Protein 6GJ1 (pdb70)

Secondary structure (DSSP, 8-state):
-HHHHHHHHHHHHHIIIIITTTT-TTTTTT--SSTT---SSTTHHHHHHHHHHHHHHHHHHHTTGGGTHHHHHTTTS---S--B---B-EEE---GGG-TT-B---SS----B--BTTTB---BPPP-----B--S----------TTS---------SS-TTTSHHHH-TT--------TTTHHHHHHHHTT----TT----S-TTTT-------------SSSSHHHHTTSS-SS--TTTTTTTSS-S--------PPPP--TT-SS-S-----SSPPPSS--------SS----B-B---B-------TTTTT------TTTTTT------EEEEE---SSSS-----STT--SSSSS--SS--------------SSSS--------SSSS-SS-SS----EEEE-----S---------B--GGGGS-SS---EEE-S-----B-----SHHHHHHHHHHHHS--TTSSTHHHHHTS-SHHHHHT-HHHHHH------EEEEEEEE-TTS-EEEEEEEEEE---S-SSS-HHHHHHHHHHHHHHT----SS-B---EEE-SSSS-EEE------SS---/-HHHHHHHHHHHHHHHHHTTTTTSGGGGTSHHHHTT----IIIIIHHHHHHHHHTTHHHHHHHH---GGGTTSTTT--GGGGSB---PPEE-------SS------S---B-SS---SS-----B-BSS-----S--------B--TT---B-----SSTTTS-TTTS--S---EE--TTTTSTTHHHHHHHHTTS---EE-B---TT--------EE-GGG-SSSHHHHHGGGTT-TTTTTTT---SS-S--------B--BSTT--EE--HHHHTS---TTS---S----TT-EEB---EEE-------SSSTT-----TTTSSHHHHSSB---EEES---SSSS-SS-TTTTTS--SS-SSS--SS-EEE------TTS------EEESSSTTTT---------EEEE-B---SS------B----TTT-SS-------S-----B----S-HHHHHHHHHHSSS--SS--HHHHHTTTTGGG-SS--HHHHHHHTT----EEE-----SS-----EEE----SSTT-STTHHHHHHHHHHHHHHHT--SSS------EE--STT--EE------PPP--/--HHHHHTTTT-TTSGGG--HHHHHHHHHHHS-SS---GGGGGT--TTT---S-TTS---TT--------SSSS-------TT---SS--S---HHHHHHHSSSSGGGGGTHHHHTHHHHHHHHHHHHIIIIIS--TTTTS--SS-SHHHHHHHTTSS-SS--TT-SS-S-THHHHHHHTTSTT--STHHHHHHHHHSTT-EEEEES---------S----SPPSSS---SS---SS-----SS--EEEEE---HHHHTTSSTTTTHHHHHHHIIIII-TTS---BEEB--BS-----S-SSS---SSS----SS-SS-SS--B----EE---------S----------/-HHHHHHHHHHHHHHHHHHHTTTTT-SS-SSSS----HHHHSS-SSHHHHHHHHHHHHHHHH-TTEEEEEEEEEE-SS--SS---EEEEEEEEE-SSS--SSSS-SS---EEEEEEE----

Nearest PDB structures (foldseek):
  6gj1-assembly1_C  TM=1.003E+00  e=1.987E-71  Escherichia coli
  6n38-assembly1_G  TM=7.272E-01  e=1.282E-25  Escherichia coli 042
  6gj3-assembly1_C  TM=9.216E-01  e=2.692E-06  Escherichia coli
  6bos-assembly1_A  TM=3.854E-01  e=4.003E+00  Homo sapiens
  6w43-assembly1_A  TM=3.842E-01  e=4.530E+00  Homo sapiens

Sequence (1638 aa):
LTLRYFDAEMRYLREAGKAFAQAHPDRAAMLDLDKAGTPDPCVERLFEGFAFSMGRLRQKIDDDLPELTESLVSMLWPHYLRTIPSLSVVALTPRLSVMKMAETVPAGLEVTSRPVGPGNTVCRYRTTRAIPLNPLAVEKVVMTTEPDGRSVLKIGFACSELADWSQVDLHRLSLYLAAEAPVSSTLHLMMTKRLAALYLRLPGNDERIRIDGWFSPGGFAEEDRLWPKGDSAFSGYQLLLEYFTFREKFMFVHLNGLENVSLPAGISGFDLEVVLSQPWPADLPVTDDALCLHCVPVINLFTLEADPLIINGLESEYLLRPKRLQDGYTEIYSVDAVTGSGRTGSAEYVPFTSFRHRGGMLRHDAPERYYHTRVKRGVTGMYDTWLILGGQRWEADRMPERETLSLRITGTNGQLPRRALQSTLLDRCEQVLQAPVSVRNLCKPTLPVYPPTEDRFHWRVMSHLGTGFLNMLSSAEVLRGTLALYNWRDDELNHRRLDAILAVQHHRIQRFEKGFLLRGLDVEVTLDGNGFAGEGDIHLFGEMLNRFLALYADMNQFNQLTLIVQPEGKCIRWKENHNPRLPGLTLRYFDAEMRYLREAGKAFAQAHPDRAAMLDLDKAGTPDPCVERLFEGFAFSMGRLRQKIDDDLPELTESLVSMLWPHYLRTIPSLSVVALTPRLSVMKMAETVPAGLEVTSRPVGPGNTVCRYRTTRAIPLNPLAVEKVVMTTEPDGRSVLKIGFACSELADWSQVDLHRLSLYLAAEAPVSSTLHLMMTKRLAALYLRLPGNDERIRIDGWFSPGGFAEEDRLWPKGDSAFSGYQLLLEYFTFREKFMFVHLNGLENVSLPAGISGFDLEVVLSQPWPADLPVTDDALCLHCVPVINLFTLEADPLIINGLESEYLLRPKRLQDGYTEIYSVDAVTGSGRTGSAEYVPFTSFRHRGGMLRHDAPERYYHTRVKRGVTGMYDTWLILGGQRWEADRMPERETLSLRITGTNGQLPRRALQSTLLDRCEQVLQAPVSVRNLCKPTLPVYPPTEDRFHWRVMSHLGTGFLNMLSSAEVLRGTLALYNWRDDELNHRRLDAILAVQHHRIQRFEKGFLLRGLDVEVTLDGNGFAGEGDIHLFGEMLNRFLALYADMNQFNQLTLIVQPEGKCIRWKENHNPRLPSQSAPARLITRYRKQLPYINFYRFCQLLEQSQPDQPPIGSGWQARQEAVRFCPYPGMGFPASEIKDAVIPEESHLPPIVHVTFMGLYGVTSPLPAHYISDIAQQREGHEAAADFLDIFSHRLITQYYRIWRKYSYPATFEAGGQDKTSQYLLGLARLGIPGCAQNIATPVSRFLALLPLMLLPGRTAEGLTSLVTLLAPGTQARVWHHDRRRIPLKTPLTMRVHHPVSLKSRPVMGDHATDVNGQVLLQLSTQTGSEVQGWLPGGHLYSDLLALLHVYLGSRLDVRLQLCVERSLLPDARLSCRPAAGSPQLGRTAVMRTQAKIATSAARVMTISLGRYQRVQEHYQRKEVGEEEQVILSVLDNMQRILNTRAGSLKHLPDYGLPDITTILQGMPGTAHQLMRVLSDVLLKYEPRIKRVDVTMQEQTQPGELHYVIDAELKDAGLVRYGTTFIPEGRVLLRHLKQQRYVQT

Organism: Escherichia coli (strain 55989 / EAEC) (NCBI:txid585055)

B-factor: mean 178.69, std 63.37, range [28.18, 427.4]

Radius of gyration: 42.25 Å; Cα contacts (8 Å, |Δi|>4): 2848; chains: 4; bounding box: 112×94×129 Å

Foldseek 3Di:
DVPVLVVQLVVVCVCVVDVVAVVCVVCVVVDHDVPVDDDPDCPVVPVSVVVSNVVSVVVVVVVPCVVPVLVVVVCQPPPPQDWFFWKFWWFKFFDLLVQALAFDQLAFFFFFWDQADPRDIAGFDDDSFDDGGDDNFFDKAFQDQDPAQGGFGATDHDDYQQCVSVVPDPAAQQWWADFDDVPVLVVVLQLVWFDQQQQAWHFDHLPRNVDDQHWYFYWDDDCPFQCQVLLRQDDPDADRCVRVPRDPPALTSRDTHDHHGDDDPPTSGDTTRTHGHDNDDPPDDTISSIDGDIGGMGGHKAWDFADWWFAQVCQVFPQDDGDCCVVQQAKWHDFDDWWAQFDPDGTAADEPSPQPDCVHPVVPDRDDHYDAWDQCDPDDPDGGGGDHHTDDPDPCPVVRTDGTGGGITIIGGAPGDPDFDWSHHPLVRCVVPPTRMDIGRDDTIDHMQPPTDDDDVVVVVVVVDVVVDDCQAFVVSVLVVPDCPSVSVDDVLVVLLSPWHTKDKAWDWDADPVGDTAIEIAIETESEDDPSHDDPSSPVSVPCSSVVSVPPDDDRYFYHAKYHYPVPPDIRGDGFDDDPVHTD/DLVVLLVVLVVVVVVVVVVPCPPNVVVVPCVVVPVVNDPDPVPVPVVSVVVSVCSRDVVVCVVAPPDPVLCCVVLVPPPLVQWAFWFQFFKDWAAFPDAAAKFADAWFFWWFCPFADDLGGTFTFTFDGAGTAHHFFDQFWAFDADVVGFTDTDDRQGRQVGHQVVVPADAAQEWEFADLCVVVCCLQCVQVLLVQWAAWEAAHPHPHDDHWHYHFYHHPLVDQLLVVLLVVLPSVCNPVCPVHDPCPCVLDGDDHGGDHPYDYDPDIDTGSVPVSVPPDDPVSDDDSRRTTRRGTTITRKDFDWADQADDPDFLQDWDPGVVCVVPSNVPWKAFSDWAFKACWPHGQAATPQQQNPDDDDVPVPDDARHWHWDKAADDPPDRHMTIRIDGDCVVVVPDRPTTRMTTTIMIGTADDDPDDGDTARDDDDPPRSSDDIGIDSRDGIGHIWRFPPPHPCLSCVVVPVQALPPPDDWQVRPLVDDSVRSATVPDVLNVLVSPFWDTKDWDFDADDPPGQGEIEIETDGAQPSCNRNSSLVSSVSSNVSNVLRSFDQDQSYWYWYWYARHVNRTGTDDDTNRDDHHD/DVVLCVVDCVPPVPCLQPDFVLVVVLVSCVRPVPPALDLVPVPPPPDPRQDAQDWQQLDDGRNGSDHFADDPPSHGHQDHPPPDNCNVPDDDDDDVVCVVQPHPDCSVSVVVVVVRPPVVSPVSVVSCCCQQDPPPVCPSVVDDPPHPVCVVVPCLLPDDPPQPPQPPGPDPCVVCVVVSPDPPDDDPVVQVVVCVVDPQKGKDKDDKDFAKFPFDDDQCPDADDPDGDDDDDDDGGMDTDIQAAIEMEMDHDDVVVVVCCQVVHCVVVVLSCDCPPRDPAPHWYKYWYKFKDDDADDCDDDDDHPSPPDHDHDPPPDDPDIGIGIDDIDTISDDDDDPDDDDDDDDDDD/DVVLVVVLVVVVVVLVVQQVCAQCNPPVHSRGHFHDALVCLVDPPVVQVVRQVRSVVNCVVPPVQWDDKGWTWDFDCVDDDQFSKIKIKIWTFGNPPCRVDCVSPNPHDTHMDIDIDTHDD

InterPro domains:
  IPR010272 Type VI secretion system TssF [PF05947] (1-581)
  IPR010272 Type VI secretion system TssF [PIRSF028304] (1-583)
  IPR010272 Type VI secretion system TssF [PTHR35370] (1-582)
  IPR010272 Type VI secretion system TssF [TIGR03359] (6-580)

Solvent-accessible surface area: 90688 Å² total; per-residue (Å²): 168,74,134,185,42,115,78,6,30,64,169,19,70,179,33,28,22,139,44,28,12,101,35,28,92,95,63,48,78,120,46,54,61,82,199,37,30,44,16,4,11,8,2,38,44,26,38,38,31,51,18,14,9,24,0,31,80,12,58,96,39,38,94,46,3,53,111,46,23,58,46,15,38,36,63,54,63,5,66,47,64,91,41,18,21,14,13,8,23,38,2,27,54,21,140,86,83,58,4,125,102,13,56,24,88,26,63,30,24,74,20,7,2,88,56,13,26,118,59,48,78,33,58,38,36,82,8,57,39,60,29,68,13,22,32,32,22,63,48,158,14,92,28,49,104,52,122,76,19,28,18,6,66,76,43,7,36,16,53,12,70,1,46,85,5,24,115,58,51,51,82,194,36,56,48,34,67,20,30,118,64,68,35,20,18,12,50,45,32,15,28,69,77,86,86,57,16,74,60,37,70,46,25,46,42,14,108,77,26,150,126,77,53,91,38,45,18,12,12,20,20,89,24,38,81,35,37,18,60,14,16,26,62,46,21,25,133,42,69,48,32,53,50,6,15,34,124,136,80,40,43,43,48,56,85,67,31,135,68,106,24,50,51,79,105,83,72,38,6,52,65,22,43,25,22,22,56,68,109,52,74,77,145,43,107,70,69,60,46,20,32,24,16,4,8,9,6,9,15,18,21,16,103,24,146,49,74,57,102,36,92,23,12,34,40,30,75,61,60,64,105,21,111,160,44,123,107,38,69,24,40,54,57,64,22,60,35,10,75,19,68,14,125,115,24,80,40,47,45,5,62,29,70,25,24,94,6,132,16,9,38,67,152,144,144,20,29,36,26,36,26,25,33,56,93,86,156,76,29,132,61,56,166,63,44,24,12,25,21,15,34,29,156,62,49,24,84,182,25,39,131,140,27,6,38,44,76,168,20,25,0,10,20,17,99,77,57,214,123,68,62,124,16,45,91,86,70,161,7,57,120,88,37,137,16,33,28,54,44,127,43,53,76,161,27,52,101,39,27,122,64,42,33,140,79,132,87,45,50,76,42,27,57,56,51,15,50,16,97,21,55,32,75,61,3,47,43,50,50,79,18,5,45,30,19,19,54,51,78,83,48,122,104,10,62,147,29,30,68,30,72,104,15,59,21,75,104,72,88,62,119,31,148,142,37,36,38,19,47,1,39,32,10,56,38,34,18,57,27,102,63,11,27,67,88,30,71,16,42,12,17,27,9,4,32,25,92,19,45,40,38,125,22,52,7,20,40,17,17,8,13,21,6,55,16,44,140,110,73,113,83,59,180,52,150,49,111,24,48,39,156,99,50,51,150,42,57,158,23,13,50,12,0,44,153,4,21,118,58,8,28,143,19,45,16,137,53,43,71,9,107,74,20,46,71,98,40,61,185,91,38,15,107,32,29,45,20,68,67,18,33,30,17,29,0,3,13,14,0,16,43,20,15,58,69,16,73,64,39,84,59,113,50,22,64,40,16,38,71,93,56,40,39,51,45,84,29,35,23,8,41,6,12,23,16,12,35,34,105,9,44,10,104,137,52,52,10,75,26,79,26,46,48,45,9,4,56,136,8,90,26,149,54,29,51,50,17,112,11,46,11,14,146,15,65,64,16,17,4,39,29,41,122,146,41,52,65,45,84,43,150,106,39,58,2,19,56,75,47,51,100,33,2,9,122,97,4,30,9,96,131,10,120,8,113,177,54,44,44,16,34,8,46,18,22,102,63,60,21,12,24,16,28,39,19,16,8,42,49,9,21,68,72,30,88,50,24,18,111,43,155,103,56,204,92,76,25,74,22,30,11,2,11,28,24,102,64,41,40,11,24,21,33,15,14,40,14,112,82,29,12,91,135,87,12,78,141,39,30,22,28,112,49,79,21,70,15,60,14,87,40,34,122,76,79,65,37,87,80,72,98,57,20,8,18,12,54,108,40,1,79,145,66,50,84,109,132,12,73,60,64,73,81,23,51,4,57,15,9,23,14,10,18,15,15,24,51,33,93,8,72,71,109,28,50,117,42,94,62,71,52,85,28,77,26,79,80,22,86,95,106,25,63,61,109,23,3,25,42,23,22,37,68,25,4,2,107,1,64,56,83,119,20,6,49,29,66,5,61,105,95,56,21,11,35,30,92,140,64,18,100,110,88,39,3,71,33,109,76,113,171,30,81,35,69,92,138,17,32,30,31,25,27,12,24,64,63,66,50,83,75,180,84,53,114,44,108,91,27,25,10,99,11,28,0,14,15,13,51,132,98,241,53,74,54,81,28,21,27,44,82,126,39,149,189,37,37,94,31,85,20,59,19,139,33,43,40,146,16,33,76,42,17,56,23,48,73,164,56,50,84,59,63,18,12,48,37,28,66,63,12,22,76,29,54,58,62,27,22,41,29,40,42,112,23,17,28,38,16,26,16,47,44,112,58,145,116,10,118,173,57,33,62,11,38,112,60,19,82,48,44,33,65,88,115,93,106,32,16,83,27,7,18,7,32,14,24,47,21,48,89,111,23,38,29,92,72,3,3,18,35,22,19,9,13,3,39,5,55,60,72,37,76,34,2,20,36,31,56,17,17,6,8,44,2,22,3,63,61,55,104,142,16,58,11,34,7,6,162,56,23,112,44,100,102,73,41,53,155,49,8,32,45,114,40,21,93,151,92,141,184,52,19,62,187,31,42,14,45,30,34,3,37,64,24,34,59,16,59,58,140,156,38,56,119,17,62,39,17,47,12,169,28,86,97,36,108,30,19,11,18,15,12,4,24,41,76,40,43,72,28,116,51,18,81,54,45,167,154,61,130,53,22,27,84,13,65,31,72,196,135,24,121,70,27,74,49,28,53,34,3,3,27,30,15,49,35,21,63,145,85,172,127,36,47,113,26,2,3,54,49,48,33,18,52,28,28,6,13,40,21,11,47,2,16,3,55,30,90,40,25,44,0,3,17,6,36,20,29,22,109,50,177,27,74,16,31,96,23,27,10,10,100,18,11,44,29,39,33,86,80,92,41,76,54,64,35,7,48,45,38,11,12,22,18,20,42,32,64,18,9,35,21,27,89,8,12,58,26,12,9,82,36,37,10,87,65,10,130,22,178,34,70,34,23,12,109,98,134,72,42,144,43,140,83,90,77,88,205,129,95,174,104,95,61,162,149,95,94,82,121,76,39,84,79,22,57,30,5,32,5,10,3,31,15,51,23,52,13,178,71,36,88,40,21,109,8,27,83,52,55,33,91,41,113,33,26,84,48,20,11,24,73,50,23,7,6,20,50,20,21,5,108,37,47,22,48,29,91,109,31,88,76,103,89,109,186,162,102,86,182,97,64,36,37,107,51,85,122,20,169,113,78,108,172,167,133,122,58,133,132,34,80,40,30,64,29,88,40,6,58,48,57,34,147,51,103,136,124,45,98,99,187,36,56,122,92,103,47,55,2,82,43,8,25,92,2,3,54,34,2,10,66,17,1,30,120,24,115,23,57,70,23,134,69,66,81,111,9,1,2,76,25,95,48,80,27,7,144,36,98,85,40,1,16,114,97,10,53,135,31,11,30,49,7,6,112,142,24,2,20,1,13,94,90,33,58,19,54,11,94,45,54,88,153,27,41,145,89,81,20,12,3,36,20,42,12,89,5,0,3,51,20,163,136,5,4,0,99,87,19,117,46,179,99,31,85,50,86,8,121,32,94,79,104,32,126,143

Structure (mmCIF, N/CA/C/O backbone):
data_6GJ1
#
_entry.id   6GJ1
#
_cell.length_a   1.000
_cell.length_b   1.000
_cell.length_c   1.000
_cell.angle_alpha   90.00
_cell.angle_beta   90.00
_cell.angle_gamma   90.00
#
_symmetry.space_group_name_H-M   'P 1'
#
loop_
_entity.id
_entity.type
_entity.pdbx_description
1 polymer 'Putative type VI secretion protein'
2 polymer TssG
3 polymer TssE
#
loop_
_atom_site.group_PDB
_atom_site.id
_atom_site.type_symbol
_atom_site.label_atom_id
_atom_site.label_alt_id
_atom_site.label_comp_id
_atom_site.label_asym_id
_atom_site.label_entity_id
_atom_site.label_seq_id
_atom_site.pdbx_PDB_ins_code
_atom_site.Cartn_x
_atom_site.Cartn_y
_atom_site.Cartn_z
_atom_site.occupancy
_atom_site.B_iso_or_equiv
_atom_site.auth_seq_id
_atom_site.auth_comp_id
_atom_site.auth_asym_id
_atom_site.auth_atom_id
_atom_site.pdbx_PDB_model_num
ATOM 1 N N . LEU A 1 4 ? 125.997 113.734 152.591 1.00 259.50 4 LEU A N 1
ATOM 2 C CA . LEU A 1 4 ? 125.945 114.749 153.633 1.00 259.50 4 LEU A CA 1
ATOM 3 C C . LEU A 1 4 ? 127.241 115.538 153.706 1.00 259.50 4 LEU A C 1
ATOM 4 O O . LEU A 1 4 ? 127.768 115.990 152.693 1.00 259.50 4 LEU A O 1
ATOM 9 N N . THR A 1 5 ? 127.768 115.654 154.925 1.00 283.09 5 THR A N 1
ATOM 10 C CA . THR A 1 5 ? 128.938 116.465 155.227 1.00 283.09 5 THR A CA 1
ATOM 11 C C . THR A 1 5 ? 130.226 115.921 154.644 1.00 283.09 5 THR A C 1
ATOM 12 O O . THR A 1 5 ? 131.242 116.619 154.672 1.00 283.09 5 THR A O 1
ATOM 16 N N . LEU A 1 6 ? 130.209 114.693 154.141 1.00 285.43 6 LEU A N 1
ATOM 17 C CA . LEU A 1 6 ? 131.393 114.113 153.538 1.00 285.43 6 LEU A CA 1
ATOM 18 C C . LEU A 1 6 ? 131.675 114.748 152.188 1.00 285.43 6 LEU A C 1
ATOM 19 O O . LEU A 1 6 ? 132.725 115.368 152.002 1.00 285.43 6 LEU A O 1
ATOM 24 N N . ARG A 1 7 ? 130.725 114.653 151.256 1.00 273.81 7 ARG A N 1
ATOM 25 C CA . ARG A 1 7 ? 130.878 115.301 149.963 1.00 273.81 7 ARG A CA 1
ATOM 26 C C . ARG A 1 7 ? 130.822 116.814 150.053 1.00 273.81 7 ARG A C 1
ATOM 27 O O . ARG A 1 7 ? 131.297 117.492 149.135 1.00 273.81 7 ARG A O 1
ATOM 35 N N . TYR A 1 8 ? 130.261 117.349 151.134 1.00 268.64 8 TYR A N 1
ATOM 36 C CA . TYR A 1 8 ? 130.484 118.748 151.463 1.00 268.64 8 TYR A CA 1
ATOM 37 C C . TYR A 1 8 ? 131.964 119.002 151.702 1.00 268.64 8 TYR A C 1
ATOM 38 O O . TYR A 1 8 ? 132.572 119.869 151.064 1.00 268.64 8 TYR A O 1
ATOM 47 N N . PHE A 1 9 ? 132.554 118.240 152.622 1.00 274.62 9 PHE A N 1
ATOM 48 C CA . PHE A 1 9 ? 133.982 118.300 152.878 1.00 274.62 9 PHE A CA 1
ATOM 49 C C . PHE A 1 9 ? 134.788 117.880 151.663 1.00 274.62 9 PHE A C 1
ATOM 50 O O . PHE A 1 9 ? 135.883 118.410 151.458 1.00 274.62 9 PHE A O 1
ATOM 58 N N . ASP A 1 10 ? 134.263 116.958 150.848 1.00 267.05 10 ASP A N 1
ATOM 59 C CA . ASP A 1 10 ? 134.951 116.609 149.612 1.00 267.05 10 ASP A CA 1
ATOM 60 C C . ASP A 1 10 ? 134.946 117.779 148.649 1.00 267.05 10 ASP A C 1
ATOM 61 O O . ASP A 1 10 ? 135.926 117.995 147.930 1.00 267.05 10 ASP A O 1
ATOM 66 N N . ALA A 1 11 ? 133.861 118.557 148.643 1.00 244.96 11 ALA A N 1
ATOM 67 C CA . ALA A 1 11 ? 133.836 119.767 147.838 1.00 244.96 11 ALA A CA 1
ATOM 68 C C . ALA A 1 11 ? 134.872 120.768 148.320 1.00 244.96 11 ALA A C 1
ATOM 69 O O . ALA A 1 11 ? 135.624 121.306 147.503 1.00 244.96 11 ALA A O 1
ATOM 71 N N . GLU A 1 12 ? 134.974 120.958 149.637 1.00 240.63 12 GLU A N 1
ATOM 72 C CA . GLU A 1 12 ? 135.933 121.906 150.195 1.00 240.63 12 GLU A CA 1
ATOM 73 C C . GLU A 1 12 ? 137.368 121.484 149.927 1.00 240.63 12 GLU A C 1
ATOM 74 O O . GLU A 1 12 ? 138.217 122.315 149.598 1.00 240.63 12 GLU A O 1
ATOM 80 N N . MET A 1 13 ? 137.655 120.194 150.032 1.00 251.53 13 MET A N 1
ATOM 81 C CA . MET A 1 13 ? 139.030 119.767 149.841 1.00 251.53 13 MET A CA 1
ATOM 82 C C . MET A 1 13 ? 139.394 119.621 148.378 1.00 251.53 13 MET A C 1
ATOM 83 O O . MET A 1 13 ? 140.577 119.730 148.037 1.00 251.53 13 MET A O 1
ATOM 88 N N . ARG A 1 14 ? 138.414 119.351 147.516 1.00 238.51 14 ARG A N 1
ATOM 89 C CA . ARG A 1 14 ? 138.620 119.509 146.088 1.00 238.51 14 ARG A CA 1
ATOM 90 C C . ARG A 1 14 ? 138.990 120.941 145.766 1.00 238.51 14 ARG A C 1
ATOM 91 O O . ARG A 1 14 ? 139.997 121.203 145.097 1.00 238.51 14 ARG A O 1
ATOM 99 N N . TYR A 1 15 ? 138.204 121.879 146.283 1.00 237.46 15 TYR A N 1
ATOM 100 C CA . TYR A 1 15 ? 138.379 123.280 145.954 1.00 237.46 15 TYR A CA 1
ATOM 101 C C . TYR A 1 15 ? 139.657 123.835 146.545 1.00 237.46 15 TYR A C 1
ATOM 102 O O . TYR A 1 15 ? 140.264 124.729 145.955 1.00 237.46 15 TYR A O 1
ATOM 111 N N . LEU A 1 16 ? 140.073 123.306 147.695 1.00 230.31 16 LEU A N 1
ATOM 112 C CA . LEU A 1 16 ? 141.301 123.759 148.329 1.00 230.31 16 LEU A CA 1
ATOM 113 C C . LEU A 1 16 ? 142.513 123.423 147.483 1.00 230.31 16 LEU A C 1
ATOM 114 O O . LEU A 1 16 ? 143.348 124.292 147.219 1.00 230.31 16 LEU A O 1
ATOM 119 N N . ARG A 1 17 ? 142.603 122.180 147.018 1.00 226.24 17 ARG A N 1
ATOM 120 C CA . ARG A 1 17 ? 143.697 121.809 146.135 1.00 226.24 17 ARG A CA 1
ATOM 121 C C . ARG A 1 17 ? 143.576 122.498 144.787 1.00 226.24 17 ARG A C 1
ATOM 122 O O . ARG A 1 17 ? 144.598 122.853 144.184 1.00 226.24 17 ARG A O 1
ATOM 130 N N . GLU A 1 18 ? 142.339 122.732 144.334 1.00 207.40 18 GLU A N 1
ATOM 131 C CA . GLU A 1 18 ? 142.110 123.399 143.059 1.00 207.40 18 GLU A CA 1
ATOM 132 C C . GLU A 1 18 ? 142.631 124.826 143.092 1.00 207.40 18 GLU A C 1
ATOM 133 O O . GLU A 1 18 ? 143.580 125.159 142.378 1.00 207.40 18 GLU A O 1
ATOM 139 N N . ALA A 1 19 ? 142.093 125.645 143.992 1.00 218.56 19 ALA A N 1
ATOM 140 C CA . ALA A 1 19 ? 142.558 127.010 144.174 1.00 218.56 19 ALA A CA 1
ATOM 141 C C . ALA A 1 19 ? 143.981 127.094 144.708 1.00 218.56 19 ALA A C 1
ATOM 142 O O . ALA A 1 19 ? 144.611 128.147 144.574 1.00 218.56 19 ALA A O 1
ATOM 144 N N . GLY A 1 20 ? 144.514 126.021 145.285 1.00 216.43 20 GLY A N 1
ATOM 145 C CA . GLY A 1 20 ? 145.884 126.048 145.727 1.00 216.43 20 GLY A CA 1
ATOM 146 C C . GLY A 1 20 ? 146.851 125.879 144.582 1.00 216.43 20 GLY A C 1
ATOM 147 O O . GLY A 1 20 ? 147.827 126.625 144.481 1.00 216.43 20 GLY A O 1
ATOM 148 N N . LYS A 1 21 ? 146.614 124.902 143.719 1.00 218.06 21 LYS A N 1
ATOM 149 C CA . LYS A 1 21 ? 147.596 124.623 142.684 1.00 218.06 21 LYS A CA 1
ATOM 150 C C . LYS A 1 21 ? 147.038 124.642 141.278 1.00 218.06 21 LYS A C 1
ATOM 151 O O . LYS A 1 21 ? 147.678 125.186 140.383 1.00 218.06 21 LYS A O 1
ATOM 157 N N . ALA A 1 22 ? 145.857 124.076 141.054 1.00 225.90 22 ALA A N 1
ATOM 158 C CA . ALA A 1 22 ? 145.355 123.998 139.694 1.00 225.90 22 ALA A CA 1
ATOM 159 C C . ALA A 1 22 ? 144.814 125.332 139.223 1.00 225.90 22 ALA A C 1
ATOM 160 O O . ALA A 1 22 ? 144.866 125.625 138.026 1.00 225.90 22 ALA A O 1
ATOM 162 N N . PHE A 1 23 ? 144.311 126.149 140.137 1.00 221.69 23 PHE A N 1
ATOM 163 C CA . PHE A 1 23 ? 143.835 127.479 139.806 1.00 221.69 23 PHE A CA 1
ATOM 164 C C . PHE A 1 23 ? 144.901 128.539 140.052 1.00 221.69 23 PHE A C 1
ATOM 165 O O . PHE A 1 23 ? 144.748 129.675 139.593 1.00 221.69 23 PHE A O 1
ATOM 173 N N . ALA A 1 24 ? 145.981 128.199 140.755 1.00 222.17 24 ALA A N 1
ATOM 174 C CA . ALA A 1 24 ? 147.080 129.144 140.899 1.00 222.17 24 ALA A CA 1
ATOM 175 C C . ALA A 1 24 ? 148.219 128.885 139.918 1.00 222.17 24 ALA A C 1
ATOM 176 O O . ALA A 1 24 ? 148.494 129.714 139.045 1.00 222.17 24 ALA A O 1
ATOM 178 N N . GLN A 1 25 ? 148.863 127.725 140.032 1.00 220.09 25 GLN A N 1
ATOM 179 C CA . GLN A 1 25 ? 150.109 127.451 139.339 1.00 220.09 25 GLN A CA 1
ATOM 180 C C . GLN A 1 25 ? 149.938 127.228 137.852 1.00 220.09 25 GLN A C 1
ATOM 181 O O . GLN A 1 25 ? 150.918 127.350 137.110 1.00 220.09 25 GLN A O 1
ATOM 187 N N . ALA A 1 26 ? 148.727 126.935 137.398 1.00 241.27 26 ALA A N 1
ATOM 188 C CA . ALA A 1 26 ? 148.459 126.771 135.980 1.00 241.27 26 ALA A CA 1
ATOM 189 C C . ALA A 1 26 ? 148.217 128.091 135.271 1.00 241.27 26 ALA A C 1
ATOM 190 O O . ALA A 1 26 ? 147.670 128.094 134.166 1.00 241.27 26 ALA A O 1
ATOM 192 N N . HIS A 1 27 ? 148.596 129.209 135.874 1.00 250.39 27 HIS A N 1
ATOM 193 C CA . HIS A 1 27 ? 148.428 130.525 135.266 1.00 250.39 27 HIS A CA 1
ATOM 194 C C . HIS A 1 27 ? 149.714 131.301 135.441 1.00 250.39 27 HIS A C 1
ATOM 195 O O . HIS A 1 27 ? 149.798 132.197 136.282 1.00 250.39 27 HIS A O 1
ATOM 202 N N . PRO A 1 28 ? 150.751 130.978 134.662 1.00 239.99 28 PRO A N 1
ATOM 203 C CA . PRO A 1 28 ? 152.015 131.714 134.791 1.00 239.99 28 PRO A CA 1
ATOM 204 C C . PRO A 1 28 ? 151.921 133.141 134.300 1.00 239.99 28 PRO A C 1
ATOM 205 O O . PRO A 1 28 ? 152.652 134.004 134.799 1.00 239.99 28 PRO A O 1
ATOM 209 N N . ASP A 1 29 ? 151.014 133.411 133.367 1.00 247.47 29 ASP A N 1
ATOM 210 C CA . ASP A 1 29 ? 150.810 134.764 132.874 1.00 247.47 29 ASP A CA 1
ATOM 211 C C . ASP A 1 29 ? 150.069 135.589 133.909 1.00 247.47 29 ASP A C 1
ATOM 212 O O . ASP A 1 29 ? 150.185 136.819 133.952 1.00 247.47 29 ASP A O 1
ATOM 217 N N . ARG A 1 30 ? 149.260 134.925 134.719 1.00 246.16 30 ARG A N 1
ATOM 218 C CA . ARG A 1 30 ? 148.652 135.539 135.881 1.00 246.16 30 ARG A CA 1
ATOM 219 C C . ARG A 1 30 ? 149.379 135.186 137.163 1.00 246.16 30 ARG A C 1
ATOM 220 O O . ARG A 1 30 ? 149.013 135.699 138.221 1.00 246.16 30 ARG A O 1
ATOM 228 N N . ALA A 1 31 ? 150.401 134.331 137.093 1.00 266.28 31 ALA A N 1
ATOM 229 C CA . ALA A 1 31 ? 151.472 134.407 138.076 1.00 266.28 31 ALA A CA 1
ATOM 230 C C . ALA A 1 31 ? 152.415 135.552 137.771 1.00 266.28 31 ALA A C 1
ATOM 231 O O . ALA A 1 31 ? 153.240 135.903 138.619 1.00 266.28 31 ALA A O 1
ATOM 233 N N . ALA A 1 32 ? 152.315 136.131 136.576 1.00 256.97 32 ALA A N 1
ATOM 234 C CA . ALA A 1 32 ? 152.855 137.457 136.347 1.00 256.97 32 ALA A CA 1
ATOM 235 C C . ALA A 1 32 ? 151.913 138.550 136.827 1.00 256.97 32 ALA A C 1
ATOM 236 O O . ALA A 1 32 ? 152.235 139.732 136.674 1.00 256.97 32 ALA A O 1
ATOM 238 N N . MET A 1 33 ? 150.756 138.194 137.389 1.00 245.43 33 MET A N 1
ATOM 239 C CA . MET A 1 33 ? 149.851 139.177 137.961 1.00 245.43 33 MET A CA 1
ATOM 240 C C . MET A 1 33 ? 149.333 138.810 139.346 1.00 245.43 33 MET A C 1
ATOM 241 O O . MET A 1 33 ? 148.865 139.700 140.057 1.00 245.43 33 MET A O 1
ATOM 246 N N . LEU A 1 34 ? 149.377 137.541 139.751 1.00 254.04 34 LEU A N 1
ATOM 247 C CA . LEU A 1 34 ? 148.993 137.201 141.120 1.00 254.04 34 LEU A CA 1
ATOM 248 C C . LEU A 1 34 ? 149.822 136.016 141.583 1.00 254.04 34 LEU A C 1
ATOM 249 O O . LEU A 1 34 ? 149.922 135.009 140.881 1.00 254.04 34 LEU A O 1
ATOM 254 N N . ASP A 1 35 ? 150.412 136.133 142.760 1.00 279.08 35 ASP A N 1
ATOM 255 C CA . ASP A 1 35 ? 151.192 135.056 143.359 1.00 279.08 35 ASP A CA 1
ATOM 256 C C . ASP A 1 35 ? 150.413 134.506 144.545 1.00 279.08 35 ASP A C 1
ATOM 257 O O . ASP A 1 35 ? 149.747 135.254 145.266 1.00 279.08 35 ASP A O 1
ATOM 262 N N . LEU A 1 36 ? 150.470 133.190 144.719 1.00 266.00 36 LEU A N 1
ATOM 263 C CA . LEU A 1 36 ? 149.887 132.555 145.890 1.00 266.00 36 LEU A CA 1
ATOM 264 C C . LEU A 1 36 ? 150.940 131.963 146.819 1.00 266.00 36 LEU A C 1
ATOM 265 O O . LEU A 1 36 ? 150.783 132.021 148.044 1.00 266.00 36 LEU A O 1
ATOM 270 N N . ASP A 1 37 ? 152.022 131.417 146.262 1.00 284.41 37 ASP A N 1
ATOM 271 C CA . ASP A 1 37 ? 152.954 130.620 147.051 1.00 284.41 37 ASP A CA 1
ATOM 272 C C . ASP A 1 37 ? 154.048 131.472 147.678 1.00 284.41 37 ASP A C 1
ATOM 273 O O . ASP A 1 37 ? 154.230 131.455 148.900 1.00 284.41 37 ASP A O 1
ATOM 278 N N . LYS A 1 38 ? 154.783 132.228 146.858 1.00 273.13 38 LYS A N 1
ATOM 279 C CA . LYS A 1 38 ? 155.989 132.901 147.328 1.00 273.13 38 LYS A CA 1
ATOM 280 C C . LYS A 1 38 ? 155.695 134.100 148.216 1.00 273.13 38 LYS A C 1
ATOM 281 O O . LYS A 1 38 ? 156.604 134.585 148.896 1.00 273.13 38 LYS A O 1
ATOM 287 N N . ALA A 1 39 ? 154.457 134.591 148.224 1.00 292.88 39 ALA A N 1
ATOM 288 C CA . ALA A 1 39 ? 154.071 135.613 149.185 1.00 292.88 39 ALA A CA 1
ATOM 289 C C . ALA A 1 39 ? 153.919 135.051 150.590 1.00 292.88 39 ALA A C 1
ATOM 290 O O . ALA A 1 39 ? 154.030 135.805 151.563 1.00 292.88 39 ALA A O 1
ATOM 292 N N . GLY A 1 40 ? 153.665 133.751 150.716 1.00 289.92 40 GLY A N 1
ATOM 293 C CA . GLY A 1 40 ? 153.524 133.134 152.017 1.00 289.92 40 GLY A CA 1
ATOM 294 C C . GLY A 1 40 ? 152.161 133.365 152.629 1.00 289.92 40 GLY A C 1
ATOM 295 O O . GLY A 1 40 ? 151.299 134.003 152.019 1.00 289.92 40 GLY A O 1
ATOM 296 N N . THR A 1 41 ? 151.952 132.839 153.831 1.00 290.38 41 THR A N 1
ATOM 297 C CA . THR A 1 41 ? 150.701 133.070 154.531 1.00 290.38 41 THR A CA 1
ATOM 298 C C . THR A 1 41 ? 150.659 134.496 155.079 1.00 290.38 41 THR A C 1
ATOM 299 O O . THR A 1 41 ? 151.699 135.070 155.414 1.00 290.38 41 THR A O 1
ATOM 303 N N . PRO A 1 42 ? 149.475 135.097 155.162 1.00 302.26 42 PRO A N 1
ATOM 304 C CA . PRO A 1 42 ? 149.356 136.363 155.884 1.00 302.26 42 PRO A CA 1
ATOM 305 C C . PRO A 1 42 ? 149.545 136.139 157.371 1.00 302.26 42 PRO A C 1
ATOM 306 O O . PRO A 1 42 ? 149.380 135.033 157.891 1.00 302.26 42 PRO A O 1
ATOM 310 N N . ASP A 1 43 ? 149.916 137.217 158.048 1.00 322.00 43 ASP A N 1
ATOM 311 C CA . ASP A 1 43 ? 149.926 137.207 159.509 1.00 322.00 43 ASP A CA 1
ATOM 312 C C . ASP A 1 43 ? 148.549 136.943 160.133 1.00 322.00 43 ASP A C 1
ATOM 313 O O . ASP A 1 43 ? 148.478 136.078 161.023 1.00 322.00 43 ASP A O 1
ATOM 318 N N . PRO A 1 44 ? 147.440 137.601 159.751 1.00 304.60 44 PRO A N 1
ATOM 319 C CA . PRO A 1 44 ? 146.190 137.360 160.476 1.00 304.60 44 PRO A CA 1
ATOM 320 C C . PRO A 1 44 ? 145.581 136.012 160.122 1.00 304.60 44 PRO A C 1
ATOM 321 O O . PRO A 1 44 ? 146.000 135.327 159.190 1.00 304.60 44 PRO A O 1
ATOM 325 N N . CYS A 1 45 ? 144.550 135.653 160.887 1.00 304.13 45 CYS A N 1
ATOM 326 C CA . CYS A 1 45 ? 143.700 134.507 160.567 1.00 304.13 45 CYS A CA 1
ATOM 327 C C . CYS A 1 45 ? 142.647 134.967 159.556 1.00 304.13 45 CYS A C 1
ATOM 328 O O . CYS A 1 45 ? 141.441 135.011 159.808 1.00 304.13 45 CYS A O 1
ATOM 331 N N . VAL A 1 46 ? 143.144 135.328 158.380 1.00 269.28 46 VAL A N 1
ATOM 332 C CA . VAL A 1 46 ? 142.315 135.897 157.334 1.00 269.28 46 VAL A CA 1
ATOM 333 C C . VAL A 1 46 ? 142.217 134.984 156.124 1.00 269.28 46 VAL A C 1
ATOM 334 O O . VAL A 1 46 ? 141.160 134.945 155.471 1.00 269.28 46 VAL A O 1
ATOM 338 N N . GLU A 1 47 ? 143.241 134.182 155.853 1.00 259.90 47 GLU A N 1
ATOM 339 C CA . GLU A 1 47 ? 143.133 133.125 154.869 1.00 259.90 47 GLU A CA 1
ATOM 340 C C . GLU A 1 47 ? 142.190 132.031 155.337 1.00 259.90 47 GLU A C 1
ATOM 341 O O . GLU A 1 47 ? 141.375 131.538 154.548 1.00 259.90 47 GLU A O 1
ATOM 347 N N . ARG A 1 48 ? 142.263 131.687 156.623 1.00 266.39 48 ARG A N 1
ATOM 348 C CA . ARG A 1 48 ? 141.556 130.540 157.166 1.00 266.39 48 ARG A CA 1
ATOM 349 C C . ARG A 1 48 ? 140.054 130.717 157.156 1.00 266.39 48 ARG A C 1
ATOM 350 O O . ARG A 1 48 ? 139.328 129.731 157.008 1.00 266.39 48 ARG A O 1
ATOM 358 N N . LEU A 1 49 ? 139.574 131.942 157.309 1.00 239.61 49 LEU A N 1
ATOM 359 C CA . LEU A 1 49 ? 138.136 132.142 157.284 1.00 239.61 49 LEU A CA 1
ATOM 360 C C . LEU A 1 49 ? 137.595 132.113 155.864 1.00 239.61 49 LEU A C 1
ATOM 361 O O . LEU A 1 49 ? 136.573 131.474 155.598 1.00 239.61 49 LEU A O 1
ATOM 366 N N . PHE A 1 50 ? 138.273 132.769 154.936 1.00 236.97 50 PHE A N 1
ATOM 367 C CA . PHE A 1 50 ? 137.602 133.109 153.694 1.00 236.97 50 PHE A CA 1
ATOM 368 C C . PHE A 1 50 ? 137.651 132.010 152.657 1.00 236.97 50 PHE A C 1
ATOM 369 O O . PHE A 1 50 ? 136.726 131.918 151.843 1.00 236.97 50 PHE A O 1
ATOM 377 N N . GLU A 1 51 ? 138.696 131.186 152.668 1.00 247.80 51 GLU A N 1
ATOM 378 C CA . GLU A 1 51 ? 138.674 129.973 151.867 1.00 247.80 51 GLU A CA 1
ATOM 379 C C . GL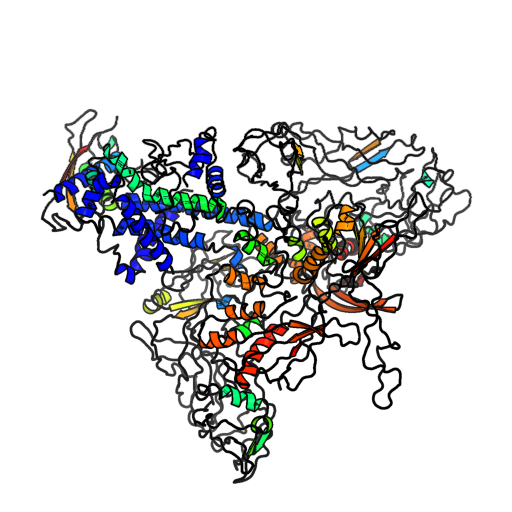U A 1 51 ? 137.529 129.071 152.280 1.00 247.80 51 GLU A C 1
ATOM 380 O O . GLU A 1 51 ? 136.680 128.728 151.453 1.00 247.80 51 GLU A O 1
ATOM 386 N N . GLY A 1 52 ? 137.451 128.746 153.560 1.00 239.60 52 GLY A N 1
ATOM 387 C CA . GLY A 1 52 ? 136.376 127.943 154.080 1.00 239.60 52 GLY A CA 1
ATOM 388 C C . GLY A 1 52 ? 135.021 128.599 154.074 1.00 239.60 52 GLY A C 1
ATOM 389 O O . GLY A 1 52 ? 134.029 127.922 154.339 1.00 239.60 52 GLY A O 1
ATOM 390 N N . PHE A 1 53 ? 134.937 129.899 153.811 1.00 237.44 53 PHE A N 1
ATOM 391 C CA . PHE A 1 53 ? 133.653 130.553 153.608 1.00 237.44 53 PHE A CA 1
ATOM 392 C C . PHE A 1 53 ? 133.213 130.483 152.156 1.00 237.44 53 PHE A C 1
ATOM 393 O O . PHE A 1 53 ? 132.116 129.985 151.864 1.00 237.44 53 PHE A O 1
ATOM 401 N N . ALA A 1 54 ? 134.067 130.951 151.241 1.00 216.72 54 ALA A N 1
ATOM 402 C CA . ALA A 1 54 ? 133.790 130.919 149.814 1.00 216.72 54 ALA A CA 1
ATOM 403 C C . ALA A 1 54 ? 133.564 129.511 149.294 1.00 216.72 54 ALA A C 1
ATOM 404 O O . ALA A 1 54 ? 132.657 129.298 148.483 1.00 216.72 54 ALA A O 1
ATOM 406 N N . PHE A 1 55 ? 134.335 128.544 149.770 1.00 234.41 55 PHE A N 1
ATOM 407 C CA . PHE A 1 55 ? 134.132 127.174 149.346 1.00 234.41 55 PHE A CA 1
ATOM 408 C C . PHE A 1 55 ? 132.905 126.550 149.969 1.00 234.41 55 PHE A C 1
ATOM 409 O O . PHE A 1 55 ? 132.267 125.711 149.330 1.00 234.41 55 PHE A O 1
ATOM 417 N N . SER A 1 56 ? 132.548 126.955 151.185 1.00 217.48 56 SER A N 1
ATOM 418 C CA . SER A 1 56 ? 131.318 126.453 151.775 1.00 217.48 56 SER A CA 1
ATOM 419 C C . SER A 1 56 ? 130.107 126.982 151.036 1.00 217.48 56 SER A C 1
ATOM 420 O O . SER A 1 56 ? 129.046 126.350 151.033 1.00 217.48 56 SER A O 1
ATOM 423 N N . MET A 1 57 ? 130.241 128.149 150.423 1.00 214.47 57 MET A N 1
ATOM 424 C CA . MET A 1 57 ? 129.178 128.599 149.545 1.00 214.47 57 MET A CA 1
ATOM 425 C C . MET A 1 57 ? 129.059 127.731 148.302 1.00 214.47 57 MET A C 1
ATOM 426 O O . MET A 1 57 ? 127.951 127.277 147.980 1.00 214.47 57 MET A O 1
ATOM 431 N N . GLY A 1 58 ? 130.179 127.438 147.640 1.00 195.08 58 GLY A N 1
ATOM 432 C CA . GLY A 1 58 ? 130.151 126.545 146.500 1.00 195.08 58 GLY A CA 1
ATOM 433 C C . GLY A 1 58 ? 129.733 125.134 146.835 1.00 195.08 58 GLY A C 1
ATOM 434 O O . GLY A 1 58 ? 129.314 124.401 145.934 1.00 195.08 58 GLY A O 1
ATOM 435 N N . ARG A 1 59 ? 129.857 124.740 148.106 1.00 217.11 59 ARG A N 1
ATOM 436 C CA . ARG A 1 59 ? 129.290 123.479 148.574 1.00 217.11 59 ARG A CA 1
ATOM 437 C C . ARG A 1 59 ? 127.797 123.412 148.298 1.00 217.11 59 ARG A C 1
ATOM 438 O O . ARG A 1 59 ? 127.319 122.523 147.580 1.00 217.11 59 ARG A O 1
ATOM 446 N N . LEU A 1 60 ? 127.039 124.338 148.883 1.00 194.40 60 LEU A N 1
ATOM 447 C CA . LEU A 1 60 ? 125.602 124.316 148.685 1.00 194.40 60 LEU A CA 1
ATOM 448 C C . LEU A 1 60 ? 125.236 124.666 147.258 1.00 194.40 60 LEU A C 1
ATOM 449 O O . LEU A 1 60 ? 124.214 124.187 146.758 1.00 194.40 60 LEU A O 1
ATOM 454 N N . ARG A 1 61 ? 126.084 125.418 146.566 1.00 192.79 61 ARG A N 1
ATOM 455 C CA . ARG A 1 61 ? 125.797 125.664 145.166 1.00 192.79 61 ARG A CA 1
ATOM 456 C C . ARG A 1 61 ? 126.024 124.419 144.325 1.00 192.79 61 ARG A C 1
ATOM 457 O O . ARG A 1 61 ? 125.246 124.151 143.403 1.00 192.79 61 ARG A O 1
ATOM 465 N N . GLN A 1 62 ? 127.052 123.628 144.658 1.00 178.62 62 GLN A N 1
ATOM 466 C CA . GLN A 1 62 ? 127.190 122.296 144.077 1.00 178.62 62 GLN A CA 1
ATOM 467 C C . GLN A 1 62 ? 125.960 121.454 144.326 1.00 178.62 62 GLN A C 1
ATOM 468 O O . GLN A 1 62 ? 125.448 120.806 143.408 1.00 178.62 62 GLN A O 1
ATOM 474 N N . LYS A 1 63 ? 125.471 121.478 145.556 1.00 180.43 63 LYS A N 1
ATOM 475 C CA . LYS A 1 63 ? 124.376 120.605 145.921 1.00 180.43 63 LYS A CA 1
ATOM 476 C C . LYS A 1 63 ? 123.083 120.992 145.223 1.00 180.43 63 LYS A C 1
ATOM 477 O O . LYS A 1 63 ? 122.341 120.109 144.784 1.00 180.43 63 LYS A O 1
ATOM 483 N N . ILE A 1 64 ? 122.827 122.285 145.059 1.00 143.43 64 ILE A N 1
ATOM 484 C CA . ILE A 1 64 ? 121.645 122.692 144.315 1.00 143.43 64 ILE A CA 1
ATOM 485 C C . ILE A 1 64 ? 121.831 122.408 142.830 1.00 143.43 64 ILE A C 1
ATOM 486 O O . ILE A 1 64 ? 120.874 122.054 142.130 1.00 143.43 64 ILE A O 1
ATOM 491 N N . ASP A 1 65 ? 123.074 122.469 142.339 1.00 170.41 65 ASP A N 1
ATOM 492 C CA . ASP A 1 65 ? 123.345 121.988 140.988 1.00 170.41 65 ASP A CA 1
ATOM 493 C C . ASP A 1 65 ? 123.106 120.498 140.849 1.00 170.41 65 ASP A C 1
ATOM 494 O O . ASP A 1 65 ? 122.847 120.022 139.743 1.00 170.41 65 ASP A O 1
ATOM 499 N N . ASP A 1 66 ? 123.174 119.757 141.948 1.00 163.26 66 ASP A N 1
ATOM 500 C CA . ASP A 1 66 ? 122.894 118.333 141.945 1.00 163.26 66 ASP A CA 1
ATOM 501 C C . ASP A 1 66 ? 121.425 118.046 142.209 1.00 163.26 66 ASP A C 1
ATOM 502 O O . ASP A 1 66 ? 121.088 116.998 142.766 1.00 163.26 66 ASP A O 1
ATOM 507 N N . ASP A 1 67 ? 120.546 118.975 141.851 1.00 126.53 67 ASP A N 1
ATOM 508 C CA . ASP A 1 67 ? 119.112 118.758 141.950 1.00 126.53 67 ASP A CA 1
ATOM 509 C C . ASP A 1 67 ? 118.419 118.833 140.601 1.00 126.53 67 ASP A C 1
ATOM 510 O O . ASP A 1 67 ? 117.733 117.886 140.206 1.00 126.53 67 ASP A O 1
ATOM 515 N N . LEU A 1 68 ? 118.578 119.933 139.895 1.00 131.61 68 LEU A N 1
ATOM 516 C CA . LEU A 1 68 ? 117.832 120.219 138.676 1.00 131.61 68 LEU A CA 1
ATOM 517 C C . LEU A 1 68 ? 118.033 119.256 137.505 1.00 131.61 68 LEU A C 1
ATOM 518 O O . LEU A 1 68 ? 117.096 119.095 136.713 1.00 131.61 68 LEU A O 1
ATOM 523 N N . PRO A 1 69 ? 119.188 118.596 137.330 1.00 125.06 69 PRO A N 1
ATOM 524 C CA . PRO A 1 69 ? 119.203 117.456 136.409 1.00 125.06 69 PRO A CA 1
ATOM 525 C C . PRO A 1 69 ? 118.294 116.325 136.819 1.00 125.06 69 PRO A C 1
ATOM 526 O O . PRO A 1 69 ? 117.907 115.542 135.953 1.00 125.06 69 PRO A O 1
ATOM 530 N N . GLU A 1 70 ? 117.908 116.209 138.082 1.00 132.53 70 GLU A N 1
ATOM 531 C CA . GLU A 1 70 ? 116.832 115.271 138.340 1.00 132.53 70 GLU A CA 1
ATOM 532 C C . GLU A 1 70 ? 115.462 115.874 138.104 1.00 132.53 70 GLU A C 1
ATOM 533 O O . GLU A 1 70 ? 114.464 115.155 138.190 1.00 132.53 70 GLU A O 1
ATOM 539 N N . LEU A 1 71 ? 115.375 117.158 137.805 1.00 120.11 71 LEU A N 1
ATOM 540 C CA . LEU A 1 71 ? 114.070 117.780 137.702 1.00 120.11 71 LEU A CA 1
ATOM 541 C C . LEU A 1 71 ? 113.690 118.162 136.292 1.00 120.11 71 LEU A C 1
ATOM 542 O O . LEU A 1 71 ? 112.633 117.749 135.816 1.00 120.11 71 LEU A O 1
ATOM 547 N N . THR A 1 72 ? 114.527 118.934 135.613 1.00 131.12 72 THR A N 1
ATOM 548 C CA . THR A 1 72 ? 114.189 119.346 134.262 1.00 131.12 72 THR A CA 1
ATOM 549 C C . THR A 1 72 ? 114.247 118.161 133.317 1.00 131.12 72 THR A C 1
ATOM 550 O O . THR A 1 72 ? 113.440 118.062 132.388 1.00 131.12 72 THR A O 1
ATOM 554 N N . GLU A 1 73 ? 115.156 117.223 133.576 1.00 130.84 73 GLU A N 1
ATOM 555 C CA . GLU A 1 73 ? 115.139 115.980 132.826 1.00 130.84 73 GLU A CA 1
ATOM 556 C C . GLU A 1 73 ? 113.889 115.180 133.104 1.00 130.84 73 GLU A C 1
ATOM 557 O O . GLU A 1 73 ? 113.354 114.552 132.189 1.00 130.84 73 GLU A O 1
ATOM 563 N N . SER A 1 74 ? 113.385 115.225 134.327 1.00 114.24 74 SER A N 1
ATOM 564 C CA . SER A 1 74 ? 112.158 114.505 134.607 1.00 114.24 74 SER A CA 1
ATOM 565 C C . SER A 1 74 ? 110.946 115.208 134.021 1.00 114.24 74 SER A C 1
ATOM 566 O O . SER A 1 74 ? 109.898 114.583 133.841 1.00 114.24 74 SER A O 1
ATOM 569 N N . LEU A 1 75 ? 111.063 116.493 133.719 1.00 117.77 75 LEU A N 1
ATOM 570 C CA . LEU A 1 75 ? 109.870 117.198 133.282 1.00 117.77 75 LEU A CA 1
ATOM 571 C C . LEU A 1 75 ? 109.791 117.323 131.770 1.00 117.77 75 LEU A C 1
ATOM 572 O O . LEU A 1 75 ? 108.705 117.191 131.202 1.00 117.77 75 LEU A O 1
ATOM 577 N N . VAL A 1 76 ? 110.910 117.625 131.109 1.00 104.72 76 VAL A N 1
ATOM 578 C CA . VAL A 1 76 ? 110.891 117.793 129.661 1.00 104.72 76 VAL A CA 1
ATOM 579 C C . VAL A 1 76 ? 110.631 116.461 128.981 1.00 104.72 76 VAL A C 1
ATOM 580 O O . VAL A 1 76 ? 109.934 116.402 127.961 1.00 104.72 76 VAL A O 1
ATOM 584 N N . SER A 1 77 ? 111.053 115.372 129.603 1.00 137.94 77 SER A N 1
ATOM 585 C CA . SER A 1 77 ? 110.680 114.041 129.168 1.00 137.94 77 SER A CA 1
ATOM 586 C C . SER A 1 77 ? 109.321 113.616 129.693 1.00 137.94 77 SER A C 1
ATOM 587 O O . SER A 1 77 ? 109.112 112.428 129.921 1.00 137.94 77 SER A O 1
ATOM 590 N N . MET A 1 78 ? 108.439 114.556 129.997 1.00 133.99 78 MET A N 1
ATOM 591 C CA . MET A 1 78 ? 107.035 114.270 130.193 1.00 133.99 78 MET A CA 1
ATOM 592 C C . MET A 1 78 ? 106.218 114.920 129.092 1.00 133.99 78 MET A C 1
ATOM 593 O O . MET A 1 78 ? 104.989 114.866 129.100 1.00 133.99 78 MET A O 1
ATOM 598 N N . LEU A 1 79 ? 106.883 115.516 128.115 1.00 116.56 79 LEU A N 1
ATOM 599 C CA . LEU A 1 79 ? 106.142 116.266 127.111 1.00 116.56 79 LEU A CA 1
ATOM 600 C C . LEU A 1 79 ? 105.818 115.393 125.909 1.00 116.56 79 LEU A C 1
ATOM 601 O O . LEU A 1 79 ? 104.662 115.314 125.487 1.00 116.56 79 LEU A O 1
ATOM 606 N N . TRP A 1 80 ? 106.817 114.744 125.336 1.00 120.52 80 TRP A N 1
ATOM 607 C CA . TRP A 1 80 ? 106.431 113.683 124.416 1.00 120.52 80 TRP A CA 1
ATOM 608 C C . TRP A 1 80 ? 105.793 112.519 125.173 1.00 120.52 80 TRP A C 1
ATOM 609 O O . TRP A 1 80 ? 104.597 112.285 124.969 1.00 120.52 80 TRP A O 1
ATOM 620 N N . PRO A 1 81 ? 106.469 111.776 126.046 1.00 114.61 81 PRO A N 1
ATOM 621 C CA . PRO A 1 81 ? 105.810 110.604 126.598 1.00 114.61 81 PRO A CA 1
ATOM 622 C C . PRO A 1 81 ? 104.938 111.049 127.756 1.00 114.61 81 PRO A C 1
ATOM 623 O O . PRO A 1 81 ? 104.912 112.212 128.146 1.00 114.61 81 PRO A O 1
ATOM 627 N N . HIS A 1 82 ? 104.128 110.132 128.239 1.00 109.63 82 HIS A N 1
ATOM 628 C CA . HIS A 1 82 ? 103.204 110.479 129.303 1.00 109.63 82 HIS A CA 1
ATOM 629 C C . HIS A 1 82 ? 103.226 109.400 130.343 1.00 109.63 82 HIS A C 1
ATOM 630 O O . HIS A 1 82 ? 102.205 108.856 130.763 1.00 109.63 82 HIS A O 1
ATOM 637 N N . TYR A 1 83 ? 104.440 109.047 130.737 1.00 135.73 83 TYR A N 1
ATOM 638 C CA . TYR A 1 83 ? 104.682 107.844 131.504 1.00 135.73 83 TYR A CA 1
ATOM 639 C C . TYR A 1 83 ? 105.424 108.156 132.786 1.00 135.73 83 TYR A C 1
ATOM 640 O O . TYR A 1 83 ? 106.484 107.599 133.063 1.00 135.73 83 TYR A O 1
ATOM 649 N N . LEU A 1 84 ? 104.899 109.109 133.530 1.00 144.22 84 LEU A N 1
ATOM 650 C CA . LEU A 1 84 ? 105.140 109.187 134.953 1.00 144.22 84 LEU A CA 1
ATOM 651 C C . LEU A 1 84 ? 103.921 108.776 135.749 1.00 144.22 84 LEU A C 1
ATOM 652 O O . LEU A 1 84 ? 103.913 108.920 136.972 1.00 144.22 84 LEU A O 1
ATOM 657 N N . ARG A 1 85 ? 102.899 108.257 135.088 1.00 121.56 85 ARG A N 1
ATOM 658 C CA . ARG A 1 85 ? 101.640 107.977 135.751 1.00 121.56 85 ARG A CA 1
ATOM 659 C C . ARG A 1 85 ? 101.714 106.671 136.523 1.00 121.56 85 ARG A C 1
ATOM 660 O O . ARG A 1 85 ? 102.769 106.056 136.695 1.00 121.56 85 ARG A O 1
ATOM 668 N N . THR A 1 86 ? 100.556 106.247 137.003 1.00 126.38 86 THR A N 1
ATOM 669 C CA . THR A 1 86 ? 100.343 104.892 137.455 1.00 126.38 86 THR A CA 1
ATOM 670 C C . THR A 1 86 ? 99.059 104.375 136.851 1.00 126.38 86 THR A C 1
ATOM 671 O O . THR A 1 86 ? 98.319 105.096 136.184 1.00 126.38 86 THR A O 1
ATOM 675 N N . ILE A 1 87 ? 98.787 103.108 137.123 1.00 112.20 87 ILE A N 1
ATOM 676 C CA . ILE A 1 87 ? 97.607 102.427 136.622 1.00 112.20 87 ILE A CA 1
ATOM 677 C C . ILE A 1 87 ? 96.803 101.988 137.828 1.00 112.20 87 ILE A C 1
ATOM 678 O O . ILE A 1 87 ? 97.385 101.530 138.810 1.00 112.20 87 ILE A O 1
ATOM 683 N N . PRO A 1 88 ? 95.496 102.146 137.835 1.00 107.56 88 PRO A N 1
ATOM 684 C CA . PRO A 1 88 ? 94.689 101.547 138.902 1.00 107.56 88 PRO A CA 1
ATOM 685 C C . PRO A 1 88 ? 94.518 100.053 138.722 1.00 107.56 88 PRO A C 1
ATOM 686 O O . PRO A 1 88 ? 95.089 99.453 137.812 1.00 107.56 88 PRO A O 1
ATOM 690 N N . SER A 1 89 ? 93.725 99.440 139.580 1.00 120.70 89 SER A N 1
ATOM 691 C CA . SER A 1 89 ? 93.375 98.041 139.412 1.00 120.70 89 SER A CA 1
ATOM 692 C C . SER A 1 89 ? 91.996 97.917 138.783 1.00 120.70 89 SER A C 1
ATOM 693 O O . SER A 1 89 ? 91.245 98.891 138.698 1.00 120.70 89 SER A O 1
ATOM 696 N N . LEU A 1 90 ? 91.657 96.694 138.373 1.00 113.95 90 LEU A N 1
ATOM 697 C CA . LEU A 1 90 ? 90.435 96.470 137.607 1.00 113.95 90 LEU A CA 1
ATOM 698 C C . LEU A 1 90 ? 90.143 94.982 137.522 1.00 113.95 90 LEU A C 1
ATOM 699 O O . LEU A 1 90 ? 91.046 94.152 137.661 1.00 113.95 90 LEU A O 1
ATOM 704 N N . SER A 1 91 ? 88.867 94.669 137.288 1.00 135.10 91 SER A N 1
ATOM 705 C CA . SER A 1 91 ? 88.385 93.326 136.984 1.00 135.10 91 SER A CA 1
ATOM 706 C C . SER A 1 91 ? 86.990 93.432 136.381 1.00 135.10 91 SER A C 1
ATOM 707 O O . SER A 1 91 ? 86.280 94.416 136.599 1.00 135.10 91 SER A O 1
ATOM 710 N N . VAL A 1 92 ? 86.610 92.396 135.631 1.00 130.19 92 VAL A N 1
ATOM 711 C CA . VAL A 1 92 ? 85.472 92.462 134.721 1.00 130.19 92 VAL A CA 1
ATOM 712 C C . VAL A 1 92 ? 84.170 92.467 135.507 1.00 130.19 92 VAL A C 1
ATOM 713 O O . VAL A 1 92 ? 84.056 91.838 136.564 1.00 130.19 92 VAL A O 1
ATOM 717 N N . VAL A 1 93 ? 83.194 93.210 135.014 1.00 131.21 93 VAL A N 1
ATOM 718 C CA . VAL A 1 93 ? 81.915 93.379 135.675 1.00 131.21 93 VAL A CA 1
ATOM 719 C C . VAL A 1 93 ? 80.884 92.503 134.985 1.00 131.21 93 VAL A C 1
ATOM 720 O O . VAL A 1 93 ? 80.875 92.396 133.757 1.00 131.21 93 VAL A O 1
ATOM 724 N N . ALA A 1 94 ? 80.023 91.872 135.770 1.00 148.43 94 ALA A N 1
ATOM 725 C CA . ALA A 1 94 ? 78.892 91.132 135.239 1.00 148.43 94 ALA A CA 1
ATOM 726 C C . ALA A 1 94 ? 77.620 91.506 135.985 1.00 148.43 94 ALA A C 1
ATOM 727 O O . ALA A 1 94 ? 77.601 91.543 137.219 1.00 148.43 94 ALA A O 1
ATOM 729 N N . LEU A 1 95 ? 76.554 91.768 135.229 1.00 175.51 95 LEU A N 1
ATOM 730 C CA . LEU A 1 95 ? 75.300 92.244 135.794 1.00 175.51 95 LEU A CA 1
ATOM 731 C C . LEU A 1 95 ? 74.136 91.404 135.307 1.00 175.51 95 LEU A C 1
ATOM 732 O O . LEU A 1 95 ? 74.126 90.954 134.160 1.00 175.51 95 LEU A O 1
ATOM 737 N N . THR A 1 96 ? 73.134 91.238 136.165 1.00 181.04 96 THR A N 1
ATOM 738 C CA . THR A 1 96 ? 71.985 90.440 135.766 1.00 181.04 96 THR A CA 1
ATOM 739 C C . THR A 1 96 ? 70.680 91.061 136.244 1.00 181.04 96 THR A C 1
ATOM 740 O O . THR A 1 96 ? 70.387 91.056 137.445 1.00 181.04 96 THR A O 1
ATOM 744 N N . PRO A 1 97 ? 69.872 91.593 135.337 1.00 183.71 97 PRO A N 1
ATOM 745 C CA . PRO A 1 97 ? 68.589 92.169 135.739 1.00 183.71 97 PRO A CA 1
ATOM 746 C C . PRO A 1 97 ? 67.552 91.094 135.989 1.00 183.71 97 PRO A C 1
ATOM 747 O O . PRO A 1 97 ? 67.742 89.915 135.688 1.00 183.71 97 PRO A O 1
ATOM 751 N N . ARG A 1 98 ? 66.426 91.531 136.533 1.00 190.20 98 ARG A N 1
ATOM 752 C CA . ARG A 1 98 ? 65.321 90.629 136.784 1.00 190.20 98 ARG A CA 1
ATOM 753 C C . ARG A 1 98 ? 64.616 90.284 135.482 1.00 190.20 98 ARG A C 1
ATOM 754 O O . ARG A 1 98 ? 64.300 91.144 134.656 1.00 190.20 98 ARG A O 1
ATOM 762 N N . LEU A 1 99 ? 64.357 88.997 135.314 1.00 183.68 99 LEU A N 1
ATOM 763 C CA . LEU A 1 99 ? 63.822 88.492 134.064 1.00 183.68 99 LEU A CA 1
ATOM 764 C C . LEU A 1 99 ? 62.348 88.807 133.904 1.00 183.68 99 LEU A C 1
ATOM 765 O O . LEU A 1 99 ? 61.846 88.857 132.779 1.00 183.68 99 LEU A O 1
ATOM 770 N N . SER A 1 100 ? 61.655 89.051 135.009 1.00 181.80 100 SER A N 1
ATOM 771 C CA . SER A 1 100 ? 60.257 89.441 134.968 1.00 181.80 100 SER A CA 1
ATOM 772 C C . SER A 1 100 ? 60.049 90.844 134.424 1.00 181.80 100 SER A C 1
ATOM 773 O O . SER A 1 100 ? 58.919 91.192 134.067 1.00 181.80 100 SER A O 1
ATOM 776 N N . VAL A 1 101 ? 61.104 91.652 134.347 1.00 187.48 101 VAL A N 1
ATOM 777 C CA . VAL A 1 101 ? 60.981 93.053 133.972 1.00 187.48 101 VAL A CA 1
ATOM 778 C C . VAL A 1 101 ? 61.552 93.179 132.560 1.00 187.48 101 VAL A C 1
ATOM 779 O O . VAL A 1 101 ? 62.036 94.239 132.149 1.00 187.48 101 VAL A O 1
ATOM 783 N N . MET A 1 102 ? 61.488 92.084 131.798 1.00 189.42 102 MET A N 1
ATOM 784 C CA . MET A 1 102 ? 62.085 92.029 130.468 1.00 189.42 102 MET A CA 1
ATOM 785 C C . MET A 1 102 ? 61.316 92.862 129.445 1.00 189.42 102 MET A C 1
ATOM 786 O O . MET A 1 102 ? 61.851 93.146 128.366 1.00 189.42 102 MET A O 1
ATOM 791 N N . LYS A 1 103 ? 60.108 93.304 129.782 1.00 173.89 103 LYS A N 1
ATOM 792 C CA . LYS A 1 103 ? 59.188 93.925 128.836 1.00 173.89 103 LYS A CA 1
ATOM 793 C C . LYS A 1 103 ? 59.725 95.276 128.402 1.00 173.89 103 LYS A C 1
ATOM 794 O O . LYS A 1 103 ? 59.590 96.274 129.113 1.00 173.89 103 LYS A O 1
ATOM 800 N N . MET A 1 104 ? 60.321 95.280 127.210 1.00 182.77 104 MET A N 1
ATOM 801 C CA . MET A 1 104 ? 61.118 96.370 126.652 1.00 182.77 104 MET A CA 1
ATOM 802 C C . MET A 1 104 ? 62.221 96.781 127.633 1.00 182.77 104 MET A C 1
ATOM 803 O O . MET A 1 104 ? 62.234 97.871 128.202 1.00 182.77 104 MET A O 1
ATOM 808 N N . ALA A 1 105 ? 63.143 95.842 127.834 1.00 182.69 105 ALA A N 1
ATOM 809 C CA . ALA A 1 105 ? 64.243 96.026 128.780 1.00 182.69 105 ALA A CA 1
ATOM 810 C C . ALA A 1 105 ? 65.467 96.632 128.084 1.00 182.69 105 ALA A C 1
ATOM 811 O O . ALA A 1 105 ? 66.541 96.036 127.988 1.00 182.69 105 ALA A O 1
ATOM 813 N N . GLU A 1 106 ? 65.280 97.849 127.587 1.00 165.19 106 GLU A N 1
ATOM 814 C CA . GLU A 1 106 ? 66.328 98.542 126.857 1.00 165.19 106 GLU A CA 1
ATOM 815 C C . GLU A 1 106 ? 67.316 99.156 127.831 1.00 165.19 106 GLU A C 1
ATOM 816 O O . GLU A 1 106 ? 66.949 100.002 128.649 1.00 165.19 106 GLU A O 1
ATOM 822 N N . THR A 1 107 ? 68.570 98.733 127.740 1.00 154.77 107 THR A N 1
ATOM 823 C CA . THR A 1 107 ? 69.549 99.160 128.726 1.00 154.77 107 THR A CA 1
ATOM 824 C C . THR A 1 107 ? 69.933 100.611 128.502 1.00 154.77 107 THR A C 1
ATOM 825 O O . THR A 1 107 ? 70.315 101.009 127.400 1.00 154.77 107 THR A O 1
ATOM 829 N N . VAL A 1 108 ? 69.793 101.405 129.554 1.00 142.54 108 VAL A N 1
ATOM 830 C CA . VAL A 1 108 ? 70.173 102.809 129.532 1.00 142.54 108 VAL A CA 1
ATOM 831 C C . VAL A 1 108 ? 71.348 102.935 130.492 1.00 142.54 108 VAL A C 1
ATOM 832 O O . VAL A 1 108 ? 71.159 103.156 131.697 1.00 142.54 108 VAL A O 1
ATOM 836 N N . PRO A 1 109 ? 72.555 102.759 130.017 1.00 145.24 109 PRO A N 1
ATOM 837 C CA . PRO A 1 109 ? 73.724 102.643 130.892 1.00 145.24 109 PRO A CA 1
ATOM 838 C C . PRO A 1 109 ? 74.373 103.984 131.201 1.00 145.24 109 PRO A C 1
ATOM 839 O O . PRO A 1 109 ? 75.595 104.145 131.110 1.00 145.24 109 PRO A O 1
ATOM 843 N N . ALA A 1 110 ? 73.566 104.957 131.600 1.00 153.70 110 ALA A N 1
ATOM 844 C CA . ALA A 1 110 ? 74.122 106.284 131.807 1.00 153.70 110 ALA A CA 1
ATOM 845 C C . ALA A 1 110 ? 74.799 106.393 133.166 1.00 153.70 110 ALA A C 1
ATOM 846 O O . ALA A 1 110 ? 76.025 106.507 133.253 1.00 153.70 110 ALA A O 1
ATOM 848 N N . GLY A 1 111 ? 74.020 106.310 134.238 1.00 176.27 111 GLY A N 1
ATOM 849 C CA . GLY A 1 111 ? 74.543 106.573 135.563 1.00 176.27 111 GLY A CA 1
ATOM 850 C C . GLY A 1 111 ? 74.564 105.343 136.439 1.00 176.27 111 GLY A C 1
ATOM 851 O O . GLY A 1 111 ? 73.513 104.806 136.807 1.00 176.27 111 GLY A O 1
ATOM 852 N N . LEU A 1 112 ? 75.760 104.888 136.782 1.00 169.71 112 LEU A N 1
ATOM 853 C CA . LEU A 1 112 ? 75.938 103.607 137.441 1.00 169.71 112 LEU A CA 1
ATOM 854 C C . LEU A 1 112 ? 76.750 103.798 138.719 1.00 169.71 112 LEU A C 1
ATOM 855 O O . LEU A 1 112 ? 77.191 104.902 139.045 1.00 169.71 112 LEU A O 1
ATOM 860 N N . GLU A 1 113 ? 76.937 102.709 139.454 1.00 177.17 113 GLU A N 1
ATOM 861 C CA . GLU A 1 113 ? 77.895 102.703 140.547 1.00 177.17 113 GLU A CA 1
ATOM 862 C C . GLU A 1 113 ? 78.850 101.551 140.349 1.00 177.17 113 GLU A C 1
ATOM 863 O O . GLU A 1 113 ? 78.833 100.878 139.315 1.00 177.17 113 GLU A O 1
ATOM 869 N N . VAL A 1 114 ? 79.679 101.310 141.351 1.00 166.61 114 VAL A N 1
ATOM 870 C CA . VAL A 1 114 ? 80.299 100.018 141.530 1.00 166.61 114 VAL A CA 1
ATOM 871 C C . VAL A 1 114 ? 79.815 99.474 142.853 1.00 166.61 114 VAL A C 1
ATOM 872 O O . VAL A 1 114 ? 79.187 100.168 143.652 1.00 166.61 114 VAL A O 1
ATOM 876 N N . THR A 1 115 ? 80.108 98.209 143.068 1.00 188.44 115 THR A N 1
ATOM 877 C CA . THR A 1 115 ? 79.919 97.614 144.370 1.00 188.44 115 THR A CA 1
ATOM 878 C C . THR A 1 115 ? 81.294 97.390 144.978 1.00 188.44 115 THR A C 1
ATOM 879 O O . THR A 1 115 ? 82.301 97.323 144.270 1.00 188.44 115 THR A O 1
ATOM 883 N N . SER A 1 116 ? 81.350 97.336 146.301 1.00 192.82 116 SER A N 1
ATOM 884 C CA . SER A 1 116 ? 82.628 97.515 146.967 1.00 192.82 116 SER A CA 1
ATOM 885 C C . SER A 1 116 ? 82.737 96.565 148.144 1.00 192.82 116 SER A C 1
ATOM 886 O O . SER A 1 116 ? 81.961 95.618 148.283 1.00 192.82 116 SER A O 1
ATOM 889 N N . ARG A 1 117 ? 83.700 96.849 149.011 1.00 181.18 117 ARG A N 1
ATOM 890 C CA . ARG A 1 117 ? 84.077 95.902 150.042 1.00 181.18 117 ARG A CA 1
ATOM 891 C C . ARG A 1 117 ? 84.861 96.597 151.147 1.00 181.18 117 ARG A C 1
ATOM 892 O O . ARG A 1 117 ? 85.686 97.474 150.864 1.00 181.18 117 ARG A O 1
ATOM 900 N N . PRO A 1 118 ? 84.624 96.252 152.410 1.00 173.23 118 PRO A N 1
ATOM 901 C CA . PRO A 1 118 ? 85.537 96.686 153.470 1.00 173.23 118 PRO A CA 1
ATOM 902 C C . PRO A 1 118 ? 86.876 95.985 153.333 1.00 173.23 118 PRO A C 1
ATOM 903 O O . PRO A 1 118 ? 86.942 94.809 152.971 1.00 173.23 118 PRO A O 1
ATOM 907 N N . VAL A 1 119 ? 87.952 96.717 153.617 1.00 174.49 119 VAL A N 1
ATOM 908 C CA . VAL A 1 119 ? 89.296 96.194 153.413 1.00 174.49 119 VAL A CA 1
ATOM 909 C C . VAL A 1 119 ? 90.239 96.954 154.333 1.00 174.49 119 VAL A C 1
ATOM 910 O O . VAL A 1 119 ? 90.027 98.134 154.623 1.00 174.49 119 VAL A O 1
ATOM 914 N N . GLY A 1 120 ? 91.250 96.251 154.844 1.00 165.42 120 GLY A N 1
ATOM 915 C CA . GLY A 1 120 ? 92.330 96.851 155.585 1.00 165.42 120 GLY A CA 1
ATOM 916 C C . GLY A 1 120 ? 91.872 97.409 156.910 1.00 165.42 120 GLY A C 1
ATOM 917 O O . GLY A 1 120 ? 91.184 96.743 157.687 1.00 165.42 120 GLY A O 1
ATOM 918 N N . PRO A 1 121 ? 92.211 98.661 157.178 1.00 181.15 121 PRO A N 1
ATOM 919 C CA . PRO A 1 121 ? 91.705 99.351 158.377 1.00 181.15 121 PRO A CA 1
ATOM 920 C C . PRO A 1 121 ? 90.278 99.855 158.194 1.00 181.15 121 PRO A C 1
ATOM 921 O O . PRO A 1 121 ? 89.989 101.045 158.328 1.00 181.15 121 PRO A O 1
ATOM 925 N N . GLY A 1 122 ? 89.371 98.939 157.862 1.00 185.46 122 GLY A N 1
ATOM 926 C CA . GLY A 1 122 ? 87.995 99.289 157.597 1.00 185.46 122 GLY A CA 1
ATOM 927 C C . GLY A 1 122 ? 87.764 100.124 156.361 1.00 185.46 122 GLY A C 1
ATOM 928 O O . GLY A 1 122 ? 86.659 100.645 156.192 1.00 185.46 122 GLY A O 1
ATOM 929 N N . ASN A 1 123 ? 88.767 100.276 155.497 1.00 184.40 123 ASN A N 1
ATOM 930 C CA . ASN A 1 123 ? 88.623 101.093 154.303 1.00 184.40 123 ASN A CA 1
ATOM 931 C C . ASN A 1 123 ? 87.697 100.408 153.320 1.00 184.40 123 ASN A C 1
ATOM 932 O O . ASN A 1 123 ? 87.602 99.183 153.288 1.00 184.40 123 ASN A O 1
ATOM 937 N N . THR A 1 124 ? 86.962 101.205 152.572 1.00 183.30 124 THR A N 1
ATOM 938 C CA . THR A 1 124 ? 86.096 100.690 151.533 1.00 183.30 124 THR A CA 1
ATOM 939 C C . THR A 1 124 ? 86.511 101.278 150.196 1.00 183.30 124 THR A C 1
ATOM 940 O O . THR A 1 124 ? 87.382 102.145 150.112 1.00 183.30 124 THR A O 1
ATOM 944 N N . VAL A 1 125 ? 85.861 100.801 149.145 1.00 155.96 125 VAL A N 1
ATOM 945 C CA . VAL A 1 125 ? 86.243 101.100 147.776 1.00 155.96 125 VAL A CA 1
ATOM 946 C C . VAL A 1 125 ? 85.178 102.004 147.180 1.00 155.96 125 VAL A C 1
ATOM 947 O O . VAL A 1 125 ? 84.004 101.920 147.550 1.00 155.96 125 VAL A O 1
ATOM 951 N N . CYS A 1 126 ? 85.587 102.903 146.295 1.00 145.84 126 CYS A N 1
ATOM 952 C CA . CYS A 1 126 ? 84.656 103.514 145.358 1.00 145.84 126 CYS A CA 1
ATOM 953 C C . CYS A 1 126 ? 85.360 103.471 144.011 1.00 145.84 126 CYS A C 1
ATOM 954 O O . CYS A 1 126 ? 86.028 104.431 143.620 1.00 145.84 126 CYS A O 1
ATOM 957 N N . ARG A 1 127 ? 85.219 102.349 143.313 1.00 149.57 127 ARG A N 1
ATOM 958 C CA . ARG A 1 127 ? 85.680 102.271 141.941 1.00 149.57 127 ARG A CA 1
ATOM 959 C C . ARG A 1 127 ? 84.804 103.131 141.046 1.00 149.57 127 ARG A C 1
ATOM 960 O O . ARG A 1 127 ? 83.667 103.477 141.374 1.00 149.57 127 ARG A O 1
ATOM 968 N N . TYR A 1 128 ? 85.360 103.490 139.903 1.00 155.19 128 TYR A N 1
ATOM 969 C CA . TYR A 1 128 ? 84.630 104.235 138.897 1.00 155.19 128 TYR A CA 1
ATOM 970 C C . TYR A 1 128 ? 83.625 103.305 138.255 1.00 155.19 128 TYR A C 1
ATOM 971 O O . TYR A 1 128 ? 83.953 102.163 137.957 1.00 155.19 128 TYR A O 1
ATOM 980 N N . ARG A 1 129 ? 82.400 103.772 138.088 1.00 154.35 129 ARG A N 1
ATOM 981 C CA . ARG A 1 129 ? 81.444 102.960 137.366 1.00 154.35 129 ARG A CA 1
ATOM 982 C C . ARG A 1 129 ? 81.717 103.043 135.880 1.00 154.35 129 ARG A C 1
ATOM 983 O O . ARG A 1 129 ? 82.466 103.887 135.402 1.00 154.35 129 ARG A O 1
ATOM 991 N N . THR A 1 130 ? 81.068 102.182 135.132 1.00 143.72 130 THR A N 1
ATOM 992 C CA . THR A 1 130 ? 80.989 102.404 133.708 1.00 143.72 130 THR A CA 1
ATOM 993 C C . THR A 1 130 ? 79.790 103.287 133.434 1.00 143.72 130 THR A C 1
ATOM 994 O O . THR A 1 130 ? 78.716 103.079 134.001 1.00 143.72 130 THR A O 1
ATOM 998 N N . THR A 1 131 ? 79.993 104.301 132.610 1.00 131.63 131 THR A N 1
ATOM 999 C CA . THR A 1 131 ? 78.899 104.895 131.867 1.00 131.63 131 THR A CA 1
ATOM 1000 C C . THR A 1 131 ? 78.878 104.327 130.459 1.00 131.63 131 THR A C 1
ATOM 1001 O O . THR A 1 131 ? 78.195 104.876 129.588 1.00 131.63 131 THR A O 1
ATOM 1005 N N . ARG A 1 132 ? 79.619 103.234 130.230 1.00 134.86 132 ARG A N 1
ATOM 1006 C CA . ARG A 1 132 ? 79.860 102.692 128.896 1.00 134.86 132 ARG A CA 1
ATOM 1007 C C . ARG A 1 132 ? 78.576 102.103 128.323 1.00 134.86 132 ARG A C 1
ATOM 1008 O O . ARG A 1 132 ? 77.772 101.519 129.055 1.00 134.86 132 ARG A O 1
ATOM 1016 N N . ALA A 1 133 ? 78.390 102.268 127.015 1.00 129.62 133 ALA A N 1
ATOM 1017 C CA . ALA A 1 133 ? 77.176 101.878 126.324 1.00 129.62 133 ALA A CA 1
ATOM 1018 C C . ALA A 1 133 ? 76.932 100.376 126.374 1.00 129.62 133 ALA A C 1
ATOM 1019 O O . ALA A 1 133 ? 77.779 99.563 126.003 1.00 129.62 133 ALA A O 1
ATOM 1021 N N . ILE A 1 134 ? 75.753 100.030 126.874 1.00 144.75 134 ILE A N 1
ATOM 1022 C CA . ILE A 1 134 ? 75.131 98.732 126.680 1.00 144.75 134 ILE A CA 1
ATOM 1023 C C . ILE A 1 134 ? 73.769 98.997 126.070 1.00 144.75 134 ILE A C 1
ATOM 1024 O O . ILE A 1 134 ? 72.955 99.693 126.681 1.00 144.75 134 ILE A O 1
ATOM 1029 N N . PRO A 1 135 ? 73.501 98.541 124.863 1.00 164.23 135 PRO A N 1
ATOM 1030 C CA . PRO A 1 135 ? 72.176 98.749 124.276 1.00 164.23 135 PRO A CA 1
ATOM 1031 C C . PRO A 1 135 ? 71.094 97.967 124.994 1.00 164.23 135 PRO A C 1
ATOM 1032 O O . PRO A 1 135 ? 70.110 98.547 125.463 1.00 164.23 135 PRO A O 1
ATOM 1036 N N . LEU A 1 136 ? 71.276 96.656 125.113 1.00 166.72 136 LEU A N 1
ATOM 1037 C CA . LEU A 1 136 ? 70.231 95.815 125.668 1.00 166.72 136 LEU A CA 1
ATOM 1038 C C . LEU A 1 136 ? 70.786 94.873 126.711 1.00 166.72 136 LEU A C 1
ATOM 1039 O O . LEU A 1 136 ? 71.942 94.450 126.643 1.00 166.72 136 LEU A O 1
ATOM 1044 N N . ASN A 1 137 ? 69.939 94.564 127.679 1.00 183.32 137 ASN A N 1
ATOM 1045 C CA . ASN A 1 137 ? 70.084 93.339 128.429 1.00 183.32 137 ASN A CA 1
ATOM 1046 C C . ASN A 1 137 ? 69.653 92.177 127.536 1.00 183.32 137 ASN A C 1
ATOM 1047 O O . ASN A 1 137 ? 68.940 92.382 126.557 1.00 183.32 137 ASN A O 1
ATOM 1052 N N . PRO A 1 138 ? 70.120 90.960 127.796 1.00 180.69 138 PRO A N 1
ATOM 1053 C CA . PRO A 1 138 ? 69.745 89.846 126.924 1.00 180.69 138 PRO A CA 1
ATOM 1054 C C . PRO A 1 138 ? 68.364 89.322 127.258 1.00 180.69 138 PRO A C 1
ATOM 1055 O O . PRO A 1 138 ? 67.669 89.808 128.150 1.00 180.69 138 PRO A O 1
ATOM 1059 N N . LEU A 1 139 ? 67.973 88.300 126.509 1.00 180.17 139 LEU A N 1
ATOM 1060 C CA . LEU A 1 139 ? 66.908 87.433 126.979 1.00 180.17 139 LEU A CA 1
ATOM 1061 C C . LEU A 1 139 ? 67.431 86.464 128.019 1.00 180.17 139 LEU A C 1
ATOM 1062 O O . LEU A 1 139 ? 66.990 86.474 129.173 1.00 180.17 139 LEU A O 1
ATOM 1067 N N . ALA A 1 140 ? 68.387 85.633 127.630 1.00 166.31 140 ALA A N 1
ATOM 1068 C CA . ALA A 1 140 ? 68.948 84.649 128.539 1.00 166.31 140 ALA A CA 1
ATOM 1069 C C . ALA A 1 140 ? 70.310 84.232 128.025 1.00 166.31 140 ALA A C 1
ATOM 1070 O O . ALA A 1 140 ? 70.642 84.411 126.851 1.00 166.31 140 ALA A O 1
ATOM 1072 N N . VAL A 1 141 ? 71.103 83.702 128.941 1.00 172.11 141 VAL A N 1
ATOM 1073 C CA . VAL A 1 141 ? 72.160 82.759 128.629 1.00 172.11 141 VAL A CA 1
ATOM 1074 C C . VAL A 1 141 ? 71.807 81.479 129.376 1.00 172.11 141 VAL A C 1
ATOM 1075 O O . VAL A 1 141 ? 71.225 81.519 130.465 1.00 172.11 141 VAL A O 1
ATOM 1079 N N . GLU A 1 142 ? 72.047 80.335 128.753 1.00 194.61 142 GLU A N 1
ATOM 1080 C CA . GLU A 1 142 ? 71.678 79.082 129.383 1.00 194.61 142 GLU A CA 1
ATOM 1081 C C . GLU A 1 142 ? 72.929 78.248 129.658 1.00 194.61 142 GLU A C 1
ATOM 1082 O O . GLU A 1 142 ? 74.053 78.647 129.350 1.00 194.61 142 GLU A O 1
ATOM 1088 N N . LYS A 1 143 ? 72.733 77.085 130.275 1.00 201.51 143 LYS A N 1
ATOM 1089 C CA . LYS A 1 143 ? 73.869 76.270 130.686 1.00 201.51 143 LYS A CA 1
ATOM 1090 C C . LYS A 1 143 ? 74.421 75.467 129.523 1.00 201.51 143 LYS A C 1
ATOM 1091 O O . LYS A 1 143 ? 74.132 74.274 129.407 1.00 201.51 143 LYS A O 1
ATOM 1097 N N . VAL A 1 144 ? 75.254 76.099 128.697 1.00 198.40 144 VAL A N 1
ATOM 1098 C CA . VAL A 1 144 ? 75.588 75.548 127.390 1.00 198.40 144 VAL A CA 1
ATOM 1099 C C . VAL A 1 144 ? 76.495 74.338 127.547 1.00 198.40 144 VAL A C 1
ATOM 1100 O O . VAL A 1 144 ? 77.176 74.170 128.569 1.00 198.40 144 VAL A O 1
ATOM 1104 N N . VAL A 1 145 ? 76.456 73.455 126.556 1.00 205.35 145 VAL A N 1
ATOM 1105 C CA . VAL A 1 145 ? 77.232 72.224 126.540 1.00 205.35 145 VAL A CA 1
ATOM 1106 C C . VAL A 1 145 ? 77.908 72.122 125.187 1.00 205.35 145 VAL A C 1
ATOM 1107 O O . VAL A 1 145 ? 77.227 72.103 124.156 1.00 205.35 145 VAL A O 1
ATOM 1111 N N . MET A 1 146 ? 79.235 72.012 125.192 1.00 211.87 146 MET A N 1
ATOM 1112 C CA . MET A 1 146 ? 79.987 71.994 123.947 1.00 211.87 146 MET A CA 1
ATOM 1113 C C . MET A 1 146 ? 79.732 70.687 123.213 1.00 211.87 146 MET A C 1
ATOM 1114 O O . MET A 1 146 ? 80.442 69.697 123.402 1.00 211.87 146 MET A O 1
ATOM 1119 N N . THR A 1 147 ? 78.720 70.704 122.353 1.00 227.64 147 THR A N 1
ATOM 1120 C CA . THR A 1 147 ? 78.089 69.492 121.845 1.00 227.64 147 THR A CA 1
ATOM 1121 C C . THR A 1 147 ? 78.886 68.955 120.669 1.00 227.64 147 THR A C 1
ATOM 1122 O O . THR A 1 147 ? 78.754 69.444 119.547 1.00 227.64 147 THR A O 1
ATOM 1126 N N . THR A 1 148 ? 79.675 67.914 120.930 1.00 238.11 148 THR A N 1
ATOM 1127 C CA . THR A 1 148 ? 80.588 67.346 119.946 1.00 238.11 148 THR A CA 1
ATOM 1128 C C . THR A 1 148 ? 79.830 66.694 118.799 1.00 238.11 148 THR A C 1
ATOM 1129 O O . THR A 1 148 ? 78.770 66.093 118.998 1.00 238.11 148 THR A O 1
ATOM 1133 N N . GLU A 1 149 ? 80.374 66.817 117.598 1.00 229.01 149 GLU A N 1
ATOM 1134 C CA . GLU A 1 149 ? 79.668 66.553 116.357 1.00 229.01 149 GLU A CA 1
ATOM 1135 C C . GLU A 1 149 ? 80.566 65.822 115.372 1.00 229.01 149 GLU A C 1
ATOM 1136 O O . GLU A 1 149 ? 81.756 65.628 115.643 1.00 229.01 149 GLU A O 1
ATOM 1142 N N . PRO A 1 150 ? 80.021 65.360 114.237 1.00 214.17 150 PRO A N 1
ATOM 1143 C CA . PRO A 1 150 ? 80.880 64.846 113.157 1.00 214.17 150 PRO A CA 1
ATOM 1144 C C . PRO A 1 150 ? 81.930 65.808 112.613 1.00 214.17 150 PRO A C 1
ATOM 1145 O O . PRO A 1 150 ? 82.863 65.337 111.956 1.00 214.17 150 PRO A O 1
ATOM 1149 N N . ASP A 1 151 ? 81.850 67.117 112.844 1.00 209.96 151 ASP A N 1
ATOM 1150 C CA . ASP A 1 151 ? 82.876 68.021 112.341 1.00 209.96 151 ASP A CA 1
ATOM 1151 C C . ASP A 1 151 ? 83.544 68.849 113.425 1.00 209.96 151 ASP A C 1
ATOM 1152 O O . ASP A 1 151 ? 84.009 69.956 113.139 1.00 209.96 151 ASP A O 1
ATOM 1157 N N . GLY A 1 152 ? 83.606 68.353 114.654 1.00 209.41 152 GLY A N 1
ATOM 1158 C CA . GLY A 1 152 ? 84.238 69.095 115.723 1.00 209.41 152 GLY A CA 1
ATOM 1159 C C . GLY A 1 152 ? 83.427 70.249 116.257 1.00 209.41 152 GLY A C 1
ATOM 1160 O O . GLY A 1 152 ? 83.953 71.041 117.044 1.00 209.41 152 GLY A O 1
ATOM 1161 N N . ARG A 1 153 ? 82.164 70.360 115.861 1.00 204.82 153 ARG A N 1
ATOM 1162 C CA . ARG A 1 153 ? 81.284 71.432 116.288 1.00 204.82 153 ARG A CA 1
ATOM 1163 C C . ARG A 1 153 ? 80.966 71.279 117.776 1.00 204.82 153 ARG A C 1
ATOM 1164 O O . ARG A 1 153 ? 81.156 70.209 118.358 1.00 204.82 153 ARG A O 1
ATOM 1172 N N . SER A 1 154 ? 80.523 72.377 118.400 1.00 203.52 154 SER A N 1
ATOM 1173 C CA . SER A 1 154 ? 80.229 72.387 119.838 1.00 203.52 154 SER A CA 1
ATOM 1174 C C . SER A 1 154 ? 79.344 73.585 120.172 1.00 203.52 154 SER A C 1
ATOM 1175 O O . SER A 1 154 ? 79.843 74.710 120.217 1.00 203.52 154 SER A O 1
ATOM 1178 N N . VAL A 1 155 ? 78.066 73.351 120.483 1.00 192.90 155 VAL A N 1
ATOM 1179 C CA . VAL A 1 155 ? 77.051 74.400 120.399 1.00 192.90 155 VAL A CA 1
ATOM 1180 C C . VAL A 1 155 ? 76.794 75.058 121.751 1.00 192.90 155 VAL A C 1
ATOM 1181 O O . VAL A 1 155 ? 77.172 74.546 122.806 1.00 192.90 155 VAL A O 1
ATOM 1185 N N . LEU A 1 156 ? 76.161 76.233 121.701 1.00 196.47 156 LEU A N 1
ATOM 1186 C CA . LEU A 1 156 ? 75.571 76.944 122.822 1.00 196.47 156 LEU A CA 1
ATOM 1187 C C . LEU A 1 156 ? 74.065 76.728 122.872 1.00 196.47 156 LEU A C 1
ATOM 1188 O O . LEU A 1 156 ? 73.495 75.979 122.076 1.00 196.47 156 LEU A O 1
ATOM 1193 N N . LYS A 1 157 ? 73.428 77.439 123.806 1.00 196.27 157 LYS A N 1
ATOM 1194 C CA . LYS A 1 157 ? 71.984 77.591 123.886 1.00 196.27 157 LYS A CA 1
ATOM 1195 C C . LYS A 1 157 ? 71.648 78.857 124.672 1.00 196.27 157 LYS A C 1
ATOM 1196 O O . LYS A 1 157 ? 72.255 79.135 125.711 1.00 196.27 157 LYS A O 1
ATOM 1202 N N . ILE A 1 158 ? 70.712 79.652 124.142 1.00 177.61 158 ILE A N 1
ATOM 1203 C CA . ILE A 1 158 ? 70.185 80.839 124.809 1.00 177.61 158 ILE A CA 1
ATOM 1204 C C . ILE A 1 158 ? 68.701 80.932 124.480 1.00 177.61 158 ILE A C 1
ATOM 1205 O O . ILE A 1 158 ? 68.224 80.327 123.522 1.00 177.61 158 ILE A O 1
ATOM 1210 N N . GLY A 1 159 ? 67.966 81.705 125.288 1.00 184.14 159 GLY A N 1
ATOM 1211 C CA . GLY A 1 159 ? 66.567 81.987 124.988 1.00 184.14 159 GLY A CA 1
ATOM 1212 C C . GLY A 1 159 ? 65.646 82.242 126.170 1.00 184.14 159 GLY A C 1
ATOM 1213 O O . GLY A 1 159 ? 65.764 81.574 127.198 1.00 184.14 159 GLY A O 1
ATOM 1214 N N . PHE A 1 160 ? 64.700 83.176 126.022 1.00 192.92 160 PHE A N 1
ATOM 1215 C CA . PHE A 1 160 ? 63.810 83.588 127.107 1.00 192.92 160 PHE A CA 1
ATOM 1216 C C . PHE A 1 160 ? 62.604 84.331 126.537 1.00 192.92 160 PHE A C 1
ATOM 1217 O O . PHE A 1 160 ? 62.726 85.016 125.520 1.00 192.92 160 PHE A O 1
ATOM 1225 N N . ALA A 1 161 ? 61.443 84.190 127.186 1.00 195.42 161 ALA A N 1
ATOM 1226 C CA . ALA A 1 161 ? 60.225 84.839 126.699 1.00 195.42 161 ALA A CA 1
ATOM 1227 C C . ALA A 1 161 ? 59.264 85.132 127.841 1.00 195.42 161 ALA A C 1
ATOM 1228 O O . ALA A 1 161 ? 58.586 84.226 128.333 1.00 195.42 161 ALA A O 1
ATOM 1230 N N . CYS A 1 162 ? 59.198 86.403 128.247 1.00 183.35 162 CYS A N 1
ATOM 1231 C CA . CYS A 1 162 ? 58.158 86.886 129.147 1.00 183.35 162 CYS A CA 1
ATOM 1232 C C . CYS A 1 162 ? 57.720 88.287 128.722 1.00 183.35 162 CYS A C 1
ATOM 1233 O O . CYS A 1 162 ? 57.129 89.018 129.521 1.00 183.35 162 CYS A O 1
ATOM 1236 N N . SER A 1 163 ? 57.992 88.683 127.487 1.00 178.69 163 SER A N 1
ATOM 1237 C CA . SER A 1 163 ? 58.131 90.104 127.233 1.00 178.69 163 SER A CA 1
ATOM 1238 C C . SER A 1 163 ? 57.670 90.446 125.822 1.00 178.69 163 SER A C 1
ATOM 1239 O O . SER A 1 163 ? 56.959 89.673 125.173 1.00 178.69 163 SER A O 1
ATOM 1242 N N . GLU A 1 164 ? 58.110 91.612 125.353 1.00 176.18 164 GLU A N 1
ATOM 1243 C CA . GLU A 1 164 ? 57.583 92.355 124.212 1.00 176.18 164 GLU A CA 1
ATOM 1244 C C . GLU A 1 164 ? 58.387 92.101 122.957 1.00 176.18 164 GLU A C 1
ATOM 1245 O O . GLU A 1 164 ? 58.644 93.027 122.185 1.00 176.18 164 GLU A O 1
ATOM 1251 N N . LEU A 1 165 ? 58.805 90.851 122.751 1.00 177.11 165 LEU A N 1
ATOM 1252 C CA . LEU A 1 165 ? 59.903 90.519 121.850 1.00 177.11 165 LEU A CA 1
ATOM 1253 C C . LEU A 1 165 ? 59.608 90.777 120.382 1.00 177.11 165 LEU A C 1
ATOM 1254 O O . LEU A 1 165 ? 60.526 90.710 119.563 1.00 177.11 165 LEU A O 1
ATOM 1259 N N . ALA A 1 166 ? 58.359 91.045 120.015 1.00 177.59 166 ALA A N 1
ATOM 1260 C CA . ALA A 1 166 ? 58.109 91.546 118.673 1.00 177.59 166 ALA A CA 1
ATOM 1261 C C . ALA A 1 166 ? 58.575 92.988 118.543 1.00 177.59 166 ALA A C 1
ATOM 1262 O O . ALA A 1 166 ? 58.810 93.472 117.432 1.00 177.59 166 ALA A O 1
ATOM 1264 N N . ASP A 1 167 ? 58.720 93.686 119.671 1.00 196.76 167 ASP A N 1
ATOM 1265 C CA . ASP A 1 167 ? 59.024 95.108 119.647 1.00 196.76 167 ASP A CA 1
ATOM 1266 C C . ASP A 1 167 ? 60.333 95.420 120.352 1.00 196.76 167 ASP A C 1
ATOM 1267 O O . ASP A 1 167 ? 61.045 96.346 119.955 1.00 196.76 167 ASP A O 1
ATOM 1272 N N . TRP A 1 168 ? 60.660 94.677 121.409 1.00 194.77 168 TRP A N 1
ATOM 1273 C CA . TRP A 1 168 ? 61.903 94.943 122.125 1.00 194.77 168 TRP A CA 1
ATOM 1274 C C . TRP A 1 168 ? 63.103 94.390 121.370 1.00 194.77 168 TRP A C 1
ATOM 1275 O O . TRP A 1 168 ? 64.157 95.032 121.304 1.00 194.77 168 TRP A O 1
ATOM 1286 N N . SER A 1 169 ? 62.973 93.183 120.816 1.00 199.05 169 SER A N 1
ATOM 1287 C CA . SER A 1 169 ? 63.995 92.681 119.906 1.00 199.05 169 SER A CA 1
ATOM 1288 C C . SER A 1 169 ? 64.026 93.463 118.607 1.00 199.05 169 SER A C 1
ATOM 1289 O O . SER A 1 169 ? 65.085 93.551 117.974 1.00 199.05 169 SER A O 1
ATOM 1292 N N . GLN A 1 170 ? 62.893 94.058 118.224 1.00 190.53 170 GLN A N 1
ATOM 1293 C CA . GLN A 1 170 ? 62.832 94.986 117.105 1.00 190.53 170 GLN A CA 1
ATOM 1294 C C . GLN A 1 170 ? 63.670 96.238 117.354 1.00 190.53 170 GLN A C 1
ATOM 1295 O O . GLN A 1 170 ? 63.995 96.959 116.406 1.00 190.53 170 GLN A O 1
ATOM 1301 N N . VAL A 1 171 ? 64.055 96.504 118.598 1.00 201.28 171 VAL A N 1
ATOM 1302 C CA . VAL A 1 171 ? 64.941 97.626 118.855 1.00 201.28 171 VAL A CA 1
ATOM 1303 C C . VAL A 1 171 ? 66.379 97.277 118.484 1.00 201.28 171 VAL A C 1
ATOM 1304 O O . VAL A 1 171 ? 66.920 97.805 117.507 1.00 201.28 171 VAL A O 1
ATOM 1308 N N . ASP A 1 172 ? 67.008 96.353 119.208 1.00 196.06 172 ASP A N 1
ATOM 1309 C CA . ASP A 1 172 ? 68.462 96.251 119.094 1.00 196.06 172 ASP A CA 1
ATOM 1310 C C . ASP A 1 172 ? 68.963 94.820 119.078 1.00 196.06 172 ASP A C 1
ATOM 1311 O O . ASP A 1 172 ? 69.852 94.453 119.850 1.00 196.06 172 ASP A O 1
ATOM 1316 N N . LEU A 1 173 ? 68.421 93.988 118.209 1.00 177.96 173 LEU A N 1
ATOM 1317 C CA . LEU A 1 173 ? 69.173 92.806 117.825 1.00 177.96 173 LEU A CA 1
ATOM 1318 C C . LEU A 1 173 ? 70.353 93.148 116.924 1.00 177.96 173 LEU A C 1
ATOM 1319 O O . LEU A 1 173 ? 71.356 92.427 116.947 1.00 177.96 173 LEU A O 1
ATOM 1324 N N . HIS A 1 174 ? 70.298 94.298 116.240 1.00 182.06 174 HIS A N 1
ATOM 1325 C CA . HIS A 1 174 ? 70.916 94.485 114.928 1.00 182.06 174 HIS A CA 1
ATOM 1326 C C . HIS A 1 174 ? 72.427 94.330 114.923 1.00 182.06 174 HIS A C 1
ATOM 1327 O O . HIS A 1 174 ? 72.947 93.350 114.382 1.00 182.06 174 HIS A O 1
ATOM 1334 N N . ARG A 1 175 ? 73.144 95.262 115.523 1.00 166.69 175 ARG A N 1
ATOM 1335 C CA . ARG A 1 175 ? 74.585 95.110 115.595 1.00 166.69 175 ARG A CA 1
ATOM 1336 C C . ARG A 1 175 ? 74.950 94.851 117.030 1.00 166.69 175 ARG A C 1
ATOM 1337 O O . ARG A 1 175 ? 75.876 95.465 117.569 1.00 166.69 175 ARG A O 1
ATOM 1345 N N . LEU A 1 176 ? 74.225 93.926 117.653 1.00 158.46 176 LEU A N 1
ATOM 1346 C CA . LEU A 1 176 ? 74.515 93.503 119.016 1.00 158.46 176 LEU A CA 1
ATOM 1347 C C . LEU A 1 176 ? 75.840 92.744 118.998 1.00 158.46 176 LEU A C 1
ATOM 1348 O O . LEU A 1 176 ? 75.920 91.515 119.031 1.00 158.46 176 LEU A O 1
ATOM 1353 N N . SER A 1 177 ? 76.911 93.531 118.927 1.00 163.02 177 SER A N 1
ATOM 1354 C CA . SER A 1 177 ? 78.265 93.022 118.794 1.00 163.02 177 SER A CA 1
ATOM 1355 C C . SER A 1 177 ? 78.715 92.589 120.186 1.00 163.02 177 SER A C 1
ATOM 1356 O O . SER A 1 177 ? 79.500 93.244 120.873 1.00 163.02 177 SER A O 1
ATOM 1359 N N . LEU A 1 178 ? 78.176 91.450 120.598 1.00 160.95 178 LEU A N 1
ATOM 1360 C CA . LEU A 1 178 ? 78.117 91.069 121.994 1.00 160.95 178 LEU A CA 1
ATOM 1361 C C . LEU A 1 178 ? 78.815 89.740 122.217 1.00 160.95 178 LEU A C 1
ATOM 1362 O O . LEU A 1 178 ? 78.456 88.719 121.628 1.00 160.95 178 LEU A O 1
ATOM 1367 N N . TYR A 1 179 ? 79.764 89.755 123.138 1.00 161.89 179 TYR A N 1
ATOM 1368 C CA . TYR A 1 179 ? 80.725 88.680 123.290 1.00 161.89 179 TYR A CA 1
ATOM 1369 C C . TYR A 1 179 ? 80.479 87.823 124.509 1.00 161.89 179 TYR A C 1
ATOM 1370 O O . TYR A 1 179 ? 79.436 87.918 125.156 1.00 161.89 179 TYR A O 1
ATOM 1379 N N . LEU A 1 180 ? 81.470 86.988 124.804 1.00 148.34 180 LEU A N 1
ATOM 1380 C CA . LEU A 1 180 ? 81.609 86.325 126.085 1.00 148.34 180 LEU A CA 1
ATOM 1381 C C . LEU A 1 180 ? 83.060 86.458 126.524 1.00 148.34 180 LEU A C 1
ATOM 1382 O O . LEU A 1 180 ? 83.875 87.104 125.862 1.00 148.34 180 LEU A O 1
ATOM 1387 N N . ALA A 1 181 ? 83.382 85.822 127.644 1.00 138.93 181 ALA A N 1
ATOM 1388 C CA . ALA A 1 181 ? 84.757 85.726 128.097 1.00 138.93 181 ALA A CA 1
ATOM 1389 C C . ALA A 1 181 ? 84.939 84.390 128.798 1.00 138.93 181 ALA A C 1
ATOM 1390 O O . ALA A 1 181 ? 83.987 83.830 129.346 1.00 138.93 181 ALA A O 1
ATOM 1392 N N . ALA A 1 182 ? 86.164 83.879 128.768 1.00 166.19 182 ALA A N 1
ATOM 1393 C CA . ALA A 1 182 ? 86.483 82.587 129.370 1.00 166.19 182 ALA A CA 1
ATOM 1394 C C . ALA A 1 182 ? 87.966 82.586 129.732 1.00 166.19 182 ALA A C 1
ATOM 1395 O O . ALA A 1 182 ? 88.597 83.648 129.784 1.00 166.19 182 ALA A O 1
ATOM 1397 N N . GLU A 1 183 ? 88.524 81.406 129.986 1.00 157.75 183 GLU A N 1
ATOM 1398 C CA . GLU A 1 183 ? 89.881 81.331 130.507 1.00 157.75 183 GLU A CA 1
ATOM 1399 C C . GLU A 1 183 ? 90.935 81.239 129.409 1.00 157.75 183 GLU A C 1
ATOM 1400 O O . GLU A 1 183 ? 90.634 81.308 128.214 1.00 157.75 183 GLU A O 1
ATOM 1406 N N . ALA A 1 184 ? 92.185 81.049 129.843 1.00 153.35 184 ALA A N 1
ATOM 1407 C CA . ALA A 1 184 ? 93.330 81.358 128.987 1.00 153.35 184 ALA A CA 1
ATOM 1408 C C . ALA A 1 184 ? 93.581 80.357 127.859 1.00 153.35 184 ALA A C 1
ATOM 1409 O O . ALA A 1 184 ? 93.791 80.816 126.723 1.00 153.35 184 ALA A O 1
ATOM 1411 N N . PRO A 1 185 ? 93.563 79.028 128.048 1.00 164.44 185 PRO A N 1
ATOM 1412 C CA . PRO A 1 185 ? 93.642 78.164 126.864 1.00 164.44 185 PRO A CA 1
ATOM 1413 C C . PRO A 1 185 ? 92.332 78.066 126.125 1.00 164.44 185 PRO A C 1
ATOM 1414 O O . PRO A 1 185 ? 92.293 77.526 125.014 1.00 164.44 185 PRO A O 1
ATOM 1418 N N . VAL A 1 186 ? 91.263 78.591 126.702 1.00 165.58 186 VAL A N 1
ATOM 1419 C CA . VAL A 1 186 ? 89.914 78.246 126.313 1.00 165.58 186 VAL A CA 1
ATOM 1420 C C . VAL A 1 186 ? 89.329 79.256 125.337 1.00 165.58 186 VAL A C 1
ATOM 1421 O O . VAL A 1 186 ? 88.909 78.892 124.238 1.00 165.58 186 VAL A O 1
ATOM 1425 N N . SER A 1 187 ? 89.290 80.526 125.729 1.00 182.78 187 SER A N 1
ATOM 1426 C CA . SER A 1 187 ? 88.592 81.536 124.942 1.00 182.78 187 SER A CA 1
ATOM 1427 C C . SER A 1 187 ? 89.375 81.893 123.692 1.00 182.78 187 SER A C 1
ATOM 1428 O O . SER A 1 187 ? 88.810 82.051 122.602 1.00 182.78 187 SER A O 1
ATOM 1431 N N . SER A 1 188 ? 90.680 82.045 123.847 1.00 165.74 188 SER A N 1
ATOM 1432 C CA . SER A 1 188 ? 91.610 82.305 122.767 1.00 165.74 188 SER A CA 1
ATOM 1433 C C . SER A 1 188 ? 91.576 81.241 121.687 1.00 165.74 188 SER A C 1
ATOM 1434 O O . SER A 1 188 ? 91.744 81.563 120.504 1.00 165.74 188 SER A O 1
ATOM 1437 N N . THR A 1 189 ? 91.344 79.993 122.081 1.00 151.35 189 THR A N 1
ATOM 1438 C CA . THR A 1 189 ? 91.022 78.943 121.131 1.00 151.35 189 THR A CA 1
ATOM 1439 C C . THR A 1 189 ? 89.796 79.307 120.306 1.00 151.35 189 THR A C 1
ATOM 1440 O O . THR A 1 189 ? 89.769 79.107 119.086 1.00 151.35 189 THR A O 1
ATOM 1444 N N . LEU A 1 190 ? 88.790 79.889 120.945 1.00 149.89 190 LEU A N 1
ATOM 1445 C CA . LEU A 1 190 ? 87.581 80.196 120.206 1.00 149.89 190 LEU A CA 1
ATOM 1446 C C . LEU A 1 190 ? 87.769 81.415 119.330 1.00 149.89 190 LEU A C 1
ATOM 1447 O O . LEU A 1 190 ? 87.080 81.548 118.320 1.00 149.89 190 LEU A O 1
ATOM 1452 N N . HIS A 1 191 ? 88.707 82.297 119.685 1.00 160.55 191 HIS A N 1
ATOM 1453 C CA . HIS A 1 191 ? 89.121 83.351 118.759 1.00 160.55 191 HIS A CA 1
ATOM 1454 C C . HIS A 1 191 ? 89.748 82.747 117.523 1.00 160.55 191 HIS A C 1
ATOM 1455 O O . HIS A 1 191 ? 89.425 83.119 116.381 1.00 160.55 191 HIS A O 1
ATOM 1462 N N . LEU A 1 192 ? 90.688 81.838 117.758 1.00 152.59 192 LEU A N 1
ATOM 1463 C CA . LEU A 1 192 ? 91.369 81.115 116.708 1.00 152.59 192 LEU A CA 1
ATOM 1464 C C . LEU A 1 192 ? 90.400 80.365 115.813 1.00 152.59 192 LEU A C 1
ATOM 1465 O O . LEU A 1 192 ? 90.673 80.181 114.626 1.00 152.59 192 LEU A O 1
ATOM 1470 N N . MET A 1 193 ? 89.260 79.960 116.347 1.00 152.68 193 MET A N 1
ATOM 1471 C CA . MET A 1 193 ? 88.212 79.471 115.478 1.00 152.68 193 MET A CA 1
ATOM 1472 C C . MET A 1 193 ? 87.304 80.566 114.946 1.00 152.68 193 MET A C 1
ATOM 1473 O O . MET A 1 193 ? 86.620 80.326 113.955 1.00 152.68 193 MET A O 1
ATOM 1478 N N . MET A 1 194 ? 87.290 81.756 115.555 1.00 150.61 194 MET A N 1
ATOM 1479 C CA . MET A 1 194 ? 86.504 82.854 114.997 1.00 150.61 194 MET A CA 1
ATOM 1480 C C . MET A 1 194 ? 87.081 83.308 113.670 1.00 150.61 194 MET A C 1
ATOM 1481 O O . MET A 1 194 ? 86.344 83.739 112.777 1.00 150.61 194 MET A O 1
ATOM 1486 N N . THR A 1 195 ? 88.384 83.150 113.486 1.00 144.39 195 THR A N 1
ATOM 1487 C CA . THR A 1 195 ? 88.851 83.338 112.119 1.00 144.39 195 THR A CA 1
ATOM 1488 C C . THR A 1 195 ? 88.563 82.137 111.218 1.00 144.39 195 THR A C 1
ATOM 1489 O O . THR A 1 195 ? 88.810 82.224 110.011 1.00 144.39 195 THR A O 1
ATOM 1493 N N . LYS A 1 196 ? 88.042 81.029 111.753 1.00 143.00 196 LYS A N 1
ATOM 1494 C CA . LYS A 1 196 ? 87.828 79.819 110.968 1.00 143.00 196 LYS A CA 1
ATOM 1495 C C . LYS A 1 196 ? 86.409 79.284 111.097 1.00 143.00 196 LYS A C 1
ATOM 1496 O O . LYS A 1 196 ? 86.199 78.073 111.034 1.00 143.00 196 LYS A O 1
ATOM 1502 N N . ARG A 1 197 ? 85.430 80.163 111.293 1.00 151.11 197 ARG A N 1
ATOM 1503 C CA . ARG A 1 197 ? 84.054 79.709 111.461 1.00 151.11 197 ARG A CA 1
ATOM 1504 C C . ARG A 1 197 ? 83.467 79.269 110.129 1.00 151.11 197 ARG A C 1
ATOM 1505 O O . ARG A 1 197 ? 83.668 79.913 109.099 1.00 151.11 197 ARG A O 1
ATOM 1513 N N . LEU A 1 198 ? 82.734 78.173 110.149 1.00 161.63 198 LEU A N 1
ATOM 1514 C CA . LEU A 1 198 ? 81.976 77.793 108.968 1.00 161.63 198 LEU A CA 1
ATOM 1515 C C . LEU A 1 198 ? 80.575 78.382 109.074 1.00 161.63 198 LEU A C 1
ATOM 1516 O O . LEU A 1 198 ? 80.311 79.224 109.936 1.00 161.63 198 LEU A O 1
ATOM 1521 N N . ALA A 1 199 ? 79.663 77.906 108.224 1.00 169.58 199 ALA A N 1
ATOM 1522 C CA . ALA A 1 199 ? 78.520 78.705 107.797 1.00 169.58 199 ALA A CA 1
ATOM 1523 C C . ALA A 1 199 ? 77.499 78.932 108.901 1.00 169.58 199 ALA A C 1
ATOM 1524 O O . ALA A 1 199 ? 76.637 79.810 108.751 1.00 169.58 199 ALA A O 1
ATOM 1526 N N . ALA A 1 200 ? 77.605 78.187 110.009 1.00 180.42 200 ALA A N 1
ATOM 1527 C CA . ALA A 1 200 ? 76.594 78.117 111.064 1.00 180.42 200 ALA A CA 1
ATOM 1528 C C . ALA A 1 200 ? 75.235 77.794 110.443 1.00 180.42 200 ALA A C 1
ATOM 1529 O O . ALA A 1 200 ? 74.345 78.633 110.348 1.00 180.42 200 ALA A O 1
ATOM 1531 N N . LEU A 1 201 ? 75.157 76.561 109.930 1.00 206.48 201 LEU A N 1
ATOM 1532 C CA . LEU A 1 201 ? 74.108 76.206 108.974 1.00 206.48 201 LEU A CA 1
ATOM 1533 C C . LEU A 1 201 ? 72.734 76.183 109.630 1.00 206.48 201 LEU A C 1
ATOM 1534 O O . LEU A 1 201 ? 71.713 76.426 108.977 1.00 206.48 201 LEU A O 1
ATOM 1539 N N . TYR A 1 202 ? 72.698 75.922 110.922 1.00 214.75 202 TYR A N 1
ATOM 1540 C CA . TYR A 1 202 ? 71.463 75.694 111.643 1.00 214.75 202 TYR A CA 1
ATOM 1541 C C . TYR A 1 202 ? 71.127 76.869 112.540 1.00 214.75 202 TYR A C 1
ATOM 1542 O O . TYR A 1 202 ? 70.630 76.687 113.658 1.00 214.75 202 TYR A O 1
ATOM 1551 N N . LEU A 1 203 ? 71.369 78.078 112.048 1.00 205.61 203 LEU A N 1
ATOM 1552 C CA . LEU A 1 203 ? 71.607 79.262 112.857 1.00 205.61 203 LEU A CA 1
ATOM 1553 C C . LEU A 1 203 ? 70.337 79.752 113.544 1.00 205.61 203 LEU A C 1
ATOM 1554 O O . LEU A 1 203 ? 69.582 80.536 112.958 1.00 205.61 203 LEU A O 1
ATOM 1559 N N . ARG A 1 204 ? 70.104 79.305 114.784 1.00 220.12 204 ARG A N 1
ATOM 1560 C CA . ARG A 1 204 ? 68.943 79.740 115.556 1.00 220.12 204 ARG A CA 1
ATOM 1561 C C . ARG A 1 204 ? 69.148 79.404 117.024 1.00 220.12 204 ARG A C 1
ATOM 1562 O O . ARG A 1 204 ? 69.679 78.344 117.351 1.00 220.12 204 ARG A O 1
ATOM 1570 N N . LEU A 1 205 ? 68.711 80.300 117.898 1.00 205.62 205 LEU A N 1
ATOM 1571 C CA . LEU A 1 205 ? 68.743 80.011 119.317 1.00 205.62 205 LEU A CA 1
ATOM 1572 C C . LEU A 1 205 ? 67.505 79.211 119.700 1.00 205.62 205 LEU A C 1
ATOM 1573 O O . LEU A 1 205 ? 66.424 79.439 119.155 1.00 205.62 205 LEU A O 1
ATOM 1578 N N . PRO A 1 206 ? 67.624 78.292 120.643 1.00 207.24 206 PRO A N 1
ATOM 1579 C CA . PRO A 1 206 ? 66.479 77.462 121.013 1.00 207.24 206 PRO A CA 1
ATOM 1580 C C . PRO A 1 206 ? 65.536 78.124 122.010 1.00 207.24 206 PRO A C 1
ATOM 1581 O O . PRO A 1 206 ? 65.831 79.153 122.618 1.00 207.24 206 PRO A O 1
ATOM 1585 N N . GLY A 1 207 ? 64.353 77.525 122.115 1.00 215.52 207 GLY A N 1
ATOM 1586 C CA . GLY A 1 207 ? 63.514 77.633 123.291 1.00 215.52 207 GLY A CA 1
ATOM 1587 C C . GLY A 1 207 ? 62.370 78.626 123.300 1.00 215.52 207 GLY A C 1
ATOM 1588 O O . GLY A 1 207 ? 61.255 78.272 123.691 1.00 215.52 207 GLY A O 1
ATOM 1589 N N . ASN A 1 208 ? 62.606 79.863 122.874 1.00 211.99 208 ASN A N 1
ATOM 1590 C CA . ASN A 1 208 ? 61.626 80.899 123.172 1.00 211.99 208 ASN A CA 1
ATOM 1591 C C . ASN A 1 208 ? 61.431 81.883 122.033 1.00 211.99 208 ASN A C 1
ATOM 1592 O O . ASN A 1 208 ? 61.151 83.063 122.273 1.00 211.99 208 ASN A O 1
ATOM 1597 N N . ASP A 1 209 ? 61.529 81.418 120.790 1.00 230.89 209 ASP A N 1
ATOM 1598 C CA . ASP A 1 209 ? 61.281 82.266 119.633 1.00 230.89 209 ASP A CA 1
ATOM 1599 C C . ASP A 1 209 ? 59.797 82.361 119.290 1.00 230.89 209 ASP A C 1
ATOM 1600 O O . ASP A 1 209 ? 59.452 82.644 118.135 1.00 230.89 209 ASP A O 1
ATOM 1605 N N . GLU A 1 210 ? 58.921 82.123 120.277 1.00 214.23 210 GLU A N 1
ATOM 1606 C CA . GLU A 1 210 ? 57.498 82.410 120.172 1.00 214.23 210 GLU A CA 1
ATOM 1607 C C . GLU A 1 210 ? 57.233 83.861 119.843 1.00 214.23 210 GLU A C 1
ATOM 1608 O O . GLU A 1 210 ? 56.244 84.166 119.171 1.00 214.23 210 GLU A O 1
ATOM 1614 N N . ARG A 1 211 ? 58.083 84.763 120.325 1.00 188.66 211 ARG A N 1
ATOM 1615 C CA . ARG A 1 211 ? 57.701 86.152 120.415 1.00 188.66 211 ARG A CA 1
ATOM 1616 C C . ARG A 1 211 ? 58.579 87.074 119.587 1.00 188.66 211 ARG A C 1
ATOM 1617 O O . ARG A 1 211 ? 58.173 88.211 119.331 1.00 188.66 211 ARG A O 1
ATOM 1625 N N . ILE A 1 212 ? 59.747 86.619 119.143 1.00 189.20 212 ILE A N 1
ATOM 1626 C CA . ILE A 1 212 ? 60.484 87.397 118.153 1.00 189.20 212 ILE A CA 1
ATOM 1627 C C . ILE A 1 212 ? 59.970 87.122 116.744 1.00 189.20 212 ILE A C 1
ATOM 1628 O O . ILE A 1 212 ? 59.655 88.062 116.010 1.00 189.20 212 ILE A O 1
ATOM 1633 N N . ARG A 1 213 ? 59.928 85.848 116.330 1.00 186.62 213 ARG A N 1
ATOM 1634 C CA . ARG A 1 213 ? 59.377 85.323 115.083 1.00 186.62 213 ARG A CA 1
ATOM 1635 C C . ARG A 1 213 ? 60.066 85.849 113.820 1.00 186.62 213 ARG A C 1
ATOM 1636 O O . ARG A 1 213 ? 59.693 85.452 112.712 1.00 186.62 213 ARG A O 1
ATOM 1644 N N . ILE A 1 214 ? 61.064 86.723 113.949 1.00 168.13 214 ILE A N 1
ATOM 1645 C CA . ILE A 1 214 ? 61.726 87.386 112.833 1.00 168.13 214 ILE A CA 1
ATOM 1646 C C . ILE A 1 214 ? 63.207 87.461 113.166 1.00 168.13 214 ILE A C 1
ATOM 1647 O O . ILE A 1 214 ? 63.580 87.944 114.241 1.00 168.13 214 ILE A O 1
ATOM 1652 N N . ASP A 1 215 ? 64.046 86.981 112.251 1.00 177.10 215 ASP A N 1
ATOM 1653 C CA . ASP A 1 215 ? 65.490 86.937 112.428 1.00 177.10 215 ASP A CA 1
ATOM 1654 C C . ASP A 1 215 ? 66.229 87.793 111.410 1.00 177.10 215 ASP A C 1
ATOM 1655 O O . ASP A 1 215 ? 67.268 87.382 110.889 1.00 177.10 215 ASP A O 1
ATOM 1660 N N . GLY A 1 216 ? 65.710 88.982 111.111 1.00 173.56 216 GLY A N 1
ATOM 1661 C CA . GLY A 1 216 ? 66.301 89.785 110.059 1.00 173.56 216 GLY A CA 1
ATOM 1662 C C . GLY A 1 216 ? 67.657 90.356 110.403 1.00 173.56 216 GLY A C 1
ATOM 1663 O O . GLY A 1 216 ? 68.359 90.838 109.510 1.00 173.56 216 GLY A O 1
ATOM 1664 N N . TRP A 1 217 ? 68.044 90.307 111.670 1.00 189.95 217 TRP A N 1
ATOM 1665 C CA . TRP A 1 217 ? 69.275 90.910 112.139 1.00 189.95 217 TRP A CA 1
ATOM 1666 C C . TRP A 1 217 ? 70.223 89.858 112.683 1.00 189.95 217 TRP A C 1
ATOM 1667 O O . TRP A 1 217 ? 69.817 88.890 113.326 1.00 189.95 217 TRP A O 1
ATOM 1678 N N . PHE A 1 218 ? 71.504 90.086 112.438 1.00 170.18 218 PHE A N 1
ATOM 1679 C CA . PHE A 1 218 ? 72.534 89.115 112.749 1.00 170.18 218 PHE A CA 1
ATOM 1680 C C . PHE A 1 218 ? 73.587 89.794 113.603 1.00 170.18 218 PHE A C 1
ATOM 1681 O O . PHE A 1 218 ? 74.087 90.869 113.268 1.00 170.18 218 PHE A O 1
ATOM 1689 N N . SER A 1 219 ? 73.955 89.148 114.697 1.00 169.28 219 SER A N 1
ATOM 1690 C CA . SER A 1 219 ? 74.730 89.870 115.693 1.00 169.28 219 SER A CA 1
ATOM 1691 C C . SER A 1 219 ? 75.917 89.064 116.203 1.00 169.28 219 SER A C 1
ATOM 1692 O O . SER A 1 219 ? 75.748 88.043 116.875 1.00 169.28 219 SER A O 1
ATOM 1695 N N . PRO A 1 220 ? 77.116 89.493 115.899 1.00 159.08 220 PRO A N 1
ATOM 1696 C CA . PRO A 1 220 ? 78.306 88.722 116.263 1.00 159.08 220 PRO A CA 1
ATOM 1697 C C . PRO A 1 220 ? 78.844 89.052 117.647 1.00 159.08 220 PRO A C 1
ATOM 1698 O O . PRO A 1 220 ? 78.212 89.777 118.418 1.00 159.08 220 PRO A O 1
ATOM 1702 N N . GLY A 1 221 ? 80.016 88.506 117.966 1.00 156.24 221 GLY A N 1
ATOM 1703 C CA . GLY A 1 221 ? 80.669 88.725 119.245 1.00 156.24 221 GLY A CA 1
ATOM 1704 C C . GLY A 1 221 ? 82.165 88.840 119.059 1.00 156.24 221 GLY A C 1
ATOM 1705 O O . GLY A 1 221 ? 82.683 88.720 117.949 1.00 156.24 221 GLY A O 1
ATOM 1706 N N . GLY A 1 222 ? 82.857 89.129 120.153 1.00 132.83 222 GLY A N 1
ATOM 1707 C CA . GLY A 1 222 ? 84.303 89.227 120.105 1.00 132.83 222 GLY A CA 1
ATOM 1708 C C . GLY A 1 222 ? 84.897 89.960 121.287 1.00 132.83 222 GLY A C 1
ATOM 1709 O O . GLY A 1 222 ? 84.397 91.014 121.676 1.00 132.83 222 GLY A O 1
ATOM 1710 N N . PHE A 1 223 ? 85.986 89.437 121.840 1.00 122.54 223 PHE A N 1
ATOM 1711 C CA . PHE A 1 223 ? 86.515 89.932 123.102 1.00 122.54 223 PHE A CA 1
ATOM 1712 C C . PHE A 1 223 ? 87.917 89.397 123.304 1.00 122.54 223 PHE A C 1
ATOM 1713 O O . PHE A 1 223 ? 88.268 88.354 122.767 1.00 122.54 223 PHE A O 1
ATOM 1721 N N . ALA A 1 224 ? 88.713 90.114 124.093 1.00 111.89 224 ALA A N 1
ATOM 1722 C CA . ALA A 1 224 ? 90.018 89.622 124.496 1.00 111.89 224 ALA A CA 1
ATOM 1723 C C . ALA A 1 224 ? 90.272 89.980 125.945 1.00 111.89 224 ALA A C 1
ATOM 1724 O O . ALA A 1 224 ? 89.576 90.806 126.532 1.00 111.89 224 ALA A O 1
ATOM 1726 N N . GLU A 1 225 ? 91.289 89.336 126.512 1.00 115.11 225 GLU A N 1
ATOM 1727 C CA . GLU A 1 225 ? 91.778 89.671 127.843 1.00 115.11 225 GLU A CA 1
ATOM 1728 C C . GLU A 1 225 ? 92.363 91.063 127.817 1.00 115.11 225 GLU A C 1
ATOM 1729 O O . GLU A 1 225 ? 93.486 91.266 127.354 1.00 115.11 225 GLU A O 1
ATOM 1735 N N . GLU A 1 226 ? 91.645 92.008 128.382 1.00 115.90 226 GLU A N 1
ATOM 1736 C CA . GLU A 1 226 ? 91.975 93.398 128.157 1.00 115.90 226 GLU A CA 1
ATOM 1737 C C . GLU A 1 226 ? 92.884 93.966 129.219 1.00 115.90 226 GLU A C 1
ATOM 1738 O O . GLU A 1 226 ? 92.743 95.136 129.584 1.00 115.90 226 GLU A O 1
ATOM 1744 N N . ASP A 1 227 ? 93.827 93.176 129.724 1.00 117.94 227 ASP A N 1
ATOM 1745 C CA . ASP A 1 227 ? 94.801 93.711 130.653 1.00 117.94 227 ASP A CA 1
ATOM 1746 C C . ASP A 1 227 ? 96.241 93.591 130.201 1.00 117.94 227 ASP A C 1
ATOM 1747 O O . ASP A 1 227 ? 96.985 94.556 130.364 1.00 117.94 227 ASP A O 1
ATOM 1752 N N . ARG A 1 228 ? 96.649 92.474 129.605 1.00 133.93 228 ARG A N 1
ATOM 1753 C CA . ARG A 1 228 ? 98.079 92.213 129.392 1.00 133.93 228 ARG A CA 1
ATOM 1754 C C . ARG A 1 228 ? 98.630 92.955 128.180 1.00 133.93 228 ARG A C 1
ATOM 1755 O O . ARG A 1 228 ? 99.451 93.867 128.316 1.00 133.93 228 ARG A O 1
ATOM 1763 N N . LEU A 1 229 ? 98.170 92.568 126.989 1.00 126.76 229 LEU A N 1
ATOM 1764 C CA . LEU A 1 229 ? 98.713 93.089 125.746 1.00 126.76 229 LEU A CA 1
ATOM 1765 C C . LEU A 1 229 ? 98.334 94.524 125.506 1.00 126.76 229 LEU A C 1
ATOM 1766 O O . LEU A 1 229 ? 99.197 95.351 125.205 1.00 126.76 229 LEU A O 1
ATOM 1771 N N . TRP A 1 230 ? 97.081 94.822 125.696 1.00 129.70 230 TRP A N 1
ATOM 1772 C CA . TRP A 1 230 ? 96.420 96.044 125.286 1.00 129.70 230 TRP A CA 1
ATOM 1773 C C . TRP A 1 230 ? 97.031 97.381 125.727 1.00 129.70 230 TRP A C 1
ATOM 1774 O O . TRP A 1 230 ? 96.702 98.373 125.088 1.00 129.70 230 TRP A O 1
ATOM 1785 N N . PRO A 1 231 ? 97.871 97.503 126.770 1.00 108.90 231 PRO A N 1
ATOM 1786 C CA . PRO A 1 231 ? 98.611 98.768 126.926 1.00 108.90 231 PRO A CA 1
ATOM 1787 C C . PRO A 1 231 ? 99.480 99.169 125.757 1.00 108.90 231 PRO A C 1
ATOM 1788 O O . PRO A 1 231 ? 99.548 100.363 125.444 1.00 108.90 231 PRO A O 1
ATOM 1792 N N . LYS A 1 232 ? 100.158 98.227 125.110 1.00 112.75 232 LYS A N 1
ATOM 1793 C CA . LYS A 1 232 ? 101.023 98.622 124.007 1.00 112.75 232 LYS A CA 1
ATOM 1794 C C . LYS A 1 232 ? 100.212 99.055 122.802 1.00 112.75 232 LYS A C 1
ATOM 1795 O O . LYS A 1 232 ? 100.567 100.031 122.136 1.00 112.75 232 LYS A O 1
ATOM 1801 N N . GLY A 1 233 ? 99.107 98.366 122.527 1.00 105.44 233 GLY A N 1
ATOM 1802 C CA . GLY A 1 233 ? 98.174 98.855 121.538 1.00 105.44 233 GLY A CA 1
ATOM 1803 C C . GLY A 1 233 ? 97.519 100.147 121.943 1.00 105.44 233 GLY A C 1
ATOM 1804 O O . GLY A 1 233 ? 97.225 100.978 121.082 1.00 105.44 233 GLY A O 1
ATOM 1805 N N . ASP A 1 234 ? 97.333 100.356 123.241 1.00 117.83 234 ASP A N 1
ATOM 1806 C CA . ASP A 1 234 ? 96.882 101.616 123.797 1.00 117.83 234 ASP A CA 1
ATOM 1807 C C . ASP A 1 234 ? 98.036 102.531 124.111 1.00 117.83 234 ASP A C 1
ATOM 1808 O O . ASP A 1 234 ? 97.960 103.295 125.075 1.00 117.83 234 ASP A O 1
ATOM 1813 N N . SER A 1 235 ? 99.141 102.388 123.400 1.00 105.29 235 SER A N 1
ATOM 1814 C CA . SER A 1 235 ? 100.275 103.264 123.571 1.00 105.29 235 SER A CA 1
ATOM 1815 C C . SER A 1 235 ? 100.766 103.879 122.282 1.00 105.29 235 SER A C 1
ATOM 1816 O O . SER A 1 235 ? 101.752 104.615 122.314 1.00 105.29 235 SER A O 1
ATOM 1819 N N . ALA A 1 236 ? 100.150 103.580 121.153 1.00 97.80 236 ALA A N 1
ATOM 1820 C CA . ALA A 1 236 ? 100.610 104.152 119.895 1.00 97.80 236 ALA A CA 1
ATOM 1821 C C . ALA A 1 236 ? 99.521 105.080 119.401 1.00 97.80 236 ALA A C 1
ATOM 1822 O O . ALA A 1 236 ? 98.676 104.703 118.593 1.00 97.80 236 ALA A O 1
ATOM 1824 N N . PHE A 1 237 ? 99.547 106.310 119.889 1.00 124.15 237 PHE A N 1
ATOM 1825 C CA . PHE A 1 237 ? 98.446 107.228 119.662 1.00 124.15 237 PHE A CA 1
ATOM 1826 C C . PHE A 1 237 ? 98.934 108.644 119.929 1.00 124.15 237 PHE A C 1
ATOM 1827 O O . PHE A 1 237 ? 100.138 108.901 120.019 1.00 124.15 237 PHE A O 1
ATOM 1835 N N . SER A 1 238 ? 97.981 109.551 120.089 1.00 138.47 238 SER A N 1
ATOM 1836 C CA . SER A 1 238 ? 98.180 110.986 120.212 1.00 138.47 238 SER A CA 1
ATOM 1837 C C . SER A 1 238 ? 98.546 111.371 121.648 1.00 138.47 238 SER A C 1
ATOM 1838 O O . SER A 1 238 ? 98.978 110.533 122.443 1.00 138.47 238 SER A O 1
ATOM 1841 N N . GLY A 1 239 ? 98.430 112.664 121.964 1.00 153.33 239 GLY A N 1
ATOM 1842 C CA . GLY A 1 239 ? 98.716 113.194 123.282 1.00 153.33 239 GLY A CA 1
ATOM 1843 C C . GLY A 1 239 ? 97.554 113.881 123.974 1.00 153.33 239 GLY A C 1
ATOM 1844 O O . GLY A 1 239 ? 97.726 114.976 124.515 1.00 153.33 239 GLY A O 1
ATOM 1845 N N . TYR A 1 240 ? 96.355 113.282 123.937 1.00 151.70 240 TYR A N 1
ATOM 1846 C CA . TYR A 1 240 ? 95.219 113.859 124.650 1.00 151.70 240 TYR A CA 1
ATOM 1847 C C . TYR A 1 240 ? 94.273 112.842 125.273 1.00 151.70 240 TYR A C 1
ATOM 1848 O O . TYR A 1 240 ? 93.157 113.210 125.649 1.00 151.70 240 TYR A O 1
ATOM 1857 N N . GLN A 1 241 ? 94.657 111.585 125.389 1.00 134.77 241 GLN A N 1
ATOM 1858 C CA . GLN A 1 241 ? 93.692 110.540 125.672 1.00 134.77 241 GLN A CA 1
ATOM 1859 C C . GLN A 1 241 ? 93.988 109.932 127.029 1.00 134.77 241 GLN A C 1
ATOM 1860 O O . GLN A 1 241 ? 95.145 109.872 127.450 1.00 134.77 241 GLN A O 1
ATOM 1866 N N . LEU A 1 242 ? 92.939 109.493 127.713 1.00 133.41 242 LEU A N 1
ATOM 1867 C CA . LEU A 1 242 ? 93.098 108.865 129.014 1.00 133.41 242 LEU A CA 1
ATOM 1868 C C . LEU A 1 242 ? 93.634 107.455 128.860 1.00 133.41 242 LEU A C 1
ATOM 1869 O O . LEU A 1 242 ? 93.453 106.825 127.817 1.00 133.41 242 LEU A O 1
ATOM 1874 N N . LEU A 1 243 ? 94.318 106.968 129.901 1.00 132.01 243 LEU A N 1
ATOM 1875 C CA . LEU A 1 243 ? 95.072 105.725 129.765 1.00 132.01 243 LEU A CA 1
ATOM 1876 C C . LEU A 1 243 ? 94.158 104.527 129.643 1.00 132.01 243 LEU A C 1
ATOM 1877 O O . LEU A 1 243 ? 94.237 103.787 128.660 1.00 132.01 243 LEU A O 1
ATOM 1882 N N . LEU A 1 244 ? 93.293 104.317 130.608 1.00 137.54 244 LEU A N 1
ATOM 1883 C CA . LEU A 1 244 ? 92.229 103.363 130.417 1.00 137.54 244 LEU A CA 1
ATOM 1884 C C . LEU A 1 244 ? 90.878 103.962 130.693 1.00 137.54 244 LEU A C 1
ATOM 1885 O O . LEU A 1 244 ? 90.007 103.271 131.220 1.00 137.54 244 LEU A O 1
ATOM 1890 N N . GLU A 1 245 ? 90.688 105.229 130.384 1.00 167.44 245 GLU A N 1
ATOM 1891 C CA . GLU A 1 245 ? 89.352 105.777 130.318 1.00 167.44 245 GLU A CA 1
ATOM 1892 C C . GLU A 1 245 ? 89.005 106.253 128.918 1.00 167.44 245 GLU A C 1
ATOM 1893 O O . GLU A 1 245 ? 87.826 106.266 128.556 1.00 167.44 245 GLU A O 1
ATOM 1899 N N . TYR A 1 246 ? 90.003 106.591 128.097 1.00 153.94 246 TYR A N 1
ATOM 1900 C CA . TYR A 1 246 ? 89.741 106.735 126.670 1.00 153.94 246 TYR A CA 1
ATOM 1901 C C . TYR A 1 246 ? 89.503 105.376 126.029 1.00 153.94 246 TYR A C 1
ATOM 1902 O O . TYR A 1 246 ? 88.414 105.098 125.518 1.00 153.94 246 TYR A O 1
ATOM 1911 N N . PHE A 1 247 ? 90.530 104.525 126.031 1.00 142.20 247 PHE A N 1
ATOM 1912 C CA . PHE A 1 247 ? 90.527 103.334 125.194 1.00 142.20 247 PHE A CA 1
ATOM 1913 C C . PHE A 1 247 ? 89.528 102.306 125.673 1.00 142.20 247 PHE A C 1
ATOM 1914 O O . PHE A 1 247 ? 88.992 101.541 124.862 1.00 142.20 247 PHE A O 1
ATOM 1922 N N . THR A 1 248 ? 89.270 102.294 126.976 1.00 133.55 248 THR A N 1
ATOM 1923 C CA . THR A 1 248 ? 88.402 101.295 127.566 1.00 133.55 248 THR A CA 1
ATOM 1924 C C . THR A 1 248 ? 86.975 101.443 127.069 1.00 133.55 248 THR A C 1
ATOM 1925 O O . THR A 1 248 ? 86.478 100.582 126.338 1.00 133.55 248 THR A O 1
ATOM 1929 N N . PHE A 1 249 ? 86.332 102.562 127.392 1.00 140.77 249 PHE A N 1
ATOM 1930 C CA . PHE A 1 249 ? 84.909 102.690 127.107 1.00 140.77 249 PHE A CA 1
ATOM 1931 C C . PHE A 1 249 ? 84.629 102.963 125.640 1.00 140.77 249 PHE A C 1
ATOM 1932 O O . PHE A 1 249 ? 83.525 102.660 125.172 1.00 140.77 249 PHE A O 1
ATOM 1940 N N . ARG A 1 250 ? 85.592 103.509 124.909 1.00 151.04 250 ARG A N 1
ATOM 1941 C CA . ARG A 1 250 ? 85.450 103.696 123.480 1.00 151.04 250 ARG A CA 1
ATOM 1942 C C . ARG A 1 250 ? 85.464 102.347 122.802 1.00 151.04 250 ARG A C 1
ATOM 1943 O O . ARG A 1 250 ? 86.357 101.529 123.042 1.00 151.04 250 ARG A O 1
ATOM 1951 N N . GLU A 1 251 ? 84.460 102.121 121.968 1.00 168.75 251 GLU A N 1
ATOM 1952 C CA . GLU A 1 251 ? 84.460 101.002 121.045 1.00 168.75 251 GLU A CA 1
ATOM 1953 C C . GLU A 1 251 ? 85.480 101.333 119.959 1.00 168.75 251 GLU A C 1
ATOM 1954 O O . GLU A 1 251 ? 85.177 101.922 118.921 1.00 168.75 251 GLU A O 1
ATOM 1960 N N . LYS A 1 252 ? 86.729 100.984 120.238 1.00 138.07 252 LYS A N 1
ATOM 1961 C CA . LYS A 1 252 ? 87.831 101.247 119.336 1.00 138.07 252 LYS A CA 1
ATOM 1962 C C . LYS A 1 252 ? 88.596 99.986 118.987 1.00 138.07 252 LYS A C 1
ATOM 1963 O O . LYS A 1 252 ? 89.239 99.940 117.932 1.00 138.07 252 LYS A O 1
ATOM 1969 N N . PHE A 1 253 ? 88.502 98.960 119.826 1.00 134.79 253 PHE A N 1
ATOM 1970 C CA . PHE A 1 253 ? 89.388 97.811 119.815 1.00 134.79 253 PHE A CA 1
ATOM 1971 C C . PHE A 1 253 ? 89.254 97.004 118.540 1.00 134.79 253 PHE A C 1
ATOM 1972 O O . PHE A 1 253 ? 88.254 97.073 117.826 1.00 134.79 253 PHE A O 1
ATOM 1980 N N . MET A 1 254 ? 90.282 96.217 118.269 1.00 123.01 254 MET A N 1
ATOM 1981 C CA . MET A 1 254 ? 90.264 95.320 117.128 1.00 123.01 254 MET A CA 1
ATOM 1982 C C . MET A 1 254 ? 89.598 94.024 117.578 1.00 123.01 254 MET A C 1
ATOM 1983 O O . MET A 1 254 ? 90.272 93.093 118.028 1.00 123.01 254 MET A O 1
ATOM 1988 N N . PHE A 1 255 ? 88.275 93.968 117.471 1.00 119.31 255 PHE A N 1
ATOM 1989 C CA . PHE A 1 255 ? 87.531 92.764 117.788 1.00 119.31 255 PHE A CA 1
ATOM 1990 C C . PHE A 1 255 ? 86.955 92.142 116.539 1.00 119.31 255 PHE A C 1
ATOM 1991 O O . PHE A 1 255 ? 86.324 92.806 115.715 1.00 119.31 255 PHE A O 1
ATOM 1999 N N . VAL A 1 256 ? 87.168 90.848 116.424 1.00 134.62 256 VAL A N 1
ATOM 2000 C CA . VAL A 1 256 ? 86.696 90.138 115.257 1.00 134.62 256 VAL A CA 1
ATOM 2001 C C . VAL A 1 256 ? 85.232 89.830 115.498 1.00 134.62 256 VAL A C 1
ATOM 2002 O O . VAL A 1 256 ? 84.884 88.807 116.093 1.00 134.62 256 VAL A O 1
ATOM 2006 N N . HIS A 1 257 ? 84.370 90.737 115.081 1.00 144.86 257 HIS A N 1
ATOM 2007 C CA . HIS A 1 257 ? 82.933 90.511 115.145 1.00 144.86 257 HIS A CA 1
ATOM 2008 C C . HIS A 1 257 ? 82.435 89.906 113.837 1.00 144.86 257 HIS A C 1
ATOM 2009 O O . HIS A 1 257 ? 81.750 90.540 113.037 1.00 144.86 257 HIS A O 1
ATOM 2016 N N . LEU A 1 258 ? 82.802 88.647 113.634 1.00 141.48 258 LEU A N 1
ATOM 2017 C CA . LEU A 1 258 ? 82.454 87.967 112.398 1.00 141.48 258 LEU A CA 1
ATOM 2018 C C . LEU A 1 258 ? 80.987 87.596 112.411 1.00 141.48 258 LEU A C 1
ATOM 2019 O O . LEU A 1 258 ? 80.535 86.823 113.259 1.00 141.48 258 LEU A O 1
ATOM 2024 N N . ASN A 1 259 ? 80.257 88.105 111.439 1.00 137.88 259 ASN A N 1
ATOM 2025 C CA . ASN A 1 259 ? 78.817 88.007 111.447 1.00 137.88 259 ASN A CA 1
ATOM 2026 C C . ASN A 1 259 ? 78.361 87.208 110.240 1.00 137.88 259 ASN A C 1
ATOM 2027 O O . ASN A 1 259 ? 78.731 87.529 109.107 1.00 137.88 259 ASN A O 1
ATOM 2032 N N . GLY A 1 260 ? 77.562 86.175 110.486 1.00 166.86 260 GLY A N 1
ATOM 2033 C CA . GLY A 1 260 ? 77.032 85.351 109.418 1.00 166.86 260 GLY A CA 1
ATOM 2034 C C . GLY A 1 260 ? 75.609 85.726 109.048 1.00 166.86 260 GLY A C 1
ATOM 2035 O O . GLY A 1 260 ? 75.038 86.667 109.585 1.00 166.86 260 GLY A O 1
ATOM 2036 N N . LEU A 1 261 ? 75.036 84.973 108.104 1.00 182.06 261 LEU A N 1
ATOM 2037 C CA . LEU A 1 261 ? 73.725 85.299 107.555 1.00 182.06 261 LEU A CA 1
ATOM 2038 C C . LEU A 1 261 ? 72.813 84.093 107.383 1.00 182.06 261 LEU A C 1
ATOM 2039 O O . LEU A 1 261 ? 71.682 84.259 106.916 1.00 182.06 261 LEU A O 1
ATOM 2044 N N . GLU A 1 262 ? 73.271 82.897 107.727 1.00 198.44 262 GLU A N 1
ATOM 2045 C CA . GLU A 1 262 ? 72.634 81.668 107.280 1.00 198.44 262 GLU A CA 1
ATOM 2046 C C . GLU A 1 262 ? 71.294 81.427 107.959 1.00 198.44 262 GLU A C 1
ATOM 2047 O O . GLU A 1 262 ? 71.152 81.608 109.169 1.00 198.44 262 GLU A O 1
ATOM 2053 N N . ASN A 1 263 ? 70.302 81.067 107.154 1.00 207.44 263 ASN A N 1
ATOM 2054 C CA . ASN A 1 263 ? 69.025 80.599 107.659 1.00 207.44 263 ASN A CA 1
ATOM 2055 C C . ASN A 1 263 ? 69.199 79.262 108.351 1.00 207.44 263 ASN A C 1
ATOM 2056 O O . ASN A 1 263 ? 69.906 78.378 107.866 1.00 207.44 263 ASN A O 1
ATOM 2061 N N . VAL A 1 264 ? 68.542 79.120 109.481 1.00 207.94 264 VAL A N 1
ATOM 2062 C CA . VAL A 1 264 ? 68.498 77.843 110.172 1.00 207.94 264 VAL A CA 1
ATOM 2063 C C . VAL A 1 264 ? 67.735 76.831 109.330 1.00 207.94 264 VAL A C 1
ATOM 2064 O O . VAL A 1 264 ? 66.670 77.118 108.769 1.00 207.94 264 VAL A O 1
ATOM 2068 N N . SER A 1 265 ? 68.317 75.654 109.176 1.00 224.17 265 SER A N 1
ATOM 2069 C CA . SER A 1 265 ? 67.597 74.523 108.631 1.00 224.17 265 SER A CA 1
ATOM 2070 C C . SER A 1 265 ? 67.162 73.652 109.794 1.00 224.17 265 SER A C 1
ATOM 2071 O O . SER A 1 265 ? 67.994 73.161 110.561 1.00 224.17 265 SER A O 1
ATOM 2074 N N . LEU A 1 266 ? 65.872 73.471 109.925 1.00 215.75 266 LEU A N 1
ATOM 2075 C CA . LEU A 1 266 ? 65.405 72.792 111.116 1.00 215.75 266 LEU A CA 1
ATOM 2076 C C . LEU A 1 266 ? 64.050 72.163 110.844 1.00 215.75 266 LEU A C 1
ATOM 2077 O O . LEU A 1 266 ? 63.355 72.572 109.905 1.00 215.75 266 LEU A O 1
ATOM 2082 N N . PRO A 1 267 ? 63.664 71.146 111.600 1.00 223.88 267 PRO A N 1
ATOM 2083 C CA . PRO A 1 267 ? 62.270 70.707 111.555 1.00 223.88 267 PRO A CA 1
ATOM 2084 C C . PRO A 1 267 ? 61.367 71.811 112.061 1.00 223.88 267 PRO A C 1
ATOM 2085 O O . PRO A 1 267 ? 61.760 72.584 112.939 1.00 223.88 267 PRO A O 1
ATOM 2089 N N . ALA A 1 268 ? 60.167 71.906 111.505 1.00 243.17 268 ALA A N 1
ATOM 2090 C CA . ALA A 1 268 ? 59.191 72.841 112.032 1.00 243.17 268 ALA A CA 1
ATOM 2091 C C . ALA A 1 268 ? 58.757 72.399 113.422 1.00 243.17 268 ALA A C 1
ATOM 2092 O O . ALA A 1 268 ? 58.896 71.233 113.802 1.00 243.17 268 ALA A O 1
ATOM 2094 N N . GLY A 1 269 ? 58.270 73.354 114.206 1.00 246.85 269 GLY A N 1
ATOM 2095 C CA . GLY A 1 269 ? 57.957 73.063 115.590 1.00 246.85 269 GLY A CA 1
ATOM 2096 C C . GLY A 1 269 ? 59.143 73.086 116.520 1.00 246.85 269 GLY A C 1
ATOM 2097 O O . GLY A 1 269 ? 58.960 73.166 117.739 1.00 246.85 269 GLY A O 1
ATOM 2098 N N . ILE A 1 270 ? 60.355 73.036 115.986 1.00 224.59 270 ILE A N 1
ATOM 2099 C CA . ILE A 1 270 ? 61.556 73.322 116.743 1.00 224.59 270 ILE A CA 1
ATOM 2100 C C . ILE A 1 270 ? 61.678 74.833 116.806 1.00 224.59 270 ILE A C 1
ATOM 2101 O O . ILE A 1 270 ? 61.912 75.486 115.782 1.00 224.59 270 ILE A O 1
ATOM 2106 N N . SER A 1 271 ? 61.504 75.398 117.997 1.00 223.63 271 SER A N 1
ATOM 2107 C CA . SER A 1 271 ? 61.602 76.838 118.179 1.00 223.63 271 SER A CA 1
ATOM 2108 C C . SER A 1 271 ? 63.031 77.341 118.050 1.00 223.63 271 SER A C 1
ATOM 2109 O O . SER A 1 271 ? 63.243 78.553 117.999 1.00 223.63 271 SER A O 1
ATOM 2112 N N . GLY A 1 272 ? 64.009 76.442 118.009 1.00 222.62 272 GLY A N 1
ATOM 2113 C CA . GLY A 1 272 ? 65.353 76.790 117.622 1.00 222.62 272 GLY A CA 1
ATOM 2114 C C . GLY A 1 272 ? 66.250 75.587 117.507 1.00 222.62 272 GLY A C 1
ATOM 2115 O O . GLY A 1 272 ? 66.329 74.785 118.440 1.00 222.62 272 GLY A O 1
ATOM 2116 N N . PHE A 1 273 ? 66.938 75.446 116.380 1.00 217.12 273 PHE A N 1
ATOM 2117 C CA . PHE A 1 273 ? 67.746 74.256 116.208 1.00 217.12 273 PHE A CA 1
ATOM 2118 C C . PHE A 1 273 ? 69.048 74.437 116.973 1.00 217.12 273 PHE A C 1
ATOM 2119 O O . PHE A 1 273 ? 69.518 75.556 117.182 1.00 217.12 273 PHE A O 1
ATOM 2127 N N . ASP A 1 274 ? 69.643 73.330 117.404 1.00 243.37 274 ASP A N 1
ATOM 2128 C CA . ASP A 1 274 ? 70.728 73.399 118.375 1.00 243.37 274 ASP A CA 1
ATOM 2129 C C . ASP A 1 274 ? 72.083 73.116 117.733 1.00 243.37 274 ASP A C 1
ATOM 2130 O O . ASP A 1 274 ? 72.916 72.393 118.282 1.00 243.37 274 ASP A O 1
ATOM 2135 N N . LEU A 1 275 ? 72.303 73.658 116.540 1.00 230.63 275 LEU A N 1
ATOM 2136 C CA . LEU A 1 275 ? 73.636 73.734 115.967 1.00 230.63 275 LEU A CA 1
ATOM 2137 C C . LEU A 1 275 ? 73.859 75.175 115.536 1.00 230.63 275 LEU A C 1
ATOM 2138 O O . LEU A 1 275 ? 72.964 75.808 114.975 1.00 230.63 275 LEU A O 1
ATOM 2143 N N . GLU A 1 276 ? 75.015 75.717 115.883 1.00 187.21 276 GLU A N 1
ATOM 2144 C CA . GLU A 1 276 ? 75.313 77.106 115.596 1.00 187.21 276 GLU A CA 1
ATOM 2145 C C . GLU A 1 276 ? 76.749 77.244 115.149 1.00 187.21 276 GLU A C 1
ATOM 2146 O O . GLU A 1 276 ? 77.214 78.355 114.894 1.00 187.21 276 GLU A O 1
ATOM 2152 N N . VAL A 1 277 ? 77.481 76.141 115.134 1.00 169.06 277 VAL A N 1
ATOM 2153 C CA . VAL A 1 277 ? 78.897 76.102 115.445 1.00 169.06 277 VAL A CA 1
ATOM 2154 C C . VAL A 1 277 ? 79.657 75.302 114.410 1.00 169.06 277 VAL A C 1
ATOM 2155 O O . VAL A 1 277 ? 80.598 74.578 114.753 1.00 169.06 277 VAL A O 1
ATOM 2159 N N . VAL A 1 278 ? 79.201 75.359 113.163 1.00 161.21 278 VAL A N 1
ATOM 2160 C CA . VAL A 1 278 ? 79.868 74.638 112.092 1.00 161.21 278 VAL A CA 1
ATOM 2161 C C . VAL A 1 278 ? 81.269 75.202 111.931 1.00 161.21 278 VAL A C 1
ATOM 2162 O O . VAL A 1 278 ? 81.465 76.423 111.957 1.00 161.21 278 VAL A O 1
ATOM 2166 N N . LEU A 1 279 ? 82.256 74.322 111.819 1.00 158.86 279 LEU A N 1
ATOM 2167 C CA . LEU A 1 279 ? 83.657 74.718 111.842 1.00 158.86 279 LEU A CA 1
ATOM 2168 C C . LEU A 1 279 ? 84.447 73.996 110.766 1.00 158.86 279 LEU A C 1
ATOM 2169 O O . LEU A 1 279 ? 83.896 73.314 109.903 1.00 158.86 279 LEU A O 1
ATOM 2174 N N . SER A 1 280 ? 85.767 74.152 110.849 1.00 156.64 280 SER A N 1
ATOM 2175 C CA . SER A 1 280 ? 86.699 73.569 109.899 1.00 156.64 280 SER A CA 1
ATOM 2176 C C . SER A 1 280 ? 87.790 72.741 110.544 1.00 156.64 280 SER A C 1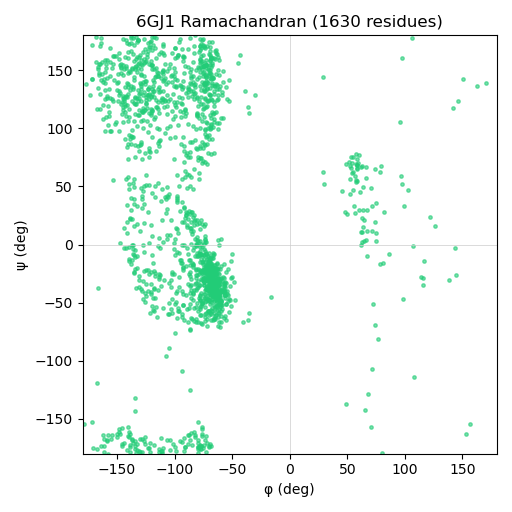
ATOM 2177 O O . SER A 1 280 ? 88.600 72.152 109.824 1.00 156.64 280 SER A O 1
ATOM 2180 N N . GLN A 1 281 ? 87.878 72.731 111.863 1.00 155.71 281 GLN A N 1
ATOM 2181 C CA . GLN A 1 281 ? 89.017 72.132 112.525 1.00 155.71 281 GLN A CA 1
ATOM 2182 C C . GLN A 1 281 ? 88.551 71.140 113.572 1.00 155.71 281 GLN A C 1
ATOM 2183 O O . GLN A 1 281 ? 87.431 71.245 114.079 1.00 155.71 281 GLN A O 1
ATOM 2189 N N . PRO A 1 282 ? 89.378 70.150 113.894 1.00 163.19 282 PRO A N 1
ATOM 2190 C CA . PRO A 1 282 ? 89.079 69.304 115.051 1.00 163.19 282 PRO A CA 1
ATOM 2191 C C . PRO A 1 282 ? 89.231 70.103 116.331 1.00 163.19 282 PRO A C 1
ATOM 2192 O O . PRO A 1 282 ? 90.271 70.721 116.572 1.00 163.19 282 PRO A O 1
ATOM 2196 N N . TRP A 1 283 ? 88.186 70.108 117.134 1.00 184.11 283 TRP A N 1
ATOM 2197 C CA . TRP A 1 283 ? 88.288 70.752 118.426 1.00 184.11 283 TRP A CA 1
ATOM 2198 C C . TRP A 1 283 ? 89.176 69.907 119.321 1.00 184.11 283 TRP A C 1
ATOM 2199 O O . TRP A 1 283 ? 88.894 68.718 119.505 1.00 184.11 283 TRP A O 1
ATOM 2210 N N . PRO A 1 284 ? 90.250 70.456 119.871 1.00 188.83 284 PRO A N 1
ATOM 2211 C CA . PRO A 1 284 ? 91.181 69.637 120.644 1.00 188.83 284 PRO A CA 1
ATOM 2212 C C . PRO A 1 284 ? 90.587 69.238 121.980 1.00 188.83 284 PRO A C 1
ATOM 2213 O O . PRO A 1 284 ? 89.843 69.984 122.618 1.00 188.83 284 PRO A O 1
ATOM 2217 N N . ALA A 1 285 ? 90.944 68.036 122.401 1.00 215.48 285 ALA A N 1
ATOM 2218 C CA . ALA A 1 285 ? 90.522 67.545 123.696 1.00 215.48 285 ALA A CA 1
ATOM 2219 C C . ALA A 1 285 ? 91.436 68.089 124.787 1.00 215.48 285 ALA A C 1
ATOM 2220 O O . ALA A 1 285 ? 92.193 69.042 124.578 1.00 215.48 285 ALA A O 1
ATOM 2222 N N . ASP A 1 286 ? 91.328 67.468 125.969 1.00 229.88 286 ASP A N 1
ATOM 2223 C CA . ASP A 1 286 ? 92.018 67.871 127.204 1.00 229.88 286 ASP A CA 1
ATOM 2224 C C . ASP A 1 286 ? 91.632 69.291 127.607 1.00 229.88 286 ASP A C 1
ATOM 2225 O O . ASP A 1 286 ? 92.408 70.025 128.222 1.00 229.88 286 ASP A O 1
ATOM 2230 N N . LEU A 1 287 ? 90.411 69.678 127.256 1.00 207.08 287 LEU A N 1
ATOM 2231 C CA . LEU A 1 287 ? 89.896 71.009 127.513 1.00 207.08 287 LEU A CA 1
ATOM 2232 C C . LEU A 1 287 ? 88.500 70.846 128.087 1.00 207.08 287 LEU A C 1
ATOM 2233 O O . LEU A 1 287 ? 87.644 70.223 127.438 1.00 207.08 287 LEU A O 1
ATOM 2238 N N . PRO A 1 288 ? 88.230 71.344 129.286 1.00 196.80 288 PRO A N 1
ATOM 2239 C CA . PRO A 1 288 ? 86.897 71.187 129.866 1.00 196.80 288 PRO A CA 1
ATOM 2240 C C . PRO A 1 288 ? 85.855 72.006 129.126 1.00 196.80 288 PRO A C 1
ATOM 2241 O O . PRO A 1 288 ? 86.134 73.052 128.539 1.00 196.80 288 PRO A O 1
ATOM 2245 N N . VAL A 1 289 ? 84.636 71.492 129.149 1.00 195.36 289 VAL A N 1
ATOM 2246 C CA . VAL A 1 289 ? 83.498 72.150 128.531 1.00 195.36 289 VAL A CA 1
ATOM 2247 C C . VAL A 1 289 ? 82.575 72.602 129.655 1.00 195.36 289 VAL A C 1
ATOM 2248 O O . VAL A 1 289 ? 82.464 71.941 130.696 1.00 195.36 289 VAL A O 1
ATOM 2252 N N . THR A 1 290 ? 81.966 73.770 129.471 1.00 190.74 290 THR A N 1
ATOM 2253 C CA . THR A 1 290 ? 81.102 74.372 130.482 1.00 190.74 290 THR A CA 1
ATOM 2254 C C . THR A 1 290 ? 80.336 75.522 129.861 1.00 190.74 290 THR A C 1
ATOM 2255 O O . THR A 1 290 ? 80.413 75.778 128.658 1.00 190.74 290 THR A O 1
ATOM 2259 N N . ASP A 1 291 ? 79.581 76.200 130.709 1.00 193.72 291 ASP A N 1
ATOM 2260 C CA . ASP A 1 291 ? 78.961 77.473 130.370 1.00 193.72 291 ASP A CA 1
ATOM 2261 C C . ASP A 1 291 ? 79.794 78.644 130.894 1.00 193.72 291 ASP A C 1
ATOM 2262 O O . ASP A 1 291 ? 79.341 79.468 131.686 1.00 193.72 291 ASP A O 1
ATOM 2267 N N . ASP A 1 292 ? 81.041 78.708 130.429 1.00 172.49 292 ASP A N 1
ATOM 2268 C CA . ASP A 1 292 ? 81.910 79.870 130.643 1.00 172.49 292 ASP A CA 1
ATOM 2269 C C . ASP A 1 292 ? 81.741 80.854 129.486 1.00 172.49 292 ASP A C 1
ATOM 2270 O O . ASP A 1 292 ? 82.677 81.214 128.774 1.00 172.49 292 ASP A O 1
ATOM 2275 N N . ALA A 1 293 ? 80.503 81.292 129.304 1.00 141.13 293 ALA A N 1
ATOM 2276 C CA . ALA A 1 293 ? 80.150 82.058 128.117 1.00 141.13 293 ALA A CA 1
ATOM 2277 C C . ALA A 1 293 ? 79.043 83.026 128.518 1.00 141.13 293 ALA A C 1
ATOM 2278 O O . ALA A 1 293 ? 77.869 82.662 128.554 1.00 141.13 293 ALA A O 1
ATOM 2280 N N . LEU A 1 294 ? 79.430 84.255 128.809 1.00 140.03 294 LEU A N 1
ATOM 2281 C CA . LEU A 1 294 ? 78.492 85.192 129.398 1.00 140.03 294 LEU A CA 1
ATOM 2282 C C . LEU A 1 294 ? 77.971 86.159 128.349 1.00 140.03 294 LEU A C 1
ATOM 2283 O O . LEU A 1 294 ? 78.737 86.773 127.613 1.00 140.03 294 LEU A O 1
ATOM 2288 N N . CYS A 1 295 ? 76.647 86.291 128.279 1.00 139.20 295 CYS A N 1
ATOM 2289 C CA . CYS A 1 295 ? 76.073 87.205 127.299 1.00 139.20 295 CYS A CA 1
ATOM 2290 C C . CYS A 1 295 ? 76.298 88.657 127.667 1.00 139.20 295 CYS A C 1
ATOM 2291 O O . CYS A 1 295 ? 77.107 89.332 127.026 1.00 139.20 295 CYS A O 1
ATOM 2294 N N . LEU A 1 296 ? 75.642 89.145 128.709 1.00 140.37 296 LEU A N 1
ATOM 2295 C CA . LEU A 1 296 ? 75.909 90.504 129.141 1.00 140.37 296 LEU A CA 1
ATOM 2296 C C . LEU A 1 296 ? 76.838 90.454 130.329 1.00 140.37 296 LEU A C 1
ATOM 2297 O O . LEU A 1 296 ? 76.513 89.857 131.357 1.00 140.37 296 LEU A O 1
ATOM 2302 N N . HIS A 1 297 ? 77.966 91.120 130.177 1.00 149.10 297 HIS A N 1
ATOM 2303 C CA . HIS A 1 297 ? 78.875 91.387 131.269 1.00 149.10 297 HIS A CA 1
ATOM 2304 C C . HIS A 1 297 ? 79.701 92.564 130.805 1.00 149.10 297 HIS A C 1
ATOM 2305 O O . HIS A 1 297 ? 80.240 92.554 129.697 1.00 149.10 297 HIS A O 1
ATOM 2312 N N . CYS A 1 298 ? 79.733 93.599 131.610 1.00 130.41 298 CYS A N 1
ATOM 2313 C CA . CYS A 1 298 ? 80.325 94.833 131.144 1.00 130.41 298 CYS A CA 1
ATOM 2314 C C . CYS A 1 298 ? 81.831 94.756 131.310 1.00 130.41 298 CYS A C 1
ATOM 2315 O O . CYS A 1 298 ? 82.385 93.769 131.796 1.00 130.41 298 CYS A O 1
ATOM 2318 N N . VAL A 1 299 ? 82.505 95.821 130.921 1.00 133.97 299 VAL A N 1
ATOM 2319 C CA . VAL A 1 299 ? 83.951 95.793 130.817 1.00 133.97 299 VAL A CA 1
ATOM 2320 C C . VAL A 1 299 ? 84.528 95.925 132.216 1.00 133.97 299 VAL A C 1
ATOM 2321 O O . VAL A 1 299 ? 83.812 96.337 133.141 1.00 133.97 299 VAL A O 1
ATOM 2325 N N . PRO A 1 300 ? 85.771 95.532 132.431 1.00 146.76 300 PRO A N 1
ATOM 2326 C CA . PRO A 1 300 ? 86.446 95.904 133.673 1.00 146.76 300 PRO A CA 1
ATOM 2327 C C . PRO A 1 300 ? 86.595 97.405 133.808 1.00 146.76 300 PRO A C 1
ATOM 2328 O O . PRO A 1 300 ? 86.650 98.130 132.810 1.00 146.76 300 PRO A O 1
ATOM 2332 N N . VAL A 1 301 ? 86.603 97.880 135.042 1.00 119.32 301 VAL A N 1
ATOM 2333 C CA . VAL A 1 301 ? 86.624 99.304 135.309 1.00 119.32 301 VAL A CA 1
ATOM 2334 C C . VAL A 1 301 ? 87.384 99.540 136.607 1.00 119.32 301 VAL A C 1
ATOM 2335 O O . VAL A 1 301 ? 87.555 98.632 137.425 1.00 119.32 301 VAL A O 1
ATOM 2339 N N . ILE A 1 302 ? 87.853 100.767 136.787 1.00 123.79 302 ILE A N 1
ATOM 2340 C CA . ILE A 1 302 ? 88.906 101.078 137.735 1.00 123.79 302 ILE A CA 1
ATOM 2341 C C . ILE A 1 302 ? 88.357 101.953 138.848 1.00 123.79 302 ILE A C 1
ATOM 2342 O O . ILE A 1 302 ? 87.165 102.209 138.935 1.00 123.79 302 ILE A O 1
ATOM 2347 N N . ASN A 1 303 ? 89.250 102.365 139.737 1.00 141.02 303 ASN A N 1
ATOM 2348 C CA . ASN A 1 303 ? 88.942 103.394 140.718 1.00 141.02 303 ASN A CA 1
ATOM 2349 C C . ASN A 1 303 ? 88.965 104.774 140.077 1.00 141.02 303 ASN A C 1
ATOM 2350 O O . ASN A 1 303 ? 89.952 105.145 139.438 1.00 141.02 303 ASN A O 1
ATOM 2355 N N . LEU A 1 304 ? 87.879 105.528 140.242 1.00 154.81 304 LEU A N 1
ATOM 2356 C CA . LEU A 1 304 ? 87.910 106.991 140.178 1.00 154.81 304 LEU A CA 1
ATOM 2357 C C . LEU A 1 304 ? 86.906 107.515 141.187 1.00 154.81 304 LEU A C 1
ATOM 2358 O O . LEU A 1 304 ? 85.705 107.265 141.060 1.00 154.81 304 LEU A O 1
ATOM 2363 N N . PHE A 1 305 ? 87.390 108.269 142.162 1.00 163.35 305 PHE A N 1
ATOM 2364 C CA . PHE A 1 305 ? 86.507 109.047 143.007 1.00 163.35 305 PHE A CA 1
ATOM 2365 C C . PHE A 1 305 ? 86.082 110.310 142.269 1.00 163.35 305 PHE A C 1
ATOM 2366 O O . PHE A 1 305 ? 86.363 110.492 141.087 1.00 163.35 305 PHE A O 1
ATOM 2374 N N . THR A 1 306 ? 85.369 111.182 142.967 1.00 165.60 306 THR A N 1
ATOM 2375 C CA . THR A 1 306 ? 85.183 112.562 142.522 1.00 165.60 306 THR A CA 1
ATOM 2376 C C . THR A 1 306 ? 85.557 113.430 143.713 1.00 165.60 306 THR A C 1
ATOM 2377 O O . THR A 1 306 ? 84.699 113.787 144.522 1.00 165.60 306 THR A O 1
ATOM 2381 N N . LEU A 1 307 ? 86.835 113.768 143.823 1.00 170.27 307 LEU A N 1
ATOM 2382 C CA . LEU A 1 307 ? 87.351 114.441 145.003 1.00 170.27 307 LEU A CA 1
ATOM 2383 C C . LEU A 1 307 ? 86.965 115.913 144.992 1.00 170.27 307 LEU A C 1
ATOM 2384 O O . LEU A 1 307 ? 86.970 116.570 143.948 1.00 170.27 307 LEU A O 1
ATOM 2389 N N . GLU A 1 308 ? 86.602 116.420 146.170 1.00 187.00 308 GLU A N 1
ATOM 2390 C CA . GLU A 1 308 ? 86.080 117.769 146.332 1.00 187.00 308 GLU A CA 1
ATOM 2391 C C . GLU A 1 308 ? 86.670 118.411 147.581 1.00 187.00 308 GLU A C 1
ATOM 2392 O O . GLU A 1 308 ? 86.964 117.729 148.568 1.00 187.00 308 GLU A O 1
ATOM 2398 N N . ALA A 1 309 ? 86.833 119.733 147.530 1.00 190.19 309 ALA A N 1
ATOM 2399 C CA . ALA A 1 309 ? 87.410 120.495 148.627 1.00 190.19 309 ALA A CA 1
ATOM 2400 C C . ALA A 1 309 ? 87.044 121.962 148.484 1.00 190.19 309 ALA A C 1
ATOM 2401 O O . ALA A 1 309 ? 86.189 122.338 147.679 1.00 190.19 309 ALA A O 1
ATOM 2403 N N . ASP A 1 310 ? 87.720 122.790 149.276 1.00 201.60 310 ASP A N 1
ATOM 2404 C CA . ASP A 1 310 ? 87.515 124.228 149.354 1.00 201.60 310 ASP A CA 1
ATOM 2405 C C . ASP A 1 310 ? 88.540 124.972 148.520 1.00 201.60 310 ASP A C 1
ATOM 2406 O O . ASP A 1 310 ? 89.732 124.655 148.569 1.00 201.60 310 ASP A O 1
ATOM 2411 N N . PRO A 1 311 ? 88.094 125.963 147.756 1.00 177.39 311 PRO A N 1
ATOM 2412 C CA . PRO A 1 311 ? 89.042 126.850 147.081 1.00 177.39 311 PRO A CA 1
ATOM 2413 C C . PRO A 1 311 ? 89.558 127.915 148.036 1.00 177.39 311 PRO A C 1
ATOM 2414 O O . PRO A 1 311 ? 88.782 128.627 148.673 1.00 177.39 311 PRO A O 1
ATOM 2418 N N . LEU A 1 312 ? 90.878 128.025 148.132 1.00 180.11 312 LEU A N 1
ATOM 2419 C CA . LEU A 1 312 ? 91.506 128.984 149.032 1.00 180.11 312 LEU A CA 1
ATOM 2420 C C . LEU A 1 312 ? 92.460 129.858 148.241 1.00 180.11 312 LEU A C 1
ATOM 2421 O O . LEU A 1 312 ? 93.335 129.352 147.534 1.00 180.11 312 LEU A O 1
ATOM 2426 N N . ILE A 1 313 ? 92.286 131.167 148.368 1.00 194.15 313 ILE A N 1
ATOM 2427 C CA . ILE A 1 313 ? 92.927 132.149 147.513 1.00 194.15 313 ILE A CA 1
ATOM 2428 C C . ILE A 1 313 ? 93.772 133.026 148.413 1.00 194.15 313 ILE A C 1
ATOM 2429 O O . ILE A 1 313 ? 93.234 133.715 149.284 1.00 194.15 313 ILE A O 1
ATOM 2434 N N . ILE A 1 314 ? 95.088 132.980 148.237 1.00 219.82 314 ILE A N 1
ATOM 2435 C CA . ILE A 1 314 ? 96.021 133.853 148.942 1.00 219.82 314 ILE A CA 1
ATOM 2436 C C . ILE A 1 314 ? 97.077 134.287 147.940 1.00 219.82 314 ILE A C 1
ATOM 2437 O O . ILE A 1 314 ? 97.587 133.460 147.185 1.00 219.82 314 ILE A O 1
ATOM 2442 N N . ASN A 1 315 ? 97.390 135.575 147.896 1.00 231.59 315 ASN A N 1
ATOM 2443 C CA . ASN A 1 315 ? 98.577 135.984 147.159 1.00 231.59 315 ASN A CA 1
ATOM 2444 C C . ASN A 1 315 ? 99.803 135.541 147.948 1.00 231.59 315 ASN A C 1
ATOM 2445 O O . ASN A 1 315 ? 100.011 135.969 149.085 1.00 231.59 315 ASN A O 1
ATOM 2450 N N . GLY A 1 316 ? 100.618 134.691 147.337 1.00 226.34 316 GLY A N 1
ATOM 2451 C CA . GLY A 1 316 ? 101.654 133.943 148.014 1.00 226.34 316 GLY A CA 1
ATOM 2452 C C . GLY A 1 316 ? 101.419 132.451 147.974 1.00 226.34 316 GLY A C 1
ATOM 2453 O O . GLY A 1 316 ? 102.381 131.681 147.862 1.00 226.34 316 GLY A O 1
ATOM 2454 N N . LEU A 1 317 ? 100.152 132.032 148.037 1.00 218.29 317 LEU A N 1
ATOM 2455 C CA . LEU A 1 317 ? 99.744 130.645 147.834 1.00 218.29 317 LEU A CA 1
ATOM 2456 C C . LEU A 1 317 ? 100.028 130.150 146.426 1.00 218.29 317 LEU A C 1
ATOM 2457 O O . LEU A 1 317 ? 100.152 128.940 146.218 1.00 218.29 317 LEU A O 1
ATOM 2462 N N . GLU A 1 318 ? 100.116 131.061 145.461 1.00 227.49 318 GLU A N 1
ATOM 2463 C CA . GLU A 1 318 ? 100.330 130.677 144.076 1.00 227.49 318 GLU A CA 1
ATOM 2464 C C . GLU A 1 318 ? 101.747 130.187 143.829 1.00 227.49 318 GLU A C 1
ATOM 2465 O O . GLU A 1 318 ? 101.982 129.487 142.837 1.00 227.49 318 GLU A O 1
ATOM 2471 N N . SER A 1 319 ? 102.697 130.572 144.683 1.00 217.13 319 SER A N 1
ATOM 2472 C CA . SER A 1 319 ? 104.086 130.157 144.501 1.00 217.13 319 SER A CA 1
ATOM 2473 C C . SER A 1 319 ? 104.207 128.664 144.777 1.00 217.13 319 SER A C 1
ATOM 2474 O O . SER A 1 319 ? 104.616 127.895 143.906 1.00 217.13 319 SER A O 1
ATOM 2477 N N . GLU A 1 320 ? 103.841 128.244 145.983 1.00 208.31 320 GLU A N 1
ATOM 2478 C CA . GLU A 1 320 ? 103.450 126.868 146.253 1.00 208.31 320 GLU A CA 1
ATOM 2479 C C . GLU A 1 320 ? 102.315 126.942 147.247 1.00 208.31 320 GLU A C 1
ATOM 2480 O O . GLU A 1 320 ? 102.200 127.934 147.969 1.00 208.31 320 GLU A O 1
ATOM 2486 N N . TYR A 1 321 ? 101.472 125.958 147.247 1.00 198.39 321 TYR A N 1
ATOM 2487 C CA . TYR A 1 321 ? 100.656 125.829 148.445 1.00 198.39 321 TYR A CA 1
ATOM 2488 C C . TYR A 1 321 ? 100.574 124.407 148.978 1.00 198.39 321 TYR A C 1
ATOM 2489 O O . TYR A 1 321 ? 100.522 124.230 150.194 1.00 198.39 321 TYR A O 1
ATOM 2498 N N . LEU A 1 322 ? 100.514 123.409 148.094 1.00 183.19 322 LEU A N 1
ATOM 2499 C CA . LEU A 1 322 ? 100.659 121.985 148.400 1.00 183.19 322 LEU A CA 1
ATOM 2500 C C . LEU A 1 322 ? 99.527 121.501 149.308 1.00 183.19 322 LEU A C 1
ATOM 2501 O O . LEU A 1 322 ? 99.753 120.850 150.327 1.00 183.19 322 LEU A O 1
ATOM 2506 N N . LEU A 1 323 ? 98.298 121.831 148.923 1.00 184.16 323 LEU A N 1
ATOM 2507 C CA . LEU A 1 323 ? 97.154 121.585 149.796 1.00 184.16 323 LEU A CA 1
ATOM 2508 C C . LEU A 1 323 ? 96.805 120.108 149.871 1.00 184.16 323 LEU A C 1
ATOM 2509 O O . LEU A 1 323 ? 96.930 119.374 148.889 1.00 184.16 323 LEU A O 1
ATOM 2514 N N . ARG A 1 324 ? 96.378 119.679 151.054 1.00 188.71 324 ARG A N 1
ATOM 2515 C CA . ARG A 1 324 ? 95.703 118.408 151.217 1.00 188.71 324 ARG A CA 1
ATOM 2516 C C . ARG A 1 324 ? 94.225 118.671 151.448 1.00 188.71 324 ARG A C 1
ATOM 2517 O O . ARG A 1 324 ? 93.880 119.444 152.351 1.00 188.71 324 ARG A O 1
ATOM 2525 N N . PRO A 1 325 ? 93.330 118.109 150.641 1.00 187.66 325 PRO A N 1
ATOM 2526 C CA . PRO A 1 325 ? 91.895 118.239 150.916 1.00 187.66 325 PRO A CA 1
ATOM 2527 C C . PRO A 1 325 ? 91.433 117.461 152.134 1.00 187.66 325 PRO A C 1
ATOM 2528 O O . PRO A 1 325 ? 92.227 116.866 152.871 1.00 187.66 325 PRO A O 1
ATOM 2532 N N . LYS A 1 326 ? 90.117 117.447 152.319 1.00 197.71 326 LYS A N 1
ATOM 2533 C CA . LYS A 1 326 ? 89.510 117.020 153.571 1.00 197.71 326 LYS A CA 1
ATOM 2534 C C . LYS A 1 326 ? 89.632 115.520 153.782 1.00 197.71 326 LYS A C 1
ATOM 2535 O O . LYS A 1 326 ? 90.189 115.066 154.785 1.00 197.71 326 LYS A O 1
ATOM 2541 N N . ARG A 1 327 ? 89.121 114.736 152.844 1.00 215.21 327 ARG A N 1
ATOM 2542 C CA . ARG A 1 327 ? 89.032 113.308 153.085 1.00 215.21 327 ARG A CA 1
ATOM 2543 C C . ARG A 1 327 ? 90.294 112.578 152.670 1.00 215.21 327 ARG A C 1
ATOM 2544 O O . ARG A 1 327 ? 90.415 111.378 152.936 1.00 215.21 327 ARG A O 1
ATOM 2552 N N . LEU A 1 328 ? 91.219 113.275 152.005 1.00 205.33 328 LEU A N 1
ATOM 2553 C CA . LEU A 1 328 ? 92.594 112.802 151.918 1.00 205.33 328 LEU A CA 1
ATOM 2554 C C . LEU A 1 328 ? 93.167 112.580 153.302 1.00 205.33 328 LEU A C 1
ATOM 2555 O O . LEU A 1 328 ? 93.814 111.559 153.559 1.00 205.33 328 LEU A O 1
ATOM 2560 N N . GLN A 1 329 ? 92.908 113.520 154.205 1.00 208.66 329 GLN A N 1
ATOM 2561 C CA . GLN A 1 329 ? 93.324 113.408 155.589 1.00 208.66 329 GLN A CA 1
ATOM 2562 C C . GLN A 1 329 ? 92.563 112.316 156.321 1.00 208.66 329 GLN A C 1
ATOM 2563 O O . GLN A 1 329 ? 92.996 111.889 157.395 1.00 208.66 329 GLN A O 1
ATOM 2569 N N . ASP A 1 330 ? 91.444 111.853 155.763 1.00 222.43 330 ASP A N 1
ATOM 2570 C CA . ASP A 1 330 ? 90.624 110.814 156.366 1.00 222.43 330 ASP A CA 1
ATOM 2571 C C . ASP A 1 330 ? 91.055 109.416 155.940 1.00 222.43 330 ASP A C 1
ATOM 2572 O O . ASP A 1 330 ? 90.307 108.452 156.132 1.00 222.43 330 ASP A O 1
ATOM 2577 N N . GLY A 1 331 ? 92.244 109.285 155.360 1.00 214.19 331 GLY A N 1
ATOM 2578 C CA . GLY A 1 331 ? 92.779 107.991 154.995 1.00 214.19 331 GLY A CA 1
ATOM 2579 C C . GLY A 1 331 ? 92.780 107.701 153.515 1.00 214.19 331 GLY A C 1
ATOM 2580 O O . GLY A 1 331 ? 93.212 106.610 153.122 1.00 214.19 331 GLY A O 1
ATOM 2581 N N . TYR A 1 332 ? 92.285 108.619 152.684 1.00 222.49 332 TYR A N 1
ATOM 2582 C CA . TYR A 1 332 ? 92.423 108.466 151.243 1.00 222.49 332 TYR A CA 1
ATOM 2583 C C . TYR A 1 332 ? 93.888 108.574 150.861 1.00 222.49 332 TYR A C 1
ATOM 2584 O O . TYR A 1 332 ? 94.493 109.643 150.970 1.00 222.49 332 TYR A O 1
ATOM 2593 N N . THR A 1 333 ? 94.457 107.467 150.401 1.00 197.44 333 THR A N 1
ATOM 2594 C CA . THR A 1 333 ? 95.898 107.391 150.264 1.00 197.44 333 THR A CA 1
ATOM 2595 C C . THR A 1 333 ? 96.408 107.952 148.949 1.00 197.44 333 THR A C 1
ATOM 2596 O O . THR A 1 333 ? 97.621 107.948 148.732 1.00 197.44 333 THR A O 1
ATOM 2600 N N . GLU A 1 334 ? 95.535 108.455 148.082 1.00 170.36 334 GLU A N 1
ATOM 2601 C CA . GLU A 1 334 ? 96.004 108.849 146.766 1.00 170.36 334 GLU A CA 1
ATOM 2602 C C . GLU A 1 334 ? 95.011 109.819 146.158 1.00 170.36 334 GLU A C 1
ATOM 2603 O O . GLU A 1 334 ? 93.841 109.846 146.538 1.00 170.36 334 GLU A O 1
ATOM 2609 N N . ILE A 1 335 ? 95.499 110.634 145.234 1.00 136.35 335 ILE A N 1
ATOM 2610 C CA . ILE A 1 335 ? 94.624 111.421 144.383 1.00 136.35 335 ILE A CA 1
ATOM 2611 C C . ILE A 1 335 ? 94.909 111.061 142.946 1.00 136.35 335 ILE A C 1
ATOM 2612 O O . ILE A 1 335 ? 95.766 110.224 142.661 1.00 136.35 335 ILE A O 1
ATOM 2617 N N . TYR A 1 336 ? 94.215 111.711 142.038 1.00 125.55 336 TYR A N 1
ATOM 2618 C CA . TYR A 1 336 ? 94.611 111.735 140.654 1.00 125.55 336 TYR A CA 1
ATOM 2619 C C . TYR A 1 336 ? 95.088 113.149 140.363 1.00 125.55 336 TYR A C 1
ATOM 2620 O O . TYR A 1 336 ? 94.970 114.042 141.200 1.00 125.55 336 TYR A O 1
ATOM 2629 N N . SER A 1 337 ? 95.650 113.343 139.177 1.00 131.38 337 SER A N 1
ATOM 2630 C CA . SER A 1 337 ? 96.033 114.669 138.722 1.00 131.38 337 SER A CA 1
ATOM 2631 C C . SER A 1 337 ? 94.818 115.578 138.558 1.00 131.38 337 SER A C 1
ATOM 2632 O O . SER A 1 337 ? 93.666 115.133 138.551 1.00 131.38 337 SER A O 1
ATOM 2635 N N . VAL A 1 338 ? 95.105 116.863 138.402 1.00 146.40 338 VAL A N 1
ATOM 2636 C CA . VAL A 1 338 ? 94.102 117.913 138.466 1.00 146.40 338 VAL A CA 1
ATOM 2637 C C . VAL A 1 338 ? 93.259 117.886 137.207 1.00 146.40 338 VAL A C 1
ATOM 2638 O O . VAL A 1 338 ? 93.787 117.880 136.092 1.00 146.40 338 VAL A O 1
ATOM 2642 N N . ASP A 1 339 ? 91.941 117.932 137.373 1.00 147.59 339 ASP A N 1
ATOM 2643 C CA . ASP A 1 339 ? 91.054 117.748 136.232 1.00 147.59 339 ASP A CA 1
ATOM 2644 C C . ASP A 1 339 ? 90.586 119.067 135.631 1.00 147.59 339 ASP A C 1
ATOM 2645 O O . ASP A 1 339 ? 90.823 119.328 134.449 1.00 147.59 339 ASP A O 1
ATOM 2650 N N . ALA A 1 340 ? 89.959 119.922 136.429 1.00 145.11 340 ALA A N 1
ATOM 2651 C CA . ALA A 1 340 ? 89.498 121.185 135.871 1.00 145.11 340 ALA A CA 1
ATOM 2652 C C . ALA A 1 340 ? 89.452 122.223 136.971 1.00 145.11 340 ALA A C 1
ATOM 2653 O O . ALA A 1 340 ? 89.074 121.921 138.102 1.00 145.11 340 ALA A O 1
ATOM 2655 N N . VAL A 1 341 ? 89.840 123.445 136.627 1.00 163.99 341 VAL A N 1
ATOM 2656 C CA . VAL A 1 341 ? 89.821 124.568 137.554 1.00 163.99 341 VAL A CA 1
ATOM 2657 C C . VAL A 1 341 ? 88.961 125.668 136.952 1.00 163.99 341 VAL A C 1
ATOM 2658 O O . VAL A 1 341 ? 89.054 125.947 135.755 1.00 163.99 341 VAL A O 1
ATOM 2662 N N . THR A 1 342 ? 88.073 126.235 137.769 1.00 199.43 342 THR A N 1
ATOM 2663 C CA . THR A 1 342 ? 87.208 127.355 137.418 1.00 199.43 342 THR A CA 1
ATOM 2664 C C . THR A 1 342 ? 87.148 128.292 138.607 1.00 199.43 342 THR A C 1
ATOM 2665 O O . THR A 1 342 ? 88.032 128.250 139.457 1.00 199.43 342 THR A O 1
ATOM 2669 N N . GLY A 1 343 ? 86.151 129.149 138.658 1.00 240.92 343 GLY A N 1
ATOM 2670 C CA . GLY A 1 343 ? 85.813 129.832 139.893 1.00 240.92 343 GLY A CA 1
ATOM 2671 C C . GLY A 1 343 ? 85.063 131.122 139.609 1.00 240.92 343 GLY A C 1
ATOM 2672 O O . GLY A 1 343 ? 84.407 131.254 138.580 1.00 240.92 343 GLY A O 1
ATOM 2673 N N . SER A 1 344 ? 85.173 132.061 140.546 1.00 263.30 344 SER A N 1
ATOM 2674 C CA . SER A 1 344 ? 84.479 133.340 140.428 1.00 263.30 344 SER A CA 1
ATOM 2675 C C . SER A 1 344 ? 85.511 134.456 140.501 1.00 263.30 344 SER A C 1
ATOM 2676 O O . SER A 1 344 ? 85.926 134.846 141.596 1.00 263.30 344 SER A O 1
ATOM 2679 N N . GLY A 1 345 ? 85.932 134.952 139.348 1.00 272.76 345 GLY A N 1
ATOM 2680 C CA . GLY A 1 345 ? 86.853 136.070 139.264 1.00 272.76 345 GLY A CA 1
ATOM 2681 C C . GLY A 1 345 ? 86.114 137.383 139.142 1.00 272.76 345 GLY A C 1
ATOM 2682 O O . GLY A 1 345 ? 84.889 137.445 139.291 1.00 272.76 345 GLY A O 1
ATOM 2683 N N . ARG A 1 346 ? 86.862 138.445 138.853 1.00 282.01 346 ARG A N 1
ATOM 2684 C CA . ARG A 1 346 ? 86.317 139.799 138.833 1.00 282.01 346 ARG A CA 1
ATOM 2685 C C . ARG A 1 346 ? 86.136 140.332 137.418 1.00 282.01 346 ARG A C 1
ATOM 2686 O O . ARG A 1 346 ? 85.019 140.671 137.018 1.00 282.01 346 ARG A O 1
ATOM 2694 N N . THR A 1 347 ? 87.219 140.415 136.649 1.00 301.58 347 THR A N 1
ATOM 2695 C CA . THR A 1 347 ? 87.119 140.874 135.268 1.00 301.58 347 THR A CA 1
ATOM 2696 C C . THR A 1 347 ? 86.675 139.732 134.368 1.00 301.58 347 THR A C 1
ATOM 2697 O O . THR A 1 347 ? 85.587 139.773 133.786 1.00 301.58 347 THR A O 1
ATOM 2701 N N . GLY A 1 348 ? 87.499 138.703 134.264 1.00 285.51 348 GLY A N 1
ATOM 2702 C CA . GLY A 1 348 ? 87.057 137.417 133.782 1.00 285.51 348 GLY A CA 1
ATOM 2703 C C . GLY A 1 348 ? 86.511 136.669 134.981 1.00 285.51 348 GLY A C 1
ATOM 2704 O O . GLY A 1 348 ? 87.129 136.640 136.041 1.00 285.51 348 GLY A O 1
ATOM 2705 N N . SER A 1 349 ? 85.321 136.097 134.814 1.00 269.68 349 SER A N 1
ATOM 2706 C CA . SER A 1 349 ? 84.701 135.368 135.912 1.00 269.68 349 SER A CA 1
ATOM 2707 C C . SER A 1 349 ? 85.452 134.072 136.189 1.00 269.68 349 SER A C 1
ATOM 2708 O O . SER A 1 349 ? 85.641 133.691 137.347 1.00 269.68 349 SER A O 1
ATOM 2711 N N . ALA A 1 350 ? 85.888 133.383 135.135 1.00 230.10 350 ALA A N 1
ATOM 2712 C CA . ALA A 1 350 ? 86.724 132.192 135.255 1.00 230.10 350 ALA A CA 1
ATOM 2713 C C . ALA A 1 350 ? 87.457 131.985 133.946 1.00 230.10 350 ALA A C 1
ATOM 2714 O O . ALA A 1 350 ? 86.831 131.956 132.884 1.00 230.10 350 ALA A O 1
ATOM 2716 N N . GLU A 1 351 ? 88.775 131.835 134.018 1.00 192.65 351 GLU A N 1
ATOM 2717 C CA . GLU A 1 351 ? 89.621 131.625 132.846 1.00 192.65 351 GLU A CA 1
ATOM 2718 C C . GLU A 1 351 ? 90.697 130.629 133.252 1.00 192.65 351 GLU A C 1
ATOM 2719 O O . GLU A 1 351 ? 91.574 130.966 134.045 1.00 192.65 351 GLU A O 1
ATOM 2725 N N . TYR A 1 352 ? 90.654 129.413 132.716 1.00 182.08 352 TYR A N 1
ATOM 2726 C CA . TYR A 1 352 ? 91.694 128.431 133.006 1.00 182.08 352 TYR A CA 1
ATOM 2727 C C . TYR A 1 352 ? 91.967 127.581 131.781 1.00 182.08 352 TYR A C 1
ATOM 2728 O O . TYR A 1 352 ? 91.038 127.014 131.201 1.00 182.08 352 TYR A O 1
ATOM 2737 N N . VAL A 1 353 ? 93.236 127.497 131.394 1.00 166.70 353 VAL A N 1
ATOM 2738 C CA . VAL A 1 353 ? 93.686 126.646 130.295 1.00 166.70 353 VAL A CA 1
ATOM 2739 C C . VAL A 1 353 ? 94.871 125.818 130.768 1.00 166.70 353 VAL A C 1
ATOM 2740 O O . VAL A 1 353 ? 95.810 126.370 131.356 1.00 166.70 353 VAL A O 1
ATOM 2744 N N . PRO A 1 354 ? 94.859 124.506 130.551 1.00 144.13 354 PRO A N 1
ATOM 2745 C CA . PRO A 1 354 ? 96.037 123.689 130.834 1.00 144.13 354 PRO A CA 1
ATOM 2746 C C . PRO A 1 354 ? 97.245 124.077 130.007 1.00 144.13 354 PRO A C 1
ATOM 2747 O O . PRO A 1 354 ? 97.171 124.446 128.836 1.00 144.13 354 PRO A O 1
ATOM 2751 N N . PHE A 1 355 ? 98.389 123.921 130.666 1.00 128.01 355 PHE A N 1
ATOM 2752 C CA . PHE A 1 355 ? 99.621 124.573 130.257 1.00 128.01 355 PHE A CA 1
ATOM 2753 C C . PHE A 1 355 ? 100.188 123.980 128.981 1.00 128.01 355 PHE A C 1
ATOM 2754 O O . PHE A 1 355 ? 100.867 124.671 128.213 1.00 128.01 355 PHE A O 1
ATOM 2762 N N . THR A 1 356 ? 99.907 122.712 128.721 1.00 122.83 356 THR A N 1
ATOM 2763 C CA . THR A 1 356 ? 100.295 122.119 127.458 1.00 122.83 356 THR A CA 1
ATOM 2764 C C . THR A 1 356 ? 99.447 122.621 126.310 1.00 122.83 356 THR A C 1
ATOM 2765 O O . THR A 1 356 ? 99.976 122.876 125.232 1.00 122.83 356 THR A O 1
ATOM 2769 N N . SER A 1 357 ? 98.153 122.825 126.525 1.00 120.52 357 SER A N 1
ATOM 2770 C CA . SER A 1 357 ? 97.285 123.243 125.435 1.00 120.52 357 SER A CA 1
ATOM 2771 C C . SER A 1 357 ? 97.072 124.737 125.467 1.00 120.52 357 SER A C 1
ATOM 2772 O O . SER A 1 357 ? 95.965 125.214 125.207 1.00 120.52 357 SER A O 1
ATOM 2775 N N . PHE A 1 358 ? 98.115 125.480 125.803 1.00 118.74 358 PHE A N 1
ATOM 2776 C CA . PHE A 1 358 ? 97.953 126.908 125.984 1.00 118.74 358 PHE A CA 1
ATOM 2777 C C . PHE A 1 358 ? 97.752 127.581 124.644 1.00 118.74 358 PHE A C 1
ATOM 2778 O O . PHE A 1 358 ? 98.552 127.427 123.720 1.00 118.74 358 PHE A O 1
ATOM 2786 N N . ARG A 1 359 ? 96.649 128.290 124.537 1.00 129.72 359 ARG A N 1
ATOM 2787 C CA . ARG A 1 359 ? 96.232 128.847 123.273 1.00 129.72 359 ARG A CA 1
ATOM 2788 C C . ARG A 1 359 ? 96.625 130.297 123.122 1.00 129.72 359 ARG A C 1
ATOM 2789 O O . ARG A 1 359 ? 95.855 131.083 122.560 1.00 129.72 359 ARG A O 1
ATOM 2797 N N . HIS A 1 360 ? 97.802 130.641 123.648 1.00 139.79 360 HIS A N 1
ATOM 2798 C CA . HIS A 1 360 ? 98.630 131.732 123.141 1.00 139.79 360 HIS A CA 1
ATOM 2799 C C . HIS A 1 360 ? 98.001 133.115 123.325 1.00 139.79 360 HIS A C 1
ATOM 2800 O O . HIS A 1 360 ? 97.639 133.797 122.366 1.00 139.79 360 HIS A O 1
ATOM 2807 N N . ARG A 1 361 ? 97.872 133.517 124.578 1.00 161.60 361 ARG A N 1
ATOM 2808 C CA . ARG A 1 361 ? 98.098 134.935 124.794 1.00 161.60 361 ARG A CA 1
ATOM 2809 C C . ARG A 1 361 ? 99.572 135.207 124.998 1.00 161.60 361 ARG A C 1
ATOM 2810 O O . ARG A 1 361 ? 100.122 136.120 124.375 1.00 161.60 361 ARG A O 1
ATOM 2818 N N . GLY A 1 362 ? 100.225 134.407 125.834 1.00 158.03 362 GLY A N 1
ATOM 2819 C CA . GLY A 1 362 ? 101.664 134.419 125.955 1.00 158.03 362 GLY A CA 1
ATOM 2820 C C . GLY A 1 362 ? 102.389 133.770 124.805 1.00 158.03 362 GLY A C 1
ATOM 2821 O O . GLY A 1 362 ? 103.607 133.930 124.677 1.00 158.03 362 GLY A O 1
ATOM 2822 N N . GLY A 1 363 ? 101.669 133.044 123.959 1.00 154.71 363 GLY A N 1
ATOM 2823 C CA . GLY A 1 363 ? 102.253 132.568 122.729 1.00 154.71 363 GLY A CA 1
ATOM 2824 C C . GLY A 1 363 ? 102.129 133.609 121.642 1.00 154.71 363 GLY A C 1
ATOM 2825 O O . GLY A 1 363 ? 102.592 134.736 121.820 1.00 154.71 363 GLY A O 1
ATOM 2826 N N . MET A 1 364 ? 101.539 133.262 120.499 1.00 149.09 364 MET A N 1
ATOM 2827 C CA . MET A 1 364 ? 101.529 134.177 119.368 1.00 149.09 364 MET A CA 1
ATOM 2828 C C . MET A 1 364 ? 100.202 134.282 118.639 1.00 149.09 364 MET A C 1
ATOM 2829 O O . MET A 1 364 ? 100.100 135.100 117.720 1.00 149.09 364 MET A O 1
ATOM 2834 N N . LEU A 1 365 ? 99.190 133.500 119.009 1.00 142.02 365 LEU A N 1
ATOM 2835 C CA . LEU A 1 365 ? 97.894 133.620 118.351 1.00 142.02 365 LEU A CA 1
ATOM 2836 C C . LEU A 1 365 ? 97.196 134.908 118.760 1.00 142.02 365 LEU A C 1
ATOM 2837 O O . LEU A 1 365 ? 96.519 135.539 117.941 1.00 142.02 365 LEU A O 1
ATOM 2842 N N . ARG A 1 366 ? 97.317 135.279 120.035 1.00 153.32 366 ARG A N 1
ATOM 2843 C CA . ARG A 1 366 ? 97.171 136.645 120.532 1.00 153.32 366 ARG A CA 1
ATOM 2844 C C . ARG A 1 366 ? 95.779 137.222 120.357 1.00 153.32 366 ARG A C 1
ATOM 2845 O O . ARG A 1 366 ? 95.609 138.446 120.365 1.00 153.32 366 ARG A O 1
ATOM 2853 N N . HIS A 1 367 ? 94.770 136.383 120.197 1.00 145.24 367 HIS A N 1
ATOM 2854 C CA . HIS A 1 367 ? 93.416 136.882 120.065 1.00 145.24 367 HIS A CA 1
ATOM 2855 C C . HIS A 1 367 ? 92.531 136.147 121.041 1.00 145.24 367 HIS A C 1
ATOM 2856 O O . HIS A 1 367 ? 92.273 134.951 120.871 1.00 145.24 367 HIS A O 1
ATOM 2863 N N . ASP A 1 368 ? 92.152 136.856 122.102 1.00 157.48 368 ASP A N 1
ATOM 2864 C CA . ASP A 1 368 ? 90.928 136.606 122.852 1.00 157.48 368 ASP A CA 1
ATOM 2865 C C . ASP A 1 368 ? 91.001 135.318 123.666 1.00 157.48 368 ASP A C 1
ATOM 2866 O O . ASP A 1 368 ? 89.992 134.845 124.191 1.00 157.48 368 ASP A O 1
ATOM 2871 N N . ALA A 1 369 ? 92.192 134.741 123.782 1.00 153.07 369 ALA A N 1
ATOM 2872 C CA . ALA A 1 369 ? 92.408 133.553 124.605 1.00 153.07 369 ALA A CA 1
ATOM 2873 C C . ALA A 1 369 ? 93.422 133.931 125.660 1.00 153.07 369 ALA A C 1
ATOM 2874 O O . ALA A 1 369 ? 94.632 133.845 125.436 1.00 153.07 369 ALA A O 1
ATOM 2876 N N . PRO A 1 370 ? 92.958 134.382 126.836 1.00 177.02 370 PRO A N 1
ATOM 2877 C CA . PRO A 1 370 ? 93.833 135.132 127.754 1.00 177.02 370 PRO A CA 1
ATOM 2878 C C . PRO A 1 370 ? 94.981 134.398 128.436 1.00 177.02 370 PRO A C 1
ATOM 2879 O O . PRO A 1 370 ? 95.296 133.246 128.130 1.00 177.02 370 PRO A O 1
ATOM 2883 N N . GLU A 1 371 ? 95.635 135.107 129.354 1.00 185.27 371 GLU A N 1
ATOM 2884 C CA . GLU A 1 371 ? 96.650 134.552 130.235 1.00 185.27 371 GLU A CA 1
ATOM 2885 C C . GLU A 1 371 ? 96.052 133.514 131.162 1.00 185.27 371 GLU A C 1
ATOM 2886 O O . GLU A 1 371 ? 95.244 133.860 132.024 1.00 185.27 371 GLU A O 1
ATOM 2892 N N . ARG A 1 372 ? 96.447 132.254 131.018 1.00 187.37 372 ARG A N 1
ATOM 2893 C CA . ARG A 1 372 ? 95.877 131.160 131.802 1.00 187.37 372 ARG A CA 1
ATOM 2894 C C . ARG A 1 372 ? 96.986 130.178 132.167 1.00 187.37 372 ARG A C 1
ATOM 2895 O O . ARG A 1 372 ? 97.642 129.622 131.283 1.00 187.37 372 ARG A O 1
ATOM 2903 N N . TYR A 1 373 ? 97.209 129.973 133.461 1.00 171.05 373 TYR A N 1
ATOM 2904 C CA . TYR A 1 373 ? 98.110 128.932 133.931 1.00 171.05 373 TYR A CA 1
ATOM 2905 C C . TYR A 1 373 ? 97.366 127.868 134.696 1.00 171.05 373 TYR A C 1
ATOM 2906 O O . TYR A 1 373 ? 96.414 128.151 135.423 1.00 171.05 373 TYR A O 1
ATOM 2915 N N . TYR A 1 374 ? 97.840 126.647 134.536 1.00 148.13 374 TYR A N 1
ATOM 2916 C CA . TYR A 1 374 ? 97.230 125.493 135.166 1.00 148.13 374 TYR A CA 1
ATOM 2917 C C . TYR A 1 374 ? 98.314 124.434 135.153 1.00 148.13 374 TYR A C 1
ATOM 2918 O O . TYR A 1 374 ? 98.501 123.780 134.125 1.00 148.13 374 TYR A O 1
ATOM 2927 N N . HIS A 1 375 ? 99.031 124.268 136.258 1.00 171.10 375 HIS A N 1
ATOM 2928 C CA . HIS A 1 375 ? 100.206 123.415 136.181 1.00 171.10 375 HIS A CA 1
ATOM 2929 C C . HIS A 1 375 ? 100.620 122.958 137.563 1.00 171.10 375 HIS A C 1
ATOM 2930 O O . HIS A 1 375 ? 100.635 123.751 138.501 1.00 171.10 375 HIS A O 1
ATOM 2937 N N . THR A 1 376 ? 101.011 121.693 137.665 1.00 169.10 376 THR A N 1
ATOM 2938 C CA . THR A 1 376 ? 101.331 121.095 138.948 1.00 169.10 376 THR A CA 1
ATOM 2939 C C . THR A 1 376 ? 102.603 120.276 138.853 1.00 169.10 376 THR A C 1
ATOM 2940 O O . THR A 1 376 ? 103.220 120.152 137.797 1.00 169.10 376 THR A O 1
ATOM 2944 N N . ARG A 1 377 ? 102.991 119.734 139.994 1.00 173.34 377 ARG A N 1
ATOM 2945 C CA . ARG A 1 377 ? 103.967 118.669 140.094 1.00 173.34 377 ARG A CA 1
ATOM 2946 C C . ARG A 1 377 ? 103.403 117.575 140.982 1.00 173.34 377 ARG A C 1
ATOM 2947 O O . ARG A 1 377 ? 102.266 117.647 141.449 1.00 173.34 377 ARG A O 1
ATOM 2955 N N . VAL A 1 378 ? 104.211 116.546 141.197 1.00 172.90 378 VAL A N 1
ATOM 2956 C CA . VAL A 1 378 ? 103.809 115.391 141.986 1.00 172.90 378 VAL A CA 1
ATOM 2957 C C . VAL A 1 378 ? 104.970 115.134 142.938 1.00 172.90 378 VAL A C 1
ATOM 2958 O O . VAL A 1 378 ? 105.079 114.067 143.555 1.00 172.90 378 VAL A O 1
ATOM 2962 N N . LYS A 1 379 ? 105.813 116.160 143.072 1.00 200.63 379 LYS A N 1
ATOM 2963 C CA . LYS A 1 379 ? 107.092 116.102 143.775 1.00 200.63 379 LYS A CA 1
ATOM 2964 C C . LYS A 1 379 ? 106.959 115.606 145.206 1.00 200.63 379 LYS A C 1
ATOM 2965 O O . LYS A 1 379 ? 106.057 116.009 145.940 1.00 200.63 379 LYS A O 1
ATOM 2971 N N . ARG A 1 380 ? 107.863 114.719 145.588 1.00 222.52 380 ARG A N 1
ATOM 2972 C CA . ARG A 1 380 ? 107.852 114.099 146.895 1.00 222.52 380 ARG A CA 1
ATOM 2973 C C . ARG A 1 380 ? 108.625 114.932 147.905 1.00 222.52 380 ARG A C 1
ATOM 2974 O O . ARG A 1 380 ? 108.929 116.110 147.682 1.00 222.52 380 ARG A O 1
ATOM 2982 N N . GLY A 1 381 ? 108.943 114.294 149.026 1.00 218.34 381 GLY A N 1
ATOM 2983 C CA . GLY A 1 381 ? 109.332 114.947 150.255 1.00 218.34 381 GLY A CA 1
ATOM 2984 C C . GLY A 1 381 ? 108.333 114.477 151.285 1.00 218.34 381 GLY A C 1
ATOM 2985 O O . GLY A 1 381 ? 108.094 115.128 152.306 1.00 218.34 381 GLY A O 1
ATOM 2986 N N . VAL A 1 382 ? 107.745 113.323 151.005 1.00 219.76 382 VAL A N 1
ATOM 2987 C CA . VAL A 1 382 ? 106.534 112.880 151.675 1.00 219.76 382 VAL A CA 1
ATOM 2988 C C . VAL A 1 382 ? 106.902 112.025 152.872 1.00 219.76 382 VAL A C 1
ATOM 2989 O O . VAL A 1 382 ? 107.768 111.147 152.795 1.00 219.76 382 VAL A O 1
ATOM 2993 N N . THR A 1 383 ? 106.227 112.283 153.986 1.00 236.47 383 THR A N 1
ATOM 2994 C CA . THR A 1 383 ? 106.297 111.427 155.161 1.00 236.47 383 THR A CA 1
ATOM 2995 C C . THR A 1 383 ? 105.413 110.199 154.934 1.00 236.47 383 THR A C 1
ATOM 2996 O O . THR A 1 383 ? 104.252 110.135 155.342 1.00 236.47 383 THR A O 1
ATOM 3000 N N . GLY A 1 384 ? 105.978 109.216 154.240 1.00 223.74 384 GLY A N 1
ATOM 3001 C CA . GLY A 1 384 ? 105.310 107.936 154.122 1.00 223.74 384 GLY A CA 1
ATOM 3002 C C . GLY A 1 384 ? 104.906 107.549 152.717 1.00 223.74 384 GLY A C 1
ATOM 3003 O O . GLY A 1 384 ? 104.573 106.388 152.468 1.00 223.74 384 GLY A O 1
ATOM 3004 N N . MET A 1 385 ? 104.919 108.499 151.785 1.00 214.37 385 MET A N 1
ATOM 3005 C CA . MET A 1 385 ? 104.667 108.157 150.391 1.00 214.37 385 MET A CA 1
ATOM 3006 C C . MET A 1 385 ? 105.778 108.720 149.520 1.00 214.37 385 MET A C 1
ATOM 3007 O O . MET A 1 385 ? 106.831 109.121 150.023 1.00 214.37 385 MET A O 1
ATOM 3012 N N . TYR A 1 386 ? 105.567 108.726 148.212 1.00 208.04 386 TYR A N 1
ATOM 3013 C CA . TYR A 1 386 ? 106.563 109.216 147.280 1.00 208.04 386 TYR A CA 1
ATOM 3014 C C . TYR A 1 386 ? 106.005 110.270 146.354 1.00 208.04 386 TYR A C 1
ATOM 3015 O O . TYR A 1 386 ? 106.587 110.505 145.289 1.00 208.04 386 TYR A O 1
ATOM 3024 N N . ASP A 1 387 ? 104.884 110.881 146.719 1.00 194.13 387 ASP A N 1
ATOM 3025 C CA . ASP A 1 387 ? 104.189 111.870 145.919 1.00 194.13 387 ASP A CA 1
ATOM 3026 C C . ASP A 1 387 ? 103.183 112.610 146.784 1.00 194.13 387 ASP A C 1
ATOM 3027 O O . ASP A 1 387 ? 102.234 112.011 147.293 1.00 194.13 387 ASP A O 1
ATOM 3032 N N . THR A 1 388 ? 103.400 113.914 146.937 1.00 186.46 388 THR A N 1
ATOM 3033 C CA . THR A 1 388 ? 102.433 114.811 147.565 1.00 186.46 388 THR A CA 1
ATOM 3034 C C . THR A 1 388 ? 102.776 116.213 147.108 1.00 186.46 388 THR A C 1
ATOM 3035 O O . THR A 1 388 ? 103.805 116.757 147.518 1.00 186.46 388 THR A O 1
ATOM 3039 N N . TRP A 1 389 ? 101.928 116.791 146.269 1.00 184.34 389 TRP A N 1
ATOM 3040 C CA . TRP A 1 389 ? 102.206 118.108 145.731 1.00 184.34 389 TRP A CA 1
ATOM 3041 C C . TRP A 1 389 ? 100.901 118.682 145.237 1.00 184.34 389 TRP A C 1
ATOM 3042 O O . TRP A 1 389 ? 100.027 117.940 144.788 1.00 184.34 389 TRP A O 1
ATOM 3053 N N . LEU A 1 390 ? 100.770 119.998 145.319 1.00 175.45 390 LEU A N 1
ATOM 3054 C CA . LEU A 1 390 ? 99.643 120.634 144.673 1.00 175.45 390 LEU A CA 1
ATOM 3055 C C . LEU A 1 390 ? 100.160 121.901 144.002 1.00 175.45 390 LEU A C 1
ATOM 3056 O O . LEU A 1 390 ? 101.271 122.359 144.279 1.00 175.45 390 LEU A O 1
ATOM 3061 N N . ILE A 1 391 ? 99.319 122.468 143.135 1.00 184.80 391 ILE A N 1
ATOM 3062 C CA . ILE A 1 391 ? 99.749 123.114 141.896 1.00 184.80 391 ILE A CA 1
ATOM 3063 C C . ILE A 1 391 ? 100.500 124.410 142.129 1.00 184.80 391 ILE A C 1
ATOM 3064 O O . ILE A 1 391 ? 100.583 124.916 143.249 1.00 184.80 391 ILE A O 1
ATOM 3069 N N . LEU A 1 392 ? 101.083 124.933 141.064 1.00 180.88 392 LEU A N 1
ATOM 3070 C CA . LEU A 1 392 ? 101.482 126.321 141.067 1.00 180.88 392 LEU A CA 1
ATOM 3071 C C . LEU A 1 392 ? 101.247 126.872 139.673 1.00 180.88 392 LEU A C 1
ATOM 3072 O O . LEU A 1 392 ? 101.743 126.338 138.681 1.00 180.88 392 LEU A O 1
ATOM 3077 N N . GLY A 1 393 ? 100.419 127.899 139.607 1.00 155.15 393 GLY A N 1
ATOM 3078 C CA . GLY A 1 393 ? 100.155 128.553 138.351 1.00 155.15 393 GLY A CA 1
ATOM 3079 C C . GLY A 1 393 ? 99.864 130.003 138.623 1.00 155.15 393 GLY A C 1
ATOM 3080 O O . GLY A 1 393 ? 98.959 130.319 139.395 1.00 155.15 393 GLY A O 1
ATOM 3081 N N . GLY A 1 394 ? 100.616 130.893 137.998 1.00 182.38 394 GLY A N 1
ATOM 3082 C CA . GLY A 1 394 ? 100.475 132.295 138.303 1.00 182.38 394 GLY A CA 1
ATOM 3083 C C . GLY A 1 394 ? 101.121 133.179 137.266 1.00 182.38 394 GLY A C 1
ATOM 3084 O O . GLY A 1 394 ? 102.281 132.996 136.889 1.00 182.38 394 GLY A O 1
ATOM 3085 N N . GLN A 1 395 ? 100.346 134.149 136.802 1.00 199.64 395 GLN A N 1
ATOM 3086 C CA . GLN A 1 395 ? 100.767 135.102 135.794 1.00 199.64 395 GLN A CA 1
ATOM 3087 C C . GLN A 1 395 ? 100.004 136.397 136.071 1.00 199.64 395 GLN A C 1
ATOM 3088 O O . GLN A 1 395 ? 99.456 136.586 137.162 1.00 199.64 395 GLN A O 1
ATOM 3094 N N . ARG A 1 396 ? 99.951 137.298 135.091 1.00 200.45 396 ARG A N 1
ATOM 3095 C CA . ARG A 1 396 ? 99.354 138.617 135.296 1.00 200.45 396 ARG A CA 1
ATOM 3096 C C . ARG A 1 396 ? 97.826 138.533 135.371 1.00 200.45 396 ARG A C 1
ATOM 3097 O O . ARG A 1 396 ? 97.095 138.970 134.479 1.00 200.45 396 ARG A O 1
ATOM 3105 N N . TRP A 1 397 ? 97.345 137.962 136.476 1.00 218.81 397 TRP A N 1
ATOM 3106 C CA . TRP A 1 397 ? 95.980 138.089 136.959 1.00 218.81 397 TRP A CA 1
ATOM 3107 C C . TRP A 1 397 ? 95.953 139.101 138.103 1.00 218.81 397 TRP A C 1
ATOM 3108 O O . TRP A 1 397 ? 96.944 139.779 138.383 1.00 218.81 397 TRP A O 1
ATOM 3119 N N . GLU A 1 398 ? 94.804 139.211 138.777 1.00 277.17 398 GLU A N 1
ATOM 3120 C CA . GLU A 1 398 ? 94.597 140.251 139.790 1.00 277.17 398 GLU A CA 1
ATOM 3121 C C . GLU A 1 398 ? 94.780 139.700 141.201 1.00 277.17 398 GLU A C 1
ATOM 3122 O O . GLU A 1 398 ? 93.830 139.548 141.971 1.00 277.17 398 GLU A O 1
ATOM 3128 N N . ALA A 1 399 ? 96.035 139.451 141.559 1.00 273.50 399 ALA A N 1
ATOM 3129 C CA . ALA A 1 399 ? 96.385 139.224 142.953 1.00 273.50 399 ALA A CA 1
ATOM 3130 C C . ALA A 1 399 ? 96.884 140.492 143.623 1.00 273.50 399 ALA A C 1
ATOM 3131 O O . ALA A 1 399 ? 97.107 140.492 144.837 1.00 273.50 399 ALA A O 1
ATOM 3133 N N . ASP A 1 400 ? 97.077 141.563 142.854 1.00 276.42 400 ASP A N 1
ATOM 3134 C CA . ASP A 1 400 ? 97.469 142.836 143.437 1.00 276.42 400 ASP A CA 1
ATOM 3135 C C . ASP A 1 400 ? 96.350 143.441 144.266 1.00 276.42 400 ASP A C 1
ATOM 3136 O O . ASP A 1 400 ? 96.518 143.649 145.473 1.00 276.42 400 ASP A O 1
ATOM 3141 N N . ARG A 1 401 ? 95.205 143.711 143.648 1.00 265.46 401 ARG A N 1
ATOM 3142 C CA . ARG A 1 401 ? 94.079 144.322 144.333 1.00 265.46 401 ARG A CA 1
ATOM 3143 C C . ARG A 1 401 ? 93.179 143.305 145.010 1.00 265.46 401 ARG A C 1
ATOM 3144 O O . ARG A 1 401 ? 92.480 143.659 145.966 1.00 265.46 401 ARG A O 1
ATOM 3152 N N . MET A 1 402 ? 93.183 142.058 144.556 1.00 253.34 402 MET A N 1
ATOM 3153 C CA . MET A 1 402 ? 92.459 140.979 145.217 1.00 253.34 402 MET A CA 1
ATOM 3154 C C . MET A 1 402 ? 93.470 139.902 145.567 1.00 253.34 402 MET A C 1
ATOM 3155 O O . MET A 1 402 ? 93.589 138.895 144.857 1.00 253.34 402 MET A O 1
ATOM 3160 N N . PRO A 1 403 ? 94.219 140.077 146.658 1.00 249.55 403 PRO A N 1
ATOM 3161 C CA . PRO A 1 403 ? 95.176 139.035 147.045 1.00 249.55 403 PRO A CA 1
ATOM 3162 C C . PRO A 1 403 ? 94.504 137.794 147.580 1.00 249.55 403 PRO A C 1
ATOM 3163 O O . PRO A 1 403 ? 95.115 136.720 147.580 1.00 249.55 403 PRO A O 1
ATOM 3167 N N . GLU A 1 404 ? 93.255 137.907 148.015 1.00 245.42 404 GLU A N 1
ATOM 3168 C CA . GLU A 1 404 ? 92.580 136.856 148.753 1.00 245.42 404 GLU A CA 1
ATOM 3169 C C . GLU A 1 404 ? 91.343 136.392 148.007 1.00 245.42 404 GLU A C 1
ATOM 3170 O O . GLU A 1 404 ? 90.559 135.580 148.499 1.00 245.42 404 GLU A O 1
ATOM 3176 N N . ARG A 1 405 ? 91.166 136.891 146.787 1.00 241.26 405 ARG A N 1
ATOM 3177 C CA . ARG A 1 405 ? 90.020 136.515 145.971 1.00 241.26 405 ARG A CA 1
ATOM 3178 C C . ARG A 1 405 ? 90.480 136.368 144.532 1.00 241.26 405 ARG A C 1
ATOM 3179 O O . ARG A 1 405 ? 91.284 137.171 144.053 1.00 241.26 405 ARG A O 1
ATOM 3187 N N . GLU A 1 406 ? 89.986 135.328 143.871 1.00 254.01 406 GLU A N 1
ATOM 3188 C CA . GLU A 1 406 ? 90.255 135.050 142.473 1.00 254.01 406 GLU A CA 1
ATOM 3189 C C . GLU A 1 406 ? 89.222 134.025 142.031 1.00 254.01 406 GLU A C 1
ATOM 3190 O O . GLU A 1 406 ? 88.472 133.498 142.859 1.00 254.01 406 GLU A O 1
ATOM 3196 N N . THR A 1 407 ? 89.165 133.775 140.724 1.00 251.59 407 THR A N 1
ATOM 3197 C CA . THR A 1 407 ? 88.454 132.609 140.220 1.00 251.59 407 THR A CA 1
ATOM 3198 C C . THR A 1 407 ? 89.070 131.320 140.753 1.00 251.59 407 THR A C 1
ATOM 3199 O O . THR A 1 407 ? 90.132 130.889 140.301 1.00 251.59 407 THR A O 1
ATOM 3203 N N . LEU A 1 408 ? 88.417 130.684 141.717 1.00 204.25 408 LEU A N 1
ATOM 3204 C CA . LEU A 1 408 ? 88.987 129.455 142.243 1.00 204.25 408 LEU A CA 1
ATOM 3205 C C . LEU A 1 408 ? 87.845 128.500 142.536 1.00 204.25 408 LEU A C 1
ATOM 3206 O O . LEU A 1 408 ? 86.988 128.808 143.365 1.00 204.25 408 LEU A O 1
ATOM 3211 N N . SER A 1 409 ? 87.807 127.393 141.790 1.00 184.61 409 SER A N 1
ATOM 3212 C CA . SER A 1 409 ? 86.876 126.283 142.006 1.00 184.61 409 SER A CA 1
ATOM 3213 C C . SER A 1 409 ? 87.405 125.135 141.165 1.00 184.61 409 SER A C 1
ATOM 3214 O O . SER A 1 409 ? 87.782 125.347 140.012 1.00 184.61 409 SER A O 1
ATOM 3217 N N . LEU A 1 410 ? 87.445 123.941 141.727 1.00 149.05 410 LEU A N 1
ATOM 3218 C CA . LEU A 1 410 ? 88.271 122.899 141.146 1.00 149.05 410 LEU A CA 1
ATOM 3219 C C . LEU A 1 410 ? 87.480 121.658 140.763 1.00 149.05 410 LEU A C 1
ATOM 3220 O O . LEU A 1 410 ? 86.304 121.503 141.093 1.00 149.05 410 LEU A O 1
ATOM 3225 N N . ARG A 1 411 ? 88.163 120.774 140.044 1.00 127.10 411 ARG A N 1
ATOM 3226 C CA . ARG A 1 411 ? 87.729 119.408 139.807 1.00 127.10 411 ARG A CA 1
ATOM 3227 C C . ARG A 1 411 ? 88.927 118.484 139.882 1.00 127.10 411 ARG A C 1
ATOM 3228 O O . ARG A 1 411 ? 89.981 118.776 139.311 1.00 127.10 411 ARG A O 1
ATOM 3236 N N . ILE A 1 412 ? 88.744 117.363 140.576 1.00 155.96 412 ILE A N 1
ATOM 3237 C CA . ILE A 1 412 ? 89.799 116.379 140.753 1.00 155.96 412 ILE A CA 1
ATOM 3238 C C . ILE A 1 412 ? 89.151 115.047 141.108 1.00 155.96 412 ILE A C 1
ATOM 3239 O O . ILE A 1 412 ? 88.119 115.002 141.782 1.00 155.96 412 ILE A O 1
ATOM 3244 N N . THR A 1 413 ? 89.726 113.963 140.593 1.00 154.42 413 THR A N 1
ATOM 3245 C CA . THR A 1 413 ? 89.385 112.594 140.946 1.00 154.42 413 THR A CA 1
ATOM 3246 C C . THR A 1 413 ? 90.535 111.970 141.730 1.00 154.42 413 THR A C 1
ATOM 3247 O O . THR A 1 413 ? 91.537 112.622 142.031 1.00 154.42 413 THR A O 1
ATOM 3251 N N . GLY A 1 414 ? 90.402 110.682 142.039 1.00 165.21 414 GLY A N 1
ATOM 3252 C CA . GLY A 1 414 ? 91.454 110.034 142.800 1.00 165.21 414 GLY A CA 1
ATOM 3253 C C . GLY A 1 414 ? 91.373 108.527 142.762 1.00 165.21 414 GLY A C 1
ATOM 3254 O O . GLY A 1 414 ? 90.470 107.936 142.168 1.00 165.21 414 GLY A O 1
ATOM 3255 N N . THR A 1 415 ? 92.354 107.912 143.418 1.00 167.81 415 THR A N 1
ATOM 3256 C CA . THR A 1 415 ? 92.435 106.471 143.646 1.00 167.81 415 THR A CA 1
ATOM 3257 C C . THR A 1 415 ? 92.945 106.268 145.070 1.00 167.81 415 THR A C 1
ATOM 3258 O O . THR A 1 415 ? 92.937 107.198 145.881 1.00 167.81 415 THR A O 1
ATOM 3262 N N . ASN A 1 416 ? 93.376 105.048 145.395 1.00 180.94 416 ASN A N 1
ATOM 3263 C CA . ASN A 1 416 ? 94.037 104.770 146.668 1.00 180.94 416 ASN A CA 1
ATOM 3264 C C . ASN A 1 416 ? 95.130 103.725 146.515 1.00 180.94 416 ASN A C 1
ATOM 3265 O O . ASN A 1 416 ? 94.879 102.628 146.013 1.00 180.94 416 ASN A O 1
ATOM 3270 N N . GLY A 1 417 ? 96.335 104.064 146.968 1.00 166.82 417 GLY A N 1
ATOM 3271 C CA . GLY A 1 417 ? 97.480 103.205 146.748 1.00 166.82 417 GLY A CA 1
ATOM 3272 C C . GLY A 1 417 ? 97.857 102.272 147.877 1.00 166.82 417 GLY A C 1
ATOM 3273 O O . GLY A 1 417 ? 97.944 101.059 147.675 1.00 166.82 417 GLY A O 1
ATOM 3274 N N . GLN A 1 418 ? 98.072 102.816 149.069 1.00 180.12 418 GLN A N 1
ATOM 3275 C CA . GLN A 1 418 ? 98.570 102.023 150.187 1.00 180.12 418 GLN A CA 1
ATOM 3276 C C . GLN A 1 418 ? 97.454 101.125 150.691 1.00 180.12 418 GLN A C 1
ATOM 3277 O O . GLN A 1 418 ? 96.621 101.552 151.495 1.00 180.12 418 GLN A O 1
ATOM 3283 N N . LEU A 1 419 ? 97.423 99.889 150.216 1.00 165.74 419 LEU A N 1
ATOM 3284 C CA . LEU A 1 419 ? 96.327 98.983 150.520 1.00 165.74 419 LEU A CA 1
ATOM 3285 C C . LEU A 1 419 ? 96.888 97.583 150.707 1.00 165.74 419 LEU A C 1
ATOM 3286 O O . LEU A 1 419 ? 97.938 97.254 150.146 1.00 165.74 419 LEU A O 1
ATOM 3291 N N . PRO A 1 420 ? 96.233 96.745 151.507 1.00 153.30 420 PRO A N 1
ATOM 3292 C CA . PRO A 1 420 ? 96.702 95.370 151.686 1.00 153.30 420 PRO A CA 1
ATOM 3293 C C . PRO A 1 420 ? 96.364 94.523 150.467 1.00 153.30 420 PRO A C 1
ATOM 3294 O O . PRO A 1 420 ? 95.412 94.783 149.735 1.00 153.30 420 PRO A O 1
ATOM 3298 N N . ARG A 1 421 ? 97.162 93.484 150.265 1.00 140.13 421 ARG A N 1
ATOM 3299 C CA . ARG A 1 421 ? 97.006 92.602 149.114 1.00 140.13 421 ARG A CA 1
ATOM 3300 C C . ARG A 1 421 ? 95.849 91.660 149.390 1.00 140.13 421 ARG A C 1
ATOM 3301 O O . ARG A 1 421 ? 96.030 90.531 149.842 1.00 140.13 421 ARG A O 1
ATOM 3309 N N . ARG A 1 422 ? 94.647 92.131 149.099 1.00 132.68 422 ARG A N 1
ATOM 3310 C CA . ARG A 1 422 ? 93.469 91.314 149.275 1.00 132.68 422 ARG A CA 1
ATOM 3311 C C . ARG A 1 422 ? 92.720 91.248 147.963 1.00 132.68 422 ARG A C 1
ATOM 3312 O O . ARG A 1 422 ? 92.341 92.264 147.379 1.00 132.68 422 ARG A O 1
ATOM 3320 N N . ALA A 1 423 ? 92.494 90.026 147.517 1.00 107.45 423 ALA A N 1
ATOM 3321 C CA . ALA A 1 423 ? 91.678 89.784 146.346 1.00 107.45 423 ALA A CA 1
ATOM 3322 C C . ALA A 1 423 ? 90.306 89.392 146.857 1.00 107.45 423 ALA A C 1
ATOM 3323 O O . ALA A 1 423 ? 90.140 88.322 147.447 1.00 107.45 423 ALA A O 1
ATOM 3325 N N . LEU A 1 424 ? 89.336 90.270 146.651 1.00 131.06 424 LEU A N 1
ATOM 3326 C CA . LEU A 1 424 ? 88.093 90.244 147.395 1.00 131.06 424 LEU A CA 1
ATOM 3327 C C . LEU A 1 424 ? 86.924 90.095 146.443 1.00 131.06 424 LEU A C 1
ATOM 3328 O O . LEU A 1 424 ? 87.088 89.832 145.251 1.00 131.06 424 LEU A O 1
ATOM 3333 N N . GLN A 1 425 ? 85.730 90.254 146.995 1.00 167.04 425 GLN A N 1
ATOM 3334 C CA . GLN A 1 425 ? 84.517 90.380 146.208 1.00 167.04 425 GLN A CA 1
ATOM 3335 C C . GLN A 1 425 ? 84.024 91.813 146.272 1.00 167.04 425 GLN A C 1
ATOM 3336 O O . GLN A 1 425 ? 84.143 92.467 147.309 1.00 167.04 425 GLN A O 1
ATOM 3342 N N . SER A 1 426 ? 83.492 92.300 145.158 1.00 185.51 426 SER A N 1
ATOM 3343 C CA . SER A 1 426 ? 82.845 93.604 145.123 1.00 185.51 426 SER A CA 1
ATOM 3344 C C . SER A 1 426 ? 81.425 93.459 145.658 1.00 185.51 426 SER A C 1
ATOM 3345 O O . SER A 1 426 ? 80.471 93.348 144.883 1.00 185.51 426 SER A O 1
ATOM 3348 N N . THR A 1 427 ? 81.278 93.481 146.984 1.00 199.39 427 THR A N 1
ATOM 3349 C CA . THR A 1 427 ? 80.066 93.004 147.642 1.00 199.39 427 THR A CA 1
ATOM 3350 C C . THR A 1 427 ? 79.155 94.131 148.105 1.00 199.39 427 THR A C 1
ATOM 3351 O O . THR A 1 427 ? 77.998 94.195 147.686 1.00 199.39 427 THR A O 1
ATOM 3355 N N . LEU A 1 428 ? 79.636 95.021 148.968 1.00 193.35 428 LEU A N 1
ATOM 3356 C CA . LEU A 1 428 ? 78.771 96.059 149.511 1.00 193.35 428 LEU A CA 1
ATOM 3357 C C . LEU A 1 428 ? 78.601 97.147 148.459 1.00 193.35 428 LEU A C 1
ATOM 3358 O O . LEU A 1 428 ? 79.289 97.144 147.442 1.00 193.35 428 LEU A O 1
ATOM 3363 N N . LEU A 1 429 ? 77.689 98.087 148.715 1.00 202.29 429 LEU A N 1
ATOM 3364 C CA . LEU A 1 429 ? 77.298 99.173 147.805 1.00 202.29 429 LEU A CA 1
ATOM 3365 C C . LEU A 1 429 ? 76.772 98.634 146.472 1.00 202.29 429 LEU A C 1
ATOM 3366 O O . LEU A 1 429 ? 77.189 99.043 145.389 1.00 202.29 429 LEU A O 1
ATOM 3371 N N . ASP A 1 430 ? 75.767 97.764 146.571 1.00 208.45 430 ASP A N 1
ATOM 3372 C CA . ASP A 1 430 ? 75.071 97.212 145.413 1.00 208.45 430 ASP A CA 1
ATOM 3373 C C . ASP A 1 430 ? 74.063 98.183 144.794 1.00 208.45 430 ASP A C 1
ATOM 3374 O O . ASP A 1 430 ? 73.260 97.774 143.948 1.00 208.45 430 ASP A O 1
ATOM 3379 N N . ARG A 1 431 ? 74.111 99.460 145.169 1.00 226.72 431 ARG A N 1
ATOM 3380 C CA . ARG A 1 431 ? 73.096 100.455 144.854 1.00 226.72 431 ARG A CA 1
ATOM 3381 C C . ARG A 1 431 ? 73.312 101.112 143.510 1.00 226.72 431 ARG A C 1
ATOM 3382 O O . ARG A 1 431 ? 72.940 102.273 143.330 1.00 226.72 431 ARG A O 1
ATOM 3390 N N . CYS A 1 432 ? 73.947 100.407 142.580 1.00 206.12 432 CYS A N 1
ATOM 3391 C CA . CYS A 1 432 ? 74.027 100.870 141.205 1.00 206.12 432 CYS A CA 1
ATOM 3392 C C . CYS A 1 432 ? 72.649 101.009 140.567 1.00 206.12 432 CYS A C 1
ATOM 3393 O O . CYS A 1 432 ? 72.451 101.861 139.695 1.00 206.12 432 CYS A O 1
ATOM 3396 N N . GLU A 1 433 ? 71.668 100.262 141.065 1.00 203.62 433 GLU A N 1
ATOM 3397 C CA . GLU A 1 433 ? 70.393 99.962 140.433 1.00 203.62 433 GLU A CA 1
ATOM 3398 C C . GLU A 1 433 ? 69.384 101.102 140.498 1.00 203.62 433 GLU A C 1
ATOM 3399 O O . GLU A 1 433 ? 68.183 100.853 140.338 1.00 203.62 433 GLU A O 1
ATOM 3405 N N . GLN A 1 434 ? 69.801 102.340 140.701 1.00 205.27 434 GLN A N 1
ATOM 3406 C CA . GLN A 1 434 ? 68.829 103.364 141.027 1.00 205.27 434 GLN A CA 1
ATOM 3407 C C . GLN A 1 434 ? 68.281 104.112 139.821 1.00 205.27 434 GLN A C 1
ATOM 3408 O O . GLN A 1 434 ? 67.427 104.983 140.007 1.00 205.27 434 GLN A O 1
ATOM 3414 N N . VAL A 1 435 ? 68.715 103.809 138.598 1.00 205.93 435 VAL A N 1
ATOM 3415 C CA . VAL A 1 435 ? 68.083 104.477 137.466 1.00 205.93 435 VAL A CA 1
ATOM 3416 C C . VAL A 1 435 ? 67.079 103.503 136.884 1.00 205.93 435 VAL A C 1
ATOM 3417 O O . VAL A 1 435 ? 65.864 103.685 137.024 1.00 205.93 435 VAL A O 1
ATOM 3421 N N . LEU A 1 436 ? 67.594 102.522 136.150 1.00 211.38 436 LEU A N 1
ATOM 3422 C CA . LEU A 1 436 ? 67.457 101.097 136.401 1.00 211.38 436 LEU A CA 1
ATOM 3423 C C . LEU A 1 436 ? 66.182 100.711 137.129 1.00 211.38 436 LEU A C 1
ATOM 3424 O O . LEU A 1 436 ? 66.224 100.230 138.266 1.00 211.38 436 LEU A O 1
ATOM 3429 N N . GLN A 1 437 ? 65.050 100.986 136.482 1.00 196.26 437 GLN A N 1
ATOM 3430 C CA . GLN A 1 437 ? 63.729 100.552 136.919 1.00 196.26 437 GLN A CA 1
ATOM 3431 C C . GLN A 1 437 ? 63.654 99.059 137.231 1.00 196.26 437 GLN A C 1
ATOM 3432 O O . GLN A 1 437 ? 62.842 98.660 138.070 1.00 196.26 437 GLN A O 1
ATOM 3438 N N . ALA A 1 438 ? 64.474 98.228 136.594 1.00 199.76 438 ALA A N 1
ATOM 3439 C CA . ALA A 1 438 ? 64.673 96.871 137.060 1.00 199.76 438 ALA A CA 1
ATOM 3440 C C . ALA A 1 438 ? 65.892 96.836 137.966 1.00 199.76 438 ALA A C 1
ATOM 3441 O O . ALA A 1 438 ? 66.914 97.447 137.633 1.00 199.76 438 ALA A O 1
ATOM 3443 N N . PRO A 1 439 ? 65.820 96.186 139.115 1.00 202.68 439 PRO A N 1
ATOM 3444 C CA . PRO A 1 439 ? 67.034 95.917 139.885 1.00 202.68 439 PRO A CA 1
ATOM 3445 C C . PRO A 1 439 ? 67.901 94.879 139.196 1.00 202.68 439 PRO A C 1
ATOM 3446 O O . PRO A 1 439 ? 67.460 94.156 138.300 1.00 202.68 439 PRO A O 1
ATOM 3450 N N . VAL A 1 440 ? 69.153 94.807 139.631 1.00 191.08 440 VAL A N 1
ATOM 3451 C CA . VAL A 1 440 ? 70.155 94.011 138.945 1.00 191.08 440 VAL A CA 1
ATOM 3452 C C . VAL A 1 440 ? 70.682 92.940 139.878 1.00 191.08 440 VAL A C 1
ATOM 3453 O O . VAL A 1 440 ? 70.287 92.830 141.039 1.00 191.08 440 VAL A O 1
ATOM 3457 N N . SER A 1 441 ? 71.580 92.135 139.337 1.00 171.95 441 SER A N 1
ATOM 3458 C CA . SER A 1 441 ? 72.506 91.360 140.138 1.00 171.95 441 SER A CA 1
ATOM 3459 C C . SER A 1 441 ? 73.917 91.831 139.834 1.00 171.95 441 SER A C 1
ATOM 3460 O O . SER A 1 441 ? 74.168 92.475 138.819 1.00 171.95 441 SER A O 1
ATOM 3463 N N . VAL A 1 442 ? 74.839 91.528 140.740 1.00 150.80 442 VAL A N 1
ATOM 3464 C CA . VAL A 1 442 ? 76.219 91.983 140.630 1.00 150.80 442 VAL A CA 1
ATOM 3465 C C . VAL A 1 442 ? 77.132 90.784 140.790 1.00 150.80 442 VAL A C 1
ATOM 3466 O O . VAL A 1 442 ? 77.074 90.092 141.812 1.00 150.80 442 VAL A O 1
ATOM 3470 N N . ARG A 1 443 ? 77.987 90.546 139.802 1.00 134.64 443 ARG A N 1
ATOM 3471 C CA . ARG A 1 443 ? 78.981 89.485 139.906 1.00 134.64 443 ARG A CA 1
ATOM 3472 C C . ARG A 1 443 ? 80.360 90.099 139.767 1.00 134.64 443 ARG A C 1
ATOM 3473 O O . ARG A 1 443 ? 80.709 90.599 138.694 1.00 134.64 443 ARG A O 1
ATOM 3481 N N . ASN A 1 444 ? 81.142 90.060 140.837 1.00 148.48 444 ASN A N 1
ATOM 3482 C CA . ASN A 1 444 ? 82.575 90.259 140.700 1.00 148.48 444 ASN A CA 1
ATOM 3483 C C . ASN A 1 444 ? 83.107 89.060 139.934 1.00 148.48 444 ASN A C 1
ATOM 3484 O O . ASN A 1 444 ? 83.069 87.931 140.428 1.00 148.48 444 ASN A O 1
ATOM 3489 N N . LEU A 1 445 ? 83.604 89.302 138.729 1.00 136.52 445 LEU A N 1
ATOM 3490 C CA . LEU A 1 445 ? 83.782 88.192 137.810 1.00 136.52 445 LEU A CA 1
ATOM 3491 C C . LEU A 1 445 ? 85.181 87.594 137.900 1.00 136.52 445 LEU A C 1
ATOM 3492 O O . LEU A 1 445 ? 85.329 86.369 137.886 1.00 136.52 445 LEU A O 1
ATOM 3497 N N . CYS A 1 446 ? 86.218 88.422 137.997 1.00 133.86 446 CYS A N 1
ATOM 3498 C CA . CYS A 1 446 ? 87.584 87.920 138.050 1.00 133.86 446 CYS A CA 1
ATOM 3499 C C . CYS A 1 446 ? 88.380 88.706 139.075 1.00 133.86 446 CYS A C 1
ATOM 3500 O O . CYS A 1 446 ? 87.840 89.539 139.808 1.00 133.86 446 CYS A O 1
ATOM 3503 N N . LYS A 1 447 ? 89.679 88.427 139.126 1.00 121.77 447 LYS A N 1
ATOM 3504 C CA . LYS A 1 447 ? 90.488 89.031 140.171 1.00 121.77 447 LYS A CA 1
ATOM 3505 C C . LYS A 1 447 ? 90.803 90.485 139.851 1.00 121.77 447 LYS A C 1
ATOM 3506 O O . LYS A 1 447 ? 91.206 90.806 138.732 1.00 121.77 447 LYS A O 1
ATOM 3512 N N . PRO A 1 448 ? 90.621 91.370 140.821 1.00 124.77 448 PRO A N 1
ATOM 3513 C CA . PRO A 1 448 ? 91.153 92.725 140.696 1.00 124.77 448 PRO A CA 1
ATOM 3514 C C . PRO A 1 448 ? 92.667 92.686 140.723 1.00 124.77 448 PRO A C 1
ATOM 3515 O O . PRO A 1 448 ? 93.272 91.879 141.428 1.00 124.77 448 PRO A O 1
ATOM 3519 N N . THR A 1 449 ? 93.279 93.557 139.940 1.00 123.23 449 THR A N 1
ATOM 3520 C CA . THR A 1 449 ? 94.715 93.483 139.796 1.00 123.23 449 THR A CA 1
ATOM 3521 C C . THR A 1 449 ? 95.406 94.297 140.877 1.00 123.23 449 THR A C 1
ATOM 3522 O O . THR A 1 449 ? 94.830 94.635 141.909 1.00 123.23 449 THR A O 1
ATOM 3526 N N . LEU A 1 450 ? 96.658 94.570 140.646 1.00 117.21 450 LEU A N 1
ATOM 3527 C CA . LEU A 1 450 ? 97.388 95.470 141.510 1.00 117.21 450 LEU A CA 1
ATOM 3528 C C . LEU A 1 450 ? 97.675 96.769 140.772 1.00 117.21 450 LEU A C 1
ATOM 3529 O O . LEU A 1 450 ? 97.796 96.775 139.547 1.00 117.21 450 LEU A O 1
ATOM 3534 N N . PRO A 1 451 ? 97.745 97.888 141.487 1.00 113.15 451 PRO A N 1
ATOM 3535 C CA . PRO A 1 451 ? 98.035 99.156 140.821 1.00 113.15 451 PRO A CA 1
ATOM 3536 C C . PRO A 1 451 ? 99.467 99.191 140.323 1.00 113.15 451 PRO A C 1
ATOM 3537 O O . PRO A 1 451 ? 100.405 98.914 141.070 1.00 113.15 451 PRO A O 1
ATOM 3541 N N . VAL A 1 452 ? 99.626 99.526 139.046 1.00 115.17 452 VAL A N 1
ATOM 3542 C CA . VAL A 1 452 ? 100.919 99.446 138.386 1.00 115.17 452 VAL A CA 1
ATOM 3543 C C . VAL A 1 452 ? 101.588 100.808 138.505 1.00 115.17 452 VAL A C 1
ATOM 3544 O O . VAL A 1 452 ? 101.357 101.714 137.701 1.00 115.17 452 VAL A O 1
ATOM 3548 N N . TYR A 1 453 ? 102.383 100.954 139.539 1.00 140.08 453 TYR A N 1
ATOM 3549 C CA . TYR A 1 453 ? 103.339 102.036 139.697 1.00 140.08 453 TYR A CA 1
ATOM 3550 C C . TYR A 1 453 ? 104.780 101.638 140.029 1.00 140.08 453 TYR A C 1
ATOM 3551 O O . TYR A 1 453 ? 105.416 102.345 140.815 1.00 140.08 453 TYR A O 1
ATOM 3560 N N . PRO A 1 454 ? 105.366 100.576 139.480 1.00 136.04 454 PRO A N 1
ATOM 3561 C CA . PRO A 1 454 ? 106.804 100.619 139.198 1.00 136.04 454 PRO A CA 1
ATOM 3562 C C . PRO A 1 454 ? 107.090 101.045 137.769 1.00 136.04 454 PRO A C 1
ATOM 3563 O O . PRO A 1 454 ? 107.254 100.191 136.886 1.00 136.04 454 PRO A O 1
ATOM 3567 N N . PRO A 1 455 ? 107.180 102.341 137.488 1.00 143.09 455 PRO A N 1
ATOM 3568 C CA . PRO A 1 455 ? 107.567 102.759 136.139 1.00 143.09 455 PRO A CA 1
ATOM 3569 C C . PRO A 1 455 ? 109.044 102.521 135.866 1.00 143.09 455 PRO A C 1
ATOM 3570 O O . PRO A 1 455 ? 109.698 101.695 136.511 1.00 143.09 455 PRO A O 1
ATOM 3574 N N . THR A 1 456 ? 109.535 103.154 134.810 1.00 156.96 456 THR A N 1
ATOM 3575 C CA . THR A 1 456 ? 110.969 103.253 134.589 1.00 156.96 456 THR A CA 1
ATOM 3576 C C . THR A 1 456 ? 111.664 103.805 135.832 1.00 156.96 456 THR A C 1
ATOM 3577 O O . THR A 1 456 ? 111.307 104.868 136.344 1.00 156.96 456 THR A O 1
ATOM 3581 N N . GLU A 1 457 ? 112.637 103.049 136.341 1.00 155.80 457 GLU A N 1
ATOM 3582 C CA . GLU A 1 457 ? 113.196 103.289 137.667 1.00 155.80 457 GLU A CA 1
ATOM 3583 C C . GLU A 1 457 ? 114.507 104.065 137.637 1.00 155.80 457 GLU A C 1
ATOM 3584 O O . GLU A 1 457 ? 114.669 105.031 138.386 1.00 155.80 457 GLU A O 1
ATOM 3590 N N . ASP A 1 458 ? 115.462 103.643 136.816 1.00 172.98 458 ASP A N 1
ATOM 3591 C CA . ASP A 1 458 ? 116.728 104.355 136.760 1.00 172.98 458 ASP A CA 1
ATOM 3592 C C . ASP A 1 458 ? 116.806 105.245 135.517 1.00 172.98 458 ASP A C 1
ATOM 3593 O O . ASP A 1 458 ? 116.044 105.101 134.557 1.00 172.98 458 ASP A O 1
ATOM 3598 N N . ARG A 1 459 ? 117.776 106.159 135.535 1.00 176.73 459 ARG A N 1
ATOM 3599 C CA . ARG A 1 459 ? 117.903 107.248 134.573 1.00 176.73 459 ARG A CA 1
ATOM 3600 C C . ARG A 1 459 ? 118.394 106.782 133.214 1.00 176.73 459 ARG A C 1
ATOM 3601 O O . ARG A 1 459 ? 118.010 107.356 132.189 1.00 176.73 459 ARG A O 1
ATOM 3609 N N . PHE A 1 460 ? 119.229 105.748 133.193 1.00 159.55 460 PHE A N 1
ATOM 3610 C CA . PHE A 1 460 ? 119.870 105.240 131.996 1.00 159.55 460 PHE A CA 1
ATOM 3611 C C . PHE A 1 460 ? 118.872 104.702 130.990 1.00 159.55 460 PHE A C 1
ATOM 3612 O O . PHE A 1 460 ? 119.186 104.623 129.799 1.00 159.55 460 PHE A O 1
ATOM 3620 N N . HIS A 1 461 ? 117.674 104.358 131.443 1.00 159.58 461 HIS A N 1
ATOM 3621 C CA . HIS A 1 461 ? 116.632 103.904 130.548 1.00 159.58 461 HIS A CA 1
ATOM 3622 C C . HIS A 1 461 ? 115.918 105.073 129.894 1.00 159.58 461 HIS A C 1
ATOM 3623 O O . HIS A 1 461 ? 115.506 104.975 128.734 1.00 159.58 461 HIS A O 1
ATOM 3630 N N . TRP A 1 462 ? 115.770 106.189 130.610 1.00 148.33 462 TRP A N 1
ATOM 3631 C CA . TRP A 1 462 ? 115.193 107.370 129.985 1.00 148.33 462 TRP A CA 1
ATOM 3632 C C . TRP A 1 462 ? 116.093 107.946 128.902 1.00 148.33 462 TRP A C 1
ATOM 3633 O O . TRP A 1 462 ? 115.596 108.657 128.027 1.00 148.33 462 TRP A O 1
ATOM 3644 N N . ARG A 1 463 ? 117.388 107.629 128.926 1.00 149.32 463 ARG A N 1
ATOM 3645 C CA . ARG A 1 463 ? 118.251 107.910 127.787 1.00 149.32 463 ARG A CA 1
ATOM 3646 C C . ARG A 1 463 ? 117.773 107.174 126.549 1.00 149.32 463 ARG A C 1
ATOM 3647 O O . ARG A 1 463 ? 117.753 107.736 125.453 1.00 149.32 463 ARG A O 1
ATOM 3655 N N . VAL A 1 464 ? 117.352 105.924 126.713 1.00 143.76 464 VAL A N 1
ATOM 3656 C CA . VAL A 1 464 ? 116.837 105.172 125.581 1.00 143.76 464 VAL A CA 1
ATOM 3657 C C . VAL A 1 464 ? 115.478 105.701 125.186 1.00 143.76 464 VAL A C 1
ATOM 3658 O O . VAL A 1 464 ? 115.134 105.750 123.995 1.00 143.76 464 VAL A O 1
ATOM 3662 N N . MET A 1 465 ? 114.692 106.114 126.175 1.00 140.00 465 MET A N 1
ATOM 3663 C CA . MET A 1 465 ? 113.400 106.714 125.897 1.00 140.00 465 MET A CA 1
ATOM 3664 C C . MET A 1 465 ? 113.537 108.009 125.109 1.00 140.00 465 MET A C 1
ATOM 3665 O O . MET A 1 465 ? 112.698 108.287 124.252 1.00 140.00 465 MET A O 1
ATOM 3670 N N . SER A 1 466 ? 114.611 108.762 125.317 1.00 141.92 466 SER A N 1
ATOM 3671 C CA . SER A 1 466 ? 114.911 109.912 124.476 1.00 141.92 466 SER A CA 1
ATOM 3672 C C . SER A 1 466 ? 115.583 109.505 123.181 1.00 141.92 466 SER A C 1
ATOM 3673 O O . SER A 1 466 ? 115.564 110.267 122.215 1.00 141.92 466 SER A O 1
ATOM 3676 N N . HIS A 1 467 ? 116.191 108.333 123.148 1.00 150.28 467 HIS A N 1
ATOM 3677 C CA . HIS A 1 467 ? 116.780 107.842 121.919 1.00 150.28 467 HIS A CA 1
ATOM 3678 C C . HIS A 1 467 ? 115.732 107.453 120.901 1.00 150.28 467 HIS A C 1
ATOM 3679 O O . HIS A 1 467 ? 115.996 107.524 119.697 1.00 150.28 467 HIS A O 1
ATOM 3686 N N . LEU A 1 468 ? 114.555 107.053 121.380 1.00 155.75 468 LEU A N 1
ATOM 3687 C CA . LEU A 1 468 ? 113.436 106.603 120.558 1.00 155.75 468 LEU A CA 1
ATOM 3688 C C . LEU A 1 468 ? 113.059 107.538 119.424 1.00 155.75 468 LEU A C 1
ATOM 3689 O O . LEU A 1 468 ? 112.536 107.066 118.414 1.00 155.75 468 LEU A O 1
ATOM 3694 N N . GLY A 1 469 ? 113.281 108.833 119.566 1.00 149.34 469 GLY A N 1
ATOM 3695 C CA . GLY A 1 469 ? 112.943 109.732 118.492 1.00 149.34 469 GLY A CA 1
ATOM 3696 C C . GLY A 1 469 ? 113.941 109.676 117.364 1.00 149.34 469 GLY A C 1
ATOM 3697 O O . GLY A 1 469 ? 113.633 109.192 116.272 1.00 149.34 469 GLY A O 1
ATOM 3698 N N . THR A 1 470 ? 115.154 110.150 117.637 1.00 134.58 470 THR A N 1
ATOM 3699 C CA . THR A 1 470 ? 116.170 110.236 116.604 1.00 134.58 470 THR A CA 1
ATOM 3700 C C . THR A 1 470 ? 116.673 108.871 116.179 1.00 134.58 470 THR A C 1
ATOM 3701 O O . THR A 1 470 ? 116.864 108.649 114.983 1.00 134.58 470 THR A O 1
ATOM 3705 N N . GLY A 1 471 ? 116.887 107.958 117.117 1.00 133.33 471 GLY A N 1
ATOM 3706 C CA . GLY A 1 471 ? 117.018 106.566 116.765 1.00 133.33 471 GLY A CA 1
ATOM 3707 C C . GLY A 1 471 ? 115.695 106.081 116.227 1.00 133.33 471 GLY A C 1
ATOM 3708 O O . GLY A 1 471 ? 114.685 105.992 116.923 1.00 133.33 471 GLY A O 1
ATOM 3709 N N . PHE A 1 472 ? 115.708 105.766 114.946 1.00 135.20 472 PHE A N 1
ATOM 3710 C CA . PHE A 1 472 ? 114.507 105.784 114.132 1.00 135.20 472 PHE A CA 1
ATOM 3711 C C . PHE A 1 472 ? 113.681 104.528 114.365 1.00 135.20 472 PHE A C 1
ATOM 3712 O O . PHE A 1 472 ? 114.004 103.708 115.229 1.00 135.20 472 PHE A O 1
ATOM 3720 N N . LEU A 1 473 ? 112.619 104.397 113.562 1.00 103.79 473 LEU A N 1
ATOM 3721 C CA . LEU A 1 473 ? 111.503 103.513 113.876 1.00 103.79 473 LEU A CA 1
ATOM 3722 C C . LEU A 1 473 ? 111.903 102.064 113.984 1.00 103.79 473 LEU A C 1
ATOM 3723 O O . LEU A 1 473 ? 112.592 101.523 113.121 1.00 103.79 473 LEU A O 1
ATOM 3728 N N . ASN A 1 474 ? 111.411 101.432 115.037 1.00 123.32 474 ASN A N 1
ATOM 3729 C CA . ASN A 1 474 ? 111.651 100.027 115.283 1.00 123.32 474 ASN A CA 1
ATOM 3730 C C . ASN A 1 474 ? 110.866 99.175 114.301 1.00 123.32 474 ASN A C 1
ATOM 3731 O O . ASN A 1 474 ? 109.881 98.530 114.661 1.00 123.32 474 ASN A O 1
ATOM 3736 N N . MET A 1 475 ? 111.274 99.216 113.042 1.00 138.26 475 MET A N 1
ATOM 3737 C CA . MET A 1 475 ? 110.634 98.427 112.019 1.00 138.26 475 MET A CA 1
ATOM 3738 C C . MET A 1 475 ? 111.639 97.913 111.002 1.00 138.26 475 MET A C 1
ATOM 3739 O O . MET A 1 475 ? 111.276 97.124 110.128 1.00 138.26 475 MET A O 1
ATOM 3744 N N . LEU A 1 476 ? 112.906 98.287 111.129 1.00 115.64 476 LEU A N 1
ATOM 3745 C CA . LEU A 1 476 ? 114.024 97.688 110.410 1.00 115.64 476 LEU A CA 1
ATOM 3746 C C . LEU A 1 476 ? 114.422 96.385 111.081 1.00 115.64 476 LEU A C 1
ATOM 3747 O O . LEU A 1 476 ? 113.551 95.653 111.560 1.00 115.64 476 LEU A O 1
ATOM 3752 N N . SER A 1 477 ? 115.700 96.023 110.936 1.00 101.82 477 SER A N 1
ATOM 3753 C CA . SER A 1 477 ? 116.332 94.880 111.592 1.00 101.82 477 SER A CA 1
ATOM 3754 C C . SER A 1 477 ? 115.856 94.689 113.022 1.00 101.82 477 SER A C 1
ATOM 3755 O O . SER A 1 477 ? 115.799 95.637 113.807 1.00 101.82 477 SER A O 1
ATOM 3758 N N . SER A 1 478 ? 115.512 93.452 113.350 1.00 107.29 478 SER A N 1
ATOM 3759 C CA . SER A 1 478 ? 114.716 93.192 114.535 1.00 107.29 478 SER A CA 1
ATOM 3760 C C . SER A 1 478 ? 115.479 93.336 115.826 1.00 107.29 478 SER A C 1
ATOM 3761 O O . SER A 1 478 ? 114.882 93.100 116.875 1.00 107.29 478 SER A O 1
ATOM 3764 N N . ALA A 1 479 ? 116.757 93.711 115.791 1.00 103.09 479 ALA A N 1
ATOM 3765 C CA . ALA A 1 479 ? 117.372 94.276 116.982 1.00 103.09 479 ALA A CA 1
ATOM 3766 C C . ALA A 1 479 ? 116.589 95.482 117.475 1.00 103.09 479 ALA A C 1
ATOM 3767 O O . ALA A 1 479 ? 116.438 95.666 118.684 1.00 103.09 479 ALA A O 1
ATOM 3769 N N . GLU A 1 480 ? 116.046 96.277 116.552 1.00 118.66 480 GLU A N 1
ATOM 3770 C CA . GLU A 1 480 ? 115.139 97.355 116.915 1.00 118.66 480 GLU A CA 1
ATOM 3771 C C . GLU A 1 480 ? 113.908 96.835 117.641 1.00 118.66 480 GLU A C 1
ATOM 3772 O O . GLU A 1 480 ? 113.643 97.233 118.776 1.00 118.66 480 GLU A O 1
ATOM 3778 N N . VAL A 1 481 ? 113.157 95.927 117.013 1.00 105.54 481 VAL A N 1
ATOM 3779 C CA . VAL A 1 481 ? 111.869 95.508 117.562 1.00 105.54 481 VAL A CA 1
ATOM 3780 C C . VAL A 1 481 ? 112.053 94.704 118.840 1.00 105.54 481 VAL A C 1
ATOM 3781 O O . VAL A 1 481 ? 111.152 94.670 119.683 1.00 105.54 481 VAL A O 1
ATOM 3785 N N . LEU A 1 482 ? 113.218 94.089 119.027 1.00 111.39 482 LEU A N 1
ATOM 3786 C CA . LEU A 1 482 ? 113.618 93.700 120.368 1.00 111.39 482 LEU A CA 1
ATOM 3787 C C . LEU A 1 482 ? 113.690 94.925 121.260 1.00 111.39 482 LEU A C 1
ATOM 3788 O O . LEU A 1 482 ? 112.912 95.067 122.207 1.00 111.39 482 LEU A O 1
ATOM 3793 N N . ARG A 1 483 ? 114.569 95.860 120.911 1.00 126.90 483 ARG A N 1
ATOM 3794 C CA . ARG A 1 483 ? 114.903 96.964 121.804 1.00 126.90 483 ARG A CA 1
ATOM 3795 C C . ARG A 1 483 ? 113.773 97.981 121.889 1.00 126.90 483 ARG A C 1
ATOM 3796 O O . ARG A 1 483 ? 113.366 98.385 122.980 1.00 126.90 483 ARG A O 1
ATOM 3804 N N . GLY A 1 484 ? 113.264 98.422 120.740 1.00 103.90 484 GLY A N 1
ATOM 3805 C CA . GLY A 1 484 ? 112.252 99.462 120.706 1.00 103.90 484 GLY A CA 1
ATOM 3806 C C . GLY A 1 484 ? 110.893 99.020 121.170 1.00 103.90 484 GLY A C 1
ATOM 3807 O O . GLY A 1 484 ? 109.987 99.853 121.255 1.00 103.90 484 GLY A O 1
ATOM 3808 N N . THR A 1 485 ? 110.714 97.730 121.404 1.00 88.76 485 THR A N 1
ATOM 3809 C CA . THR A 1 485 ? 109.627 97.282 122.242 1.00 88.76 485 THR A CA 1
ATOM 3810 C C . THR A 1 485 ? 109.774 97.911 123.607 1.00 88.76 485 THR A C 1
ATOM 3811 O O . THR A 1 485 ? 110.862 97.913 124.180 1.00 88.76 485 THR A O 1
ATOM 3815 N N . LEU A 1 486 ? 108.685 98.485 124.103 1.00 93.24 486 LEU A N 1
ATOM 3816 C CA . LEU A 1 486 ? 108.673 99.038 125.445 1.00 93.24 486 LEU A CA 1
ATOM 3817 C C . LEU A 1 486 ? 108.933 97.967 126.483 1.00 93.24 486 LEU A C 1
ATOM 3818 O O . LEU A 1 486 ? 108.716 96.774 126.267 1.00 93.24 486 LEU A O 1
ATOM 3823 N N . ALA A 1 487 ? 109.363 98.418 127.634 1.00 126.20 487 ALA A N 1
ATOM 3824 C CA . ALA A 1 487 ? 109.253 97.619 128.830 1.00 126.20 487 ALA A CA 1
ATOM 3825 C C . ALA A 1 487 ? 107.905 97.780 129.495 1.00 126.20 487 ALA A C 1
ATOM 3826 O O . ALA A 1 487 ? 107.791 97.517 130.696 1.00 126.20 487 ALA A O 1
ATOM 3828 N N . LEU A 1 488 ? 106.910 98.262 128.747 1.00 135.31 488 LEU A N 1
ATOM 3829 C CA . LEU A 1 488 ? 105.557 98.385 129.255 1.00 135.31 488 LEU A CA 1
ATOM 3830 C C . LEU A 1 488 ? 105.017 97.033 129.689 1.00 135.31 488 LEU A C 1
ATOM 3831 O O . LEU A 1 488 ? 104.385 96.928 130.744 1.00 135.31 488 LEU A O 1
ATOM 3836 N N . TYR A 1 489 ? 105.301 95.987 128.920 1.00 141.34 489 TYR A N 1
ATOM 3837 C CA . TYR A 1 489 ? 104.984 94.642 129.377 1.00 141.34 489 TYR A CA 1
ATOM 3838 C C . TYR A 1 489 ? 105.882 94.223 130.519 1.00 141.34 489 TYR A C 1
ATOM 3839 O O . TYR A 1 489 ? 105.445 93.506 131.425 1.00 141.34 489 TYR A O 1
ATOM 3848 N N . ASN A 1 490 ? 107.126 94.681 130.507 1.00 158.24 490 ASN A N 1
ATOM 3849 C CA . ASN A 1 490 ? 108.036 94.357 131.587 1.00 158.24 490 ASN A CA 1
ATOM 3850 C C . ASN A 1 490 ? 107.723 95.151 132.851 1.00 158.24 490 ASN A C 1
ATOM 3851 O O . ASN A 1 490 ? 108.319 94.875 133.899 1.00 158.24 490 ASN A O 1
ATOM 3856 N N . TRP A 1 491 ? 106.819 96.133 132.778 1.00 138.02 491 TRP A N 1
ATOM 3857 C CA . TRP A 1 491 ? 106.301 96.715 134.003 1.00 138.02 491 TRP A CA 1
ATOM 3858 C C . TRP A 1 491 ? 105.570 95.694 134.855 1.00 138.02 491 TRP A C 1
ATOM 3859 O O . TRP A 1 491 ? 105.767 95.667 136.072 1.00 138.02 491 TRP A O 1
ATOM 3870 N N . ARG A 1 492 ? 104.768 94.833 134.253 1.00 111.99 492 ARG A N 1
ATOM 3871 C CA . ARG A 1 492 ? 104.226 93.727 135.019 1.00 111.99 492 ARG A CA 1
ATOM 3872 C C . ARG A 1 492 ? 105.265 92.653 135.245 1.00 111.99 492 ARG A C 1
ATOM 3873 O O . ARG A 1 492 ? 105.220 91.968 136.272 1.00 111.99 492 ARG A O 1
ATOM 3881 N N . ASP A 1 493 ? 106.191 92.521 134.296 1.00 139.04 493 ASP A N 1
ATOM 3882 C CA . ASP A 1 493 ? 107.278 91.542 134.288 1.00 139.04 493 ASP A CA 1
ATOM 3883 C C . ASP A 1 493 ? 106.736 90.113 134.366 1.00 139.04 493 ASP A C 1
ATOM 3884 O O . ASP A 1 493 ? 107.118 89.311 135.218 1.00 139.04 493 ASP A O 1
ATOM 3889 N N . ASP A 1 494 ? 105.826 89.801 133.451 1.00 145.95 494 ASP A N 1
ATOM 3890 C CA . ASP A 1 494 ? 105.538 88.402 133.174 1.00 145.95 494 ASP A CA 1
ATOM 3891 C C . ASP A 1 494 ? 106.707 87.816 132.410 1.00 145.95 494 ASP A C 1
ATOM 3892 O O . ASP A 1 494 ? 107.014 88.260 131.298 1.00 145.95 494 ASP A O 1
ATOM 3897 N N . GLU A 1 495 ? 107.350 86.807 132.997 1.00 156.44 495 GLU A N 1
ATOM 3898 C CA . GLU A 1 495 ? 108.407 86.106 132.283 1.00 156.44 495 GLU A CA 1
ATOM 3899 C C . GLU A 1 495 ? 107.858 85.346 131.092 1.00 156.44 495 GLU A C 1
ATOM 3900 O O . GLU A 1 495 ? 108.618 85.000 130.179 1.00 156.44 495 GLU A O 1
ATOM 3906 N N . LEU A 1 496 ? 106.558 85.046 131.122 1.00 131.51 496 LEU A N 1
ATOM 3907 C CA . LEU A 1 496 ? 105.828 84.644 129.931 1.00 131.51 496 LEU A CA 1
ATOM 3908 C C . LEU A 1 496 ? 106.056 85.636 128.803 1.00 131.51 496 LEU A C 1
ATOM 3909 O O . LEU A 1 496 ? 106.493 85.261 127.711 1.00 131.51 496 LEU A O 1
ATOM 3914 N N . ASN A 1 497 ? 105.828 86.917 129.077 1.00 133.73 497 ASN A N 1
ATOM 3915 C CA . ASN A 1 497 ? 106.062 87.939 128.075 1.00 133.73 497 ASN A CA 1
ATOM 3916 C C . ASN A 1 497 ? 107.533 88.115 127.771 1.00 133.73 497 ASN A C 1
ATOM 3917 O O . ASN A 1 497 ? 107.883 88.458 126.639 1.00 133.73 497 ASN A O 1
ATOM 3922 N N . HIS A 1 498 ? 108.391 87.892 128.762 1.00 137.92 498 HIS A N 1
ATOM 3923 C CA . HIS A 1 498 ? 109.824 87.956 128.534 1.00 137.92 498 HIS A CA 1
ATOM 3924 C C . HIS A 1 498 ? 110.264 86.866 127.574 1.00 137.92 498 HIS A C 1
ATOM 3925 O O . HIS A 1 498 ? 111.176 87.072 126.769 1.00 137.92 498 HIS A O 1
ATOM 3932 N N . ARG A 1 499 ? 109.606 85.716 127.623 1.00 126.93 499 ARG A N 1
ATOM 3933 C CA . ARG A 1 499 ? 109.826 84.714 126.597 1.00 126.93 499 ARG A CA 1
ATOM 3934 C C . ARG A 1 499 ? 109.092 85.061 125.320 1.00 126.93 499 ARG A C 1
ATOM 3935 O O . ARG A 1 499 ? 109.474 84.594 124.245 1.00 126.93 499 ARG A O 1
ATOM 3943 N N . ARG A 1 500 ? 108.031 85.852 125.409 1.00 114.57 500 ARG A N 1
ATOM 3944 C CA . ARG A 1 500 ? 107.368 86.252 124.183 1.00 114.57 500 ARG A CA 1
ATOM 3945 C C . ARG A 1 500 ? 108.200 87.214 123.370 1.00 114.57 500 ARG A C 1
ATOM 3946 O O . ARG A 1 500 ? 108.000 87.305 122.159 1.00 114.57 500 ARG A O 1
ATOM 3954 N N . LEU A 1 501 ? 109.160 87.888 123.984 1.00 111.68 501 LEU A N 1
ATOM 3955 C CA . LEU A 1 501 ? 110.091 88.687 123.202 1.00 111.68 501 LEU A CA 1
ATOM 3956 C C . LEU A 1 501 ? 111.274 87.860 122.725 1.00 111.68 501 LEU A C 1
ATOM 3957 O O . LEU A 1 501 ? 112.429 88.144 123.029 1.00 111.68 501 LEU A O 1
ATOM 3962 N N . ASP A 1 502 ? 110.988 86.818 121.965 1.00 99.07 502 ASP A N 1
ATOM 3963 C CA . ASP A 1 502 ? 112.016 86.098 121.233 1.00 99.07 502 ASP A CA 1
ATOM 3964 C C . ASP A 1 502 ? 111.657 86.311 119.781 1.00 99.07 502 ASP A C 1
ATOM 3965 O O . ASP A 1 502 ? 111.056 85.453 119.139 1.00 99.07 502 ASP A O 1
ATOM 3970 N N . ALA A 1 503 ? 112.035 87.463 119.260 1.00 83.39 503 ALA A N 1
ATOM 3971 C CA . ALA A 1 503 ? 111.653 87.854 117.921 1.00 83.39 503 ALA A CA 1
ATOM 3972 C C . ALA A 1 503 ? 112.897 87.918 117.057 1.00 83.39 503 ALA A C 1
ATOM 3973 O O . ALA A 1 503 ? 113.927 88.458 117.463 1.00 83.39 503 ALA A O 1
ATOM 3975 N N . ILE A 1 504 ? 112.790 87.363 115.862 1.00 99.87 504 ILE A N 1
ATOM 3976 C CA . ILE A 1 504 ? 113.929 87.201 114.973 1.00 99.87 504 ILE A CA 1
ATOM 3977 C C . ILE A 1 504 ? 113.680 88.152 113.809 1.00 99.87 504 ILE A C 1
ATOM 3978 O O . ILE A 1 504 ? 112.689 88.889 113.809 1.00 99.87 504 ILE A O 1
ATOM 3983 N N . LEU A 1 505 ? 114.586 88.148 112.833 1.00 121.81 505 LEU A N 1
ATOM 3984 C CA . LEU A 1 505 ? 114.774 89.285 111.943 1.00 121.81 505 LEU A CA 1
ATOM 3985 C C . LEU A 1 505 ? 113.582 89.561 111.044 1.00 121.81 505 LEU A C 1
ATOM 3986 O O . LEU A 1 505 ? 113.173 88.716 110.246 1.00 121.81 505 LEU A O 1
ATOM 3991 N N . ALA A 1 506 ? 113.026 90.755 111.193 1.00 109.95 506 ALA A N 1
ATOM 3992 C CA . ALA A 1 506 ? 112.035 91.237 110.254 1.00 109.95 506 ALA A CA 1
ATOM 3993 C C . ALA A 1 506 ? 112.705 91.630 108.952 1.00 109.95 506 ALA A C 1
ATOM 3994 O O . ALA A 1 506 ? 113.757 92.267 108.934 1.00 109.95 506 ALA A O 1
ATOM 3996 N N . VAL A 1 507 ? 112.083 91.246 107.852 1.00 127.22 507 VAL A N 1
ATOM 3997 C CA . VAL A 1 507 ? 112.640 91.472 106.530 1.00 127.22 507 VAL A CA 1
ATOM 3998 C C . VAL A 1 507 ? 111.662 92.327 105.742 1.00 127.22 507 VAL A C 1
ATOM 3999 O O . VAL A 1 507 ? 110.479 91.994 105.626 1.00 127.22 507 VAL A O 1
ATOM 4003 N N . GLN A 1 508 ? 112.167 93.428 105.203 1.00 135.34 508 GLN A N 1
ATOM 4004 C CA . GLN A 1 508 ? 111.351 94.450 104.571 1.00 135.34 508 GLN A CA 1
ATOM 4005 C C . GLN A 1 508 ? 111.257 94.240 103.062 1.00 135.34 508 GLN A C 1
ATOM 4006 O O . GLN A 1 508 ? 112.257 93.932 102.415 1.00 135.34 508 GLN A O 1
ATOM 4012 N N . HIS A 1 509 ? 110.056 94.391 102.505 1.00 139.78 509 HIS A N 1
ATOM 4013 C CA . HIS A 1 509 ? 109.853 94.382 101.062 1.00 139.78 509 HIS A CA 1
ATOM 4014 C C . HIS A 1 509 ? 108.745 95.349 100.705 1.00 139.78 509 HIS A C 1
ATOM 4015 O O . HIS A 1 509 ? 108.095 95.925 101.575 1.00 139.78 509 HIS A O 1
ATOM 4022 N N . HIS A 1 510 ? 108.500 95.490 99.407 1.00 145.23 510 HIS A N 1
ATOM 4023 C CA . HIS A 1 510 ? 107.387 96.302 98.959 1.00 145.23 510 HIS A CA 1
ATOM 4024 C C . HIS A 1 510 ? 106.821 95.742 97.673 1.00 145.23 510 HIS A C 1
ATOM 4025 O O . HIS A 1 510 ? 107.443 94.922 96.998 1.00 145.23 510 HIS A O 1
ATOM 4032 N N . ARG A 1 511 ? 105.626 96.210 97.338 1.00 136.65 511 ARG A N 1
ATOM 4033 C CA . ARG A 1 511 ? 104.881 95.642 96.233 1.00 136.65 511 ARG A CA 1
ATOM 4034 C C . ARG A 1 511 ? 103.809 96.608 95.772 1.00 136.65 511 ARG A C 1
ATOM 4035 O O . ARG A 1 511 ? 103.647 97.708 96.305 1.00 136.65 511 ARG A O 1
ATOM 4043 N N . ILE A 1 512 ? 103.058 96.154 94.778 1.00 135.99 512 ILE A N 1
ATOM 4044 C CA . ILE A 1 512 ? 101.957 96.898 94.196 1.00 135.99 512 ILE A CA 1
ATOM 4045 C C . ILE A 1 512 ? 100.740 95.990 94.207 1.00 135.99 512 ILE A C 1
ATOM 4046 O O . ILE A 1 512 ? 100.817 94.842 93.757 1.00 135.99 512 ILE A O 1
ATOM 4051 N N . GLN A 1 513 ? 99.630 96.492 94.735 1.00 127.68 513 GLN A N 1
ATOM 4052 C CA . GLN A 1 513 ? 98.349 95.816 94.641 1.00 127.68 513 GLN A CA 1
ATOM 4053 C C . GLN A 1 513 ? 97.449 96.550 93.665 1.00 127.68 513 GLN A C 1
ATOM 4054 O O . GLN A 1 513 ? 97.385 97.782 93.670 1.00 127.68 513 GLN A O 1
ATOM 4060 N N . ARG A 1 514 ? 96.749 95.790 92.840 1.00 147.23 514 ARG A N 1
ATOM 4061 C CA . ARG A 1 514 ? 95.723 96.359 91.992 1.00 147.23 514 ARG A CA 1
ATOM 4062 C C . ARG A 1 514 ? 94.420 96.473 92.763 1.00 147.23 514 ARG A C 1
ATOM 4063 O O . ARG A 1 514 ? 94.061 95.581 93.533 1.00 147.23 514 ARG A O 1
ATOM 4071 N N . PHE A 1 515 ? 93.717 97.580 92.565 1.00 175.71 515 PHE A N 1
ATOM 4072 C CA . PHE A 1 515 ? 92.453 97.823 93.234 1.00 175.71 515 PHE A CA 1
ATOM 4073 C C . PHE A 1 515 ? 91.297 97.314 92.382 1.00 175.71 515 PHE A C 1
ATOM 4074 O O . PHE A 1 515 ? 91.463 97.025 91.195 1.00 175.71 515 PHE A O 1
ATOM 4082 N N . GLU A 1 516 ? 90.147 97.132 93.053 1.00 199.47 516 GLU A N 1
ATOM 4083 C CA . GLU A 1 516 ? 88.825 96.914 92.468 1.00 199.47 516 GLU A CA 1
ATOM 4084 C C . GLU A 1 516 ? 88.593 97.687 91.188 1.00 199.47 516 GLU A C 1
ATOM 4085 O O . GLU A 1 516 ? 88.358 97.112 90.122 1.00 199.47 516 GLU A O 1
ATOM 4091 N N . LYS A 1 517 ? 88.701 99.004 91.275 1.00 170.11 517 LYS A N 1
ATOM 4092 C CA . LYS A 1 517 ? 88.486 99.878 90.143 1.00 170.11 517 LYS A CA 1
ATOM 4093 C C . LYS A 1 517 ? 89.741 100.040 89.313 1.00 170.11 517 LYS A C 1
ATOM 4094 O O . LYS A 1 517 ? 89.808 100.922 88.453 1.00 170.11 517 LYS A O 1
ATOM 4100 N N . GLY A 1 518 ? 90.729 99.186 89.539 1.00 157.06 518 GLY A N 1
ATOM 4101 C CA . GLY A 1 518 ? 91.839 99.109 88.631 1.00 157.06 518 GLY A CA 1
ATOM 4102 C C . GLY A 1 518 ? 92.826 100.211 88.829 1.00 157.06 518 GLY A C 1
ATOM 4103 O O . GLY A 1 518 ? 93.013 101.037 87.934 1.00 157.06 518 GLY A O 1
ATOM 4104 N N . PHE A 1 519 ? 93.439 100.284 89.992 1.00 153.29 519 PHE A N 1
ATOM 4105 C CA . PHE A 1 519 ? 94.458 101.283 90.208 1.00 153.29 519 PHE A CA 1
ATOM 4106 C C . PHE A 1 519 ? 95.635 100.674 90.940 1.00 153.29 519 PHE A C 1
ATOM 4107 O O . PHE A 1 519 ? 95.494 99.716 91.704 1.00 153.29 519 PHE A O 1
ATOM 4115 N N . LEU A 1 520 ? 96.800 101.236 90.677 1.00 144.43 520 LEU A N 1
ATOM 4116 C CA . LEU A 1 520 ? 98.021 100.797 91.313 1.00 144.43 520 LEU A CA 1
ATOM 4117 C C . LEU A 1 520 ? 98.095 101.413 92.696 1.00 144.43 520 LEU A C 1
ATOM 4118 O O . LEU A 1 520 ? 97.966 102.628 92.853 1.00 144.43 520 LEU A O 1
ATOM 4123 N N . LEU A 1 521 ? 98.268 100.574 93.703 1.00 139.11 521 LEU A N 1
ATOM 4124 C CA . LEU A 1 521 ? 98.357 101.050 95.072 1.00 139.11 521 LEU A CA 1
ATOM 4125 C C . LEU A 1 521 ? 99.642 100.533 95.684 1.00 139.11 521 LEU A C 1
ATOM 4126 O O . LEU A 1 521 ? 100.010 99.377 95.459 1.00 139.11 521 LEU A O 1
ATOM 4131 N N . ARG A 1 522 ? 100.324 101.389 96.437 1.00 132.46 522 ARG A N 1
ATOM 4132 C CA . ARG A 1 522 ? 101.546 100.985 97.112 1.00 132.46 522 ARG A CA 1
ATOM 4133 C C . ARG A 1 522 ? 101.283 99.936 98.175 1.00 132.46 522 ARG A C 1
ATOM 4134 O O . ARG A 1 522 ? 100.351 100.047 98.970 1.00 132.46 522 ARG A O 1
ATOM 4142 N N . GLY A 1 523 ? 102.138 98.929 98.201 1.00 139.30 523 GLY A N 1
ATOM 4143 C CA . GLY A 1 523 ? 102.150 98.022 99.318 1.00 139.30 523 GLY A CA 1
ATOM 4144 C C . GLY A 1 523 ? 103.563 97.824 99.799 1.00 139.30 523 GLY A C 1
ATOM 4145 O O . GLY A 1 523 ? 104.517 98.003 99.043 1.00 139.30 523 GLY A O 1
ATOM 4146 N N . LEU A 1 524 ? 103.713 97.464 101.060 1.00 137.38 524 LEU A N 1
ATOM 4147 C CA . LEU A 1 524 ? 104.995 97.047 101.575 1.00 137.38 524 LEU A CA 1
ATOM 4148 C C . LEU A 1 524 ? 104.884 95.562 101.868 1.00 137.38 524 LEU A C 1
ATOM 4149 O O . LEU A 1 524 ? 103.843 94.956 101.619 1.00 137.38 524 LEU A O 1
ATOM 4154 N N . ASP A 1 525 ? 105.965 94.960 102.367 1.00 139.16 525 ASP A N 1
ATOM 4155 C CA . ASP A 1 525 ? 105.929 93.600 102.908 1.00 139.16 525 ASP A CA 1
ATOM 4156 C C . ASP A 1 525 ? 106.982 93.435 103.982 1.00 139.16 525 ASP A C 1
ATOM 4157 O O . ASP A 1 525 ? 108.175 93.325 103.689 1.00 139.16 525 ASP A O 1
ATOM 4162 N N . VAL A 1 526 ? 106.534 93.410 105.202 1.00 119.51 526 VAL A N 1
ATOM 4163 C CA . VAL A 1 526 ? 107.357 92.953 106.302 1.00 119.51 526 VAL A CA 1
ATOM 4164 C C . VAL A 1 526 ? 107.414 91.443 106.201 1.00 119.51 526 VAL A C 1
ATOM 4165 O O . VAL A 1 526 ? 106.491 90.804 105.681 1.00 119.51 526 VAL A O 1
ATOM 4169 N N . GLU A 1 527 ? 108.531 90.867 106.608 1.00 126.26 527 GLU A N 1
ATOM 4170 C CA . GLU A 1 527 ? 108.621 89.430 106.774 1.00 126.26 527 GLU A CA 1
ATOM 4171 C C . GLU A 1 527 ? 109.203 89.188 108.147 1.00 126.26 527 GLU A C 1
ATOM 4172 O O . GLU A 1 527 ? 110.418 89.041 108.296 1.00 126.26 527 GLU A O 1
ATOM 4178 N N . VAL A 1 528 ? 108.350 89.169 109.144 1.00 108.64 528 VAL A N 1
ATOM 4179 C CA . VAL A 1 528 ? 108.779 88.811 110.477 1.00 108.64 528 VAL A CA 1
ATOM 4180 C C . VAL A 1 528 ? 108.906 87.306 110.550 1.00 108.64 528 VAL A C 1
ATOM 4181 O O . VAL A 1 528 ? 108.079 86.551 110.030 1.00 108.64 528 VAL A O 1
ATOM 4185 N N . THR A 1 529 ? 109.978 86.869 111.166 1.00 117.36 529 THR A N 1
ATOM 4186 C CA . THR A 1 529 ? 110.136 85.473 111.492 1.00 117.36 529 THR A CA 1
ATOM 4187 C C . THR A 1 529 ? 110.045 85.346 112.993 1.00 117.36 529 THR A C 1
ATOM 4188 O O . THR A 1 529 ? 110.756 86.042 113.720 1.00 117.36 529 THR A O 1
ATOM 4192 N N . LEU A 1 530 ? 109.151 84.475 113.445 1.00 125.25 530 LEU A N 1
ATOM 4193 C CA . LEU A 1 530 ? 109.011 84.169 114.858 1.00 125.25 530 LEU A CA 1
ATOM 4194 C C . LEU A 1 530 ? 110.292 83.682 115.500 1.00 125.25 530 LEU A C 1
ATOM 4195 O O . LEU A 1 530 ? 110.607 84.134 116.608 1.00 125.25 530 LEU A O 1
ATOM 4200 N N . ASP A 1 531 ? 111.126 82.981 114.735 1.00 139.01 531 ASP A N 1
ATOM 4201 C CA . ASP A 1 531 ? 111.634 81.654 115.066 1.00 139.01 531 ASP A CA 1
ATOM 4202 C C . ASP A 1 531 ? 111.776 81.372 116.554 1.00 139.01 531 ASP A C 1
ATOM 4203 O O . ASP A 1 531 ? 112.431 82.115 117.291 1.00 139.01 531 ASP A O 1
ATOM 4208 N N . GLY A 1 532 ? 111.205 80.254 116.980 1.00 139.97 532 GLY A N 1
ATOM 4209 C CA . GLY A 1 532 ? 111.257 79.838 118.359 1.00 139.97 532 GLY A CA 1
ATOM 4210 C C . GLY A 1 532 ? 109.966 79.210 118.824 1.00 139.97 532 GLY A C 1
ATOM 4211 O O . GLY A 1 532 ? 108.907 79.838 118.879 1.00 139.97 532 GLY A O 1
ATOM 4212 N N . ASN A 1 533 ? 110.088 77.947 119.195 1.00 157.45 533 ASN A N 1
ATOM 4213 C CA . ASN A 1 533 ? 109.015 77.109 119.687 1.00 157.45 533 ASN A CA 1
ATOM 4214 C C . ASN A 1 533 ? 109.092 77.050 121.202 1.00 157.45 533 ASN A C 1
ATOM 4215 O O . ASN A 1 533 ? 110.165 77.128 121.802 1.00 157.45 533 ASN A O 1
ATOM 4220 N N . GLY A 1 534 ? 107.936 76.925 121.827 1.00 133.90 534 GLY A N 1
ATOM 4221 C CA . GLY A 1 534 ? 107.888 77.305 123.216 1.00 133.90 534 GLY A CA 1
ATOM 4222 C C . GLY A 1 534 ? 107.980 78.811 123.270 1.00 133.90 534 GLY A C 1
ATOM 4223 O O . GLY A 1 534 ? 108.618 79.388 124.155 1.00 133.90 534 GLY A O 1
ATOM 4224 N N . PHE A 1 535 ? 107.403 79.442 122.249 1.00 141.32 535 PHE A N 1
ATOM 4225 C CA . PHE A 1 535 ? 107.037 80.844 122.339 1.00 141.32 535 PHE A CA 1
ATOM 4226 C C . PHE A 1 535 ? 106.186 81.090 123.571 1.00 141.32 535 PHE A C 1
ATOM 4227 O O . PHE A 1 535 ? 106.558 81.856 124.465 1.00 141.32 535 PHE A O 1
ATOM 4235 N N . ALA A 1 536 ? 105.060 80.398 123.654 1.00 163.45 536 ALA A N 1
ATOM 4236 C CA . ALA A 1 536 ? 104.162 80.524 124.781 1.00 163.45 536 ALA A CA 1
ATOM 4237 C C . ALA A 1 536 ? 103.494 79.173 124.978 1.00 163.45 536 ALA A C 1
ATOM 4238 O O . ALA A 1 536 ? 104.036 78.144 124.557 1.00 163.45 536 ALA A O 1
ATOM 4240 N N . GLY A 1 537 ? 102.346 79.175 125.652 1.00 188.43 537 GLY A N 1
ATOM 4241 C CA . GLY A 1 537 ? 101.565 77.976 125.885 1.00 188.43 537 GLY A CA 1
ATOM 4242 C C . GLY A 1 537 ? 101.168 77.263 124.610 1.00 188.43 537 GLY A C 1
ATOM 4243 O O . GLY A 1 537 ? 101.587 76.128 124.372 1.00 188.43 537 GLY A O 1
ATOM 4244 N N . GLU A 1 538 ? 100.375 77.920 123.776 1.00 174.77 538 GLU A N 1
ATOM 4245 C CA . GLU A 1 538 ? 100.063 77.428 122.444 1.00 174.77 538 GLU A CA 1
ATOM 4246 C C . GLU A 1 538 ? 100.532 78.455 121.436 1.00 174.77 538 GLU A C 1
ATOM 4247 O O . GLU A 1 538 ? 100.226 79.644 121.571 1.00 174.77 538 GLU A O 1
ATOM 4253 N N . GLY A 1 539 ? 101.290 77.997 120.444 1.00 158.55 539 GLY A N 1
ATOM 4254 C CA . GLY A 1 539 ? 101.536 78.830 119.289 1.00 158.55 539 GLY A CA 1
ATOM 4255 C C . GLY A 1 539 ? 100.253 79.209 118.585 1.00 158.55 539 GLY A C 1
ATOM 4256 O O . GLY A 1 539 ? 100.061 80.373 118.236 1.00 158.55 539 GLY A O 1
ATOM 4257 N N . ASP A 1 540 ? 99.324 78.262 118.459 1.00 155.42 540 ASP A N 1
ATOM 4258 C CA . ASP A 1 540 ? 98.100 78.501 117.704 1.00 155.42 540 ASP A CA 1
ATOM 4259 C C . ASP A 1 540 ? 97.196 79.522 118.383 1.00 155.42 540 ASP A C 1
ATOM 4260 O O . ASP A 1 540 ? 96.616 80.386 117.715 1.00 155.42 540 ASP A O 1
ATOM 4265 N N . ILE A 1 541 ? 97.083 79.447 119.702 1.00 148.14 541 ILE A N 1
ATOM 4266 C CA . ILE A 1 541 ? 96.417 80.486 120.473 1.00 148.14 541 ILE A CA 1
ATOM 4267 C C . ILE A 1 541 ? 97.162 81.807 120.363 1.00 148.14 541 ILE A C 1
ATOM 4268 O O . ILE A 1 541 ? 96.591 82.840 119.982 1.00 148.14 541 ILE A O 1
ATOM 4273 N N . HIS A 1 542 ? 98.457 81.777 120.649 1.00 143.17 542 HIS A N 1
ATOM 4274 C CA . HIS A 1 542 ? 99.104 82.999 121.063 1.00 143.17 542 HIS A CA 1
ATOM 4275 C C . HIS A 1 542 ? 99.505 83.825 119.873 1.00 143.17 542 HIS A C 1
ATOM 4276 O O . HIS A 1 542 ? 99.392 85.049 119.902 1.00 143.17 542 HIS A O 1
ATOM 4283 N N . LEU A 1 543 ? 99.972 83.173 118.822 1.00 138.87 543 LEU A N 1
ATOM 4284 C CA . LEU A 1 543 ? 100.309 83.896 117.624 1.00 138.87 543 LEU A CA 1
ATOM 4285 C C . LEU A 1 543 ? 99.080 84.489 116.977 1.00 138.87 543 LEU A C 1
ATOM 4286 O O . LEU A 1 543 ? 99.166 85.587 116.430 1.00 138.87 543 LEU A O 1
ATOM 4291 N N . PHE A 1 544 ? 97.928 83.843 117.116 1.00 134.86 544 PHE A N 1
ATOM 4292 C CA . PHE A 1 544 ? 96.703 84.440 116.608 1.00 134.86 544 PHE A CA 1
ATOM 4293 C C . PHE A 1 544 ? 96.327 85.684 117.398 1.00 134.86 544 PHE A C 1
ATOM 4294 O O . PHE A 1 544 ? 96.228 86.791 116.839 1.00 134.86 544 PHE A O 1
ATOM 4302 N N . GLY A 1 545 ? 96.172 85.530 118.715 1.00 119.28 545 GLY A N 1
ATOM 4303 C CA . GLY A 1 545 ? 95.847 86.659 119.572 1.00 119.28 545 GLY A CA 1
ATOM 4304 C C . GLY A 1 545 ? 96.937 87.700 119.665 1.00 119.28 545 GLY A C 1
ATOM 4305 O O . GLY A 1 545 ? 96.709 88.769 120.235 1.00 119.28 545 GLY A O 1
ATOM 4306 N N . GLU A 1 546 ? 98.106 87.403 119.118 1.00 121.55 546 GLU A N 1
ATOM 4307 C CA . GLU A 1 546 ? 99.239 88.295 119.146 1.00 121.55 546 GLU A CA 1
ATOM 4308 C C . GLU A 1 546 ? 99.361 89.082 117.857 1.00 121.55 546 GLU A C 1
ATOM 4309 O O . GLU A 1 546 ? 99.693 90.268 117.881 1.00 121.55 546 GLU A O 1
ATOM 4315 N N . MET A 1 547 ? 99.107 88.444 116.723 1.00 134.15 547 MET A N 1
ATOM 4316 C CA . MET A 1 547 ? 99.026 89.190 115.481 1.00 134.15 547 MET A CA 1
ATOM 4317 C C . MET A 1 547 ? 97.854 90.136 115.468 1.00 134.15 547 MET A C 1
ATOM 4318 O O . MET A 1 547 ? 97.969 91.228 114.895 1.00 134.15 547 MET A O 1
ATOM 4323 N N . LEU A 1 548 ? 96.745 89.738 116.100 1.00 132.77 548 LEU A N 1
ATOM 4324 C CA . LEU A 1 548 ? 95.607 90.636 116.192 1.00 132.77 548 LEU A CA 1
ATOM 4325 C C . LEU A 1 548 ? 95.955 91.901 116.962 1.00 132.77 548 LEU A C 1
ATOM 4326 O O . LEU A 1 548 ? 95.448 92.976 116.633 1.00 132.77 548 LEU A O 1
ATOM 4331 N N . ASN A 1 549 ? 96.842 91.792 117.947 1.00 120.48 549 ASN A N 1
ATOM 4332 C CA . ASN A 1 549 ? 97.456 92.962 118.557 1.00 120.48 549 ASN A CA 1
ATOM 4333 C C . ASN A 1 549 ? 98.320 93.691 117.549 1.00 120.48 549 ASN A C 1
ATOM 4334 O O . ASN A 1 549 ? 98.033 94.832 117.181 1.00 120.48 549 ASN A O 1
ATOM 4339 N N . ARG A 1 550 ? 99.371 93.029 117.084 1.00 117.12 550 ARG A N 1
ATOM 4340 C CA . ARG A 1 550 ? 100.496 93.731 116.496 1.00 117.12 550 ARG A CA 1
ATOM 4341 C C . ARG A 1 550 ? 100.162 94.353 115.161 1.00 117.12 550 ARG A C 1
ATOM 4342 O O . ARG A 1 550 ? 100.882 95.248 114.714 1.00 117.12 550 ARG A O 1
ATOM 4350 N N . PHE A 1 551 ? 99.078 93.929 114.528 1.00 122.76 551 PHE A N 1
ATOM 4351 C CA . PHE A 1 551 ? 98.786 94.541 113.249 1.00 122.76 551 PHE A CA 1
ATOM 4352 C C . PHE A 1 551 ? 98.123 95.896 113.410 1.00 122.76 551 PHE A C 1
ATOM 4353 O O . PHE A 1 551 ? 98.312 96.784 112.573 1.00 122.76 551 PHE A O 1
ATOM 4361 N N . LEU A 1 552 ? 97.350 96.083 114.476 1.00 114.81 552 LEU A N 1
ATOM 4362 C CA . LEU A 1 552 ? 96.790 97.403 114.707 1.00 114.81 552 LEU A CA 1
ATOM 4363 C C . LEU A 1 552 ? 97.866 98.395 115.100 1.00 114.81 552 LEU A C 1
ATOM 4364 O O . LEU A 1 552 ? 97.712 99.587 114.847 1.00 114.81 552 LEU A O 1
ATOM 4369 N N . ALA A 1 553 ? 99.001 97.932 115.606 1.00 97.44 553 ALA A N 1
ATOM 4370 C CA . ALA A 1 553 ? 100.109 98.826 115.891 1.00 97.44 553 ALA A CA 1
ATOM 4371 C C . ALA A 1 553 ? 100.967 99.067 114.677 1.00 97.44 553 ALA A C 1
ATOM 4372 O O . ALA A 1 553 ? 102.165 99.330 114.812 1.00 97.44 553 ALA A O 1
ATOM 4374 N N . LEU A 1 554 ? 100.382 98.966 113.495 1.00 90.04 554 LEU A N 1
ATOM 4375 C CA . LEU A 1 554 ? 101.038 99.242 112.238 1.00 90.04 554 LEU A CA 1
ATOM 4376 C C . LEU A 1 554 ? 100.350 100.420 111.572 1.00 90.04 554 LEU A C 1
ATOM 4377 O O . LEU A 1 554 ? 99.912 100.363 110.425 1.00 90.04 554 LEU A O 1
ATOM 4382 N N . TYR A 1 555 ? 100.173 101.487 112.322 1.00 93.32 555 TYR A N 1
ATOM 4383 C CA . TYR A 1 555 ? 99.876 102.772 111.718 1.00 93.32 555 TYR A CA 1
ATOM 4384 C C . TYR A 1 555 ? 101.177 103.534 111.601 1.00 93.32 555 TYR A C 1
ATOM 4385 O O . TYR A 1 555 ? 101.663 104.078 112.590 1.00 93.32 555 TYR A O 1
ATOM 4394 N N . ALA A 1 556 ? 101.732 103.580 110.388 1.00 111.45 556 ALA A N 1
ATOM 4395 C CA . ALA A 1 556 ? 103.015 104.221 110.148 1.00 111.45 556 ALA A CA 1
ATOM 4396 C C . ALA A 1 556 ? 103.090 105.104 108.910 1.00 111.45 556 ALA A C 1
ATOM 4397 O O . ALA A 1 556 ? 104.126 105.751 108.722 1.00 111.45 556 ALA A O 1
ATOM 4399 N N . ASP A 1 557 ? 102.073 105.124 108.049 1.00 117.10 557 ASP A N 1
ATOM 4400 C CA . ASP A 1 557 ? 101.990 106.119 106.982 1.00 117.10 557 ASP A CA 1
ATOM 4401 C C . ASP A 1 557 ? 100.527 106.241 106.562 1.00 117.10 557 ASP A C 1
ATOM 4402 O O . ASP A 1 557 ? 99.624 105.794 107.275 1.00 117.10 557 ASP A O 1
ATOM 4407 N N . MET A 1 558 ? 100.292 106.845 105.394 1.00 110.76 558 MET A N 1
ATOM 4408 C CA . MET A 1 558 ? 98.966 107.273 104.980 1.00 110.76 558 MET A CA 1
ATOM 4409 C C . MET A 1 558 ? 98.492 106.687 103.662 1.00 110.76 558 MET A C 1
ATOM 4410 O O . MET A 1 558 ? 97.283 106.664 103.420 1.00 110.76 558 MET A O 1
ATOM 4415 N N . ASN A 1 559 ? 99.396 106.238 102.806 1.00 111.80 559 ASN A N 1
ATOM 4416 C CA . ASN A 1 559 ? 99.058 105.742 101.481 1.00 111.80 559 ASN A CA 1
ATOM 4417 C C . ASN A 1 559 ? 99.687 104.395 101.263 1.00 111.80 559 ASN A C 1
ATOM 4418 O O . ASN A 1 559 ? 100.331 104.130 100.250 1.00 111.80 559 ASN A O 1
ATOM 4423 N N . GLN A 1 560 ? 99.513 103.519 102.235 1.00 123.72 560 GLN A N 1
ATOM 4424 C CA . GLN A 1 560 ? 100.219 102.252 102.272 1.00 123.72 560 GLN A CA 1
ATOM 4425 C C . GLN A 1 560 ? 99.188 101.147 102.386 1.00 123.72 560 GLN A C 1
ATOM 4426 O O . GLN A 1 560 ? 98.423 101.113 103.351 1.00 123.72 560 GLN A O 1
ATOM 4432 N N . PHE A 1 561 ? 99.172 100.235 101.426 1.00 121.47 561 PHE A N 1
ATOM 4433 C CA . PHE A 1 561 ? 98.414 99.017 101.639 1.00 121.47 561 PHE A CA 1
ATOM 4434 C C . PHE A 1 561 ? 99.276 98.030 102.406 1.00 121.47 561 PHE A C 1
ATOM 4435 O O . PHE A 1 561 ? 100.432 97.795 102.057 1.00 121.47 561 PHE A O 1
ATOM 4443 N N . ASN A 1 562 ? 98.706 97.438 103.448 1.00 121.29 562 ASN A N 1
ATOM 4444 C CA . ASN A 1 562 ? 99.512 96.774 104.458 1.00 121.29 562 ASN A CA 1
ATOM 4445 C C . ASN A 1 562 ? 99.970 95.387 104.026 1.00 121.29 562 ASN A C 1
ATOM 4446 O O . ASN A 1 562 ? 99.797 94.960 102.884 1.00 121.29 562 ASN A O 1
ATOM 4451 N N . GLN A 1 563 ? 100.611 94.702 104.964 1.00 121.61 563 GLN A N 1
ATOM 4452 C CA . GLN A 1 563 ? 101.664 93.782 104.573 1.00 121.61 563 GLN A CA 1
ATOM 4453 C C . GLN A 1 563 ? 101.840 92.538 105.420 1.00 121.61 563 GLN A C 1
ATOM 4454 O O . GLN A 1 563 ? 102.776 91.778 105.152 1.00 121.61 563 GLN A O 1
ATOM 4460 N N . LEU A 1 564 ? 101.033 92.326 106.447 1.00 113.47 564 LEU A N 1
ATOM 4461 C CA . LEU A 1 564 ? 101.478 91.495 107.557 1.00 113.47 564 LEU A CA 1
ATOM 4462 C C . LEU A 1 564 ? 101.428 90.019 107.204 1.00 113.47 564 LEU A C 1
ATOM 4463 O O . LEU A 1 564 ? 100.350 89.445 107.028 1.00 113.47 564 LEU A O 1
ATOM 4468 N N . THR A 1 565 ? 102.606 89.414 107.104 1.00 109.49 565 THR A N 1
ATOM 4469 C CA . THR A 1 565 ? 102.764 87.990 106.836 1.00 109.49 565 THR A CA 1
ATOM 4470 C C . THR A 1 565 ? 103.614 87.457 107.973 1.00 109.49 565 THR A C 1
ATOM 4471 O O . THR A 1 565 ? 104.815 87.724 108.022 1.00 109.49 565 THR A O 1
ATOM 4475 N N . LEU A 1 566 ? 103.009 86.729 108.890 1.00 115.69 566 LEU A N 1
ATOM 4476 C CA . LEU A 1 566 ? 103.783 86.102 109.943 1.00 115.69 566 LEU A CA 1
ATOM 4477 C C . LEU A 1 566 ? 104.325 84.773 109.457 1.00 115.69 566 LEU A C 1
ATOM 4478 O O . LEU A 1 566 ? 103.570 83.932 108.965 1.00 115.69 566 LEU A O 1
ATOM 4483 N N . ILE A 1 567 ? 105.628 84.581 109.596 1.00 117.24 567 ILE A N 1
ATOM 4484 C CA . ILE A 1 567 ? 106.274 83.333 109.228 1.00 117.24 567 ILE A CA 1
ATOM 4485 C C . ILE A 1 567 ? 106.837 82.724 110.499 1.00 117.24 567 ILE A C 1
ATOM 4486 O O . ILE A 1 567 ? 107.705 83.305 111.157 1.00 117.24 567 ILE A O 1
ATOM 4491 N N . VAL A 1 568 ? 106.346 81.536 110.832 1.00 125.37 568 VAL A N 1
ATOM 4492 C CA . VAL A 1 568 ? 106.836 80.752 111.956 1.00 125.37 568 VAL A CA 1
ATOM 4493 C C . VAL A 1 568 ? 108.234 80.227 111.616 1.00 125.37 568 VAL A C 1
ATOM 4494 O O . VAL A 1 568 ? 108.742 80.416 110.506 1.00 125.37 568 VAL A O 1
ATOM 4498 N N . GLN A 1 569 ? 108.893 79.583 112.597 1.00 144.77 569 GLN A N 1
ATOM 4499 C CA . GLN A 1 569 ? 109.961 78.669 112.209 1.00 144.77 569 GLN A CA 1
ATOM 4500 C C . GLN A 1 569 ? 109.365 77.617 111.276 1.00 144.77 569 GLN A C 1
ATOM 4501 O O . GLN A 1 569 ? 108.170 77.300 111.377 1.00 144.77 569 GLN A O 1
ATOM 4507 N N . PRO A 1 570 ? 110.142 77.077 110.333 1.00 165.58 570 PRO A N 1
ATOM 4508 C CA . PRO A 1 570 ? 109.568 76.152 109.341 1.00 165.58 570 PRO A CA 1
ATOM 4509 C C . PRO A 1 570 ? 109.082 74.857 109.966 1.00 165.58 570 PRO A C 1
ATOM 4510 O O . PRO A 1 570 ? 109.730 73.808 109.951 1.00 165.58 570 PRO A O 1
ATOM 4514 N N . GLU A 1 571 ? 107.908 74.986 110.556 1.00 157.03 571 GLU A N 1
ATOM 4515 C CA . GLU A 1 571 ? 107.290 74.023 111.431 1.00 157.03 571 GLU A CA 1
ATOM 4516 C C . GLU A 1 571 ? 105.942 73.661 110.847 1.00 157.03 571 GLU A C 1
ATOM 4517 O O . GLU A 1 571 ? 105.190 72.847 111.385 1.00 157.03 571 GLU A O 1
ATOM 4523 N N . GLY A 1 572 ? 105.639 74.245 109.692 1.00 149.74 572 GLY A N 1
ATOM 4524 C CA . GLY A 1 572 ? 104.511 73.831 108.887 1.00 149.74 572 GLY A CA 1
ATOM 4525 C C . GLY A 1 572 ? 103.767 74.928 108.155 1.00 149.74 572 GLY A C 1
ATOM 4526 O O . GLY A 1 572 ? 103.167 74.640 107.109 1.00 149.74 572 GLY A O 1
ATOM 4527 N N . LYS A 1 573 ? 103.780 76.174 108.625 1.00 128.33 573 LYS A N 1
ATOM 4528 C CA . LYS A 1 573 ? 102.855 77.119 108.013 1.00 128.33 573 LYS A CA 1
ATOM 4529 C C . LYS A 1 573 ? 103.324 78.554 108.166 1.00 128.33 573 LYS A C 1
ATOM 4530 O O . LYS A 1 573 ? 104.264 78.853 108.904 1.00 128.33 573 LYS A O 1
ATOM 4536 N N . CYS A 1 574 ? 102.641 79.432 107.433 1.00 132.44 574 CYS A N 1
ATOM 4537 C CA . CYS A 1 574 ? 102.920 80.862 107.386 1.00 132.44 574 CYS A CA 1
ATOM 4538 C C . CYS A 1 574 ? 101.589 81.583 107.302 1.00 132.44 574 CYS A C 1
ATOM 4539 O O . CYS A 1 574 ? 100.781 81.279 106.424 1.00 132.44 574 CYS A O 1
ATOM 4542 N N . ILE A 1 575 ? 101.371 82.546 108.184 1.00 114.41 575 ILE A N 1
ATOM 4543 C CA . ILE A 1 575 ? 100.060 83.147 108.369 1.00 114.41 575 ILE A CA 1
ATOM 4544 C C . ILE A 1 575 ? 100.081 84.588 107.890 1.00 114.41 575 ILE A C 1
ATOM 4545 O O . ILE A 1 575 ? 100.893 85.395 108.357 1.00 114.41 575 ILE A O 1
ATOM 4550 N N . ARG A 1 576 ? 99.179 84.918 106.975 1.00 117.79 576 ARG A N 1
ATOM 4551 C CA . ARG A 1 576 ? 99.105 86.269 106.446 1.00 117.79 576 ARG A CA 1
ATOM 4552 C C . ARG A 1 576 ? 98.000 87.076 107.102 1.00 117.79 576 ARG A C 1
ATOM 4553 O O . ARG A 1 576 ? 97.156 86.554 107.831 1.00 117.79 576 ARG A O 1
ATOM 4561 N N . TRP A 1 577 ? 98.023 88.377 106.823 1.00 113.48 577 TRP A N 1
ATOM 4562 C CA . TRP A 1 577 ? 97.042 89.321 107.346 1.00 113.48 577 TRP A CA 1
ATOM 4563 C C . TRP A 1 577 ? 96.892 90.428 106.319 1.00 113.48 577 TRP A C 1
ATOM 4564 O O . TRP A 1 577 ? 97.895 90.959 105.831 1.00 113.48 577 TRP A O 1
ATOM 4575 N N . LYS A 1 578 ? 95.648 90.772 106.002 1.00 126.15 578 LYS A N 1
ATOM 4576 C CA . LYS A 1 578 ? 95.345 91.900 105.137 1.00 126.15 578 LYS A CA 1
ATOM 4577 C C . LYS A 1 578 ? 93.907 92.332 105.384 1.00 126.15 578 LYS A C 1
ATOM 4578 O O . LYS A 1 578 ? 93.060 91.533 105.790 1.00 126.15 578 LYS A O 1
ATOM 4584 N N . GLU A 1 579 ? 93.638 93.614 105.150 1.00 153.12 579 GLU A N 1
ATOM 4585 C CA . GLU A 1 579 ? 92.313 94.173 105.368 1.00 153.12 579 GLU A CA 1
ATOM 4586 C C . GLU A 1 579 ? 91.890 94.988 104.162 1.00 153.12 579 GLU A C 1
ATOM 4587 O O . GLU A 1 579 ? 92.649 95.175 103.210 1.00 153.12 579 GLU A O 1
ATOM 4593 N N . ASN A 1 580 ? 90.659 95.486 104.220 1.00 172.79 580 ASN A N 1
ATOM 4594 C CA . ASN A 1 580 ? 90.092 96.269 103.127 1.00 172.79 580 ASN A CA 1
ATOM 4595 C C . ASN A 1 580 ? 90.462 97.723 103.338 1.00 172.79 580 ASN A C 1
ATOM 4596 O O . ASN A 1 580 ? 89.648 98.554 103.736 1.00 172.79 580 ASN A O 1
ATOM 4601 N N . HIS A 1 581 ? 91.715 98.024 103.049 1.00 171.39 581 HIS A N 1
ATOM 4602 C CA . HIS A 1 581 ? 92.244 99.370 103.150 1.00 171.39 581 HIS A CA 1
ATOM 4603 C C . HIS A 1 581 ? 91.835 100.138 101.903 1.00 171.39 581 HIS A C 1
ATOM 4604 O O . HIS A 1 581 ? 92.331 99.866 100.808 1.00 171.39 581 HIS A O 1
ATOM 4611 N N . ASN A 1 582 ? 90.944 101.102 102.077 1.00 169.50 582 ASN A N 1
ATOM 4612 C CA . ASN A 1 582 ? 90.120 101.654 101.011 1.00 169.50 582 ASN A CA 1
ATOM 4613 C C . ASN A 1 582 ? 90.342 103.154 100.933 1.00 169.50 582 ASN A C 1
ATOM 4614 O O . ASN A 1 582 ? 90.944 103.738 101.840 1.00 169.50 582 ASN A O 1
ATOM 4619 N N . PRO A 1 583 ? 89.874 103.843 99.820 1.00 151.66 583 PRO A N 1
ATOM 4620 C CA . PRO A 1 583 ? 90.042 105.303 99.762 1.00 151.66 583 PRO A CA 1
ATOM 4621 C C . PRO A 1 583 ? 89.236 106.010 100.823 1.00 151.66 583 PRO A C 1
ATOM 4622 O O . PRO A 1 583 ? 89.526 107.151 101.184 1.00 151.66 583 PRO A O 1
ATOM 4626 N N . ARG A 1 584 ? 88.229 105.319 101.339 1.00 177.96 584 ARG A N 1
ATOM 4627 C CA . ARG A 1 584 ? 87.469 105.808 102.468 1.00 177.96 584 ARG A CA 1
ATOM 4628 C C . ARG A 1 584 ? 88.120 105.455 103.797 1.00 177.96 584 ARG A C 1
ATOM 4629 O O . ARG A 1 584 ? 88.546 106.343 104.539 1.00 177.96 584 ARG A O 1
ATOM 4637 N N . LEU A 1 585 ? 88.229 104.168 104.101 1.00 169.40 585 LEU A N 1
ATOM 4638 C CA . LEU A 1 585 ? 88.593 103.732 105.438 1.00 169.40 585 LEU A CA 1
ATOM 4639 C C . LEU A 1 585 ? 89.460 102.495 105.341 1.00 169.40 585 LEU A C 1
ATOM 4640 O O . LEU A 1 585 ? 89.325 101.722 104.390 1.00 169.40 585 LEU A O 1
ATOM 4645 N N . PRO A 1 586 ? 90.350 102.278 106.297 1.00 165.95 586 PRO A N 1
ATOM 4646 C CA . PRO A 1 586 ? 91.012 100.976 106.393 1.00 165.95 586 PRO A CA 1
ATOM 4647 C C . PRO A 1 586 ? 90.027 99.893 106.799 1.00 165.95 586 PRO A C 1
ATOM 4648 O O . PRO A 1 586 ? 88.963 100.174 107.353 1.00 165.95 586 PRO A O 1
ATOM 4652 N N . GLY A 1 587 ? 90.397 98.646 106.530 1.00 151.31 587 GLY A N 1
ATOM 4653 C CA . GLY A 1 587 ? 89.523 97.520 106.798 1.00 151.31 587 GLY A CA 1
ATOM 4654 C C . GLY A 1 587 ? 89.264 97.214 108.259 1.00 151.31 587 GLY A C 1
ATOM 4655 O O . GLY A 1 587 ? 89.733 97.917 109.150 1.00 151.31 587 GLY A O 1
ATOM 4656 N N . LEU B 1 4 ? 137.143 131.669 127.143 1.00 190.13 4 LEU B N 1
ATOM 4657 C CA . LEU B 1 4 ? 138.362 131.381 127.881 1.00 190.13 4 LEU B CA 1
ATOM 4658 C C . LEU B 1 4 ? 138.055 131.185 129.343 1.00 190.13 4 LEU B C 1
ATOM 4659 O O . LEU B 1 4 ? 137.074 131.714 129.858 1.00 190.13 4 LEU B O 1
ATOM 4664 N N . THR B 1 5 ? 138.900 130.409 130.013 1.00 193.22 5 THR B N 1
ATOM 4665 C CA . THR B 1 5 ? 138.900 130.452 131.466 1.00 193.22 5 THR B CA 1
ATOM 4666 C C . THR B 1 5 ? 139.315 131.828 131.948 1.00 193.22 5 THR B C 1
ATOM 4667 O O . THR B 1 5 ? 138.759 132.344 132.922 1.00 193.22 5 THR B O 1
ATOM 4671 N N . LEU B 1 6 ? 140.265 132.447 131.253 1.00 210.60 6 LEU B N 1
ATOM 4672 C CA . LEU B 1 6 ? 140.657 133.806 131.579 1.00 210.60 6 LEU B CA 1
ATOM 4673 C C . LEU B 1 6 ? 139.589 134.830 131.236 1.00 210.60 6 LEU B C 1
ATOM 4674 O O . LEU B 1 6 ? 139.641 135.939 131.770 1.00 210.60 6 LEU B O 1
ATOM 4679 N N . ARG B 1 7 ? 138.625 134.480 130.382 1.00 219.53 7 ARG B N 1
ATOM 4680 C CA . ARG B 1 7 ? 137.559 135.408 130.023 1.00 219.53 7 ARG B CA 1
ATOM 4681 C C . ARG B 1 7 ? 136.680 135.734 131.221 1.00 219.53 7 ARG B C 1
ATOM 4682 O O . ARG B 1 7 ? 136.525 136.907 131.590 1.00 219.53 7 ARG B O 1
ATOM 4690 N N . TYR B 1 8 ? 136.129 134.708 131.861 1.00 206.71 8 TYR B N 1
ATOM 4691 C CA . TYR B 1 8 ? 135.266 134.906 133.016 1.00 206.71 8 TYR B CA 1
ATOM 4692 C C . TYR B 1 8 ? 136.053 135.365 134.227 1.00 206.71 8 TYR B C 1
ATOM 4693 O O . TYR B 1 8 ? 135.497 136.031 135.105 1.00 206.71 8 TYR B O 1
ATOM 4702 N N . PHE B 1 9 ? 137.328 134.992 134.281 1.00 236.11 9 PHE B N 1
ATOM 4703 C CA . PHE B 1 9 ? 138.289 135.619 135.174 1.00 236.11 9 PHE B CA 1
ATOM 4704 C C . PHE B 1 9 ? 138.356 137.127 134.964 1.00 236.11 9 PHE B C 1
ATOM 4705 O O . PHE B 1 9 ? 138.256 137.905 135.926 1.00 236.11 9 PHE B O 1
ATOM 4713 N N . ASP B 1 10 ? 138.529 137.556 133.713 1.00 236.76 10 ASP B N 1
ATOM 4714 C CA . ASP B 1 10 ? 138.617 138.973 133.391 1.00 236.76 10 ASP B CA 1
ATOM 4715 C C . ASP B 1 10 ? 137.309 139.709 133.602 1.00 236.76 10 ASP B C 1
ATOM 4716 O O . ASP B 1 10 ? 137.326 140.937 133.716 1.00 236.76 10 ASP B O 1
ATOM 4721 N N . ALA B 1 11 ? 136.187 138.995 133.632 1.00 240.66 11 ALA B N 1
ATOM 4722 C CA . ALA B 1 11 ? 134.938 139.621 134.041 1.00 240.66 11 ALA B CA 1
ATOM 4723 C C . ALA B 1 11 ? 135.001 140.054 135.498 1.00 240.66 11 ALA B C 1
ATOM 4724 O O . ALA B 1 11 ? 134.770 141.224 135.824 1.00 240.66 11 ALA B O 1
ATOM 4726 N N . GLU B 1 12 ? 135.335 139.123 136.390 1.00 244.64 12 GLU B N 1
ATOM 4727 C CA . GLU B 1 12 ? 135.344 139.424 137.813 1.00 244.64 12 GLU B CA 1
ATOM 4728 C C . GLU B 1 12 ? 136.458 140.368 138.205 1.00 244.64 12 GLU B C 1
ATOM 4729 O O . GLU B 1 12 ? 136.294 141.128 139.172 1.00 244.64 12 GLU B O 1
ATOM 4735 N N . MET B 1 13 ? 137.566 140.354 137.461 1.00 244.43 13 MET B N 1
ATOM 4736 C CA . MET B 1 13 ? 138.638 141.300 137.744 1.00 244.43 13 MET B CA 1
ATOM 4737 C C . MET B 1 13 ? 138.194 142.730 137.448 1.00 244.43 13 MET B C 1
ATOM 4738 O O . MET B 1 13 ? 138.620 143.675 138.124 1.00 244.43 13 MET B O 1
ATOM 4743 N N . ARG B 1 14 ? 137.311 142.907 136.465 1.00 234.70 14 ARG B N 1
ATOM 4744 C CA . ARG B 1 14 ? 136.633 144.187 136.321 1.00 234.70 14 ARG B CA 1
ATOM 4745 C C . ARG B 1 14 ? 135.654 144.422 137.453 1.00 234.70 14 ARG B C 1
ATOM 4746 O O . ARG B 1 14 ? 135.574 145.538 137.990 1.00 234.70 14 ARG B O 1
ATOM 4754 N N . TYR B 1 15 ? 134.900 143.378 137.796 1.00 238.80 15 TYR B N 1
ATOM 4755 C CA . TYR B 1 15 ? 133.705 143.521 138.614 1.00 238.80 15 TYR B CA 1
ATOM 4756 C C . TYR B 1 15 ? 134.019 144.000 140.015 1.00 238.80 15 TYR B C 1
ATOM 4757 O O . TYR B 1 15 ? 133.343 144.887 140.546 1.00 238.80 15 TYR B O 1
ATOM 4766 N N . LEU B 1 16 ? 134.999 143.366 140.652 1.00 233.63 16 LEU B N 1
ATOM 4767 C CA . LEU B 1 16 ? 135.327 143.698 142.030 1.00 233.63 16 LEU B CA 1
ATOM 4768 C C . LEU B 1 16 ? 135.840 145.121 142.171 1.00 233.63 16 LEU B C 1
ATOM 4769 O O . LEU B 1 16 ? 135.458 145.818 143.120 1.00 233.63 16 LEU B O 1
ATOM 4774 N N . ARG B 1 17 ? 136.645 145.575 141.218 1.00 239.33 17 ARG B N 1
ATOM 4775 C CA . ARG B 1 17 ? 137.139 146.938 141.253 1.00 239.33 17 ARG B CA 1
ATOM 4776 C C . ARG B 1 17 ? 136.025 147.938 140.999 1.00 239.33 17 ARG B C 1
ATOM 4777 O O . ARG B 1 17 ? 135.968 148.975 141.664 1.00 239.33 17 ARG B O 1
ATOM 4785 N N . GLU B 1 18 ? 135.117 147.640 140.065 1.00 251.87 18 GLU B N 1
ATOM 4786 C CA . GLU B 1 18 ? 133.994 148.548 139.863 1.00 251.87 18 GLU B CA 1
ATOM 4787 C C . GLU B 1 18 ? 133.009 148.521 141.013 1.00 251.87 18 GLU B C 1
ATOM 4788 O O . GLU B 1 18 ? 132.247 149.477 141.183 1.00 251.87 18 GLU B O 1
ATOM 4794 N N . ALA B 1 19 ? 132.999 147.451 141.797 1.00 244.46 19 ALA B N 1
ATOM 4795 C CA . ALA B 1 19 ? 132.266 147.501 143.047 1.00 244.46 19 ALA B CA 1
ATOM 4796 C C . ALA B 1 19 ? 132.943 148.437 144.030 1.00 244.46 19 ALA B C 1
ATOM 4797 O O . ALA B 1 19 ? 132.300 149.355 144.548 1.00 244.46 19 ALA B O 1
ATOM 4799 N N . GLY B 1 20 ? 134.249 148.261 144.242 1.00 265.35 20 GLY B N 1
ATOM 4800 C CA . GLY B 1 20 ? 134.938 149.001 145.288 1.00 265.35 20 GLY B CA 1
ATOM 4801 C C . GLY B 1 20 ? 135.144 150.473 145.000 1.00 265.35 20 GLY B C 1
ATOM 4802 O O . GLY B 1 20 ? 135.298 151.273 145.933 1.00 265.35 20 GLY B O 1
ATOM 4803 N N . LYS B 1 21 ? 135.174 150.852 143.721 1.00 267.92 21 LYS B N 1
ATOM 4804 C CA . LYS B 1 21 ? 135.305 152.261 143.369 1.00 267.92 21 LYS B CA 1
ATOM 4805 C C . LYS B 1 21 ? 134.053 153.039 143.718 1.00 267.92 21 LYS B C 1
ATOM 4806 O O . LYS B 1 21 ? 134.124 154.242 143.984 1.00 267.92 21 LYS B O 1
ATOM 4812 N N . ALA B 1 22 ? 132.904 152.375 143.721 1.00 284.20 22 ALA B N 1
ATOM 4813 C CA . ALA B 1 22 ? 131.695 152.992 144.232 1.00 284.20 22 ALA B CA 1
ATOM 4814 C C . ALA B 1 22 ? 131.621 152.945 145.748 1.00 284.20 22 ALA B C 1
ATOM 4815 O O . ALA B 1 22 ? 130.716 153.548 146.327 1.00 284.20 22 ALA B O 1
ATOM 4817 N N . PHE B 1 23 ? 132.544 152.252 146.407 1.00 289.97 23 PHE B N 1
ATOM 4818 C CA . PHE B 1 23 ? 132.409 152.033 147.842 1.00 289.97 23 PHE B CA 1
ATOM 4819 C C . PHE B 1 23 ? 133.342 152.947 148.618 1.00 289.97 23 PHE B C 1
ATOM 4820 O O . PHE B 1 23 ? 132.899 153.742 149.453 1.00 289.97 23 PHE B O 1
ATOM 4828 N N . ALA B 1 24 ? 134.633 152.880 148.308 1.00 299.97 24 ALA B N 1
ATOM 4829 C CA . ALA B 1 24 ? 135.634 153.705 148.977 1.00 299.97 24 ALA B CA 1
ATOM 4830 C C . ALA B 1 24 ? 135.540 155.179 148.612 1.00 299.97 24 ALA B C 1
ATOM 4831 O O . ALA B 1 24 ? 136.254 155.994 149.203 1.00 299.97 24 ALA B O 1
ATOM 4833 N N . GLN B 1 25 ? 134.695 155.538 147.653 1.00 307.68 25 GLN B N 1
ATOM 4834 C CA . GLN B 1 25 ? 134.494 156.935 147.311 1.00 307.68 25 GLN B CA 1
ATOM 4835 C C . GLN B 1 25 ? 133.686 157.654 148.379 1.00 307.68 25 GLN B C 1
ATOM 4836 O O . GLN B 1 25 ? 134.182 158.582 149.022 1.00 307.68 25 GLN B O 1
ATOM 4842 N N . ALA B 1 26 ? 132.445 157.233 148.591 1.00 317.24 26 ALA B N 1
ATOM 4843 C CA . ALA B 1 26 ? 131.565 157.981 149.475 1.00 317.24 26 ALA B CA 1
ATOM 4844 C C . ALA B 1 26 ? 130.833 157.054 150.429 1.00 317.24 26 ALA B C 1
ATOM 4845 O O . ALA B 1 26 ? 130.381 157.476 151.498 1.00 317.24 26 ALA B O 1
ATOM 4847 N N . HIS B 1 27 ? 130.751 155.787 150.067 1.00 314.63 27 HIS B N 1
ATOM 4848 C CA . HIS B 1 27 ? 129.912 154.859 150.794 1.00 314.63 27 HIS B CA 1
ATOM 4849 C C . HIS B 1 27 ? 130.603 154.413 152.081 1.00 314.63 27 HIS B C 1
ATOM 4850 O O . HIS B 1 27 ? 131.809 154.185 152.083 1.00 314.63 27 HIS B O 1
ATOM 4857 N N . PRO B 1 28 ? 129.836 154.202 153.186 1.00 308.37 28 PRO B N 1
ATOM 4858 C CA . PRO B 1 28 ? 130.423 154.244 154.542 1.00 308.37 28 PRO B CA 1
ATOM 4859 C C . PRO B 1 28 ? 131.504 153.231 154.900 1.00 308.37 28 PRO B C 1
ATOM 4860 O O . PRO B 1 28 ? 131.973 153.222 156.041 1.00 308.37 28 PRO B O 1
ATOM 4864 N N . ASP B 1 29 ? 131.935 152.394 153.961 1.00 310.06 29 ASP B N 1
ATOM 4865 C CA . ASP B 1 29 ? 133.211 151.737 154.171 1.00 310.06 29 ASP B CA 1
ATOM 4866 C C . ASP B 1 29 ? 134.397 152.633 153.819 1.00 310.06 29 ASP B C 1
ATOM 4867 O O . ASP B 1 29 ? 135.541 152.193 153.957 1.00 310.06 29 ASP B O 1
ATOM 4872 N N . ARG B 1 30 ? 134.163 153.878 153.383 1.00 324.89 30 ARG B N 1
ATOM 4873 C CA . ARG B 1 30 ? 135.232 154.872 153.371 1.00 324.89 30 ARG B CA 1
ATOM 4874 C C . ARG B 1 30 ? 135.377 155.588 154.706 1.00 324.89 30 ARG B C 1
ATOM 4875 O O . ARG B 1 30 ? 136.053 156.616 154.774 1.00 324.89 30 ARG B O 1
ATOM 4883 N N . ALA B 1 31 ? 134.733 155.103 155.760 1.00 328.81 31 ALA B N 1
ATOM 4884 C CA . ALA B 1 31 ? 135.119 155.544 157.086 1.00 328.81 31 ALA B CA 1
ATOM 4885 C C . ALA B 1 31 ? 136.450 154.943 157.502 1.00 328.81 31 ALA B C 1
ATOM 4886 O O . ALA B 1 31 ? 137.146 155.528 158.338 1.00 328.81 31 ALA B O 1
ATOM 4888 N N . ALA B 1 32 ? 136.823 153.799 156.928 1.00 356.28 32 ALA B N 1
ATOM 4889 C CA . ALA B 1 32 ? 138.032 153.100 157.337 1.00 356.28 32 ALA B CA 1
ATOM 4890 C C . ALA B 1 32 ? 138.941 152.743 156.169 1.00 356.28 32 ALA B C 1
ATOM 4891 O O . ALA B 1 32 ? 140.165 152.811 156.296 1.00 356.28 32 ALA B O 1
ATOM 4893 N N . MET B 1 33 ? 138.367 152.342 155.037 1.00 379.57 33 MET B N 1
ATOM 4894 C CA . MET B 1 33 ? 139.186 151.934 153.903 1.00 379.57 33 MET B CA 1
ATOM 4895 C C . MET B 1 33 ? 139.571 153.118 153.026 1.00 379.57 33 MET B C 1
ATOM 4896 O O . MET B 1 33 ? 140.473 153.001 152.192 1.00 379.57 33 MET B O 1
ATOM 4901 N N . LEU B 1 34 ? 138.930 154.272 153.204 1.00 384.97 34 LEU B N 1
ATOM 4902 C CA . LEU B 1 34 ? 139.480 155.476 152.597 1.00 384.97 34 LEU B CA 1
ATOM 4903 C C . LEU B 1 34 ? 140.816 155.823 153.223 1.00 384.97 34 LEU B C 1
ATOM 4904 O O . LEU B 1 34 ? 141.708 156.331 152.541 1.00 384.97 34 LEU B O 1
ATOM 4909 N N . ASP B 1 35 ? 140.983 155.502 154.508 1.00 398.79 35 ASP B N 1
ATOM 4910 C CA . ASP B 1 35 ? 142.282 155.581 155.160 1.00 398.79 35 ASP B CA 1
ATOM 4911 C C . ASP B 1 35 ? 143.252 154.539 154.618 1.00 398.79 35 ASP B C 1
ATOM 4912 O O . ASP B 1 35 ? 144.466 154.685 154.793 1.00 398.79 35 ASP B O 1
ATOM 4917 N N . LEU B 1 36 ? 142.743 153.486 153.975 1.00 384.27 36 LEU B N 1
ATOM 4918 C CA . LEU B 1 36 ? 143.589 152.524 153.295 1.00 384.27 36 LEU B CA 1
ATOM 4919 C C . LEU B 1 36 ? 143.949 152.934 151.876 1.00 384.27 36 LEU B C 1
ATOM 4920 O O . LEU B 1 36 ? 145.102 152.763 151.482 1.00 384.27 36 LEU B O 1
ATOM 4925 N N . ASP B 1 37 ? 143.023 153.526 151.123 1.00 388.97 37 ASP B N 1
ATOM 4926 C CA . ASP B 1 37 ? 143.296 153.804 149.719 1.00 388.97 37 ASP B CA 1
ATOM 4927 C C . ASP B 1 37 ? 143.867 155.201 149.503 1.00 388.97 37 ASP B C 1
ATOM 4928 O O . ASP B 1 37 ? 144.470 155.460 148.456 1.00 388.97 37 ASP B O 1
ATOM 4933 N N . LYS B 1 38 ? 143.686 156.120 150.460 1.00 425.64 38 LYS B N 1
ATOM 4934 C CA . LYS B 1 38 ? 144.449 157.367 150.411 1.00 425.64 38 LYS B CA 1
ATOM 4935 C C . LYS B 1 38 ? 145.915 157.116 150.735 1.00 425.64 38 LYS B C 1
ATOM 4936 O O . LYS B 1 38 ? 146.808 157.648 150.065 1.00 425.64 38 LYS B O 1
ATOM 4942 N N . ALA B 1 39 ? 146.180 156.302 151.758 1.00 427.40 39 ALA B N 1
ATOM 4943 C CA . ALA B 1 39 ? 147.531 155.800 151.964 1.00 427.40 39 ALA B CA 1
ATOM 4944 C C . ALA B 1 39 ? 147.930 154.833 150.857 1.00 427.40 39 ALA B C 1
ATOM 4945 O O . ALA B 1 39 ? 149.123 154.670 150.579 1.00 427.40 39 ALA B O 1
ATOM 4947 N N . GLY B 1 40 ? 146.952 154.184 150.224 1.00 406.28 40 GLY B N 1
ATOM 4948 C CA . GLY B 1 40 ? 147.200 153.351 149.066 1.00 406.28 40 GLY B CA 1
ATOM 4949 C C . GLY B 1 40 ? 147.354 151.893 149.432 1.00 406.28 40 GLY B C 1
ATOM 4950 O O . GLY B 1 40 ? 148.389 151.494 149.971 1.00 406.28 40 GLY B O 1
ATOM 4951 N N . THR B 1 41 ? 146.342 151.081 149.150 1.00 354.76 41 THR B N 1
ATOM 4952 C CA . THR B 1 41 ? 146.418 149.640 149.379 1.00 354.76 41 THR B CA 1
ATOM 4953 C C . THR B 1 41 ? 146.183 148.854 148.097 1.00 354.76 41 THR B C 1
ATOM 4954 O O . THR B 1 41 ? 145.061 148.401 147.836 1.00 354.76 41 THR B O 1
ATOM 4958 N N . PRO B 1 42 ? 147.226 148.679 147.259 1.00 331.05 42 PRO B N 1
ATOM 4959 C CA . PRO B 1 42 ? 147.253 147.532 146.337 1.00 331.05 42 PRO B CA 1
ATOM 4960 C C . PRO B 1 42 ? 147.916 146.325 146.995 1.00 331.05 42 PRO B C 1
ATOM 4961 O O . PRO B 1 42 ? 148.940 145.820 146.533 1.00 331.05 42 PRO B O 1
ATOM 4965 N N . ASP B 1 43 ? 147.331 145.864 148.084 1.00 324.21 43 ASP B N 1
ATOM 4966 C CA . ASP B 1 43 ? 148.073 145.004 148.991 1.00 324.21 43 ASP B CA 1
ATOM 4967 C C . ASP B 1 43 ? 148.105 143.572 148.485 1.00 324.21 43 ASP B C 1
ATOM 4968 O O . ASP B 1 43 ? 147.097 143.075 147.973 1.00 324.21 43 ASP B O 1
ATOM 4973 N N . PRO B 1 44 ? 149.223 142.867 148.649 1.00 309.81 44 PRO B N 1
ATOM 4974 C CA . PRO B 1 44 ? 149.153 141.407 148.749 1.00 309.81 44 PRO B CA 1
ATOM 4975 C C . PRO B 1 44 ? 148.456 140.957 150.012 1.00 309.81 44 PRO B C 1
ATOM 4976 O O . PRO B 1 44 ? 148.034 139.799 150.086 1.00 309.81 44 PRO B O 1
ATOM 4980 N N . CYS B 1 45 ? 148.352 141.835 151.012 1.00 306.67 45 CYS B N 1
ATOM 4981 C CA . CYS B 1 45 ? 147.550 141.559 152.195 1.00 306.67 45 CYS B CA 1
ATOM 4982 C C . CYS B 1 45 ? 146.079 141.397 151.836 1.00 306.67 45 CYS B C 1
ATOM 4983 O O . CYS B 1 45 ? 145.417 140.460 152.296 1.00 306.67 45 CYS B O 1
ATOM 4986 N N . VAL B 1 46 ? 145.539 142.303 151.020 1.00 289.43 46 VAL B N 1
ATOM 4987 C CA . VAL B 1 46 ? 144.122 142.260 150.712 1.00 289.43 46 VAL B CA 1
ATOM 4988 C C . VAL B 1 46 ? 143.825 142.008 149.232 1.00 289.43 46 VAL B C 1
ATOM 4989 O O . VAL B 1 46 ? 143.008 141.133 148.929 1.00 289.43 46 VAL B O 1
ATOM 4993 N N . GLU B 1 47 ? 144.488 142.691 148.294 1.00 296.62 47 GLU B N 1
ATOM 4994 C CA . GLU B 1 47 ? 143.966 142.676 146.932 1.00 296.62 47 GLU B CA 1
ATOM 4995 C C . GLU B 1 47 ? 144.305 141.414 146.159 1.00 296.62 47 GLU B C 1
ATOM 4996 O O . GLU B 1 47 ? 143.632 141.120 145.169 1.00 296.62 47 GLU B O 1
ATOM 5002 N N . ARG B 1 48 ? 145.326 140.671 146.563 1.00 271.41 48 ARG B N 1
ATOM 5003 C CA . ARG B 1 48 ? 145.593 139.435 145.845 1.00 271.41 48 ARG B CA 1
ATOM 5004 C C . ARG B 1 48 ? 144.618 138.349 146.250 1.00 271.41 48 ARG B C 1
ATOM 5005 O O . ARG B 1 48 ? 143.851 137.854 145.411 1.00 271.41 48 ARG B O 1
ATOM 5013 N N . LEU B 1 49 ? 144.627 137.993 147.533 1.00 253.77 49 LEU B N 1
ATOM 5014 C CA . LEU B 1 49 ? 143.840 136.881 148.035 1.00 253.77 49 LEU B CA 1
ATOM 5015 C C . LEU B 1 49 ? 142.346 137.069 147.887 1.00 253.77 49 LEU B C 1
ATOM 5016 O O . LEU B 1 49 ? 141.664 136.108 147.548 1.00 253.77 49 LEU B O 1
ATOM 5021 N N . PHE B 1 50 ? 141.826 138.275 148.078 1.00 261.66 50 PHE B N 1
ATOM 5022 C CA . PHE B 1 50 ? 140.375 138.419 148.132 1.00 261.66 50 PHE B CA 1
ATOM 5023 C C . PHE B 1 50 ? 139.792 138.417 146.732 1.00 261.66 50 PHE B C 1
ATOM 5024 O O . PHE B 1 50 ? 138.720 137.838 146.486 1.00 261.66 50 PHE B O 1
ATOM 5032 N N . GLU B 1 51 ? 140.519 139.020 145.795 1.00 246.53 51 GLU B N 1
ATOM 5033 C CA . GLU B 1 51 ? 140.182 138.861 144.393 1.00 246.53 51 GLU B CA 1
ATOM 5034 C C . GLU B 1 51 ? 140.262 137.404 143.970 1.00 246.53 51 GLU B C 1
ATOM 5035 O O . GLU B 1 51 ? 139.326 136.900 143.344 1.00 246.53 51 GLU B O 1
ATOM 5041 N N . GLY B 1 52 ? 141.324 136.698 144.372 1.00 237.40 52 GLY B N 1
ATOM 5042 C CA . GLY B 1 52 ? 141.436 135.286 144.040 1.00 237.40 52 GLY B CA 1
ATOM 5043 C C . GLY B 1 52 ? 140.336 134.441 144.657 1.00 237.40 52 GLY B C 1
ATOM 5044 O O . GLY B 1 52 ? 139.892 133.455 144.063 1.00 237.40 52 GLY B O 1
ATOM 5045 N N . PHE B 1 53 ? 139.851 134.846 145.835 1.00 247.14 53 PHE B N 1
ATOM 5046 C CA . PHE B 1 53 ? 138.732 134.164 146.478 1.00 247.14 53 PHE B CA 1
ATOM 5047 C C . PHE B 1 53 ? 137.446 134.352 145.686 1.00 247.14 53 PHE B C 1
ATOM 5048 O O . PHE B 1 53 ? 136.653 133.414 145.558 1.00 247.14 53 PHE B O 1
ATOM 5056 N N . ALA B 1 54 ? 137.222 135.550 145.150 1.00 205.52 54 ALA B N 1
ATOM 5057 C CA . ALA B 1 54 ? 136.040 135.721 144.314 1.00 205.52 54 ALA B CA 1
ATOM 5058 C C . ALA B 1 54 ? 136.220 135.076 142.945 1.00 205.52 54 ALA B C 1
ATOM 5059 O O . ALA B 1 54 ? 135.230 134.772 142.270 1.00 205.52 54 ALA B O 1
ATOM 5061 N N . PHE B 1 55 ? 137.469 134.856 142.526 1.00 220.62 55 PHE B N 1
ATOM 5062 C CA . PHE B 1 55 ? 137.744 134.392 141.169 1.00 220.62 55 PHE B CA 1
ATOM 5063 C C . PHE B 1 55 ? 137.336 132.951 140.940 1.00 220.62 55 PHE B C 1
ATOM 5064 O O . PHE B 1 55 ? 136.968 132.590 139.822 1.00 220.62 55 PHE B O 1
ATOM 5072 N N . SER B 1 56 ? 137.375 132.118 141.973 1.00 202.66 56 SER B N 1
ATOM 5073 C CA . SER B 1 56 ? 136.941 130.739 141.794 1.00 202.66 56 SER B CA 1
ATOM 5074 C C . SER B 1 56 ? 135.441 130.644 141.539 1.00 202.66 56 SER B C 1
ATOM 5075 O O . SER B 1 56 ? 135.007 129.888 140.660 1.00 202.66 56 SER B O 1
ATOM 5078 N N . MET B 1 57 ? 134.641 131.391 142.297 1.00 189.81 57 MET B N 1
ATOM 5079 C CA . MET B 1 57 ? 133.200 131.368 142.099 1.00 189.81 57 MET B CA 1
ATOM 5080 C C . MET B 1 57 ? 132.809 132.136 140.854 1.00 189.81 57 MET B C 1
ATOM 5081 O O . MET B 1 57 ? 131.797 131.821 140.221 1.00 189.81 57 MET B O 1
ATOM 5086 N N . GLY B 1 58 ? 133.606 133.138 140.484 1.00 187.56 58 GLY B N 1
ATOM 5087 C CA . GLY B 1 58 ? 133.402 133.794 139.212 1.00 187.56 58 GLY B CA 1
ATOM 5088 C C . GLY B 1 58 ? 133.931 132.992 138.049 1.00 187.56 58 GLY B C 1
ATOM 5089 O O . GLY B 1 58 ? 133.728 133.368 136.892 1.00 187.56 58 GLY B O 1
ATOM 5090 N N . ARG B 1 59 ? 134.648 131.909 138.328 1.00 200.16 59 ARG B N 1
ATOM 5091 C CA . ARG B 1 59 ? 134.989 130.987 137.263 1.00 200.16 59 ARG B CA 1
ATOM 5092 C C . ARG B 1 59 ? 133.978 129.873 137.118 1.00 200.16 59 ARG B C 1
ATOM 5093 O O . ARG B 1 59 ? 133.269 129.825 136.116 1.00 200.16 59 ARG B O 1
ATOM 5101 N N . LEU B 1 60 ? 133.854 129.012 138.121 1.00 193.38 60 LEU B N 1
ATOM 5102 C CA . LEU B 1 60 ? 133.229 127.718 137.878 1.00 193.38 60 LEU B CA 1
ATOM 5103 C C . LEU B 1 60 ? 131.717 127.824 137.784 1.00 193.38 60 LEU B C 1
ATOM 5104 O O . LEU B 1 60 ? 131.117 127.354 136.811 1.00 193.38 60 LEU B O 1
ATOM 5109 N N . ARG B 1 61 ? 131.087 128.425 138.789 1.00 191.44 61 ARG B N 1
ATOM 5110 C CA . ARG B 1 61 ? 129.637 128.526 138.784 1.00 191.44 61 ARG B CA 1
ATOM 5111 C C . ARG B 1 61 ? 129.171 129.435 137.669 1.00 191.44 61 ARG B C 1
ATOM 5112 O O . ARG B 1 61 ? 128.170 129.148 137.001 1.00 191.44 61 ARG B O 1
ATOM 5120 N N . GLN B 1 62 ? 129.934 130.495 137.423 1.00 194.21 62 GLN B N 1
ATOM 5121 C CA . GLN B 1 62 ? 129.661 131.385 136.309 1.00 194.21 62 GLN B CA 1
ATOM 5122 C C . GLN B 1 62 ? 129.777 130.665 134.975 1.00 194.21 62 GLN B C 1
ATOM 5123 O O . GLN B 1 62 ? 128.907 130.813 134.110 1.00 194.21 62 GLN B O 1
ATOM 5129 N N . LYS B 1 63 ? 130.800 129.833 134.814 1.00 173.45 63 LYS B N 1
ATOM 5130 C CA . LYS B 1 63 ? 131.020 129.186 133.535 1.00 173.45 63 LYS B CA 1
ATOM 5131 C C . LYS B 1 63 ? 130.015 128.079 133.304 1.00 173.45 63 LYS B C 1
ATOM 5132 O O . LYS B 1 63 ? 129.601 127.845 132.165 1.00 173.45 63 LYS B O 1
ATOM 5138 N N . ILE B 1 64 ? 129.583 127.415 134.368 1.00 165.05 64 ILE B N 1
ATOM 5139 C CA . ILE B 1 64 ? 128.580 126.376 134.208 1.00 165.05 64 ILE B CA 1
ATOM 5140 C C . ILE B 1 64 ? 127.223 126.986 133.920 1.00 165.05 64 ILE B C 1
ATOM 5141 O O . ILE B 1 64 ? 126.551 126.596 132.963 1.00 165.05 64 ILE B O 1
ATOM 5146 N N . ASP B 1 65 ? 126.811 127.973 134.703 1.00 166.96 65 ASP B N 1
ATOM 5147 C CA . ASP B 1 65 ? 125.507 128.571 134.483 1.00 166.96 65 ASP B CA 1
ATOM 5148 C C . ASP B 1 65 ? 125.428 129.405 133.226 1.00 166.96 65 ASP B C 1
ATOM 5149 O O . ASP B 1 65 ? 124.320 129.666 132.753 1.00 166.96 65 ASP B O 1
ATOM 5154 N N . ASP B 1 66 ? 126.560 129.825 132.678 1.00 195.35 66 ASP B N 1
ATOM 5155 C CA . ASP B 1 66 ? 126.530 130.565 131.430 1.00 195.35 66 ASP B CA 1
ATOM 5156 C C . ASP B 1 66 ? 126.134 129.655 130.272 1.00 195.35 66 ASP B C 1
ATOM 5157 O O . ASP B 1 66 ? 125.472 130.093 129.329 1.00 195.35 66 ASP B O 1
ATOM 5162 N N . ASP B 1 67 ? 126.505 128.379 130.342 1.00 181.76 67 ASP B N 1
ATOM 5163 C CA . ASP B 1 67 ? 126.349 127.518 129.177 1.00 181.76 67 ASP B CA 1
ATOM 5164 C C . ASP B 1 67 ? 125.395 126.367 129.456 1.00 181.76 67 ASP B C 1
ATOM 5165 O O . ASP B 1 67 ? 124.625 125.959 128.577 1.00 181.76 67 ASP B O 1
ATOM 5170 N N . LEU B 1 68 ? 125.449 125.828 130.674 1.00 155.86 68 LEU B N 1
ATOM 5171 C CA . LEU B 1 68 ? 124.775 124.617 131.145 1.00 155.86 68 LEU B CA 1
ATOM 5172 C C . LEU B 1 68 ? 125.046 123.409 130.249 1.00 155.86 68 LEU B C 1
ATOM 5173 O O . LEU B 1 68 ? 124.186 123.022 129.446 1.00 155.86 68 LEU B O 1
ATOM 5178 N N . PRO B 1 69 ? 126.253 122.811 130.327 1.00 155.77 69 PRO B N 1
ATOM 5179 C CA . PRO B 1 69 ? 126.569 121.590 129.552 1.00 155.77 69 PRO B CA 1
ATOM 5180 C C . PRO B 1 69 ? 125.919 120.346 130.151 1.00 155.77 69 PRO B C 1
ATOM 5181 O O . PRO B 1 69 ? 126.506 119.568 130.904 1.00 155.77 69 PRO B O 1
ATOM 5185 N N . GLU B 1 70 ? 124.659 120.169 129.781 1.00 116.23 70 GLU B N 1
ATOM 5186 C CA . GLU B 1 70 ? 123.769 119.178 130.348 1.00 116.23 70 GLU B CA 1
ATOM 5187 C C . GLU B 1 70 ? 124.242 117.764 130.027 1.00 116.23 70 GLU B C 1
ATOM 5188 O O . GLU B 1 70 ? 125.041 117.533 129.119 1.00 116.23 70 GLU B O 1
ATOM 5194 N N . LEU B 1 71 ? 123.743 116.813 130.813 1.00 108.83 71 LEU B N 1
ATOM 5195 C CA . LEU B 1 71 ? 124.185 115.432 130.687 1.00 108.83 71 LEU B CA 1
ATOM 5196 C C . LEU B 1 71 ? 123.699 114.791 129.405 1.00 108.83 71 LEU B C 1
ATOM 5197 O O . LEU B 1 71 ? 124.435 114.019 128.785 1.00 108.83 71 LEU B O 1
ATOM 5202 N N . THR B 1 72 ? 122.489 115.130 128.963 1.00 110.71 72 THR B N 1
ATOM 5203 C CA . THR B 1 72 ? 121.883 114.472 127.814 1.00 110.71 72 THR B CA 1
ATOM 5204 C C . THR B 1 72 ? 122.502 114.893 126.492 1.00 110.71 72 THR B C 1
ATOM 5205 O O . THR B 1 72 ? 122.008 114.489 125.437 1.00 110.71 72 THR B O 1
ATOM 5209 N N . GLU B 1 73 ? 123.550 115.702 126.528 1.00 125.86 73 GLU B N 1
ATOM 5210 C CA . GLU B 1 73 ? 124.379 116.046 125.392 1.00 125.86 73 GLU B CA 1
ATOM 5211 C C . GLU B 1 73 ? 125.436 114.985 125.124 1.00 125.86 73 GLU B C 1
ATOM 5212 O O . GLU B 1 73 ? 126.197 115.109 124.161 1.00 125.86 73 GLU B O 1
ATOM 5218 N N . SER B 1 74 ? 125.490 113.951 125.957 1.00 117.52 74 SER B N 1
ATOM 5219 C CA . SER B 1 74 ? 126.380 112.813 125.805 1.00 117.52 74 SER B CA 1
ATOM 5220 C C . SER B 1 74 ? 125.752 111.686 125.003 1.00 117.52 74 SER B C 1
ATOM 5221 O O . SER B 1 74 ? 126.121 110.526 125.191 1.00 117.52 74 SER B O 1
ATOM 5224 N N . LEU B 1 75 ? 124.763 111.990 124.174 1.00 126.70 75 LEU B N 1
ATOM 5225 C CA . LEU B 1 75 ? 124.118 110.968 123.370 1.00 126.70 75 LEU B CA 1
ATOM 5226 C C . LEU B 1 75 ? 124.505 111.040 121.909 1.00 126.70 75 LEU B C 1
ATOM 5227 O O . LEU B 1 75 ? 123.958 110.280 121.105 1.00 126.70 75 LEU B O 1
ATOM 5232 N N . VAL B 1 76 ? 125.434 111.927 121.547 1.00 141.34 76 VAL B N 1
ATOM 5233 C CA . VAL B 1 76 ? 126.150 111.775 120.291 1.00 141.34 76 VAL B CA 1
ATOM 5234 C C . VAL B 1 76 ? 127.129 110.619 120.393 1.00 141.34 76 VAL B C 1
ATOM 5235 O O . VAL B 1 76 ? 127.535 110.047 119.371 1.00 141.34 76 VAL B O 1
ATOM 5239 N N . SER B 1 77 ? 127.474 110.243 121.630 1.00 162.70 77 SER B N 1
ATOM 5240 C CA . SER B 1 77 ? 128.197 109.018 121.932 1.00 162.70 77 SER B CA 1
ATOM 5241 C C . SER B 1 77 ? 127.537 107.786 121.349 1.00 162.70 77 SER B C 1
ATOM 5242 O O . SER B 1 77 ? 128.223 106.940 120.771 1.00 162.70 77 SER B O 1
ATOM 5245 N N . MET B 1 78 ? 126.225 107.678 121.457 1.00 172.96 78 MET B N 1
ATOM 5246 C CA . MET B 1 78 ? 125.525 106.573 120.839 1.00 172.96 78 MET B CA 1
ATOM 5247 C C . MET B 1 78 ? 125.261 106.817 119.366 1.00 172.96 78 MET B C 1
ATOM 5248 O O . MET B 1 78 ? 124.826 105.896 118.674 1.00 172.96 78 MET B O 1
ATOM 5253 N N . LEU B 1 79 ? 125.489 108.036 118.876 1.00 151.06 79 LEU B N 1
ATOM 5254 C CA . LEU B 1 79 ? 125.497 108.250 117.436 1.00 151.06 79 LEU B CA 1
ATOM 5255 C C . LEU B 1 79 ? 126.865 107.969 116.853 1.00 151.06 79 LEU B C 1
ATOM 5256 O O . LEU B 1 79 ? 126.967 107.500 115.715 1.00 151.06 79 LEU B O 1
ATOM 5261 N N . TRP B 1 80 ? 127.920 108.301 117.601 1.00 176.59 80 TRP B N 1
ATOM 5262 C CA . TRP B 1 80 ? 129.298 107.943 117.285 1.00 176.59 80 TRP B CA 1
ATOM 5263 C C . TRP B 1 80 ? 129.793 108.376 115.898 1.00 176.59 80 TRP B C 1
ATOM 5264 O O . TRP B 1 80 ? 130.034 107.541 115.024 1.00 176.59 80 TRP B O 1
ATOM 5275 N N . PRO B 1 81 ? 129.837 109.665 115.608 1.00 159.01 81 PRO B N 1
ATOM 5276 C CA . PRO B 1 81 ? 130.968 110.130 114.808 1.00 159.01 81 PRO B CA 1
ATOM 5277 C C . PRO B 1 81 ? 131.971 110.738 115.752 1.00 159.01 81 PRO B C 1
ATOM 5278 O O . PRO B 1 81 ? 133.128 110.970 115.406 1.00 159.01 81 PRO B O 1
ATOM 5282 N N . HIS B 1 82 ? 131.531 110.872 117.002 1.00 180.49 82 HIS B N 1
ATOM 5283 C CA . HIS B 1 82 ? 131.997 111.879 117.941 1.00 180.49 82 HIS B CA 1
ATOM 5284 C C . HIS B 1 82 ? 133.392 111.601 118.476 1.00 180.49 82 HIS B C 1
ATOM 5285 O O . HIS B 1 82 ? 133.873 112.353 119.335 1.00 180.49 82 HIS B O 1
ATOM 5292 N N . TYR B 1 83 ? 134.067 110.550 117.991 1.00 195.56 83 TYR B N 1
ATOM 5293 C CA . TYR B 1 83 ? 135.501 110.403 118.230 1.00 195.56 83 TYR B CA 1
ATOM 5294 C C . TYR B 1 83 ? 136.289 111.543 117.600 1.00 195.56 83 TYR B C 1
ATOM 5295 O O . TYR B 1 83 ? 137.394 111.857 118.060 1.00 195.56 83 TYR B O 1
ATOM 5304 N N . LEU B 1 84 ? 135.692 112.235 116.626 1.00 179.68 84 LEU B N 1
ATOM 5305 C CA . LEU B 1 84 ? 136.152 113.456 115.985 1.00 179.68 84 LEU B CA 1
ATOM 5306 C C . LEU B 1 84 ? 136.541 114.564 116.942 1.00 179.68 84 LEU B C 1
ATOM 5307 O O . LEU B 1 84 ? 137.161 115.527 116.493 1.00 179.68 84 LEU B O 1
ATOM 5312 N N . ARG B 1 85 ? 136.196 114.490 118.224 1.00 168.54 85 ARG B N 1
ATOM 5313 C CA . ARG B 1 85 ? 136.372 115.653 119.069 1.00 168.54 85 ARG B CA 1
ATOM 5314 C C . ARG B 1 85 ? 137.821 115.850 119.512 1.00 168.54 85 ARG B C 1
ATOM 5315 O O . ARG B 1 85 ? 138.116 116.842 120.187 1.00 168.54 85 ARG B O 1
ATOM 5323 N N . THR B 1 86 ? 138.731 114.957 119.129 1.00 152.47 86 THR B N 1
ATOM 5324 C CA . THR B 1 86 ? 140.172 115.169 119.260 1.00 152.47 86 THR B CA 1
ATOM 5325 C C . THR B 1 86 ? 140.842 114.695 117.972 1.00 152.47 86 THR B C 1
ATOM 5326 O O . THR B 1 86 ? 141.197 113.525 117.844 1.00 152.47 86 THR B O 1
ATOM 5330 N N . ILE B 1 87 ? 141.040 115.603 117.026 1.00 159.34 87 ILE B N 1
ATOM 5331 C CA . ILE B 1 87 ? 141.689 115.278 115.759 1.00 159.34 87 ILE B CA 1
ATOM 5332 C C . ILE B 1 87 ? 143.164 115.644 115.865 1.00 159.34 87 ILE B C 1
ATOM 5333 O O . ILE B 1 87 ? 143.479 116.793 116.209 1.00 159.34 87 ILE B O 1
ATOM 5338 N N . PRO B 1 88 ? 144.083 114.732 115.572 1.00 148.38 88 PRO B N 1
ATOM 5339 C CA . PRO B 1 88 ? 145.511 115.049 115.679 1.00 148.38 88 PRO B CA 1
ATOM 5340 C C . PRO B 1 88 ? 146.010 115.969 114.583 1.00 148.38 88 PRO B C 1
ATOM 5341 O O . PRO B 1 88 ? 145.241 116.399 113.721 1.00 148.38 88 PRO B O 1
ATOM 5345 N N . SER B 1 89 ? 147.302 116.271 114.609 1.00 143.37 89 SER B N 1
ATOM 5346 C CA . SER B 1 89 ? 147.901 117.043 113.536 1.00 143.37 89 SER B CA 1
ATOM 5347 C C . SER B 1 89 ? 147.968 116.220 112.263 1.00 143.37 89 SER B C 1
ATOM 5348 O O . SER B 1 89 ? 148.439 115.080 112.259 1.00 143.37 89 SER B O 1
ATOM 5351 N N . LEU B 1 90 ? 147.482 116.814 111.173 1.00 139.19 90 LEU B N 1
ATOM 5352 C CA . LEU B 1 90 ? 147.601 116.194 109.858 1.00 139.19 90 LEU B CA 1
ATOM 5353 C C . LEU B 1 90 ? 149.072 116.271 109.501 1.00 139.19 90 LEU B C 1
ATOM 5354 O O . LEU B 1 90 ? 149.588 117.282 109.022 1.00 139.19 90 LEU B O 1
ATOM 5359 N N . SER B 1 91 ? 149.760 115.192 109.806 1.00 140.12 91 SER B N 1
ATOM 5360 C CA . SER B 1 91 ? 151.098 114.999 109.294 1.00 140.12 91 SER B CA 1
ATOM 5361 C C . SER B 1 91 ? 150.942 114.809 107.790 1.00 140.12 91 SER B C 1
ATOM 5362 O O . SER B 1 91 ? 149.974 114.212 107.325 1.00 140.12 91 SER B O 1
ATOM 5365 N N . VAL B 1 92 ? 151.829 115.407 107.010 1.00 137.23 92 VAL B N 1
ATOM 5366 C CA . VAL B 1 92 ? 151.641 115.451 105.567 1.00 137.23 92 VAL B CA 1
ATOM 5367 C C . VAL B 1 92 ? 152.003 114.114 104.951 1.00 137.23 92 VAL B C 1
ATOM 5368 O O . VAL B 1 92 ? 152.486 113.213 105.642 1.00 137.23 92 VAL B O 1
ATOM 5372 N N . VAL B 1 93 ? 151.736 113.964 103.655 1.00 137.93 93 VAL B N 1
ATOM 5373 C CA . VAL B 1 93 ? 152.135 112.752 102.959 1.00 137.93 93 VAL B CA 1
ATOM 5374 C C . VAL B 1 93 ? 153.654 112.665 102.900 1.00 137.93 93 VAL B C 1
ATOM 5375 O O . VAL B 1 93 ? 154.349 113.628 102.549 1.00 137.93 93 VAL B O 1
ATOM 5379 N N . ALA B 1 94 ? 154.180 111.519 103.305 1.00 150.95 94 ALA B N 1
ATOM 5380 C CA . ALA B 1 94 ? 155.617 111.335 103.366 1.00 150.95 94 ALA B CA 1
ATOM 5381 C C . ALA B 1 94 ? 156.120 110.700 102.079 1.00 150.95 94 ALA B C 1
ATOM 5382 O O . ALA B 1 94 ? 155.348 110.219 101.247 1.00 150.95 94 ALA B O 1
ATOM 5384 N N . LEU B 1 95 ? 157.440 110.708 101.914 1.00 165.66 95 LEU B N 1
ATOM 5385 C CA . LEU B 1 95 ? 158.064 110.329 100.655 1.00 165.66 95 LEU B CA 1
ATOM 5386 C C . LEU B 1 95 ? 159.168 109.306 100.895 1.00 165.66 95 LEU B C 1
ATOM 5387 O O . LEU B 1 95 ? 159.658 109.127 102.013 1.00 165.66 95 LEU B O 1
ATOM 5392 N N . THR B 1 96 ? 159.557 108.636 99.808 1.00 180.15 96 THR B N 1
ATOM 5393 C CA . THR B 1 96 ? 160.355 107.418 99.817 1.00 180.15 96 THR B CA 1
ATOM 5394 C C . THR B 1 96 ? 161.134 107.254 98.517 1.00 180.15 96 THR B C 1
ATOM 5395 O O . THR B 1 96 ? 160.539 107.262 97.435 1.00 180.15 96 THR B O 1
ATOM 5399 N N . PRO B 1 97 ? 162.450 107.097 98.578 1.00 195.22 97 PRO B N 1
ATOM 5400 C CA . PRO B 1 97 ? 163.267 107.007 97.371 1.00 195.22 97 PRO B CA 1
ATOM 5401 C C . PRO B 1 97 ? 163.437 105.566 96.914 1.00 195.22 97 PRO B C 1
ATOM 5402 O O . PRO B 1 97 ? 162.884 104.622 97.477 1.00 195.22 97 PRO B O 1
ATOM 5406 N N . ARG B 1 98 ? 164.267 105.427 95.885 1.00 221.83 98 ARG B N 1
ATOM 5407 C CA . ARG B 1 98 ? 164.756 104.133 95.440 1.00 221.83 98 ARG B CA 1
ATOM 5408 C C . ARG B 1 98 ? 165.598 103.472 96.520 1.00 221.83 98 ARG B C 1
ATOM 5409 O O . ARG B 1 98 ? 166.058 104.116 97.470 1.00 221.83 98 ARG B O 1
ATOM 5417 N N . LEU B 1 99 ? 165.810 102.173 96.360 1.00 224.19 99 LEU B N 1
ATOM 5418 C CA . LEU B 1 99 ? 166.858 101.476 97.097 1.00 224.19 99 LEU B CA 1
ATOM 5419 C C . LEU B 1 99 ? 167.512 100.451 96.167 1.00 224.19 99 LEU B C 1
ATOM 5420 O O . LEU B 1 99 ? 167.184 99.263 96.215 1.00 224.19 99 LEU B O 1
ATOM 5425 N N . SER B 1 100 ? 168.476 100.926 95.361 1.00 214.85 100 SER B N 1
ATOM 5426 C CA . SER B 1 100 ? 169.340 100.108 94.496 1.00 214.85 100 SER B CA 1
ATOM 5427 C C . SER B 1 100 ? 168.514 99.222 93.557 1.00 214.85 100 SER B C 1
ATOM 5428 O O . SER B 1 100 ? 168.331 98.025 93.788 1.00 214.85 100 SER B O 1
ATOM 5431 N N . VAL B 1 101 ? 167.951 99.866 92.538 1.00 203.92 101 VAL B N 1
ATOM 5432 C CA . VAL B 1 101 ? 166.949 99.239 91.685 1.00 203.92 101 VAL B CA 1
ATOM 5433 C C . VAL B 1 101 ? 167.575 98.143 90.839 1.00 203.92 101 VAL B C 1
ATOM 5434 O O . VAL B 1 101 ? 168.236 98.412 89.828 1.00 203.92 101 VAL B O 1
ATOM 5438 N N . MET B 1 102 ? 167.380 96.901 91.271 1.00 212.90 102 MET B N 1
ATOM 5439 C CA . MET B 1 102 ? 167.847 95.742 90.521 1.00 212.90 102 MET B CA 1
ATOM 5440 C C . MET B 1 102 ? 166.993 94.540 90.913 1.00 212.90 102 MET B C 1
ATOM 5441 O O . MET B 1 102 ? 167.234 93.905 91.945 1.00 212.90 102 MET B O 1
ATOM 5446 N N . LYS B 1 103 ? 165.983 94.257 90.081 1.00 203.21 103 LYS B N 1
ATOM 5447 C CA . LYS B 1 103 ? 165.123 93.071 90.183 1.00 203.21 103 LYS B CA 1
ATOM 5448 C C . LYS B 1 103 ? 164.371 93.035 91.510 1.00 203.21 103 LYS B C 1
ATOM 5449 O O . LYS B 1 103 ? 164.281 91.999 92.171 1.00 203.21 103 LYS B O 1
ATOM 5455 N N . MET B 1 104 ? 163.817 94.174 91.899 1.00 203.72 104 MET B N 1
ATOM 5456 C CA . MET B 1 104 ? 163.201 94.319 93.206 1.00 203.72 104 MET B CA 1
ATOM 5457 C C . MET B 1 104 ? 161.733 94.686 93.060 1.00 203.72 104 MET B C 1
ATOM 5458 O O . MET B 1 104 ? 161.318 95.253 92.045 1.00 203.72 104 MET B O 1
ATOM 5463 N N . ALA B 1 105 ? 160.953 94.340 94.075 1.00 190.24 105 ALA B N 1
ATOM 5464 C CA . ALA B 1 105 ? 159.602 94.842 94.256 1.00 190.24 105 ALA B CA 1
ATOM 5465 C C . ALA B 1 105 ? 159.389 95.042 95.745 1.00 190.24 105 ALA B C 1
ATOM 5466 O O . ALA B 1 105 ? 159.477 94.087 96.522 1.00 190.24 105 ALA B O 1
ATOM 5468 N N . GLU B 1 106 ? 159.119 96.280 96.142 1.00 194.23 106 GLU B N 1
ATOM 5469 C CA . GLU B 1 106 ? 159.029 96.626 97.550 1.00 194.23 106 GLU B CA 1
ATOM 5470 C C . GLU B 1 106 ? 157.722 96.081 98.102 1.00 194.23 106 GLU B C 1
ATOM 5471 O O . GLU B 1 106 ? 156.763 95.862 97.362 1.00 194.23 106 GLU B O 1
ATOM 5477 N N . THR B 1 107 ? 157.708 95.814 99.403 1.00 179.99 107 THR B N 1
ATOM 5478 C CA . THR B 1 107 ? 156.500 95.372 100.085 1.00 179.99 107 THR B CA 1
ATOM 5479 C C . THR B 1 107 ? 156.510 95.972 101.476 1.00 179.99 107 THR B C 1
ATOM 5480 O O . THR B 1 107 ? 157.270 95.526 102.340 1.00 179.99 107 THR B O 1
ATOM 5484 N N . VAL B 1 108 ? 155.679 96.984 101.688 1.00 173.12 108 VAL B N 1
ATOM 5485 C CA . VAL B 1 108 ? 155.806 97.860 102.841 1.00 173.12 108 VAL B CA 1
ATOM 5486 C C . VAL B 1 108 ? 154.557 97.721 103.699 1.00 173.12 108 VAL B C 1
ATOM 5487 O O . VAL B 1 108 ? 153.475 98.146 103.290 1.00 173.12 108 VAL B O 1
ATOM 5491 N N . PRO B 1 109 ? 154.647 97.116 104.873 1.00 158.59 109 PRO B N 1
ATOM 5492 C CA . PRO B 1 109 ? 153.526 97.141 105.810 1.00 158.59 109 PRO B CA 1
ATOM 5493 C C . PRO B 1 109 ? 153.434 98.485 106.510 1.00 158.59 109 PRO B C 1
ATOM 5494 O O . PRO B 1 109 ? 154.392 99.255 106.566 1.00 158.59 109 PRO B O 1
ATOM 5498 N N . ALA B 1 110 ? 152.261 98.740 107.080 1.00 148.21 110 ALA B N 1
ATOM 5499 C CA . ALA B 1 110 ? 151.990 100.000 107.757 1.00 148.21 110 ALA B CA 1
ATOM 5500 C C . ALA B 1 110 ? 152.639 100.022 109.135 1.00 148.21 110 ALA B C 1
ATOM 5501 O O . ALA B 1 110 ? 153.383 99.119 109.524 1.00 148.21 110 ALA B O 1
ATOM 5503 N N . GLY B 1 111 ? 152.346 101.067 109.900 1.00 131.62 111 GLY B N 1
ATOM 5504 C CA . GLY B 1 111 ? 152.913 101.175 111.222 1.00 131.62 111 GLY B CA 1
ATOM 5505 C C . GLY B 1 111 ? 154.364 101.573 111.240 1.00 131.62 111 GLY B C 1
ATOM 5506 O O . GLY B 1 111 ? 155.115 101.107 112.097 1.00 131.62 111 GLY B O 1
ATOM 5507 N N . LEU B 1 112 ? 154.786 102.425 110.320 1.00 128.14 112 LEU B N 1
ATOM 5508 C CA . LEU B 1 112 ? 156.173 102.865 110.298 1.00 128.14 112 LEU B CA 1
ATOM 5509 C C . LEU B 1 112 ? 156.298 104.112 111.152 1.00 128.14 112 LEU B C 1
ATOM 5510 O O . LEU B 1 112 ? 155.751 105.165 110.821 1.00 128.14 112 LEU B O 1
ATOM 5515 N N . GLU B 1 113 ? 157.018 103.999 112.260 1.00 169.88 113 GLU B N 1
ATOM 5516 C CA . GLU B 1 113 ? 157.351 105.179 113.038 1.00 169.88 113 GLU B CA 1
ATOM 5517 C C . GLU B 1 113 ? 158.396 105.983 112.288 1.00 169.88 113 GLU B C 1
ATOM 5518 O O . GLU B 1 113 ? 159.287 105.421 111.649 1.00 169.88 113 GLU B O 1
ATOM 5524 N N . VAL B 1 114 ? 158.264 107.304 112.326 1.00 181.77 114 VAL B N 1
ATOM 5525 C CA . VAL B 1 114 ? 159.132 108.193 111.571 1.00 181.77 114 VAL B CA 1
ATOM 5526 C C . VAL B 1 114 ? 159.567 109.343 112.465 1.00 181.77 114 VAL B C 1
ATOM 5527 O O . VAL B 1 114 ? 159.054 109.530 113.570 1.00 181.77 114 VAL B O 1
ATOM 5531 N N . THR B 1 115 ? 160.511 110.131 111.939 1.00 193.77 115 THR B N 1
ATOM 5532 C CA . THR B 1 115 ? 160.982 111.402 112.499 1.00 193.77 115 THR B CA 1
ATOM 5533 C C . THR B 1 115 ? 161.530 111.217 113.917 1.00 193.77 115 THR B C 1
ATOM 5534 O O . THR B 1 115 ? 160.937 111.640 114.907 1.00 193.77 115 THR B O 1
ATOM 5538 N N . SER B 1 116 ? 162.660 110.511 113.973 1.00 215.86 116 SER B N 1
ATOM 5539 C CA . SER B 1 116 ? 163.455 110.350 115.186 1.00 215.86 116 SER B CA 1
ATOM 5540 C C . SER B 1 116 ? 164.267 111.587 115.552 1.00 215.86 116 SER B C 1
ATOM 5541 O O . SER B 1 116 ? 164.747 111.680 116.687 1.00 215.86 116 SER B O 1
ATOM 5544 N N . ARG B 1 117 ? 164.456 112.513 114.626 1.00 210.65 117 ARG B N 1
ATOM 5545 C CA . ARG B 1 117 ? 165.172 113.766 114.859 1.00 210.65 117 ARG B CA 1
ATOM 5546 C C . ARG B 1 117 ? 164.425 114.883 115.602 1.00 210.65 117 ARG B C 1
ATOM 5547 O O . ARG B 1 117 ? 164.980 115.402 116.580 1.00 210.65 117 ARG B O 1
ATOM 5555 N N . PRO B 1 118 ? 163.185 115.333 115.174 1.00 203.80 118 PRO B N 1
ATOM 5556 C CA . PRO B 1 118 ? 162.754 116.687 115.556 1.00 203.80 118 PRO B CA 1
ATOM 5557 C C . PRO B 1 118 ? 162.392 116.881 117.020 1.00 203.80 118 PRO B C 1
ATOM 5558 O O . PRO B 1 118 ? 161.219 116.928 117.397 1.00 203.80 118 PRO B O 1
ATOM 5562 N N . VAL B 1 119 ? 163.422 117.010 117.850 1.00 226.82 119 VAL B N 1
ATOM 5563 C CA . VAL B 1 119 ? 163.243 117.558 119.182 1.00 226.82 119 VAL B CA 1
ATOM 5564 C C . VAL B 1 119 ? 163.125 119.074 119.057 1.00 226.82 119 VAL B C 1
ATOM 5565 O O . VAL B 1 119 ? 163.528 119.668 118.048 1.00 226.82 119 VAL B O 1
ATOM 5569 N N . GLY B 1 120 ? 162.530 119.711 120.060 1.00 246.34 120 GLY B N 1
ATOM 5570 C CA . GLY B 1 120 ? 162.419 121.150 120.062 1.00 246.34 120 GLY B CA 1
ATOM 5571 C C . GLY B 1 120 ? 162.883 121.782 121.360 1.00 246.34 120 GLY B C 1
ATOM 5572 O O . GLY B 1 120 ? 163.542 121.141 122.185 1.00 246.34 120 GLY B O 1
ATOM 5573 N N . PRO B 1 121 ? 162.578 123.087 121.544 1.00 260.66 121 PRO B N 1
ATOM 5574 C CA . PRO B 1 121 ? 163.043 123.809 122.740 1.00 260.66 121 PRO B CA 1
ATOM 5575 C C . PRO B 1 121 ? 162.428 123.298 124.031 1.00 260.66 121 PRO B C 1
ATOM 5576 O O . PRO B 1 121 ? 163.131 122.845 124.939 1.00 260.66 121 PRO B O 1
ATOM 5580 N N . GLY B 1 122 ? 161.105 123.356 124.105 1.00 253.44 122 GLY B N 1
ATOM 5581 C CA . GLY B 1 122 ? 160.373 122.720 125.177 1.00 253.44 122 GLY B CA 1
ATOM 5582 C C . GLY B 1 122 ? 159.608 121.571 124.570 1.00 253.44 122 GLY B C 1
ATOM 5583 O O . GLY B 1 122 ? 158.618 121.085 125.123 1.00 253.44 122 GLY B O 1
ATOM 5584 N N . ASN B 1 123 ? 160.083 121.142 123.406 1.00 243.03 123 ASN B N 1
ATOM 5585 C CA . ASN B 1 123 ? 159.422 120.146 122.582 1.00 243.03 123 ASN B CA 1
ATOM 5586 C C . ASN B 1 123 ? 160.351 118.956 122.417 1.00 243.03 123 ASN B C 1
ATOM 5587 O O . ASN B 1 123 ? 161.574 119.093 122.476 1.00 243.03 123 ASN B O 1
ATOM 5592 N N . THR B 1 124 ? 159.758 117.787 122.244 1.00 222.73 124 THR B N 1
ATOM 5593 C CA . THR B 1 124 ? 160.512 116.556 122.124 1.00 222.73 124 THR B CA 1
ATOM 5594 C C . THR B 1 124 ? 160.399 116.020 120.702 1.00 222.73 124 THR B C 1
ATOM 5595 O O . THR B 1 124 ? 159.778 116.627 119.828 1.00 222.73 124 THR B O 1
ATOM 5599 N N . VAL B 1 125 ? 160.994 114.874 120.475 1.00 203.94 125 VAL B N 1
ATOM 5600 C CA . VAL B 1 125 ? 160.864 114.125 119.236 1.00 203.94 125 VAL B CA 1
ATOM 5601 C C . VAL B 1 125 ? 159.490 113.479 119.205 1.00 203.94 125 VAL B C 1
ATOM 5602 O O . VAL B 1 125 ? 159.053 112.875 120.188 1.00 203.94 125 VAL B O 1
ATOM 5606 N N . CYS B 1 126 ? 158.790 113.623 118.088 1.00 204.05 126 CYS B N 1
ATOM 5607 C CA . CYS B 1 126 ? 157.477 113.021 117.920 1.00 204.05 126 CYS B CA 1
ATOM 5608 C C . CYS B 1 126 ? 157.590 111.833 116.976 1.00 204.05 126 CYS B C 1
ATOM 5609 O O . CYS B 1 126 ? 157.874 111.998 115.786 1.00 204.05 126 CYS B O 1
ATOM 5612 N N . ARG B 1 127 ? 157.388 110.638 117.517 1.00 178.97 127 ARG B N 1
ATOM 5613 C CA . ARG B 1 127 ? 157.202 109.446 116.708 1.00 178.97 127 ARG B CA 1
ATOM 5614 C C . ARG B 1 127 ? 155.735 109.340 116.347 1.00 178.97 127 ARG B C 1
ATOM 5615 O O . ARG B 1 127 ? 154.870 109.547 117.201 1.00 178.97 127 ARG B O 1
ATOM 5623 N N . TYR B 1 128 ? 155.457 108.977 115.098 1.00 161.36 128 TYR B N 1
ATOM 5624 C CA . TYR B 1 128 ? 154.072 108.821 114.688 1.00 161.36 128 TYR B CA 1
ATOM 5625 C C . TYR B 1 128 ? 153.963 107.972 113.435 1.00 161.36 128 TYR B C 1
ATOM 5626 O O . TYR B 1 128 ? 154.907 107.846 112.653 1.00 161.36 128 TYR B O 1
ATOM 5635 N N . ARG B 1 129 ? 152.771 107.417 113.250 1.00 130.99 129 ARG B N 1
ATOM 5636 C CA . ARG B 1 129 ? 152.519 106.276 112.392 1.00 130.99 129 ARG B CA 1
ATOM 5637 C C . ARG B 1 129 ? 152.129 106.706 110.997 1.00 130.99 129 ARG B C 1
ATOM 5638 O O . ARG B 1 129 ? 151.678 107.828 110.772 1.00 130.99 129 ARG B O 1
ATOM 5646 N N . THR B 1 130 ? 152.236 105.765 110.072 1.00 136.02 130 THR B N 1
ATOM 5647 C CA . THR B 1 130 ? 151.603 105.855 108.776 1.00 136.02 130 THR B CA 1
ATOM 5648 C C . THR B 1 130 ? 150.286 105.107 108.832 1.00 136.02 130 THR B C 1
ATOM 5649 O O . THR B 1 130 ? 149.948 104.469 109.831 1.00 136.02 130 THR B O 1
ATOM 5653 N N . THR B 1 131 ? 149.529 105.204 107.744 1.00 160.32 131 THR B N 1
ATOM 5654 C CA . THR B 1 131 ? 148.280 104.474 107.592 1.00 160.32 131 THR B CA 1
ATOM 5655 C C . THR B 1 131 ? 148.305 103.713 106.279 1.00 160.32 131 THR B C 1
ATOM 5656 O O . THR B 1 131 ? 148.330 104.333 105.212 1.00 160.32 131 THR B O 1
ATOM 5660 N N . ARG B 1 132 ? 148.310 102.380 106.370 1.00 164.23 132 ARG B N 1
ATOM 5661 C CA . ARG B 1 132 ? 148.175 101.450 105.244 1.00 164.23 132 ARG B CA 1
ATOM 5662 C C . ARG B 1 132 ? 149.263 101.659 104.190 1.00 164.23 132 ARG B C 1
ATOM 5663 O O . ARG B 1 132 ? 149.018 102.117 103.075 1.00 164.23 132 ARG B O 1
ATOM 5671 N N . ALA B 1 133 ? 150.480 101.329 104.600 1.00 172.03 133 ALA B N 1
ATOM 5672 C CA . ALA B 1 133 ? 151.608 101.469 103.705 1.00 172.03 133 ALA B CA 1
ATOM 5673 C C . ALA B 1 133 ? 151.525 100.457 102.573 1.00 172.03 133 ALA B C 1
ATOM 5674 O O . ALA B 1 133 ? 150.908 99.396 102.685 1.00 172.03 133 ALA B O 1
ATOM 5676 N N . ILE B 1 134 ? 152.148 100.817 101.465 1.00 184.41 134 ILE B N 1
ATOM 5677 C CA . ILE B 1 134 ? 151.908 100.178 100.178 1.00 184.41 134 ILE B CA 1
ATOM 5678 C C . ILE B 1 134 ? 153.197 99.527 99.697 1.00 184.41 134 ILE B C 1
ATOM 5679 O O . ILE B 1 134 ? 154.257 100.159 99.775 1.00 184.41 134 ILE B O 1
ATOM 5684 N N . PRO B 1 135 ? 153.155 98.287 99.251 1.00 186.09 135 PRO B N 1
ATOM 5685 C CA . PRO B 1 135 ? 154.222 97.744 98.404 1.00 186.09 135 PRO B CA 1
ATOM 5686 C C . PRO B 1 135 ? 154.503 98.585 97.167 1.00 186.09 135 PRO B C 1
ATOM 5687 O O . PRO B 1 135 ? 153.589 98.876 96.393 1.00 186.09 135 PRO B O 1
ATOM 5691 N N . LEU B 1 136 ? 155.753 98.995 96.974 1.00 176.27 136 LEU B N 1
ATOM 5692 C CA . LEU B 1 136 ? 156.094 99.915 95.898 1.00 176.27 136 LEU B CA 1
ATOM 5693 C C . LEU B 1 136 ? 156.900 99.210 94.821 1.00 176.27 136 LEU B C 1
ATOM 5694 O O . LEU B 1 136 ? 157.338 98.072 94.998 1.00 176.27 136 LEU B O 1
ATOM 5699 N N . ASN B 1 137 ? 157.098 99.896 93.706 1.00 175.93 137 ASN B N 1
ATOM 5700 C CA . ASN B 1 137 ? 157.796 99.308 92.568 1.00 175.93 137 ASN B CA 1
ATOM 5701 C C . ASN B 1 137 ? 158.865 100.266 92.088 1.00 175.93 137 ASN B C 1
ATOM 5702 O O . ASN B 1 137 ? 158.560 101.440 91.803 1.00 175.93 137 ASN B O 1
ATOM 5707 N N . PRO B 1 138 ? 160.103 99.832 91.989 1.00 168.81 138 PRO B N 1
ATOM 5708 C CA . PRO B 1 138 ? 161.220 100.776 91.877 1.00 168.81 138 PRO B CA 1
ATOM 5709 C C . PRO B 1 138 ? 161.361 101.362 90.481 1.00 168.81 138 PRO B C 1
ATOM 5710 O O . PRO B 1 138 ? 161.975 100.764 89.594 1.00 168.81 138 PRO B O 1
ATOM 5714 N N . LEU B 1 139 ? 160.856 102.585 90.319 1.00 164.16 139 LEU B N 1
ATOM 5715 C CA . LEU B 1 139 ? 160.985 103.416 89.128 1.00 164.16 139 LEU B CA 1
ATOM 5716 C C . LEU B 1 139 ? 160.431 104.784 89.490 1.00 164.16 139 LEU B C 1
ATOM 5717 O O . LEU B 1 139 ? 159.445 104.866 90.227 1.00 164.16 139 LEU B O 1
ATOM 5722 N N . ALA B 1 140 ? 161.051 105.844 88.978 1.00 179.02 140 ALA B N 1
ATOM 5723 C CA . ALA B 1 140 ? 160.549 107.202 89.187 1.00 179.02 140 ALA B CA 1
ATOM 5724 C C . ALA B 1 140 ? 161.089 108.083 88.072 1.00 179.02 140 ALA B C 1
ATOM 5725 O O . ALA B 1 140 ? 162.291 108.350 88.019 1.00 179.02 140 ALA B O 1
ATOM 5727 N N . VAL B 1 141 ? 160.206 108.527 87.183 1.00 187.35 141 VAL B N 1
ATOM 5728 C CA . VAL B 1 141 ? 160.615 109.429 86.117 1.00 187.35 141 VAL B CA 1
ATOM 5729 C C . VAL B 1 141 ? 160.876 110.806 86.711 1.00 187.35 141 VAL B C 1
ATOM 5730 O O . VAL B 1 141 ? 160.142 111.270 87.593 1.00 187.35 141 VAL B O 1
ATOM 5734 N N . GLU B 1 142 ? 161.948 111.454 86.259 1.00 200.43 142 GLU B N 1
ATOM 5735 C CA . GLU B 1 142 ? 162.427 112.660 86.917 1.00 200.43 142 GLU B CA 1
ATOM 5736 C C . GLU B 1 142 ? 162.220 113.938 86.121 1.00 200.43 142 GLU B C 1
ATOM 5737 O O . GLU B 1 142 ? 162.655 115.001 86.571 1.00 200.43 142 GLU B O 1
ATOM 5743 N N . LYS B 1 143 ? 161.598 113.879 84.950 1.00 196.01 143 LYS B N 1
ATOM 5744 C CA . LYS B 1 143 ? 161.299 115.079 84.183 1.00 196.01 143 LYS B CA 1
ATOM 5745 C C . LYS B 1 143 ? 159.819 115.107 83.847 1.00 196.01 143 LYS B C 1
ATOM 5746 O O . LYS B 1 143 ? 159.326 114.237 83.124 1.00 196.01 143 LYS B O 1
ATOM 5752 N N . VAL B 1 144 ? 159.120 116.098 84.387 1.00 189.71 144 VAL B N 1
ATOM 5753 C CA . VAL B 1 144 ? 157.681 116.256 84.221 1.00 189.71 144 VAL B CA 1
ATOM 5754 C C . VAL B 1 144 ? 157.475 117.548 83.452 1.00 189.71 144 VAL B C 1
ATOM 5755 O O . VAL B 1 144 ? 157.552 118.642 84.022 1.00 189.71 144 VAL B O 1
ATOM 5759 N N . VAL B 1 145 ? 157.242 117.430 82.151 1.00 188.13 145 VAL B N 1
ATOM 5760 C CA . VAL B 1 145 ? 157.300 118.560 81.238 1.00 188.13 145 VAL B CA 1
ATOM 5761 C C . VAL B 1 145 ? 155.978 118.664 80.499 1.00 188.13 145 VAL B C 1
ATOM 5762 O O . VAL B 1 145 ? 155.484 117.674 79.947 1.00 188.13 145 VAL B O 1
ATOM 5766 N N . MET B 1 146 ? 155.400 119.855 80.522 1.00 194.06 146 MET B N 1
ATOM 5767 C CA . MET B 1 146 ? 154.342 120.240 79.610 1.00 194.06 146 MET B CA 1
ATOM 5768 C C . MET B 1 146 ? 154.905 120.396 78.208 1.00 194.06 146 MET B C 1
ATOM 5769 O O . MET B 1 146 ? 155.839 121.173 77.995 1.00 194.06 146 MET B O 1
ATOM 5774 N N . THR B 1 147 ? 154.333 119.677 77.250 1.00 202.73 147 THR B N 1
ATOM 5775 C CA . THR B 1 147 ? 154.740 119.803 75.859 1.00 202.73 147 THR B CA 1
ATOM 5776 C C . THR B 1 147 ? 153.535 119.902 74.943 1.00 202.73 147 THR B C 1
ATOM 5777 O O . THR B 1 147 ? 152.731 118.974 74.865 1.00 202.73 147 THR B O 1
ATOM 5781 N N . THR B 1 148 ? 153.454 121.000 74.200 1.00 230.28 148 THR B N 1
ATOM 5782 C CA . THR B 1 148 ? 152.381 121.203 73.241 1.00 230.28 148 THR B CA 1
ATOM 5783 C C . THR B 1 148 ? 152.743 120.586 71.894 1.00 230.28 148 THR B C 1
ATOM 5784 O O . THR B 1 148 ? 153.906 120.540 71.487 1.00 230.28 148 THR B O 1
ATOM 5788 N N . GLU B 1 149 ? 151.716 120.121 71.198 1.00 238.35 149 GLU B N 1
ATOM 5789 C CA . GLU B 1 149 ? 151.795 119.440 69.918 1.00 238.35 149 GLU B CA 1
ATOM 5790 C C . GLU B 1 149 ? 152.126 120.417 68.804 1.00 238.35 149 GLU B C 1
ATOM 5791 O O . GLU B 1 149 ? 152.093 121.635 69.001 1.00 238.35 149 GLU B O 1
ATOM 5797 N N . PRO B 1 150 ? 152.446 119.916 67.608 1.00 232.11 150 PRO B N 1
ATOM 5798 C CA . PRO B 1 150 ? 152.238 120.722 66.402 1.00 232.11 150 PRO B CA 1
ATOM 5799 C C . PRO B 1 150 ? 150.792 121.135 66.208 1.00 232.11 150 PRO B C 1
ATOM 5800 O O . PRO B 1 150 ? 150.539 122.222 65.682 1.00 232.11 150 PRO B O 1
ATOM 5804 N N . ASP B 1 151 ? 149.843 120.311 66.645 1.00 231.58 151 ASP B N 1
ATOM 5805 C CA . ASP B 1 151 ? 148.451 120.715 66.753 1.00 231.58 151 ASP B CA 1
ATOM 5806 C C . ASP B 1 151 ? 148.154 121.390 68.087 1.00 231.58 151 ASP B C 1
ATOM 5807 O O . ASP B 1 151 ? 146.983 121.527 68.455 1.00 231.58 151 ASP B O 1
ATOM 5812 N N . GLY B 1 152 ? 149.188 121.778 68.833 1.00 234.51 152 GLY B N 1
ATOM 5813 C CA . GLY B 1 152 ? 149.062 122.680 69.960 1.00 234.51 152 GLY B CA 1
ATOM 5814 C C . GLY B 1 152 ? 148.373 122.119 71.183 1.00 234.51 152 GLY B C 1
ATOM 5815 O O . GLY B 1 152 ? 147.459 122.751 71.715 1.00 234.51 152 GLY B O 1
ATOM 5816 N N . ARG B 1 153 ? 148.773 120.938 71.636 1.00 225.24 153 ARG B N 1
ATOM 5817 C CA . ARG B 1 153 ? 148.119 120.331 72.782 1.00 225.24 153 ARG B CA 1
ATOM 5818 C C . ARG B 1 153 ? 149.145 119.860 73.796 1.00 225.24 153 ARG B C 1
ATOM 5819 O O . ARG B 1 153 ? 149.940 118.957 73.530 1.00 225.24 153 ARG B O 1
ATOM 5827 N N . SER B 1 154 ? 149.089 120.476 74.967 1.00 191.12 154 SER B N 1
ATOM 5828 C CA . SER B 1 154 ? 150.080 120.340 76.023 1.00 191.12 154 SER B CA 1
ATOM 5829 C C . SER B 1 154 ? 150.036 118.945 76.630 1.00 191.12 154 SER B C 1
ATOM 5830 O O . SER B 1 154 ? 149.071 118.596 77.312 1.00 191.12 154 SER B O 1
ATOM 5833 N N . VAL B 1 155 ? 151.083 118.152 76.398 1.00 183.74 155 VAL B N 1
ATOM 5834 C CA . VAL B 1 155 ? 151.103 116.785 76.909 1.00 183.74 155 VAL B CA 1
ATOM 5835 C C . VAL B 1 155 ? 152.331 116.573 77.787 1.00 183.74 155 VAL B C 1
ATOM 5836 O O . VAL B 1 155 ? 153.095 117.509 78.045 1.00 183.74 155 VAL B O 1
ATOM 5840 N N . LEU B 1 156 ? 152.528 115.336 78.237 1.00 175.53 156 LEU B N 1
ATOM 5841 C CA . LEU B 1 156 ? 153.351 115.030 79.400 1.00 175.53 156 LEU B CA 1
ATOM 5842 C C . LEU B 1 156 ? 154.276 113.857 79.078 1.00 175.53 156 LEU B C 1
ATOM 5843 O O . LEU B 1 156 ? 154.402 113.446 77.922 1.00 175.53 156 LEU B O 1
ATOM 5848 N N . LYS B 1 157 ? 154.935 113.319 80.106 1.00 182.25 157 LYS B N 1
ATOM 5849 C CA . LYS B 1 157 ? 156.164 112.572 79.889 1.00 182.25 157 LYS B CA 1
ATOM 5850 C C . LYS B 1 157 ? 156.017 111.082 80.192 1.00 182.25 157 LYS B C 1
ATOM 5851 O O . LYS B 1 157 ? 155.073 110.638 80.845 1.00 182.25 157 LYS B O 1
ATOM 5857 N N . ILE B 1 158 ? 157.008 110.319 79.731 1.00 178.15 158 ILE B N 1
ATOM 5858 C CA . ILE B 1 158 ? 156.894 108.876 79.563 1.00 178.15 158 ILE B CA 1
ATOM 5859 C C . ILE B 1 158 ? 157.484 108.155 80.767 1.00 178.15 158 ILE B C 1
ATOM 5860 O O . ILE B 1 158 ? 158.244 108.716 81.552 1.00 178.15 158 ILE B O 1
ATOM 5865 N N . GLY B 1 159 ? 157.125 106.880 80.893 1.00 179.27 159 GLY B N 1
ATOM 5866 C CA . GLY B 1 159 ? 157.638 105.997 81.921 1.00 179.27 159 GLY B CA 1
ATOM 5867 C C . GLY B 1 159 ? 158.889 105.251 81.508 1.00 179.27 159 GLY B C 1
ATOM 5868 O O . GLY B 1 159 ? 158.821 104.072 81.152 1.00 179.27 159 GLY B O 1
ATOM 5869 N N . PHE B 1 160 ? 160.036 105.926 81.524 1.00 192.91 160 PHE B N 1
ATOM 5870 C CA . PHE B 1 160 ? 161.291 105.343 81.056 1.00 192.91 160 PHE B CA 1
ATOM 5871 C C . PHE B 1 160 ? 162.358 105.483 82.150 1.00 192.91 160 PHE B C 1
ATOM 5872 O O . PHE B 1 160 ? 163.465 105.972 81.937 1.00 192.91 160 PHE B O 1
ATOM 5880 N N . ALA B 1 161 ? 162.001 105.058 83.362 1.00 192.51 161 ALA B N 1
ATOM 5881 C CA . ALA B 1 161 ? 162.832 105.307 84.536 1.00 192.51 161 ALA B CA 1
ATOM 5882 C C . ALA B 1 161 ? 163.796 104.166 84.850 1.00 192.51 161 ALA B C 1
ATOM 5883 O O . ALA B 1 161 ? 165.014 104.356 84.813 1.00 192.51 161 ALA B O 1
ATOM 5885 N N . CYS B 1 162 ? 163.277 102.978 85.159 1.00 198.71 162 CYS B N 1
ATOM 5886 C CA . CYS B 1 162 ? 164.089 101.880 85.685 1.00 198.71 162 CYS B CA 1
ATOM 5887 C C . CYS B 1 162 ? 163.701 100.554 85.052 1.00 198.71 162 CYS B C 1
ATOM 5888 O O . CYS B 1 162 ? 163.671 99.509 85.705 1.00 198.71 162 CYS B O 1
ATOM 5891 N N . SER B 1 163 ? 163.424 100.573 83.754 1.00 219.54 163 SER B N 1
ATOM 5892 C CA . SER B 1 163 ? 162.886 99.406 83.067 1.00 219.54 163 SER B CA 1
ATOM 5893 C C . SER B 1 163 ? 163.956 98.422 82.626 1.00 219.54 163 SER B C 1
ATOM 5894 O O . SER B 1 163 ? 163.637 97.266 82.328 1.00 219.54 163 SER B O 1
ATOM 5897 N N . GLU B 1 164 ? 165.207 98.855 82.567 1.00 196.70 164 GLU B N 1
ATOM 5898 C CA . GLU B 1 164 ? 166.300 98.049 82.048 1.00 196.70 164 GLU B CA 1
ATOM 5899 C C . GLU B 1 164 ? 167.082 97.347 83.144 1.00 196.70 164 GLU B C 1
ATOM 5900 O O . GLU B 1 164 ? 168.138 96.771 82.865 1.00 196.70 164 GLU B O 1
ATOM 5906 N N . LEU B 1 165 ? 166.588 97.376 84.378 1.00 189.18 165 LEU B N 1
ATOM 5907 C CA . LEU B 1 165 ? 167.326 96.873 85.522 1.00 189.18 165 LEU B CA 1
ATOM 5908 C C . LEU B 1 165 ? 166.607 95.755 86.249 1.00 189.18 165 LEU B C 1
ATOM 5909 O O . LEU B 1 165 ? 167.258 94.958 86.934 1.00 189.18 165 LEU B O 1
ATOM 5914 N N . ALA B 1 166 ? 165.289 95.672 86.122 1.00 197.01 166 ALA B N 1
ATOM 5915 C CA . ALA B 1 166 ? 164.497 94.858 87.021 1.00 197.01 166 ALA B CA 1
ATOM 5916 C C . ALA B 1 166 ? 163.612 93.908 86.235 1.00 197.01 166 ALA B C 1
ATOM 5917 O O . ALA B 1 166 ? 163.405 94.058 85.029 1.00 197.01 166 ALA B O 1
ATOM 5919 N N . ASP B 1 167 ? 163.079 92.932 86.953 1.00 194.10 167 ASP B N 1
ATOM 5920 C CA . ASP B 1 167 ? 162.282 91.866 86.368 1.00 194.10 167 ASP B CA 1
ATOM 5921 C C . ASP B 1 167 ? 160.834 92.308 86.421 1.00 194.10 167 ASP B C 1
ATOM 5922 O O . ASP B 1 167 ? 160.075 91.901 87.298 1.00 194.10 167 ASP B O 1
ATOM 5927 N N . TRP B 1 168 ? 160.441 93.141 85.472 1.00 193.03 168 TRP B N 1
ATOM 5928 C CA . TRP B 1 168 ? 159.074 93.622 85.507 1.00 193.03 168 TRP B CA 1
ATOM 5929 C C . TRP B 1 168 ? 158.089 92.592 84.984 1.00 193.03 168 TRP B C 1
ATOM 5930 O O . TRP B 1 168 ? 156.879 92.789 85.113 1.00 193.03 168 TRP B O 1
ATOM 5941 N N . SER B 1 169 ? 158.577 91.492 84.424 1.00 183.14 169 SER B N 1
ATOM 5942 C CA . SER B 1 169 ? 157.759 90.307 84.258 1.00 183.14 169 SER B CA 1
ATOM 5943 C C . SER B 1 169 ? 157.475 89.609 85.577 1.00 183.14 169 SER B C 1
ATOM 5944 O O . SER B 1 169 ? 156.532 88.818 85.647 1.00 183.14 169 SER B O 1
ATOM 5947 N N . GLN B 1 170 ? 158.263 89.877 86.618 1.00 199.31 170 GLN B N 1
ATOM 5948 C CA . GLN B 1 170 ? 158.008 89.353 87.952 1.00 199.31 170 GLN B CA 1
ATOM 5949 C C . GLN B 1 170 ? 157.223 90.325 88.807 1.00 199.31 170 GLN B C 1
ATOM 5950 O O . GLN B 1 170 ? 156.733 89.947 89.875 1.00 199.31 170 GLN B O 1
ATOM 5956 N N . VAL B 1 171 ? 157.103 91.568 88.372 1.00 195.68 171 VAL B N 1
ATOM 5957 C CA . VAL B 1 171 ? 156.516 92.623 89.178 1.00 195.68 171 VAL B CA 1
ATOM 5958 C C . VAL B 1 171 ? 155.184 93.004 88.557 1.00 195.68 171 VAL B C 1
ATOM 5959 O O . VAL B 1 171 ? 155.128 93.390 87.385 1.00 195.68 171 VAL B O 1
ATOM 5963 N N . ASP B 1 172 ? 154.116 92.898 89.342 1.00 209.91 172 ASP B N 1
ATOM 5964 C CA . ASP B 1 172 ? 152.757 93.049 88.826 1.00 209.91 172 ASP B CA 1
ATOM 5965 C C . ASP B 1 172 ? 152.296 94.484 89.032 1.00 209.91 172 ASP B C 1
ATOM 5966 O O . ASP B 1 172 ? 152.138 94.963 90.154 1.00 209.91 172 ASP B O 1
ATOM 5971 N N . LEU B 1 173 ? 152.073 95.177 87.922 1.00 187.63 173 LEU B N 1
ATOM 5972 C CA . LEU B 1 173 ? 151.802 96.608 87.950 1.00 187.63 173 LEU B CA 1
ATOM 5973 C C . LEU B 1 173 ? 150.315 96.797 87.723 1.00 187.63 173 LEU B C 1
ATOM 5974 O O . LEU B 1 173 ? 149.841 96.872 86.589 1.00 187.63 173 LEU B O 1
ATOM 5979 N N . HIS B 1 174 ? 149.563 96.850 88.813 1.00 172.03 174 HIS B N 1
ATOM 5980 C CA . HIS B 1 174 ? 148.165 97.238 88.748 1.00 172.03 174 HIS B CA 1
ATOM 5981 C C . HIS B 1 174 ? 147.913 98.268 89.824 1.00 172.03 174 HIS B C 1
ATOM 5982 O O . HIS B 1 174 ? 148.241 98.035 90.991 1.00 172.03 174 HIS B O 1
ATOM 5989 N N . ARG B 1 175 ? 147.371 99.406 89.403 1.00 182.64 175 ARG B N 1
ATOM 5990 C CA . ARG B 1 175 ? 146.926 100.479 90.285 1.00 182.64 175 ARG B CA 1
ATOM 5991 C C . ARG B 1 175 ? 148.065 101.069 91.117 1.00 182.64 175 ARG B C 1
ATOM 5992 O O . ARG B 1 175 ? 148.091 100.948 92.342 1.00 182.64 175 ARG B O 1
ATOM 6000 N N . LEU B 1 176 ? 149.010 101.724 90.439 1.00 183.50 176 LEU B N 1
ATOM 6001 C CA . LEU B 1 176 ? 150.147 102.377 91.091 1.00 183.50 176 LEU B CA 1
ATOM 6002 C C . LEU B 1 176 ? 149.905 103.874 91.226 1.00 183.50 176 LEU B C 1
ATOM 6003 O O . LEU B 1 176 ? 150.291 104.658 90.359 1.00 183.50 176 LEU B O 1
ATOM 6008 N N . SER B 1 177 ? 149.356 104.270 92.369 1.00 177.49 177 SER B N 1
ATOM 6009 C CA . SER B 1 177 ? 148.888 105.621 92.632 1.00 177.49 177 SER B CA 1
ATOM 6010 C C . SER B 1 177 ? 150.020 106.639 92.624 1.00 177.49 177 SER B C 1
ATOM 6011 O O . SER B 1 177 ? 151.203 106.297 92.684 1.00 177.49 177 SER B O 1
ATOM 6014 N N . LEU B 1 178 ? 149.629 107.912 92.570 1.00 170.98 178 LEU B N 1
ATOM 6015 C CA . LEU B 1 178 ? 150.540 109.032 92.763 1.00 170.98 178 LEU B CA 1
ATOM 6016 C C . LEU B 1 178 ? 149.750 110.267 93.179 1.00 170.98 178 LEU B C 1
ATOM 6017 O O . LEU B 1 178 ? 148.857 110.711 92.455 1.00 170.98 178 LEU B O 1
ATOM 6022 N N . TYR B 1 179 ? 150.045 110.787 94.371 1.00 174.89 179 TYR B N 1
ATOM 6023 C CA . TYR B 1 179 ? 149.375 111.976 94.884 1.00 174.89 179 TYR B CA 1
ATOM 6024 C C . TYR B 1 179 ? 150.132 113.191 94.405 1.00 174.89 179 TYR B C 1
ATOM 6025 O O . TYR B 1 179 ? 151.360 113.220 94.479 1.00 174.89 179 TYR B O 1
ATOM 6034 N N . LEU B 1 180 ? 149.390 114.194 93.947 1.00 169.27 180 LEU B N 1
ATOM 6035 C CA . LEU B 1 180 ? 149.990 115.340 93.283 1.00 169.27 180 LEU B CA 1
ATOM 6036 C C . LEU B 1 180 ? 150.886 116.120 94.225 1.00 169.27 180 LEU B C 1
ATOM 6037 O O . LEU B 1 180 ? 150.586 116.276 95.411 1.00 169.27 180 LEU B O 1
ATOM 6042 N N . ALA B 1 181 ? 152.025 116.533 93.692 1.00 183.67 181 ALA B N 1
ATOM 6043 C CA . ALA B 1 181 ? 153.115 117.086 94.473 1.00 183.67 181 ALA B CA 1
ATOM 6044 C C . ALA B 1 181 ? 152.935 118.576 94.689 1.00 183.67 181 ALA B C 1
ATOM 6045 O O . ALA B 1 181 ? 151.838 119.114 94.521 1.00 183.67 181 ALA B O 1
ATOM 6047 N N . ALA B 1 182 ? 154.016 119.248 95.058 1.00 191.05 182 ALA B N 1
ATOM 6048 C CA . ALA B 1 182 ? 153.983 120.612 95.557 1.00 191.05 182 ALA B CA 1
ATOM 6049 C C . ALA B 1 182 ? 153.789 121.665 94.467 1.00 191.05 182 ALA B C 1
ATOM 6050 O O . ALA B 1 182 ? 154.070 122.842 94.719 1.00 191.05 182 ALA B O 1
ATOM 6052 N N . GLU B 1 183 ? 153.326 121.303 93.275 1.00 199.58 183 GLU B N 1
ATOM 6053 C CA . GLU B 1 183 ? 152.907 122.313 92.317 1.00 199.58 183 GLU B CA 1
ATOM 6054 C C . GLU B 1 183 ? 151.427 122.660 92.470 1.00 199.58 183 GLU B C 1
ATOM 6055 O O . GLU B 1 183 ? 150.998 123.722 92.013 1.00 199.58 183 GLU B O 1
ATOM 6061 N N . ALA B 1 184 ? 150.652 121.801 93.128 1.00 184.83 184 ALA B N 1
ATOM 6062 C CA . ALA B 1 184 ? 149.293 122.160 93.525 1.00 184.83 184 ALA B CA 1
ATOM 6063 C C . ALA B 1 184 ? 149.170 123.361 94.468 1.00 184.83 184 ALA B C 1
ATOM 6064 O O . ALA B 1 184 ? 148.044 123.872 94.590 1.00 184.83 184 ALA B O 1
ATOM 6066 N N . PRO B 1 185 ? 150.199 123.782 95.224 1.00 186.24 185 PRO B N 1
ATOM 6067 C CA . PRO B 1 185 ? 150.225 125.166 95.716 1.00 186.24 185 PRO B CA 1
ATOM 6068 C C . PRO B 1 185 ? 149.944 126.229 94.679 1.00 186.24 185 PRO B C 1
ATOM 6069 O O . PRO B 1 185 ? 149.353 127.256 95.036 1.00 186.24 185 PRO B O 1
ATOM 6073 N N . VAL B 1 186 ? 150.317 126.039 93.420 1.00 173.79 186 VAL B N 1
ATOM 6074 C CA . VAL B 1 186 ? 149.561 126.748 92.404 1.00 173.79 186 VAL B CA 1
ATOM 6075 C C . VAL B 1 186 ? 148.203 126.075 92.443 1.00 173.79 186 VAL B C 1
ATOM 6076 O O . VAL B 1 186 ? 148.025 124.958 91.947 1.00 173.79 186 VAL B O 1
ATOM 6080 N N . SER B 1 187 ? 147.231 126.742 93.048 1.00 165.20 187 SER B N 1
ATOM 6081 C CA . SER B 1 187 ? 145.981 126.074 93.361 1.00 165.20 187 SER B CA 1
ATOM 6082 C C . SER B 1 187 ? 145.033 126.083 92.174 1.00 165.20 187 SER B C 1
ATOM 6083 O O . SER B 1 187 ? 143.862 126.441 92.302 1.00 165.20 187 SER B O 1
ATOM 6086 N N . SER B 1 188 ? 145.550 125.718 91.017 1.00 166.02 188 SER B N 1
ATOM 6087 C CA . SER B 1 188 ? 144.766 125.281 89.884 1.00 166.02 188 SER B CA 1
ATOM 6088 C C . SER B 1 188 ? 145.393 124.043 89.290 1.00 166.02 188 SER B C 1
ATOM 6089 O O . SER B 1 188 ? 144.778 123.399 88.436 1.00 166.02 188 SER B O 1
ATOM 6092 N N . THR B 1 189 ? 146.603 123.708 89.722 1.00 166.73 189 THR B N 1
ATOM 6093 C CA . THR B 1 189 ? 147.343 122.555 89.247 1.00 166.73 189 THR B CA 1
ATOM 6094 C C . THR B 1 189 ? 146.606 121.274 89.586 1.00 166.73 189 THR B C 1
ATOM 6095 O O . THR B 1 189 ? 146.271 120.496 88.695 1.00 166.73 189 THR B O 1
ATOM 6099 N N . LEU B 1 190 ? 146.309 121.062 90.869 1.00 165.20 190 LEU B N 1
ATOM 6100 C CA . LEU B 1 190 ? 145.479 119.920 91.220 1.00 165.20 190 LEU B CA 1
ATOM 6101 C C . LEU B 1 190 ? 144.070 120.092 90.699 1.00 165.20 190 LEU B C 1
ATOM 6102 O O . LEU B 1 190 ? 143.389 119.098 90.456 1.00 165.20 190 LEU B O 1
ATOM 6107 N N . HIS B 1 191 ? 143.635 121.327 90.485 1.00 169.38 191 HIS B N 1
ATOM 6108 C CA . HIS B 1 191 ? 142.311 121.543 89.936 1.00 169.38 191 HIS B CA 1
ATOM 6109 C C . HIS B 1 191 ? 142.259 121.130 88.474 1.00 169.38 191 HIS B C 1
ATOM 6110 O O . HIS B 1 191 ? 141.477 120.245 88.108 1.00 169.38 191 HIS B O 1
ATOM 6117 N N . LEU B 1 192 ? 143.127 121.716 87.639 1.00 170.60 192 LEU B N 1
ATOM 6118 C CA . LEU B 1 192 ? 143.168 121.337 86.228 1.00 170.60 192 LEU B CA 1
ATOM 6119 C C . LEU B 1 192 ? 143.554 119.883 86.055 1.00 170.60 192 LEU B C 1
ATOM 6120 O O . LEU B 1 192 ? 142.776 119.093 85.516 1.00 170.60 192 LEU B O 1
ATOM 6125 N N . MET B 1 193 ? 144.731 119.513 86.546 1.00 188.54 193 MET B N 1
ATOM 6126 C CA . MET B 1 193 ? 145.329 118.210 86.334 1.00 188.54 193 MET B CA 1
ATOM 6127 C C . MET B 1 193 ? 144.460 117.067 86.811 1.00 188.54 193 MET B C 1
ATOM 6128 O O . MET B 1 193 ? 144.516 115.995 86.207 1.00 188.54 193 MET B O 1
ATOM 6133 N N . MET B 1 194 ? 143.608 117.275 87.807 1.00 168.44 194 MET B N 1
ATOM 6134 C CA . MET B 1 194 ? 142.573 116.289 88.056 1.00 168.44 194 MET B CA 1
ATOM 6135 C C . MET B 1 194 ? 141.415 116.421 87.087 1.00 168.44 194 MET B C 1
ATOM 6136 O O . MET B 1 194 ? 140.969 115.415 86.530 1.00 168.44 194 MET B O 1
ATOM 6141 N N . THR B 1 195 ? 140.920 117.636 86.848 1.00 172.03 195 THR B N 1
ATOM 6142 C CA . THR B 1 195 ? 139.773 117.734 85.962 1.00 172.03 195 THR B CA 1
ATOM 6143 C C . THR B 1 195 ? 140.171 117.605 84.503 1.00 172.03 195 THR B C 1
ATOM 6144 O O . THR B 1 195 ? 139.301 117.389 83.655 1.00 172.03 195 THR B O 1
ATOM 6148 N N . LYS B 1 196 ? 141.460 117.724 84.188 1.00 185.82 196 LYS B N 1
ATOM 6149 C CA . LYS B 1 196 ? 141.892 117.357 82.853 1.00 185.82 196 LYS B CA 1
ATOM 6150 C C . LYS B 1 196 ? 141.786 115.859 82.676 1.00 185.82 196 LYS B C 1
ATOM 6151 O O . LYS B 1 196 ? 141.406 115.380 81.605 1.00 185.82 196 LYS B O 1
ATOM 6157 N N . ARG B 1 197 ? 142.043 115.119 83.747 1.00 167.15 197 ARG B N 1
ATOM 6158 C CA . ARG B 1 197 ? 141.815 113.690 83.809 1.00 167.15 197 ARG B CA 1
ATOM 6159 C C . ARG B 1 197 ? 140.365 113.345 84.074 1.00 167.15 197 ARG B C 1
ATOM 6160 O O . ARG B 1 197 ? 140.048 112.176 84.303 1.00 167.15 197 ARG B O 1
ATOM 6168 N N . LEU B 1 198 ? 139.476 114.332 84.087 1.00 152.81 198 LEU B N 1
ATOM 6169 C CA . LEU B 1 198 ? 138.095 114.013 83.785 1.00 152.81 198 LEU B CA 1
ATOM 6170 C C . LEU B 1 198 ? 137.872 113.881 82.301 1.00 152.81 198 LEU B C 1
ATOM 6171 O O . LEU B 1 198 ? 136.790 113.460 81.884 1.00 152.81 198 LEU B O 1
ATOM 6176 N N . ALA B 1 199 ? 138.857 114.250 81.499 1.00 176.50 199 ALA B N 1
ATOM 6177 C CA . ALA B 1 199 ? 138.704 114.242 80.063 1.00 176.50 199 ALA B CA 1
ATOM 6178 C C . ALA B 1 199 ? 139.982 113.749 79.403 1.00 176.50 199 ALA B C 1
ATOM 6179 O O . ALA B 1 199 ? 140.610 114.449 78.614 1.00 176.50 199 ALA B O 1
ATOM 6181 N N . ALA B 1 200 ? 140.400 112.538 79.751 1.00 200.89 200 ALA B N 1
ATOM 6182 C CA . ALA B 1 200 ? 141.629 111.986 79.207 1.00 200.89 200 ALA B CA 1
ATOM 6183 C C . ALA B 1 200 ? 141.439 111.473 77.782 1.00 200.89 200 ALA B C 1
ATOM 6184 O O . ALA B 1 200 ? 140.322 111.353 77.271 1.00 200.89 200 ALA B O 1
ATOM 6186 N N . LEU B 1 201 ? 142.569 111.199 77.132 1.00 216.99 201 LEU B N 1
ATOM 6187 C CA . LEU B 1 201 ? 142.653 110.408 75.910 1.00 216.99 201 LEU B CA 1
ATOM 6188 C C . LEU B 1 201 ? 143.806 109.423 76.110 1.00 216.99 201 LEU B C 1
ATOM 6189 O O . LEU B 1 201 ? 144.465 109.423 77.153 1.00 216.99 201 LEU B O 1
ATOM 6194 N N . TYR B 1 202 ? 144.050 108.564 75.124 1.00 210.81 202 TYR B N 1
ATOM 6195 C CA . TYR B 1 202 ? 144.997 107.476 75.295 1.00 210.81 202 TYR B CA 1
ATOM 6196 C C . TYR B 1 202 ? 146.438 107.971 75.197 1.00 210.81 202 TYR B C 1
ATOM 6197 O O . TYR B 1 202 ? 146.722 109.165 75.046 1.00 210.81 202 TYR B O 1
ATOM 6206 N N . LEU B 1 203 ? 147.352 107.011 75.256 1.00 202.84 203 LEU B N 1
ATOM 6207 C CA . LEU B 1 203 ? 148.768 107.267 75.422 1.00 202.84 203 LEU B CA 1
ATOM 6208 C C . LEU B 1 203 ? 149.570 106.582 74.326 1.00 202.84 203 LEU B C 1
ATOM 6209 O O . LEU B 1 203 ? 149.120 105.614 73.710 1.00 202.84 203 LEU B O 1
ATOM 6214 N N . ARG B 1 204 ? 150.760 107.115 74.071 1.00 202.98 204 ARG B N 1
ATOM 6215 C CA . ARG B 1 204 ? 151.654 106.603 73.036 1.00 202.98 204 ARG B CA 1
ATOM 6216 C C . ARG B 1 204 ? 153.070 106.789 73.547 1.00 202.98 204 ARG B C 1
ATOM 6217 O O . ARG B 1 204 ? 153.534 107.927 73.643 1.00 202.98 204 ARG B O 1
ATOM 6225 N N . LEU B 1 205 ? 153.778 105.703 73.840 1.00 197.46 205 LEU B N 1
ATOM 6226 C CA . LEU B 1 205 ? 155.073 105.898 74.455 1.00 197.46 205 LEU B CA 1
ATOM 6227 C C . LEU B 1 205 ? 156.204 105.255 73.665 1.00 197.46 205 LEU B C 1
ATOM 6228 O O . LEU B 1 205 ? 156.061 104.116 73.194 1.00 197.46 205 LEU B O 1
ATOM 6233 N N . PRO B 1 206 ? 157.296 105.961 73.458 1.00 219.39 206 PRO B N 1
ATOM 6234 C CA . PRO B 1 206 ? 158.506 105.304 72.960 1.00 219.39 206 PRO B CA 1
ATOM 6235 C C . PRO B 1 206 ? 159.398 104.826 74.098 1.00 219.39 206 PRO B C 1
ATOM 6236 O O . PRO B 1 206 ? 159.894 105.631 74.891 1.00 219.39 206 PRO B O 1
ATOM 6240 N N . GLY B 1 207 ? 159.618 103.522 74.217 1.00 218.64 207 GLY B N 1
ATOM 6241 C CA . GLY B 1 207 ? 160.584 103.093 75.210 1.00 218.64 207 GLY B CA 1
ATOM 6242 C C . GLY B 1 207 ? 161.658 102.186 74.662 1.00 218.64 207 GLY B C 1
ATOM 6243 O O . GLY B 1 207 ? 162.810 102.237 75.105 1.00 218.64 207 GLY B O 1
ATOM 6244 N N . ASN B 1 208 ? 161.277 101.408 73.648 1.00 225.55 208 ASN B N 1
ATOM 6245 C CA . ASN B 1 208 ? 162.106 100.371 73.033 1.00 225.55 208 ASN B CA 1
ATOM 6246 C C . ASN B 1 208 ? 162.677 99.407 74.078 1.00 225.55 208 ASN B C 1
ATOM 6247 O O . ASN B 1 208 ? 163.853 99.042 74.044 1.00 225.55 208 ASN B O 1
ATOM 6252 N N . ASP B 1 209 ? 161.831 99.005 75.030 1.00 226.13 209 ASP B N 1
ATOM 6253 C CA . ASP B 1 209 ? 162.213 98.005 76.029 1.00 226.13 209 ASP B CA 1
ATOM 6254 C C . ASP B 1 209 ? 161.061 97.021 76.168 1.00 226.13 209 ASP B C 1
ATOM 6255 O O . ASP B 1 209 ? 160.037 97.339 76.779 1.00 226.13 209 ASP B O 1
ATOM 6260 N N . GLU B 1 210 ? 161.253 95.817 75.632 1.00 215.46 210 GLU B N 1
ATOM 6261 C CA . GLU B 1 210 ? 160.253 94.753 75.704 1.00 215.46 210 GLU B CA 1
ATOM 6262 C C . GLU B 1 210 ? 160.277 94.128 77.096 1.00 215.46 210 GLU B C 1
ATOM 6263 O O . GLU B 1 210 ? 160.776 93.027 77.326 1.00 215.46 210 GLU B O 1
ATOM 6269 N N . ARG B 1 211 ? 159.733 94.876 78.039 1.00 190.13 211 ARG B N 1
ATOM 6270 C CA . ARG B 1 211 ? 159.723 94.466 79.426 1.00 190.13 211 ARG B CA 1
ATOM 6271 C C . ARG B 1 211 ? 158.359 94.573 80.075 1.00 190.13 211 ARG B C 1
ATOM 6272 O O . ARG B 1 211 ? 158.004 93.700 80.875 1.00 190.13 211 ARG B O 1
ATOM 6280 N N . ILE B 1 212 ? 157.573 95.588 79.734 1.00 188.96 212 ILE B N 1
ATOM 6281 C CA . ILE B 1 212 ? 156.438 96.025 80.532 1.00 188.96 212 ILE B CA 1
ATOM 6282 C C . ILE B 1 212 ? 155.234 96.160 79.616 1.00 188.96 212 ILE B C 1
ATOM 6283 O O . ILE B 1 212 ? 155.200 97.056 78.764 1.00 188.96 212 ILE B O 1
ATOM 6288 N N . ARG B 1 213 ? 154.249 95.276 79.783 1.00 181.26 213 ARG B N 1
ATOM 6289 C CA . ARG B 1 213 ? 152.985 95.363 79.046 1.00 181.26 213 ARG B CA 1
ATOM 6290 C C . ARG B 1 213 ? 151.865 95.038 80.028 1.00 181.26 213 ARG B C 1
ATOM 6291 O O . ARG B 1 213 ? 151.481 93.875 80.176 1.00 181.26 213 ARG B O 1
ATOM 6299 N N . ILE B 1 214 ? 151.331 96.064 80.680 1.00 177.07 214 ILE B N 1
ATOM 6300 C CA . ILE B 1 214 ? 150.336 95.886 81.724 1.00 177.07 214 ILE B CA 1
ATOM 6301 C C . ILE B 1 214 ? 149.023 96.467 81.252 1.00 177.07 214 ILE B C 1
ATOM 6302 O O . ILE B 1 214 ? 148.890 96.965 80.133 1.00 177.07 214 ILE B O 1
ATOM 6307 N N . ASP B 1 215 ? 148.042 96.386 82.132 1.00 183.12 215 ASP B N 1
ATOM 6308 C CA . ASP B 1 215 ? 146.921 97.294 82.075 1.00 183.12 215 ASP B CA 1
ATOM 6309 C C . ASP B 1 215 ? 146.591 97.646 83.521 1.00 183.12 215 ASP B C 1
ATOM 6310 O O . ASP B 1 215 ? 147.442 97.541 84.409 1.00 183.12 215 ASP B O 1
ATOM 6315 N N . GLY B 1 216 ? 145.352 98.064 83.761 1.00 185.85 216 GLY B N 1
ATOM 6316 C CA . GLY B 1 216 ? 144.915 98.400 85.103 1.00 185.85 216 GLY B CA 1
ATOM 6317 C C . GLY B 1 216 ? 145.469 99.713 85.602 1.00 185.85 216 GLY B C 1
ATOM 6318 O O . GLY B 1 216 ? 146.245 99.753 86.563 1.00 185.85 216 GLY B O 1
ATOM 6319 N N . TRP B 1 217 ? 145.068 100.796 84.945 1.00 174.17 217 TRP B N 1
ATOM 6320 C CA . TRP B 1 217 ? 145.531 102.119 85.324 1.00 174.17 217 TRP B CA 1
ATOM 6321 C C . TRP B 1 217 ? 144.914 102.538 86.648 1.00 174.17 217 TRP B C 1
ATOM 6322 O O . TRP B 1 217 ? 143.797 102.144 86.987 1.00 174.17 217 TRP B O 1
ATOM 6333 N N . PHE B 1 218 ? 145.644 103.373 87.371 1.00 173.00 218 PHE B N 1
ATOM 6334 C CA . PHE B 1 218 ? 145.432 103.612 88.781 1.00 173.00 218 PHE B CA 1
ATOM 6335 C C . PHE B 1 218 ? 144.509 104.766 89.103 1.00 173.00 218 PHE B C 1
ATOM 6336 O O . PHE B 1 218 ? 143.946 105.437 88.232 1.00 173.00 218 PHE B O 1
ATOM 6344 N N . SER B 1 219 ? 144.378 104.973 90.406 1.00 159.97 219 SER B N 1
ATOM 6345 C CA . SER B 1 219 ? 143.823 106.160 90.991 1.00 159.97 219 SER B CA 1
ATOM 6346 C C . SER B 1 219 ? 144.961 107.116 91.273 1.00 159.97 219 SER B C 1
ATOM 6347 O O . SER B 1 219 ? 145.820 106.797 92.103 1.00 159.97 219 SER B O 1
ATOM 6350 N N . PRO B 1 220 ? 145.038 108.251 90.624 1.00 141.76 220 PRO B N 1
ATOM 6351 C CA . PRO B 1 220 ? 145.855 109.335 91.173 1.00 141.76 220 PRO B CA 1
ATOM 6352 C C . PRO B 1 220 ? 145.125 110.039 92.301 1.00 141.76 220 PRO B C 1
ATOM 6353 O O . PRO B 1 220 ? 143.981 109.696 92.606 1.00 141.76 220 PRO B O 1
ATOM 6357 N N . GLY B 1 221 ? 145.760 111.008 92.945 1.00 148.99 221 GLY B N 1
ATOM 6358 C CA . GLY B 1 221 ? 145.086 111.690 94.030 1.00 148.99 221 GLY B CA 1
ATOM 6359 C C . GLY B 1 221 ? 145.835 112.891 94.558 1.00 148.99 221 GLY B C 1
ATOM 6360 O O . GLY B 1 221 ? 146.611 113.519 93.836 1.00 148.99 221 GLY B O 1
ATOM 6361 N N . GLY B 1 222 ? 145.617 113.211 95.826 1.00 131.68 222 GLY B N 1
ATOM 6362 C CA . GLY B 1 222 ? 146.184 114.409 96.404 1.00 131.68 222 GLY B CA 1
ATOM 6363 C C . GLY B 1 222 ? 145.128 115.272 97.057 1.00 131.68 222 GLY B C 1
ATOM 6364 O O . GLY B 1 222 ? 145.350 116.447 97.355 1.00 131.68 222 GLY B O 1
ATOM 6365 N N . PHE B 1 223 ? 143.970 114.680 97.298 1.00 121.11 223 PHE B N 1
ATOM 6366 C CA . PHE B 1 223 ? 142.930 115.346 98.061 1.00 121.11 223 PHE B CA 1
ATOM 6367 C C . PHE B 1 223 ? 143.345 115.579 99.505 1.00 121.11 223 PHE B C 1
ATOM 6368 O O . PHE B 1 223 ? 142.999 116.616 100.077 1.00 121.11 223 PHE B O 1
ATOM 6376 N N . ALA B 1 224 ? 144.125 114.667 100.087 1.00 120.39 224 ALA B N 1
ATOM 6377 C CA . ALA B 1 224 ? 144.156 114.522 101.531 1.00 120.39 224 ALA B CA 1
ATOM 6378 C C . ALA B 1 224 ? 145.031 115.551 102.188 1.00 120.39 224 ALA B C 1
ATOM 6379 O O . ALA B 1 224 ? 145.190 115.521 103.414 1.00 120.39 224 ALA B O 1
ATOM 6381 N N . GLU B 1 225 ? 145.637 116.413 101.378 1.00 144.55 225 GLU B N 1
ATOM 6382 C CA . GLU B 1 225 ? 146.070 117.712 101.843 1.00 144.55 225 GLU B CA 1
ATOM 6383 C C . GLU B 1 225 ? 144.979 118.412 102.630 1.00 144.55 225 GLU B C 1
ATOM 6384 O O . GLU B 1 225 ? 145.230 118.894 103.738 1.00 144.55 225 GLU B O 1
ATOM 6390 N N . GLU B 1 226 ? 143.763 118.441 102.104 1.00 136.81 226 GLU B N 1
ATOM 6391 C CA . GLU B 1 226 ? 142.686 119.190 102.720 1.00 136.81 226 GLU B CA 1
ATOM 6392 C C . GLU B 1 226 ? 142.073 118.392 103.858 1.00 136.81 226 GLU B C 1
ATOM 6393 O O . GLU B 1 226 ? 142.075 117.160 103.839 1.00 136.81 226 GLU B O 1
ATOM 6399 N N . ASP B 1 227 ? 141.569 119.113 104.855 1.00 135.83 227 ASP B N 1
ATOM 6400 C CA . ASP B 1 227 ? 140.961 118.519 106.030 1.00 135.83 227 ASP B CA 1
ATOM 6401 C C . ASP B 1 227 ? 139.738 119.264 106.536 1.00 135.83 227 ASP B C 1
ATOM 6402 O O . ASP B 1 227 ? 139.316 119.018 107.667 1.00 135.83 227 ASP B O 1
ATOM 6407 N N . ARG B 1 228 ? 139.229 120.230 105.779 1.00 158.64 228 ARG B N 1
ATOM 6408 C CA . ARG B 1 228 ? 137.930 120.816 106.070 1.00 158.64 228 ARG B CA 1
ATOM 6409 C C . ARG B 1 228 ? 136.890 120.321 105.091 1.00 158.64 228 ARG B C 1
ATOM 6410 O O . ARG B 1 228 ? 135.715 120.183 105.443 1.00 158.64 228 ARG B O 1
ATOM 6418 N N . LEU B 1 229 ? 137.315 120.073 103.857 1.00 137.62 229 LEU B N 1
ATOM 6419 C CA . LEU B 1 229 ? 136.490 119.339 102.916 1.00 137.62 229 LEU B CA 1
ATOM 6420 C C . LEU B 1 229 ? 136.339 117.902 103.357 1.00 137.62 229 LEU B C 1
ATOM 6421 O O . LEU B 1 229 ? 135.313 117.271 103.094 1.00 137.62 229 LEU B O 1
ATOM 6426 N N . TRP B 1 230 ? 137.319 117.402 104.056 1.00 158.08 230 TRP B N 1
ATOM 6427 C CA . TRP B 1 230 ? 137.349 116.023 104.493 1.00 158.08 230 TRP B CA 1
ATOM 6428 C C . TRP B 1 230 ? 136.261 115.592 105.483 1.00 158.08 230 TRP B C 1
ATOM 6429 O O . TRP B 1 230 ? 135.693 114.508 105.288 1.00 158.08 230 TRP B O 1
ATOM 6440 N N . PRO B 1 231 ? 135.913 116.344 106.541 1.00 145.46 231 PRO B N 1
ATOM 6441 C CA . PRO B 1 231 ? 134.841 115.848 107.411 1.00 145.46 231 PRO B CA 1
ATOM 6442 C C . PRO B 1 231 ? 133.485 115.898 106.761 1.00 145.46 231 PRO B C 1
ATOM 6443 O O . PRO B 1 231 ? 132.577 115.193 107.211 1.00 145.46 231 PRO B O 1
ATOM 6447 N N . LYS B 1 232 ? 133.329 116.698 105.710 1.00 150.20 232 LYS B N 1
ATOM 6448 C CA . LYS B 1 232 ? 132.109 116.652 104.924 1.00 150.20 232 LYS B CA 1
ATOM 6449 C C . LYS B 1 232 ? 131.965 115.300 104.250 1.00 150.20 232 LYS B C 1
ATOM 6450 O O . LYS B 1 232 ? 130.892 114.692 104.280 1.00 150.20 232 LYS B O 1
ATOM 6456 N N . GLY B 1 233 ? 133.058 114.779 103.697 1.00 133.52 233 GLY B N 1
ATOM 6457 C CA . GLY B 1 233 ? 133.023 113.434 103.170 1.00 133.52 233 GLY B CA 1
ATOM 6458 C C . GLY B 1 233 ? 133.068 112.372 104.234 1.00 133.52 233 GLY B C 1
ATOM 6459 O O . GLY B 1 233 ? 132.914 111.189 103.926 1.00 133.52 233 GLY B O 1
ATOM 6460 N N . ASP B 1 234 ? 133.321 112.763 105.476 1.00 148.71 234 ASP B N 1
ATOM 6461 C CA . ASP B 1 234 ? 133.330 111.772 106.536 1.00 148.71 234 ASP B CA 1
ATOM 6462 C C . ASP B 1 234 ? 131.934 111.312 106.886 1.00 148.71 234 ASP B C 1
ATOM 6463 O O . ASP B 1 234 ? 131.608 110.131 106.743 1.00 148.71 234 ASP B O 1
ATOM 6468 N N . SER B 1 235 ? 131.079 112.236 107.315 1.00 139.04 235 SER B N 1
ATOM 6469 C CA . SER B 1 235 ? 129.773 111.833 107.816 1.00 139.04 235 SER B CA 1
ATOM 6470 C C . SER B 1 235 ? 128.817 111.482 106.686 1.00 139.04 235 SER B C 1
ATOM 6471 O O . SER B 1 235 ? 127.669 111.112 106.945 1.00 139.04 235 SER B O 1
ATOM 6474 N N . ALA B 1 236 ? 129.268 111.578 105.433 1.00 141.76 236 ALA B N 1
ATOM 6475 C CA . ALA B 1 236 ? 128.490 111.069 104.315 1.00 141.76 236 ALA B CA 1
ATOM 6476 C C . ALA B 1 236 ? 128.526 109.551 104.231 1.00 141.76 236 ALA B C 1
ATOM 6477 O O . ALA B 1 236 ? 127.790 108.969 103.428 1.00 141.76 236 ALA B O 1
ATOM 6479 N N . PHE B 1 237 ? 129.362 108.897 105.024 1.00 152.16 237 PHE B N 1
ATOM 6480 C CA . PHE B 1 237 ? 129.373 107.451 105.093 1.00 152.16 237 PHE B CA 1
ATOM 6481 C C . PHE B 1 237 ? 129.188 107.049 106.550 1.00 152.16 237 PHE B C 1
ATOM 6482 O O . PHE B 1 237 ? 130.100 106.530 107.196 1.00 152.16 237 PHE B O 1
ATOM 6490 N N . SER B 1 238 ? 128.061 107.468 107.125 1.00 167.94 238 SER B N 1
ATOM 6491 C CA . SER B 1 238 ? 127.676 106.876 108.396 1.00 167.94 238 SER B CA 1
ATOM 6492 C C . SER B 1 238 ? 127.524 105.386 108.156 1.00 167.94 238 SER B C 1
ATOM 6493 O O . SER B 1 238 ? 126.563 104.929 107.531 1.00 167.94 238 SER B O 1
ATOM 6496 N N . GLY B 1 239 ? 128.467 104.635 108.698 1.00 169.93 239 GLY B N 1
ATOM 6497 C CA . GLY B 1 239 ? 128.870 103.354 108.170 1.00 169.93 239 GLY B CA 1
ATOM 6498 C C . GLY B 1 239 ? 130.364 103.281 108.386 1.00 169.93 239 GLY B C 1
ATOM 6499 O O . GLY B 1 239 ? 131.003 102.268 108.101 1.00 169.93 239 GLY B O 1
ATOM 6500 N N . TYR B 1 240 ? 130.922 104.372 108.916 1.00 191.90 240 TYR B N 1
ATOM 6501 C CA . TYR B 1 240 ? 132.335 104.490 109.261 1.00 191.90 240 TYR B CA 1
ATOM 6502 C C . TYR B 1 240 ? 132.727 103.809 110.553 1.00 191.90 240 TYR B C 1
ATOM 6503 O O . TYR B 1 240 ? 133.916 103.893 110.882 1.00 191.90 240 TYR B O 1
ATOM 6512 N N . GLN B 1 241 ? 131.803 103.118 111.237 1.00 202.54 241 GLN B N 1
ATOM 6513 C CA . GLN B 1 241 ? 131.849 102.988 112.696 1.00 202.54 241 GLN B CA 1
ATOM 6514 C C . GLN B 1 241 ? 133.129 102.328 113.197 1.00 202.54 241 GLN B C 1
ATOM 6515 O O . GLN B 1 241 ? 133.601 102.633 114.298 1.00 202.54 241 GLN B O 1
ATOM 6521 N N . LEU B 1 242 ? 133.729 101.458 112.391 1.00 216.22 242 LEU B N 1
ATOM 6522 C CA . LEU B 1 242 ? 135.025 100.892 112.728 1.00 216.22 242 LEU B CA 1
ATOM 6523 C C . LEU B 1 242 ? 136.172 101.535 111.965 1.00 216.22 242 LEU B C 1
ATOM 6524 O O . LEU B 1 242 ? 137.305 101.536 112.458 1.00 216.22 242 LEU B O 1
ATOM 6529 N N . LEU B 1 243 ? 135.908 102.093 110.791 1.00 188.34 243 LEU B N 1
ATOM 6530 C CA . LEU B 1 243 ? 136.957 102.627 109.942 1.00 188.34 243 LEU B CA 1
ATOM 6531 C C . LEU B 1 243 ? 137.396 104.011 110.373 1.00 188.34 243 LEU B C 1
ATOM 6532 O O . LEU B 1 243 ? 138.398 104.523 109.862 1.00 188.34 243 LEU B O 1
ATOM 6537 N N . LEU B 1 244 ? 136.668 104.625 111.299 1.00 194.00 244 LEU B N 1
ATOM 6538 C CA . LEU B 1 244 ? 137.044 105.903 111.877 1.00 194.00 244 LEU B CA 1
ATOM 6539 C C . LEU B 1 244 ? 138.007 105.755 113.039 1.00 194.00 244 LEU B C 1
ATOM 6540 O O . LEU B 1 244 ? 138.245 106.729 113.757 1.00 194.00 244 LEU B O 1
ATOM 6545 N N . GLU B 1 245 ? 138.523 104.562 113.277 1.00 178.14 245 GLU B N 1
ATOM 6546 C CA . GLU B 1 245 ? 139.185 104.355 114.545 1.00 178.14 245 GLU B CA 1
ATOM 6547 C C . GLU B 1 245 ? 140.681 104.575 114.462 1.00 178.14 245 GLU B C 1
ATOM 6548 O O . GLU B 1 245 ? 141.323 104.750 115.499 1.00 178.14 245 GLU B O 1
ATOM 6554 N N . TYR B 1 246 ? 141.244 104.592 113.264 1.00 153.32 246 TYR B N 1
ATOM 6555 C CA . TYR B 1 246 ? 142.530 105.240 113.089 1.00 153.32 246 TYR B CA 1
ATOM 6556 C C . TYR B 1 246 ? 142.250 106.597 112.491 1.00 153.32 246 TYR B C 1
ATOM 6557 O O . TYR B 1 246 ? 143.028 107.538 112.665 1.00 153.32 246 TYR B O 1
ATOM 6566 N N . PHE B 1 247 ? 141.119 106.678 111.799 1.00 136.51 247 PHE B N 1
ATOM 6567 C CA . PHE B 1 247 ? 140.576 107.901 111.232 1.00 136.51 247 PHE B CA 1
ATOM 6568 C C . PHE B 1 247 ? 141.566 108.566 110.279 1.00 136.51 247 PHE B C 1
ATOM 6569 O O . PHE B 1 247 ? 142.207 109.569 110.579 1.00 136.51 247 PHE B O 1
ATOM 6577 N N . THR B 1 248 ? 141.761 107.899 109.164 1.00 134.31 248 THR B N 1
ATOM 6578 C CA . THR B 1 248 ? 141.938 108.668 107.949 1.00 134.31 248 THR B CA 1
ATOM 6579 C C . THR B 1 248 ? 141.199 108.083 106.770 1.00 134.31 248 THR B C 1
ATOM 6580 O O . THR B 1 248 ? 141.039 108.800 105.780 1.00 134.31 248 THR B O 1
ATOM 6584 N N . PHE B 1 249 ? 140.769 106.819 106.847 1.00 150.10 249 PHE B N 1
ATOM 6585 C CA . PHE B 1 249 ? 139.891 106.127 105.902 1.00 150.10 249 PHE B CA 1
ATOM 6586 C C . PHE B 1 249 ? 140.350 106.313 104.455 1.00 150.10 249 PHE B C 1
ATOM 6587 O O . PHE B 1 249 ? 139.774 107.062 103.672 1.00 150.10 249 PHE B O 1
ATOM 6595 N N . ARG B 1 250 ? 141.479 105.700 104.145 1.00 159.82 250 ARG B N 1
ATOM 6596 C CA . ARG B 1 250 ? 141.938 105.705 102.770 1.00 159.82 250 ARG B CA 1
ATOM 6597 C C . ARG B 1 250 ? 141.371 104.542 101.976 1.00 159.82 250 ARG B C 1
ATOM 6598 O O . ARG B 1 250 ? 141.927 104.174 100.941 1.00 159.82 250 ARG B O 1
ATOM 6606 N N . GLU B 1 251 ? 140.253 103.982 102.422 1.00 150.88 251 GLU B N 1
ATOM 6607 C CA . GLU B 1 251 ? 139.678 102.832 101.752 1.00 150.88 251 GLU B CA 1
ATOM 6608 C C . GLU B 1 251 ? 138.877 103.227 100.518 1.00 150.88 251 GLU B C 1
ATOM 6609 O O . GLU B 1 251 ? 138.915 102.513 99.513 1.00 150.88 251 GLU B O 1
ATOM 6615 N N . LYS B 1 252 ? 138.150 104.342 100.552 1.00 159.63 252 LYS B N 1
ATOM 6616 C CA . LYS B 1 252 ? 137.455 104.781 99.350 1.00 159.63 252 LYS B CA 1
ATOM 6617 C C . LYS B 1 252 ? 138.319 105.657 98.461 1.00 159.63 252 LYS B C 1
ATOM 6618 O O . LYS B 1 252 ? 137.912 105.951 97.331 1.00 159.63 252 LYS B O 1
ATOM 6624 N N . PHE B 1 253 ? 139.449 106.142 98.979 1.00 163.08 253 PHE B N 1
ATOM 6625 C CA . PHE B 1 253 ? 140.480 106.874 98.250 1.00 163.08 253 PHE B CA 1
ATOM 6626 C C . PHE B 1 253 ? 140.021 108.199 97.655 1.00 163.08 253 PHE B C 1
ATOM 6627 O O . PHE B 1 253 ? 140.788 108.783 96.878 1.00 163.08 253 PHE B O 1
ATOM 6635 N N . MET B 1 254 ? 138.820 108.697 98.012 1.00 157.60 254 MET B N 1
ATOM 6636 C CA . MET B 1 254 ? 138.274 109.957 97.499 1.00 157.60 254 MET B CA 1
ATOM 6637 C C . MET B 1 254 ? 138.189 109.897 95.976 1.00 157.60 254 MET B C 1
ATOM 6638 O O . MET B 1 254 ? 139.094 110.411 95.307 1.00 157.60 254 MET B O 1
ATOM 6643 N N . PHE B 1 255 ? 137.158 109.207 95.443 1.00 153.65 255 PHE B N 1
ATOM 6644 C CA . PHE B 1 255 ? 137.108 108.565 94.120 1.00 153.65 255 PHE B CA 1
ATOM 6645 C C . PHE B 1 255 ? 137.826 109.279 92.979 1.00 153.65 255 PHE B C 1
ATOM 6646 O O . PHE B 1 255 ? 137.407 110.357 92.553 1.00 153.65 255 PHE B O 1
ATOM 6654 N N . VAL B 1 256 ? 138.891 108.683 92.461 1.00 136.32 256 VAL B N 1
ATOM 6655 C CA . VAL B 1 256 ? 139.567 109.199 91.281 1.00 136.32 256 VAL B CA 1
ATOM 6656 C C . VAL B 1 256 ? 139.860 108.025 90.371 1.00 136.32 256 VAL B C 1
ATOM 6657 O O . VAL B 1 256 ? 140.563 107.088 90.755 1.00 136.32 256 VAL B O 1
ATOM 6661 N N . HIS B 1 257 ? 139.350 108.092 89.154 1.00 157.83 257 HIS B N 1
ATOM 6662 C CA . HIS B 1 257 ? 139.473 107.001 88.211 1.00 157.83 257 HIS B CA 1
ATOM 6663 C C . HIS B 1 257 ? 140.063 107.501 86.911 1.00 157.83 257 HIS B C 1
ATOM 6664 O O . HIS B 1 257 ? 139.820 108.632 86.489 1.00 157.83 257 HIS B O 1
ATOM 6671 N N . LEU B 1 258 ? 140.866 106.642 86.308 1.00 141.27 258 LEU B N 1
ATOM 6672 C CA . LEU B 1 258 ? 141.004 106.553 84.867 1.00 141.27 258 LEU B CA 1
ATOM 6673 C C . LEU B 1 258 ? 141.037 105.072 84.549 1.00 141.27 258 LEU B C 1
ATOM 6674 O O . LEU B 1 258 ? 141.727 104.303 85.225 1.00 141.27 258 LEU B O 1
ATOM 6679 N N . ASN B 1 259 ? 140.307 104.674 83.513 1.00 146.44 259 ASN B N 1
ATOM 6680 C CA . ASN B 1 259 ? 140.102 103.264 83.211 1.00 146.44 259 ASN B CA 1
ATOM 6681 C C . ASN B 1 259 ? 141.356 102.688 82.569 1.00 146.44 259 ASN B C 1
ATOM 6682 O O . ASN B 1 259 ? 142.441 103.259 82.662 1.00 146.44 259 ASN B O 1
ATOM 6687 N N . GLY B 1 260 ? 141.241 101.514 81.959 1.00 178.44 260 GLY B N 1
ATOM 6688 C CA . GLY B 1 260 ? 142.374 100.968 81.237 1.00 178.44 260 GLY B CA 1
ATOM 6689 C C . GLY B 1 260 ? 142.766 101.852 80.069 1.00 178.44 260 GLY B C 1
ATOM 6690 O O . GLY B 1 260 ? 142.095 101.877 79.035 1.00 178.44 260 GLY B O 1
ATOM 6691 N N . LEU B 1 261 ? 143.857 102.590 80.238 1.00 187.53 261 LEU B N 1
ATOM 6692 C CA . LEU B 1 261 ? 144.276 103.610 79.283 1.00 187.53 261 LEU B CA 1
ATOM 6693 C C . LEU B 1 261 ? 145.263 102.926 78.348 1.00 187.53 261 LEU B C 1
ATOM 6694 O O . LEU B 1 261 ? 146.294 102.410 78.784 1.00 187.53 261 LEU B O 1
ATOM 6699 N N . GLU B 1 262 ? 144.943 102.914 77.061 1.00 192.69 262 GLU B N 1
ATOM 6700 C CA . GLU B 1 262 ? 145.653 102.060 76.127 1.00 192.69 262 GLU B CA 1
ATOM 6701 C C . GLU B 1 262 ? 146.848 102.766 75.509 1.00 192.69 262 GLU B C 1
ATOM 6702 O O . GLU B 1 262 ? 146.703 103.751 74.779 1.00 192.69 262 GLU B O 1
ATOM 6708 N N . ASN B 1 263 ? 148.031 102.245 75.801 1.00 192.18 263 ASN B N 1
ATOM 6709 C CA . ASN B 1 263 ? 149.246 102.676 75.126 1.00 192.18 263 ASN B CA 1
ATOM 6710 C C . ASN B 1 263 ? 149.184 102.215 73.688 1.00 192.18 263 ASN B C 1
ATOM 6711 O O . ASN B 1 263 ? 149.311 101.024 73.403 1.00 192.18 263 ASN B O 1
ATOM 6716 N N . VAL B 1 264 ? 149.005 103.143 72.759 1.00 194.93 264 VAL B N 1
ATOM 6717 C CA . VAL B 1 264 ? 149.375 102.798 71.399 1.00 194.93 264 VAL B CA 1
ATOM 6718 C C . VAL B 1 264 ? 150.840 103.193 71.317 1.00 194.93 264 VAL B C 1
ATOM 6719 O O . VAL B 1 264 ? 151.196 104.248 70.786 1.00 194.93 264 VAL B O 1
ATOM 6723 N N . SER B 1 265 ? 151.697 102.344 71.869 1.00 193.50 265 SER B N 1
ATOM 6724 C CA . SER B 1 265 ? 153.084 102.704 72.062 1.00 193.50 265 SER B CA 1
ATOM 6725 C C . SER B 1 265 ? 153.816 102.631 70.737 1.00 193.50 265 SER B C 1
ATOM 6726 O O . SER B 1 265 ? 153.448 101.881 69.832 1.00 193.50 265 SER B O 1
ATOM 6729 N N . LEU B 1 266 ? 154.847 103.449 70.616 1.00 208.94 266 LEU B N 1
ATOM 6730 C CA . LEU B 1 266 ? 155.413 103.763 69.319 1.00 208.94 266 LEU B CA 1
ATOM 6731 C C . LEU B 1 266 ? 156.908 103.495 69.344 1.00 208.94 266 LEU B C 1
ATOM 6732 O O . LEU B 1 266 ? 157.514 103.432 70.419 1.00 208.94 266 LEU B O 1
ATOM 6737 N N . PRO B 1 267 ? 157.536 103.314 68.165 1.00 229.29 267 PRO B N 1
ATOM 6738 C CA . PRO B 1 267 ? 158.997 103.153 68.116 1.00 229.29 267 PRO B CA 1
ATOM 6739 C C . PRO B 1 267 ? 159.773 104.411 68.458 1.00 229.29 267 PRO B C 1
ATOM 6740 O O . PRO B 1 267 ? 159.201 105.405 68.920 1.00 229.29 267 PRO B O 1
ATOM 6744 N N . ALA B 1 268 ? 161.089 104.347 68.246 1.00 231.69 268 ALA B N 1
ATOM 6745 C CA . ALA B 1 268 ? 162.023 105.396 68.634 1.00 231.69 268 ALA B CA 1
ATOM 6746 C C . ALA B 1 268 ? 161.685 106.736 68.002 1.00 231.69 268 ALA B C 1
ATOM 6747 O O . ALA B 1 268 ? 161.833 106.922 66.791 1.00 231.69 268 ALA B O 1
ATOM 6749 N N . GLY B 1 269 ? 161.204 107.660 68.824 1.00 245.95 269 GLY B N 1
ATOM 6750 C CA . GLY B 1 269 ? 160.915 109.016 68.402 1.00 245.95 269 GLY B CA 1
ATOM 6751 C C . GLY B 1 269 ? 159.457 109.419 68.462 1.00 245.95 269 GLY B C 1
ATOM 6752 O O . GLY B 1 269 ? 159.175 110.608 68.673 1.00 245.95 269 GLY B O 1
ATOM 6753 N N . ILE B 1 270 ? 158.506 108.501 68.314 1.00 229.38 270 ILE B N 1
ATOM 6754 C CA . ILE B 1 270 ? 157.111 108.854 68.089 1.00 229.38 270 ILE B CA 1
ATOM 6755 C C . ILE B 1 270 ? 156.370 108.650 69.405 1.00 229.38 270 ILE B C 1
ATOM 6756 O O . ILE B 1 270 ? 156.713 107.744 70.172 1.00 229.38 270 ILE B O 1
ATOM 6761 N N . SER B 1 271 ? 155.377 109.494 69.680 1.00 225.51 271 SER B N 1
ATOM 6762 C CA . SER B 1 271 ? 154.791 109.527 71.016 1.00 225.51 271 SER B CA 1
ATOM 6763 C C . SER B 1 271 ? 153.398 110.147 70.970 1.00 225.51 271 SER B C 1
ATOM 6764 O O . SER B 1 271 ? 152.815 110.346 69.900 1.00 225.51 271 SER B O 1
ATOM 6767 N N . GLY B 1 272 ? 152.866 110.432 72.164 1.00 218.34 272 GLY B N 1
ATOM 6768 C CA . GLY B 1 272 ? 151.675 111.233 72.389 1.00 218.34 272 GLY B CA 1
ATOM 6769 C C . GLY B 1 272 ? 150.827 110.792 73.572 1.00 218.34 272 GLY B C 1
ATOM 6770 O O . GLY B 1 272 ? 150.332 109.662 73.614 1.00 218.34 272 GLY B O 1
ATOM 6771 N N . PHE B 1 273 ? 150.595 111.708 74.514 1.00 185.52 273 PHE B N 1
ATOM 6772 C CA . PHE B 1 273 ? 149.865 111.444 75.759 1.00 185.52 273 PHE B CA 1
ATOM 6773 C C . PHE B 1 273 ? 148.735 112.456 75.864 1.00 185.52 273 PHE B C 1
ATOM 6774 O O . PHE B 1 273 ? 148.811 113.398 76.652 1.00 185.52 273 PHE B O 1
ATOM 6782 N N . ASP B 1 274 ? 147.654 112.220 75.145 1.00 213.81 274 ASP B N 1
ATOM 6783 C CA . ASP B 1 274 ? 146.647 113.259 75.037 1.00 213.81 274 ASP B CA 1
ATOM 6784 C C . ASP B 1 274 ? 145.566 113.140 76.084 1.00 213.81 274 ASP B C 1
ATOM 6785 O O . ASP B 1 274 ? 145.356 112.092 76.689 1.00 213.81 274 ASP B O 1
ATOM 6790 N N . LEU B 1 275 ? 144.918 114.271 76.330 1.00 212.42 275 LEU B N 1
ATOM 6791 C CA . LEU B 1 275 ? 143.727 114.364 77.158 1.00 212.42 275 LEU B CA 1
ATOM 6792 C C . LEU B 1 275 ? 142.761 115.335 76.499 1.00 212.42 275 LEU B C 1
ATOM 6793 O O . LEU B 1 275 ? 142.198 116.215 77.149 1.00 212.42 275 LEU B O 1
ATOM 6798 N N . GLU B 1 276 ? 142.554 115.151 75.189 1.00 227.89 276 GLU B N 1
ATOM 6799 C CA . GLU B 1 276 ? 142.203 116.232 74.268 1.00 227.89 276 GLU B CA 1
ATOM 6800 C C . GLU B 1 276 ? 140.915 116.985 74.578 1.00 227.89 276 GLU B C 1
ATOM 6801 O O . GLU B 1 276 ? 140.743 118.101 74.079 1.00 227.89 276 GLU B O 1
ATOM 6807 N N . VAL B 1 277 ? 140.014 116.428 75.385 1.00 225.28 277 VAL B N 1
ATOM 6808 C CA . VAL B 1 277 ? 138.712 117.065 75.561 1.00 225.28 277 VAL B CA 1
ATOM 6809 C C . VAL B 1 277 ? 138.819 118.280 76.481 1.00 225.28 277 VAL B C 1
ATOM 6810 O O . VAL B 1 277 ? 138.348 119.372 76.141 1.00 225.28 277 VAL B O 1
ATOM 6814 N N . VAL B 1 278 ? 139.435 118.123 77.655 1.00 201.30 278 VAL B N 1
ATOM 6815 C CA . VAL B 1 278 ? 139.809 119.324 78.398 1.00 201.30 278 VAL B CA 1
ATOM 6816 C C . VAL B 1 278 ? 141.017 119.982 77.735 1.00 201.30 278 VAL B C 1
ATOM 6817 O O . VAL B 1 278 ? 141.058 121.211 77.605 1.00 201.30 278 VAL B O 1
ATOM 6821 N N . LEU B 1 279 ? 141.942 119.185 77.181 1.00 200.40 279 LEU B N 1
ATOM 6822 C CA . LEU B 1 279 ? 143.123 119.718 76.499 1.00 200.40 279 LEU B CA 1
ATOM 6823 C C . LEU B 1 279 ? 142.779 120.480 75.219 1.00 200.40 279 LEU B C 1
ATOM 6824 O O . LEU B 1 279 ? 143.640 121.186 74.680 1.00 200.40 279 LEU B O 1
ATOM 6829 N N . SER B 1 280 ? 141.529 120.386 74.747 1.00 202.38 280 SER B N 1
ATOM 6830 C CA . SER B 1 280 ? 140.964 121.393 73.855 1.00 202.38 280 SER B CA 1
ATOM 6831 C C . SER B 1 280 ? 141.113 122.804 74.406 1.00 202.38 280 SER B C 1
ATOM 6832 O O . SER B 1 280 ? 141.332 123.740 73.632 1.00 202.38 280 SER B O 1
ATOM 6835 N N . GLN B 1 281 ? 141.005 122.979 75.721 1.00 190.20 281 GLN B N 1
ATOM 6836 C CA . GLN B 1 281 ? 141.401 124.220 76.373 1.00 190.20 281 GLN B CA 1
ATOM 6837 C C . GLN B 1 281 ? 142.672 123.955 77.165 1.00 190.20 281 GLN B C 1
ATOM 6838 O O . GLN B 1 281 ? 142.613 123.502 78.315 1.00 190.20 281 GLN B O 1
ATOM 6844 N N . PRO B 1 282 ? 143.839 124.236 76.610 1.00 174.74 282 PRO B N 1
ATOM 6845 C CA . PRO B 1 282 ? 145.089 124.021 77.347 1.00 174.74 282 PRO B CA 1
ATOM 6846 C C . PRO B 1 282 ? 145.325 125.047 78.443 1.00 174.74 282 PRO B C 1
ATOM 6847 O O . PRO B 1 282 ? 144.418 125.794 78.820 1.00 174.74 282 PRO B O 1
ATOM 6851 N N . TRP B 1 283 ? 146.540 125.045 78.981 1.00 176.10 283 TRP B N 1
ATOM 6852 C CA . TRP B 1 283 ? 146.837 125.763 80.208 1.00 176.10 283 TRP B CA 1
ATOM 6853 C C . TRP B 1 283 ? 146.736 127.268 79.998 1.00 176.10 283 TRP B C 1
ATOM 6854 O O . TRP B 1 283 ? 146.897 127.762 78.880 1.00 176.10 283 TRP B O 1
ATOM 6865 N N . PRO B 1 284 ? 146.466 128.013 81.057 1.00 187.34 284 PRO B N 1
ATOM 6866 C CA . PRO B 1 284 ? 146.726 129.450 81.024 1.00 187.34 284 PRO B CA 1
ATOM 6867 C C . PRO B 1 284 ? 148.217 129.731 80.978 1.00 187.34 284 PRO B C 1
ATOM 6868 O O . PRO B 1 284 ? 149.047 128.889 81.331 1.00 187.34 284 PRO B O 1
ATOM 6872 N N . ALA B 1 285 ? 148.546 130.945 80.535 1.00 199.89 285 ALA B N 1
ATOM 6873 C CA . ALA B 1 285 ? 149.935 131.386 80.541 1.00 199.89 285 ALA B CA 1
ATOM 6874 C C . ALA B 1 285 ? 150.436 131.598 81.960 1.00 199.89 285 ALA B C 1
ATOM 6875 O O . ALA B 1 285 ? 151.638 131.493 82.226 1.00 199.89 285 ALA B O 1
ATOM 6877 N N . ASP B 1 286 ? 149.528 131.895 82.886 1.00 199.82 286 ASP B N 1
ATOM 6878 C CA . ASP B 1 286 ? 149.841 131.927 84.303 1.00 199.82 286 ASP B CA 1
ATOM 6879 C C . ASP B 1 286 ? 149.655 130.574 84.967 1.00 199.82 286 ASP B C 1
ATOM 6880 O O . ASP B 1 286 ? 149.552 130.498 86.197 1.00 199.82 286 ASP B O 1
ATOM 6885 N N . LEU B 1 287 ? 149.586 129.511 84.179 1.00 183.06 287 LEU B N 1
ATOM 6886 C CA . LEU B 1 287 ? 149.751 128.171 84.703 1.00 183.06 287 LEU B CA 1
ATOM 6887 C C . LEU B 1 287 ? 151.116 127.685 84.247 1.00 183.06 287 LEU B C 1
ATOM 6888 O O . LEU B 1 287 ? 151.272 127.334 83.069 1.00 183.06 287 LEU B O 1
ATOM 6893 N N . PRO B 1 288 ? 152.138 127.722 85.094 1.00 196.97 288 PRO B N 1
ATOM 6894 C CA . PRO B 1 288 ? 153.463 127.279 84.665 1.00 196.97 288 PRO B CA 1
ATOM 6895 C C . PRO B 1 288 ? 153.641 125.791 84.888 1.00 196.97 288 PRO B C 1
ATOM 6896 O O . PRO B 1 288 ? 152.862 125.135 85.580 1.00 196.97 288 PRO B O 1
ATOM 6900 N N . VAL B 1 289 ? 154.707 125.266 84.303 1.00 220.29 289 VAL B N 1
ATOM 6901 C CA . VAL B 1 289 ? 155.132 123.894 84.527 1.00 220.29 289 VAL B CA 1
ATOM 6902 C C . VAL B 1 289 ? 156.284 123.938 85.522 1.00 220.29 289 VAL B C 1
ATOM 6903 O O . VAL B 1 289 ? 156.973 124.958 85.642 1.00 220.29 289 VAL B O 1
ATOM 6907 N N . THR B 1 290 ? 156.440 122.868 86.295 1.00 226.50 290 THR B N 1
ATOM 6908 C CA . THR B 1 290 ? 157.537 122.728 87.242 1.00 226.50 290 THR B CA 1
ATOM 6909 C C . THR B 1 290 ? 157.851 121.249 87.370 1.00 226.50 290 THR B C 1
ATOM 6910 O O . THR B 1 290 ? 156.934 120.425 87.450 1.00 226.50 290 THR B O 1
ATOM 6914 N N . ASP B 1 291 ? 159.140 120.911 87.422 1.00 224.06 291 ASP B N 1
ATOM 6915 C CA . ASP B 1 291 ? 159.555 119.528 87.617 1.00 224.06 291 ASP B CA 1
ATOM 6916 C C . ASP B 1 291 ? 159.377 119.025 89.046 1.00 224.06 291 ASP B C 1
ATOM 6917 O O . ASP B 1 291 ? 159.991 118.015 89.396 1.00 224.06 291 ASP B O 1
ATOM 6922 N N . ASP B 1 292 ? 158.604 119.709 89.887 1.00 202.60 292 ASP B N 1
ATOM 6923 C CA . ASP B 1 292 ? 158.154 119.159 91.153 1.00 202.60 292 ASP B CA 1
ATOM 6924 C C . ASP B 1 292 ? 156.691 118.770 91.141 1.00 202.60 292 ASP B C 1
ATOM 6925 O O . ASP B 1 292 ? 155.974 119.075 92.097 1.00 202.60 292 ASP B O 1
ATOM 6930 N N . ALA B 1 293 ? 156.214 118.173 90.055 1.00 181.58 293 ALA B N 1
ATOM 6931 C CA . ALA B 1 293 ? 155.044 117.302 90.120 1.00 181.58 293 ALA B CA 1
ATOM 6932 C C . ALA B 1 293 ? 155.501 115.847 90.229 1.00 181.58 293 ALA B C 1
ATOM 6933 O O . ALA B 1 293 ? 155.066 114.965 89.493 1.00 181.58 293 ALA B O 1
ATOM 6935 N N . LEU B 1 294 ? 156.402 115.614 91.178 1.00 187.57 294 LEU B N 1
ATOM 6936 C CA . LEU B 1 294 ? 157.033 114.316 91.376 1.00 187.57 294 LEU B CA 1
ATOM 6937 C C . LEU B 1 294 ? 156.330 113.594 92.511 1.00 187.57 294 LEU B C 1
ATOM 6938 O O . LEU B 1 294 ? 156.334 114.065 93.651 1.00 187.57 294 LEU B O 1
ATOM 6943 N N . CYS B 1 295 ? 155.743 112.446 92.202 1.00 169.14 295 CYS B N 1
ATOM 6944 C CA . CYS B 1 295 ? 154.592 111.999 92.962 1.00 169.14 295 CYS B CA 1
ATOM 6945 C C . CYS B 1 295 ? 154.626 110.532 93.350 1.00 169.14 295 CYS B C 1
ATOM 6946 O O . CYS B 1 295 ? 153.583 110.006 93.746 1.00 169.14 295 CYS B O 1
ATOM 6949 N N . LEU B 1 296 ? 155.784 109.870 93.277 1.00 144.16 296 LEU B N 1
ATOM 6950 C CA . LEU B 1 296 ? 155.801 108.413 93.161 1.00 144.16 296 LEU B CA 1
ATOM 6951 C C . LEU B 1 296 ? 155.319 107.675 94.392 1.00 144.16 296 LEU B C 1
ATOM 6952 O O . LEU B 1 296 ? 154.495 106.765 94.267 1.00 144.16 296 LEU B O 1
ATOM 6957 N N . HIS B 1 297 ? 155.800 108.029 95.565 1.00 141.68 297 HIS B N 1
ATOM 6958 C CA . HIS B 1 297 ? 155.550 107.234 96.753 1.00 141.68 297 HIS B CA 1
ATOM 6959 C C . HIS B 1 297 ? 154.977 108.094 97.873 1.00 141.68 297 HIS B C 1
ATOM 6960 O O . HIS B 1 297 ? 155.404 108.023 99.025 1.00 141.68 297 HIS B O 1
ATOM 6967 N N . CYS B 1 298 ? 153.989 108.917 97.536 1.00 150.65 298 CYS B N 1
ATOM 6968 C CA . CYS B 1 298 ? 153.383 109.851 98.477 1.00 150.65 298 CYS B CA 1
ATOM 6969 C C . CYS B 1 298 ? 152.454 109.073 99.394 1.00 150.65 298 CYS B C 1
ATOM 6970 O O . CYS B 1 298 ? 151.369 108.665 98.976 1.00 150.65 298 CYS B O 1
ATOM 6973 N N . VAL B 1 299 ? 152.861 108.870 100.641 1.00 134.87 299 VAL B N 1
ATOM 6974 C CA . VAL B 1 299 ? 152.106 108.070 101.594 1.00 134.87 299 VAL B CA 1
ATOM 6975 C C . VAL B 1 299 ? 151.815 108.934 102.815 1.00 134.87 299 VAL B C 1
ATOM 6976 O O . VAL B 1 299 ? 152.739 109.526 103.370 1.00 134.87 299 VAL B O 1
ATOM 6980 N N . PRO B 1 300 ? 150.569 109.024 103.264 1.00 134.52 300 PRO B N 1
ATOM 6981 C CA . PRO B 1 300 ? 150.262 109.849 104.430 1.00 134.52 300 PRO B CA 1
ATOM 6982 C C . PRO B 1 300 ? 150.635 109.187 105.742 1.00 134.52 300 PRO B C 1
ATOM 6983 O O . PRO B 1 300 ? 150.593 107.965 105.902 1.00 134.52 300 PRO B O 1
ATOM 6987 N N . VAL B 1 301 ? 151.002 110.041 106.689 1.00 134.02 301 VAL B N 1
ATOM 6988 C CA . VAL B 1 301 ? 151.223 109.688 108.079 1.00 134.02 301 VAL B CA 1
ATOM 6989 C C . VAL B 1 301 ? 150.353 110.628 108.894 1.00 134.02 301 VAL B C 1
ATOM 6990 O O . VAL B 1 301 ? 149.939 111.677 108.413 1.00 134.02 301 VAL B O 1
ATOM 6994 N N . ILE B 1 302 ? 150.006 110.227 110.108 1.00 142.57 302 ILE B N 1
ATOM 6995 C CA . ILE B 1 302 ? 149.324 111.154 111.002 1.00 142.57 302 ILE B CA 1
ATOM 6996 C C . ILE B 1 302 ? 150.124 111.191 112.280 1.00 142.57 302 ILE B C 1
ATOM 6997 O O . ILE B 1 302 ? 150.996 110.349 112.500 1.00 142.57 302 ILE B O 1
ATOM 7002 N N . ASN B 1 303 ? 149.804 112.155 113.139 1.00 150.66 303 ASN B N 1
ATOM 7003 C CA . ASN B 1 303 ? 150.505 112.286 114.409 1.00 150.66 303 ASN B CA 1
ATOM 7004 C C . ASN B 1 303 ? 149.838 111.388 115.444 1.00 150.66 303 ASN B C 1
ATOM 7005 O O . ASN B 1 303 ? 149.148 111.840 116.357 1.00 150.66 303 ASN B O 1
ATOM 7010 N N . LEU B 1 304 ? 150.084 110.090 115.323 1.00 153.49 304 LEU B N 1
ATOM 7011 C CA . LEU B 1 304 ? 149.589 109.126 116.294 1.00 153.49 304 LEU B CA 1
ATOM 7012 C C . LEU B 1 304 ? 150.752 108.375 116.918 1.00 153.49 304 LEU B C 1
ATOM 7013 O O . LEU B 1 304 ? 151.445 107.615 116.236 1.00 153.49 304 LEU B O 1
ATOM 7018 N N . PHE B 1 305 ? 150.927 108.547 118.220 1.00 187.55 305 PHE B N 1
ATOM 7019 C CA . PHE B 1 305 ? 151.999 107.921 118.975 1.00 187.55 305 PHE B CA 1
ATOM 7020 C C . PHE B 1 305 ? 151.425 106.759 119.776 1.00 187.55 305 PHE B C 1
ATOM 7021 O O . PHE B 1 305 ? 150.227 106.719 120.068 1.00 187.55 305 PHE B O 1
ATOM 7029 N N . THR B 1 306 ? 152.274 105.796 120.112 1.00 180.01 306 THR B N 1
ATOM 7030 C CA . THR B 1 306 ? 151.819 104.609 120.812 1.00 180.01 306 THR B CA 1
ATOM 7031 C C . THR B 1 306 ? 152.663 104.328 122.041 1.00 180.01 306 THR B C 1
ATOM 7032 O O . THR B 1 306 ? 153.831 104.710 122.130 1.00 180.01 306 THR B O 1
ATOM 7036 N N . LEU B 1 307 ? 152.033 103.615 122.971 1.00 198.66 307 LEU B N 1
ATOM 7037 C CA . LEU B 1 307 ? 152.603 103.123 124.219 1.00 198.66 307 LEU B CA 1
ATOM 7038 C C . LEU B 1 307 ? 151.559 102.207 124.835 1.00 198.66 307 LEU B C 1
ATOM 7039 O O . LEU B 1 307 ? 150.435 102.128 124.347 1.00 198.66 307 LEU B O 1
ATOM 7044 N N . GLU B 1 308 ? 151.943 101.507 125.903 1.00 222.33 308 GLU B N 1
ATOM 7045 C CA . GLU B 1 308 ? 150.999 100.822 126.792 1.00 222.33 308 GLU B CA 1
ATOM 7046 C C . GLU B 1 308 ? 151.553 100.912 128.207 1.00 222.33 308 GLU B C 1
ATOM 7047 O O . GLU B 1 308 ? 152.608 100.342 128.494 1.00 222.33 308 GLU B O 1
ATOM 7053 N N . ALA B 1 309 ? 150.840 101.602 129.091 1.00 242.68 309 ALA B N 1
ATOM 7054 C CA . ALA B 1 309 ? 151.353 101.852 130.429 1.00 242.68 309 ALA B CA 1
ATOM 7055 C C . ALA B 1 309 ? 151.169 100.640 131.340 1.00 242.68 309 ALA B C 1
ATOM 7056 O O . ALA B 1 309 ? 150.715 99.570 130.926 1.00 242.68 309 ALA B O 1
ATOM 7058 N N . ASP B 1 310 ? 151.538 100.827 132.604 1.00 265.47 310 ASP B N 1
ATOM 7059 C CA . ASP B 1 310 ? 151.568 99.719 133.546 1.00 265.47 310 ASP B CA 1
ATOM 7060 C C . ASP B 1 310 ? 150.181 99.466 134.128 1.00 265.47 310 ASP B C 1
ATOM 7061 O O . ASP B 1 310 ? 149.477 100.413 134.489 1.00 265.47 310 ASP B O 1
ATOM 7066 N N . PRO B 1 311 ? 149.768 98.209 134.247 1.00 258.17 311 PRO B N 1
ATOM 7067 C CA . PRO B 1 311 ? 148.508 97.923 134.937 1.00 258.17 311 PRO B CA 1
ATOM 7068 C C . PRO B 1 311 ? 148.638 98.097 136.439 1.00 258.17 311 PRO B C 1
ATOM 7069 O O . PRO B 1 311 ? 149.097 97.201 137.155 1.00 258.17 311 PRO B O 1
ATOM 7073 N N . LEU B 1 312 ? 148.192 99.246 136.933 1.00 270.38 312 LEU B N 1
ATOM 7074 C CA . LEU B 1 312 ? 148.257 99.562 138.356 1.00 270.38 312 LEU B CA 1
ATOM 7075 C C . LEU B 1 312 ? 146.821 99.821 138.779 1.00 270.38 312 LEU B C 1
ATOM 7076 O O . LEU B 1 312 ? 146.393 100.964 138.951 1.00 270.38 312 LEU B O 1
ATOM 7081 N N . ILE B 1 313 ? 146.095 98.726 138.990 1.00 244.46 313 ILE B N 1
ATOM 7082 C CA . ILE B 1 313 ? 144.639 98.636 138.996 1.00 244.46 313 ILE B CA 1
ATOM 7083 C C . ILE B 1 313 ? 144.319 97.275 139.601 1.00 244.46 313 ILE B C 1
ATOM 7084 O O . ILE B 1 313 ? 145.150 96.369 139.520 1.00 244.46 313 ILE B O 1
ATOM 7089 N N . ILE B 1 314 ? 143.173 97.112 140.262 1.00 248.65 314 ILE B N 1
ATOM 7090 C CA . ILE B 1 314 ? 142.275 98.176 140.674 1.00 248.65 314 ILE B CA 1
ATOM 7091 C C . ILE B 1 314 ? 142.124 97.977 142.164 1.00 248.65 314 ILE B C 1
ATOM 7092 O O . ILE B 1 314 ? 142.400 96.890 142.674 1.00 248.65 314 ILE B O 1
ATOM 7097 N N . ASN B 1 315 ? 141.740 99.030 142.879 1.00 261.06 315 ASN B N 1
ATOM 7098 C CA . ASN B 1 315 ? 141.318 98.866 144.267 1.00 261.06 315 ASN B CA 1
ATOM 7099 C C . ASN B 1 315 ? 140.226 99.903 144.529 1.00 261.06 315 ASN B C 1
ATOM 7100 O O . ASN B 1 315 ? 140.435 101.106 144.359 1.00 261.06 315 ASN B O 1
ATOM 7105 N N . GLY B 1 316 ? 139.054 99.414 144.912 1.00 233.98 316 GLY B N 1
ATOM 7106 C CA . GLY B 1 316 ? 137.974 100.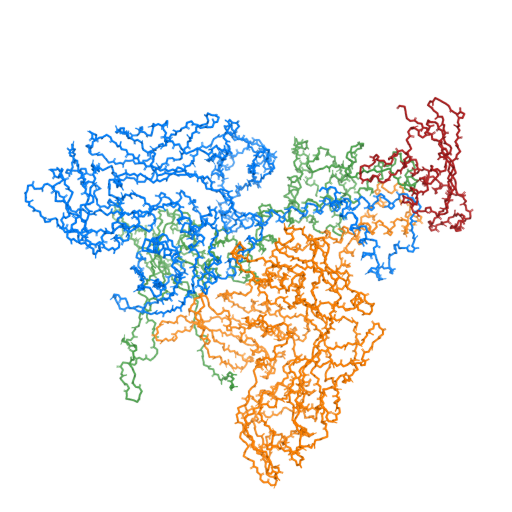288 145.300 1.00 233.98 316 GLY B CA 1
ATOM 7107 C C . GLY B 1 316 ? 136.859 100.330 144.284 1.00 233.98 316 GLY B C 1
ATOM 7108 O O . GLY B 1 316 ? 136.171 99.331 144.050 1.00 233.98 316 GLY B O 1
ATOM 7109 N N . LEU B 1 317 ? 136.675 101.494 143.673 1.00 231.60 317 LEU B N 1
ATOM 7110 C CA . LEU B 1 317 ? 135.543 101.739 142.792 1.00 231.60 317 LEU B CA 1
ATOM 7111 C C . LEU B 1 317 ? 136.074 102.239 141.451 1.00 231.60 317 LEU B C 1
ATOM 7112 O O . LEU B 1 317 ? 137.278 102.208 141.168 1.00 231.60 317 LEU B O 1
ATOM 7117 N N . GLU B 1 318 ? 135.167 102.720 140.604 1.00 247.65 318 GLU B N 1
ATOM 7118 C CA . GLU B 1 318 ? 135.463 103.048 139.214 1.00 247.65 318 GLU B CA 1
ATOM 7119 C C . GLU B 1 318 ? 136.261 104.327 139.042 1.00 247.65 318 GLU B C 1
ATOM 7120 O O . GLU B 1 318 ? 136.643 104.647 137.912 1.00 247.65 318 GLU B O 1
ATOM 7126 N N . SER B 1 319 ? 136.549 105.050 140.122 1.00 239.41 319 SER B N 1
ATOM 7127 C CA . SER B 1 319 ? 137.087 106.401 140.028 1.00 239.41 319 SER B CA 1
ATOM 7128 C C . SER B 1 319 ? 138.548 106.465 139.591 1.00 239.41 319 SER B C 1
ATOM 7129 O O . SER B 1 319 ? 139.135 107.550 139.629 1.00 239.41 319 SER B O 1
ATOM 7132 N N . GLU B 1 320 ? 139.158 105.357 139.195 1.00 234.78 320 GLU B N 1
ATOM 7133 C CA . GLU B 1 320 ? 140.511 105.422 138.673 1.00 234.78 320 GLU B CA 1
ATOM 7134 C C . GLU B 1 320 ? 140.459 105.818 137.205 1.00 234.78 320 GLU B C 1
ATOM 7135 O O . GLU B 1 320 ? 139.631 105.321 136.441 1.00 234.78 320 GLU B O 1
ATOM 7141 N N . TYR B 1 321 ? 141.332 106.740 136.812 1.00 214.64 321 TYR B N 1
ATOM 7142 C CA . TYR B 1 321 ? 141.202 107.345 135.495 1.00 214.64 321 TYR B CA 1
ATOM 7143 C C . TYR B 1 321 ? 142.545 107.514 134.801 1.00 214.64 321 TYR B C 1
ATOM 7144 O O . TYR B 1 321 ? 142.682 108.368 133.920 1.00 214.64 321 TYR B O 1
ATOM 7153 N N . LEU B 1 322 ? 143.536 106.718 135.201 1.00 245.75 322 LEU B N 1
ATOM 7154 C CA . LEU B 1 322 ? 144.716 106.386 134.398 1.00 245.75 322 LEU B CA 1
ATOM 7155 C C . LEU B 1 322 ? 145.623 107.590 134.135 1.00 245.75 322 LEU B C 1
ATOM 7156 O O . LEU B 1 322 ? 145.929 107.937 132.993 1.00 245.75 322 LEU B O 1
ATOM 7161 N N . LEU B 1 323 ? 146.067 108.210 135.218 1.00 242.17 323 LEU B N 1
ATOM 7162 C CA . LEU B 1 323 ? 147.207 109.118 135.178 1.00 242.17 323 LEU B CA 1
ATOM 7163 C C . LEU B 1 323 ? 148.459 108.281 135.400 1.00 242.17 323 LEU B C 1
ATOM 7164 O O . LEU B 1 323 ? 148.752 107.878 136.529 1.00 242.17 323 LEU B O 1
ATOM 7169 N N . ARG B 1 324 ? 149.197 108.017 134.330 1.00 274.29 324 ARG B N 1
ATOM 7170 C CA . ARG B 1 324 ? 150.254 107.023 134.383 1.00 274.29 324 ARG B CA 1
ATOM 7171 C C . ARG B 1 324 ? 151.625 107.649 134.197 1.00 274.29 324 ARG B C 1
ATOM 7172 O O . ARG B 1 324 ? 151.767 108.638 133.477 1.00 274.29 324 ARG B O 1
ATOM 7180 N N . PRO B 1 325 ? 152.654 107.084 134.843 1.00 271.77 325 PRO B N 1
ATOM 7181 C CA . PRO B 1 325 ? 153.985 107.708 134.817 1.00 271.77 325 PRO B CA 1
ATOM 7182 C C . PRO B 1 325 ? 154.672 107.691 133.472 1.00 271.77 325 PRO B C 1
ATOM 7183 O O . PRO B 1 325 ? 155.649 108.424 133.308 1.00 271.77 325 PRO B O 1
ATOM 7187 N N . LYS B 1 326 ? 154.235 106.870 132.521 1.00 265.86 326 LYS B N 1
ATOM 7188 C CA . LYS B 1 326 ? 154.687 107.066 131.154 1.00 265.86 326 LYS B CA 1
ATOM 7189 C C . LYS B 1 326 ? 154.153 108.357 130.566 1.00 265.86 326 LYS B C 1
ATOM 7190 O O . LYS B 1 326 ? 154.847 109.000 129.772 1.00 265.86 326 LYS B O 1
ATOM 7196 N N . ARG B 1 327 ? 152.941 108.739 130.931 1.00 271.11 327 ARG B N 1
ATOM 7197 C CA . ARG B 1 327 ? 152.413 110.047 130.603 1.00 271.11 327 ARG B CA 1
ATOM 7198 C C . ARG B 1 327 ? 152.760 111.085 131.649 1.00 271.11 327 ARG B C 1
ATOM 7199 O O . ARG B 1 327 ? 153.020 112.235 131.298 1.00 271.11 327 ARG B O 1
ATOM 7207 N N . LEU B 1 328 ? 152.830 110.696 132.926 1.00 283.04 328 LEU B N 1
ATOM 7208 C CA . LEU B 1 328 ? 153.310 111.598 133.965 1.00 283.04 328 LEU B CA 1
ATOM 7209 C C . LEU B 1 328 ? 154.829 111.741 133.926 1.00 283.04 328 LEU B C 1
ATOM 7210 O O . LEU B 1 328 ? 155.389 112.518 134.709 1.00 283.04 328 LEU B O 1
ATOM 7215 N N . GLN B 1 329 ? 155.497 111.025 133.023 1.00 288.83 329 GLN B N 1
ATOM 7216 C CA . GLN B 1 329 ? 156.799 111.438 132.524 1.00 288.83 329 GLN B CA 1
ATOM 7217 C C . GLN B 1 329 ? 156.724 112.869 132.008 1.00 288.83 329 GLN B C 1
ATOM 7218 O O . GLN B 1 329 ? 155.727 113.273 131.404 1.00 288.83 329 GLN B O 1
ATOM 7224 N N . ASP B 1 330 ? 157.792 113.631 132.255 1.00 286.15 330 ASP B N 1
ATOM 7225 C CA . ASP B 1 330 ? 157.705 115.088 132.257 1.00 286.15 330 ASP B CA 1
ATOM 7226 C C . ASP B 1 330 ? 157.490 115.663 130.869 1.00 286.15 330 ASP B C 1
ATOM 7227 O O . ASP B 1 330 ? 156.577 116.470 130.675 1.00 286.15 330 ASP B O 1
ATOM 7232 N N . GLY B 1 331 ? 158.284 115.234 129.889 1.00 271.85 331 GLY B N 1
ATOM 7233 C CA . GLY B 1 331 ? 158.044 115.622 128.511 1.00 271.85 331 GLY B CA 1
ATOM 7234 C C . GLY B 1 331 ? 156.751 115.092 127.939 1.00 271.85 331 GLY B C 1
ATOM 7235 O O . GLY B 1 331 ? 156.283 115.611 126.922 1.00 271.85 331 GLY B O 1
ATOM 7236 N N . TYR B 1 332 ? 156.165 114.075 128.571 1.00 273.03 332 TYR B N 1
ATOM 7237 C CA . TYR B 1 332 ? 154.814 113.653 128.267 1.00 273.03 332 TYR B CA 1
ATOM 7238 C C . TYR B 1 332 ? 153.775 114.311 129.153 1.00 273.03 332 TYR B C 1
ATOM 7239 O O . TYR B 1 332 ? 152.602 114.358 128.771 1.00 273.03 332 TYR B O 1
ATOM 7248 N N . THR B 1 333 ? 154.176 114.799 130.328 1.00 274.70 333 THR B N 1
ATOM 7249 C CA . THR B 1 333 ? 153.253 115.535 131.183 1.00 274.70 333 THR B CA 1
ATOM 7250 C C . THR B 1 333 ? 152.849 116.844 130.531 1.00 274.70 333 THR B C 1
ATOM 7251 O O . THR B 1 333 ? 151.666 117.202 130.500 1.00 274.70 333 THR B O 1
ATOM 7255 N N . GLU B 1 334 ? 153.830 117.553 129.978 1.00 263.09 334 GLU B N 1
ATOM 7256 C CA . GLU B 1 334 ? 153.643 118.934 129.558 1.00 263.09 334 GLU B CA 1
ATOM 7257 C C . GLU B 1 334 ? 152.744 119.046 128.339 1.00 263.09 334 GLU B C 1
ATOM 7258 O O . GLU B 1 334 ? 151.929 119.969 128.247 1.00 263.09 334 GLU B O 1
ATOM 7264 N N . ILE B 1 335 ? 152.888 118.128 127.391 1.00 235.04 335 ILE B N 1
ATOM 7265 C CA . ILE B 1 335 ? 152.276 118.255 126.082 1.00 235.04 335 ILE B CA 1
ATOM 7266 C C . ILE B 1 335 ? 151.471 117.020 125.687 1.00 235.04 335 ILE B C 1
ATOM 7267 O O . ILE B 1 335 ? 150.397 117.145 125.087 1.00 235.04 335 ILE B O 1
ATOM 7272 N N . TYR B 1 336 ? 151.969 115.824 125.990 1.00 238.82 336 TYR B N 1
ATOM 7273 C CA . TYR B 1 336 ? 151.378 114.599 125.472 1.00 238.82 336 TYR B CA 1
ATOM 7274 C C . TYR B 1 336 ? 150.063 114.270 126.159 1.00 238.82 336 TYR B C 1
ATOM 7275 O O . TYR B 1 336 ? 149.872 114.531 127.347 1.00 238.82 336 TYR B O 1
ATOM 7284 N N . SER B 1 337 ? 149.150 113.689 125.389 1.00 228.39 337 SER B N 1
ATOM 7285 C CA . SER B 1 337 ? 147.840 113.324 125.893 1.00 228.39 337 SER B CA 1
ATOM 7286 C C . SER B 1 337 ? 147.455 111.968 125.335 1.00 228.39 337 SER B C 1
ATOM 7287 O O . SER B 1 337 ? 148.242 111.301 124.668 1.00 228.39 337 SER B O 1
ATOM 7290 N N . VAL B 1 338 ? 146.214 111.579 125.594 1.00 204.46 338 VAL B N 1
ATOM 7291 C CA . VAL B 1 338 ? 145.704 110.257 125.264 1.00 204.46 338 VAL B CA 1
ATOM 7292 C C . VAL B 1 338 ? 144.550 110.428 124.291 1.00 204.46 338 VAL B C 1
ATOM 7293 O O . VAL B 1 338 ? 143.659 111.251 124.522 1.00 204.46 338 VAL B O 1
ATOM 7297 N N . ASP B 1 339 ? 144.561 109.660 123.203 1.00 198.79 339 ASP B N 1
ATOM 7298 C CA . ASP B 1 339 ? 143.484 109.724 122.222 1.00 198.79 339 ASP B CA 1
ATOM 7299 C C . ASP B 1 339 ? 142.410 108.685 122.499 1.00 198.79 339 ASP B C 1
ATOM 7300 O O . ASP B 1 339 ? 141.246 109.028 122.715 1.00 198.79 339 ASP B O 1
ATOM 7305 N N . ALA B 1 340 ? 142.780 107.415 122.501 1.00 199.76 340 ALA B N 1
ATOM 7306 C CA . ALA B 1 340 ? 141.782 106.371 122.606 1.00 199.76 340 ALA B CA 1
ATOM 7307 C C . ALA B 1 340 ? 142.235 105.332 123.609 1.00 199.76 340 ALA B C 1
ATOM 7308 O O . ALA B 1 340 ? 143.424 105.190 123.899 1.00 199.76 340 ALA B O 1
ATOM 7310 N N . VAL B 1 341 ? 141.260 104.604 124.135 1.00 204.41 341 VAL B N 1
ATOM 7311 C CA . VAL B 1 341 ? 141.487 103.539 125.098 1.00 204.41 341 VAL B CA 1
ATOM 7312 C C . VAL B 1 341 ? 140.775 102.301 124.588 1.00 204.41 341 VAL B C 1
ATOM 7313 O O . VAL B 1 341 ? 139.544 102.287 124.497 1.00 204.41 341 VAL B O 1
ATOM 7317 N N . THR B 1 342 ? 141.536 101.263 124.258 1.00 207.29 342 THR B N 1
ATOM 7318 C CA . THR B 1 342 ? 140.950 100.070 123.671 1.00 207.29 342 THR B CA 1
ATOM 7319 C C . THR B 1 342 ? 141.308 98.860 124.509 1.00 207.29 342 THR B C 1
ATOM 7320 O O . THR B 1 342 ? 142.179 98.920 125.379 1.00 207.29 342 THR B O 1
ATOM 7324 N N . GLY B 1 343 ? 140.569 97.784 124.259 1.00 222.31 343 GLY B N 1
ATOM 7325 C CA . GLY B 1 343 ? 141.013 96.413 124.449 1.00 222.31 343 GLY B CA 1
ATOM 7326 C C . GLY B 1 343 ? 141.609 96.039 125.788 1.00 222.31 343 GLY B C 1
ATOM 7327 O O . GLY B 1 343 ? 142.826 95.847 125.883 1.00 222.31 343 GLY B O 1
ATOM 7328 N N . SER B 1 344 ? 140.802 95.973 126.834 1.00 225.97 344 SER B N 1
ATOM 7329 C CA . SER B 1 344 ? 141.332 95.536 128.110 1.00 225.97 344 SER B CA 1
ATOM 7330 C C . SER B 1 344 ? 140.297 94.748 128.892 1.00 225.97 344 SER B C 1
ATOM 7331 O O . SER B 1 344 ? 139.209 94.441 128.407 1.00 225.97 344 SER B O 1
ATOM 7334 N N . GLY B 1 345 ? 140.639 94.458 130.139 1.00 245.99 345 GLY B N 1
ATOM 7335 C CA . GLY B 1 345 ? 139.790 93.610 130.934 1.00 245.99 345 GLY B CA 1
ATOM 7336 C C . GLY B 1 345 ? 140.184 92.151 130.962 1.00 245.99 345 GLY B C 1
ATOM 7337 O O . GLY B 1 345 ? 139.426 91.279 130.527 1.00 245.99 345 GLY B O 1
ATOM 7338 N N . ARG B 1 346 ? 141.398 91.877 131.424 1.00 254.85 346 ARG B N 1
ATOM 7339 C CA . ARG B 1 346 ? 141.965 90.537 131.404 1.00 254.85 346 ARG B CA 1
ATOM 7340 C C . ARG B 1 346 ? 142.484 90.143 132.780 1.00 254.85 346 ARG B C 1
ATOM 7341 O O . ARG B 1 346 ? 143.540 89.524 132.918 1.00 254.85 346 ARG B O 1
ATOM 7349 N N . THR B 1 347 ? 141.736 90.476 133.826 1.00 290.81 347 THR B N 1
ATOM 7350 C CA . THR B 1 347 ? 142.170 90.225 135.192 1.00 290.81 347 THR B CA 1
ATOM 7351 C C . THR B 1 347 ? 141.356 89.125 135.854 1.00 290.81 347 THR B C 1
ATOM 7352 O O . THR B 1 347 ? 140.185 88.907 135.540 1.00 290.81 347 THR B O 1
ATOM 7356 N N . GLY B 1 348 ? 142.004 88.422 136.780 1.00 296.00 348 GLY B N 1
ATOM 7357 C CA . GLY B 1 348 ? 141.385 87.306 137.470 1.00 296.00 348 GLY B CA 1
ATOM 7358 C C . GLY B 1 348 ? 141.279 86.085 136.581 1.00 296.00 348 GLY B C 1
ATOM 7359 O O . GLY B 1 348 ? 141.971 85.083 136.781 1.00 296.00 348 GLY B O 1
ATOM 7360 N N . SER B 1 349 ? 140.411 86.177 135.579 1.00 280.32 349 SER B N 1
ATOM 7361 C CA . SER B 1 349 ? 140.342 85.210 134.498 1.00 280.32 349 SER B CA 1
ATOM 7362 C C . SER B 1 349 ? 140.800 85.909 133.230 1.00 280.32 349 SER B C 1
ATOM 7363 O O . SER B 1 349 ? 141.394 86.990 133.294 1.00 280.32 349 SER B O 1
ATOM 7366 N N . ALA B 1 350 ? 140.553 85.307 132.081 1.00 265.30 350 ALA B N 1
ATOM 7367 C CA . ALA B 1 350 ? 140.953 85.924 130.829 1.00 265.30 350 ALA B CA 1
ATOM 7368 C C . ALA B 1 350 ? 139.887 86.843 130.234 1.00 265.30 350 ALA B C 1
ATOM 7369 O O . ALA B 1 350 ? 140.143 87.466 129.198 1.00 265.30 350 ALA B O 1
ATOM 7371 N N . GLU B 1 351 ? 138.704 86.956 130.858 1.00 274.57 351 GLU B N 1
ATOM 7372 C CA . GLU B 1 351 ? 137.540 87.551 130.203 1.00 274.57 351 GLU B CA 1
ATOM 7373 C C . GLU B 1 351 ? 136.753 88.509 131.095 1.00 274.57 351 GLU B C 1
ATOM 7374 O O . GLU B 1 351 ? 135.572 88.753 130.830 1.00 274.57 351 GLU B O 1
ATOM 7380 N N . TYR B 1 352 ? 137.359 89.061 132.138 1.00 279.32 352 TYR B N 1
ATOM 7381 C CA . TYR B 1 352 ? 136.619 89.920 133.057 1.00 279.32 352 TYR B CA 1
ATOM 7382 C C . TYR B 1 352 ? 136.491 91.322 132.488 1.00 279.32 352 TYR B C 1
ATOM 7383 O O . TYR B 1 352 ? 137.485 92.042 132.428 1.00 279.32 352 TYR B O 1
ATOM 7392 N N . VAL B 1 353 ? 135.265 91.723 132.149 1.00 245.22 353 VAL B N 1
ATOM 7393 C CA . VAL B 1 353 ? 134.889 93.085 131.746 1.00 245.22 353 VAL B CA 1
ATOM 7394 C C . VAL B 1 353 ? 135.693 93.507 130.514 1.00 245.22 353 VAL B C 1
ATOM 7395 O O . VAL B 1 353 ? 136.681 94.245 130.632 1.00 245.22 353 VAL B O 1
ATOM 7399 N N . PRO B 1 354 ? 135.391 92.989 129.324 1.00 227.47 354 PRO B N 1
ATOM 7400 C CA . PRO B 1 354 ? 136.087 93.482 128.140 1.00 227.47 354 PRO B CA 1
ATOM 7401 C C . PRO B 1 354 ? 135.521 94.820 127.721 1.00 227.47 354 PRO B C 1
ATOM 7402 O O . PRO B 1 354 ? 134.371 95.155 128.014 1.00 227.47 354 PRO B O 1
ATOM 7406 N N . PHE B 1 355 ? 136.335 95.579 127.000 1.00 225.40 355 PHE B N 1
ATOM 7407 C CA . PHE B 1 355 ? 135.934 96.915 126.568 1.00 225.40 355 PHE B CA 1
ATOM 7408 C C . PHE B 1 355 ? 134.984 96.810 125.381 1.00 225.40 355 PHE B C 1
ATOM 7409 O O . PHE B 1 355 ? 135.350 97.010 124.228 1.00 225.40 355 PHE B O 1
ATOM 7417 N N . THR B 1 356 ? 133.754 96.416 125.681 1.00 216.23 356 THR B N 1
ATOM 7418 C CA . THR B 1 356 ? 132.733 96.312 124.656 1.00 216.23 356 THR B CA 1
ATOM 7419 C C . THR B 1 356 ? 131.501 97.087 125.071 1.00 216.23 356 THR B C 1
ATOM 7420 O O . THR B 1 356 ? 130.975 97.914 124.319 1.00 216.23 356 THR B O 1
ATOM 7424 N N . SER B 1 357 ? 131.101 96.873 126.318 1.00 222.69 357 SER B N 1
ATOM 7425 C CA . SER B 1 357 ? 129.759 97.181 126.787 1.00 222.69 357 SER B CA 1
ATOM 7426 C C . SER B 1 357 ? 129.566 98.655 127.067 1.00 222.69 357 SER B C 1
ATOM 7427 O O . SER B 1 357 ? 128.448 99.068 127.391 1.00 222.69 357 SER B O 1
ATOM 7430 N N . PHE B 1 358 ? 130.645 99.428 127.004 1.00 209.60 358 PHE B N 1
ATOM 7431 C CA . PHE B 1 358 ? 130.557 100.879 127.006 1.00 209.60 358 PHE B CA 1
ATOM 7432 C C . PHE B 1 358 ? 129.682 101.390 125.871 1.00 209.60 358 PHE B C 1
ATOM 7433 O O . PHE B 1 358 ? 128.955 102.373 126.046 1.00 209.60 358 PHE B O 1
ATOM 7441 N N . ARG B 1 359 ? 129.725 100.731 124.716 1.00 209.06 359 ARG B N 1
ATOM 7442 C CA . ARG B 1 359 ? 128.981 101.147 123.544 1.00 209.06 359 ARG B CA 1
ATOM 7443 C C . ARG B 1 359 ? 128.042 100.064 123.042 1.00 209.06 359 ARG B C 1
ATOM 7444 O O . ARG B 1 359 ? 127.027 100.390 122.412 1.00 209.06 359 ARG B O 1
ATOM 7452 N N . HIS B 1 360 ? 128.354 98.796 123.338 1.00 204.12 360 HIS B N 1
ATOM 7453 C CA . HIS B 1 360 ? 127.706 97.652 122.700 1.00 204.12 360 HIS B CA 1
ATOM 7454 C C . HIS B 1 360 ? 126.208 97.621 122.929 1.00 204.12 360 HIS B C 1
ATOM 7455 O O . HIS B 1 360 ? 125.434 97.443 121.983 1.00 204.12 360 HIS B O 1
ATOM 7462 N N . ARG B 1 361 ? 125.786 97.782 124.169 1.00 205.66 361 ARG B N 1
ATOM 7463 C CA . ARG B 1 361 ? 124.376 97.866 124.499 1.00 205.66 361 ARG B CA 1
ATOM 7464 C C . ARG B 1 361 ? 123.819 99.153 123.917 1.00 205.66 361 ARG B C 1
ATOM 7465 O O . ARG B 1 361 ? 124.358 100.235 124.164 1.00 205.66 361 ARG B O 1
ATOM 7473 N N . GLY B 1 362 ? 122.780 99.019 123.105 1.00 161.03 362 GLY B N 1
ATOM 7474 C CA . GLY B 1 362 ? 122.101 100.158 122.538 1.00 161.03 362 GLY B CA 1
ATOM 7475 C C . GLY B 1 362 ? 120.601 100.007 122.627 1.00 161.03 362 GLY B C 1
ATOM 7476 O O . GLY B 1 362 ? 119.879 100.425 121.720 1.00 161.03 362 GLY B O 1
ATOM 7477 N N . GLY B 1 363 ? 120.114 99.386 123.699 1.00 171.31 363 GLY B N 1
ATOM 7478 C CA . GLY B 1 363 ? 118.684 99.260 123.865 1.00 171.31 363 GLY B CA 1
ATOM 7479 C C . GLY B 1 363 ? 118.275 98.561 125.139 1.00 171.31 363 GLY B C 1
ATOM 7480 O O . GLY B 1 363 ? 119.018 98.516 126.120 1.00 171.31 363 GLY B O 1
ATOM 7481 N N . MET B 1 364 ? 117.082 97.965 125.091 1.00 194.86 364 MET B N 1
ATOM 7482 C CA . MET B 1 364 ? 116.267 97.852 126.295 1.00 194.86 364 MET B CA 1
ATOM 7483 C C . MET B 1 364 ? 116.622 96.626 127.129 1.00 194.86 364 MET B C 1
ATOM 7484 O O . MET B 1 364 ? 116.583 96.685 128.362 1.00 194.86 364 MET B O 1
ATOM 7489 N N . LEU B 1 365 ? 116.988 95.512 126.492 1.00 209.16 365 LEU B N 1
ATOM 7490 C CA . LEU B 1 365 ? 117.209 94.256 127.223 1.00 209.16 365 LEU B CA 1
ATOM 7491 C C . LEU B 1 365 ? 118.546 94.302 127.956 1.00 209.16 365 LEU B C 1
ATOM 7492 O O . LEU B 1 365 ? 119.513 93.612 127.623 1.00 209.16 365 LEU B O 1
ATOM 7497 N N . ARG B 1 366 ? 118.586 95.129 128.991 1.00 205.71 366 ARG B N 1
ATOM 7498 C CA . ARG B 1 366 ? 119.779 95.207 129.808 1.00 205.71 366 ARG B CA 1
ATOM 7499 C C . ARG B 1 366 ? 119.820 94.069 130.816 1.00 205.71 366 ARG B C 1
ATOM 7500 O O . ARG B 1 366 ? 120.898 93.565 131.143 1.00 205.71 366 ARG B O 1
ATOM 7508 N N . HIS B 1 367 ? 118.662 93.630 131.305 1.00 212.57 367 HIS B N 1
ATOM 7509 C CA . HIS B 1 367 ? 118.672 92.460 132.170 1.00 212.57 367 HIS B CA 1
ATOM 7510 C C . HIS B 1 367 ? 118.939 91.186 131.394 1.00 212.57 367 HIS B C 1
ATOM 7511 O O . HIS B 1 367 ? 119.364 90.192 131.988 1.00 212.57 367 HIS B O 1
ATOM 7518 N N . ASP B 1 368 ? 118.704 91.193 130.087 1.00 200.40 368 ASP B N 1
ATOM 7519 C CA . ASP B 1 368 ? 119.237 90.147 129.227 1.00 200.40 368 ASP B CA 1
ATOM 7520 C C . ASP B 1 368 ? 120.647 90.544 128.800 1.00 200.40 368 ASP B C 1
ATOM 7521 O O . ASP B 1 368 ? 120.891 91.046 127.703 1.00 200.40 368 ASP B O 1
ATOM 7526 N N . ALA B 1 369 ? 121.584 90.321 129.722 1.00 239.52 369 ALA B N 1
ATOM 7527 C CA . ALA B 1 369 ? 122.990 90.571 129.475 1.00 239.52 369 ALA B CA 1
ATOM 7528 C C . ALA B 1 369 ? 123.849 89.726 130.404 1.00 239.52 369 ALA B C 1
ATOM 7529 O O . ALA B 1 369 ? 123.655 89.786 131.626 1.00 239.52 369 ALA B O 1
ATOM 7531 N N . PRO B 1 370 ? 124.791 88.954 129.868 1.00 251.92 370 PRO B N 1
ATOM 7532 C CA . PRO B 1 370 ? 125.720 88.205 130.727 1.00 251.92 370 PRO B CA 1
ATOM 7533 C C . PRO B 1 370 ? 126.687 89.127 131.460 1.00 251.92 370 PRO B C 1
ATOM 7534 O O . PRO B 1 370 ? 126.842 90.306 131.134 1.00 251.92 370 PRO B O 1
ATOM 7538 N N . GLU B 1 371 ? 127.364 88.564 132.461 1.00 242.01 371 GLU B N 1
ATOM 7539 C CA . GLU B 1 371 ? 128.168 89.365 133.368 1.00 242.01 371 GLU B CA 1
ATOM 7540 C C . GLU B 1 371 ? 129.484 89.777 132.723 1.00 242.01 371 GLU B C 1
ATOM 7541 O O . GLU B 1 371 ? 129.731 89.552 131.531 1.00 242.01 371 GLU B O 1
ATOM 7547 N N . ARG B 1 372 ? 130.332 90.394 133.556 1.00 235.63 372 ARG B N 1
ATOM 7548 C CA . ARG B 1 372 ? 131.650 90.918 133.174 1.00 235.63 372 ARG B CA 1
ATOM 7549 C C . ARG B 1 372 ? 131.516 91.920 132.033 1.00 235.63 372 ARG B C 1
ATOM 7550 O O . ARG B 1 372 ? 132.034 91.736 130.943 1.00 235.63 372 ARG B O 1
ATOM 7558 N N . TYR B 1 373 ? 130.747 92.962 132.304 1.00 232.83 373 TYR B N 1
ATOM 7559 C CA . TYR B 1 373 ? 130.491 94.017 131.340 1.00 232.83 373 TYR B CA 1
ATOM 7560 C C . TYR B 1 373 ? 131.019 95.339 131.876 1.00 232.83 373 TYR B C 1
ATOM 7561 O O . TYR B 1 373 ? 131.457 95.427 133.019 1.00 232.83 373 TYR B O 1
ATOM 7570 N N . TYR B 1 374 ? 130.870 96.389 131.071 1.00 222.69 374 TYR B N 1
ATOM 7571 C CA . TYR B 1 374 ? 131.783 97.517 131.093 1.00 222.69 374 TYR B CA 1
ATOM 7572 C C . TYR B 1 374 ? 131.052 98.813 130.772 1.00 222.69 374 TYR B C 1
ATOM 7573 O O . TYR B 1 374 ? 130.035 98.809 130.083 1.00 222.69 374 TYR B O 1
ATOM 7582 N N . HIS B 1 375 ? 131.575 99.935 131.279 1.00 211.85 375 HIS B N 1
ATOM 7583 C CA . HIS B 1 375 ? 131.276 101.229 130.678 1.00 211.85 375 HIS B CA 1
ATOM 7584 C C . HIS B 1 375 ? 132.444 102.195 130.855 1.00 211.85 375 HIS B C 1
ATOM 7585 O O . HIS B 1 375 ? 133.169 102.154 131.853 1.00 211.85 375 HIS B O 1
ATOM 7592 N N . THR B 1 376 ? 132.611 103.063 129.856 1.00 196.62 376 THR B N 1
ATOM 7593 C CA . THR B 1 376 ? 133.538 104.186 129.873 1.00 196.62 376 THR B CA 1
ATOM 7594 C C . THR B 1 376 ? 132.765 105.468 130.092 1.00 196.62 376 THR B C 1
ATOM 7595 O O . THR B 1 376 ? 131.856 105.778 129.317 1.00 196.62 376 THR B O 1
ATOM 7599 N N . ARG B 1 377 ? 133.140 106.231 131.111 1.00 207.36 377 ARG B N 1
ATOM 7600 C CA . ARG B 1 377 ? 132.783 107.639 131.142 1.00 207.36 377 ARG B CA 1
ATOM 7601 C C . ARG B 1 377 ? 134.051 108.458 130.942 1.00 207.36 377 ARG B C 1
ATOM 7602 O O . ARG B 1 377 ? 135.168 107.940 131.006 1.00 207.36 377 ARG B O 1
ATOM 7610 N N . VAL B 1 378 ? 133.868 109.741 130.629 1.00 224.38 378 VAL B N 1
ATOM 7611 C CA . VAL B 1 378 ? 134.965 110.645 130.310 1.00 224.38 378 VAL B CA 1
ATOM 7612 C C . VAL B 1 378 ? 134.780 111.932 131.101 1.00 224.38 378 VAL B C 1
ATOM 7613 O O . VAL B 1 378 ? 133.773 112.135 131.779 1.00 224.38 378 VAL B O 1
ATOM 7617 N N . LYS B 1 379 ? 135.778 112.808 131.001 1.00 225.77 379 LYS B N 1
ATOM 7618 C CA . LYS B 1 379 ? 135.750 114.132 131.609 1.00 225.77 379 LYS B CA 1
ATOM 7619 C C . LYS B 1 379 ? 136.529 115.089 130.722 1.00 225.77 379 LYS B C 1
ATOM 7620 O O . LYS B 1 379 ? 136.771 114.821 129.543 1.00 225.77 379 LYS B O 1
ATOM 7626 N N . ARG B 1 380 ? 136.887 116.230 131.299 1.00 222.74 380 ARG B N 1
ATOM 7627 C CA . ARG B 1 380 ? 138.032 116.998 130.847 1.00 222.74 380 ARG B CA 1
ATOM 7628 C C . ARG B 1 380 ? 139.212 116.819 131.786 1.00 222.74 380 ARG B C 1
ATOM 7629 O O . ARG B 1 380 ? 139.251 115.923 132.631 1.00 222.74 380 ARG B O 1
ATOM 7637 N N . GLY B 1 381 ? 140.207 117.673 131.588 1.00 210.91 381 GLY B N 1
ATOM 7638 C CA . GLY B 1 381 ? 141.372 117.664 132.436 1.00 210.91 381 GLY B CA 1
ATOM 7639 C C . GLY B 1 381 ? 141.824 119.026 132.903 1.00 210.91 381 GLY B C 1
ATOM 7640 O O . GLY B 1 381 ? 141.020 119.840 133.367 1.00 210.91 381 GLY B O 1
ATOM 7641 N N . VAL B 1 382 ? 143.123 119.275 132.763 1.00 207.67 382 VAL B N 1
ATOM 7642 C CA . VAL B 1 382 ? 143.768 120.418 133.392 1.00 207.67 382 VAL B CA 1
ATOM 7643 C C . VAL B 1 382 ? 143.356 121.684 132.656 1.00 207.67 382 VAL B C 1
ATOM 7644 O O . VAL B 1 382 ? 143.215 121.686 131.427 1.00 207.67 382 VAL B O 1
ATOM 7648 N N . THR B 1 383 ? 143.093 122.741 133.415 1.00 202.58 383 THR B N 1
ATOM 7649 C CA . THR B 1 383 ? 142.988 124.070 132.847 1.00 202.58 383 THR B CA 1
ATOM 7650 C C . THR B 1 383 ? 144.290 124.444 132.156 1.00 202.58 383 THR B C 1
ATOM 7651 O O . THR B 1 383 ? 145.377 124.338 132.727 1.00 202.58 383 THR B O 1
ATOM 7655 N N . GLY B 1 384 ? 144.170 124.884 130.914 1.00 207.09 384 GLY B N 1
ATOM 7656 C CA . GLY B 1 384 ? 145.310 125.208 130.101 1.00 207.09 384 GLY B CA 1
ATOM 7657 C C . GLY B 1 384 ? 145.505 124.307 128.901 1.00 207.09 384 GLY B C 1
ATOM 7658 O O . GLY B 1 384 ? 146.073 124.756 127.900 1.00 207.09 384 GLY B O 1
ATOM 7659 N N . MET B 1 385 ? 145.064 123.051 128.968 1.00 202.63 385 MET B N 1
ATOM 7660 C CA . MET B 1 385 ? 145.174 122.171 127.811 1.00 202.63 385 MET B CA 1
ATOM 7661 C C . MET B 1 385 ? 143.843 121.495 127.518 1.00 202.63 385 MET B C 1
ATOM 7662 O O . MET B 1 385 ? 142.850 121.737 128.210 1.00 202.63 385 MET B O 1
ATOM 7667 N N . TYR B 1 386 ? 143.823 120.640 126.492 1.00 202.80 386 TYR B N 1
ATOM 7668 C CA . TYR B 1 386 ? 142.641 119.891 126.074 1.00 202.80 386 TYR B CA 1
ATOM 7669 C C . TYR B 1 386 ? 142.543 118.531 126.743 1.00 202.80 386 TYR B C 1
ATOM 7670 O O . TYR B 1 386 ? 142.022 117.581 126.140 1.00 202.80 386 TYR B O 1
ATOM 7679 N N . ASP B 1 387 ? 143.038 118.423 127.969 1.00 218.98 387 ASP B N 1
ATOM 7680 C CA . ASP B 1 387 ? 143.171 117.150 128.651 1.00 218.98 387 ASP B CA 1
ATOM 7681 C C . ASP B 1 387 ? 141.799 116.604 129.009 1.00 218.98 387 ASP B C 1
ATOM 7682 O O . ASP B 1 387 ? 140.853 117.364 129.223 1.00 218.98 387 ASP B O 1
ATOM 7687 N N . THR B 1 388 ? 141.676 115.279 128.997 1.00 231.54 388 THR B N 1
ATOM 7688 C CA . THR B 1 388 ? 140.450 114.599 129.385 1.00 231.54 388 THR B CA 1
ATOM 7689 C C . THR B 1 388 ? 140.805 113.458 130.323 1.00 231.54 388 THR B C 1
ATOM 7690 O O . THR B 1 388 ? 141.910 112.914 130.271 1.00 231.54 388 THR B O 1
ATOM 7694 N N . TRP B 1 389 ? 139.860 113.089 131.188 1.00 237.45 389 TRP B N 1
ATOM 7695 C CA . TRP B 1 389 ? 140.092 111.973 132.093 1.00 237.45 389 TRP B CA 1
ATOM 7696 C C . TRP B 1 389 ? 138.880 111.066 132.120 1.00 237.45 389 TRP B C 1
ATOM 7697 O O . TRP B 1 389 ? 137.754 111.486 131.871 1.00 237.45 389 TRP B O 1
ATOM 7708 N N . LEU B 1 390 ? 139.125 109.795 132.407 1.00 204.13 390 LEU B N 1
ATOM 7709 C CA . LEU B 1 390 ? 138.152 108.751 132.120 1.00 204.13 390 LEU B CA 1
ATOM 7710 C C . LEU B 1 390 ? 137.919 107.901 133.355 1.00 204.13 390 LEU B C 1
ATOM 7711 O O . LEU B 1 390 ? 138.564 106.867 133.539 1.00 204.13 390 LEU B O 1
ATOM 7716 N N . ILE B 1 391 ? 137.006 108.353 134.194 1.00 205.35 391 ILE B N 1
ATOM 7717 C CA . ILE B 1 391 ? 136.387 107.481 135.179 1.00 205.35 391 ILE B CA 1
ATOM 7718 C C . ILE B 1 391 ? 135.634 106.400 134.423 1.00 205.35 391 ILE B C 1
ATOM 7719 O O . ILE B 1 391 ? 134.799 106.698 133.566 1.00 205.35 391 ILE B O 1
ATOM 7724 N N . LEU B 1 392 ? 135.923 105.147 134.725 1.00 220.33 392 LEU B N 1
ATOM 7725 C CA . LEU B 1 392 ? 135.289 104.070 133.987 1.00 220.33 392 LEU B CA 1
ATOM 7726 C C . LEU B 1 392 ? 135.251 102.842 134.869 1.00 220.33 392 LEU B C 1
ATOM 7727 O O . LEU B 1 392 ? 136.099 102.682 135.747 1.00 220.33 392 LEU B O 1
ATOM 7732 N N . GLY B 1 393 ? 134.269 101.987 134.640 1.00 210.82 393 GLY B N 1
ATOM 7733 C CA . GLY B 1 393 ? 134.180 100.816 135.474 1.00 210.82 393 GLY B CA 1
ATOM 7734 C C . GLY B 1 393 ? 133.351 99.709 134.884 1.00 210.82 393 GLY B C 1
ATOM 7735 O O . GLY B 1 393 ? 132.910 99.783 133.734 1.00 210.82 393 GLY B O 1
ATOM 7736 N N . GLY B 1 394 ? 133.135 98.672 135.682 1.00 214.44 394 GLY B N 1
ATOM 7737 C CA . GLY B 1 394 ? 132.343 97.538 135.275 1.00 214.44 394 GLY B CA 1
ATOM 7738 C C . GLY B 1 394 ? 130.856 97.810 135.388 1.00 214.44 394 GLY B C 1
ATOM 7739 O O . GLY B 1 394 ? 130.406 98.941 135.582 1.00 214.44 394 GLY B O 1
ATOM 7740 N N . GLN B 1 395 ? 130.075 96.738 135.258 1.00 230.27 395 GLN B N 1
ATOM 7741 C CA . GLN B 1 395 ? 128.625 96.854 135.343 1.00 230.27 395 GLN B CA 1
ATOM 7742 C C . GLN B 1 395 ? 128.015 95.977 136.424 1.00 230.27 395 GLN B C 1
ATOM 7743 O O . GLN B 1 395 ? 127.084 96.414 137.108 1.00 230.27 395 GLN B O 1
ATOM 7749 N N . ARG B 1 396 ? 128.497 94.758 136.605 1.00 251.32 396 ARG B N 1
ATOM 7750 C CA . ARG B 1 396 ? 127.901 93.971 137.680 1.00 251.32 396 ARG B CA 1
ATOM 7751 C C . ARG B 1 396 ? 128.862 93.581 138.784 1.00 251.32 396 ARG B C 1
ATOM 7752 O O . ARG B 1 396 ? 128.418 93.298 139.895 1.00 251.32 396 ARG B O 1
ATOM 7760 N N . TRP B 1 397 ? 130.160 93.551 138.523 1.00 291.25 397 TRP B N 1
ATOM 7761 C CA . TRP B 1 397 ? 131.050 93.145 139.597 1.00 291.25 397 TRP B CA 1
ATOM 7762 C C . TRP B 1 397 ? 131.329 94.279 140.572 1.00 291.25 397 TRP B C 1
ATOM 7763 O O . TRP B 1 397 ? 131.651 94.017 141.734 1.00 291.25 397 TRP B O 1
ATOM 7774 N N . GLU B 1 398 ? 131.238 95.533 140.128 1.00 269.82 398 GLU B N 1
ATOM 7775 C CA . GLU B 1 398 ? 131.302 96.622 141.091 1.00 269.82 398 GLU B CA 1
ATOM 7776 C C . GLU B 1 398 ? 130.023 96.676 141.908 1.00 269.82 398 GLU B C 1
ATOM 7777 O O . GLU B 1 398 ? 130.040 97.105 143.064 1.00 269.82 398 GLU B O 1
ATOM 7783 N N . ALA B 1 399 ? 128.913 96.206 141.339 1.00 273.26 399 ALA B N 1
ATOM 7784 C CA . ALA B 1 399 ? 127.733 95.935 142.144 1.00 273.26 399 ALA B CA 1
ATOM 7785 C C . ALA B 1 399 ? 127.939 94.760 143.088 1.00 273.26 399 ALA B C 1
ATOM 7786 O O . ALA B 1 399 ? 127.162 94.608 144.034 1.00 273.26 399 ALA B O 1
ATOM 7788 N N . ASP B 1 400 ? 128.952 93.926 142.849 1.00 285.80 400 ASP B N 1
ATOM 7789 C CA . ASP B 1 400 ? 129.315 92.862 143.771 1.00 285.80 400 ASP B CA 1
ATOM 7790 C C . ASP B 1 400 ? 130.394 93.292 144.763 1.00 285.80 400 ASP B C 1
ATOM 7791 O O . ASP B 1 400 ? 130.533 92.653 145.814 1.00 285.80 400 ASP B O 1
ATOM 7796 N N . ARG B 1 401 ? 131.150 94.348 144.436 1.00 286.32 401 ARG B N 1
ATOM 7797 C CA . ARG B 1 401 ? 132.134 94.999 145.314 1.00 286.32 401 ARG B CA 1
ATOM 7798 C C . ARG B 1 401 ? 133.228 94.047 145.803 1.00 286.32 401 ARG B C 1
ATOM 7799 O O . ARG B 1 401 ? 133.364 93.778 146.997 1.00 286.32 401 ARG B O 1
ATOM 7807 N N . MET B 1 402 ? 134.028 93.555 144.862 1.00 279.44 402 MET B N 1
ATOM 7808 C CA . MET B 1 402 ? 135.264 92.857 145.201 1.00 279.44 402 MET B CA 1
ATOM 7809 C C . MET B 1 402 ? 136.395 93.507 144.420 1.00 279.44 402 MET B C 1
ATOM 7810 O O . MET B 1 402 ? 136.506 93.314 143.202 1.00 279.44 402 MET B O 1
ATOM 7815 N N . PRO B 1 403 ? 137.274 94.268 145.070 1.00 262.07 403 PRO B N 1
ATOM 7816 C CA . PRO B 1 403 ? 138.355 94.944 144.341 1.00 262.07 403 PRO B CA 1
ATOM 7817 C C . PRO B 1 403 ? 139.559 94.053 144.068 1.00 262.07 403 PRO B C 1
ATOM 7818 O O . PRO B 1 403 ? 140.656 94.557 143.816 1.00 262.07 403 PRO B O 1
ATOM 7822 N N . GLU B 1 404 ? 139.368 92.730 144.105 1.00 266.14 404 GLU B N 1
ATOM 7823 C CA . GLU B 1 404 ? 140.440 91.749 143.999 1.00 266.14 404 GLU B CA 1
ATOM 7824 C C . GLU B 1 404 ? 140.833 91.446 142.557 1.00 266.14 404 GLU B C 1
ATOM 7825 O O . GLU B 1 404 ? 141.427 90.395 142.287 1.00 266.14 404 GLU B O 1
ATOM 7831 N N . ARG B 1 405 ? 140.516 92.335 141.624 1.00 285.54 405 ARG B N 1
ATOM 7832 C CA . ARG B 1 405 ? 140.836 92.152 140.217 1.00 285.54 405 ARG B CA 1
ATOM 7833 C C . ARG B 1 405 ? 141.983 93.079 139.843 1.00 285.54 405 ARG B C 1
ATOM 7834 O O . ARG B 1 405 ? 141.863 94.303 139.951 1.00 285.54 405 ARG B O 1
ATOM 7842 N N . GLU B 1 406 ? 143.095 92.493 139.409 1.00 268.34 406 GLU B N 1
ATOM 7843 C CA . GLU B 1 406 ? 144.359 93.207 139.354 1.00 268.34 406 GLU B CA 1
ATOM 7844 C C . GLU B 1 406 ? 144.949 93.295 137.953 1.00 268.34 406 GLU B C 1
ATOM 7845 O O . GLU B 1 406 ? 145.255 94.390 137.472 1.00 268.34 406 GLU B O 1
ATOM 7851 N N . THR B 1 407 ? 145.093 92.165 137.264 1.00 274.39 407 THR B N 1
ATOM 7852 C CA . THR B 1 407 ? 145.930 92.079 136.062 1.00 274.39 407 THR B CA 1
ATOM 7853 C C . THR B 1 407 ? 145.143 92.474 134.807 1.00 274.39 407 THR B C 1
ATOM 7854 O O . THR B 1 407 ? 145.132 91.790 133.783 1.00 274.39 407 THR B O 1
ATOM 7858 N N . LEU B 1 408 ? 144.487 93.622 134.898 1.00 240.21 408 LEU B N 1
ATOM 7859 C CA . LEU B 1 408 ? 143.644 94.139 133.833 1.00 240.21 408 LEU B CA 1
ATOM 7860 C C . LEU B 1 408 ? 144.565 94.853 132.859 1.00 240.21 408 LEU B C 1
ATOM 7861 O O . LEU B 1 408 ? 145.373 95.687 133.267 1.00 240.21 408 LEU B O 1
ATOM 7866 N N . SER B 1 409 ? 144.447 94.533 131.577 1.00 221.52 409 SER B N 1
ATOM 7867 C CA . SER B 1 409 ? 145.435 95.006 130.620 1.00 221.52 409 SER B CA 1
ATOM 7868 C C . SER B 1 409 ? 145.196 96.468 130.250 1.00 221.52 409 SER B C 1
ATOM 7869 O O . SER B 1 409 ? 144.345 97.148 130.821 1.00 221.52 409 SER B O 1
ATOM 7872 N N . LEU B 1 410 ? 146.007 96.964 129.314 1.00 211.00 410 LEU B N 1
ATOM 7873 C CA . LEU B 1 410 ? 145.945 98.345 128.857 1.00 211.00 410 LEU B CA 1
ATOM 7874 C C . LEU B 1 410 ? 146.352 98.427 127.397 1.00 211.00 410 LEU B C 1
ATOM 7875 O O . LEU B 1 410 ? 147.383 97.883 127.001 1.00 211.00 410 LEU B O 1
ATOM 7880 N N . ARG B 1 411 ? 145.548 99.125 126.601 1.00 201.35 411 ARG B N 1
ATOM 7881 C CA . ARG B 1 411 ? 145.890 99.403 125.210 1.00 201.35 411 ARG B CA 1
ATOM 7882 C C . ARG B 1 411 ? 145.536 100.847 124.916 1.00 201.35 411 ARG B C 1
ATOM 7883 O O . ARG B 1 411 ? 144.381 101.163 124.622 1.00 201.35 411 ARG B O 1
ATOM 7891 N N . ILE B 1 412 ? 146.538 101.711 124.977 1.00 191.62 412 ILE B N 1
ATOM 7892 C CA . ILE B 1 412 ? 146.342 103.137 125.170 1.00 191.62 412 ILE B CA 1
ATOM 7893 C C . ILE B 1 412 ? 147.073 103.889 124.076 1.00 191.62 412 ILE B C 1
ATOM 7894 O O . ILE B 1 412 ? 148.301 103.846 124.006 1.00 191.62 412 ILE B O 1
ATOM 7899 N N . THR B 1 413 ? 146.340 104.621 123.262 1.00 207.81 413 THR B N 1
ATOM 7900 C CA . THR B 1 413 ? 146.950 105.397 122.198 1.00 207.81 413 THR B CA 1
ATOM 7901 C C . THR B 1 413 ? 146.823 106.876 122.515 1.00 207.81 413 THR B C 1
ATOM 7902 O O . THR B 1 413 ? 145.854 107.300 123.151 1.00 207.81 413 THR B O 1
ATOM 7906 N N . GLY B 1 414 ? 147.798 107.663 122.073 1.00 213.61 414 GLY B N 1
ATOM 7907 C CA . GLY B 1 414 ? 147.714 109.083 122.355 1.00 213.61 414 GLY B CA 1
ATOM 7908 C C . GLY B 1 414 ? 148.646 109.911 121.504 1.00 213.61 414 GLY B C 1
ATOM 7909 O O . GLY B 1 414 ? 149.485 109.390 120.766 1.00 213.61 414 GLY B O 1
ATOM 7910 N N . THR B 1 415 ? 148.496 111.228 121.629 1.00 223.66 415 THR B N 1
ATOM 7911 C CA . THR B 1 415 ? 149.292 112.166 120.854 1.00 223.66 415 THR B CA 1
ATOM 7912 C C . THR B 1 415 ? 149.721 113.319 121.750 1.00 223.66 415 THR B C 1
ATOM 7913 O O . THR B 1 415 ? 149.366 113.387 122.932 1.00 223.66 415 THR B O 1
ATOM 7917 N N . ASN B 1 416 ? 150.504 114.232 121.179 1.00 233.31 416 ASN B N 1
ATOM 7918 C CA . ASN B 1 416 ? 151.152 115.285 121.939 1.00 233.31 416 ASN B CA 1
ATOM 7919 C C . ASN B 1 416 ? 150.901 116.657 121.336 1.00 233.31 416 ASN B C 1
ATOM 7920 O O . ASN B 1 416 ? 150.800 116.823 120.119 1.00 233.31 416 ASN B O 1
ATOM 7925 N N . GLY B 1 417 ? 150.804 117.647 122.225 1.00 221.16 417 GLY B N 1
ATOM 7926 C CA . GLY B 1 417 ? 150.688 119.035 121.845 1.00 221.16 417 GLY B CA 1
ATOM 7927 C C . GLY B 1 417 ? 152.063 119.652 121.638 1.00 221.16 417 GLY B C 1
ATOM 7928 O O . GLY B 1 417 ? 153.095 119.010 121.810 1.00 221.16 417 GLY B O 1
ATOM 7929 N N . GLN B 1 418 ? 152.059 120.916 121.238 1.00 177.85 418 GLN B N 1
ATOM 7930 C CA . GLN B 1 418 ? 153.302 121.645 121.035 1.00 177.85 418 GLN B CA 1
ATOM 7931 C C . GLN B 1 418 ? 153.017 123.132 121.105 1.00 177.85 418 GLN B C 1
ATOM 7932 O O . GLN B 1 418 ? 151.933 123.564 121.510 1.00 177.85 418 GLN B O 1
ATOM 7938 N N . LEU B 1 419 ? 154.005 123.909 120.705 1.00 151.45 419 LEU B N 1
ATOM 7939 C CA . LEU B 1 419 ? 153.921 125.338 120.507 1.00 151.45 419 LEU B CA 1
ATOM 7940 C C . LEU B 1 419 ? 154.205 125.629 119.039 1.00 151.45 419 LEU B C 1
ATOM 7941 O O . LEU B 1 419 ? 154.930 124.873 118.383 1.00 151.45 419 LEU B O 1
ATOM 7946 N N . PRO B 1 420 ? 153.649 126.713 118.483 1.00 136.93 420 PRO B N 1
ATOM 7947 C CA . PRO B 1 420 ? 153.790 126.953 117.039 1.00 136.93 420 PRO B CA 1
ATOM 7948 C C . PRO B 1 420 ? 155.177 127.383 116.598 1.00 136.93 420 PRO B C 1
ATOM 7949 O O . PRO B 1 420 ? 156.141 127.304 117.366 1.00 136.93 420 PRO B O 1
ATOM 7953 N N . ARG B 1 421 ? 155.259 127.790 115.325 1.00 139.25 421 ARG B N 1
ATOM 7954 C CA . ARG B 1 421 ? 156.479 128.126 114.587 1.00 139.25 421 ARG B CA 1
ATOM 7955 C C . ARG B 1 421 ? 157.410 126.936 114.437 1.00 139.25 421 ARG B C 1
ATOM 7956 O O . ARG B 1 421 ? 158.613 127.107 114.236 1.00 139.25 421 ARG B O 1
ATOM 7964 N N . ARG B 1 422 ? 156.873 125.731 114.527 1.00 137.80 422 ARG B N 1
ATOM 7965 C CA . ARG B 1 422 ? 157.648 124.530 114.295 1.00 137.80 422 ARG B CA 1
ATOM 7966 C C . ARG B 1 422 ? 157.936 124.376 112.807 1.00 137.80 422 ARG B C 1
ATOM 7967 O O . ARG B 1 422 ? 157.267 124.954 111.945 1.00 137.80 422 ARG B O 1
ATOM 7975 N N . ALA B 1 423 ? 158.972 123.600 112.524 1.00 143.27 423 ALA B N 1
ATOM 7976 C CA . ALA B 1 423 ? 159.302 123.158 111.177 1.00 143.27 423 ALA B CA 1
ATOM 7977 C C . ALA B 1 423 ? 160.132 121.905 111.366 1.00 143.27 423 ALA B C 1
ATOM 7978 O O . ALA B 1 423 ? 161.230 121.979 111.924 1.00 143.27 423 ALA B O 1
ATOM 7980 N N . LEU B 1 424 ? 159.607 120.766 110.934 1.00 176.63 424 LEU B N 1
ATOM 7981 C CA . LEU B 1 424 ? 160.107 119.500 111.440 1.00 176.63 424 LEU B CA 1
ATOM 7982 C C . LEU B 1 424 ? 161.444 119.111 110.834 1.00 176.63 424 LEU B C 1
ATOM 7983 O O . LEU B 1 424 ? 161.987 119.761 109.938 1.00 176.63 424 LEU B O 1
ATOM 7988 N N . GLN B 1 425 ? 161.954 118.001 111.351 1.00 190.55 425 GLN B N 1
ATOM 7989 C CA . GLN B 1 425 ? 163.202 117.403 110.917 1.00 190.55 425 GLN B CA 1
ATOM 7990 C C . GLN B 1 425 ? 162.858 116.028 110.372 1.00 190.55 425 GLN B C 1
ATOM 7991 O O . GLN B 1 425 ? 162.514 115.122 111.137 1.00 190.55 425 GLN B O 1
ATOM 7997 N N . SER B 1 426 ? 162.926 115.881 109.058 1.00 197.10 426 SER B N 1
ATOM 7998 C CA . SER B 1 426 ? 162.497 114.663 108.395 1.00 197.10 426 SER B CA 1
ATOM 7999 C C . SER B 1 426 ? 163.606 113.626 108.438 1.00 197.10 426 SER B C 1
ATOM 8000 O O . SER B 1 426 ? 164.731 113.891 108.002 1.00 197.10 426 SER B O 1
ATOM 8003 N N . THR B 1 427 ? 163.280 112.449 108.954 1.00 208.74 427 THR B N 1
ATOM 8004 C CA . THR B 1 427 ? 164.155 111.294 108.855 1.00 208.74 427 THR B CA 1
ATOM 8005 C C . THR B 1 427 ? 163.292 110.051 108.926 1.00 208.74 427 THR B C 1
ATOM 8006 O O . THR B 1 427 ? 162.135 110.093 109.348 1.00 208.74 427 THR B O 1
ATOM 8010 N N . LEU B 1 428 ? 163.868 108.941 108.498 1.00 202.09 428 LEU B N 1
ATOM 8011 C CA . LEU B 1 428 ? 163.257 107.643 108.694 1.00 202.09 428 LEU B CA 1
ATOM 8012 C C . LEU B 1 428 ? 163.744 107.087 110.017 1.00 202.09 428 LEU B C 1
ATOM 8013 O O . LEU B 1 428 ? 164.947 107.086 110.292 1.00 202.09 428 LEU B O 1
ATOM 8018 N N . LEU B 1 429 ? 162.805 106.639 110.837 1.00 203.33 429 LEU B N 1
ATOM 8019 C CA . LEU B 1 429 ? 163.145 106.182 112.173 1.00 203.33 429 LEU B CA 1
ATOM 8020 C C . LEU B 1 429 ? 163.453 104.692 112.180 1.00 203.33 429 LEU B C 1
ATOM 8021 O O . LEU B 1 429 ? 164.418 104.252 112.812 1.00 203.33 429 LEU B O 1
ATOM 8026 N N . ASP B 1 430 ? 162.646 103.900 111.483 1.00 213.72 430 ASP B N 1
ATOM 8027 C CA . ASP B 1 430 ? 162.782 102.454 111.509 1.00 213.72 430 ASP B CA 1
ATOM 8028 C C . ASP B 1 430 ? 162.703 101.928 110.090 1.00 213.72 430 ASP B C 1
ATOM 8029 O O . ASP B 1 430 ? 162.042 102.528 109.239 1.00 213.72 430 ASP B O 1
ATOM 8034 N N . ARG B 1 431 ? 163.365 100.803 109.845 1.00 224.34 431 ARG B N 1
ATOM 8035 C CA . ARG B 1 431 ? 163.419 100.193 108.528 1.00 224.34 431 ARG B CA 1
ATOM 8036 C C . ARG B 1 431 ? 162.937 98.756 108.589 1.00 224.34 431 ARG B C 1
ATOM 8037 O O . ARG B 1 431 ? 163.235 98.030 109.541 1.00 224.34 431 ARG B O 1
ATOM 8045 N N . CYS B 1 432 ? 162.197 98.354 107.563 1.00 248.24 432 CYS B N 1
ATOM 8046 C CA . CYS B 1 432 ? 161.665 97.006 107.508 1.00 248.24 432 CYS B CA 1
ATOM 8047 C C . CYS B 1 432 ? 162.772 96.007 107.222 1.00 248.24 432 CYS B C 1
ATOM 8048 O O . CYS B 1 432 ? 163.803 96.334 106.627 1.00 248.24 432 CYS B O 1
ATOM 8051 N N . GLU B 1 433 ? 162.537 94.775 107.652 1.00 278.47 433 GLU B N 1
ATOM 8052 C CA . GLU B 1 433 ? 163.572 93.754 107.646 1.00 278.47 433 GLU B CA 1
ATOM 8053 C C . GLU B 1 433 ? 163.594 93.028 106.308 1.00 278.47 433 GLU B C 1
ATOM 8054 O O . GLU B 1 433 ? 162.542 92.648 105.786 1.00 278.47 433 GLU B O 1
ATOM 8060 N N . GLN B 1 434 ? 164.798 92.896 105.732 1.00 271.45 434 GLN B N 1
ATOM 8061 C CA . GLN B 1 434 ? 165.124 92.205 104.479 1.00 271.45 434 GLN B CA 1
ATOM 8062 C C . GLN B 1 434 ? 164.485 92.834 103.245 1.00 271.45 434 GLN B C 1
ATOM 8063 O O . GLN B 1 434 ? 164.656 92.318 102.135 1.00 271.45 434 GLN B O 1
ATOM 8069 N N . VAL B 1 435 ? 163.769 93.936 103.399 1.00 254.76 435 VAL B N 1
ATOM 8070 C CA . VAL B 1 435 ? 163.077 94.595 102.307 1.00 254.76 435 VAL B CA 1
ATOM 8071 C C . VAL B 1 435 ? 163.847 95.820 101.851 1.00 254.76 435 VAL B C 1
ATOM 8072 O O . VAL B 1 435 ? 164.071 96.019 100.656 1.00 254.76 435 VAL B O 1
ATOM 8076 N N . LEU B 1 436 ? 164.288 96.637 102.797 1.00 228.82 436 LEU B N 1
ATOM 8077 C CA . LEU B 1 436 ? 165.126 97.779 102.471 1.00 228.82 436 LEU B CA 1
ATOM 8078 C C . LEU B 1 436 ? 166.517 97.237 102.192 1.00 228.82 436 LEU B C 1
ATOM 8079 O O . LEU B 1 436 ? 167.340 97.100 103.100 1.00 228.82 436 LEU B O 1
ATOM 8084 N N . GLN B 1 437 ? 166.735 96.867 100.928 1.00 243.60 437 GLN B N 1
ATOM 8085 C CA . GLN B 1 437 ? 168.059 96.515 100.429 1.00 243.60 437 GLN B CA 1
ATOM 8086 C C . GLN B 1 437 ? 169.031 97.662 100.659 1.00 243.60 437 GLN B C 1
ATOM 8087 O O . GLN B 1 437 ? 170.165 97.461 101.105 1.00 243.60 437 GLN B O 1
ATOM 8093 N N . ALA B 1 438 ? 168.599 98.846 100.382 1.00 236.56 438 ALA B N 1
ATOM 8094 C CA . ALA B 1 438 ? 169.175 100.098 100.819 1.00 236.56 438 ALA B CA 1
ATOM 8095 C C . ALA B 1 438 ? 168.136 100.875 101.622 1.00 236.56 438 ALA B C 1
ATOM 8096 O O . ALA B 1 438 ? 166.940 100.594 101.526 1.00 236.56 438 ALA B O 1
ATOM 8098 N N . PRO B 1 439 ? 168.536 101.817 102.476 1.00 220.69 439 PRO B N 1
ATOM 8099 C CA . PRO B 1 439 ? 167.539 102.578 103.242 1.00 220.69 439 PRO B CA 1
ATOM 8100 C C . PRO B 1 439 ? 166.697 103.555 102.436 1.00 220.69 439 PRO B C 1
ATOM 8101 O O . PRO B 1 439 ? 166.758 103.617 101.204 1.00 220.69 439 PRO B O 1
ATOM 8105 N N . VAL B 1 440 ? 165.892 104.318 103.163 1.00 193.07 440 VAL B N 1
ATOM 8106 C CA . VAL B 1 440 ? 164.850 105.171 102.610 1.00 193.07 440 VAL B CA 1
ATOM 8107 C C . VAL B 1 440 ? 164.936 106.532 103.287 1.00 193.07 440 VAL B C 1
ATOM 8108 O O . VAL B 1 440 ? 164.963 106.622 104.521 1.00 193.07 440 VAL B O 1
ATOM 8112 N N . SER B 1 441 ? 165.015 107.584 102.480 1.00 184.76 441 SER B N 1
ATOM 8113 C CA . SER B 1 441 ? 164.928 108.962 102.924 1.00 184.76 441 SER B CA 1
ATOM 8114 C C . SER B 1 441 ? 163.473 109.408 103.046 1.00 184.76 441 SER B C 1
ATOM 8115 O O . SER B 1 441 ? 162.564 108.858 102.422 1.00 184.76 441 SER B O 1
ATOM 8118 N N . VAL B 1 442 ? 163.266 110.429 103.868 1.00 175.20 442 VAL B N 1
ATOM 8119 C CA . VAL B 1 442 ? 161.955 111.009 104.113 1.00 175.20 442 VAL B CA 1
ATOM 8120 C C . VAL B 1 442 ? 162.016 112.481 103.746 1.00 175.20 442 VAL B C 1
ATOM 8121 O O . VAL B 1 442 ? 162.917 113.198 104.193 1.00 175.20 442 VAL B O 1
ATOM 8125 N N . ARG B 1 443 ? 161.060 112.938 102.942 1.00 165.99 443 ARG B N 1
ATOM 8126 C CA . ARG B 1 443 ? 161.138 114.299 102.443 1.00 165.99 443 ARG B CA 1
ATOM 8127 C C . ARG B 1 443 ? 160.223 115.281 103.154 1.00 165.99 443 ARG B C 1
ATOM 8128 O O . ARG B 1 443 ? 160.515 116.483 103.109 1.00 165.99 443 ARG B O 1
ATOM 8136 N N . ASN B 1 444 ? 159.137 114.804 103.782 1.00 162.93 444 ASN B N 1
ATOM 8137 C CA . ASN B 1 444 ? 158.221 115.617 104.590 1.00 162.93 444 ASN B CA 1
ATOM 8138 C C . ASN B 1 444 ? 157.614 116.743 103.747 1.00 162.93 444 ASN B C 1
ATOM 8139 O O . ASN B 1 444 ? 157.954 117.917 103.898 1.00 162.93 444 ASN B O 1
ATOM 8144 N N . LEU B 1 445 ? 156.740 116.314 102.827 1.00 163.13 445 LEU B N 1
ATOM 8145 C CA . LEU B 1 445 ? 156.370 117.083 101.637 1.00 163.13 445 LEU B CA 1
ATOM 8146 C C . LEU B 1 445 ? 155.824 118.477 101.947 1.00 163.13 445 LEU B C 1
ATOM 8147 O O . LEU B 1 445 ? 156.161 119.445 101.258 1.00 163.13 445 LEU B O 1
ATOM 8152 N N . CYS B 1 446 ? 155.002 118.609 102.986 1.00 170.20 446 CYS B N 1
ATOM 8153 C CA . CYS B 1 446 ? 154.497 119.925 103.368 1.00 170.20 446 CYS B CA 1
ATOM 8154 C C . CYS B 1 446 ? 154.601 120.145 104.871 1.00 170.20 446 CYS B C 1
ATOM 8155 O O . CYS B 1 446 ? 155.169 119.315 105.587 1.00 170.20 446 CYS B O 1
ATOM 8158 N N . LYS B 1 447 ? 154.045 121.247 105.363 1.00 153.04 447 LYS B N 1
ATOM 8159 C CA . LYS B 1 447 ? 154.057 121.486 106.800 1.00 153.04 447 LYS B CA 1
ATOM 8160 C C . LYS B 1 447 ? 152.853 120.825 107.453 1.00 153.04 447 LYS B C 1
ATOM 8161 O O . LYS B 1 447 ? 151.752 120.872 106.897 1.00 153.04 447 LYS B O 1
ATOM 8167 N N . PRO B 1 448 ? 153.022 120.211 108.617 1.00 143.28 448 PRO B N 1
ATOM 8168 C CA . PRO B 1 448 ? 151.882 119.622 109.315 1.00 143.28 448 PRO B CA 1
ATOM 8169 C C . PRO B 1 448 ? 150.953 120.702 109.827 1.00 143.28 448 PRO B C 1
ATOM 8170 O O . PRO B 1 448 ? 151.304 121.878 109.899 1.00 143.28 448 PRO B O 1
ATOM 8174 N N . THR B 1 449 ? 149.748 120.294 110.159 1.00 137.72 449 THR B N 1
ATOM 8175 C CA . THR B 1 449 ? 148.791 121.220 110.722 1.00 137.72 449 THR B CA 1
ATOM 8176 C C . THR B 1 449 ? 148.839 121.135 112.237 1.00 137.72 449 THR B C 1
ATOM 8177 O O . THR B 1 449 ? 149.724 120.512 112.822 1.00 137.72 449 THR B O 1
ATOM 8181 N N . LEU B 1 450 ? 147.902 121.743 112.865 1.00 149.09 450 LEU B N 1
ATOM 8182 C CA . LEU B 1 450 ? 147.857 121.780 114.310 1.00 149.09 450 LEU B CA 1
ATOM 8183 C C . LEU B 1 450 ? 146.965 120.668 114.825 1.00 149.09 450 LEU B C 1
ATOM 8184 O O . LEU B 1 450 ? 146.385 119.919 114.045 1.00 149.09 450 LEU B O 1
ATOM 8189 N N . PRO B 1 451 ? 146.852 120.499 116.134 1.00 140.56 451 PRO B N 1
ATOM 8190 C CA . PRO B 1 451 ? 145.649 119.867 116.670 1.00 140.56 451 PRO B CA 1
ATOM 8191 C C . PRO B 1 451 ? 144.457 120.783 116.476 1.00 140.56 451 PRO B C 1
ATOM 8192 O O . PRO B 1 451 ? 144.584 122.005 116.400 1.00 140.56 451 PRO B O 1
ATOM 8196 N N . VAL B 1 452 ? 143.279 120.176 116.384 1.00 138.24 452 VAL B N 1
ATOM 8197 C CA . VAL B 1 452 ? 142.066 120.927 116.101 1.00 138.24 452 VAL B CA 1
ATOM 8198 C C . VAL B 1 452 ? 140.915 120.254 116.834 1.00 138.24 452 VAL B C 1
ATOM 8199 O O . VAL B 1 452 ? 140.930 119.046 117.079 1.00 138.24 452 VAL B O 1
ATOM 8203 N N . TYR B 1 453 ? 139.952 121.062 117.261 1.00 151.62 453 TYR B N 1
ATOM 8204 C CA . TYR B 1 453 ? 138.953 120.650 118.227 1.00 151.62 453 TYR B CA 1
ATOM 8205 C C . TYR B 1 453 ? 137.611 121.232 117.821 1.00 151.62 453 TYR B C 1
ATOM 8206 O O . TYR B 1 453 ? 137.567 122.317 117.233 1.00 151.62 453 TYR B O 1
ATOM 8215 N N . PRO B 1 454 ? 136.509 120.541 118.103 1.00 136.73 454 PRO B N 1
ATOM 8216 C CA . PRO B 1 454 ? 135.225 120.957 117.575 1.00 136.73 454 PRO B CA 1
ATOM 8217 C C . PRO B 1 454 ? 134.668 122.121 118.364 1.00 136.73 454 PRO B C 1
ATOM 8218 O O . PRO B 1 454 ? 135.009 122.305 119.539 1.00 136.73 454 PRO B O 1
ATOM 8222 N N . PRO B 1 455 ? 133.805 122.907 117.761 1.00 149.79 455 PRO B N 1
ATOM 8223 C CA . PRO B 1 455 ? 133.117 123.955 118.514 1.00 149.79 455 PRO B CA 1
ATOM 8224 C C . PRO B 1 455 ? 132.077 123.395 119.454 1.00 149.79 455 PRO B C 1
ATOM 8225 O O . PRO B 1 455 ? 130.988 122.990 119.039 1.00 149.79 455 PRO B O 1
ATOM 8229 N N . THR B 1 456 ? 132.423 123.380 120.735 1.00 137.52 456 THR B N 1
ATOM 8230 C CA . THR B 1 456 ? 131.491 123.092 121.808 1.00 137.52 456 THR B CA 1
ATOM 8231 C C . THR B 1 456 ? 130.999 124.364 122.464 1.00 137.52 456 THR B C 1
ATOM 8232 O O . THR B 1 456 ? 130.425 124.318 123.553 1.00 137.52 456 THR B O 1
ATOM 8236 N N . GLU B 1 457 ? 131.226 125.496 121.825 1.00 157.77 457 GLU B N 1
ATOM 8237 C CA . GLU B 1 457 ? 131.071 126.785 122.466 1.00 157.77 457 GLU B CA 1
ATOM 8238 C C . GLU B 1 457 ? 129.688 127.375 122.292 1.00 157.77 457 GLU B C 1
ATOM 8239 O O . GLU B 1 457 ? 129.522 128.584 122.473 1.00 157.77 457 GLU B O 1
ATOM 8245 N N . ASP B 1 458 ? 128.698 126.560 121.954 1.00 148.51 458 ASP B N 1
ATOM 8246 C CA . ASP B 1 458 ? 127.378 127.083 121.658 1.00 148.51 458 ASP B CA 1
ATOM 8247 C C . ASP B 1 458 ? 126.357 125.970 121.786 1.00 148.51 458 ASP B C 1
ATOM 8248 O O . ASP B 1 458 ? 126.491 124.932 121.130 1.00 148.51 458 ASP B O 1
ATOM 8253 N N . ARG B 1 459 ? 125.331 126.214 122.615 1.00 147.84 459 ARG B N 1
ATOM 8254 C CA . ARG B 1 459 ? 124.157 125.349 122.680 1.00 147.84 459 ARG B CA 1
ATOM 8255 C C . ARG B 1 459 ? 123.490 125.204 121.328 1.00 147.84 459 ARG B C 1
ATOM 8256 O O . ARG B 1 459 ? 122.959 124.129 121.030 1.00 147.84 459 ARG B O 1
ATOM 8264 N N . PHE B 1 460 ? 123.491 126.268 120.521 1.00 155.01 460 PHE B N 1
ATOM 8265 C CA . PHE B 1 460 ? 123.177 126.118 119.109 1.00 155.01 460 PHE B CA 1
ATOM 8266 C C . PHE B 1 460 ? 124.158 125.164 118.448 1.00 155.01 460 PHE B C 1
ATOM 8267 O O . PHE B 1 460 ? 123.803 124.033 118.104 1.00 155.01 460 PHE B O 1
ATOM 8275 N N . HIS B 1 461 ? 125.430 125.562 118.367 1.00 155.85 461 HIS B N 1
ATOM 8276 C CA . HIS B 1 461 ? 126.399 124.784 117.600 1.00 155.85 461 HIS B CA 1
ATOM 8277 C C . HIS B 1 461 ? 126.808 123.476 118.266 1.00 155.85 461 HIS B C 1
ATOM 8278 O O . HIS B 1 461 ? 127.633 122.741 117.711 1.00 155.85 461 HIS B O 1
ATOM 8285 N N . TRP B 1 462 ? 126.254 123.140 119.416 1.00 123.57 462 TRP B N 1
ATOM 8286 C CA . TRP B 1 462 ? 126.262 121.755 119.815 1.00 123.57 462 TRP B CA 1
ATOM 8287 C C . TRP B 1 462 ? 125.008 121.015 119.394 1.00 123.57 462 TRP B C 1
ATOM 8288 O O . TRP B 1 462 ? 125.100 119.947 118.786 1.00 123.57 462 TRP B O 1
ATOM 8299 N N . ARG B 1 463 ? 123.831 121.543 119.710 1.00 113.32 463 ARG B N 1
ATOM 8300 C CA . ARG B 1 463 ? 122.621 120.821 119.359 1.00 113.32 463 ARG B CA 1
ATOM 8301 C C . ARG B 1 463 ? 122.245 120.936 117.901 1.00 113.32 463 ARG B C 1
ATOM 8302 O O . ARG B 1 463 ? 121.308 120.255 117.481 1.00 113.32 463 ARG B O 1
ATOM 8310 N N . VAL B 1 464 ? 122.917 121.782 117.123 1.00 126.37 464 VAL B N 1
ATOM 8311 C CA . VAL B 1 464 ? 122.506 121.891 115.739 1.00 126.37 464 VAL B CA 1
ATOM 8312 C C . VAL B 1 464 ? 122.936 120.654 114.956 1.00 126.37 464 VAL B C 1
ATOM 8313 O O . VAL B 1 464 ? 122.308 120.323 113.948 1.00 126.37 464 VAL B O 1
ATOM 8317 N N . MET B 1 465 ? 123.943 119.906 115.414 1.00 129.78 465 MET B N 1
ATOM 8318 C CA . MET B 1 465 ? 124.167 118.630 114.752 1.00 129.78 465 MET B CA 1
ATOM 8319 C C . MET B 1 465 ? 123.212 117.583 115.283 1.00 129.78 465 MET B C 1
ATOM 8320 O O . MET B 1 465 ? 122.848 116.660 114.550 1.00 129.78 465 MET B O 1
ATOM 8325 N N . SER B 1 466 ? 122.781 117.721 116.540 1.00 135.54 466 SER B N 1
ATOM 8326 C CA . SER B 1 466 ? 121.909 116.730 117.165 1.00 135.54 466 SER B CA 1
ATOM 8327 C C . SER B 1 466 ? 120.570 116.631 116.469 1.00 135.54 466 SER B C 1
ATOM 8328 O O . SER B 1 466 ? 119.926 115.581 116.516 1.00 135.54 466 SER B O 1
ATOM 8331 N N . HIS B 1 467 ? 120.136 117.715 115.847 1.00 127.89 467 HIS B N 1
ATOM 8332 C CA . HIS B 1 467 ? 119.119 117.617 114.823 1.00 127.89 467 HIS B CA 1
ATOM 8333 C C . HIS B 1 467 ? 119.639 116.862 113.612 1.00 127.89 467 HIS B C 1
ATOM 8334 O O . HIS B 1 467 ? 119.019 115.884 113.180 1.00 127.89 467 HIS B O 1
ATOM 8341 N N . LEU B 1 468 ? 120.801 117.288 113.095 1.00 127.98 468 LEU B N 1
ATOM 8342 C CA . LEU B 1 468 ? 121.123 117.268 111.664 1.00 127.98 468 LEU B CA 1
ATOM 8343 C C . LEU B 1 468 ? 120.930 115.912 110.998 1.00 127.98 468 LEU B C 1
ATOM 8344 O O . LEU B 1 468 ? 120.280 115.823 109.951 1.00 127.98 468 LEU B O 1
ATOM 8349 N N . GLY B 1 469 ? 121.429 114.850 111.613 1.00 130.31 469 GLY B N 1
ATOM 8350 C CA . GLY B 1 469 ? 121.430 113.546 110.993 1.00 130.31 469 GLY B CA 1
ATOM 8351 C C . GLY B 1 469 ? 120.073 112.889 110.981 1.00 130.31 469 GLY B C 1
ATOM 8352 O O . GLY B 1 469 ? 119.837 111.943 111.731 1.00 130.31 469 GLY B O 1
ATOM 8353 N N . THR B 1 470 ? 119.166 113.390 110.152 1.00 132.76 470 THR B N 1
ATOM 8354 C CA . THR B 1 470 ? 117.812 112.872 110.036 1.00 132.76 470 THR B CA 1
ATOM 8355 C C . THR B 1 470 ? 117.375 112.902 108.576 1.00 132.76 470 THR B C 1
ATOM 8356 O O . THR B 1 470 ? 118.137 113.281 107.683 1.00 132.76 470 THR B O 1
ATOM 8360 N N . GLY B 1 471 ? 116.124 112.509 108.337 1.00 125.00 471 GLY B N 1
ATOM 8361 C CA . GLY B 1 471 ? 115.515 112.650 107.028 1.00 125.00 471 GLY B CA 1
ATOM 8362 C C . GLY B 1 471 ? 114.650 113.892 106.958 1.00 125.00 471 GLY B C 1
ATOM 8363 O O . GLY B 1 471 ? 113.546 113.869 106.411 1.00 125.00 471 GLY B O 1
ATOM 8364 N N . PHE B 1 472 ? 115.140 114.987 107.527 1.00 126.19 472 PHE B N 1
ATOM 8365 C CA . PHE B 1 472 ? 114.351 116.200 107.720 1.00 126.19 472 PHE B CA 1
ATOM 8366 C C . PHE B 1 472 ? 114.982 117.235 106.799 1.00 126.19 472 PHE B C 1
ATOM 8367 O O . PHE B 1 472 ? 115.896 117.952 107.202 1.00 126.19 472 PHE B O 1
ATOM 8375 N N . LEU B 1 473 ? 114.515 117.322 105.567 1.00 112.39 473 LEU B N 1
ATOM 8376 C CA . LEU B 1 473 ? 115.105 118.289 104.655 1.00 112.39 473 LEU B CA 1
ATOM 8377 C C . LEU B 1 473 ? 114.037 118.958 103.839 1.00 112.39 473 LEU B C 1
ATOM 8378 O O . LEU B 1 473 ? 114.310 119.567 102.806 1.00 112.39 473 LEU B O 1
ATOM 8383 N N . ASN B 1 474 ? 112.815 118.915 104.369 1.00 115.41 474 ASN B N 1
ATOM 8384 C CA . ASN B 1 474 ? 111.611 118.946 103.547 1.00 115.41 474 ASN B CA 1
ATOM 8385 C C . ASN B 1 474 ? 111.474 120.256 102.798 1.00 115.41 474 ASN B C 1
ATOM 8386 O O . ASN B 1 474 ? 111.078 120.275 101.630 1.00 115.41 474 ASN B O 1
ATOM 8391 N N . MET B 1 475 ? 111.840 121.357 103.439 1.00 120.42 475 MET B N 1
ATOM 8392 C CA . MET B 1 475 ? 112.103 122.585 102.708 1.00 120.42 475 MET B CA 1
ATOM 8393 C C . MET B 1 475 ? 113.393 123.217 103.217 1.00 120.42 475 MET B C 1
ATOM 8394 O O . MET B 1 475 ? 113.567 123.446 104.417 1.00 120.42 475 MET B O 1
ATOM 8399 N N . LEU B 1 476 ? 114.303 123.472 102.274 1.00 119.88 476 LEU B N 1
ATOM 8400 C CA . LEU B 1 476 ? 115.586 124.102 102.536 1.00 119.88 476 LEU B CA 1
ATOM 8401 C C . LEU B 1 476 ? 115.840 125.168 101.479 1.00 119.88 476 LEU B C 1
ATOM 8402 O O . LEU B 1 476 ? 115.496 125.004 100.308 1.00 119.88 476 LEU B O 1
ATOM 8407 N N . SER B 1 477 ? 116.46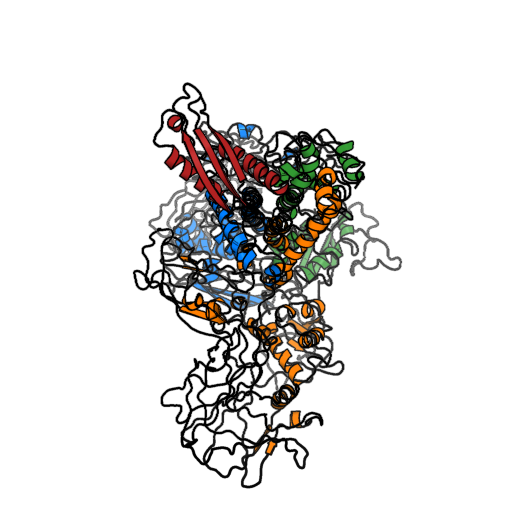2 126.264 101.899 1.00 132.19 477 SER B N 1
ATOM 8408 C CA . SER B 1 477 ? 116.827 127.350 101.004 1.00 132.19 477 SER B CA 1
ATOM 8409 C C . SER B 1 477 ? 118.267 127.754 101.285 1.00 132.19 477 SER B C 1
ATOM 8410 O O . SER B 1 477 ? 118.927 127.200 102.167 1.00 132.19 477 SER B O 1
ATOM 8413 N N . SER B 1 478 ? 118.747 128.757 100.550 1.00 140.67 478 SER B N 1
ATOM 8414 C CA . SER B 1 478 ? 120.178 129.043 100.544 1.00 140.67 478 SER B CA 1
ATOM 8415 C C . SER B 1 478 ? 120.618 129.741 101.816 1.00 140.67 478 SER B C 1
ATOM 8416 O O . SER B 1 478 ? 121.804 129.722 102.165 1.00 140.67 478 SER B O 1
ATOM 8419 N N . ALA B 1 479 ? 119.692 130.378 102.507 1.00 134.99 479 ALA B N 1
ATOM 8420 C CA . ALA B 1 479 ? 120.026 130.819 103.842 1.00 134.99 479 ALA B CA 1
ATOM 8421 C C . ALA B 1 479 ? 120.175 129.656 104.798 1.00 134.99 479 ALA B C 1
ATOM 8422 O O . ALA B 1 479 ? 121.041 129.709 105.665 1.00 134.99 479 ALA B O 1
ATOM 8424 N N . GLU B 1 480 ? 119.410 128.586 104.640 1.00 139.84 480 GLU B N 1
ATOM 8425 C CA . GLU B 1 480 ? 119.488 127.510 105.614 1.00 139.84 480 GLU B CA 1
ATOM 8426 C C . GLU B 1 480 ? 120.693 126.614 105.413 1.00 139.84 480 GLU B C 1
ATOM 8427 O O . GLU B 1 480 ? 120.974 125.783 106.278 1.00 139.84 480 GLU B O 1
ATOM 8433 N N . VAL B 1 481 ? 121.414 126.770 104.310 1.00 121.76 481 VAL B N 1
ATOM 8434 C CA . VAL B 1 481 ? 122.511 125.866 103.997 1.00 121.76 481 VAL B CA 1
ATOM 8435 C C . VAL B 1 481 ? 123.859 126.518 104.248 1.00 121.76 481 VAL B C 1
ATOM 8436 O O . VAL B 1 481 ? 124.715 125.928 104.912 1.00 121.76 481 VAL B O 1
ATOM 8440 N N . LEU B 1 482 ? 124.056 127.724 103.705 1.00 126.26 482 LEU B N 1
ATOM 8441 C CA . LEU B 1 482 ? 125.284 128.475 103.945 1.00 126.26 482 LEU B CA 1
ATOM 8442 C C . LEU B 1 482 ? 125.469 128.751 105.421 1.00 126.26 482 LEU B C 1
ATOM 8443 O O . LEU B 1 482 ? 126.593 128.714 105.929 1.00 126.26 482 LEU B O 1
ATOM 8448 N N . ARG B 1 483 ? 124.378 129.040 106.119 1.00 142.75 483 ARG B N 1
ATOM 8449 C CA . ARG B 1 483 ? 124.458 129.139 107.563 1.00 142.75 483 ARG B CA 1
ATOM 8450 C C . ARG B 1 483 ? 124.709 127.778 108.182 1.00 142.75 483 ARG B C 1
ATOM 8451 O O . ARG B 1 483 ? 125.372 127.686 109.218 1.00 142.75 483 ARG B O 1
ATOM 8459 N N . GLY B 1 484 ? 124.223 126.712 107.564 1.00 130.18 484 GLY B N 1
ATOM 8460 C CA . GLY B 1 484 ? 124.328 125.458 108.265 1.00 130.18 484 GLY B CA 1
ATOM 8461 C C . GLY B 1 484 ? 124.098 124.185 107.487 1.00 130.18 484 GLY B C 1
ATOM 8462 O O . GLY B 1 484 ? 123.255 124.132 106.598 1.00 130.18 484 GLY B O 1
ATOM 8463 N N . THR B 1 485 ? 124.807 123.128 107.847 1.00 134.37 485 THR B N 1
ATOM 8464 C CA . THR B 1 485 ? 125.757 123.166 108.942 1.00 134.37 485 THR B CA 1
ATOM 8465 C C . THR B 1 485 ? 127.104 123.031 108.326 1.00 134.37 485 THR B C 1
ATOM 8466 O O . THR B 1 485 ? 127.973 122.339 108.838 1.00 134.37 485 THR B O 1
ATOM 8470 N N . LEU B 1 486 ? 127.247 123.662 107.170 1.00 136.56 486 LEU B N 1
ATOM 8471 C CA . LEU B 1 486 ? 128.526 123.640 106.491 1.00 136.56 486 LEU B CA 1
ATOM 8472 C C . LEU B 1 486 ? 129.584 124.348 107.305 1.00 136.56 486 LEU B C 1
ATOM 8473 O O . LEU B 1 486 ? 130.751 123.949 107.276 1.00 136.56 486 LEU B O 1
ATOM 8478 N N . ALA B 1 487 ? 129.187 125.366 108.063 1.00 145.54 487 ALA B N 1
ATOM 8479 C CA . ALA B 1 487 ? 130.063 125.932 109.069 1.00 145.54 487 ALA B CA 1
ATOM 8480 C C . ALA B 1 487 ? 130.458 124.918 110.125 1.00 145.54 487 ALA B C 1
ATOM 8481 O O . ALA B 1 487 ? 131.599 124.953 110.593 1.00 145.54 487 ALA B O 1
ATOM 8483 N N . LEU B 1 488 ? 129.566 123.989 110.472 1.00 146.28 488 LEU B N 1
ATOM 8484 C CA . LEU B 1 488 ? 129.871 123.025 111.520 1.00 146.28 488 LEU B CA 1
ATOM 8485 C C . LEU B 1 488 ? 130.912 122.001 111.092 1.00 146.28 488 LEU B C 1
ATOM 8486 O O . LEU B 1 488 ? 131.507 121.344 111.950 1.00 146.28 488 LEU B O 1
ATOM 8491 N N . TYR B 1 489 ? 131.182 121.869 109.805 1.00 145.02 489 TYR B N 1
ATOM 8492 C CA . TYR B 1 489 ? 132.298 121.049 109.381 1.00 145.02 489 TYR B CA 1
ATOM 8493 C C . TYR B 1 489 ? 133.566 121.845 109.140 1.00 145.02 489 TYR B C 1
ATOM 8494 O O . TYR B 1 489 ? 134.380 121.434 108.312 1.00 145.02 489 TYR B O 1
ATOM 8503 N N . ASN B 1 490 ? 133.761 122.959 109.830 1.00 145.80 490 ASN B N 1
ATOM 8504 C CA . ASN B 1 490 ? 134.858 123.856 109.487 1.00 145.80 490 ASN B CA 1
ATOM 8505 C C . ASN B 1 490 ? 135.526 124.352 110.746 1.00 145.80 490 ASN B C 1
ATOM 8506 O O . ASN B 1 490 ? 135.120 125.355 111.329 1.00 145.80 490 ASN B O 1
ATOM 8511 N N . TRP B 1 491 ? 136.569 123.665 111.165 1.00 138.28 491 TRP B N 1
ATOM 8512 C CA . TRP B 1 491 ? 137.105 123.899 112.487 1.00 138.28 491 TRP B CA 1
ATOM 8513 C C . TRP B 1 491 ? 138.506 124.483 112.436 1.00 138.28 491 TRP B C 1
ATOM 8514 O O . TRP B 1 491 ? 139.074 124.792 113.485 1.00 138.28 491 TRP B O 1
ATOM 8525 N N . ARG B 1 492 ? 139.054 124.677 111.244 1.00 150.05 492 ARG B N 1
ATOM 8526 C CA . ARG B 1 492 ? 140.336 125.334 111.049 1.00 150.05 492 ARG B CA 1
ATOM 8527 C C . ARG B 1 492 ? 140.031 126.614 110.315 1.00 150.05 492 ARG B C 1
ATOM 8528 O O . ARG B 1 492 ? 140.599 126.884 109.253 1.00 150.05 492 ARG B O 1
ATOM 8536 N N . ASP B 1 493 ? 139.100 127.372 110.882 1.00 156.80 493 ASP B N 1
ATOM 8537 C CA . ASP B 1 493 ? 138.242 128.286 110.153 1.00 156.80 493 ASP B CA 1
ATOM 8538 C C . ASP B 1 493 ? 139.058 129.434 109.575 1.00 156.80 493 ASP B C 1
ATOM 8539 O O . ASP B 1 493 ? 139.459 130.356 110.290 1.00 156.80 493 ASP B O 1
ATOM 8544 N N . ASP B 1 494 ? 139.351 129.335 108.280 1.00 165.01 494 ASP B N 1
ATOM 8545 C CA . ASP B 1 494 ? 140.210 130.268 107.576 1.00 165.01 494 ASP B CA 1
ATOM 8546 C C . ASP B 1 494 ? 139.404 131.317 106.831 1.00 165.01 494 ASP B C 1
ATOM 8547 O O . ASP B 1 494 ? 138.223 131.149 106.527 1.00 165.01 494 ASP B O 1
ATOM 8552 N N . GLU B 1 495 ? 140.087 132.400 106.493 1.00 150.03 495 GLU B N 1
ATOM 8553 C CA . GLU B 1 495 ? 139.513 133.363 105.576 1.00 150.03 495 GLU B CA 1
ATOM 8554 C C . GLU B 1 495 ? 139.427 132.814 104.166 1.00 150.03 495 GLU B C 1
ATOM 8555 O O . GLU B 1 495 ? 138.536 133.219 103.411 1.00 150.03 495 GLU B O 1
ATOM 8561 N N . LEU B 1 496 ? 140.343 131.914 103.804 1.00 142.84 496 LEU B N 1
ATOM 8562 C CA . LEU B 1 496 ? 140.199 131.152 102.574 1.00 142.84 496 LEU B CA 1
ATOM 8563 C C . LEU B 1 496 ? 138.909 130.364 102.595 1.00 142.84 496 LEU B C 1
ATOM 8564 O O . LEU B 1 496 ? 138.090 130.477 101.681 1.00 142.84 496 LEU B O 1
ATOM 8569 N N . ASN B 1 497 ? 138.709 129.612 103.673 1.00 152.06 497 ASN B N 1
ATOM 8570 C CA . ASN B 1 497 ? 137.456 128.926 103.936 1.00 152.06 497 ASN B CA 1
ATOM 8571 C C . ASN B 1 497 ? 136.286 129.895 103.969 1.00 152.06 497 ASN B C 1
ATOM 8572 O O . ASN B 1 497 ? 135.190 129.573 103.494 1.00 152.06 497 ASN B O 1
ATOM 8577 N N . HIS B 1 498 ? 136.498 131.078 104.543 1.00 155.88 498 HIS B N 1
ATOM 8578 C CA . HIS B 1 498 ? 135.434 132.068 104.598 1.00 155.88 498 HIS B CA 1
ATOM 8579 C C . HIS B 1 498 ? 135.069 132.542 103.204 1.00 155.88 498 HIS B C 1
ATOM 8580 O O . HIS B 1 498 ? 133.898 132.808 102.923 1.00 155.88 498 HIS B O 1
ATOM 8587 N N . ARG B 1 499 ? 136.046 132.598 102.306 1.00 152.75 499 ARG B N 1
ATOM 8588 C CA . ARG B 1 499 ? 135.740 132.863 100.914 1.00 152.75 499 ARG B CA 1
ATOM 8589 C C . ARG B 1 499 ? 135.130 131.661 100.224 1.00 152.75 499 ARG B C 1
ATOM 8590 O O . ARG B 1 499 ? 134.437 131.823 99.215 1.00 152.75 499 ARG B O 1
ATOM 8598 N N . ARG B 1 500 ? 135.364 130.465 100.749 1.00 141.17 500 ARG B N 1
ATOM 8599 C CA . ARG B 1 500 ? 134.812 129.280 100.115 1.00 141.17 500 ARG B CA 1
ATOM 8600 C C . ARG B 1 500 ? 133.333 129.139 100.405 1.00 141.17 500 ARG B C 1
ATOM 8601 O O . ARG B 1 500 ? 132.527 128.959 99.487 1.00 141.17 500 ARG B O 1
ATOM 8609 N N . LEU B 1 501 ? 132.960 129.209 101.679 1.00 135.83 501 LEU B N 1
ATOM 8610 C CA . LEU B 1 501 ? 131.572 128.984 102.051 1.00 135.83 501 LEU B CA 1
ATOM 8611 C C . LEU B 1 501 ? 130.663 130.093 101.549 1.00 135.83 501 LEU B C 1
ATOM 8612 O O . LEU B 1 501 ? 129.559 129.818 101.067 1.00 135.83 501 LEU B O 1
ATOM 8617 N N . ASP B 1 502 ? 131.128 131.328 101.564 1.00 147.83 502 ASP B N 1
ATOM 8618 C CA . ASP B 1 502 ? 130.235 132.449 101.332 1.00 147.83 502 ASP B CA 1
ATOM 8619 C C . ASP B 1 502 ? 129.928 132.696 99.868 1.00 147.83 502 ASP B C 1
ATOM 8620 O O . ASP B 1 502 ? 129.458 133.782 99.529 1.00 147.83 502 ASP B O 1
ATOM 8625 N N . ALA B 1 503 ? 130.171 131.733 98.992 1.00 133.65 503 ALA B N 1
ATOM 8626 C CA . ALA B 1 503 ? 129.806 131.920 97.603 1.00 133.65 503 ALA B CA 1
ATOM 8627 C C . ALA B 1 503 ? 128.309 131.759 97.386 1.00 133.65 503 ALA B C 1
ATOM 8628 O O . ALA B 1 503 ? 127.766 132.315 96.432 1.00 133.65 503 ALA B O 1
ATOM 8630 N N . ILE B 1 504 ? 127.623 131.049 98.280 1.00 131.56 504 ILE B N 1
ATOM 8631 C CA . ILE B 1 504 ? 126.342 130.441 97.942 1.00 131.56 504 ILE B CA 1
ATOM 8632 C C . ILE B 1 504 ? 125.214 131.459 98.057 1.00 131.56 504 ILE B C 1
ATOM 8633 O O . ILE B 1 504 ? 125.172 132.261 98.996 1.00 131.56 504 ILE B O 1
ATOM 8638 N N . LEU B 1 505 ? 124.294 131.435 97.088 1.00 137.63 505 LEU B N 1
ATOM 8639 C CA . LEU B 1 505 ? 123.307 132.482 96.866 1.00 137.63 505 LEU B CA 1
ATOM 8640 C C . LEU B 1 505 ? 121.869 131.994 96.836 1.00 137.63 505 LEU B C 1
ATOM 8641 O O . LEU B 1 505 ? 121.015 132.593 97.491 1.00 137.63 505 LEU B O 1
ATOM 8646 N N . ALA B 1 506 ? 121.552 130.950 96.072 1.00 119.87 506 ALA B N 1
ATOM 8647 C CA . ALA B 1 506 ? 120.150 130.694 95.760 1.00 119.87 506 ALA B CA 1
ATOM 8648 C C . ALA B 1 506 ? 119.833 129.207 95.709 1.00 119.87 506 ALA B C 1
ATOM 8649 O O . ALA B 1 506 ? 120.420 128.476 94.910 1.00 119.87 506 ALA B O 1
ATOM 8651 N N . VAL B 1 507 ? 118.864 128.780 96.519 1.00 129.51 507 VAL B N 1
ATOM 8652 C CA . VAL B 1 507 ? 118.412 127.391 96.596 1.00 129.51 507 VAL B CA 1
ATOM 8653 C C . VAL B 1 507 ? 116.896 127.366 96.513 1.00 129.51 507 VAL B C 1
ATOM 8654 O O . VAL B 1 507 ? 116.227 128.063 97.282 1.00 129.51 507 VAL B O 1
ATOM 8658 N N . GLN B 1 508 ? 116.351 126.535 95.627 1.00 114.12 508 GLN B N 1
ATOM 8659 C CA . GLN B 1 508 ? 114.911 126.350 95.598 1.00 114.12 508 GLN B CA 1
ATOM 8660 C C . GLN B 1 508 ? 114.598 124.969 95.053 1.00 114.12 508 GLN B C 1
ATOM 8661 O O . GLN B 1 508 ? 115.434 124.328 94.416 1.00 114.12 508 GLN B O 1
ATOM 8667 N N . HIS B 1 509 ? 113.375 124.520 95.311 1.00 116.72 509 HIS B N 1
ATOM 8668 C CA . HIS B 1 509 ? 112.953 123.156 95.036 1.00 116.72 509 HIS B CA 1
ATOM 8669 C C . HIS B 1 509 ? 111.956 123.131 93.888 1.00 116.72 509 HIS B C 1
ATOM 8670 O O . HIS B 1 509 ? 111.088 123.998 93.795 1.00 116.72 509 HIS B O 1
ATOM 8677 N N . HIS B 1 510 ? 112.072 122.136 93.012 1.00 127.31 510 HIS B N 1
ATOM 8678 C CA . HIS B 1 510 ? 110.917 121.732 92.227 1.00 127.31 510 HIS B CA 1
ATOM 8679 C C . HIS B 1 510 ? 110.849 120.221 92.133 1.00 127.31 510 HIS B C 1
ATOM 8680 O O . HIS B 1 510 ? 111.719 119.498 92.622 1.00 127.31 510 HIS B O 1
ATOM 8687 N N . ARG B 1 511 ? 109.836 119.767 91.407 1.00 114.59 511 ARG B N 1
ATOM 8688 C CA . ARG B 1 511 ? 109.263 118.441 91.549 1.00 114.59 511 ARG B CA 1
ATOM 8689 C C . ARG B 1 511 ? 109.263 117.683 90.230 1.00 114.59 511 ARG B C 1
ATOM 8690 O O . ARG B 1 511 ? 108.666 118.125 89.247 1.00 114.59 511 ARG B O 1
ATOM 8698 N N . ILE B 1 512 ? 109.922 116.532 90.229 1.00 122.69 512 ILE B N 1
ATOM 8699 C CA . ILE B 1 512 ? 110.103 115.688 89.054 1.00 122.69 512 ILE B CA 1
ATOM 8700 C C . ILE B 1 512 ? 108.974 114.672 89.017 1.00 122.69 512 ILE B C 1
ATOM 8701 O O . ILE B 1 512 ? 108.553 114.173 90.063 1.00 122.69 512 ILE B O 1
ATOM 8706 N N . GLN B 1 513 ? 108.450 114.379 87.819 1.00 91.18 513 GLN B N 1
ATOM 8707 C CA . GLN B 1 513 ? 107.297 113.490 87.735 1.00 91.18 513 GLN B CA 1
ATOM 8708 C C . GLN B 1 513 ? 107.376 112.482 86.598 1.00 91.18 513 GLN B C 1
ATOM 8709 O O . GLN B 1 513 ? 106.335 112.087 86.064 1.00 91.18 513 GLN B O 1
ATOM 8715 N N . ARG B 1 514 ? 108.565 112.055 86.186 1.00 93.07 514 ARG B N 1
ATOM 8716 C CA . ARG B 1 514 ? 108.601 110.982 85.201 1.00 93.07 514 ARG B CA 1
ATOM 8717 C C . ARG B 1 514 ? 108.211 109.677 85.873 1.00 93.07 514 ARG B C 1
ATOM 8718 O O . ARG B 1 514 ? 108.380 109.520 87.080 1.00 93.07 514 ARG B O 1
ATOM 8726 N N . PHE B 1 515 ? 107.683 108.734 85.092 1.00 88.04 515 PHE B N 1
ATOM 8727 C CA . PHE B 1 515 ? 107.015 107.607 85.727 1.00 88.04 515 PHE B CA 1
ATOM 8728 C C . PHE B 1 515 ? 106.757 106.453 84.773 1.00 88.04 515 PHE B C 1
ATOM 8729 O O . PHE B 1 515 ? 106.554 106.647 83.574 1.00 88.04 515 PHE B O 1
ATOM 8737 N N . GLU B 1 516 ? 106.803 105.247 85.334 1.00 93.34 516 GLU B N 1
ATOM 8738 C CA . GLU B 1 516 ? 105.859 104.181 85.034 1.00 93.34 516 GLU B CA 1
ATOM 8739 C C . GLU B 1 516 ? 104.610 104.344 85.886 1.00 93.34 516 GLU B C 1
ATOM 8740 O O . GLU B 1 516 ? 103.485 104.231 85.392 1.00 93.34 516 GLU B O 1
ATOM 8746 N N . LYS B 1 517 ? 104.807 104.663 87.163 1.00 98.57 517 LYS B N 1
ATOM 8747 C CA . LYS B 1 517 ? 103.758 104.602 88.176 1.00 98.57 517 LYS B CA 1
ATOM 8748 C C . LYS B 1 517 ? 103.934 105.768 89.151 1.00 98.57 517 LYS B C 1
ATOM 8749 O O . LYS B 1 517 ? 104.693 105.688 90.118 1.00 98.57 517 LYS B O 1
ATOM 8755 N N . GLY B 1 518 ? 103.283 106.881 88.840 1.00 102.21 518 GLY B N 1
ATOM 8756 C CA . GLY B 1 518 ? 103.073 107.967 89.775 1.00 102.21 518 GLY B CA 1
ATOM 8757 C C . GLY B 1 518 ? 104.294 108.827 90.001 1.00 102.21 518 GLY B C 1
ATOM 8758 O O . GLY B 1 518 ? 104.446 109.874 89.369 1.00 102.21 518 GLY B O 1
ATOM 8759 N N . PHE B 1 519 ? 105.184 108.346 90.869 1.00 105.07 519 PHE B N 1
ATOM 8760 C CA . PHE B 1 519 ? 106.506 108.913 91.136 1.00 105.07 519 PHE B CA 1
ATOM 8761 C C . PHE B 1 519 ? 106.478 110.393 91.512 1.00 105.07 519 PHE B C 1
ATOM 8762 O O . PHE B 1 519 ? 106.898 111.265 90.754 1.00 105.07 519 PHE B O 1
ATOM 8770 N N . LEU B 1 520 ? 105.955 110.644 92.705 1.00 125.18 520 LEU B N 1
ATOM 8771 C CA . LEU B 1 520 ? 106.193 111.922 93.356 1.00 125.18 520 LEU B CA 1
ATOM 8772 C C . LEU B 1 520 ? 107.688 112.047 93.601 1.00 125.18 520 LEU B C 1
ATOM 8773 O O . LEU B 1 520 ? 108.212 111.480 94.559 1.00 125.18 520 LEU B O 1
ATOM 8778 N N . LEU B 1 521 ? 108.383 112.777 92.736 1.00 130.51 521 LEU B N 1
ATOM 8779 C CA . LEU B 1 521 ? 109.829 112.890 92.848 1.00 130.51 521 LEU B CA 1
ATOM 8780 C C . LEU B 1 521 ? 110.180 114.368 92.829 1.00 130.51 521 LEU B C 1
ATOM 8781 O O . LEU B 1 521 ? 109.277 115.191 92.737 1.00 130.51 521 LEU B O 1
ATOM 8786 N N . ARG B 1 522 ? 111.457 114.729 92.881 1.00 158.23 522 ARG B N 1
ATOM 8787 C CA . ARG B 1 522 ? 111.864 116.134 92.941 1.00 158.23 522 ARG B CA 1
ATOM 8788 C C . ARG B 1 522 ? 113.340 116.235 92.585 1.00 158.23 522 ARG B C 1
ATOM 8789 O O . ARG B 1 522 ? 113.958 115.263 92.147 1.00 158.23 522 ARG B O 1
ATOM 8797 N N . GLY B 1 523 ? 113.892 117.432 92.735 1.00 129.18 523 GLY B N 1
ATOM 8798 C CA . GLY B 1 523 ? 115.294 117.643 92.440 1.00 129.18 523 GLY B CA 1
ATOM 8799 C C . GLY B 1 523 ? 115.606 119.116 92.476 1.00 129.18 523 GLY B C 1
ATOM 8800 O O . GLY B 1 523 ? 114.825 119.940 91.993 1.00 129.18 523 GLY B O 1
ATOM 8801 N N . LEU B 1 524 ? 116.759 119.450 93.044 1.00 132.34 524 LEU B N 1
ATOM 8802 C CA . LEU B 1 524 ? 117.047 120.826 93.406 1.00 132.34 524 LEU B CA 1
ATOM 8803 C C . LEU B 1 524 ? 118.259 121.370 92.670 1.00 132.34 524 LEU B C 1
ATOM 8804 O O . LEU B 1 524 ? 119.000 120.643 92.006 1.00 132.34 524 LEU B O 1
ATOM 8809 N N . ASP B 1 525 ? 118.460 122.673 92.844 1.00 130.02 525 ASP B N 1
ATOM 8810 C CA . ASP B 1 525 ? 119.345 123.463 92.001 1.00 130.02 525 ASP B CA 1
ATOM 8811 C C . ASP B 1 525 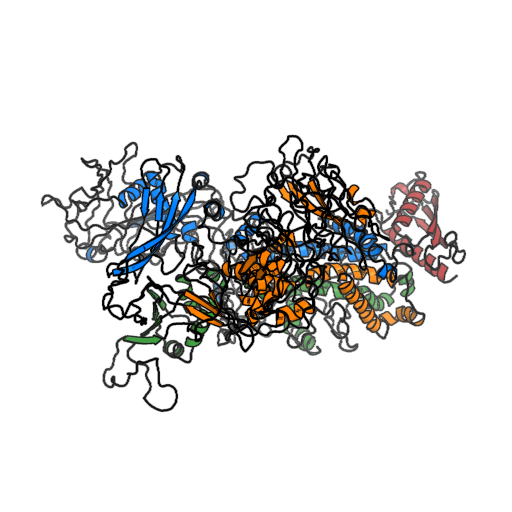? 120.008 124.528 92.855 1.00 130.02 525 ASP B C 1
ATOM 8812 O O . ASP B 1 525 ? 119.324 125.350 93.473 1.00 130.02 525 ASP B O 1
ATOM 8817 N N . VAL B 1 526 ? 121.334 124.507 92.863 1.00 126.39 526 VAL B N 1
ATOM 8818 C CA . VAL B 1 526 ? 122.160 125.612 93.325 1.00 126.39 526 VAL B CA 1
ATOM 8819 C C . VAL B 1 526 ? 123.548 125.434 92.738 1.00 126.39 526 VAL B C 1
ATOM 8820 O O . VAL B 1 526 ? 124.071 124.316 92.705 1.00 126.39 526 VAL B O 1
ATOM 8824 N N . GLU B 1 527 ? 124.091 126.517 92.180 1.00 143.99 527 GLU B N 1
ATOM 8825 C CA . GLU B 1 527 ? 125.526 126.750 92.119 1.00 143.99 527 GLU B CA 1
ATOM 8826 C C . GLU B 1 527 ? 125.717 128.213 91.777 1.00 143.99 527 GLU B C 1
ATOM 8827 O O . GLU B 1 527 ? 124.833 128.865 91.217 1.00 143.99 527 GLU B O 1
ATOM 8833 N N . VAL B 1 528 ? 126.873 128.729 92.174 1.00 126.04 528 VAL B N 1
ATOM 8834 C CA . VAL B 1 528 ? 127.068 130.141 92.449 1.00 126.04 528 VAL B CA 1
ATOM 8835 C C . VAL B 1 528 ? 128.389 130.664 91.918 1.00 126.04 528 VAL B C 1
ATOM 8836 O O . VAL B 1 528 ? 129.008 130.055 91.043 1.00 126.04 528 VAL B O 1
ATOM 8840 N N . THR B 1 529 ? 128.776 131.834 92.429 1.00 150.13 529 THR B N 1
ATOM 8841 C CA . THR B 1 529 ? 129.910 132.668 92.038 1.00 150.13 529 THR B CA 1
ATOM 8842 C C . THR B 1 529 ? 131.228 131.939 91.819 1.00 150.13 529 THR B C 1
ATOM 8843 O O . THR B 1 529 ? 131.464 130.860 92.369 1.00 150.13 529 THR B O 1
ATOM 8847 N N . LEU B 1 530 ? 132.098 132.553 91.024 1.00 162.50 530 LEU B N 1
ATOM 8848 C CA . LEU B 1 530 ? 133.226 131.893 90.393 1.00 162.50 530 LEU B CA 1
ATOM 8849 C C . LEU B 1 530 ? 134.574 132.251 91.021 1.00 162.50 530 LEU B C 1
ATOM 8850 O O . LEU B 1 530 ? 135.594 132.225 90.328 1.00 162.50 530 LEU B O 1
ATOM 8855 N N . ASP B 1 531 ? 134.622 132.552 92.314 1.00 149.51 531 ASP B N 1
ATOM 8856 C CA . ASP B 1 531 ? 135.835 133.142 92.863 1.00 149.51 531 ASP B CA 1
ATOM 8857 C C . ASP B 1 531 ? 136.558 132.285 93.889 1.00 149.51 531 ASP B C 1
ATOM 8858 O O . ASP B 1 531 ? 137.710 131.906 93.667 1.00 149.51 531 ASP B O 1
ATOM 8863 N N . GLY B 1 532 ? 135.923 131.974 95.014 1.00 153.34 532 GLY B N 1
ATOM 8864 C CA . GLY B 1 532 ? 136.610 131.273 96.082 1.00 153.34 532 GLY B CA 1
ATOM 8865 C C . GLY B 1 532 ? 136.785 129.805 95.772 1.00 153.34 532 GLY B C 1
ATOM 8866 O O . GLY B 1 532 ? 137.884 129.252 95.855 1.00 153.34 532 GLY B O 1
ATOM 8867 N N . ASN B 1 533 ? 135.691 129.170 95.385 1.00 152.18 533 ASN B N 1
ATOM 8868 C CA . ASN B 1 533 ? 135.743 127.792 94.938 1.00 152.18 533 ASN B CA 1
ATOM 8869 C C . ASN B 1 533 ? 135.604 127.799 93.429 1.00 152.18 533 ASN B C 1
ATOM 8870 O O . ASN B 1 533 ? 134.871 126.992 92.851 1.00 152.18 533 ASN B O 1
ATOM 8875 N N . GLY B 1 534 ? 136.314 128.727 92.792 1.00 168.12 534 GLY B N 1
ATOM 8876 C CA . GLY B 1 534 ? 136.067 129.086 91.412 1.00 168.12 534 GLY B CA 1
ATOM 8877 C C . GLY B 1 534 ? 136.701 128.256 90.313 1.00 168.12 534 GLY B C 1
ATOM 8878 O O . GLY B 1 534 ? 136.246 128.326 89.167 1.00 168.12 534 GLY B O 1
ATOM 8879 N N . PHE B 1 535 ? 137.740 127.485 90.608 1.00 161.33 535 PHE B N 1
ATOM 8880 C CA . PHE B 1 535 ? 138.335 126.673 89.559 1.00 161.33 535 PHE B CA 1
ATOM 8881 C C . PHE B 1 535 ? 137.435 125.488 89.244 1.00 161.33 535 PHE B C 1
ATOM 8882 O O . PHE B 1 535 ? 136.868 124.861 90.138 1.00 161.33 535 PHE B O 1
ATOM 8890 N N . ALA B 1 536 ? 137.307 125.183 87.950 1.00 148.67 536 ALA B N 1
ATOM 8891 C CA . ALA B 1 536 ? 136.434 124.095 87.522 1.00 148.67 536 ALA B CA 1
ATOM 8892 C C . ALA B 1 536 ? 136.927 122.743 88.004 1.00 148.67 536 ALA B C 1
ATOM 8893 O O . ALA B 1 536 ? 136.143 121.791 88.048 1.00 148.67 536 ALA B O 1
ATOM 8895 N N . GLY B 1 537 ? 138.203 122.646 88.359 1.00 149.90 537 GLY B N 1
ATOM 8896 C CA . GLY B 1 537 ? 138.660 121.569 89.196 1.00 149.90 537 GLY B CA 1
ATOM 8897 C C . GLY B 1 537 ? 137.941 121.605 90.525 1.00 149.90 537 GLY B C 1
ATOM 8898 O O . GLY B 1 537 ? 137.069 120.767 90.742 1.00 149.90 537 GLY B O 1
ATOM 8899 N N . GLU B 1 538 ? 138.231 122.594 91.383 1.00 151.09 538 GLU B N 1
ATOM 8900 C CA . GLU B 1 538 ? 137.617 122.627 92.707 1.00 151.09 538 GLU B CA 1
ATOM 8901 C C . GLU B 1 538 ? 136.117 122.842 92.649 1.00 151.09 538 GLU B C 1
ATOM 8902 O O . GLU B 1 538 ? 135.416 122.372 93.546 1.00 151.09 538 GLU B O 1
ATOM 8908 N N . GLY B 1 539 ? 135.613 123.451 91.575 1.00 133.01 539 GLY B N 1
ATOM 8909 C CA . GLY B 1 539 ? 134.181 123.499 91.358 1.00 133.01 539 GLY B CA 1
ATOM 8910 C C . GLY B 1 539 ? 133.569 122.135 91.139 1.00 133.01 539 GLY B C 1
ATOM 8911 O O . GLY B 1 539 ? 132.365 121.961 91.319 1.00 133.01 539 GLY B O 1
ATOM 8912 N N . ASP B 1 540 ? 134.371 121.154 90.745 1.00 134.26 540 ASP B N 1
ATOM 8913 C CA . ASP B 1 540 ? 133.890 119.784 90.751 1.00 134.26 540 ASP B CA 1
ATOM 8914 C C . ASP B 1 540 ? 134.299 119.054 92.016 1.00 134.26 540 ASP B C 1
ATOM 8915 O O . ASP B 1 540 ? 133.595 118.154 92.474 1.00 134.26 540 ASP B O 1
ATOM 8920 N N . ILE B 1 541 ? 135.417 119.449 92.613 1.00 140.88 541 ILE B N 1
ATOM 8921 C CA . ILE B 1 541 ? 135.978 118.670 93.706 1.00 140.88 541 ILE B CA 1
ATOM 8922 C C . ILE B 1 541 ? 135.217 118.925 94.988 1.00 140.88 541 ILE B C 1
ATOM 8923 O O . ILE B 1 541 ? 134.737 117.987 95.634 1.00 140.88 541 ILE B O 1
ATOM 8928 N N . HIS B 1 542 ? 135.118 120.193 95.392 1.00 143.13 542 HIS B N 1
ATOM 8929 C CA . HIS B 1 542 ? 134.314 120.531 96.553 1.00 143.13 542 HIS B CA 1
ATOM 8930 C C . HIS B 1 542 ? 132.857 120.190 96.349 1.00 143.13 542 HIS B C 1
ATOM 8931 O O . HIS B 1 542 ? 132.185 119.865 97.320 1.00 143.13 542 HIS B O 1
ATOM 8938 N N . LEU B 1 543 ? 132.383 120.209 95.118 1.00 136.32 543 LEU B N 1
ATOM 8939 C CA . LEU B 1 543 ? 131.134 119.570 94.760 1.00 136.32 543 LEU B CA 1
ATOM 8940 C C . LEU B 1 543 ? 131.088 118.090 95.086 1.00 136.32 543 LEU B C 1
ATOM 8941 O O . LEU B 1 543 ? 130.040 117.592 95.511 1.00 136.32 543 LEU B O 1
ATOM 8946 N N . PHE B 1 544 ? 132.177 117.376 94.848 1.00 137.40 544 PHE B N 1
ATOM 8947 C CA . PHE B 1 544 ? 132.138 115.935 94.989 1.00 137.40 544 PHE B CA 1
ATOM 8948 C C . PHE B 1 544 ? 132.020 115.492 96.433 1.00 137.40 544 PHE B C 1
ATOM 8949 O O . PHE B 1 544 ? 131.444 114.435 96.702 1.00 137.40 544 PHE B O 1
ATOM 8957 N N . GLY B 1 545 ? 132.544 116.272 97.368 1.00 129.66 545 GLY B N 1
ATOM 8958 C CA . GLY B 1 545 ? 132.340 115.936 98.760 1.00 129.66 545 GLY B CA 1
ATOM 8959 C C . GLY B 1 545 ? 130.895 116.123 99.160 1.00 129.66 545 GLY B C 1
ATOM 8960 O O . GLY B 1 545 ? 130.400 115.454 100.066 1.00 129.66 545 GLY B O 1
ATOM 8961 N N . GLU B 1 546 ? 130.191 117.005 98.460 1.00 150.24 546 GLU B N 1
ATOM 8962 C CA . GLU B 1 546 ? 128.844 117.398 98.838 1.00 150.24 546 GLU B CA 1
ATOM 8963 C C . GLU B 1 546 ? 127.800 116.375 98.438 1.00 150.24 546 GLU B C 1
ATOM 8964 O O . GLU B 1 546 ? 126.816 116.176 99.163 1.00 150.24 546 GLU B O 1
ATOM 8970 N N . MET B 1 547 ? 128.007 115.724 97.302 1.00 121.21 547 MET B N 1
ATOM 8971 C CA . MET B 1 547 ? 126.965 114.903 96.714 1.00 121.21 547 MET B CA 1
ATOM 8972 C C . MET B 1 547 ? 126.687 113.661 97.530 1.00 121.21 547 MET B C 1
ATOM 8973 O O . MET B 1 547 ? 125.525 113.297 97.714 1.00 121.21 547 MET B O 1
ATOM 8978 N N . LEU B 1 548 ? 127.730 113.050 98.073 1.00 120.09 548 LEU B N 1
ATOM 8979 C CA . LEU B 1 548 ? 127.556 111.874 98.896 1.00 120.09 548 LEU B CA 1
ATOM 8980 C C . LEU B 1 548 ? 126.915 112.204 100.230 1.00 120.09 548 LEU B C 1
ATOM 8981 O O . LEU B 1 548 ? 126.264 111.335 100.815 1.00 120.09 548 LEU B O 1
ATOM 8986 N N . ASN B 1 549 ? 127.096 113.426 100.734 1.00 134.22 549 ASN B N 1
ATOM 8987 C CA . ASN B 1 549 ? 126.234 113.886 101.812 1.00 134.22 549 ASN B CA 1
ATOM 8988 C C . ASN B 1 549 ? 124.796 113.919 101.345 1.00 134.22 549 ASN B C 1
ATOM 8989 O O . ASN B 1 549 ? 123.914 113.343 101.985 1.00 134.22 549 ASN B O 1
ATOM 8994 N N . ARG B 1 550 ? 124.549 114.572 100.223 1.00 141.13 550 ARG B N 1
ATOM 8995 C CA . ARG B 1 550 ? 123.187 114.859 99.801 1.00 141.13 550 ARG B CA 1
ATOM 8996 C C . ARG B 1 550 ? 122.401 113.625 99.418 1.00 141.13 550 ARG B C 1
ATOM 8997 O O . ARG B 1 550 ? 121.168 113.663 99.406 1.00 141.13 550 ARG B O 1
ATOM 9005 N N . PHE B 1 551 ? 123.084 112.550 99.101 1.00 139.79 551 PHE B N 1
ATOM 9006 C CA . PHE B 1 551 ? 122.403 111.307 98.810 1.00 139.79 551 PHE B CA 1
ATOM 9007 C C . PHE B 1 551 ? 121.879 110.653 100.069 1.00 139.79 551 PHE B C 1
ATOM 9008 O O . PHE B 1 551 ? 120.853 109.972 100.019 1.00 139.79 551 PHE B O 1
ATOM 9016 N N . LEU B 1 552 ? 122.544 110.889 101.197 1.00 137.75 552 LEU B N 1
ATOM 9017 C CA . LEU B 1 552 ? 122.344 110.097 102.402 1.00 137.75 552 LEU B CA 1
ATOM 9018 C C . LEU B 1 552 ? 120.999 110.357 103.057 1.00 137.75 552 LEU B C 1
ATOM 9019 O O . LEU B 1 552 ? 120.273 109.415 103.391 1.00 137.75 552 LEU B O 1
ATOM 9024 N N . ALA B 1 553 ? 120.624 111.624 103.215 1.00 139.08 553 ALA B N 1
ATOM 9025 C CA . ALA B 1 553 ? 119.502 111.993 104.069 1.00 139.08 553 ALA B CA 1
ATOM 9026 C C . ALA B 1 553 ? 118.156 111.807 103.388 1.00 139.08 553 ALA B C 1
ATOM 9027 O O . ALA B 1 553 ? 117.156 112.355 103.864 1.00 139.08 553 ALA B O 1
ATOM 9029 N N . LEU B 1 554 ? 118.098 110.977 102.344 1.00 147.47 554 LEU B N 1
ATOM 9030 C CA . LEU B 1 554 ? 117.067 111.020 101.320 1.00 147.47 554 LEU B CA 1
ATOM 9031 C C . LEU B 1 554 ? 115.643 110.787 101.799 1.00 147.47 554 LEU B C 1
ATOM 9032 O O . LEU B 1 554 ? 114.846 111.724 101.739 1.00 147.47 554 LEU B O 1
ATOM 9037 N N . TYR B 1 555 ? 115.279 109.597 102.282 1.00 154.22 555 TYR B N 1
ATOM 9038 C CA . TYR B 1 555 ? 113.870 109.461 102.642 1.00 154.22 555 TYR B CA 1
ATOM 9039 C C . TYR B 1 555 ? 113.581 108.584 103.850 1.00 154.22 555 TYR B C 1
ATOM 9040 O O . TYR B 1 555 ? 114.262 107.584 104.084 1.00 154.22 555 TYR B O 1
ATOM 9049 N N . ALA B 1 556 ? 112.538 108.976 104.595 1.00 143.81 556 ALA B N 1
ATOM 9050 C CA . ALA B 1 556 ? 111.761 108.084 105.441 1.00 143.81 556 ALA B CA 1
ATOM 9051 C C . ALA B 1 556 ? 110.534 107.536 104.729 1.00 143.81 556 ALA B C 1
ATOM 9052 O O . ALA B 1 556 ? 109.932 106.578 105.223 1.00 143.81 556 ALA B O 1
ATOM 9054 N N . ASP B 1 557 ? 110.132 108.146 103.610 1.00 162.29 557 ASP B N 1
ATOM 9055 C CA . ASP B 1 557 ? 109.196 107.576 102.646 1.00 162.29 557 ASP B CA 1
ATOM 9056 C C . ASP B 1 557 ? 109.708 107.813 101.238 1.00 162.29 557 ASP B C 1
ATOM 9057 O O . ASP B 1 557 ? 109.962 108.952 100.840 1.00 162.29 557 ASP B O 1
ATOM 9062 N N . MET B 1 558 ? 109.629 106.772 100.438 1.00 148.00 558 MET B N 1
ATOM 9063 C CA . MET B 1 558 ? 110.091 106.466 99.098 1.00 148.00 558 MET B CA 1
ATOM 9064 C C . MET B 1 558 ? 109.733 107.523 98.069 1.00 148.00 558 MET B C 1
ATOM 9065 O O . MET B 1 558 ? 110.251 107.451 96.959 1.00 148.00 558 MET B O 1
ATOM 9070 N N . ASN B 1 559 ? 108.920 108.527 98.407 1.00 160.03 559 ASN B N 1
ATOM 9071 C CA . ASN B 1 559 ? 108.566 109.639 97.537 1.00 160.03 559 ASN B CA 1
ATOM 9072 C C . ASN B 1 559 ? 109.655 110.698 97.459 1.00 160.03 559 ASN B C 1
ATOM 9073 O O . ASN B 1 559 ? 109.379 111.843 97.097 1.00 160.03 559 ASN B O 1
ATOM 9078 N N . GLN B 1 560 ? 110.877 110.369 97.823 1.00 158.59 560 GLN B N 1
ATOM 9079 C CA . GLN B 1 560 ? 111.914 111.372 97.856 1.00 158.59 560 GLN B CA 1
ATOM 9080 C C . GLN B 1 560 ? 113.102 110.880 97.055 1.00 158.59 560 GLN B C 1
ATOM 9081 O O . GLN B 1 560 ? 113.440 109.695 97.065 1.00 158.59 560 GLN B O 1
ATOM 9087 N N . PHE B 1 561 ? 113.685 111.817 96.325 1.00 138.47 561 PHE B N 1
ATOM 9088 C CA . PHE B 1 561 ? 114.352 111.559 95.064 1.00 138.47 561 PHE B CA 1
ATOM 9089 C C . PHE B 1 561 ? 115.143 112.807 94.718 1.00 138.47 561 PHE B C 1
ATOM 9090 O O . PHE B 1 561 ? 114.538 113.859 94.525 1.00 138.47 561 PHE B O 1
ATOM 9098 N N . ASN B 1 562 ? 116.457 112.758 94.642 1.00 153.15 562 ASN B N 1
ATOM 9099 C CA . ASN B 1 562 ? 117.205 113.991 94.477 1.00 153.15 562 ASN B CA 1
ATOM 9100 C C . ASN B 1 562 ? 118.127 113.926 93.277 1.00 153.15 562 ASN B C 1
ATOM 9101 O O . ASN B 1 562 ? 118.728 112.884 93.003 1.00 153.15 562 ASN B O 1
ATOM 9106 N N . GLN B 1 563 ? 118.214 115.039 92.554 1.00 145.39 563 GLN B N 1
ATOM 9107 C CA . GLN B 1 563 ? 119.160 115.198 91.466 1.00 145.39 563 GLN B CA 1
ATOM 9108 C C . GLN B 1 563 ? 119.560 116.656 91.378 1.00 145.39 563 GLN B C 1
ATOM 9109 O O . GLN B 1 563 ? 118.703 117.540 91.334 1.00 145.39 563 GLN B O 1
ATOM 9115 N N . LEU B 1 564 ? 120.858 116.899 91.353 1.00 138.36 564 LEU B N 1
ATOM 9116 C CA . LEU B 1 564 ? 121.420 118.235 91.454 1.00 138.36 564 LEU B CA 1
ATOM 9117 C C . LEU B 1 564 ? 121.853 118.706 90.086 1.00 138.36 564 LEU B C 1
ATOM 9118 O O . LEU B 1 564 ? 122.791 118.155 89.501 1.00 138.36 564 LEU B O 1
ATOM 9123 N N . THR B 1 565 ? 121.191 119.735 89.595 1.00 151.41 565 THR B N 1
ATOM 9124 C CA . THR B 1 565 ? 121.744 120.569 88.552 1.00 151.41 565 THR B CA 1
ATOM 9125 C C . THR B 1 565 ? 122.291 121.814 89.220 1.00 151.41 565 THR B C 1
ATOM 9126 O O . THR B 1 565 ? 121.917 122.145 90.346 1.00 151.41 565 THR B O 1
ATOM 9130 N N . LEU B 1 566 ? 123.181 122.500 88.527 1.00 145.48 566 LEU B N 1
ATOM 9131 C CA . LEU B 1 566 ? 124.035 123.435 89.228 1.00 145.48 566 LEU B CA 1
ATOM 9132 C C . LEU B 1 566 ? 124.648 124.397 88.223 1.00 145.48 566 LEU B C 1
ATOM 9133 O O . LEU B 1 566 ? 125.348 123.996 87.293 1.00 145.48 566 LEU B O 1
ATOM 9138 N N . ILE B 1 567 ? 124.363 125.680 88.425 1.00 168.00 567 ILE B N 1
ATOM 9139 C CA . ILE B 1 567 ? 124.651 126.736 87.461 1.00 168.00 567 ILE B CA 1
ATOM 9140 C C . ILE B 1 567 ? 126.039 127.281 87.767 1.00 168.00 567 ILE B C 1
ATOM 9141 O O . ILE B 1 567 ? 126.218 128.011 88.747 1.00 168.00 567 ILE B O 1
ATOM 9146 N N . VAL B 1 568 ? 126.983 127.007 86.856 1.00 168.43 568 VAL B N 1
ATOM 9147 C CA . VAL B 1 568 ? 128.417 126.970 87.165 1.00 168.43 568 VAL B CA 1
ATOM 9148 C C . VAL B 1 568 ? 128.921 128.318 87.645 1.00 168.43 568 VAL B C 1
ATOM 9149 O O . VAL B 1 568 ? 129.456 128.454 88.748 1.00 168.43 568 VAL B O 1
ATOM 9153 N N . GLN B 1 569 ? 128.767 129.300 86.833 1.00 167.91 569 GLN B N 1
ATOM 9154 C CA . GLN B 1 569 ? 129.129 130.670 87.086 1.00 167.91 569 GLN B CA 1
ATOM 9155 C C . GLN B 1 569 ? 127.800 131.375 86.905 1.00 167.91 569 GLN B C 1
ATOM 9156 O O . GLN B 1 569 ? 126.791 130.685 86.729 1.00 167.91 569 GLN B O 1
ATOM 9162 N N . PRO B 1 570 ? 127.708 132.706 86.952 1.00 167.99 570 PRO B N 1
ATOM 9163 C CA . PRO B 1 570 ? 126.507 133.351 86.393 1.00 167.99 570 PRO B CA 1
ATOM 9164 C C . PRO B 1 570 ? 126.273 133.116 84.888 1.00 167.99 570 PRO B C 1
ATOM 9165 O O . PRO B 1 570 ? 125.279 133.624 84.360 1.00 167.99 570 PRO B O 1
ATOM 9169 N N . GLU B 1 571 ? 127.138 132.382 84.186 1.00 167.19 571 GLU B N 1
ATOM 9170 C CA . GLU B 1 571 ? 127.107 132.186 82.745 1.00 167.19 571 GLU B CA 1
ATOM 9171 C C . GLU B 1 571 ? 127.196 130.698 82.405 1.00 167.19 571 GLU B C 1
ATOM 9172 O O . GLU B 1 571 ? 127.402 130.317 81.253 1.00 167.19 571 GLU B O 1
ATOM 9178 N N . GLY B 1 572 ? 127.041 129.825 83.402 1.00 163.92 572 GLY B N 1
ATOM 9179 C CA . GLY B 1 572 ? 127.420 128.430 83.237 1.00 163.92 572 GLY B CA 1
ATOM 9180 C C . GLY B 1 572 ? 126.273 127.466 83.462 1.00 163.92 572 GLY B C 1
ATOM 9181 O O . GLY B 1 572 ? 125.168 127.861 83.836 1.00 163.92 572 GLY B O 1
ATOM 9182 N N . LYS B 1 573 ? 126.546 126.184 83.203 1.00 154.38 573 LYS B N 1
ATOM 9183 C CA . LYS B 1 573 ? 125.568 125.110 83.340 1.00 154.38 573 LYS B CA 1
ATOM 9184 C C . LYS B 1 573 ? 126.265 123.819 83.728 1.00 154.38 573 LYS B C 1
ATOM 9185 O O . LYS B 1 573 ? 127.329 123.509 83.192 1.00 154.38 573 LYS B O 1
ATOM 9191 N N . CYS B 1 574 ? 125.653 123.056 84.632 1.00 153.34 574 CYS B N 1
ATOM 9192 C CA . CYS B 1 574 ? 126.135 121.722 84.966 1.00 153.34 574 CYS B CA 1
ATOM 9193 C C . CYS B 1 574 ? 125.038 120.922 85.642 1.00 153.34 574 CYS B C 1
ATOM 9194 O O . CYS B 1 574 ? 124.261 121.450 86.439 1.00 153.34 574 CYS B O 1
ATOM 9197 N N . ILE B 1 575 ? 124.996 119.636 85.319 1.00 152.52 575 ILE B N 1
ATOM 9198 C CA . ILE B 1 575 ? 124.262 118.659 86.105 1.00 152.52 575 ILE B CA 1
ATOM 9199 C C . ILE B 1 575 ? 125.235 117.521 86.333 1.00 152.52 575 ILE B C 1
ATOM 9200 O O . ILE B 1 575 ? 126.229 117.387 85.615 1.00 152.52 575 ILE B O 1
ATOM 9205 N N . ARG B 1 576 ? 125.017 116.754 87.388 1.00 131.39 576 ARG B N 1
ATOM 9206 C CA . ARG B 1 576 ? 125.810 115.550 87.552 1.00 131.39 576 ARG B CA 1
ATOM 9207 C C . ARG B 1 576 ? 124.959 114.302 87.626 1.00 131.39 576 ARG B C 1
ATOM 9208 O O . ARG B 1 576 ? 125.066 113.425 86.766 1.00 131.39 576 ARG B O 1
ATOM 9216 N N . TRP B 1 577 ? 124.069 114.255 88.593 1.00 143.41 577 TRP B N 1
ATOM 9217 C CA . TRP B 1 577 ? 123.803 113.027 89.308 1.00 143.41 577 TRP B CA 1
ATOM 9218 C C . TRP B 1 577 ? 122.992 112.059 88.478 1.00 143.41 577 TRP B C 1
ATOM 9219 O O . TRP B 1 577 ? 122.472 112.381 87.411 1.00 143.41 577 TRP B O 1
ATOM 9230 N N . LYS B 1 578 ? 122.891 110.854 88.983 1.00 136.76 578 LYS B N 1
ATOM 9231 C CA . LYS B 1 578 ? 121.943 109.909 88.439 1.00 136.76 578 LYS B CA 1
ATOM 9232 C C . LYS B 1 578 ? 121.043 109.493 89.586 1.00 136.76 578 LYS B C 1
ATOM 9233 O O . LYS B 1 578 ? 121.186 108.410 90.154 1.00 136.76 578 LYS B O 1
ATOM 9239 N N . GLU B 1 579 ? 120.127 110.379 89.956 1.00 132.68 579 GLU B N 1
ATOM 9240 C CA . GLU B 1 579 ? 118.773 110.046 90.386 1.00 132.68 579 GLU B CA 1
ATOM 9241 C C . GLU B 1 579 ? 118.678 109.280 91.711 1.00 132.68 579 GLU B C 1
ATOM 9242 O O . GLU B 1 579 ? 117.574 109.134 92.241 1.00 132.68 579 GLU B O 1
ATOM 9248 N N . ASN B 1 580 ? 119.807 108.809 92.242 1.00 128.60 580 ASN B N 1
ATOM 9249 C CA . ASN B 1 580 ? 120.045 108.427 93.627 1.00 128.60 580 ASN B CA 1
ATOM 9250 C C . ASN B 1 580 ? 118.979 107.579 94.290 1.00 128.60 580 ASN B C 1
ATOM 9251 O O . ASN B 1 580 ? 118.561 107.895 95.406 1.00 128.60 580 ASN B O 1
ATOM 9256 N N . HIS B 1 581 ? 118.507 106.542 93.610 1.00 130.95 581 HIS B N 1
ATOM 9257 C CA . HIS B 1 581 ? 117.416 105.723 94.127 1.00 130.95 581 HIS B CA 1
ATOM 9258 C C . HIS B 1 581 ? 117.935 104.960 95.334 1.00 130.95 581 HIS B C 1
ATOM 9259 O O . HIS B 1 581 ? 118.686 103.992 95.218 1.00 130.95 581 HIS B O 1
ATOM 9266 N N . ASN B 1 582 ? 117.571 105.434 96.511 1.00 122.93 582 ASN B N 1
ATOM 9267 C CA . ASN B 1 582 ? 117.878 104.606 97.650 1.00 122.93 582 ASN B CA 1
ATOM 9268 C C . ASN B 1 582 ? 117.018 103.368 97.687 1.00 122.93 582 ASN B C 1
ATOM 9269 O O . ASN B 1 582 ? 115.850 103.382 97.301 1.00 122.93 582 ASN B O 1
ATOM 9274 N N . PRO B 1 583 ? 117.591 102.277 98.162 1.00 133.86 583 PRO B N 1
ATOM 9275 C CA . PRO B 1 583 ? 116.780 101.195 98.695 1.00 133.86 583 PRO B CA 1
ATOM 9276 C C . PRO B 1 583 ? 116.042 101.698 99.912 1.00 133.86 583 PRO B C 1
ATOM 9277 O O . PRO B 1 583 ? 116.403 102.717 100.507 1.00 133.86 583 PRO B O 1
ATOM 9281 N N . ARG B 1 584 ? 115.038 100.925 100.303 1.00 145.79 584 ARG B N 1
ATOM 9282 C CA . ARG B 1 584 ? 113.976 101.395 101.183 1.00 145.79 584 ARG B CA 1
ATOM 9283 C C . ARG B 1 584 ? 114.534 101.796 102.546 1.00 145.79 584 ARG B C 1
ATOM 9284 O O . ARG B 1 584 ? 115.382 101.114 103.129 1.00 145.79 584 ARG B O 1
ATOM 9292 N N . LEU B 1 585 ? 114.176 102.991 102.961 1.00 134.87 585 LEU B N 1
ATOM 9293 C CA . LEU B 1 585 ? 114.584 103.521 104.238 1.00 134.87 585 LEU B CA 1
ATOM 9294 C C . LEU B 1 585 ? 113.326 104.086 104.858 1.00 134.87 585 LEU B C 1
ATOM 9295 O O . LEU B 1 585 ? 112.853 105.137 104.415 1.00 134.87 585 LEU B O 1
ATOM 9300 N N . PRO B 1 586 ? 112.696 103.393 105.799 1.00 126.67 586 PRO B N 1
ATOM 9301 C CA . PRO B 1 586 ? 111.520 103.929 106.475 1.00 126.67 586 PRO B CA 1
ATOM 9302 C C . PRO B 1 586 ? 111.861 105.121 107.340 1.00 126.67 586 PRO B C 1
ATOM 9303 O O . PRO B 1 586 ? 110.932 105.752 107.822 1.00 126.67 586 PRO B O 1
ATOM 9307 N N . SER C 2 8 ? 114.607 150.647 139.717 1.00 346.47 8 SER C N 1
ATOM 9308 C CA . SER C 2 8 ? 113.885 151.890 139.475 1.00 346.47 8 SER C CA 1
ATOM 9309 C C . SER C 2 8 ? 113.412 152.511 140.776 1.00 346.47 8 SER C C 1
ATOM 9310 O O . SER C 2 8 ? 113.445 151.874 141.824 1.00 346.47 8 SER C O 1
ATOM 9313 N N . GLN C 2 9 ? 112.986 153.773 140.703 1.00 355.96 9 GLN C N 1
ATOM 9314 C CA . GLN C 2 9 ? 112.222 154.341 141.803 1.00 355.96 9 GLN C CA 1
ATOM 9315 C C . GLN C 2 9 ? 110.867 153.670 141.918 1.00 355.96 9 GLN C C 1
ATOM 9316 O O . GLN C 2 9 ? 110.347 153.501 143.024 1.00 355.96 9 GLN C O 1
ATOM 9322 N N . SER C 2 10 ? 110.298 153.270 140.782 1.00 350.82 10 SER C N 1
ATOM 9323 C CA . SER C 2 10 ? 108.951 152.731 140.713 1.00 350.82 10 SER C CA 1
ATOM 9324 C C . SER C 2 10 ? 108.815 151.360 141.354 1.00 350.82 10 SER C C 1
ATOM 9325 O O . SER C 2 10 ? 107.733 151.047 141.857 1.00 350.82 10 SER C O 1
ATOM 9328 N N . ALA C 2 11 ? 109.864 150.543 141.338 1.00 339.22 11 ALA C N 1
ATOM 9329 C CA . ALA C 2 11 ? 109.764 149.177 141.839 1.00 339.22 11 ALA C CA 1
ATOM 9330 C C . ALA C 2 11 ? 109.536 149.116 143.352 1.00 339.22 11 ALA C C 1
ATOM 9331 O O . ALA C 2 11 ? 108.665 148.347 143.778 1.00 339.22 11 ALA C O 1
ATOM 9333 N N . PRO C 2 12 ? 110.234 149.904 144.221 1.00 336.23 12 PRO C N 1
ATOM 9334 C CA . PRO C 2 12 ? 109.739 149.982 145.597 1.00 336.23 12 PRO C CA 1
ATOM 9335 C C . PRO C 2 12 ? 108.430 150.742 145.654 1.00 336.23 12 PRO C C 1
ATOM 9336 O O . PRO C 2 12 ? 107.549 150.356 146.421 1.00 336.23 12 PRO C O 1
ATOM 9340 N N . ALA C 2 13 ? 108.274 151.759 144.798 1.00 350.29 13 ALA C N 1
ATOM 9341 C CA . ALA C 2 13 ? 107.045 152.542 144.768 1.00 350.29 13 ALA C CA 1
ATOM 9342 C C . ALA C 2 13 ? 105.843 151.721 144.330 1.00 350.29 13 ALA C C 1
ATOM 9343 O O . ALA C 2 13 ? 104.721 152.026 144.746 1.00 350.29 13 ALA C O 1
ATOM 9345 N N . ARG C 2 14 ? 106.045 150.679 143.529 1.00 337.44 14 ARG C N 1
ATOM 9346 C CA . ARG C 2 14 ? 104.943 149.763 143.278 1.00 337.44 14 ARG C CA 1
ATOM 9347 C C . ARG C 2 14 ? 104.827 148.727 144.384 1.00 337.44 14 ARG C C 1
ATOM 9348 O O . ARG C 2 14 ? 103.732 148.470 144.890 1.00 337.44 14 ARG C O 1
ATOM 9356 N N . LEU C 2 15 ? 105.939 148.109 144.766 1.00 318.31 15 LEU C N 1
ATOM 9357 C CA . LEU C 2 15 ? 105.845 146.924 145.614 1.00 318.31 15 LEU C CA 1
ATOM 9358 C C . LEU C 2 15 ? 105.751 147.288 147.094 1.00 318.31 15 LEU C C 1
ATOM 9359 O O . LEU C 2 15 ? 104.727 147.054 147.741 1.00 318.31 15 LEU C O 1
ATOM 9364 N N . ILE C 2 16 ? 106.799 147.902 147.635 1.00 307.61 16 ILE C N 1
ATOM 9365 C CA . ILE C 2 16 ? 106.894 148.025 149.080 1.00 307.61 16 ILE C CA 1
ATOM 9366 C C . ILE C 2 16 ? 106.122 149.235 149.585 1.00 307.61 16 ILE C C 1
ATOM 9367 O O . ILE C 2 16 ? 105.812 149.317 150.774 1.00 307.61 16 ILE C O 1
ATOM 9372 N N . THR C 2 17 ? 105.768 150.179 148.721 1.00 342.28 17 THR C N 1
ATOM 9373 C CA . THR C 2 17 ? 104.968 151.276 149.237 1.00 342.28 17 THR C CA 1
ATOM 9374 C C . THR C 2 17 ? 103.485 150.954 149.193 1.00 342.28 17 THR C C 1
ATOM 9375 O O . THR C 2 17 ? 102.714 151.506 149.985 1.00 342.28 17 THR C O 1
ATOM 9379 N N . ARG C 2 18 ? 103.068 150.065 148.294 1.00 357.23 18 ARG C N 1
ATOM 9380 C CA . ARG C 2 18 ? 101.656 149.743 148.143 1.00 357.23 18 ARG C CA 1
ATOM 9381 C C . ARG C 2 18 ? 101.264 148.453 148.842 1.00 357.23 18 ARG C C 1
ATOM 9382 O O . ARG C 2 18 ? 100.306 148.444 149.618 1.00 357.23 18 ARG C O 1
ATOM 9390 N N . TYR C 2 19 ? 101.982 147.362 148.593 1.00 334.17 19 TYR C N 1
ATOM 9391 C CA . TYR C 2 19 ? 101.548 146.024 148.969 1.00 334.17 19 TYR C CA 1
ATOM 9392 C C . TYR C 2 19 ? 102.392 145.506 150.131 1.00 334.17 19 TYR C C 1
ATOM 9393 O O . TYR C 2 19 ? 102.790 144.341 150.171 1.00 334.17 19 TYR C O 1
ATOM 9402 N N . ARG C 2 20 ? 102.672 146.389 151.088 1.00 326.49 20 ARG C N 1
ATOM 9403 C CA . ARG C 2 20 ? 103.504 146.103 152.259 1.00 326.49 20 ARG C CA 1
ATOM 9404 C C . ARG C 2 20 ? 102.680 145.478 153.386 1.00 326.49 20 ARG C C 1
ATOM 9405 O O . ARG C 2 20 ? 102.570 145.988 154.503 1.00 326.49 20 ARG C O 1
ATOM 9413 N N . LYS C 2 21 ? 102.049 144.356 153.072 1.00 340.36 21 LYS C N 1
ATOM 9414 C CA . LYS C 2 21 ? 101.281 143.605 154.046 1.00 340.36 21 LYS C CA 1
ATOM 9415 C C . LYS C 2 21 ? 101.601 142.129 153.999 1.00 340.36 21 LYS C C 1
ATOM 9416 O O . LYS C 2 21 ? 101.180 141.391 154.896 1.00 340.36 21 LYS C O 1
ATOM 9422 N N . GLN C 2 22 ? 102.339 141.680 152.991 1.00 317.23 22 GLN C N 1
ATOM 9423 C CA . GLN C 2 22 ? 102.724 140.291 152.876 1.00 317.23 22 GLN C CA 1
ATOM 9424 C C . GLN C 2 22 ? 104.220 140.090 153.049 1.00 317.23 22 GLN C C 1
ATOM 9425 O O . GLN C 2 22 ? 104.668 138.945 153.022 1.00 317.23 22 GLN C O 1
ATOM 9431 N N . LEU C 2 23 ? 105.000 141.163 153.218 1.00 314.81 23 LEU C N 1
ATOM 9432 C CA . LEU C 2 23 ? 106.442 141.091 153.464 1.00 314.81 23 LEU C CA 1
ATOM 9433 C C . LEU C 2 23 ? 106.886 140.235 154.654 1.00 314.81 23 LEU C C 1
ATOM 9434 O O . LEU C 2 23 ? 107.968 139.642 154.573 1.00 314.81 23 LEU C O 1
ATOM 9439 N N . PRO C 2 24 ? 106.138 140.120 155.762 1.00 338.46 24 PRO C N 1
ATOM 9440 C CA . PRO C 2 24 ? 106.493 139.071 156.728 1.00 338.46 24 PRO C CA 1
ATOM 9441 C C . PRO C 2 24 ? 106.236 137.657 156.237 1.00 338.46 24 PRO C C 1
ATOM 9442 O O . PRO C 2 24 ? 106.760 136.718 156.845 1.00 338.46 24 PRO C O 1
ATOM 9446 N N . TYR C 2 25 ? 105.451 137.460 155.180 1.00 325.32 25 TYR C N 1
ATOM 9447 C CA . TYR C 2 25 ? 105.076 136.113 154.752 1.00 325.32 25 TYR C CA 1
ATOM 9448 C C . TYR C 2 25 ? 105.208 135.982 153.236 1.00 325.32 25 TYR C C 1
ATOM 9449 O O . TYR C 2 25 ? 104.386 135.360 152.564 1.00 325.32 25 TYR C O 1
ATOM 9458 N N . ILE C 2 26 ? 106.254 136.592 152.677 1.00 266.95 26 ILE C N 1
ATOM 9459 C CA . ILE C 2 26 ? 106.458 136.623 151.234 1.00 266.95 26 ILE C CA 1
ATOM 9460 C C . ILE C 2 26 ? 107.485 135.564 150.859 1.00 266.95 26 ILE C C 1
ATOM 9461 O O . ILE C 2 26 ? 108.409 135.250 151.619 1.00 266.95 26 ILE C O 1
ATOM 9466 N N . ASN C 2 27 ? 107.285 134.963 149.699 1.00 222.32 27 ASN C N 1
ATOM 9467 C CA . ASN C 2 27 ? 108.261 134.064 149.127 1.00 222.32 27 ASN C CA 1
ATOM 9468 C C . ASN C 2 27 ? 109.234 134.880 148.297 1.00 222.32 27 ASN C C 1
ATOM 9469 O O . ASN C 2 27 ? 108.829 135.681 147.454 1.00 222.32 27 ASN C O 1
ATOM 9474 N N . PHE C 2 28 ? 110.524 134.709 148.578 1.00 221.68 28 PHE C N 1
ATOM 9475 C CA . PHE C 2 28 ? 111.532 135.461 147.841 1.00 221.68 28 PHE C CA 1
ATOM 9476 C C . PHE C 2 28 ? 111.585 135.075 146.376 1.00 221.68 28 PHE C C 1
ATOM 9477 O O . PHE C 2 28 ? 111.764 135.949 145.518 1.00 221.68 28 PHE C O 1
ATOM 9485 N N . TYR C 2 29 ? 111.426 133.783 146.087 1.00 215.07 29 TYR C N 1
ATOM 9486 C CA . TYR C 2 29 ? 111.345 133.315 144.710 1.00 215.07 29 TYR C CA 1
ATOM 9487 C C . TYR C 2 29 ? 110.168 133.951 143.996 1.00 215.07 29 TYR C C 1
ATOM 9488 O O . TYR C 2 29 ? 110.274 134.352 142.833 1.00 215.07 29 TYR C O 1
ATOM 9497 N N . ARG C 2 30 ? 109.053 134.092 144.702 1.00 219.57 30 ARG C N 1
ATOM 9498 C CA . ARG C 2 30 ? 107.948 134.889 144.204 1.00 219.57 30 ARG C CA 1
ATOM 9499 C C . ARG C 2 30 ? 108.326 136.358 144.109 1.00 219.57 30 ARG C C 1
ATOM 9500 O O . ARG C 2 30 ? 108.040 137.009 143.095 1.00 219.57 30 ARG C O 1
ATOM 9508 N N . PHE C 2 31 ? 108.990 136.874 145.147 1.00 222.97 31 PHE C N 1
ATOM 9509 C CA . PHE C 2 31 ? 109.328 138.289 145.217 1.00 222.97 31 PHE C CA 1
ATOM 9510 C C . PHE C 2 31 ? 110.257 138.712 144.094 1.00 222.97 31 PHE C C 1
ATOM 9511 O O . PHE C 2 31 ? 110.021 139.732 143.438 1.00 222.97 31 PHE C O 1
ATOM 9519 N N . CYS C 2 32 ? 111.321 137.954 143.862 1.00 224.57 32 CYS C N 1
ATOM 9520 C CA . CYS C 2 32 ? 112.299 138.412 142.893 1.00 224.57 32 CYS C CA 1
ATOM 9521 C C . CYS C 2 32 ? 111.799 138.193 141.474 1.00 224.57 32 CYS C C 1
ATOM 9522 O O . CYS C 2 32 ? 112.242 138.882 140.550 1.00 224.57 32 CYS C O 1
ATOM 9525 N N . GLN C 2 33 ? 110.865 137.256 141.292 1.00 226.03 33 GLN C N 1
ATOM 9526 C CA . GLN C 2 33 ? 110.130 137.175 140.034 1.00 226.03 33 GLN C CA 1
ATOM 9527 C C . GLN C 2 33 ? 109.323 138.432 139.791 1.00 226.03 33 GLN C C 1
ATOM 9528 O O . GLN C 2 33 ? 109.410 139.038 138.715 1.00 226.03 33 GLN C O 1
ATOM 9534 N N . LEU C 2 34 ? 108.534 138.836 140.786 1.00 228.58 34 LEU C N 1
ATOM 9535 C CA . LEU C 2 34 ? 107.677 139.999 140.630 1.00 228.58 34 LEU C CA 1
ATOM 9536 C C . LEU C 2 34 ? 108.478 141.287 140.530 1.00 228.58 34 LEU C C 1
ATOM 9537 O O . LEU C 2 34 ? 107.973 142.280 139.999 1.00 228.58 34 LEU C O 1
ATOM 9542 N N . LEU C 2 35 ? 109.725 141.266 140.995 1.00 213.06 35 LEU C N 1
ATOM 9543 C CA . LEU C 2 35 ? 110.652 142.352 140.714 1.00 213.06 35 LEU C CA 1
ATOM 9544 C C . LEU C 2 35 ? 110.933 142.480 139.221 1.00 213.06 35 LEU C C 1
ATOM 9545 O O . LEU C 2 35 ? 110.892 143.582 138.664 1.00 213.06 35 LEU C O 1
ATOM 9550 N N . GLU C 2 36 ? 111.234 141.371 138.553 1.00 210.66 36 GLU C N 1
ATOM 9551 C CA . GLU C 2 36 ? 111.539 141.474 137.135 1.00 210.66 36 GLU C CA 1
ATOM 9552 C C . GLU C 2 36 ? 110.295 141.684 136.296 1.00 210.66 36 GLU C C 1
ATOM 9553 O O . GLU C 2 36 ? 110.375 142.330 135.248 1.00 210.66 36 GLU C O 1
ATOM 9559 N N . GLN C 2 37 ? 109.150 141.183 136.743 1.00 221.35 37 GLN C N 1
ATOM 9560 C CA . GLN C 2 37 ? 107.898 141.587 136.126 1.00 221.35 37 GLN C CA 1
ATOM 9561 C C . GLN C 2 37 ? 107.571 143.048 136.383 1.00 221.35 37 GLN C C 1
ATOM 9562 O O . GLN C 2 37 ? 106.826 143.642 135.598 1.00 221.35 37 GLN C O 1
ATOM 9568 N N . SER C 2 38 ? 108.107 143.639 137.454 1.00 245.89 38 SER C N 1
ATOM 9569 C CA . SER C 2 38 ? 107.812 145.034 137.754 1.00 245.89 38 SER C CA 1
ATOM 9570 C C . SER C 2 38 ? 108.511 145.967 136.775 1.00 245.89 38 SER C C 1
ATOM 9571 O O . SER C 2 38 ? 107.942 146.983 136.363 1.00 245.89 38 SER C O 1
ATOM 9574 N N . GLN C 2 39 ? 109.744 145.647 136.389 1.00 253.44 39 GLN C N 1
ATOM 9575 C CA . GLN C 2 39 ? 110.463 146.422 135.377 1.00 253.44 39 GLN C CA 1
ATOM 9576 C C . GLN C 2 39 ? 111.036 145.481 134.327 1.00 253.44 39 GLN C C 1
ATOM 9577 O O . GLN C 2 39 ? 112.223 145.134 134.366 1.00 253.44 39 GLN C O 1
ATOM 9583 N N . PRO C 2 40 ? 110.218 145.035 133.373 1.00 238.56 40 PRO C N 1
ATOM 9584 C CA . PRO C 2 40 ? 110.698 144.059 132.397 1.00 238.56 40 PRO C CA 1
ATOM 9585 C C . PRO C 2 40 ? 111.129 144.647 131.064 1.00 238.56 40 PRO C C 1
ATOM 9586 O O . PRO C 2 40 ? 111.637 143.891 130.231 1.00 238.56 40 PRO C O 1
ATOM 9590 N N . ASP C 2 41 ? 110.925 145.945 130.817 1.00 239.57 41 ASP C N 1
ATOM 9591 C CA . ASP C 2 41 ? 111.041 146.463 129.453 1.00 239.57 41 ASP C CA 1
ATOM 9592 C C . ASP C 2 41 ? 112.492 146.540 129.016 1.00 239.57 41 ASP C C 1
ATOM 9593 O O . ASP C 2 41 ? 112.923 145.822 128.109 1.00 239.57 41 ASP C O 1
ATOM 9598 N N . GLN C 2 42 ? 113.257 147.401 129.662 1.00 267.13 42 GLN C N 1
ATOM 9599 C CA . GLN C 2 42 ? 114.709 147.294 129.693 1.00 267.13 42 GLN C CA 1
ATOM 9600 C C . GLN C 2 42 ? 115.034 147.006 131.143 1.00 267.13 42 GLN C C 1
ATOM 9601 O O . GLN C 2 42 ? 115.234 147.922 131.949 1.00 267.13 42 GLN C O 1
ATOM 9607 N N . PRO C 2 43 ? 115.027 145.740 131.533 1.00 271.67 43 PRO C N 1
ATOM 9608 C CA . PRO C 2 43 ? 115.340 145.403 132.905 1.00 271.67 43 PRO C CA 1
ATOM 9609 C C . PRO C 2 43 ? 116.825 145.565 133.159 1.00 271.67 43 PRO C C 1
ATOM 9610 O O . PRO C 2 43 ? 117.638 145.510 132.224 1.00 271.67 43 PRO C O 1
ATOM 9614 N N . PRO C 2 44 ? 117.213 145.803 134.388 1.00 288.22 44 PRO C N 1
ATOM 9615 C CA . PRO C 2 44 ? 118.629 145.677 134.739 1.00 288.22 44 PRO C CA 1
ATOM 9616 C C . PRO C 2 44 ? 118.989 144.205 134.789 1.00 288.22 44 PRO C C 1
ATOM 9617 O O . PRO C 2 44 ? 118.912 143.580 135.853 1.00 288.22 44 PRO C O 1
ATOM 9621 N N . ILE C 2 45 ? 119.335 143.650 133.619 1.00 261.73 45 ILE C N 1
ATOM 9622 C CA . ILE C 2 45 ? 119.368 142.203 133.433 1.00 261.73 45 ILE C CA 1
ATOM 9623 C C . ILE C 2 45 ? 120.457 141.594 134.298 1.00 261.73 45 ILE C C 1
ATOM 9624 O O . ILE C 2 45 ? 121.634 141.963 134.205 1.00 261.73 45 ILE C O 1
ATOM 9629 N N . GLY C 2 46 ? 120.057 140.659 135.159 1.00 246.87 46 GLY C N 1
ATOM 9630 C CA . GLY C 2 46 ? 120.946 140.138 136.178 1.00 246.87 46 GLY C CA 1
ATOM 9631 C C . GLY C 2 46 ? 122.054 139.247 135.662 1.00 246.87 46 GLY C C 1
ATOM 9632 O O . GLY C 2 46 ? 122.944 138.883 136.435 1.00 246.87 46 GLY C O 1
ATOM 9633 N N . SER C 2 47 ? 122.008 138.861 134.388 1.00 256.10 47 SER C N 1
ATOM 9634 C CA . SER C 2 47 ? 123.090 138.084 133.803 1.00 256.10 47 SER C CA 1
ATOM 9635 C C . SER C 2 47 ? 124.357 138.898 133.619 1.00 256.10 47 SER C C 1
ATOM 9636 O O . SER C 2 47 ? 125.452 138.331 133.668 1.00 256.10 47 SER C O 1
ATOM 9639 N N . GLY C 2 48 ? 124.243 140.212 133.448 1.00 260.95 48 GLY C N 1
ATOM 9640 C CA . GLY C 2 48 ? 125.405 141.066 133.286 1.00 260.95 48 GLY C CA 1
ATOM 9641 C C . GLY C 2 48 ? 125.983 141.543 134.603 1.00 260.95 48 GLY C C 1
ATOM 9642 O O . GLY C 2 48 ? 126.633 142.591 134.679 1.00 260.95 48 GLY C O 1
ATOM 9643 N N . TRP C 2 49 ? 125.752 140.752 135.650 1.00 243.12 49 TRP C N 1
ATOM 9644 C CA . TRP C 2 49 ? 126.245 141.043 136.985 1.00 243.12 49 TRP C CA 1
ATOM 9645 C C . TRP C 2 49 ? 127.750 140.855 137.098 1.00 243.12 49 TRP C C 1
ATOM 9646 O O . TRP C 2 49 ? 128.357 141.356 138.051 1.00 243.12 49 TRP C O 1
ATOM 9657 N N . GLN C 2 50 ? 128.351 140.127 136.151 1.00 253.98 50 GLN C N 1
ATOM 9658 C CA . GLN C 2 50 ? 129.743 139.708 136.232 1.00 253.98 50 GLN C CA 1
ATOM 9659 C C . GLN C 2 50 ? 130.730 140.839 135.993 1.00 253.98 50 GLN C C 1
ATOM 9660 O O . GLN C 2 50 ? 131.940 140.601 136.072 1.00 253.98 50 GLN C O 1
ATOM 9666 N N . ALA C 2 51 ? 130.260 142.035 135.630 1.00 252.20 51 ALA C N 1
ATOM 9667 C CA . ALA C 2 51 ? 131.119 143.213 135.690 1.00 252.20 51 ALA C CA 1
ATOM 9668 C C . ALA C 2 51 ? 130.472 144.446 136.300 1.00 252.20 51 ALA C C 1
ATOM 9669 O O . ALA C 2 51 ? 131.207 145.291 136.821 1.00 252.20 51 ALA C O 1
ATOM 9671 N N . ARG C 2 52 ? 129.144 144.584 136.290 1.00 249.56 52 ARG C N 1
ATOM 9672 C CA . ARG C 2 52 ? 128.502 145.898 136.369 1.00 249.56 52 ARG C CA 1
ATOM 9673 C C . ARG C 2 52 ? 127.313 145.914 137.328 1.00 249.56 52 ARG C C 1
ATOM 9674 O O . ARG C 2 52 ? 126.216 146.339 136.966 1.00 249.56 52 ARG C O 1
ATOM 9682 N N . GLN C 2 53 ? 127.506 145.466 138.576 1.00 254.60 53 GLN C N 1
ATOM 9683 C CA . GLN C 2 53 ? 126.506 145.723 139.617 1.00 254.60 53 GLN C CA 1
ATOM 9684 C C . GLN C 2 53 ? 126.379 147.210 139.929 1.00 254.60 53 GLN C C 1
ATOM 9685 O O . GLN C 2 53 ? 125.320 147.654 140.389 1.00 254.60 53 GLN C O 1
ATOM 9691 N N . GLU C 2 54 ? 127.427 147.984 139.676 1.00 273.47 54 GLU C N 1
ATOM 9692 C CA . GLU C 2 54 ? 127.305 149.431 139.675 1.00 273.47 54 GLU C CA 1
ATOM 9693 C C . GLU C 2 54 ? 126.304 149.868 138.609 1.00 273.47 54 GLU C C 1
ATOM 9694 O O . GLU C 2 54 ? 126.292 149.335 137.495 1.00 273.47 54 GLU C O 1
ATOM 9700 N N . ALA C 2 55 ? 125.442 150.819 138.991 1.00 272.23 55 ALA C N 1
ATOM 9701 C CA . ALA C 2 55 ? 124.268 151.272 138.232 1.00 272.23 55 ALA C CA 1
ATOM 9702 C C . ALA C 2 55 ? 123.314 150.110 137.932 1.00 272.23 55 ALA C C 1
ATOM 9703 O O . ALA C 2 55 ? 122.970 149.816 136.785 1.00 272.23 55 ALA C O 1
ATOM 9705 N N . VAL C 2 56 ? 122.900 149.440 139.009 1.00 256.68 56 VAL C N 1
ATOM 9706 C CA . VAL C 2 56 ? 121.806 148.480 138.981 1.00 256.68 56 VAL C CA 1
ATOM 9707 C C . VAL C 2 56 ? 120.732 148.823 140.004 1.00 256.68 56 VAL C C 1
ATOM 9708 O O . VAL C 2 56 ? 119.536 148.795 139.683 1.00 256.68 56 VAL C O 1
ATOM 9712 N N . ARG C 2 57 ? 121.145 149.178 141.227 1.00 256.29 57 ARG C N 1
ATOM 9713 C CA . ARG C 2 57 ? 120.277 149.566 142.345 1.00 256.29 57 ARG C CA 1
ATOM 9714 C C . ARG C 2 57 ? 119.296 148.450 142.689 1.00 256.29 57 ARG C C 1
ATOM 9715 O O . ARG C 2 57 ? 118.081 148.574 142.530 1.00 256.29 57 ARG C O 1
ATOM 9723 N N . PHE C 2 58 ? 119.847 147.347 143.161 1.00 249.02 58 PHE C N 1
ATOM 9724 C CA . PHE C 2 58 ? 119.017 146.188 143.401 1.00 249.02 58 PHE C CA 1
ATOM 9725 C C . PHE C 2 58 ? 118.397 146.315 144.798 1.00 249.02 58 PHE C C 1
ATOM 9726 O O . PHE C 2 58 ? 118.495 147.352 145.459 1.00 249.02 58 PHE C O 1
ATOM 9734 N N . CYS C 2 59 ? 117.727 145.270 145.238 1.00 279.57 59 CYS C N 1
ATOM 9735 C CA . CYS C 2 59 ? 116.939 145.262 146.459 1.00 279.57 59 CYS C CA 1
ATOM 9736 C C . CYS C 2 59 ? 117.806 145.222 147.717 1.00 279.57 59 CYS C C 1
ATOM 9737 O O . CYS C 2 59 ? 118.938 144.735 147.689 1.00 279.57 59 CYS C O 1
ATOM 9740 N N . PRO C 2 60 ? 117.285 145.738 148.841 1.00 282.36 60 PRO C N 1
ATOM 9741 C CA . PRO C 2 60 ? 117.945 145.578 150.148 1.00 282.36 60 PRO C CA 1
ATOM 9742 C C . PRO C 2 60 ? 117.728 144.207 150.777 1.00 282.36 60 PRO C C 1
ATOM 9743 O O . PRO C 2 60 ? 117.109 144.070 151.829 1.00 282.36 60 PRO C O 1
ATOM 9747 N N . TYR C 2 61 ? 118.200 143.178 150.097 1.00 242.81 61 TYR C N 1
ATOM 9748 C CA . TYR C 2 61 ? 118.380 141.843 150.655 1.00 242.81 61 TYR C CA 1
ATOM 9749 C C . TYR C 2 61 ? 119.691 141.572 151.424 1.00 242.81 61 TYR C C 1
ATOM 9750 O O . TYR C 2 61 ? 119.602 140.888 152.454 1.00 242.81 61 TYR C O 1
ATOM 9759 N N . PRO C 2 62 ? 120.902 142.003 151.009 1.00 249.13 62 PRO C N 1
ATOM 9760 C CA . PRO C 2 62 ? 122.101 141.452 151.643 1.00 249.13 62 PRO C CA 1
ATOM 9761 C C . PRO C 2 62 ? 122.314 142.028 153.030 1.00 249.13 62 PRO C C 1
ATOM 9762 O O . PRO C 2 62 ? 121.767 143.066 153.403 1.00 249.13 62 PRO C O 1
ATOM 9766 N N . GLY C 2 63 ? 123.150 141.333 153.790 1.00 279.24 63 GLY C N 1
ATOM 9767 C CA . GLY C 2 63 ? 123.320 141.621 155.188 1.00 279.24 63 GLY C CA 1
ATOM 9768 C C . GLY C 2 63 ? 122.323 140.937 156.087 1.00 279.24 63 GLY C C 1
ATOM 9769 O O . GLY C 2 63 ? 122.475 140.999 157.312 1.00 279.24 63 GLY C O 1
ATOM 9770 N N . MET C 2 64 ? 121.309 140.284 155.524 1.00 291.87 64 MET C N 1
ATOM 9771 C CA . MET C 2 64 ? 120.344 139.578 156.353 1.00 291.87 64 MET C CA 1
ATOM 9772 C C . MET C 2 64 ? 120.915 138.285 156.911 1.00 291.87 64 MET C C 1
ATOM 9773 O O . MET C 2 64 ? 120.598 137.913 158.046 1.00 291.87 64 MET C O 1
ATOM 9778 N N . GLY C 2 65 ? 121.768 137.604 156.150 1.00 308.47 65 GLY C N 1
ATOM 9779 C CA . GLY C 2 65 ? 122.195 136.269 156.535 1.00 308.47 65 GLY C CA 1
ATOM 9780 C C . GLY C 2 65 ? 121.078 135.253 156.482 1.00 308.47 65 GLY C C 1
ATOM 9781 O O . GLY C 2 65 ? 121.087 134.283 157.247 1.00 308.47 65 GLY C O 1
ATOM 9782 N N . PHE C 2 66 ? 120.105 135.450 155.586 1.00 294.61 66 PHE C N 1
ATOM 9783 C CA . PHE C 2 66 ? 118.914 134.621 155.644 1.00 294.61 66 PHE C CA 1
ATOM 9784 C C . PHE C 2 66 ? 119.054 133.382 154.774 1.00 294.61 66 PHE C C 1
ATOM 9785 O O . PHE C 2 66 ? 119.764 133.389 153.765 1.00 294.61 66 PHE C O 1
ATOM 9793 N N . PRO C 2 67 ? 118.345 132.332 155.132 1.00 290.21 67 PRO C N 1
ATOM 9794 C CA . PRO C 2 67 ? 118.030 131.289 154.154 1.00 290.21 67 PRO C CA 1
ATOM 9795 C C . PRO C 2 67 ? 116.947 131.746 153.189 1.00 290.21 67 PRO C C 1
ATOM 9796 O O . PRO C 2 67 ? 116.540 132.913 153.189 1.00 290.21 67 PRO C O 1
ATOM 9800 N N . ALA C 2 68 ? 116.475 130.830 152.354 1.00 293.02 68 ALA C N 1
ATOM 9801 C CA . ALA C 2 68 ? 115.572 131.193 151.271 1.00 293.02 68 ALA C CA 1
ATOM 9802 C C . ALA C 2 68 ? 114.179 131.557 151.784 1.00 293.02 68 ALA C C 1
ATOM 9803 O O . ALA C 2 68 ? 113.654 130.925 152.707 1.00 293.02 68 ALA C O 1
ATOM 9805 N N . SER C 2 69 ? 113.600 132.602 151.167 1.00 285.00 69 SER C N 1
ATOM 9806 C CA . SER C 2 69 ? 112.253 133.129 151.448 1.00 285.00 69 SER C CA 1
ATOM 9807 C C . SER C 2 69 ? 112.081 133.502 152.917 1.00 285.00 69 SER C C 1
ATOM 9808 O O . SER C 2 69 ? 110.994 133.385 153.484 1.00 285.00 69 SER C O 1
ATOM 9811 N N . GLU C 2 70 ? 113.168 133.961 153.537 1.00 308.44 70 GLU C N 1
ATOM 9812 C CA . GLU C 2 70 ? 113.165 134.338 154.943 1.00 308.44 70 GLU C CA 1
ATOM 9813 C C . GLU C 2 70 ? 113.058 135.843 155.105 1.00 308.44 70 GLU C C 1
ATOM 9814 O O . GLU C 2 70 ? 113.076 136.343 156.233 1.00 308.44 70 GLU C O 1
ATOM 9820 N N . ILE C 2 71 ? 112.957 136.566 153.996 1.00 303.62 71 ILE C N 1
ATOM 9821 C CA . ILE C 2 71 ? 113.040 138.019 153.997 1.00 303.62 71 ILE C CA 1
ATOM 9822 C C . ILE C 2 71 ? 111.739 138.561 154.565 1.00 303.62 71 ILE C C 1
ATOM 9823 O O . ILE C 2 71 ? 110.675 138.440 153.952 1.00 303.62 71 ILE C O 1
ATOM 9828 N N . LYS C 2 72 ? 111.827 139.119 155.768 1.00 319.74 72 LYS C N 1
ATOM 9829 C CA . LYS C 2 72 ? 110.695 139.720 156.453 1.00 319.74 72 LYS C CA 1
ATOM 9830 C C . LYS C 2 72 ? 111.094 141.139 156.807 1.00 319.74 72 LYS C C 1
ATOM 9831 O O . LYS C 2 72 ? 110.264 142.053 156.823 1.00 319.74 72 LYS C O 1
ATOM 9837 N N . ASP C 2 73 ? 112.378 141.310 157.099 1.00 302.44 73 ASP C N 1
ATOM 9838 C CA . ASP C 2 73 ? 112.973 142.627 157.199 1.00 302.44 73 ASP C CA 1
ATOM 9839 C C . ASP C 2 73 ? 112.896 143.318 155.845 1.00 302.44 73 ASP C C 1
ATOM 9840 O O . ASP C 2 73 ? 113.122 142.703 154.800 1.00 302.44 73 ASP C O 1
ATOM 9845 N N . ALA C 2 74 ? 112.535 144.601 155.865 1.00 314.34 74 ALA C N 1
ATOM 9846 C CA . ALA C 2 74 ? 112.351 145.344 154.616 1.00 314.34 74 ALA C CA 1
ATOM 9847 C C . ALA C 2 74 ? 112.550 146.833 154.900 1.00 314.34 74 ALA C C 1
ATOM 9848 O O . ALA C 2 74 ? 111.627 147.521 155.339 1.00 314.34 74 ALA C O 1
ATOM 9850 N N . VAL C 2 75 ? 113.756 147.325 154.615 1.00 322.09 75 VAL C N 1
ATOM 9851 C CA . VAL C 2 75 ? 114.098 148.734 154.798 1.00 322.09 75 VAL C CA 1
ATOM 9852 C C . VAL C 2 75 ? 114.709 149.250 153.503 1.00 322.09 75 VAL C C 1
ATOM 9853 O O . VAL C 2 75 ? 115.801 148.818 153.117 1.00 322.09 75 VAL C O 1
ATOM 9857 N N . ILE C 2 76 ? 114.025 150.179 152.843 1.00 320.88 76 ILE C N 1
ATOM 9858 C CA . ILE C 2 76 ? 114.491 150.763 151.593 1.00 320.88 76 ILE C CA 1
ATOM 9859 C C . ILE C 2 76 ? 114.643 152.268 151.784 1.00 320.88 76 ILE C C 1
ATOM 9860 O O . ILE C 2 76 ? 113.645 152.975 151.942 1.00 320.88 76 ILE C O 1
ATOM 9865 N N . PRO C 2 77 ? 115.857 152.801 151.781 1.00 325.54 77 PRO C N 1
ATOM 9866 C CA . PRO C 2 77 ? 116.057 154.254 151.786 1.00 325.54 77 PRO C CA 1
ATOM 9867 C C . PRO C 2 77 ? 115.834 154.846 150.395 1.00 325.54 77 PRO C C 1
ATOM 9868 O O . PRO C 2 77 ? 115.413 154.168 149.462 1.00 325.54 77 PRO C O 1
ATOM 9872 N N . GLU C 2 78 ? 116.137 156.142 150.264 1.00 308.20 78 GLU C N 1
ATOM 9873 C CA . GLU C 2 78 ? 115.939 156.852 149.004 1.00 308.20 78 GLU C CA 1
ATOM 9874 C C . GLU C 2 78 ? 117.083 157.763 148.585 1.00 308.20 78 GLU C C 1
ATOM 9875 O O . GLU C 2 78 ? 116.982 158.387 147.524 1.00 308.20 78 GLU C O 1
ATOM 9881 N N . GLU C 2 79 ? 118.158 157.864 149.362 1.00 285.49 79 GLU C N 1
ATOM 9882 C CA . GLU C 2 79 ? 118.954 159.084 149.311 1.00 285.49 79 GLU C CA 1
ATOM 9883 C C . GLU C 2 79 ? 120.357 158.872 148.755 1.00 285.49 79 GLU C C 1
ATOM 9884 O O . GLU C 2 79 ? 120.853 159.723 148.009 1.00 285.49 79 GLU C O 1
ATOM 9890 N N . SER C 2 80 ? 121.010 157.766 149.101 1.00 284.60 80 SER C N 1
ATOM 9891 C CA . SER C 2 80 ? 122.400 157.531 148.733 1.00 284.60 80 SER C CA 1
ATOM 9892 C C . SER C 2 80 ? 122.555 156.819 147.399 1.00 284.60 80 SER C C 1
ATOM 9893 O O . SER C 2 80 ? 123.554 156.118 147.205 1.00 284.60 80 SER C O 1
ATOM 9896 N N . HIS C 2 81 ? 121.570 156.940 146.506 1.00 265.03 81 HIS C N 1
ATOM 9897 C CA . HIS C 2 81 ? 121.521 156.383 145.154 1.00 265.03 81 HIS C CA 1
ATOM 9898 C C . HIS C 2 81 ? 121.567 154.859 145.116 1.00 265.03 81 HIS C C 1
ATOM 9899 O O . HIS C 2 81 ? 121.743 154.298 144.035 1.00 265.03 81 HIS C O 1
ATOM 9906 N N . LEU C 2 82 ? 121.432 154.173 146.248 1.00 253.39 82 LEU C N 1
ATOM 9907 C CA . LEU C 2 82 ? 121.353 152.720 146.293 1.00 253.39 82 LEU C CA 1
ATOM 9908 C C . LEU C 2 82 ? 120.370 152.296 147.373 1.00 253.39 82 LEU C C 1
ATOM 9909 O O . LEU C 2 82 ? 120.477 152.741 148.522 1.00 253.39 82 LEU C O 1
ATOM 9914 N N . PRO C 2 83 ? 119.389 151.472 147.031 1.00 260.87 83 PRO C N 1
ATOM 9915 C CA . PRO C 2 83 ? 118.526 150.862 148.047 1.00 260.87 83 PRO C CA 1
ATOM 9916 C C . PRO C 2 83 ? 119.270 149.997 149.059 1.00 260.87 83 PRO C C 1
ATOM 9917 O O . PRO C 2 83 ? 119.000 150.157 150.258 1.00 260.87 83 PRO C O 1
ATOM 9921 N N . PRO C 2 84 ? 120.211 149.029 148.662 1.00 262.02 84 PRO C N 1
ATOM 9922 C CA . PRO C 2 84 ? 120.597 148.019 149.666 1.00 262.02 84 PRO C CA 1
ATOM 9923 C C . PRO C 2 84 ? 121.459 148.526 150.809 1.00 262.02 84 PRO C C 1
ATOM 9924 O O . PRO C 2 84 ? 122.678 148.676 150.678 1.00 262.02 84 PRO C O 1
ATOM 9928 N N . ILE C 2 85 ? 120.811 148.767 151.948 1.00 278.71 85 ILE C N 1
ATOM 9929 C CA . ILE C 2 85 ? 121.486 149.009 153.224 1.00 278.71 85 ILE C CA 1
ATOM 9930 C C . ILE C 2 85 ? 120.710 148.180 154.247 1.00 278.71 85 ILE C C 1
ATOM 9931 O O . ILE C 2 85 ? 119.701 148.634 154.796 1.00 278.71 85 ILE C O 1
ATOM 9936 N N . VAL C 2 86 ? 121.158 146.947 154.492 1.00 292.64 86 VAL C N 1
ATOM 9937 C CA . VAL C 2 86 ? 120.539 146.054 155.474 1.00 292.64 86 VAL C CA 1
ATOM 9938 C C . VAL C 2 86 ? 121.646 145.310 156.214 1.00 292.64 86 VAL C C 1
ATOM 9939 O O . VAL C 2 86 ? 122.548 144.749 155.585 1.00 292.64 86 VAL C O 1
ATOM 9943 N N . HIS C 2 87 ? 121.593 145.328 157.546 1.00 334.15 87 HIS C N 1
ATOM 9944 C CA . HIS C 2 87 ? 122.472 144.504 158.373 1.00 334.15 87 HIS C CA 1
ATOM 9945 C C . HIS C 2 87 ? 121.629 143.968 159.522 1.00 334.15 87 HIS C C 1
ATOM 9946 O O . HIS C 2 87 ? 121.461 144.655 160.533 1.00 334.15 87 HIS C O 1
ATOM 9953 N N . VAL C 2 88 ? 121.087 142.763 159.368 1.00 343.27 88 VAL C N 1
ATOM 9954 C CA . VAL C 2 88 ? 120.349 142.112 160.444 1.00 343.27 88 VAL C CA 1
ATOM 9955 C C . VAL C 2 88 ? 121.361 141.661 161.486 1.00 343.27 88 VAL C C 1
ATOM 9956 O O . VAL C 2 88 ? 122.098 140.692 161.272 1.00 343.27 88 VAL C O 1
ATOM 9960 N N . THR C 2 89 ? 121.414 142.380 162.602 1.00 383.23 89 THR C N 1
ATOM 9961 C CA . THR C 2 89 ? 122.466 142.186 163.587 1.00 383.23 89 THR C CA 1
ATOM 9962 C C . THR C 2 89 ? 122.109 141.067 164.553 1.00 383.23 89 THR C C 1
ATOM 9963 O O . THR C 2 89 ? 120.937 140.840 164.870 1.00 383.23 89 THR C O 1
ATOM 9967 N N . PHE C 2 90 ? 123.143 140.332 164.975 1.00 383.98 90 PHE C N 1
ATOM 9968 C CA . PHE C 2 90 ? 123.139 139.209 165.916 1.00 383.98 90 PHE C CA 1
ATOM 9969 C C . PHE C 2 90 ? 122.330 138.005 165.434 1.00 383.98 90 PHE C C 1
ATOM 9970 O O . PHE C 2 90 ? 122.227 137.014 166.168 1.00 383.98 90 PHE C O 1
ATOM 9978 N N . MET C 2 91 ? 121.764 138.051 164.232 1.00 372.79 91 MET C N 1
ATOM 9979 C CA . MET C 2 91 ? 121.035 136.951 163.628 1.00 372.79 91 MET C CA 1
ATOM 9980 C C . MET C 2 91 ? 121.479 136.864 162.178 1.00 372.79 91 MET C C 1
ATOM 9981 O O . MET C 2 91 ? 122.069 137.807 161.642 1.00 372.79 91 MET C O 1
ATOM 9986 N N . GLY C 2 92 ? 121.194 135.735 161.540 1.00 334.85 92 GLY C N 1
ATOM 9987 C CA . GLY C 2 92 ? 121.653 135.583 160.178 1.00 334.85 92 GLY C CA 1
ATOM 9988 C C . GLY C 2 92 ? 123.114 135.201 160.099 1.00 334.85 92 GLY C C 1
ATOM 9989 O O . GLY C 2 92 ? 123.949 135.977 159.626 1.00 334.85 92 GLY C O 1
ATOM 9990 N N . LEU C 2 93 ? 123.428 133.990 160.543 1.00 292.71 93 LEU C N 1
ATOM 9991 C CA . LEU C 2 93 ? 124.805 133.529 160.625 1.00 292.71 93 LEU C CA 1
ATOM 9992 C C . LEU C 2 93 ? 125.005 132.520 159.514 1.00 292.71 93 LEU C C 1
ATOM 9993 O O . LEU C 2 93 ? 125.491 131.405 159.727 1.00 292.71 93 LEU C O 1
ATOM 9998 N N . TYR C 2 94 ? 124.594 132.941 158.321 1.00 267.42 94 TYR C N 1
ATOM 9999 C CA . TYR C 2 94 ? 124.503 132.127 157.124 1.00 267.42 94 TYR C CA 1
ATOM 10000 C C . TYR C 2 94 ? 125.914 131.758 156.700 1.00 267.42 94 TYR C C 1
ATOM 10001 O O . TYR C 2 94 ? 126.568 132.501 155.962 1.00 267.42 94 TYR C O 1
ATOM 10010 N N . GLY C 2 95 ? 126.398 130.623 157.197 1.00 275.23 95 GLY C N 1
ATOM 10011 C CA . GLY C 2 95 ? 127.779 130.232 157.020 1.00 275.23 95 GLY C CA 1
ATOM 10012 C C . GLY C 2 95 ? 128.778 130.981 157.872 1.00 275.23 95 GLY C C 1
ATOM 10013 O O . GLY C 2 95 ? 129.981 130.736 157.741 1.00 275.23 95 GLY C O 1
ATOM 10014 N N . VAL C 2 96 ? 128.324 131.876 158.741 1.00 270.07 96 VAL C N 1
ATOM 10015 C CA . VAL C 2 96 ? 129.213 132.708 159.540 1.00 270.07 96 VAL C CA 1
ATOM 10016 C C . VAL C 2 96 ? 129.743 131.877 160.696 1.00 270.07 96 VAL C C 1
ATOM 10017 O O . VAL C 2 96 ? 128.965 131.307 161.470 1.00 270.07 96 VAL C O 1
ATOM 10021 N N . THR C 2 97 ? 131.067 131.789 160.806 1.00 290.65 97 THR C N 1
ATOM 10022 C CA . THR C 2 97 ? 131.700 130.863 161.735 1.00 290.65 97 THR C CA 1
ATOM 10023 C C . THR C 2 97 ? 132.542 131.547 162.807 1.00 290.65 97 THR C C 1
ATOM 10024 O O . THR C 2 97 ? 132.300 131.352 164.001 1.00 290.65 97 THR C O 1
ATOM 10028 N N . SER C 2 98 ? 133.524 132.350 162.419 1.00 323.90 98 SER C N 1
ATOM 10029 C CA . SER C 2 98 ? 134.606 132.718 163.324 1.00 323.90 98 SER C CA 1
ATOM 10030 C C . SER C 2 98 ? 134.666 134.230 163.549 1.00 323.90 98 SER C C 1
ATOM 10031 O O . SER C 2 98 ? 133.998 134.988 162.839 1.00 323.90 98 SER C O 1
ATOM 10034 N N . PRO C 2 99 ? 135.446 134.714 164.554 1.00 355.57 99 PRO C N 1
ATOM 10035 C CA . PRO C 2 99 ? 135.684 136.163 164.652 1.00 355.57 99 PRO C CA 1
ATOM 10036 C C . PRO C 2 99 ? 136.515 136.737 163.515 1.00 355.57 99 PRO C C 1
ATOM 10037 O O . PRO C 2 99 ? 137.039 136.010 162.665 1.00 355.57 99 PRO C O 1
ATOM 10041 N N . LEU C 2 100 ? 136.651 138.054 163.516 1.00 359.72 100 LEU C N 1
ATOM 10042 C CA . LEU C 2 100 ? 137.349 138.763 162.461 1.00 359.72 100 LEU C CA 1
ATOM 10043 C C . LEU C 2 100 ? 138.858 138.651 162.659 1.00 359.72 100 LEU C C 1
ATOM 10044 O O . LEU C 2 100 ? 139.334 138.492 163.784 1.00 359.72 100 LEU C O 1
ATOM 10049 N N . PRO C 2 101 ? 139.640 138.711 161.574 1.00 362.48 101 PRO C N 1
ATOM 10050 C CA . PRO C 2 101 ? 141.100 138.656 161.728 1.00 362.48 101 PRO C CA 1
ATOM 10051 C C . PRO C 2 101 ? 141.698 139.958 162.240 1.00 362.48 101 PRO C C 1
ATOM 10052 O O . PRO C 2 101 ? 140.992 140.960 162.383 1.00 362.48 101 PRO C O 1
ATOM 10056 N N . ALA C 2 102 ? 143.015 139.953 162.466 1.00 370.70 102 ALA C N 1
ATOM 10057 C CA . ALA C 2 102 ? 143.668 140.977 163.278 1.00 370.70 102 ALA C CA 1
ATOM 10058 C C . ALA C 2 102 ? 143.754 142.328 162.575 1.00 370.70 102 ALA C C 1
ATOM 10059 O O . ALA C 2 102 ? 143.469 143.364 163.186 1.00 370.70 102 ALA C O 1
ATOM 10061 N N . HIS C 2 103 ? 144.166 142.345 161.302 1.00 356.33 103 HIS C N 1
ATOM 10062 C CA . HIS C 2 103 ? 144.417 143.619 160.639 1.00 356.33 103 HIS C CA 1
ATOM 10063 C C . HIS C 2 103 ? 143.123 144.363 160.347 1.00 356.33 103 HIS C C 1
ATOM 10064 O O . HIS C 2 103 ? 143.111 145.597 160.345 1.00 356.33 103 HIS C O 1
ATOM 10071 N N . TYR C 2 104 ? 142.018 143.643 160.155 1.00 377.92 104 TYR C N 1
ATOM 10072 C CA . TYR C 2 104 ? 140.786 144.330 159.804 1.00 377.92 104 TYR C CA 1
ATOM 10073 C C . TYR C 2 104 ? 140.036 144.788 161.044 1.00 377.92 104 TYR C C 1
ATOM 10074 O O . TYR C 2 104 ? 139.268 145.753 160.981 1.00 377.92 104 TYR C O 1
ATOM 10083 N N . ILE C 2 105 ? 140.224 144.102 162.176 1.00 381.69 105 ILE C N 1
ATOM 10084 C CA . ILE C 2 105 ? 139.759 144.657 163.445 1.00 381.69 105 ILE C CA 1
ATOM 10085 C C . ILE C 2 105 ? 140.469 145.971 163.724 1.00 381.69 105 ILE C C 1
ATOM 10086 O O . ILE C 2 105 ? 139.828 146.964 164.087 1.00 381.69 105 ILE C O 1
ATOM 10091 N N . SER C 2 106 ? 141.785 146.017 163.498 1.00 384.79 106 SER C N 1
ATOM 10092 C CA . SER C 2 106 ? 142.543 147.258 163.599 1.00 384.79 106 SER C CA 1
ATOM 10093 C C . SER C 2 106 ? 142.121 148.278 162.556 1.00 384.79 106 SER C C 1
ATOM 10094 O O . SER C 2 106 ? 142.255 149.481 162.799 1.00 384.79 106 SER C O 1
ATOM 10097 N N . ASP C 2 107 ? 141.612 147.829 161.410 1.00 376.57 107 ASP C N 1
ATOM 10098 C CA . ASP C 2 107 ? 140.963 148.722 160.470 1.00 376.57 107 ASP C CA 1
ATOM 10099 C C . ASP C 2 107 ? 139.620 149.237 160.962 1.00 376.57 107 ASP C C 1
ATOM 10100 O O . ASP C 2 107 ? 139.197 150.309 160.526 1.00 376.57 107 ASP C O 1
ATOM 10105 N N . ILE C 2 108 ? 138.952 148.524 161.868 1.00 371.73 108 ILE C N 1
ATOM 10106 C CA . ILE C 2 108 ? 137.636 148.962 162.323 1.00 371.73 108 ILE C CA 1
ATOM 10107 C C . ILE C 2 108 ? 137.666 149.474 163.764 1.00 371.73 108 ILE C C 1
ATOM 10108 O O . ILE C 2 108 ? 136.915 150.401 164.096 1.00 371.73 108 ILE C O 1
ATOM 10113 N N . ALA C 2 109 ? 138.568 148.936 164.600 1.00 362.16 109 ALA C N 1
ATOM 10114 C CA . ALA C 2 109 ? 138.959 149.523 165.885 1.00 362.16 109 ALA C CA 1
ATOM 10115 C C . ALA C 2 109 ? 137.812 149.678 166.879 1.00 362.16 109 ALA C C 1
ATOM 10116 O O . ALA C 2 109 ? 137.324 150.796 167.067 1.00 362.16 109 ALA C O 1
ATOM 10118 N N . GLN C 2 110 ? 137.365 148.601 167.532 1.00 352.03 110 GLN C N 1
ATOM 10119 C CA . GLN C 2 110 ? 138.063 147.313 167.667 1.00 352.03 110 GLN C CA 1
ATOM 10120 C C . GLN C 2 110 ? 137.130 146.100 167.608 1.00 352.03 110 GLN C C 1
ATOM 10121 O O . GLN C 2 110 ? 137.158 145.318 168.564 1.00 352.03 110 GLN C O 1
ATOM 10127 N N . GLN C 2 111 ? 136.343 145.950 166.530 1.00 369.87 111 GLN C N 1
ATOM 10128 C CA . GLN C 2 111 ? 135.022 145.293 166.506 1.00 369.87 111 GLN C CA 1
ATOM 10129 C C . GLN C 2 111 ? 134.047 146.064 167.399 1.00 369.87 111 GLN C C 1
ATOM 10130 O O . GLN C 2 111 ? 133.578 145.608 168.442 1.00 369.87 111 GLN C O 1
ATOM 10136 N N . ARG C 2 112 ? 133.764 147.267 166.922 1.00 380.48 112 ARG C N 1
ATOM 10137 C CA . ARG C 2 112 ? 133.041 148.284 167.661 1.00 380.48 112 ARG C CA 1
ATOM 10138 C C . ARG C 2 112 ? 131.883 148.685 166.748 1.00 380.48 112 ARG C C 1
ATOM 10139 O O . ARG C 2 112 ? 131.557 147.978 165.789 1.00 380.48 112 ARG C O 1
ATOM 10147 N N . GLU C 2 113 ? 131.220 149.802 167.050 1.00 359.86 113 GLU C N 1
ATOM 10148 C CA . GLU C 2 113 ? 130.096 150.287 166.258 1.00 359.86 113 GLU C CA 1
ATOM 10149 C C . GLU C 2 113 ? 130.493 150.738 164.850 1.00 359.86 113 GLU C C 1
ATOM 10150 O O . GLU C 2 113 ? 129.609 151.011 164.030 1.00 359.86 113 GLU C O 1
ATOM 10156 N N . GLY C 2 114 ? 131.794 150.831 164.549 1.00 341.60 114 GLY C N 1
ATOM 10157 C CA . GLY C 2 114 ? 132.252 151.043 163.184 1.00 341.60 114 GLY C CA 1
ATOM 10158 C C . GLY C 2 114 ? 132.078 149.843 162.271 1.00 341.60 114 GLY C C 1
ATOM 10159 O O . GLY C 2 114 ? 132.180 149.987 161.048 1.00 341.60 114 GLY C O 1
ATOM 10160 N N . HIS C 2 115 ? 131.826 148.658 162.840 1.00 328.69 115 HIS C N 1
ATOM 10161 C CA . HIS C 2 115 ? 131.437 147.492 162.053 1.00 328.69 115 HIS C CA 1
ATOM 10162 C C . HIS C 2 115 ? 130.103 147.699 161.353 1.00 328.69 115 HIS C C 1
ATOM 10163 O O . HIS C 2 115 ? 129.853 147.089 160.308 1.00 328.69 115 HIS C O 1
ATOM 10170 N N . GLU C 2 116 ? 129.253 148.563 161.900 1.00 325.42 116 GLU C N 1
ATOM 10171 C CA . GLU C 2 116 ? 127.986 148.897 161.273 1.00 325.42 116 GLU C CA 1
ATOM 10172 C C . GLU C 2 116 ? 128.176 149.666 159.970 1.00 325.42 116 GLU C C 1
ATOM 10173 O O . GLU C 2 116 ? 127.269 149.673 159.133 1.00 325.42 116 GLU C O 1
ATOM 10179 N N . ALA C 2 117 ? 129.333 150.303 159.778 1.00 305.79 117 ALA C N 1
ATOM 10180 C CA . ALA C 2 117 ? 129.700 150.909 158.505 1.00 305.79 117 ALA C CA 1
ATOM 10181 C C . ALA C 2 117 ? 130.726 150.072 157.747 1.00 305.79 117 ALA C C 1
ATOM 10182 O O . ALA C 2 117 ? 131.248 150.511 156.719 1.00 305.79 117 ALA C O 1
ATOM 10184 N N . ALA C 2 118 ? 131.016 148.866 158.235 1.00 300.21 118 ALA C N 1
ATOM 10185 C CA . ALA C 2 118 ? 131.973 147.969 157.607 1.00 300.21 118 ALA C CA 1
ATOM 10186 C C . ALA C 2 118 ? 131.334 146.725 157.019 1.00 300.21 118 ALA C C 1
ATOM 10187 O O . ALA C 2 118 ? 131.889 146.141 156.081 1.00 300.21 118 ALA C O 1
ATOM 10189 N N . ALA C 2 119 ? 130.191 146.307 157.554 1.00 277.31 119 ALA C N 1
ATOM 10190 C CA . ALA C 2 119 ? 129.442 145.182 157.021 1.00 277.31 119 ALA C CA 1
ATOM 10191 C C . ALA C 2 119 ? 128.959 145.424 155.603 1.00 277.31 119 ALA C C 1
ATOM 10192 O O . ALA C 2 119 ? 128.738 144.452 154.881 1.00 277.31 119 ALA C O 1
ATOM 10194 N N . ASP C 2 120 ? 128.808 146.688 155.199 1.00 272.19 120 ASP C N 1
ATOM 10195 C CA . ASP C 2 120 ? 128.488 147.016 153.814 1.00 272.19 120 ASP C CA 1
ATOM 10196 C C . ASP C 2 120 ? 129.577 146.531 152.867 1.00 272.19 120 ASP C C 1
ATOM 10197 O O . ASP C 2 120 ? 129.288 145.910 151.836 1.00 272.19 120 ASP C O 1
ATOM 10202 N N . PHE C 2 121 ? 130.838 146.813 153.199 1.00 250.09 121 PHE C N 1
ATOM 10203 C CA . PHE C 2 121 ? 131.936 146.202 152.464 1.00 250.09 121 PHE C CA 1
ATOM 10204 C C . PHE C 2 121 ? 131.952 144.701 152.643 1.00 250.09 121 PHE C C 1
ATOM 10205 O O . PHE C 2 121 ? 132.174 143.964 151.683 1.00 250.09 121 PHE C O 1
ATOM 10213 N N . LEU C 2 122 ? 131.739 144.240 153.870 1.00 234.90 122 LEU C N 1
ATOM 10214 C CA . LEU C 2 122 ? 131.994 142.844 154.191 1.00 234.90 122 LEU C CA 1
ATOM 10215 C C . LEU C 2 122 ? 130.995 141.922 153.499 1.00 234.90 122 LEU C C 1
ATOM 10216 O O . LEU C 2 122 ? 131.309 140.767 153.198 1.00 234.90 122 LEU C O 1
ATOM 10221 N N . ASP C 2 123 ? 129.813 142.442 153.180 1.00 228.49 123 ASP C N 1
ATOM 10222 C CA . ASP C 2 123 ? 128.762 141.681 152.524 1.00 228.49 123 ASP C CA 1
ATOM 10223 C C . ASP C 2 123 ? 128.795 141.822 151.009 1.00 228.49 123 ASP C C 1
ATOM 10224 O O . ASP C 2 123 ? 127.788 141.527 150.345 1.00 228.49 123 ASP C O 1
ATOM 10229 N N . ILE C 2 124 ? 129.932 142.251 150.448 1.00 194.53 124 ILE C N 1
ATOM 10230 C CA . ILE C 2 124 ? 130.059 142.398 149.003 1.00 194.53 124 ILE C CA 1
ATOM 10231 C C . ILE C 2 124 ? 129.907 141.063 148.290 1.00 194.53 124 ILE C C 1
ATOM 10232 O O . ILE C 2 124 ? 129.360 141.007 147.183 1.00 194.53 124 ILE C O 1
ATOM 10237 N N . PHE C 2 125 ? 130.294 139.970 148.932 1.00 194.07 125 PHE C N 1
ATOM 10238 C CA . PHE C 2 125 ? 130.223 138.685 148.271 1.00 194.07 125 PHE C CA 1
ATOM 10239 C C . PHE C 2 125 ? 128.804 138.160 148.323 1.00 194.07 125 PHE C C 1
ATOM 10240 O O . PHE C 2 125 ? 128.203 137.863 147.287 1.00 194.07 125 PHE C O 1
ATOM 10248 N N . SER C 2 126 ? 128.220 138.156 149.518 1.00 190.03 126 SER C N 1
ATOM 10249 C CA . SER C 2 126 ? 126.850 137.723 149.726 1.00 190.03 126 SER C CA 1
ATOM 10250 C C . SER C 2 126 ? 125.837 138.592 149.001 1.00 190.03 126 SER C C 1
ATOM 10251 O O . SER C 2 126 ? 124.684 138.174 148.861 1.00 190.03 126 SER C O 1
ATOM 10254 N N . HIS C 2 127 ? 126.226 139.784 148.551 1.00 201.06 127 HIS C N 1
ATOM 10255 C CA . HIS C 2 127 ? 125.414 140.466 147.560 1.00 201.06 127 HIS C CA 1
ATOM 10256 C C . HIS C 2 127 ? 125.340 139.638 146.285 1.00 201.06 127 HIS C C 1
ATOM 10257 O O . HIS C 2 127 ? 124.268 139.160 145.904 1.00 201.06 127 HIS C O 1
ATOM 10264 N N . ARG C 2 128 ? 126.485 139.402 145.644 1.00 192.55 128 ARG C N 1
ATOM 10265 C CA . ARG C 2 128 ? 126.488 138.816 144.309 1.00 192.55 128 ARG C CA 1
ATOM 10266 C C . ARG C 2 128 ? 126.198 137.325 144.297 1.00 192.55 128 ARG C C 1
ATOM 10267 O O . ARG C 2 128 ? 125.929 136.775 143.227 1.00 192.55 128 ARG C O 1
ATOM 10275 N N . LEU C 2 129 ? 126.271 136.653 145.436 1.00 170.99 129 LEU C N 1
ATOM 10276 C CA . LEU C 2 129 ? 126.040 135.218 145.414 1.00 170.99 129 LEU C CA 1
ATOM 10277 C C . LEU C 2 129 ? 124.572 134.861 145.329 1.00 170.99 129 LEU C C 1
ATOM 10278 O O . LEU C 2 129 ? 124.181 134.044 144.484 1.00 170.99 129 LEU C O 1
ATOM 10283 N N . ILE C 2 130 ? 123.745 135.483 146.170 1.00 160.54 130 ILE C N 1
ATOM 10284 C CA . ILE C 2 130 ? 122.325 135.173 146.219 1.00 160.54 130 ILE C CA 1
ATOM 10285 C C . ILE C 2 130 ? 121.600 135.653 144.972 1.00 160.54 130 ILE C C 1
ATOM 10286 O O . ILE C 2 130 ? 120.464 135.227 144.716 1.00 160.54 130 ILE C O 1
ATOM 10291 N N . THR C 2 131 ? 122.229 136.523 144.181 1.00 174.39 131 THR C N 1
ATOM 10292 C CA . THR C 2 131 ? 121.781 136.769 142.818 1.00 174.39 131 THR C CA 1
ATOM 10293 C C . THR C 2 131 ? 121.716 135.473 142.036 1.00 174.39 131 THR C C 1
ATOM 10294 O O . THR C 2 131 ? 120.638 135.003 141.659 1.00 174.39 131 THR C O 1
ATOM 10298 N N . GLN C 2 132 ? 122.866 134.853 141.836 1.00 178.44 132 GLN C N 1
ATOM 10299 C CA . GLN C 2 132 ? 122.913 133.705 140.961 1.00 178.44 132 GLN C CA 1
ATOM 10300 C C . GLN C 2 132 ? 122.302 132.481 141.600 1.00 178.44 132 GLN C C 1
ATOM 10301 O O . GLN C 2 132 ? 121.858 131.587 140.875 1.00 178.44 132 GLN C O 1
ATOM 10307 N N . TYR C 2 133 ? 122.240 132.440 142.931 1.00 170.95 133 TYR C N 1
ATOM 10308 C CA . TYR C 2 133 ? 121.479 131.386 143.587 1.00 170.95 133 TYR C CA 1
ATOM 10309 C C . TYR C 2 133 ? 120.013 131.461 143.221 1.00 170.95 133 TYR C C 1
ATOM 10310 O O . TYR C 2 133 ? 119.369 130.433 142.992 1.00 170.95 133 TYR C O 1
ATOM 10319 N N . TYR C 2 134 ? 119.468 132.669 143.171 1.00 201.14 134 TYR C N 1
ATOM 10320 C CA . TYR C 2 134 ? 118.117 132.823 142.670 1.00 201.14 134 TYR C CA 1
ATOM 10321 C C . TYR C 2 134 ? 118.036 132.481 141.203 1.00 201.14 134 TYR C C 1
ATOM 10322 O O . TYR C 2 134 ? 117.062 131.859 140.763 1.00 201.14 134 TYR C O 1
ATOM 10331 N N . ARG C 2 135 ? 119.037 132.911 140.447 1.00 190.55 135 ARG C N 1
ATOM 10332 C CA . ARG C 2 135 ? 119.041 132.745 139.006 1.00 190.55 135 ARG C CA 1
ATOM 10333 C C . ARG C 2 135 ? 119.021 131.287 138.585 1.00 190.55 135 ARG C C 1
ATOM 10334 O O . ARG C 2 135 ? 118.367 130.952 137.592 1.00 190.55 135 ARG C O 1
ATOM 10342 N N . ILE C 2 136 ? 119.698 130.427 139.343 1.00 180.71 136 ILE C N 1
ATOM 10343 C CA . ILE C 2 136 ? 119.557 128.988 139.169 1.00 180.71 136 ILE C CA 1
ATOM 10344 C C . ILE C 2 136 ? 118.120 128.559 139.391 1.00 180.71 136 ILE C C 1
ATOM 10345 O O . ILE C 2 136 ? 117.512 127.910 138.533 1.00 180.71 136 ILE C O 1
ATOM 10350 N N . TRP C 2 137 ? 117.546 128.958 140.522 1.00 202.41 137 TRP C N 1
ATOM 10351 C CA . TRP C 2 137 ? 116.253 128.454 140.951 1.00 202.41 137 TRP C CA 1
ATOM 10352 C C . TRP C 2 137 ? 115.122 128.896 140.051 1.00 202.41 137 TRP C C 1
ATOM 10353 O O . TRP C 2 137 ? 114.087 128.232 139.989 1.00 202.41 137 TRP C O 1
ATOM 10364 N N . ARG C 2 138 ? 115.272 130.007 139.368 1.00 184.39 138 ARG C N 1
ATOM 10365 C CA . ARG C 2 138 ? 114.085 130.478 138.692 1.00 184.39 138 ARG C CA 1
ATOM 10366 C C . ARG C 2 138 ? 114.300 130.504 137.196 1.00 184.39 138 ARG C C 1
ATOM 10367 O O . ARG C 2 138 ? 113.382 130.189 136.440 1.00 184.39 138 ARG C O 1
ATOM 10375 N N . LYS C 2 139 ? 115.482 130.888 136.743 1.00 176.28 139 LYS C N 1
ATOM 10376 C CA . LYS C 2 139 ? 115.620 131.012 135.303 1.00 176.28 139 LYS C CA 1
ATOM 10377 C C . LYS C 2 139 ? 116.634 130.073 134.690 1.00 176.28 139 LYS C C 1
ATOM 10378 O O . LYS C 2 139 ? 116.510 129.743 133.510 1.00 176.28 139 LYS C O 1
ATOM 10384 N N . TYR C 2 140 ? 117.648 129.646 135.429 1.00 180.22 140 TYR C N 1
ATOM 10385 C CA . TYR C 2 140 ? 118.750 129.007 134.730 1.00 180.22 140 TYR C CA 1
ATOM 10386 C C . TYR C 2 140 ? 118.506 127.544 134.394 1.00 180.22 140 TYR C C 1
ATOM 10387 O O . TYR C 2 140 ? 118.584 127.184 133.218 1.00 180.22 140 TYR C O 1
ATOM 10396 N N . SER C 2 141 ? 118.167 126.709 135.367 1.00 152.17 141 SER C N 1
ATOM 10397 C CA . SER C 2 141 ? 117.981 125.293 135.081 1.00 152.17 141 SER C CA 1
ATOM 10398 C C . SER C 2 141 ? 116.737 124.689 135.696 1.00 152.17 141 SER C C 1
ATOM 10399 O O . SER C 2 141 ? 116.475 123.508 135.461 1.00 152.17 141 SER C O 1
ATOM 10402 N N . TYR C 2 142 ? 115.992 125.411 136.489 1.00 162.69 142 TYR C N 1
ATOM 10403 C CA . TYR C 2 142 ? 114.705 124.914 136.941 1.00 162.69 142 TYR C CA 1
ATOM 10404 C C . TYR C 2 142 ? 113.508 125.052 136.005 1.00 162.69 142 TYR C C 1
ATOM 10405 O O . TYR C 2 142 ? 112.718 124.109 135.908 1.00 162.69 142 TYR C O 1
ATOM 10414 N N . PRO C 2 143 ? 113.347 126.157 135.264 1.00 145.44 143 PRO C N 1
ATOM 10415 C CA . PRO C 2 143 ? 112.043 126.843 135.185 1.00 145.44 143 PRO C CA 1
ATOM 10416 C C . PRO C 2 143 ? 110.827 126.102 134.652 1.00 145.44 143 PRO C C 1
ATOM 10417 O O . PRO C 2 143 ? 109.808 126.748 134.382 1.00 145.44 143 PRO C O 1
ATOM 10421 N N . ALA C 2 144 ? 110.963 124.807 134.363 1.00 132.62 144 ALA C N 1
ATOM 10422 C CA . ALA C 2 144 ? 109.898 123.914 133.923 1.00 132.62 144 ALA C CA 1
ATOM 10423 C C . ALA C 2 144 ? 109.317 124.312 132.579 1.00 132.62 144 ALA C C 1
ATOM 10424 O O . ALA C 2 144 ? 108.221 123.873 132.235 1.00 132.62 144 ALA C O 1
ATOM 10426 N N . THR C 2 145 ? 110.023 125.181 131.839 1.00 140.90 145 THR C N 1
ATOM 10427 C CA . THR C 2 145 ? 109.518 125.933 130.680 1.00 140.90 145 THR C CA 1
ATOM 10428 C C . THR C 2 145 ? 108.200 126.642 130.980 1.00 140.90 145 THR C C 1
ATOM 10429 O O . THR C 2 145 ? 107.409 126.929 130.081 1.00 140.90 145 THR C O 1
ATOM 10433 N N . PHE C 2 146 ? 107.984 126.954 132.248 1.00 154.86 146 PHE C N 1
ATOM 10434 C CA . PHE C 2 146 ? 106.752 127.471 132.806 1.00 154.86 146 PHE C CA 1
ATOM 10435 C C . PHE C 2 146 ? 107.044 128.684 133.661 1.00 154.86 146 PHE C C 1
ATOM 10436 O O . PHE C 2 146 ? 106.218 129.596 133.768 1.00 154.86 146 PHE C O 1
ATOM 10444 N N . GLU C 2 147 ? 108.219 128.716 134.267 1.00 159.91 147 GLU C N 1
ATOM 10445 C CA . GLU C 2 147 ? 108.667 129.965 134.834 1.00 159.91 147 GLU C CA 1
ATOM 10446 C C . GLU C 2 147 ? 109.379 130.797 133.791 1.00 159.91 147 GLU C C 1
ATOM 10447 O O . GLU C 2 147 ? 109.173 132.010 133.735 1.00 159.91 147 GLU C O 1
ATOM 10453 N N . ALA C 2 148 ? 110.213 130.153 132.972 1.00 136.28 148 ALA C N 1
ATOM 10454 C CA . ALA C 2 148 ? 110.912 130.839 131.893 1.00 136.28 148 ALA C CA 1
ATOM 10455 C C . ALA C 2 148 ? 109.919 131.412 130.907 1.00 136.28 148 ALA C C 1
ATOM 10456 O O . ALA C 2 148 ? 110.113 132.516 130.392 1.00 136.28 148 ALA C O 1
ATOM 10458 N N . GLY C 2 149 ? 108.897 130.625 130.577 1.00 128.23 149 GLY C N 1
ATOM 10459 C CA . GLY C 2 149 ? 107.597 131.068 130.112 1.00 128.23 149 GLY C CA 1
ATOM 10460 C C . GLY C 2 149 ? 107.550 132.111 129.021 1.00 128.23 149 GLY C C 1
ATOM 10461 O O . GLY C 2 149 ? 106.599 132.891 128.947 1.00 128.23 149 GLY C O 1
ATOM 10462 N N . GLY C 2 150 ? 108.580 132.154 128.185 1.00 122.56 150 GLY C N 1
ATOM 10463 C CA . GLY C 2 150 ? 108.772 133.270 127.290 1.00 122.56 150 GLY C CA 1
ATOM 10464 C C . GLY C 2 150 ? 107.843 133.253 126.101 1.00 122.56 150 GLY C C 1
ATOM 10465 O O . GLY C 2 150 ? 106.777 132.641 126.086 1.00 122.56 150 GLY C O 1
ATOM 10466 N N . GLN C 2 151 ? 108.278 133.938 125.061 1.00 114.29 151 GLN C N 1
ATOM 10467 C CA . GLN C 2 151 ? 107.484 134.097 123.858 1.00 114.29 151 GLN C CA 1
ATOM 10468 C C . GLN C 2 151 ? 108.258 133.571 122.676 1.00 114.29 151 GLN C C 1
ATOM 10469 O O . GLN C 2 151 ? 108.424 134.244 121.658 1.00 114.29 151 GLN C O 1
ATOM 10475 N N . ASP C 2 152 ? 108.747 132.337 122.837 1.00 130.91 152 ASP C N 1
ATOM 10476 C CA . ASP C 2 152 ? 109.819 131.752 122.032 1.00 130.91 152 ASP C CA 1
ATOM 10477 C C . ASP C 2 152 ? 111.046 132.658 122.042 1.00 130.91 152 ASP C C 1
ATOM 10478 O O . ASP C 2 152 ? 111.465 133.187 121.013 1.00 130.91 152 ASP C O 1
ATOM 10483 N N . LYS C 2 153 ? 111.599 132.862 123.212 1.00 134.62 153 LYS C N 1
ATOM 10484 C CA . LYS C 2 153 ? 112.927 133.431 123.311 1.00 134.62 153 LYS C CA 1
ATOM 10485 C C . LYS C 2 153 ? 113.817 132.631 124.239 1.00 134.62 153 LYS C C 1
ATOM 10486 O O . LYS C 2 153 ? 115.037 132.605 124.046 1.00 134.62 153 LYS C O 1
ATOM 10492 N N . THR C 2 154 ? 113.225 131.946 125.215 1.00 138.32 154 THR C N 1
ATOM 10493 C CA . THR C 2 154 ? 113.996 131.331 126.282 1.00 138.32 154 THR C CA 1
ATOM 10494 C C . THR C 2 154 ? 114.843 130.194 125.750 1.00 138.32 154 THR C C 1
ATOM 10495 O O . THR C 2 154 ? 114.436 129.460 124.838 1.00 138.32 154 THR C O 1
ATOM 10499 N N . SER C 2 155 ? 116.040 130.079 126.319 1.00 122.81 155 SER C N 1
ATOM 10500 C CA . SER C 2 155 ? 116.926 128.992 125.969 1.00 122.81 155 SER C CA 1
ATOM 10501 C C . SER C 2 155 ? 116.308 127.646 126.285 1.00 122.81 155 SER C C 1
ATOM 10502 O O . SER C 2 155 ? 116.579 126.698 125.561 1.00 122.81 155 SER C O 1
ATOM 10505 N N . GLN C 2 156 ? 115.448 127.562 127.307 1.00 141.32 156 GLN C N 1
ATOM 10506 C CA . GLN C 2 156 ? 114.614 126.384 127.523 1.00 141.32 156 GLN C CA 1
ATOM 10507 C C . GLN C 2 156 ? 113.803 125.994 126.314 1.00 141.32 156 GLN C C 1
ATOM 10508 O O . GLN C 2 156 ? 113.798 124.819 125.945 1.00 141.32 156 GLN C O 1
ATOM 10514 N N . TYR C 2 157 ? 113.124 126.954 125.706 1.00 135.72 157 TYR C N 1
ATOM 10515 C CA . TYR C 2 157 ? 112.325 126.657 124.535 1.00 135.72 157 TYR C CA 1
ATOM 10516 C C . TYR C 2 157 ? 113.207 126.248 123.375 1.00 135.72 157 TYR C C 1
ATOM 10517 O O . TYR C 2 157 ? 112.902 125.280 122.674 1.00 135.72 157 TYR C O 1
ATOM 10526 N N . LEU C 2 158 ? 114.331 126.939 123.191 1.00 116.40 158 LEU C N 1
ATOM 10527 C CA . LEU C 2 158 ? 115.190 126.587 122.069 1.00 116.40 158 LEU C CA 1
ATOM 10528 C C . LEU C 2 158 ? 115.855 125.236 122.256 1.00 116.40 158 LEU C C 1
ATOM 10529 O O . LEU C 2 158 ? 116.079 124.526 121.274 1.00 116.40 158 LEU C O 1
ATOM 10534 N N . LEU C 2 159 ? 116.138 124.842 123.492 1.00 110.90 159 LEU C N 1
ATOM 10535 C CA . LEU C 2 159 ? 116.671 123.506 123.696 1.00 110.90 159 LEU C CA 1
ATOM 10536 C C . LEU C 2 159 ? 115.587 122.459 123.516 1.00 110.90 159 LEU C C 1
ATOM 10537 O O . LEU C 2 159 ? 115.723 121.571 122.670 1.00 110.90 159 LEU C O 1
ATOM 10542 N N . GLY C 2 160 ? 114.474 122.590 124.232 1.00 101.02 160 GLY C N 1
ATOM 10543 C CA . GLY C 2 160 ? 113.457 121.558 124.254 1.00 101.02 160 GLY C CA 1
ATOM 10544 C C . GLY C 2 160 ? 112.487 121.638 123.104 1.00 101.02 160 GLY C C 1
ATOM 10545 O O . GLY C 2 160 ? 111.444 120.985 123.110 1.00 101.02 160 GLY C O 1
ATOM 10546 N N . LEU C 2 161 ? 112.816 122.459 122.121 1.00 109.65 161 LEU C N 1
ATOM 10547 C CA . LEU C 2 161 ? 112.087 122.492 120.880 1.00 109.65 161 LEU C CA 1
ATOM 10548 C C . LEU C 2 161 ? 112.901 122.015 119.704 1.00 109.65 161 LEU C C 1
ATOM 10549 O O . LEU C 2 161 ? 112.318 121.493 118.751 1.00 109.65 161 LEU C O 1
ATOM 10554 N N . ALA C 2 162 ? 114.214 122.155 119.736 1.00 123.69 162 ALA C N 1
ATOM 10555 C CA . ALA C 2 162 ? 114.997 121.851 118.552 1.00 123.69 162 ALA C CA 1
ATOM 10556 C C . ALA C 2 162 ? 115.109 120.362 118.267 1.00 123.69 162 ALA C C 1
ATOM 10557 O O . ALA C 2 162 ? 115.625 119.993 117.211 1.00 123.69 162 ALA C O 1
ATOM 10559 N N . ARG C 2 163 ? 114.642 119.503 119.164 1.00 156.99 163 ARG C N 1
ATOM 10560 C CA . ARG C 2 163 ? 114.667 118.072 118.918 1.00 156.99 163 ARG C CA 1
ATOM 10561 C C . ARG C 2 163 ? 113.629 117.652 117.905 1.00 156.99 163 ARG C C 1
ATOM 10562 O O . ARG C 2 163 ? 113.775 116.604 117.278 1.00 156.99 163 ARG C O 1
ATOM 10570 N N . LEU C 2 164 ? 112.597 118.452 117.717 1.00 118.00 164 LEU C N 1
ATOM 10571 C CA . LEU C 2 164 ? 111.749 118.279 116.563 1.00 118.00 164 LEU C CA 1
ATOM 10572 C C . LEU C 2 164 ? 112.500 118.606 115.291 1.00 118.00 164 LEU C C 1
ATOM 10573 O O . LEU C 2 164 ? 112.225 118.017 114.243 1.00 118.00 164 LEU C O 1
ATOM 10578 N N . GLY C 2 165 ? 113.482 119.487 115.382 1.00 114.74 165 GLY C N 1
ATOM 10579 C CA . GLY C 2 165 ? 114.320 119.783 114.260 1.00 114.74 165 GLY C CA 1
ATOM 10580 C C . GLY C 2 165 ? 114.008 121.082 113.569 1.00 114.74 165 GLY C C 1
ATOM 10581 O O . GLY C 2 165 ? 113.852 121.110 112.346 1.00 114.74 165 GLY C O 1
ATOM 10582 N N . ILE C 2 166 ? 113.844 122.158 114.335 1.00 114.17 166 ILE C N 1
ATOM 10583 C CA . ILE C 2 166 ? 113.815 123.500 113.751 1.00 114.17 166 ILE C CA 1
ATOM 10584 C C . ILE C 2 166 ? 114.793 124.435 114.468 1.00 114.17 166 ILE C C 1
ATOM 10585 O O . ILE C 2 166 ? 114.358 125.239 115.300 1.00 114.17 166 ILE C O 1
ATOM 10590 N N . PRO C 2 167 ? 116.131 124.317 114.277 1.00 120.18 167 PRO C N 1
ATOM 10591 C CA . PRO C 2 167 ? 116.998 125.487 114.493 1.00 120.18 167 PRO C CA 1
ATOM 10592 C C . PRO C 2 167 ? 117.437 126.168 113.204 1.00 120.18 167 PRO C C 1
ATOM 10593 O O . PRO C 2 167 ? 117.642 125.505 112.184 1.00 120.18 167 PRO C O 1
ATOM 10597 N N . GLY C 2 168 ? 117.593 127.489 113.228 1.00 142.47 168 GLY C N 1
ATOM 10598 C CA . GLY C 2 168 ? 118.092 128.216 112.073 1.00 142.47 168 GLY C CA 1
ATOM 10599 C C . GLY C 2 168 ? 117.070 128.467 110.978 1.00 142.47 168 GLY C C 1
ATOM 10600 O O . GLY C 2 168 ? 117.265 129.334 110.121 1.00 142.47 168 GLY C O 1
ATOM 10601 N N . CYS C 2 169 ? 115.965 127.723 111.010 1.00 161.87 169 CYS C N 1
ATOM 10602 C CA . CYS C 2 169 ? 114.973 127.691 109.949 1.00 161.87 169 CYS C CA 1
ATOM 10603 C C . CYS C 2 169 ? 113.913 128.761 110.098 1.00 161.87 169 CYS C C 1
ATOM 10604 O O . CYS C 2 169 ? 112.782 128.561 109.645 1.00 161.87 169 CYS C O 1
ATOM 10607 N N . ALA C 2 170 ? 114.242 129.895 110.717 1.00 166.10 170 ALA C N 1
ATOM 10608 C CA . ALA C 2 170 ? 113.301 130.998 110.878 1.00 166.10 170 ALA C CA 1
ATOM 10609 C C . ALA C 2 170 ? 112.903 131.657 109.561 1.00 166.10 170 ALA C C 1
ATOM 10610 O O . ALA C 2 170 ? 112.033 132.535 109.566 1.00 166.10 170 ALA C O 1
ATOM 10612 N N . GLN C 2 171 ? 113.532 131.278 108.454 1.00 193.72 171 GLN C N 1
ATOM 10613 C CA . GLN C 2 171 ? 113.111 131.718 107.137 1.00 193.72 171 GLN C CA 1
ATOM 10614 C C . GLN C 2 171 ? 111.730 131.179 106.791 1.00 193.72 171 GLN C C 1
ATOM 10615 O O . GLN C 2 171 ? 111.418 130.012 107.046 1.00 193.72 171 GLN C O 1
ATOM 10621 N N . ASN C 2 172 ? 110.901 132.060 106.227 1.00 185.61 172 ASN C N 1
ATOM 10622 C CA . ASN C 2 172 ? 109.617 131.772 105.595 1.00 185.61 172 ASN C CA 1
ATOM 10623 C C . ASN C 2 172 ? 108.580 131.221 106.556 1.00 185.61 172 ASN C C 1
ATOM 10624 O O . ASN C 2 172 ? 107.707 130.456 106.140 1.00 185.61 172 ASN C O 1
ATOM 10629 N N . ILE C 2 173 ? 108.641 131.586 107.827 1.00 153.48 173 ILE C N 1
ATOM 10630 C CA . ILE C 2 173 ? 107.622 131.213 108.793 1.00 153.48 173 ILE C CA 1
ATOM 10631 C C . ILE C 2 173 ? 106.908 132.482 109.221 1.00 153.48 173 ILE C C 1
ATOM 10632 O O . ILE C 2 173 ? 107.411 133.231 110.067 1.00 153.48 173 ILE C O 1
ATOM 10637 N N . ALA C 2 174 ? 105.740 132.727 108.622 1.00 153.82 174 ALA C N 1
ATOM 10638 C CA . ALA C 2 174 ? 105.003 133.953 108.894 1.00 153.82 174 ALA C CA 1
ATOM 10639 C C . ALA C 2 174 ? 104.422 133.972 110.298 1.00 153.82 174 ALA C C 1
ATOM 10640 O O . ALA C 2 174 ? 104.797 134.840 111.090 1.00 153.82 174 ALA C O 1
ATOM 10642 N N . THR C 2 175 ? 103.546 133.029 110.635 1.00 145.75 175 THR C N 1
ATOM 10643 C CA . THR C 2 175 ? 103.156 132.914 112.023 1.00 145.75 175 THR C CA 1
ATOM 10644 C C . THR C 2 175 ? 104.239 132.149 112.747 1.00 145.75 175 THR C C 1
ATOM 10645 O O . THR C 2 175 ? 104.423 130.956 112.506 1.00 145.75 175 THR C O 1
ATOM 10649 N N . PRO C 2 176 ? 104.948 132.792 113.630 1.00 140.58 176 PRO C N 1
ATOM 10650 C CA . PRO C 2 176 ? 106.258 132.278 114.021 1.00 140.58 176 PRO C CA 1
ATOM 10651 C C . PRO C 2 176 ? 106.122 131.137 115.002 1.00 140.58 176 PRO C C 1
ATOM 10652 O O . PRO C 2 176 ? 105.060 130.949 115.593 1.00 140.58 176 PRO C O 1
ATOM 10656 N N . VAL C 2 177 ? 107.213 130.407 115.203 1.00 142.76 177 VAL C N 1
ATOM 10657 C CA . VAL C 2 177 ? 107.161 129.035 115.688 1.00 142.76 177 VAL C CA 1
ATOM 10658 C C . VAL C 2 177 ? 106.800 129.077 117.167 1.00 142.76 177 VAL C C 1
ATOM 10659 O O . VAL C 2 177 ? 107.631 129.344 118.030 1.00 142.76 177 VAL C O 1
ATOM 10663 N N . SER C 2 178 ? 105.530 128.862 117.449 1.00 123.44 178 SER C N 1
ATOM 10664 C CA . SER C 2 178 ? 105.056 128.786 118.811 1.00 123.44 178 SER C CA 1
ATOM 10665 C C . SER C 2 178 ? 104.031 127.703 119.006 1.00 123.44 178 SER C C 1
ATOM 10666 O O . SER C 2 178 ? 103.739 127.343 120.141 1.00 123.44 178 SER C O 1
ATOM 10669 N N . ARG C 2 179 ? 103.486 127.167 117.925 1.00 126.69 179 ARG C N 1
ATOM 10670 C CA . ARG C 2 179 ? 102.414 126.194 118.030 1.00 126.69 179 ARG C CA 1
ATOM 10671 C C . ARG C 2 179 ? 102.941 124.775 118.065 1.00 126.69 179 ARG C C 1
ATOM 10672 O O . ARG C 2 179 ? 102.293 123.852 117.564 1.00 126.69 179 ARG C O 1
ATOM 10680 N N . PHE C 2 180 ? 104.122 124.587 118.635 1.00 99.78 180 PHE C N 1
ATOM 10681 C CA . PHE C 2 180 ? 104.588 123.260 118.979 1.00 99.78 180 PHE C CA 1
ATOM 10682 C C . PHE C 2 180 ? 103.664 122.580 119.976 1.00 99.78 180 PHE C C 1
ATOM 10683 O O . PHE C 2 180 ? 103.533 121.354 119.937 1.00 99.78 180 PHE C O 1
ATOM 10691 N N . LEU C 2 181 ? 103.014 123.366 120.855 1.00 97.48 181 LEU C N 1
ATOM 10692 C CA . LEU C 2 181 ? 102.486 122.914 122.144 1.00 97.48 181 LEU C CA 1
ATOM 10693 C C . LEU C 2 181 ? 101.542 121.734 122.053 1.00 97.48 181 LEU C C 1
ATOM 10694 O O . LEU C 2 181 ? 101.411 120.993 123.027 1.00 97.48 181 LEU C O 1
ATOM 10699 N N . ALA C 2 182 ? 100.908 121.517 120.916 1.00 93.37 182 ALA C N 1
ATOM 10700 C CA . ALA C 2 182 ? 100.183 120.273 120.755 1.00 93.37 182 ALA C CA 1
ATOM 10701 C C . ALA C 2 182 ? 100.996 119.343 119.886 1.00 93.37 182 ALA C C 1
ATOM 10702 O O . ALA C 2 182 ? 101.047 118.133 120.113 1.00 93.37 182 ALA C O 1
ATOM 10704 N N . LEU C 2 183 ? 101.665 119.921 118.906 1.00 90.55 183 LEU C N 1
ATOM 10705 C CA . LEU C 2 183 ? 102.254 119.129 117.845 1.00 90.55 183 LEU C CA 1
ATOM 10706 C C . LEU C 2 183 ? 103.571 118.484 118.238 1.00 90.55 183 LEU C C 1
ATOM 10707 O O . LEU C 2 183 ? 104.187 117.826 117.400 1.00 90.55 183 LEU C O 1
ATOM 10712 N N . LEU C 2 184 ? 104.016 118.645 119.476 1.00 93.89 184 LEU C N 1
ATOM 10713 C CA . LEU C 2 184 ? 105.353 118.176 119.818 1.00 93.89 184 LEU C CA 1
ATOM 10714 C C . LEU C 2 184 ? 105.503 116.657 119.846 1.00 93.89 184 LEU C C 1
ATOM 10715 O O . LEU C 2 184 ? 106.480 116.172 119.252 1.00 93.89 184 LEU C O 1
ATOM 10720 N N . PRO C 2 185 ? 104.631 115.853 120.473 1.00 88.00 185 PRO C N 1
ATOM 10721 C CA . PRO C 2 185 ? 104.830 114.410 120.314 1.00 88.00 185 PRO C CA 1
ATOM 10722 C C . PRO C 2 185 ? 104.455 113.932 118.932 1.00 88.00 185 PRO C C 1
ATOM 10723 O O . PRO C 2 185 ? 105.068 112.996 118.414 1.00 88.00 185 PRO C O 1
ATOM 10727 N N . LEU C 2 186 ? 103.491 114.590 118.296 1.00 93.23 186 LEU C N 1
ATOM 10728 C CA . LEU C 2 186 ? 102.961 114.076 117.039 1.00 93.23 186 LEU C CA 1
ATOM 10729 C C . LEU C 2 186 ? 103.869 114.378 115.869 1.00 93.23 186 LEU C C 1
ATOM 10730 O O . LEU C 2 186 ? 103.836 113.661 114.869 1.00 93.23 186 LEU C O 1
ATOM 10735 N N . MET C 2 187 ? 104.681 115.421 115.960 1.00 92.62 187 MET C N 1
ATOM 10736 C CA . MET C 2 187 ? 105.659 115.697 114.925 1.00 92.62 187 MET C CA 1
ATOM 10737 C C . MET C 2 187 ? 106.912 114.873 115.083 1.00 92.62 187 MET C C 1
ATOM 10738 O O . MET C 2 187 ? 107.864 115.056 114.320 1.00 92.62 187 MET C O 1
ATOM 10743 N N . LEU C 2 188 ? 106.938 113.965 116.046 1.00 104.12 188 LEU C N 1
ATOM 10744 C CA . LEU C 2 188 ? 108.153 113.254 116.360 1.00 104.12 188 LEU C CA 1
ATOM 10745 C C . LEU C 2 188 ? 108.183 111.836 115.815 1.00 104.12 188 LEU C C 1
ATOM 10746 O O . LEU C 2 188 ? 109.264 111.351 115.477 1.00 104.12 188 LEU C O 1
ATOM 10751 N N . LEU C 2 189 ? 107.048 111.180 115.689 1.00 107.64 189 LEU C N 1
ATOM 10752 C CA . LEU C 2 189 ? 107.077 109.844 115.114 1.00 107.64 189 LEU C CA 1
ATOM 10753 C C . LEU C 2 189 ? 107.239 109.914 113.599 1.00 107.64 189 LEU C C 1
ATOM 10754 O O . LEU C 2 189 ? 106.396 110.484 112.909 1.00 107.64 189 LEU C O 1
ATOM 10759 N N . PRO C 2 190 ? 108.297 109.314 113.064 1.00 104.63 190 PRO C N 1
ATOM 10760 C CA . PRO C 2 190 ? 108.729 109.605 111.693 1.00 104.63 190 PRO C CA 1
ATOM 10761 C C . PRO C 2 190 ? 107.859 108.974 110.623 1.00 104.63 190 PRO C C 1
ATOM 10762 O O . PRO C 2 190 ? 107.370 107.855 110.764 1.00 104.63 190 PRO C O 1
ATOM 10766 N N . GLY C 2 191 ? 107.703 109.698 109.519 1.00 106.94 191 GLY C N 1
ATOM 10767 C CA . GLY C 2 191 ? 106.959 109.184 108.387 1.00 106.94 191 GLY C CA 1
ATOM 10768 C C . GLY C 2 191 ? 105.468 109.153 108.594 1.00 106.94 191 GLY C C 1
ATOM 10769 O O . GLY C 2 191 ? 104.756 108.453 107.871 1.00 106.94 191 GLY C O 1
ATOM 10770 N N . ARG C 2 192 ? 104.975 109.916 109.551 1.00 102.56 192 ARG C N 1
ATOM 10771 C CA . ARG C 2 192 ? 103.643 109.757 110.100 1.00 102.56 192 ARG C CA 1
ATOM 10772 C C . ARG C 2 192 ? 103.026 111.151 110.163 1.00 102.56 192 ARG C C 1
ATOM 10773 O O . ARG C 2 192 ? 103.763 112.138 110.114 1.00 102.56 192 ARG C O 1
ATOM 10781 N N . THR C 2 193 ? 101.693 111.281 110.235 1.00 101.25 193 THR C N 1
ATOM 10782 C CA . THR C 2 193 ? 100.636 110.270 110.278 1.00 101.25 193 THR C CA 1
ATOM 10783 C C . THR C 2 193 ? 99.363 110.800 109.652 1.00 101.25 193 THR C C 1
ATOM 10784 O O . THR C 2 193 ? 99.380 111.820 108.988 1.00 101.25 193 THR C O 1
ATOM 10788 N N . ALA C 2 194 ? 98.253 110.106 109.893 1.00 94.57 194 ALA C N 1
ATOM 10789 C CA . ALA C 2 194 ? 96.931 110.589 109.528 1.00 94.57 194 ALA C CA 1
ATOM 10790 C C . ALA C 2 194 ? 96.197 111.284 110.661 1.00 94.57 194 ALA C C 1
ATOM 10791 O O . ALA C 2 194 ? 95.475 112.251 110.403 1.00 94.57 194 ALA C O 1
ATOM 10793 N N . GLU C 2 195 ? 96.349 110.816 111.899 1.00 102.09 195 GLU C N 1
ATOM 10794 C CA . GLU C 2 195 ? 95.573 111.337 113.018 1.00 102.09 195 GLU C CA 1
ATOM 10795 C C . GLU C 2 195 ? 95.884 112.781 113.350 1.00 102.09 195 GLU C C 1
ATOM 10796 O O . GLU C 2 195 ? 94.974 113.514 113.756 1.00 102.09 195 GLU C O 1
ATOM 10802 N N . GLY C 2 196 ? 97.138 113.195 113.177 1.00 98.70 196 GLY C N 1
ATOM 10803 C CA . GLY C 2 196 ? 97.588 114.487 113.651 1.00 98.70 196 GLY C CA 1
ATOM 10804 C C . GLY C 2 196 ? 96.933 115.651 112.959 1.00 98.70 196 GLY C C 1
ATOM 10805 O O . GLY C 2 196 ? 96.842 116.733 113.543 1.00 98.70 196 GLY C O 1
ATOM 10806 N N . LEU C 2 197 ? 96.445 115.446 111.742 1.00 91.90 197 LEU C N 1
ATOM 10807 C CA . LEU C 2 197 ? 95.755 116.514 111.046 1.00 91.90 197 LEU C CA 1
ATOM 10808 C C . LEU C 2 197 ? 94.429 116.848 111.694 1.00 91.90 197 LEU C C 1
ATOM 10809 O O . LEU C 2 197 ? 93.992 117.999 111.620 1.00 91.90 197 LEU C O 1
ATOM 10814 N N . THR C 2 198 ? 93.790 115.882 112.340 1.00 102.76 198 THR C N 1
ATOM 10815 C CA . THR C 2 198 ? 92.575 116.196 113.071 1.00 102.76 198 THR C CA 1
ATOM 10816 C C . THR C 2 198 ? 92.888 117.036 114.300 1.00 102.76 198 THR C C 1
ATOM 10817 O O . THR C 2 198 ? 92.158 117.984 114.620 1.00 102.76 198 THR C O 1
ATOM 10821 N N . SER C 2 199 ? 93.999 116.729 114.969 1.00 115.22 199 SER C N 1
ATOM 10822 C CA . SER C 2 199 ? 94.460 117.557 116.075 1.00 115.22 199 SER C CA 1
ATOM 10823 C C . SER C 2 199 ? 94.837 118.947 115.607 1.00 115.22 199 SER C C 1
ATOM 10824 O O . SER C 2 199 ? 94.635 119.926 116.333 1.00 115.22 199 SER C O 1
ATOM 10827 N N . LEU C 2 200 ? 95.388 119.038 114.401 1.00 106.57 200 LEU C N 1
ATOM 10828 C CA . LEU C 2 200 ? 95.733 120.309 113.792 1.00 106.57 200 LEU C CA 1
ATOM 10829 C C . LEU C 2 200 ? 94.514 121.194 113.596 1.00 106.57 200 LEU C C 1
ATOM 10830 O O . LEU C 2 200 ? 94.621 122.419 113.685 1.00 106.57 200 LEU C O 1
ATOM 10835 N N . VAL C 2 201 ? 93.355 120.598 113.376 1.00 112.69 201 VAL C N 1
ATOM 10836 C CA . VAL C 2 201 ? 92.109 121.341 113.338 1.00 112.69 201 VAL C CA 1
ATOM 10837 C C . VAL C 2 201 ? 91.621 121.680 114.734 1.00 112.69 201 VAL C C 1
ATOM 10838 O O . VAL C 2 201 ? 91.175 122.803 114.991 1.00 112.69 201 VAL C O 1
ATOM 10842 N N . THR C 2 202 ? 91.695 120.699 115.631 1.00 125.10 202 THR C N 1
ATOM 10843 C CA . THR C 2 202 ? 91.053 120.811 116.932 1.00 125.10 202 THR C CA 1
ATOM 10844 C C . THR C 2 202 ? 91.730 121.851 117.808 1.00 125.10 202 THR C C 1
ATOM 10845 O O . THR C 2 202 ? 91.056 122.542 118.580 1.00 125.10 202 THR C O 1
ATOM 10849 N N . LEU C 2 203 ? 93.051 121.972 117.698 1.00 106.50 203 LEU C N 1
ATOM 10850 C CA . LEU C 2 203 ? 93.748 123.102 118.298 1.00 106.50 203 LEU C CA 1
ATOM 10851 C C . LEU C 2 203 ? 93.228 124.411 117.754 1.00 106.50 203 LEU C C 1
ATOM 10852 O O . LEU C 2 203 ? 92.777 125.279 118.506 1.00 106.50 203 LEU C O 1
ATOM 10857 N N . LEU C 2 204 ? 93.264 124.556 116.446 1.00 99.85 204 LEU C N 1
ATOM 10858 C CA . LEU C 2 204 ? 93.202 125.876 115.859 1.00 99.85 204 LEU C CA 1
ATOM 10859 C C . LEU C 2 204 ? 91.790 126.429 115.858 1.00 99.85 204 LEU C C 1
ATOM 10860 O O . LEU C 2 204 ? 91.614 127.650 115.842 1.00 99.85 204 LEU C O 1
ATOM 10865 N N . ALA C 2 205 ? 90.790 125.566 115.932 1.00 119.21 205 ALA C N 1
ATOM 10866 C CA . ALA C 2 205 ? 89.420 126.041 116.072 1.00 119.21 205 ALA C CA 1
ATOM 10867 C C . ALA C 2 205 ? 88.572 124.986 116.764 1.00 119.21 205 ALA C C 1
ATOM 10868 O O . ALA C 2 205 ? 88.496 123.846 116.295 1.00 119.21 205 ALA C O 1
ATOM 10870 N N . PRO C 2 206 ? 87.931 125.315 117.877 1.00 130.86 206 PRO C N 1
ATOM 10871 C CA . PRO C 2 206 ? 87.067 124.342 118.543 1.00 130.86 206 PRO C CA 1
ATOM 10872 C C . PRO C 2 206 ? 85.790 124.117 117.760 1.00 130.86 206 PRO C C 1
ATOM 10873 O O . PRO C 2 206 ? 85.509 124.785 116.766 1.00 130.86 206 PRO C O 1
ATOM 10877 N N . GLY C 2 207 ? 85.034 123.112 118.199 1.00 116.55 207 GLY C N 1
ATOM 10878 C CA . GLY C 2 207 ? 83.728 122.815 117.646 1.00 116.55 207 GLY C CA 1
ATOM 10879 C C . GLY C 2 207 ? 83.714 122.338 116.213 1.00 116.55 207 GLY C C 1
ATOM 10880 O O . GLY C 2 207 ? 82.630 122.136 115.654 1.00 116.55 207 GLY C O 1
ATOM 10881 N N . THR C 2 208 ? 84.870 122.150 115.599 1.00 115.66 208 THR C N 1
ATOM 10882 C CA . THR C 2 208 ? 84.981 121.853 114.187 1.00 115.66 208 THR C CA 1
ATOM 10883 C C . THR C 2 208 ? 85.399 120.403 114.029 1.00 115.66 208 THR C C 1
ATOM 10884 O O . THR C 2 208 ? 86.426 119.989 114.570 1.00 115.66 208 THR C O 1
ATOM 10888 N N . GLN C 2 209 ? 84.609 119.636 113.297 1.00 123.33 209 GLN C N 1
ATOM 10889 C CA . GLN C 2 209 ? 84.830 118.207 113.189 1.00 123.33 209 GLN C CA 1
ATOM 10890 C C . GLN C 2 209 ? 85.155 117.830 111.753 1.00 123.33 209 GLN C C 1
ATOM 10891 O O . GLN C 2 209 ? 84.756 118.502 110.802 1.00 123.33 209 GLN C O 1
ATOM 10897 N N . ALA C 2 210 ? 85.911 116.746 111.604 1.00 115.21 210 ALA C N 1
ATOM 10898 C CA . ALA C 2 210 ? 86.530 116.444 110.325 1.00 115.21 210 ALA C CA 1
ATOM 10899 C C . ALA C 2 210 ? 86.780 114.953 110.176 1.00 115.21 210 ALA C C 1
ATOM 10900 O O . ALA C 2 210 ? 86.880 114.231 111.169 1.00 115.21 210 ALA C O 1
ATOM 10902 N N . ARG C 2 211 ? 86.859 114.496 108.926 1.00 115.82 211 ARG C N 1
ATOM 10903 C CA . ARG C 2 211 ? 87.172 113.114 108.588 1.00 115.82 211 ARG C CA 1
ATOM 10904 C C . ARG C 2 211 ? 88.096 113.119 107.384 1.00 115.82 211 ARG C C 1
ATOM 10905 O O . ARG C 2 211 ? 88.001 114.004 106.532 1.00 115.82 211 ARG C O 1
ATOM 10913 N N . VAL C 2 212 ? 88.962 112.117 107.288 1.00 111.72 212 VAL C N 1
ATOM 10914 C CA . VAL C 2 212 ? 89.963 112.055 106.231 1.00 111.72 212 VAL C CA 1
ATOM 10915 C C . VAL C 2 212 ? 89.754 110.786 105.420 1.00 111.72 212 VAL C C 1
ATOM 10916 O O . VAL C 2 212 ? 89.683 109.689 105.981 1.00 111.72 212 VAL C O 1
ATOM 10920 N N . TRP C 2 213 ? 89.662 110.939 104.104 1.00 130.40 213 TRP C N 1
ATOM 10921 C CA . TRP C 2 213 ? 89.558 109.828 103.170 1.00 130.40 213 TRP C CA 1
ATOM 10922 C C . TRP C 2 213 ? 90.936 109.546 102.578 1.00 130.40 213 TRP C C 1
ATOM 10923 O O . TRP C 2 213 ? 91.659 110.479 102.217 1.00 130.40 213 TRP C O 1
ATOM 10934 N N . HIS C 2 214 ? 91.299 108.261 102.478 1.00 128.40 214 HIS C N 1
ATOM 10935 C CA . HIS C 2 214 ? 92.695 107.910 102.214 1.00 128.40 214 HIS C CA 1
ATOM 10936 C C . HIS C 2 214 ? 93.135 108.124 100.780 1.00 128.40 214 HIS C C 1
ATOM 10937 O O . HIS C 2 214 ? 94.329 108.307 100.535 1.00 128.40 214 HIS C O 1
ATOM 10944 N N . HIS C 2 215 ? 92.235 108.064 99.820 1.00 116.93 215 HIS C N 1
ATOM 10945 C CA . HIS C 2 215 ? 92.643 108.244 98.439 1.00 116.93 215 HIS C CA 1
ATOM 10946 C C . HIS C 2 215 ? 91.576 108.935 97.608 1.00 116.93 215 HIS C C 1
ATOM 10947 O O . HIS C 2 215 ? 90.385 108.884 97.922 1.00 116.93 215 HIS C O 1
ATOM 10954 N N . ASP C 2 216 ? 92.021 109.580 96.531 1.00 122.27 216 ASP C N 1
ATOM 10955 C CA . ASP C 2 216 ? 91.110 110.273 95.634 1.00 122.27 216 ASP C CA 1
ATOM 10956 C C . ASP C 2 216 ? 91.420 109.930 94.189 1.00 122.27 216 ASP C C 1
ATOM 10957 O O . ASP C 2 216 ? 92.519 109.487 93.851 1.00 122.27 216 ASP C O 1
ATOM 10962 N N . ARG C 2 217 ? 90.438 110.193 93.332 1.00 155.04 217 ARG C N 1
ATOM 10963 C CA . ARG C 2 217 ? 90.602 110.096 91.886 1.00 155.04 217 ARG C CA 1
ATOM 10964 C C . ARG C 2 217 ? 91.312 111.357 91.408 1.00 155.04 217 ARG C C 1
ATOM 10965 O O . ARG C 2 217 ? 90.710 112.248 90.805 1.00 155.04 217 ARG C O 1
ATOM 10973 N N . ARG C 2 218 ? 92.603 111.459 91.692 1.00 143.18 218 ARG C N 1
ATOM 10974 C CA . ARG C 2 218 ? 93.276 112.571 91.054 1.00 143.18 218 ARG C CA 1
ATOM 10975 C C . ARG C 2 218 ? 93.533 112.212 89.594 1.00 143.18 218 ARG C C 1
ATOM 10976 O O . ARG C 2 218 ? 93.679 111.045 89.232 1.00 143.18 218 ARG C O 1
ATOM 10984 N N . ARG C 2 219 ? 93.610 113.243 88.759 1.00 141.98 219 ARG C N 1
ATOM 10985 C CA . ARG C 2 219 ? 93.593 113.174 87.307 1.00 141.98 219 ARG C CA 1
ATOM 10986 C C . ARG C 2 219 ? 94.725 114.104 86.889 1.00 141.98 219 ARG C C 1
ATOM 10987 O O . ARG C 2 219 ? 95.649 114.311 87.679 1.00 141.98 219 ARG C O 1
ATOM 10995 N N . ILE C 2 220 ? 94.560 114.831 85.795 1.00 131.87 220 ILE C N 1
ATOM 10996 C CA . ILE C 2 220 ? 95.198 114.825 84.481 1.00 131.87 220 ILE C CA 1
ATOM 10997 C C . ILE C 2 220 ? 96.523 114.116 84.209 1.00 131.87 220 ILE C C 1
ATOM 10998 O O . ILE C 2 220 ? 96.520 113.273 83.298 1.00 131.87 220 ILE C O 1
ATOM 11003 N N . PRO C 2 221 ? 97.562 114.213 85.033 1.00 128.44 221 PRO C N 1
ATOM 11004 C CA . PRO C 2 221 ? 98.814 114.831 84.577 1.00 128.44 221 PRO C CA 1
ATOM 11005 C C . PRO C 2 221 ? 99.142 114.534 83.132 1.00 128.44 221 PRO C C 1
ATOM 11006 O O . PRO C 2 221 ? 99.331 113.378 82.752 1.00 128.44 221 PRO C O 1
ATOM 11010 N N . LEU C 2 222 ? 99.204 115.571 82.320 1.00 130.62 222 LEU C N 1
ATOM 11011 C CA . LEU C 2 222 ? 99.267 115.387 80.883 1.00 130.62 222 LEU C CA 1
ATOM 11012 C C . LEU C 2 222 ? 100.696 115.090 80.458 1.00 130.62 222 LEU C C 1
ATOM 11013 O O . LEU C 2 222 ? 101.640 115.766 80.874 1.00 130.62 222 LEU C O 1
ATOM 11018 N N . LYS C 2 223 ? 100.848 114.041 79.667 1.00 145.29 223 LYS C N 1
ATOM 11019 C CA . LYS C 2 223 ? 102.158 113.518 79.321 1.00 145.29 223 LYS C CA 1
ATOM 11020 C C . LYS C 2 223 ? 102.517 113.869 77.885 1.00 145.29 223 LYS C C 1
ATOM 11021 O O . LYS C 2 223 ? 101.667 113.860 76.990 1.00 145.29 223 LYS C O 1
ATOM 11027 N N . THR C 2 224 ? 103.779 114.231 77.680 1.00 159.20 224 THR C N 1
ATOM 11028 C CA . THR C 2 224 ? 104.221 114.722 76.380 1.00 159.20 224 THR C CA 1
ATOM 11029 C C . THR C 2 224 ? 104.375 113.661 75.288 1.00 159.20 224 THR C C 1
ATOM 11030 O O . THR C 2 224 ? 104.179 114.009 74.120 1.00 159.20 224 THR C O 1
ATOM 11034 N N . PRO C 2 225 ? 104.721 112.398 75.549 1.00 152.30 225 PRO C N 1
ATOM 11035 C CA . PRO C 2 225 ? 104.507 111.411 74.489 1.00 152.30 225 PRO C CA 1
ATOM 11036 C C . PRO C 2 225 ? 103.110 110.830 74.574 1.00 152.30 225 PRO C C 1
ATOM 11037 O O . PRO C 2 225 ? 102.624 110.463 75.642 1.00 152.30 225 PRO C O 1
ATOM 11041 N N . LEU C 2 226 ? 102.450 110.760 73.426 1.00 145.59 226 LEU C N 1
ATOM 11042 C CA . LEU C 2 226 ? 101.062 110.327 73.432 1.00 145.59 226 LEU C CA 1
ATOM 11043 C C . LEU C 2 226 ? 100.950 108.832 73.186 1.00 145.59 226 LEU C C 1
ATOM 11044 O O . LEU C 2 226 ? 100.107 108.169 73.799 1.00 145.59 226 LEU C O 1
ATOM 11049 N N . THR C 2 227 ? 101.772 108.302 72.276 1.00 156.24 227 THR C N 1
ATOM 11050 C CA . THR C 2 227 ? 102.075 106.882 72.086 1.00 156.24 227 THR C CA 1
ATOM 11051 C C . THR C 2 227 ? 100.876 105.981 71.836 1.00 156.24 227 THR C C 1
ATOM 11052 O O . THR C 2 227 ? 100.919 104.794 72.170 1.00 156.24 227 THR C O 1
ATOM 11056 N N . MET C 2 228 ? 99.800 106.512 71.273 1.00 144.80 228 MET C N 1
ATOM 11057 C CA . MET C 2 228 ? 98.661 105.680 70.917 1.00 144.80 228 MET C CA 1
ATOM 11058 C C . MET C 2 228 ? 98.752 105.225 69.468 1.00 144.80 228 MET C C 1
ATOM 11059 O O . MET C 2 228 ? 97.886 104.505 68.969 1.00 144.80 228 MET C O 1
ATOM 11064 N N . ARG C 2 229 ? 99.804 105.654 68.789 1.00 139.26 229 ARG C N 1
ATOM 11065 C CA . ARG C 2 229 ? 100.248 104.990 67.579 1.00 139.26 229 ARG C CA 1
ATOM 11066 C C . ARG C 2 229 ? 101.390 104.047 67.921 1.00 139.26 229 ARG C C 1
ATOM 11067 O O . ARG C 2 229 ? 102.244 104.365 68.752 1.00 139.26 229 ARG C O 1
ATOM 11075 N N . VAL C 2 230 ? 101.408 102.884 67.281 1.00 140.95 230 VAL C N 1
ATOM 11076 C CA . VAL C 2 230 ? 102.373 101.838 67.604 1.00 140.95 230 VAL C CA 1
ATOM 11077 C C . VAL C 2 230 ? 103.712 102.242 66.994 1.00 140.95 230 VAL C C 1
ATOM 11078 O O . VAL C 2 230 ? 103.770 103.083 66.094 1.00 140.95 230 VAL C O 1
ATOM 11082 N N . HIS C 2 231 ? 104.794 101.689 67.529 1.00 147.09 231 HIS C N 1
ATOM 11083 C CA . HIS C 2 231 ? 106.085 101.712 66.867 1.00 147.09 231 HIS C CA 1
ATOM 11084 C C . HIS C 2 231 ? 106.261 100.466 66.028 1.00 147.09 231 HIS C C 1
ATOM 11085 O O . HIS C 2 231 ? 105.747 99.396 66.360 1.00 147.09 231 HIS C O 1
ATOM 11092 N N . HIS C 2 232 ? 106.967 100.618 64.937 1.00 168.71 232 HIS C N 1
ATOM 11093 C CA . HIS C 2 232 ? 107.722 99.474 64.466 1.00 168.71 232 HIS C CA 1
ATOM 11094 C C . HIS C 2 232 ? 109.041 99.258 65.216 1.00 168.71 232 HIS C C 1
ATOM 11095 O O . HIS C 2 232 ? 109.220 98.163 65.761 1.00 168.71 232 HIS C O 1
ATOM 11102 N N . PRO C 2 233 ? 110.020 100.240 65.277 1.00 154.84 233 PRO C N 1
ATOM 11103 C CA . PRO C 2 233 ? 111.364 99.843 65.726 1.00 154.84 233 PRO C CA 1
ATOM 11104 C C . PRO C 2 233 ? 111.465 99.573 67.218 1.00 154.84 233 PRO C C 1
ATOM 11105 O O . PRO C 2 233 ? 112.157 98.640 67.632 1.00 154.84 233 PRO C O 1
ATOM 11109 N N . VAL C 2 234 ? 110.791 100.373 68.034 1.00 135.60 234 VAL C N 1
ATOM 11110 C CA . VAL C 2 234 ? 110.882 100.235 69.478 1.00 135.60 234 VAL C CA 1
ATOM 11111 C C . VAL C 2 234 ? 109.476 100.236 70.053 1.00 135.60 234 VAL C C 1
ATOM 11112 O O . VAL C 2 234 ? 108.988 101.254 70.549 1.00 135.60 234 VAL C O 1
ATOM 11116 N N . SER C 2 235 ? 108.857 99.067 70.061 1.00 138.80 235 SER C N 1
ATOM 11117 C CA . SER C 2 235 ? 107.492 98.942 70.521 1.00 138.80 235 SER C CA 1
ATOM 11118 C C . SER C 2 235 ? 107.484 97.983 71.695 1.00 138.80 235 SER C C 1
ATOM 11119 O O . SER C 2 235 ? 107.825 96.805 71.563 1.00 138.80 235 SER C O 1
ATOM 11122 N N . LEU C 2 236 ? 107.111 98.499 72.860 1.00 125.88 236 LEU C N 1
ATOM 11123 C CA . LEU C 2 236 ? 107.172 97.729 74.090 1.00 125.88 236 LEU C CA 1
ATOM 11124 C C . LEU C 2 236 ? 105.847 97.867 74.814 1.00 125.88 236 LEU C C 1
ATOM 11125 O O . LEU C 2 236 ? 105.074 98.790 74.559 1.00 125.88 236 LEU C O 1
ATOM 11130 N N . LYS C 2 237 ? 105.589 96.945 75.730 1.00 107.60 237 LYS C N 1
ATOM 11131 C CA . LYS C 2 237 ? 104.226 96.795 76.207 1.00 107.60 237 LYS C CA 1
ATOM 11132 C C . LYS C 2 237 ? 104.047 97.054 77.689 1.00 107.60 237 LYS C C 1
ATOM 11133 O O . LYS C 2 237 ? 103.137 97.803 78.053 1.00 107.60 237 LYS C O 1
ATOM 11139 N N . SER C 2 238 ? 104.921 96.502 78.535 1.00 94.10 238 SER C N 1
ATOM 11140 C CA . SER C 2 238 ? 104.566 95.841 79.793 1.00 94.10 238 SER C CA 1
ATOM 11141 C C . SER C 2 238 ? 103.475 96.480 80.648 1.00 94.10 238 SER C C 1
ATOM 11142 O O . SER C 2 238 ? 102.397 95.900 80.799 1.00 94.10 238 SER C O 1
ATOM 11145 N N . ARG C 2 239 ? 103.723 97.658 81.200 1.00 113.80 239 ARG C N 1
ATOM 11146 C CA . ARG C 2 239 ? 102.703 98.326 82.012 1.00 113.80 239 ARG C CA 1
ATOM 11147 C C . ARG C 2 239 ? 101.658 99.218 81.319 1.00 113.80 239 ARG C C 1
ATOM 11148 O O . ARG C 2 239 ? 100.462 99.028 81.577 1.00 113.80 239 ARG C O 1
ATOM 11156 N N . PRO C 2 240 ? 102.025 100.202 80.452 1.00 137.40 240 PRO C N 1
ATOM 11157 C CA . PRO C 2 240 ? 101.109 101.333 80.227 1.00 137.40 240 PRO C CA 1
ATOM 11158 C C . PRO C 2 240 ? 99.847 101.078 79.421 1.00 137.40 240 PRO C C 1
ATOM 11159 O O . PRO C 2 240 ? 99.856 101.150 78.190 1.00 137.40 240 PRO C O 1
ATOM 11163 N N . VAL C 2 241 ? 98.756 100.757 80.105 1.00 129.71 241 VAL C N 1
ATOM 11164 C CA . VAL C 2 241 ? 97.446 100.654 79.474 1.00 129.71 241 VAL C CA 1
ATOM 11165 C C . VAL C 2 241 ? 96.626 101.913 79.765 1.00 129.71 241 VAL C C 1
ATOM 11166 O O . VAL C 2 241 ? 96.147 102.106 80.890 1.00 129.71 241 VAL C O 1
ATOM 11170 N N . MET C 2 242 ? 96.437 102.748 78.744 1.00 162.26 242 MET C N 1
ATOM 11171 C CA . MET C 2 242 ? 95.790 104.049 78.907 1.00 162.26 242 MET C CA 1
ATOM 11172 C C . MET C 2 242 ? 95.457 104.621 77.533 1.00 162.26 242 MET C C 1
ATOM 11173 O O . MET C 2 242 ? 95.770 104.021 76.502 1.00 162.26 242 MET C O 1
ATOM 11178 N N . GLY C 2 243 ? 94.834 105.802 77.526 1.00 164.16 243 GLY C N 1
ATOM 11179 C CA . GLY C 2 243 ? 94.606 106.604 76.336 1.00 164.16 243 GLY C CA 1
ATOM 11180 C C . GLY C 2 243 ? 95.475 107.851 76.257 1.00 164.16 243 GLY C C 1
ATOM 11181 O O . GLY C 2 243 ? 96.613 107.782 75.785 1.00 164.16 243 GLY C O 1
ATOM 11182 N N . ASP C 2 244 ? 94.944 109.004 76.695 1.00 160.39 244 ASP C N 1
ATOM 11183 C CA . ASP C 2 244 ? 95.669 110.277 76.656 1.00 160.39 244 ASP C CA 1
ATOM 11184 C C . ASP C 2 244 ? 95.748 111.016 77.997 1.00 160.39 244 ASP C C 1
ATOM 11185 O O . ASP C 2 244 ? 96.629 111.861 78.190 1.00 160.39 244 ASP C O 1
ATOM 11190 N N . HIS C 2 245 ? 94.826 110.743 78.917 1.00 155.47 245 HIS C N 1
ATOM 11191 C CA . HIS C 2 245 ? 94.900 111.282 80.267 1.00 155.47 245 HIS C CA 1
ATOM 11192 C C . HIS C 2 245 ? 95.057 110.155 81.268 1.00 155.47 245 HIS C C 1
ATOM 11193 O O . HIS C 2 245 ? 94.490 109.074 81.096 1.00 155.47 245 HIS C O 1
ATOM 11200 N N . ALA C 2 246 ? 95.808 110.418 82.324 1.00 148.16 246 ALA C N 1
ATOM 11201 C CA . ALA C 2 246 ? 96.065 109.411 83.335 1.00 148.16 246 ALA C CA 1
ATOM 11202 C C . ALA C 2 246 ? 95.548 109.866 84.688 1.00 148.16 246 ALA C C 1
ATOM 11203 O O . ALA C 2 246 ? 95.434 111.060 84.979 1.00 148.16 246 ALA C O 1
ATOM 11205 N N . THR C 2 247 ? 95.246 108.881 85.521 1.00 143.87 247 THR C N 1
ATOM 11206 C CA . THR C 2 247 ? 94.796 109.111 86.879 1.00 143.87 247 THR C CA 1
ATOM 11207 C C . THR C 2 247 ? 95.851 108.602 87.840 1.00 143.87 247 THR C C 1
ATOM 11208 O O . THR C 2 247 ? 96.320 107.471 87.712 1.00 143.87 247 THR C O 1
ATOM 11212 N N . ASP C 2 248 ? 96.207 109.430 88.814 1.00 113.61 248 ASP C N 1
ATOM 11213 C CA . ASP C 2 248 ? 97.262 109.092 89.762 1.00 113.61 248 ASP C CA 1
ATOM 11214 C C . ASP C 2 248 ? 96.652 109.144 91.151 1.00 113.61 248 ASP C C 1
ATOM 11215 O O . ASP C 2 248 ? 96.268 110.218 91.611 1.00 113.61 248 ASP C O 1
ATOM 11220 N N . VAL C 2 249 ? 96.544 108.001 91.819 1.00 112.45 249 VAL C N 1
ATOM 11221 C CA . VAL C 2 249 ? 95.730 107.993 93.021 1.00 112.45 249 VAL C CA 1
ATOM 11222 C C . VAL C 2 249 ? 96.566 108.408 94.218 1.00 112.45 249 VAL C C 1
ATOM 11223 O O . VAL C 2 249 ? 96.345 109.483 94.780 1.00 112.45 249 VAL C O 1
ATOM 11227 N N . ASN C 2 250 ? 97.461 107.524 94.658 1.00 120.25 250 ASN C N 1
ATOM 11228 C CA . ASN C 2 250 ? 98.804 107.799 95.163 1.00 120.25 250 ASN C CA 1
ATOM 11229 C C . ASN C 2 250 ? 99.086 109.131 95.848 1.00 120.25 250 ASN C C 1
ATOM 11230 O O . ASN C 2 250 ? 100.037 109.823 95.472 1.00 120.25 250 ASN C O 1
ATOM 11235 N N . GLY C 2 251 ? 98.294 109.521 96.832 1.00 105.05 251 GLY C N 1
ATOM 11236 C CA . GLY C 2 251 ? 98.777 110.613 97.650 1.00 105.05 251 GLY C CA 1
ATOM 11237 C C . GLY C 2 251 ? 98.293 112.010 97.333 1.00 105.05 251 GLY C C 1
ATOM 11238 O O . GLY C 2 251 ? 99.105 112.920 97.137 1.00 105.05 251 GLY C O 1
ATOM 11239 N N . GLN C 2 252 ? 96.985 112.196 97.244 1.00 114.10 252 GLN C N 1
ATOM 11240 C CA . GLN C 2 252 ? 96.408 113.529 97.229 1.00 114.10 252 GLN C CA 1
ATOM 11241 C C . GLN C 2 252 ? 95.215 113.534 98.170 1.00 114.10 252 GLN C C 1
ATOM 11242 O O . GLN C 2 252 ? 94.085 113.774 97.758 1.00 114.10 252 GLN C O 1
ATOM 11248 N N . VAL C 2 253 ? 95.452 113.168 99.431 1.00 115.76 253 VAL C N 1
ATOM 11249 C CA . VAL C 2 253 ? 94.367 112.848 100.353 1.00 115.76 253 VAL C CA 1
ATOM 11250 C C . VAL C 2 253 ? 93.433 114.027 100.620 1.00 115.76 253 VAL C C 1
ATOM 11251 O O . VAL C 2 253 ? 93.763 115.192 100.368 1.00 115.76 253 VAL C O 1
ATOM 11255 N N . LEU C 2 254 ? 92.244 113.710 101.124 1.00 112.67 254 LEU C N 1
ATOM 11256 C CA . LEU C 2 254 ? 91.085 114.586 101.035 1.00 112.67 254 LEU C CA 1
ATOM 11257 C C . LEU C 2 254 ? 90.410 114.760 102.388 1.00 112.67 254 LEU C C 1
ATOM 11258 O O . LEU C 2 254 ? 90.240 113.791 103.135 1.00 112.67 254 LEU C O 1
ATOM 11263 N N . LEU C 2 255 ? 90.000 115.991 102.679 1.00 105.88 255 LEU C N 1
ATOM 11264 C CA . LEU C 2 255 ? 89.486 116.374 103.984 1.00 105.88 255 LEU C CA 1
ATOM 11265 C C . LEU C 2 255 ? 88.159 117.093 103.826 1.00 105.88 255 LEU C C 1
ATOM 11266 O O . LEU C 2 255 ? 88.014 117.930 102.932 1.00 105.88 255 LEU C O 1
ATOM 11271 N N . GLN C 2 256 ? 87.201 116.783 104.693 1.00 121.74 256 GLN C N 1
ATOM 11272 C CA . GLN C 2 256 ? 86.010 117.601 104.847 1.00 121.74 256 GLN C CA 1
ATOM 11273 C C . GLN C 2 256 ? 85.860 118.042 106.292 1.00 121.74 256 GLN C C 1
ATOM 11274 O O . GLN C 2 256 ? 86.461 117.465 107.195 1.00 121.74 256 GLN C O 1
ATOM 11280 N N . LEU C 2 257 ? 85.056 119.084 106.497 1.00 119.87 257 LEU C N 1
ATOM 11281 C CA . LEU C 2 257 ? 84.964 119.771 107.774 1.00 119.87 257 LEU C CA 1
ATOM 11282 C C . LEU C 2 257 ? 83.508 119.902 108.197 1.00 119.87 257 LEU C C 1
ATOM 11283 O O . LEU C 2 257 ? 82.597 119.859 107.369 1.00 119.87 257 LEU C O 1
ATOM 11288 N N . SER C 2 258 ? 83.297 120.102 109.499 1.00 134.99 258 SER C N 1
ATOM 11289 C CA . SER C 2 258 ? 81.945 120.193 110.050 1.00 134.99 258 SER C CA 1
ATOM 11290 C C . SER C 2 258 ? 81.905 121.280 111.112 1.00 134.99 258 SER C C 1
ATOM 11291 O O . SER C 2 258 ? 82.410 121.080 112.219 1.00 134.99 258 SER C O 1
ATOM 11294 N N . THR C 2 259 ? 81.290 122.411 110.784 1.00 170.67 259 THR C N 1
ATOM 11295 C CA . THR C 2 259 ? 81.005 123.468 111.742 1.00 170.67 259 THR C CA 1
ATOM 11296 C C . THR C 2 259 ? 79.517 123.766 111.769 1.00 170.67 259 THR C C 1
ATOM 11297 O O . THR C 2 259 ? 78.738 123.246 110.966 1.00 170.67 259 THR C O 1
ATOM 11301 N N . GLN C 2 260 ? 79.129 124.622 112.714 1.00 168.65 260 GLN C N 1
ATOM 11302 C CA . GLN C 2 260 ? 77.747 125.071 112.796 1.00 168.65 260 GLN C CA 1
ATOM 11303 C C . GLN C 2 260 ? 77.604 126.568 113.058 1.00 168.65 260 GLN C C 1
ATOM 11304 O O . GLN C 2 260 ? 76.505 127.103 112.880 1.00 168.65 260 GLN C O 1
ATOM 11310 N N . THR C 2 261 ? 78.662 127.269 113.453 1.00 159.01 261 THR C N 1
ATOM 11311 C CA . THR C 2 261 ? 78.557 128.666 113.856 1.00 159.01 261 THR C CA 1
ATOM 11312 C C . THR C 2 261 ? 79.141 129.557 112.771 1.00 159.01 261 THR C C 1
ATOM 11313 O O . THR C 2 261 ? 80.280 129.350 112.336 1.00 159.01 261 THR C O 1
ATOM 11317 N N . GLY C 2 262 ? 78.365 130.564 112.360 1.00 148.29 262 GLY C N 1
ATOM 11318 C CA . GLY C 2 262 ? 78.728 131.427 111.249 1.00 148.29 262 GLY C CA 1
ATOM 11319 C C . GLY C 2 262 ? 79.955 132.273 111.491 1.00 148.29 262 GLY C C 1
ATOM 11320 O O . GLY C 2 262 ? 80.573 132.736 110.527 1.00 148.29 262 GLY C O 1
ATOM 11321 N N . SER C 2 263 ? 80.307 132.499 112.754 1.00 138.14 263 SER C N 1
ATOM 11322 C CA . SER C 2 263 ? 81.598 133.080 113.071 1.00 138.14 263 SER C CA 1
ATOM 11323 C C . SER C 2 263 ? 82.738 132.213 112.577 1.00 138.14 263 SER C C 1
ATOM 11324 O O . SER C 2 263 ? 83.623 132.714 111.879 1.00 138.14 263 SER C O 1
ATOM 11327 N N . GLU C 2 264 ? 82.719 130.927 112.908 1.00 145.46 264 GLU C N 1
ATOM 11328 C CA . GLU C 2 264 ? 83.688 129.986 112.385 1.00 145.46 264 GLU C CA 1
ATOM 11329 C C . GLU C 2 264 ? 83.565 129.801 110.889 1.00 145.46 264 GLU C C 1
ATOM 11330 O O . GLU C 2 264 ? 84.583 129.580 11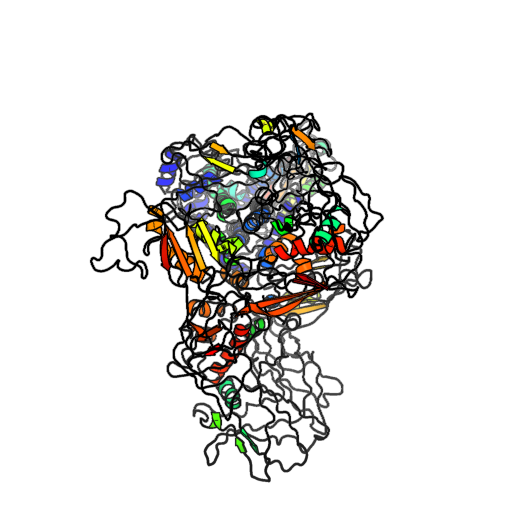0.228 1.00 145.46 264 GLU C O 1
ATOM 11336 N N . VAL C 2 265 ? 82.348 129.872 110.354 1.00 157.94 265 VAL C N 1
ATOM 11337 C CA . VAL C 2 265 ? 82.160 129.765 108.913 1.00 157.94 265 VAL C CA 1
ATOM 11338 C C . VAL C 2 265 ? 82.820 130.934 108.212 1.00 157.94 265 VAL C C 1
ATOM 11339 O O . VAL C 2 265 ? 83.595 130.760 107.265 1.00 157.94 265 VAL C O 1
ATOM 11343 N N . GLN C 2 266 ? 82.585 132.130 108.705 1.00 157.77 266 GLN C N 1
ATOM 11344 C CA . GLN C 2 266 ? 83.344 133.251 108.200 1.00 157.77 266 GLN C CA 1
ATOM 11345 C C . GLN C 2 266 ? 84.705 133.361 108.850 1.00 157.77 266 GLN C C 1
ATOM 11346 O O . GLN C 2 266 ? 85.473 134.255 108.491 1.00 157.77 266 GLN C O 1
ATOM 11352 N N . GLY C 2 267 ? 85.020 132.478 109.790 1.00 139.12 267 GLY C N 1
ATOM 11353 C CA . GLY C 2 267 ? 86.393 132.280 110.190 1.00 139.12 267 GLY C CA 1
ATOM 11354 C C . GLY C 2 267 ? 87.097 131.359 109.218 1.00 139.12 267 GLY C C 1
ATOM 11355 O O . GLY C 2 267 ? 88.330 131.351 109.142 1.00 139.12 267 GLY C O 1
ATOM 11356 N N . TRP C 2 268 ? 86.327 130.565 108.474 1.00 131.90 268 TRP C N 1
ATOM 11357 C CA . TRP C 2 268 ? 86.939 129.771 107.422 1.00 131.90 268 TRP C CA 1
ATOM 11358 C C . TRP C 2 268 ? 86.713 130.325 106.038 1.00 131.90 268 TRP C C 1
ATOM 11359 O O . TRP C 2 268 ? 86.820 129.573 105.066 1.00 131.90 268 TRP C O 1
ATOM 11370 N N . LEU C 2 269 ? 86.403 131.602 105.918 1.00 136.54 269 LEU C N 1
ATOM 11371 C CA . LEU C 2 269 ? 86.501 132.231 104.622 1.00 136.54 269 LEU C CA 1
ATOM 11372 C C . LEU C 2 269 ? 87.962 132.328 104.209 1.00 136.54 269 LEU C C 1
ATOM 11373 O O . LEU C 2 269 ? 88.862 132.228 105.046 1.00 136.54 269 LEU C O 1
ATOM 11378 N N . PRO C 2 270 ? 88.228 132.522 102.926 1.00 134.85 270 PRO C N 1
ATOM 11379 C CA . PRO C 2 270 ? 89.549 133.013 102.552 1.00 134.85 270 PRO C CA 1
ATOM 11380 C C . PRO C 2 270 ? 89.714 134.419 103.096 1.00 134.85 270 PRO C C 1
ATOM 11381 O O . PRO C 2 270 ? 89.090 135.366 102.618 1.00 134.85 270 PRO C O 1
ATOM 11385 N N . GLY C 2 271 ? 90.551 134.538 104.116 1.00 129.23 271 GLY C N 1
ATOM 11386 C CA . GLY C 2 271 ? 90.718 135.776 104.846 1.00 129.23 271 GLY C CA 1
ATOM 11387 C C . GLY C 2 271 ? 90.820 135.532 106.334 1.00 129.23 271 GLY C C 1
ATOM 11388 O O . GLY C 2 271 ? 91.512 136.260 107.048 1.00 129.23 271 GLY C O 1
ATOM 11389 N N . GLY C 2 272 ? 90.167 134.484 106.811 1.00 112.31 272 GLY C N 1
ATOM 11390 C CA . GLY C 2 272 ? 90.083 134.283 108.238 1.00 112.31 272 GLY C CA 1
ATOM 11391 C C . GLY C 2 272 ? 91.181 133.381 108.734 1.00 112.31 272 GLY C C 1
ATOM 11392 O O . GLY C 2 272 ? 92.349 133.772 108.778 1.00 112.31 272 GLY C O 1
ATOM 11393 N N . HIS C 2 273 ? 90.813 132.169 109.112 1.00 102.44 273 HIS C N 1
ATOM 11394 C CA . HIS C 2 273 ? 91.766 131.218 109.643 1.00 102.44 273 HIS C CA 1
ATOM 11395 C C . HIS C 2 273 ? 92.208 130.210 108.610 1.00 102.44 273 HIS C C 1
ATOM 11396 O O . HIS C 2 273 ? 92.955 129.290 108.948 1.00 102.44 273 HIS C O 1
ATOM 11403 N N . LEU C 2 274 ? 91.763 130.367 107.367 1.00 114.73 274 LEU C N 1
ATOM 11404 C CA . LEU C 2 274 ? 92.208 129.514 106.280 1.00 114.73 274 LEU C CA 1
ATOM 11405 C C . LEU C 2 274 ? 93.703 129.608 106.045 1.00 114.73 274 LEU C C 1
ATOM 11406 O O . LEU C 2 274 ? 94.334 128.591 105.751 1.00 114.73 274 LEU C O 1
ATOM 11411 N N . TYR C 2 275 ? 94.295 130.776 106.228 1.00 133.24 275 TYR C N 1
ATOM 11412 C CA . TYR C 2 275 ? 95.728 130.895 106.026 1.00 133.24 275 TYR C CA 1
ATOM 11413 C C . TYR C 2 275 ? 96.537 130.288 107.151 1.00 133.24 275 TYR C C 1
ATOM 11414 O O . TYR C 2 275 ? 97.739 130.069 106.982 1.00 133.24 275 TYR C O 1
ATOM 11423 N N . SER C 2 276 ? 95.912 130.016 108.282 1.00 114.55 276 SER C N 1
ATOM 11424 C CA . SER C 2 276 ? 96.624 129.424 109.393 1.00 114.55 276 SER C CA 1
ATOM 11425 C C . SER C 2 276 ? 96.983 127.977 109.102 1.00 114.55 276 SER C C 1
ATOM 11426 O O . SER C 2 276 ? 98.134 127.571 109.292 1.00 114.55 276 SER C O 1
ATOM 11429 N N . ASP C 2 277 ? 96.015 127.201 108.618 1.00 107.40 277 ASP C N 1
ATOM 11430 C CA . ASP C 2 277 ? 96.292 125.819 108.256 1.00 107.40 277 ASP C CA 1
ATOM 11431 C C . ASP C 2 277 ? 97.242 125.741 107.083 1.00 107.40 277 ASP C C 1
ATOM 11432 O O . ASP C 2 277 ? 98.071 124.827 107.006 1.00 107.40 277 ASP C O 1
ATOM 11437 N N . LEU C 2 278 ? 97.142 126.700 106.171 1.00 129.46 278 LEU C N 1
ATOM 11438 C CA . LEU C 2 278 ? 98.028 126.739 105.026 1.00 129.46 278 LEU C CA 1
ATOM 11439 C C . LEU C 2 278 ? 99.472 126.975 105.427 1.00 129.46 278 LEU C C 1
ATOM 11440 O O . LEU C 2 278 ? 100.376 126.407 104.807 1.00 129.46 278 LEU C O 1
ATOM 11445 N N . LEU C 2 279 ? 99.712 127.751 106.469 1.00 115.94 279 LEU C N 1
ATOM 11446 C CA . LEU C 2 279 ? 101.056 127.806 107.003 1.00 115.94 279 LEU C CA 1
ATOM 11447 C C . LEU C 2 279 ? 101.433 126.556 107.758 1.00 115.94 279 LEU C C 1
ATOM 11448 O O . LEU C 2 279 ? 102.516 126.015 107.523 1.00 115.94 279 LEU C O 1
ATOM 11453 N N . ALA C 2 280 ? 100.551 126.062 108.624 1.00 98.76 280 ALA C N 1
ATOM 11454 C CA . ALA C 2 280 ? 100.905 124.949 109.490 1.00 98.76 280 ALA C CA 1
ATOM 11455 C C . ALA C 2 280 ? 101.088 123.642 108.737 1.00 98.76 280 ALA C C 1
ATOM 11456 O O . ALA C 2 280 ? 101.596 122.684 109.315 1.00 98.76 280 ALA C O 1
ATOM 11458 N N . LEU C 2 281 ? 100.672 123.563 107.478 1.00 105.50 281 LEU C N 1
ATOM 11459 C CA . LEU C 2 281 ? 101.089 122.415 106.689 1.00 105.50 281 LEU C CA 1
ATOM 11460 C C . LEU C 2 281 ? 102.474 122.626 106.099 1.00 105.50 281 LEU C C 1
ATOM 11461 O O . LEU C 2 281 ? 103.446 121.981 106.508 1.00 105.50 281 LEU C O 1
ATOM 11466 N N . LEU C 2 282 ? 102.584 123.597 105.187 1.00 119.40 282 LEU C N 1
ATOM 11467 C CA . LEU C 2 282 ? 103.570 123.543 104.110 1.00 119.40 282 LEU C CA 1
ATOM 11468 C C . LEU C 2 282 ? 104.985 123.831 104.549 1.00 119.40 282 LEU C C 1
ATOM 11469 O O . LEU C 2 282 ? 105.887 123.846 103.712 1.00 119.40 282 LEU C O 1
ATOM 11474 N N . HIS C 2 283 ? 105.207 124.092 105.803 1.00 109.28 283 HIS C N 1
ATOM 11475 C CA . HIS C 2 283 ? 106.568 124.206 106.261 1.00 109.28 283 HIS C CA 1
ATOM 11476 C C . HIS C 2 283 ? 106.763 123.456 107.552 1.00 109.28 283 HIS C C 1
ATOM 11477 O O . HIS C 2 283 ? 107.903 123.285 107.985 1.00 109.28 283 HIS C O 1
ATOM 11484 N N . VAL C 2 284 ? 105.693 122.985 108.160 1.00 98.47 284 VAL C N 1
ATOM 11485 C CA . VAL C 2 284 ? 105.744 122.404 109.482 1.00 98.47 284 VAL C CA 1
ATOM 11486 C C . VAL C 2 284 ? 105.639 120.901 109.414 1.00 98.47 284 VAL C C 1
ATOM 11487 O O . VAL C 2 284 ? 106.539 120.187 109.849 1.00 98.47 284 VAL C O 1
ATOM 11491 N N . TYR C 2 285 ? 104.552 120.394 108.865 1.00 97.71 285 TYR C N 1
ATOM 11492 C CA . TYR C 2 285 ? 104.254 119.000 109.119 1.00 97.71 285 TYR C CA 1
ATOM 11493 C C . TYR C 2 285 ? 104.351 118.133 107.881 1.00 97.71 285 TYR C C 1
ATOM 11494 O O . TYR C 2 285 ? 104.589 116.930 107.994 1.00 97.71 285 TYR C O 1
ATOM 11503 N N . LEU C 2 286 ? 104.174 118.702 106.697 1.00 98.34 286 LEU C N 1
ATOM 11504 C CA . LEU C 2 286 ? 104.139 117.889 105.495 1.00 98.34 286 LEU C CA 1
ATOM 11505 C C . LEU C 2 286 ? 105.277 118.181 104.537 1.00 98.34 286 LEU C C 1
ATOM 11506 O O . LEU C 2 286 ? 105.991 117.262 104.131 1.00 98.34 286 LEU C O 1
ATOM 11511 N N . GLY C 2 287 ? 105.457 119.436 104.160 1.00 98.37 287 GLY C N 1
ATOM 11512 C CA . GLY C 2 287 ? 106.496 119.762 103.217 1.00 98.37 287 GLY C CA 1
ATOM 11513 C C . GLY C 2 287 ? 106.160 119.268 101.832 1.00 98.37 287 GLY C C 1
ATOM 11514 O O . GLY C 2 287 ? 105.290 119.818 101.155 1.00 98.37 287 GLY C O 1
ATOM 11515 N N . SER C 2 288 ? 106.843 118.213 101.407 1.00 96.15 288 SER C N 1
ATOM 11516 C CA . SER C 2 288 ? 106.762 117.730 100.040 1.00 96.15 288 SER C CA 1
ATOM 11517 C C . SER C 2 288 ? 106.266 116.298 99.963 1.00 96.15 288 SER C C 1
ATOM 11518 O O . SER C 2 288 ? 106.450 115.633 98.943 1.00 96.15 288 SER C O 1
ATOM 11521 N N . ARG C 2 289 ? 105.668 115.799 101.040 1.00 100.74 289 ARG C N 1
ATOM 11522 C CA . ARG C 2 289 ? 105.131 114.448 101.005 1.00 100.74 289 ARG C CA 1
ATOM 11523 C C . ARG C 2 289 ? 103.937 114.369 100.063 1.00 100.74 289 ARG C C 1
ATOM 11524 O O . ARG C 2 289 ? 103.928 113.580 99.113 1.00 100.74 289 ARG C O 1
ATOM 11532 N N . LEU C 2 290 ? 102.924 115.198 100.305 1.00 121.93 290 LEU C N 1
ATOM 11533 C CA . LEU C 2 290 ? 101.599 115.003 99.738 1.00 121.93 290 LEU C CA 1
ATOM 11534 C C . LEU C 2 290 ? 101.052 116.331 99.245 1.00 121.93 290 LEU C C 1
ATOM 11535 O O . LEU C 2 290 ? 101.769 117.327 99.129 1.00 121.93 290 LEU C O 1
ATOM 11540 N N . ASP C 2 291 ? 99.758 116.317 98.961 1.00 128.91 291 ASP C N 1
ATOM 11541 C CA . ASP C 2 291 ? 98.956 117.478 98.619 1.00 128.91 291 ASP C CA 1
ATOM 11542 C C . ASP C 2 291 ? 97.585 117.301 99.244 1.00 128.91 291 ASP C C 1
ATOM 11543 O O . ASP C 2 291 ? 97.009 116.211 99.188 1.00 128.91 291 ASP C O 1
ATOM 11548 N N . VAL C 2 292 ? 97.066 118.362 99.850 1.00 114.61 292 VAL C N 1
ATOM 11549 C CA . VAL C 2 292 ? 95.897 118.253 100.709 1.00 114.61 292 VAL C CA 1
ATOM 11550 C C . VAL C 2 292 ? 94.745 119.028 100.101 1.00 114.61 292 VAL C C 1
ATOM 11551 O O . VAL C 2 292 ? 94.811 120.253 99.975 1.00 114.61 292 VAL C O 1
ATOM 11555 N N . ARG C 2 293 ? 93.675 118.320 99.787 1.00 110.07 293 ARG C N 1
ATOM 11556 C CA . ARG C 2 293 ? 92.496 118.893 99.169 1.00 110.07 293 ARG C CA 1
ATOM 11557 C C . ARG C 2 293 ? 91.423 119.116 100.222 1.00 110.07 293 ARG C C 1
ATOM 11558 O O . ARG C 2 293 ? 91.185 118.256 101.073 1.00 110.07 293 ARG C O 1
ATOM 11566 N N . LEU C 2 294 ? 90.773 120.272 100.152 1.00 111.47 294 LEU C N 1
ATOM 11567 C CA . LEU C 2 294 ? 89.929 120.756 101.230 1.00 111.47 294 LEU C CA 1
ATOM 11568 C C . LEU C 2 294 ? 88.511 121.013 100.759 1.00 111.47 294 LEU C C 1
ATOM 11569 O O . LEU C 2 294 ? 88.273 121.320 99.591 1.00 111.47 294 LEU C O 1
ATOM 11574 N N . GLN C 2 295 ? 87.583 120.952 101.706 1.00 124.79 295 GLN C N 1
ATOM 11575 C CA . GLN C 2 295 ? 86.167 121.027 101.401 1.00 124.79 295 GLN C CA 1
ATOM 11576 C C . GLN C 2 295 ? 85.410 121.263 102.699 1.00 124.79 295 GLN C C 1
ATOM 11577 O O . GLN C 2 295 ? 85.864 120.883 103.780 1.00 124.79 295 GLN C O 1
ATOM 11583 N N . LEU C 2 296 ? 84.252 121.901 102.580 1.00 120.32 296 LEU C N 1
ATOM 11584 C CA . LEU C 2 296 ? 83.349 122.063 103.704 1.00 120.32 296 LEU C CA 1
ATOM 11585 C C . LEU C 2 296 ? 81.949 121.670 103.259 1.00 120.32 296 LEU C C 1
ATOM 11586 O O . LEU C 2 296 ? 81.620 121.741 102.072 1.00 120.32 296 LEU C O 1
ATOM 11591 N N . CYS C 2 297 ? 81.142 121.197 104.205 1.00 130.37 297 CYS C N 1
ATOM 11592 C CA . CYS C 2 297 ? 79.740 120.921 103.934 1.00 130.37 297 CYS C CA 1
ATOM 11593 C C . CYS C 2 297 ? 78.861 121.526 105.020 1.00 130.37 297 CYS C C 1
ATOM 11594 O O . CYS C 2 297 ? 78.893 121.091 106.174 1.00 130.37 297 CYS C O 1
ATOM 11597 N N . VAL C 2 298 ? 78.093 122.553 104.651 1.00 133.62 298 VAL C N 1
ATOM 11598 C CA . VAL C 2 298 ? 77.265 123.337 105.562 1.00 133.62 298 VAL C CA 1
ATOM 11599 C C . VAL C 2 298 ? 75.903 123.582 104.919 1.00 133.62 298 VAL C C 1
ATOM 11600 O O . VAL C 2 298 ? 75.540 122.969 103.921 1.00 133.62 298 VAL C O 1
ATOM 11604 N N . GLU C 2 299 ? 75.145 124.485 105.525 1.00 139.59 299 GLU C N 1
ATOM 11605 C CA . GLU C 2 299 ? 73.751 124.717 105.183 1.00 139.59 299 GLU C CA 1
ATOM 11606 C C . GLU C 2 299 ? 73.578 125.504 103.890 1.00 139.59 299 GLU C C 1
ATOM 11607 O O . GLU C 2 299 ? 74.477 125.616 103.056 1.00 139.59 299 GLU C O 1
ATOM 11613 N N . ARG C 2 300 ? 72.361 126.036 103.753 1.00 146.21 300 ARG C N 1
ATOM 11614 C CA . ARG C 2 300 ? 71.770 126.554 102.523 1.00 146.21 300 ARG C CA 1
ATOM 11615 C C . ARG C 2 300 ? 72.604 127.638 101.821 1.00 146.21 300 ARG C C 1
ATOM 11616 O O . ARG C 2 300 ? 72.902 127.506 100.629 1.00 146.21 300 ARG C O 1
ATOM 11624 N N . SER C 2 301 ? 73.025 128.688 102.541 1.00 136.13 301 SER C N 1
ATOM 11625 C CA . SER C 2 301 ? 73.664 129.880 101.989 1.00 136.13 301 SER C CA 1
ATOM 11626 C C . SER C 2 301 ? 74.081 130.833 103.098 1.00 136.13 301 SER C C 1
ATOM 11627 O O . SER C 2 301 ? 73.319 131.055 104.043 1.00 136.13 301 SER C O 1
ATOM 11630 N N . LEU C 2 302 ? 75.283 131.410 102.974 1.00 120.16 302 LEU C N 1
ATOM 11631 C CA . LEU C 2 302 ? 75.710 132.614 103.690 1.00 120.16 302 LEU C CA 1
ATOM 11632 C C . LEU C 2 302 ? 76.504 133.416 102.649 1.00 120.16 302 LEU C C 1
ATOM 11633 O O . LEU C 2 302 ? 77.726 133.298 102.576 1.00 120.16 302 LEU C O 1
ATOM 11638 N N . LEU C 2 303 ? 75.815 134.232 101.846 1.00 158.08 303 LEU C N 1
ATOM 11639 C CA . LEU C 2 303 ? 76.339 134.672 100.545 1.00 158.08 303 LEU C CA 1
ATOM 11640 C C . LEU C 2 303 ? 76.148 136.154 100.237 1.00 158.08 303 LEU C C 1
ATOM 11641 O O . LEU C 2 303 ? 75.038 136.688 100.429 1.00 158.08 303 LEU C O 1
ATOM 11646 N N . PRO C 2 304 ? 77.189 136.848 99.738 1.00 171.85 304 PRO C N 1
ATOM 11647 C CA . PRO C 2 304 ? 77.035 138.217 99.212 1.00 171.85 304 PRO C CA 1
ATOM 11648 C C . PRO C 2 304 ? 76.637 138.300 97.740 1.00 171.85 304 PRO C C 1
ATOM 11649 O O . PRO C 2 304 ? 76.262 137.295 97.127 1.00 171.85 304 PRO C O 1
ATOM 11653 N N . ASP C 2 305 ? 76.732 139.509 97.168 1.00 174.13 305 ASP C N 1
ATOM 11654 C CA . ASP C 2 305 ? 76.352 139.779 95.783 1.00 174.13 305 ASP C CA 1
ATOM 11655 C C . ASP C 2 305 ? 77.578 139.914 94.891 1.00 174.13 305 ASP C C 1
ATOM 11656 O O . ASP C 2 305 ? 78.713 139.780 95.354 1.00 174.13 305 ASP C O 1
ATOM 11661 N N . ALA C 2 306 ? 77.351 140.221 93.614 1.00 172.97 306 ALA C N 1
ATOM 11662 C CA . ALA C 2 306 ? 78.381 140.159 92.582 1.00 172.97 306 ALA C CA 1
ATOM 11663 C C . ALA C 2 306 ? 79.156 141.458 92.403 1.00 172.97 306 ALA C C 1
ATOM 11664 O O . ALA C 2 306 ? 79.676 141.728 91.316 1.00 172.97 306 ALA C O 1
ATOM 11666 N N . ARG C 2 307 ? 79.228 142.280 93.441 1.00 170.71 307 ARG C N 1
ATOM 11667 C CA . ARG C 2 307 ? 79.755 143.624 93.256 1.00 170.71 307 ARG C CA 1
ATOM 11668 C C . ARG C 2 307 ? 81.279 143.671 93.292 1.00 170.71 307 ARG C C 1
ATOM 11669 O O . ARG C 2 307 ? 81.943 142.648 93.107 1.00 170.71 307 ARG C O 1
ATOM 11677 N N . LEU C 2 308 ? 81.836 144.860 93.509 1.00 206.70 308 LEU C N 1
ATOM 11678 C CA . LEU C 2 308 ? 83.150 145.238 92.992 1.00 206.70 308 LEU C CA 1
ATOM 11679 C C . LEU C 2 308 ? 84.361 144.666 93.714 1.00 206.70 308 LEU C C 1
ATOM 11680 O O . LEU C 2 308 ? 84.252 143.700 94.474 1.00 206.70 308 LEU C O 1
ATOM 11685 N N . SER C 2 309 ? 85.496 145.351 93.525 1.00 217.84 309 SER C N 1
ATOM 11686 C CA . SER C 2 309 ? 86.801 144.796 93.171 1.00 217.84 309 SER C CA 1
ATOM 11687 C C . SER C 2 309 ? 87.185 143.442 93.770 1.00 217.84 309 SER C C 1
ATOM 11688 O O . SER C 2 309 ? 87.349 142.468 93.030 1.00 217.84 309 SER C O 1
ATOM 11691 N N . CYS C 2 310 ? 87.342 143.331 95.090 1.00 231.56 310 CYS C N 1
ATOM 11692 C CA . CYS C 2 310 ? 88.044 142.127 95.550 1.00 231.56 310 CYS C CA 1
ATOM 11693 C C . CYS C 2 310 ? 87.383 141.520 96.789 1.00 231.56 310 CYS C C 1
ATOM 11694 O O . CYS C 2 310 ? 87.777 141.816 97.919 1.00 231.56 310 CYS C O 1
ATOM 11697 N N . ARG C 2 311 ? 86.377 140.667 96.538 1.00 199.59 311 ARG C N 1
ATOM 11698 C CA . ARG C 2 311 ? 86.051 139.396 97.196 1.00 199.59 311 ARG C CA 1
ATOM 11699 C C . ARG C 2 311 ? 85.284 138.478 96.243 1.00 199.59 311 ARG C C 1
ATOM 11700 O O . ARG C 2 311 ? 84.187 138.036 96.606 1.00 199.59 311 ARG C O 1
ATOM 11708 N N . PRO C 2 312 ? 85.797 138.147 95.017 1.00 201.02 312 PRO C N 1
ATOM 11709 C CA . PRO C 2 312 ? 84.931 137.444 94.056 1.00 201.02 312 PRO C CA 1
ATOM 11710 C C . PRO C 2 312 ? 84.725 135.984 94.416 1.00 201.02 312 PRO C C 1
ATOM 11711 O O . PRO C 2 312 ? 83.618 135.437 94.368 1.00 201.02 312 PRO C O 1
ATOM 11715 N N . ALA C 2 313 ? 85.821 135.368 94.825 1.00 204.21 313 ALA C N 1
ATOM 11716 C CA . ALA C 2 313 ? 85.983 133.938 94.702 1.00 204.21 313 ALA C CA 1
ATOM 11717 C C . ALA C 2 313 ? 85.924 133.253 96.058 1.00 204.21 313 ALA C C 1
ATOM 11718 O O . ALA C 2 313 ? 86.749 133.508 96.938 1.00 204.21 313 ALA C O 1
ATOM 11720 N N . ALA C 2 314 ? 84.937 132.384 96.220 1.00 205.54 314 ALA C N 1
ATOM 11721 C CA . ALA C 2 314 ? 84.934 131.382 97.281 1.00 205.54 314 ALA C CA 1
ATOM 11722 C C . ALA C 2 314 ? 85.525 130.089 96.732 1.00 205.54 314 ALA C C 1
ATOM 11723 O O . ALA C 2 314 ? 84.920 129.024 96.761 1.00 205.54 314 ALA C O 1
ATOM 11725 N N . GLY C 2 315 ? 86.743 130.221 96.221 1.00 199.16 315 GLY C N 1
ATOM 11726 C CA . GLY C 2 315 ? 87.198 129.338 95.177 1.00 199.16 315 GLY C CA 1
ATOM 11727 C C . GLY C 2 315 ? 86.330 129.622 93.972 1.00 199.16 315 GLY C C 1
ATOM 11728 O O . GLY C 2 315 ? 85.954 130.768 93.722 1.00 199.16 315 GLY C O 1
ATOM 11729 N N . SER C 2 316 ? 85.982 128.598 93.238 1.00 195.67 316 SER C N 1
ATOM 11730 C CA . SER C 2 316 ? 85.016 128.779 92.164 1.00 195.67 316 SER C CA 1
ATOM 11731 C C . SER C 2 316 ? 83.609 129.156 92.636 1.00 195.67 316 SER C C 1
ATOM 11732 O O . SER C 2 316 ? 83.181 130.272 92.319 1.00 195.67 316 SER C O 1
ATOM 11735 N N . PRO C 2 317 ? 82.881 128.323 93.402 1.00 195.66 317 PRO C N 1
ATOM 11736 C CA . PRO C 2 317 ? 81.418 128.348 93.333 1.00 195.66 317 PRO C CA 1
ATOM 11737 C C . PRO C 2 317 ? 80.772 129.591 93.937 1.00 195.66 317 PRO C C 1
ATOM 11738 O O . PRO C 2 317 ? 81.191 130.117 94.971 1.00 195.66 317 PRO C O 1
ATOM 11742 N N . GLN C 2 318 ? 79.745 130.067 93.233 1.00 185.18 318 GLN C N 1
ATOM 11743 C CA . GLN C 2 318 ? 78.972 131.229 93.631 1.00 185.18 318 GLN C CA 1
ATOM 11744 C C . GLN C 2 318 ? 77.501 130.927 93.399 1.00 185.18 318 GLN C C 1
ATOM 11745 O O . GLN C 2 318 ? 77.095 130.593 92.283 1.00 185.18 318 GLN C O 1
ATOM 11751 N N . LEU C 2 319 ? 76.717 131.043 94.454 1.00 174.84 319 LEU C N 1
ATOM 11752 C CA . LEU C 2 319 ? 75.268 130.883 94.420 1.00 174.84 319 LEU C CA 1
ATOM 11753 C C . LEU C 2 319 ? 74.726 131.862 95.455 1.00 174.84 319 LEU C C 1
ATOM 11754 O O . LEU C 2 319 ? 75.369 132.871 95.763 1.00 174.84 319 LEU C O 1
ATOM 11759 N N . GLY C 2 320 ? 73.518 131.615 95.943 1.00 200.27 320 GLY C N 1
ATOM 11760 C CA . GLY C 2 320 ? 73.106 132.262 97.172 1.00 200.27 320 GLY C CA 1
ATOM 11761 C C . GLY C 2 320 ? 72.238 133.490 97.040 1.00 200.27 320 GLY C C 1
ATOM 11762 O O . GLY C 2 320 ? 72.358 134.416 97.848 1.00 200.27 320 GLY C O 1
ATOM 11763 N N . ARG C 2 321 ? 71.384 133.538 96.031 1.00 236.16 321 ARG C N 1
ATOM 11764 C CA . ARG C 2 321 ? 70.267 134.467 96.022 1.00 236.16 321 ARG C CA 1
ATOM 11765 C C . ARG C 2 321 ? 69.029 133.827 95.419 1.00 236.16 321 ARG C C 1
ATOM 11766 O O . ARG C 2 321 ? 67.976 134.468 95.398 1.00 236.16 321 ARG C O 1
ATOM 11774 N N . THR C 2 322 ? 69.122 132.584 94.946 1.00 258.14 322 THR C N 1
ATOM 11775 C CA . THR C 2 322 ? 67.987 131.827 94.443 1.00 258.14 322 THR C CA 1
ATOM 11776 C C . THR C 2 322 ? 66.947 131.563 95.517 1.00 258.14 322 THR C C 1
ATOM 11777 O O . THR C 2 322 ? 65.747 131.604 95.229 1.00 258.14 322 THR C O 1
ATOM 11781 N N . ALA C 2 323 ? 67.377 131.339 96.752 1.00 283.66 323 ALA C N 1
ATOM 11782 C CA . ALA C 2 323 ? 66.464 131.222 97.881 1.00 283.66 323 ALA C CA 1
ATOM 11783 C C . ALA C 2 323 ? 65.859 132.592 98.157 1.00 283.66 323 ALA C C 1
ATOM 11784 O O . ALA C 2 323 ? 66.496 133.456 98.761 1.00 283.66 323 ALA C O 1
ATOM 11786 N N . VAL C 2 324 ? 64.631 132.808 97.679 1.00 289.46 324 VAL C N 1
ATOM 11787 C CA . VAL C 2 324 ? 63.928 134.059 97.928 1.00 289.46 324 VAL C CA 1
ATOM 11788 C C . VAL C 2 324 ? 62.649 133.704 98.683 1.00 289.46 324 VAL C C 1
ATOM 11789 O O . VAL C 2 324 ? 61.958 134.578 99.219 1.00 289.46 324 VAL C O 1
ATOM 11793 N N . MET C 2 325 ? 62.344 132.407 98.780 1.00 302.29 325 MET C N 1
ATOM 11794 C CA . MET C 2 325 ? 60.973 131.981 99.049 1.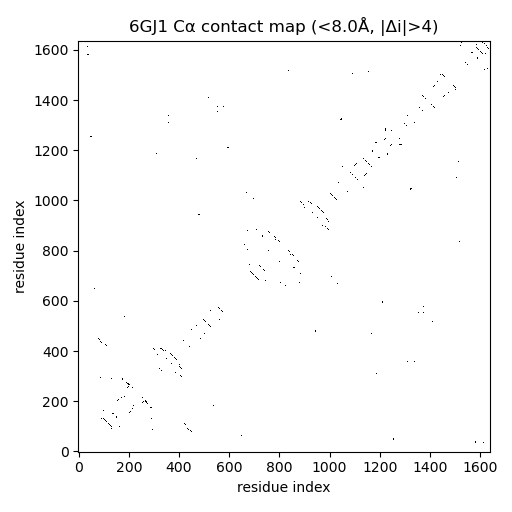00 302.29 325 MET C CA 1
ATOM 11795 C C . MET C 2 325 ? 60.818 131.160 100.323 1.00 302.29 325 MET C C 1
ATOM 11796 O O . MET C 2 325 ? 59.853 131.369 101.066 1.00 302.29 325 MET C O 1
ATOM 11801 N N . ARG C 2 326 ? 61.717 130.222 100.593 1.00 311.06 326 ARG C N 1
ATOM 11802 C CA . ARG C 2 326 ? 61.447 129.142 101.529 1.00 311.06 326 ARG C CA 1
ATOM 11803 C C . ARG C 2 326 ? 61.758 129.573 102.957 1.00 311.06 326 ARG C C 1
ATOM 11804 O O . ARG C 2 326 ? 62.705 130.321 103.210 1.00 311.06 326 ARG C O 1
ATOM 11812 N N . THR C 2 327 ? 60.928 129.094 103.887 1.00 302.04 327 THR C N 1
ATOM 11813 C CA . THR C 2 327 ? 61.051 129.482 105.287 1.00 302.04 327 THR C CA 1
ATOM 11814 C C . THR C 2 327 ? 62.069 128.619 106.034 1.00 302.04 327 THR C C 1
ATOM 11815 O O . THR C 2 327 ? 62.501 128.981 107.135 1.00 302.04 327 THR C O 1
ATOM 11819 N N . GLN C 2 328 ? 62.461 127.476 105.476 1.00 277.13 328 GLN C N 1
ATOM 11820 C CA . GLN C 2 328 ? 63.452 126.635 106.143 1.00 277.13 328 GLN C CA 1
ATOM 11821 C C . GLN C 2 328 ? 64.533 126.196 105.152 1.00 277.13 328 GLN C C 1
ATOM 11822 O O . GLN C 2 328 ? 64.557 126.624 103.998 1.00 277.13 328 GLN C O 1
ATOM 11828 N N . ALA C 2 329 ? 65.463 125.367 105.621 1.00 202.60 329 ALA C N 1
ATOM 11829 C CA . ALA C 2 329 ? 66.678 125.168 104.845 1.00 202.60 329 ALA C CA 1
ATOM 11830 C C . ALA C 2 329 ? 67.052 123.694 104.689 1.00 202.60 329 ALA C C 1
ATOM 11831 O O . ALA C 2 329 ? 66.307 122.779 105.045 1.00 202.60 329 ALA C O 1
ATOM 11833 N N . LYS C 2 330 ? 68.243 123.491 104.133 1.00 152.38 330 LYS C N 1
ATOM 11834 C CA . LYS C 2 330 ? 68.862 122.192 103.919 1.00 152.38 330 LYS C CA 1
ATOM 11835 C C . LYS C 2 330 ? 70.369 122.390 103.968 1.00 152.38 330 LYS C C 1
ATOM 11836 O O . LYS C 2 330 ? 70.846 123.520 103.830 1.00 152.38 330 LYS C O 1
ATOM 11842 N N . ILE C 2 331 ? 71.114 121.316 104.149 1.00 142.09 331 ILE C N 1
ATOM 11843 C CA . ILE C 2 331 ? 72.568 121.402 104.118 1.00 142.09 331 ILE C CA 1
ATOM 11844 C C . ILE C 2 331 ? 73.065 121.118 102.713 1.00 142.09 331 ILE C C 1
ATOM 11845 O O . ILE C 2 331 ? 72.355 120.526 101.897 1.00 142.09 331 ILE C O 1
ATOM 11850 N N . ALA C 2 332 ? 74.297 121.530 102.437 1.00 140.23 332 ALA C N 1
ATOM 11851 C CA . ALA C 2 332 ? 74.932 121.294 101.152 1.00 140.23 332 ALA C CA 1
ATOM 11852 C C . ALA C 2 332 ? 76.409 121.039 101.392 1.00 140.23 332 ALA C C 1
ATOM 11853 O O . ALA C 2 332 ? 76.833 120.860 102.532 1.00 140.23 332 ALA C O 1
ATOM 11855 N N . THR C 2 333 ? 77.184 120.985 100.312 1.00 129.81 333 THR C N 1
ATOM 11856 C CA . THR C 2 333 ? 78.629 121.092 100.446 1.00 129.81 333 THR C CA 1
ATOM 11857 C C . THR C 2 333 ? 79.086 122.469 99.989 1.00 129.81 333 THR C C 1
ATOM 11858 O O . THR C 2 333 ? 78.444 123.114 99.158 1.00 129.81 333 THR C O 1
ATOM 11862 N N . SER C 2 334 ? 80.193 122.943 100.556 1.00 125.53 334 SER C N 1
ATOM 11863 C CA . SER C 2 334 ? 80.467 124.363 100.386 1.00 125.53 334 SER C CA 1
ATOM 11864 C C . SER C 2 334 ? 81.261 124.649 99.124 1.00 125.53 334 SER C C 1
ATOM 11865 O O . SER C 2 334 ? 80.729 125.223 98.171 1.00 125.53 334 SER C O 1
ATOM 11867 N N . ALA C 2 335 ? 82.496 124.192 99.074 1.00 110.16 335 ALA C N 1
ATOM 11868 C CA . ALA C 2 335 ? 83.422 124.651 98.052 1.00 110.16 335 ALA C CA 1
ATOM 11869 C C . ALA C 2 335 ? 84.656 123.786 98.130 1.00 110.16 335 ALA C C 1
ATOM 11870 O O . ALA C 2 335 ? 84.733 122.841 98.919 1.00 110.16 335 ALA C O 1
ATOM 11872 N N . ALA C 2 336 ? 85.636 124.142 97.328 1.00 92.56 336 ALA C N 1
ATOM 11873 C CA . ALA C 2 336 ? 86.940 123.531 97.410 1.00 92.56 336 ALA C CA 1
ATOM 11874 C C . ALA C 2 336 ? 87.933 124.534 97.963 1.00 92.56 336 ALA C C 1
ATOM 11875 O O . ALA C 2 336 ? 87.691 125.739 98.010 1.00 92.56 336 ALA C O 1
ATOM 11877 N N . ARG C 2 337 ? 89.057 124.000 98.400 1.00 102.93 337 ARG C N 1
ATOM 11878 C CA . ARG C 2 337 ? 90.271 124.771 98.530 1.00 102.93 337 ARG C CA 1
ATOM 11879 C C . ARG C 2 337 ? 91.389 123.900 97.994 1.00 102.93 337 ARG C C 1
ATOM 11880 O O . ARG C 2 337 ? 91.322 122.669 98.037 1.00 102.93 337 ARG C O 1
ATOM 11882 N N . VAL C 2 338 ? 92.424 124.550 97.484 1.00 106.11 338 VAL C N 1
ATOM 11883 C CA . VAL C 2 338 ? 93.383 123.887 96.616 1.00 106.11 338 VAL C CA 1
ATOM 11884 C C . VAL C 2 338 ? 94.315 122.990 97.404 1.00 106.11 338 VAL C C 1
ATOM 11885 O O . VAL C 2 338 ? 94.301 122.971 98.638 1.00 106.11 338 VAL C O 1
ATOM 11887 N N . MET C 2 339 ? 95.109 122.227 96.680 1.00 100.87 339 MET C N 1
ATOM 11888 C CA . MET C 2 339 ? 96.152 121.441 97.291 1.00 100.87 339 MET C CA 1
ATOM 11889 C C . MET C 2 339 ? 97.248 122.341 97.842 1.00 100.87 339 MET C C 1
ATOM 11890 O O . MET C 2 339 ? 97.552 123.404 97.302 1.00 100.87 339 MET C O 1
ATOM 11892 N N . THR C 2 340 ? 97.846 121.897 98.933 1.00 93.19 340 THR C N 1
ATOM 11893 C CA . THR C 2 340 ? 98.978 122.595 99.516 1.00 93.19 340 THR C CA 1
ATOM 11894 C C . THR C 2 340 ? 100.243 122.127 98.804 1.00 93.19 340 THR C C 1
ATOM 11895 O O . THR C 2 340 ? 100.890 121.166 99.203 1.00 93.19 340 THR C O 1
ATOM 11897 N N . ILE C 2 341 ? 100.577 122.808 97.712 1.00 87.03 341 ILE C N 1
ATOM 11898 C CA . ILE C 2 341 ? 101.544 122.274 96.759 1.00 87.03 341 ILE C CA 1
ATOM 11899 C C . ILE C 2 341 ? 102.822 123.107 96.724 1.00 87.03 341 ILE C C 1
ATOM 11900 O O . ILE C 2 341 ? 102.879 124.243 97.199 1.00 87.03 341 ILE C O 1
ATOM 11902 N N . SER C 2 342 ? 103.866 122.506 96.149 1.00 79.33 342 SER C N 1
ATOM 11903 C CA . SER C 2 342 ? 105.140 123.185 95.919 1.00 79.33 342 SER C CA 1
ATOM 11904 C C . SER C 2 342 ? 105.868 122.436 94.808 1.00 79.33 342 SER C C 1
ATOM 11905 O O . SER C 2 342 ? 106.470 121.394 95.074 1.00 79.33 342 SER C O 1
ATOM 11907 N N . LEU C 2 343 ? 105.855 122.974 93.585 1.00 107.16 343 LEU C N 1
ATOM 11908 C CA . LEU C 2 343 ? 106.317 122.220 92.420 1.00 107.16 343 LEU C CA 1
ATOM 11909 C C . LEU C 2 343 ? 106.722 123.171 91.295 1.00 107.16 343 LEU C C 1
ATOM 11910 O O . LEU C 2 343 ? 106.651 124.395 91.434 1.00 107.16 343 LEU C O 1
ATOM 11912 N N . GLY C 2 344 ? 107.158 122.585 90.178 1.00 111.78 344 GLY C N 1
ATOM 11913 C CA . GLY C 2 344 ? 107.599 123.324 89.000 1.00 111.78 344 GLY C CA 1
ATOM 11914 C C . GLY C 2 344 ? 108.609 122.507 88.202 1.00 111.78 344 GLY C C 1
ATOM 11915 O O . GLY C 2 344 ? 108.732 121.301 88.393 1.00 111.78 344 GLY C O 1
ATOM 11916 N N . ARG C 2 345 ? 109.335 123.197 87.315 1.00 126.26 345 ARG C N 1
ATOM 11917 C CA . ARG C 2 345 ? 110.291 122.534 86.422 1.00 126.26 345 ARG C CA 1
ATOM 11918 C C . ARG C 2 345 ? 111.611 123.273 86.217 1.00 126.26 345 ARG C C 1
ATOM 11919 O O . ARG C 2 345 ? 112.519 122.709 85.598 1.00 126.26 345 ARG C O 1
ATOM 11927 N N . TYR C 2 346 ? 111.695 124.529 86.640 1.00 144.06 346 TYR C N 1
ATOM 11928 C CA . TYR C 2 346 ? 112.757 125.536 86.683 1.00 144.06 346 TYR C CA 1
ATOM 11929 C C . TYR C 2 346 ? 113.205 126.180 85.378 1.00 144.06 346 TYR C C 1
ATOM 11930 O O . TYR C 2 346 ? 113.247 127.414 85.340 1.00 144.06 346 TYR C O 1
ATOM 11939 N N . GLN C 2 347 ? 113.543 125.413 84.317 1.00 140.22 347 GLN C N 1
ATOM 11940 C CA . GLN C 2 347 ? 113.203 125.675 82.917 1.00 140.22 347 GLN C CA 1
ATOM 11941 C C . GLN C 2 347 ? 113.443 124.486 81.980 1.00 140.22 347 GLN C C 1
ATOM 11942 O O . GLN C 2 347 ? 112.649 124.231 81.072 1.00 140.22 347 GLN C O 1
ATOM 11948 N N . ARG C 2 348 ? 114.519 123.726 82.223 1.00 154.16 348 ARG C N 1
ATOM 11949 C CA . ARG C 2 348 ? 115.495 123.552 81.149 1.00 154.16 348 ARG C CA 1
ATOM 11950 C C . ARG C 2 348 ? 116.168 122.188 81.096 1.00 154.16 348 ARG C C 1
ATOM 11951 O O . ARG C 2 348 ? 115.845 121.256 81.833 1.00 154.16 348 ARG C O 1
ATOM 11959 N N . VAL C 2 349 ? 117.145 122.132 80.191 1.00 155.11 349 VAL C N 1
ATOM 11960 C CA . VAL C 2 349 ? 117.999 120.977 79.964 1.00 155.11 349 VAL C CA 1
ATOM 11961 C C . VAL C 2 349 ? 119.449 121.434 80.183 1.00 155.11 349 VAL C C 1
ATOM 11962 O O . VAL C 2 349 ? 119.735 122.624 80.313 1.00 155.11 349 VAL C O 1
ATOM 11966 N N . GLN C 2 350 ? 120.367 120.473 80.232 1.00 161.50 350 GLN C N 1
ATOM 11967 C CA . GLN C 2 350 ? 121.674 120.642 80.850 1.00 161.50 350 GLN C CA 1
ATOM 11968 C C . GLN C 2 350 ? 122.797 120.471 79.828 1.00 161.50 350 GLN C C 1
ATOM 11969 O O . GLN C 2 350 ? 122.559 120.369 78.627 1.00 161.50 350 GLN C O 1
ATOM 11975 N N . GLU C 2 351 ? 124.046 120.460 80.319 1.00 155.42 351 GLU C N 1
ATOM 11976 C CA . GLU C 2 351 ? 125.202 120.370 79.425 1.00 155.42 351 GLU C CA 1
ATOM 11977 C C . GLU C 2 351 ? 126.301 119.405 79.837 1.00 155.42 351 GLU C C 1
ATOM 11978 O O . GLU C 2 351 ? 127.071 119.002 78.962 1.00 155.42 351 GLU C O 1
ATOM 11984 N N . HIS C 2 352 ? 126.460 119.035 81.103 1.00 155.60 352 HIS C N 1
ATOM 11985 C CA . HIS C 2 352 ? 127.693 118.372 81.515 1.00 155.60 352 HIS C CA 1
ATOM 11986 C C . HIS C 2 352 ? 127.373 117.223 82.456 1.00 155.60 352 HIS C C 1
ATOM 11987 O O . HIS C 2 352 ? 126.211 116.960 82.769 1.00 155.60 352 HIS C O 1
ATOM 11994 N N . TYR C 2 353 ? 128.412 116.525 82.909 1.00 174.73 353 TYR C N 1
ATOM 11995 C CA . TYR C 2 353 ? 128.217 115.192 83.453 1.00 174.73 353 TYR C CA 1
ATOM 11996 C C . TYR C 2 353 ? 129.039 114.962 84.705 1.00 174.73 353 TYR C C 1
ATOM 11997 O O . TYR C 2 353 ? 129.883 115.772 85.092 1.00 174.73 353 TYR C O 1
ATOM 12006 N N . GLN C 2 354 ? 128.782 113.802 85.311 1.00 141.68 354 GLN C N 1
ATOM 12007 C CA . GLN C 2 354 ? 129.146 113.501 86.685 1.00 141.68 354 GLN C CA 1
ATOM 12008 C C . GLN C 2 354 ? 130.551 112.949 86.873 1.00 141.68 354 GLN C C 1
ATOM 12009 O O . GLN C 2 354 ? 131.450 113.700 87.264 1.00 141.68 354 GLN C O 1
ATOM 12015 N N . ARG C 2 355 ? 130.777 111.683 86.496 1.00 131.62 355 ARG C N 1
ATOM 12016 C CA . ARG C 2 355 ? 132.040 111.013 86.802 1.00 131.62 355 ARG C CA 1
ATOM 12017 C C . ARG C 2 355 ? 132.179 109.654 86.120 1.00 131.62 355 ARG C C 1
ATOM 12018 O O . ARG C 2 355 ? 131.205 108.907 86.001 1.00 131.62 355 ARG C O 1
ATOM 12026 N N . LYS C 2 356 ? 133.400 109.335 85.677 1.00 134.44 356 LYS C N 1
ATOM 12027 C CA . LYS C 2 356 ? 133.787 108.025 85.154 1.00 134.44 356 LYS C CA 1
ATOM 12028 C C . LYS C 2 356 ? 134.386 107.238 86.304 1.00 134.44 356 LYS C C 1
ATOM 12029 O O . LYS C 2 356 ? 135.336 107.689 86.941 1.00 134.44 356 LYS C O 1
ATOM 12035 N N . GLU C 2 357 ? 133.813 106.086 86.602 1.00 119.95 357 GLU C N 1
ATOM 12036 C CA . GLU C 2 357 ? 134.407 105.218 87.599 1.00 119.95 357 GLU C CA 1
ATOM 12037 C C . GLU C 2 357 ? 134.490 103.790 87.083 1.00 119.95 357 GLU C C 1
ATOM 12038 O O . GLU C 2 357 ? 135.560 103.331 86.683 1.00 119.95 357 GLU C O 1
ATOM 12044 N N . VAL D 3 23 ? 157.130 151.287 166.831 1.00 270.07 23 VAL D N 1
ATOM 12045 C CA . VAL D 3 23 ? 156.821 149.973 166.286 1.00 270.07 23 VAL D CA 1
ATOM 12046 C C . VAL D 3 23 ? 155.323 149.813 166.096 1.00 270.07 23 VAL D C 1
ATOM 12047 O O . VAL D 3 23 ? 154.748 148.831 166.545 1.00 270.07 23 VAL D O 1
ATOM 12051 N N . GLY D 3 24 ? 154.702 150.759 165.399 1.00 232.02 24 GLY D N 1
ATOM 12052 C CA . GLY D 3 24 ? 153.268 150.716 165.184 1.00 232.02 24 GLY D CA 1
ATOM 12053 C C . GLY D 3 24 ? 152.827 149.484 164.420 1.00 232.02 24 GLY D C 1
ATOM 12054 O O . GLY D 3 24 ? 151.808 148.873 164.750 1.00 232.02 24 GLY D O 1
ATOM 12055 N N . GLU D 3 25 ? 153.593 149.105 163.400 1.00 107.18 25 GLU D N 1
ATOM 12056 C CA . GLU D 3 25 ? 153.267 147.918 162.616 1.00 107.18 25 GLU D CA 1
ATOM 12057 C C . GLU D 3 25 ? 153.346 146.674 163.494 1.00 107.18 25 GLU D C 1
ATOM 12058 O O . GLU D 3 25 ? 152.518 145.775 163.379 1.00 107.18 25 GLU D O 1
ATOM 12064 N N . GLU D 3 26 ? 154.358 146.627 164.361 1.00 70.72 26 GLU D N 1
ATOM 12065 C CA . GLU D 3 26 ? 154.537 145.517 165.292 1.00 70.72 26 GLU D CA 1
ATOM 12066 C C . GLU D 3 26 ? 153.355 145.462 166.252 1.00 70.72 26 GLU D C 1
ATOM 12067 O O . GLU D 3 26 ? 152.861 144.395 166.575 1.00 70.72 26 GLU D O 1
ATOM 12073 N N . GLU D 3 27 ? 152.888 146.621 166.707 1.00 71.06 27 GLU D N 1
ATOM 12074 C CA . GLU D 3 27 ? 151.734 146.654 167.590 1.00 71.06 27 GLU D CA 1
ATOM 12075 C C . GLU D 3 27 ? 150.529 146.092 166.849 1.00 71.06 27 GLU D C 1
ATOM 12076 O O . GLU D 3 27 ? 149.786 145.289 167.393 1.00 71.06 27 GLU D O 1
ATOM 12082 N N . GLN D 3 28 ? 150.353 146.477 165.588 1.00 86.58 28 GLN D N 1
ATOM 12083 C CA . GLN D 3 28 ? 149.220 145.968 164.838 1.00 86.58 28 GLN D CA 1
ATOM 12084 C C . GLN D 3 28 ? 149.331 144.457 164.723 1.00 86.58 28 GLN D C 1
ATOM 12085 O O . GLN D 3 28 ? 148.362 143.746 164.992 1.00 86.58 28 GLN D O 1
ATOM 12091 N N . VAL D 3 29 ? 150.519 143.947 164.412 1.00 100.68 29 VAL D N 1
ATOM 12092 C CA . VAL D 3 29 ? 150.624 142.501 164.294 1.00 100.68 29 VAL D CA 1
ATOM 12093 C C . VAL D 3 29 ? 150.364 141.793 165.623 1.00 100.68 29 VAL D C 1
ATOM 12094 O O . VAL D 3 29 ? 149.657 140.791 165.649 1.00 100.68 29 VAL D O 1
ATOM 12098 N N . ILE D 3 30 ? 150.882 142.322 166.731 1.00 90.32 30 ILE D N 1
ATOM 12099 C CA . ILE D 3 30 ? 150.640 141.659 168.008 1.00 90.32 30 ILE D CA 1
ATOM 12100 C C . ILE D 3 30 ? 149.157 141.697 168.351 1.00 90.32 30 ILE D C 1
ATOM 12101 O O . ILE D 3 30 ? 148.609 140.727 168.832 1.00 90.32 30 ILE D O 1
ATOM 12106 N N . LEU D 3 31 ? 148.492 142.810 168.074 1.00 119.32 31 LEU D N 1
ATOM 12107 C CA . LEU D 3 31 ? 147.072 142.898 168.368 1.00 119.32 31 LEU D CA 1
ATOM 12108 C C . LEU D 3 31 ? 146.297 141.880 167.536 1.00 119.32 31 LEU D C 1
ATOM 12109 O O . LEU D 3 31 ? 145.402 141.195 168.043 1.00 119.32 31 LEU D O 1
ATOM 12114 N N . SER D 3 32 ? 146.672 141.750 166.265 1.00 81.50 32 SER D N 1
ATOM 12115 C CA . SER D 3 32 ? 145.993 140.814 165.394 1.00 81.50 32 SER D CA 1
ATOM 12116 C C . SER D 3 32 ? 146.182 139.412 165.938 1.00 81.50 32 SER D C 1
ATOM 12117 O O . SER D 3 32 ? 145.215 138.651 166.075 1.00 81.50 32 SER D O 1
ATOM 12120 N N . VAL D 3 33 ? 147.413 139.082 166.322 1.00 105.60 33 VAL D N 1
ATOM 12121 C CA . VAL D 3 33 ? 147.646 137.739 166.829 1.00 105.60 33 VAL D CA 1
ATOM 12122 C C . VAL D 3 33 ? 146.888 137.513 168.119 1.00 105.60 33 VAL D C 1
ATOM 12123 O O . VAL D 3 33 ? 146.336 136.458 168.310 1.00 105.60 33 VAL D O 1
ATOM 12127 N N . LEU D 3 34 ? 146.828 138.511 168.988 1.00 38.68 34 LEU D N 1
ATOM 12128 C CA . LEU D 3 34 ? 146.122 138.339 170.236 1.00 38.68 34 LEU D CA 1
ATOM 12129 C C . LEU D 3 34 ? 144.663 138.055 169.956 1.00 38.68 34 LEU D C 1
ATOM 12130 O O . LEU D 3 34 ? 144.112 137.117 170.506 1.00 38.68 34 LEU D O 1
ATOM 12135 N N . ASP D 3 35 ? 144.051 138.800 169.042 1.00 28.18 35 ASP D N 1
ATOM 12136 C CA . ASP D 3 35 ? 142.640 138.552 168.770 1.00 28.18 35 ASP D CA 1
ATOM 12137 C C . ASP D 3 35 ? 142.441 137.151 168.213 1.00 28.18 35 ASP D C 1
ATOM 12138 O O . ASP D 3 35 ? 141.557 136.408 168.654 1.00 28.18 35 ASP D O 1
ATOM 12143 N N . ASN D 3 36 ? 143.316 136.763 167.293 1.00 40.07 36 ASN D N 1
ATOM 12144 C CA . ASN D 3 36 ? 143.188 135.454 166.678 1.00 40.07 36 ASN D CA 1
ATOM 12145 C C . ASN D 3 36 ? 143.336 134.353 167.716 1.00 40.07 36 ASN D C 1
ATOM 12146 O O . ASN D 3 36 ? 142.561 133.395 167.745 1.00 40.07 36 ASN D O 1
ATOM 12151 N N . MET D 3 37 ? 144.315 134.523 168.596 1.00 63.53 37 MET D N 1
ATOM 12152 C CA . MET D 3 37 ? 144.610 133.551 169.627 1.00 63.53 37 MET D CA 1
ATOM 12153 C C . MET D 3 37 ? 143.442 133.440 170.559 1.00 63.53 37 MET D C 1
ATOM 12154 O O . MET D 3 37 ? 143.028 132.354 170.906 1.00 63.53 37 MET D O 1
ATOM 12159 N N . GLN D 3 38 ? 142.867 134.574 170.923 1.00 78.62 38 GLN D N 1
ATOM 12160 C CA . GLN D 3 38 ? 141.748 134.548 171.833 1.00 78.62 38 GLN D CA 1
ATOM 12161 C C . GLN D 3 38 ? 140.604 133.793 171.195 1.00 78.62 38 GLN D C 1
ATOM 12162 O O . GLN D 3 38 ? 140.050 132.891 171.812 1.00 78.62 38 GLN D O 1
ATOM 12168 N N . ARG D 3 39 ? 140.326 134.066 169.925 1.00 89.28 39 ARG D N 1
ATOM 12169 C CA . ARG D 3 39 ? 139.229 133.365 169.285 1.00 89.28 39 ARG D CA 1
ATOM 12170 C C . ARG D 3 39 ? 139.486 131.856 169.232 1.00 89.28 39 ARG D C 1
ATOM 12171 O O . ARG D 3 39 ? 138.609 131.065 169.592 1.00 89.28 39 ARG D O 1
ATOM 12179 N N . ILE D 3 40 ? 140.697 131.449 168.858 1.00 117.40 40 ILE D N 1
ATOM 12180 C CA . ILE D 3 40 ? 140.976 130.014 168.781 1.00 117.40 40 ILE D CA 1
ATOM 12181 C C . ILE D 3 40 ? 140.911 129.339 170.152 1.00 117.40 40 ILE D C 1
ATOM 12182 O O . ILE D 3 40 ? 140.423 128.218 170.290 1.00 117.40 40 ILE D O 1
ATOM 12187 N N . LEU D 3 41 ? 141.395 130.034 171.176 1.00 55.00 41 LEU D N 1
ATOM 12188 C CA . LEU D 3 41 ? 141.377 129.503 172.531 1.00 55.00 41 LEU D CA 1
ATOM 12189 C C . LEU D 3 41 ? 139.940 129.310 172.979 1.00 55.00 41 LEU D C 1
ATOM 12190 O O . LEU D 3 41 ? 139.596 128.299 173.588 1.00 55.00 41 LEU D O 1
ATOM 12195 N N . ASN D 3 42 ? 139.105 130.292 172.663 1.00 63.85 42 ASN D N 1
ATOM 12196 C CA . ASN D 3 42 ? 137.697 130.241 172.995 1.00 63.85 42 ASN D CA 1
ATOM 12197 C C . ASN D 3 42 ? 136.988 129.100 172.267 1.00 63.85 42 ASN D C 1
ATOM 12198 O O . ASN D 3 42 ? 136.116 128.450 172.842 1.00 63.85 42 ASN D O 1
ATOM 12203 N N . THR D 3 43 ? 137.356 128.845 171.011 1.00 123.50 43 THR D N 1
ATOM 12204 C CA . THR D 3 43 ? 136.653 127.797 170.257 1.00 123.50 43 THR D CA 1
ATOM 12205 C C . THR D 3 43 ? 136.901 126.316 170.591 1.00 123.50 43 THR D C 1
ATOM 12206 O O . THR D 3 43 ? 136.590 125.446 169.776 1.00 123.50 43 THR D O 1
ATOM 12210 N N . ARG D 3 44 ? 137.453 126.007 171.759 1.00 172.63 44 ARG D N 1
ATOM 12211 C CA . ARG D 3 44 ? 137.573 124.615 172.074 1.00 172.63 44 ARG D CA 1
ATOM 12212 C C . ARG D 3 44 ? 137.710 123.896 170.777 1.00 172.63 44 ARG D C 1
ATOM 12213 O O . ARG D 3 44 ? 137.077 124.254 169.785 1.00 172.63 44 ARG D O 1
ATOM 12221 N N . ALA D 3 45 ? 138.525 122.828 170.770 1.00 173.00 45 ALA D N 1
ATOM 12222 C CA . ALA D 3 45 ? 138.857 122.181 169.538 1.00 173.00 45 ALA D CA 1
ATOM 12223 C C . ALA D 3 45 ? 137.661 121.643 168.816 1.00 173.00 45 ALA D C 1
ATOM 12224 O O . ALA D 3 45 ? 137.494 121.943 167.652 1.00 173.00 45 ALA D O 1
ATOM 12226 N N . GLY D 3 46 ? 136.783 120.859 169.447 1.00 139.87 46 GLY D N 1
ATOM 12227 C CA . GLY D 3 46 ? 135.650 120.226 168.808 1.00 139.87 46 GLY D CA 1
ATOM 12228 C C . GLY D 3 46 ? 134.525 121.160 168.466 1.00 139.87 46 GLY D C 1
ATOM 12229 O O . GLY D 3 46 ? 133.716 120.858 167.591 1.00 139.87 46 GLY D O 1
ATOM 12230 N N . SER D 3 47 ? 134.415 122.289 169.188 1.00 65.84 47 SER D N 1
ATOM 12231 C CA . SER D 3 47 ? 133.258 123.146 169.169 1.00 65.84 47 SER D CA 1
ATOM 12232 C C . SER D 3 47 ? 132.802 123.566 167.801 1.00 65.84 47 SER D C 1
ATOM 12233 O O . SER D 3 47 ? 131.612 123.475 167.507 1.00 65.84 47 SER D O 1
ATOM 12236 N N . LEU D 3 48 ? 133.707 124.033 166.922 1.00 101.26 48 LEU D N 1
ATOM 12237 C CA . LEU D 3 48 ? 133.277 124.564 165.657 1.00 101.26 48 LEU D CA 1
ATOM 12238 C C . LEU D 3 48 ? 132.890 123.411 164.772 1.00 101.26 48 LEU D C 1
ATOM 12239 O O . LEU D 3 48 ? 133.717 122.566 164.430 1.00 101.26 48 LEU D O 1
ATOM 12244 N N . LYS D 3 49 ? 131.596 123.352 164.384 1.00 158.70 49 LYS D N 1
ATOM 12245 C CA . LYS D 3 49 ? 131.085 122.252 163.613 1.00 158.70 49 LYS D CA 1
ATOM 12246 C C . LYS D 3 49 ? 131.705 122.234 162.257 1.00 158.70 49 LYS D C 1
ATOM 12247 O O . LYS D 3 49 ? 132.113 121.184 161.765 1.00 158.70 49 LYS D O 1
ATOM 12253 N N . HIS D 3 50 ? 131.801 123.412 161.618 1.00 35.83 50 HIS D N 1
ATOM 12254 C CA . HIS D 3 50 ? 132.302 123.485 160.279 1.00 35.83 50 HIS D CA 1
ATOM 12255 C C . HIS D 3 50 ? 133.691 122.937 160.269 1.00 35.83 50 HIS D C 1
ATOM 12256 O O . HIS D 3 50 ? 134.022 122.095 159.434 1.00 35.83 50 HIS D O 1
ATOM 12263 N N . LEU D 3 51 ? 134.544 123.393 161.205 1.00 153.24 51 LEU D N 1
ATOM 12264 C CA . LEU D 3 51 ? 135.883 122.880 161.246 1.00 153.24 51 LEU D CA 1
ATOM 12265 C C . LEU D 3 51 ? 136.100 122.278 162.599 1.00 153.24 51 LEU D C 1
ATOM 12266 O O . LEU D 3 51 ? 136.317 122.985 163.583 1.00 153.24 51 LEU D O 1
ATOM 12271 N N . PRO D 3 52 ? 136.054 120.980 162.676 1.00 74.20 52 PRO D N 1
ATOM 12272 C CA . PRO D 3 52 ? 136.271 120.346 163.948 1.00 74.20 52 PRO D CA 1
ATOM 12273 C C . PRO D 3 52 ? 137.694 120.485 164.384 1.00 74.20 52 PRO D C 1
ATOM 12274 O O . PRO D 3 52 ? 137.956 120.385 165.582 1.00 74.20 52 PRO D O 1
ATOM 12278 N N . ASP D 3 53 ? 138.620 120.676 163.425 1.00 53.39 53 ASP D N 1
ATOM 12279 C CA . ASP D 3 53 ? 140.024 120.772 163.701 1.00 53.39 53 ASP D CA 1
ATOM 12280 C C . ASP D 3 53 ? 140.365 122.045 164.419 1.00 53.39 53 ASP D C 1
ATOM 12281 O O . ASP D 3 53 ? 141.263 122.058 165.258 1.00 53.39 53 ASP D O 1
ATOM 12286 N N . TYR D 3 54 ? 139.664 123.151 164.104 1.00 88.03 54 TYR D N 1
ATOM 12287 C CA . TYR D 3 54 ? 139.984 124.450 164.631 1.00 88.03 54 TYR D CA 1
ATOM 12288 C C . TYR D 3 54 ? 139.940 124.465 166.133 1.00 88.03 54 TYR D C 1
ATOM 12289 O O . TYR D 3 54 ? 139.073 123.853 166.757 1.00 88.03 54 TYR D O 1
ATOM 12298 N N . GLY D 3 55 ? 140.920 125.167 166.754 1.00 44.32 55 GLY D N 1
ATOM 12299 C CA . GLY D 3 55 ? 140.916 125.314 168.186 1.00 44.32 55 GLY D CA 1
ATOM 12300 C C . GLY D 3 55 ? 141.962 124.460 168.834 1.00 44.32 55 GLY D C 1
ATOM 12301 O O . GLY D 3 55 ? 142.699 123.725 168.179 1.00 44.32 55 GLY D O 1
ATOM 12302 N N . LEU D 3 56 ? 142.053 124.590 170.177 1.00 66.63 56 LEU D N 1
ATOM 12303 C CA . LEU D 3 56 ? 143.010 123.902 170.999 1.00 66.63 56 LEU D CA 1
ATOM 12304 C C . LEU D 3 56 ? 142.277 123.023 171.961 1.00 66.63 56 LEU D C 1
ATOM 12305 O O . LEU D 3 56 ? 141.219 123.391 172.472 1.00 66.63 56 LEU D O 1
ATOM 12310 N N . PRO D 3 57 ? 142.790 121.840 172.184 1.00 162.20 57 PRO D N 1
ATOM 12311 C CA . PRO D 3 57 ? 142.198 121.010 173.195 1.00 162.20 57 PRO D CA 1
ATOM 12312 C C . PRO D 3 57 ? 142.581 121.529 174.543 1.00 162.20 57 PRO D C 1
ATOM 12313 O O . PRO D 3 57 ? 143.764 121.480 174.880 1.00 162.20 57 PRO D O 1
ATOM 12317 N N . ASP D 3 58 ? 141.600 121.966 175.353 1.00 77.47 58 ASP D N 1
ATOM 12318 C CA . ASP D 3 58 ? 141.918 122.489 176.649 1.00 77.47 58 ASP D CA 1
ATOM 12319 C C . ASP D 3 58 ? 140.860 121.974 177.567 1.00 77.47 58 ASP D C 1
ATOM 12320 O O . ASP D 3 58 ? 139.982 122.721 177.998 1.00 77.47 58 ASP D O 1
ATOM 12325 N N . ILE D 3 59 ? 140.934 120.677 177.900 1.00 106.94 59 ILE D N 1
ATOM 12326 C CA . ILE D 3 59 ? 139.958 120.056 178.746 1.00 106.94 59 ILE D CA 1
ATOM 12327 C C . ILE D 3 59 ? 140.119 120.586 180.136 1.00 106.94 59 ILE D C 1
ATOM 12328 O O . ILE D 3 59 ? 141.201 121.000 180.539 1.00 106.94 59 ILE D O 1
ATOM 12333 N N . THR D 3 60 ? 139.010 120.631 180.893 1.00 110.32 60 THR D N 1
ATOM 12334 C CA . THR D 3 60 ? 139.048 121.123 182.242 1.00 110.32 60 THR D CA 1
ATOM 12335 C C . THR D 3 60 ? 139.964 120.248 183.034 1.00 110.32 60 THR D C 1
ATOM 12336 O O . THR D 3 60 ? 140.673 120.716 183.926 1.00 110.32 60 THR D O 1
ATOM 12340 N N . THR D 3 61 ? 139.987 118.942 182.716 1.00 37.08 61 THR D N 1
ATOM 12341 C CA . THR D 3 61 ? 140.797 118.028 183.464 1.00 37.08 61 THR D CA 1
ATOM 12342 C C . THR D 3 61 ? 142.232 118.453 183.372 1.00 37.08 61 THR D C 1
ATOM 12343 O O . THR D 3 61 ? 142.957 118.379 184.364 1.00 37.08 61 THR D O 1
ATOM 12347 N N . ILE D 3 62 ? 142.689 118.927 182.193 1.00 104.17 62 ILE D N 1
ATOM 12348 C CA . ILE D 3 62 ? 144.083 119.262 182.094 1.00 104.17 62 ILE D CA 1
ATOM 12349 C C . ILE D 3 62 ? 144.371 120.346 183.078 1.00 104.17 62 ILE D C 1
ATOM 12350 O O . ILE D 3 62 ? 145.408 120.331 183.737 1.00 104.17 62 ILE D O 1
ATOM 12355 N N . LEU D 3 63 ? 143.466 121.333 183.200 1.00 126.83 63 LEU D N 1
ATOM 12356 C CA . LEU D 3 63 ? 143.680 122.408 184.123 1.00 126.83 63 LEU D CA 1
ATOM 12357 C C . LEU D 3 63 ? 143.654 121.851 185.510 1.00 126.83 63 LEU D C 1
ATOM 12358 O O . LEU D 3 63 ? 144.430 122.270 186.368 1.00 126.83 63 LEU D O 1
ATOM 12363 N N . GLN D 3 64 ? 142.758 120.885 185.773 1.00 213.52 64 GLN D N 1
ATOM 12364 C CA . GLN D 3 64 ? 142.672 120.343 187.097 1.00 213.52 64 GLN D CA 1
ATOM 12365 C C . GLN D 3 64 ? 143.763 119.328 187.231 1.00 213.52 64 GLN D C 1
ATOM 12366 O O . GLN D 3 64 ? 143.626 118.183 186.806 1.00 213.52 64 GLN D O 1
ATOM 12372 N N . GLY D 3 65 ? 144.885 119.726 187.856 1.00 64.30 65 GLY D N 1
ATOM 12373 C CA . GLY D 3 65 ? 146.003 118.837 188.003 1.00 64.30 65 GLY D CA 1
ATOM 12374 C C . GLY D 3 65 ? 146.962 119.163 186.904 1.00 64.30 65 GLY D C 1
ATOM 12375 O O . GLY D 3 65 ? 146.584 119.786 185.915 1.00 64.30 65 GLY D O 1
ATOM 12376 N N . MET D 3 66 ? 148.240 118.760 187.041 1.00 98.67 66 MET D N 1
ATOM 12377 C CA . MET D 3 66 ? 149.169 119.062 185.990 1.00 98.67 66 MET D CA 1
ATOM 12378 C C . MET D 3 66 ? 149.831 117.798 185.538 1.00 98.67 66 MET D C 1
ATOM 12379 O O . MET D 3 66 ? 150.524 117.107 186.284 1.00 98.67 66 MET D O 1
ATOM 12384 N N . PRO D 3 67 ? 149.550 117.494 184.303 1.00 219.27 67 PRO D N 1
ATOM 12385 C CA . PRO D 3 67 ? 150.115 116.349 183.635 1.00 219.27 67 PRO D CA 1
ATOM 12386 C C . PRO D 3 67 ? 151.499 116.554 183.105 1.00 219.27 67 PRO D C 1
ATOM 12387 O O . PRO D 3 67 ? 152.010 115.641 182.461 1.00 219.27 67 PRO D O 1
ATOM 12391 N N . GLY D 3 68 ? 152.155 117.704 183.329 1.00 233.32 68 GLY D N 1
ATOM 12392 C CA . GLY D 3 68 ? 153.347 117.865 182.549 1.00 233.32 68 GLY D CA 1
ATOM 12393 C C . GLY D 3 68 ? 152.745 118.359 181.286 1.00 233.32 68 GLY D C 1
ATOM 12394 O O . GLY D 3 68 ? 153.242 118.181 180.174 1.00 233.32 68 GLY D O 1
ATOM 12395 N N . THR D 3 69 ? 151.598 119.015 181.513 1.00 154.12 69 THR D N 1
ATOM 12396 C CA . THR D 3 69 ? 150.693 119.555 180.559 1.00 154.12 69 THR D CA 1
ATOM 12397 C C . THR D 3 69 ? 151.398 120.595 179.770 1.00 154.12 69 THR D C 1
ATOM 12398 O O . THR D 3 69 ? 151.066 120.817 178.610 1.00 154.12 69 THR D O 1
ATOM 12402 N N . ALA D 3 70 ? 152.390 121.266 180.379 1.00 38.14 70 ALA D N 1
ATOM 12403 C CA . ALA D 3 70 ? 153.047 122.338 179.696 1.00 38.14 70 ALA D CA 1
ATOM 12404 C C . ALA D 3 70 ? 153.609 121.822 178.411 1.00 38.14 70 ALA D C 1
ATOM 12405 O O . ALA D 3 70 ? 153.475 122.462 177.370 1.00 38.14 70 ALA D O 1
ATOM 12407 N N . HIS D 3 71 ? 154.239 120.638 178.444 1.00 82.44 71 HIS D N 1
ATOM 12408 C CA . HIS D 3 71 ? 154.834 120.105 177.254 1.00 82.44 71 HIS D CA 1
ATOM 12409 C C . HIS D 3 71 ? 153.795 119.844 176.208 1.00 82.44 71 HIS D C 1
ATOM 12410 O O . HIS D 3 71 ? 153.912 120.319 175.078 1.00 82.44 71 HIS D O 1
ATOM 12417 N N . GLN D 3 72 ? 152.734 119.093 176.559 1.00 90.36 72 GLN D N 1
ATOM 12418 C CA . GLN D 3 72 ? 151.768 118.723 175.564 1.00 90.36 72 GLN D CA 1
ATOM 12419 C C . GLN D 3 72 ? 151.013 119.921 175.096 1.00 90.36 72 GLN D C 1
ATOM 12420 O O . GLN D 3 72 ? 150.728 120.056 173.907 1.00 90.36 72 GLN D O 1
ATOM 12426 N N . LEU D 3 73 ? 150.680 120.836 176.020 1.00 101.93 73 LEU D N 1
ATOM 12427 C CA . LEU D 3 73 ? 149.919 122.000 175.676 1.00 101.93 73 LEU D CA 1
ATOM 12428 C C . LEU D 3 73 ? 150.731 122.831 174.729 1.00 101.93 73 LEU D C 1
ATOM 12429 O O . LEU D 3 73 ? 150.192 123.439 173.805 1.00 101.93 73 LEU D O 1
ATOM 12434 N N . MET D 3 74 ? 152.061 122.891 174.931 1.00 68.84 74 MET D N 1
ATOM 12435 C CA . MET D 3 74 ? 152.852 123.704 174.053 1.00 68.84 74 MET D CA 1
ATOM 12436 C C . MET D 3 74 ? 152.733 123.164 172.664 1.00 68.84 74 MET D C 1
ATOM 12437 O O . MET D 3 74 ? 152.554 123.916 171.707 1.00 68.84 74 MET D O 1
ATOM 12442 N N . ARG D 3 75 ? 152.821 121.831 172.515 1.00 67.07 75 ARG D N 1
ATOM 12443 C CA . ARG D 3 75 ? 152.773 121.253 171.204 1.00 67.07 75 ARG D CA 1
ATOM 12444 C C . ARG D 3 75 ? 151.426 121.476 170.590 1.00 67.07 75 ARG D C 1
ATOM 12445 O O . ARG D 3 75 ? 151.329 121.789 169.406 1.00 67.07 75 ARG D O 1
ATOM 12453 N N . VAL D 3 76 ? 150.343 121.337 171.379 1.00 84.08 76 VAL D N 1
ATOM 12454 C CA . VAL D 3 76 ? 149.033 121.480 170.812 1.00 84.08 76 VAL D CA 1
ATOM 12455 C C . VAL D 3 76 ? 148.868 122.871 170.283 1.00 84.08 76 VAL D C 1
ATOM 12456 O O . VAL D 3 76 ? 148.357 123.060 169.182 1.00 84.08 76 VAL D O 1
ATOM 12460 N N . LEU D 3 77 ? 149.315 123.882 171.053 1.00 55.17 77 LEU D N 1
ATOM 12461 C CA . LEU D 3 77 ? 149.162 125.255 170.661 1.00 55.17 77 LEU D CA 1
ATOM 12462 C C . LEU D 3 77 ? 149.952 125.479 169.410 1.00 55.17 77 LEU D C 1
ATOM 12463 O O . LEU D 3 77 ? 149.488 126.120 168.472 1.00 55.17 77 LEU D O 1
ATOM 12468 N N . SER D 3 78 ? 151.183 124.943 169.363 1.00 28.70 78 SER D N 1
ATOM 12469 C CA . SER D 3 78 ? 152.043 125.202 168.249 1.00 28.70 78 SER D CA 1
ATOM 12470 C C . SER D 3 78 ? 151.398 124.679 167.008 1.00 28.70 78 SER D C 1
ATOM 12471 O O . SER D 3 78 ? 151.397 125.341 165.972 1.00 28.70 78 SER D O 1
ATOM 12474 N N . ASP D 3 79 ? 150.818 123.471 167.089 1.00 32.07 79 ASP D N 1
ATOM 12475 C CA . ASP D 3 79 ? 150.235 122.857 165.934 1.00 32.07 79 ASP D CA 1
ATOM 12476 C C . ASP D 3 79 ? 149.084 123.684 165.456 1.00 32.07 79 ASP D C 1
ATOM 12477 O O . ASP D 3 79 ? 148.943 123.922 164.257 1.00 32.07 79 ASP D O 1
ATOM 12482 N N . VAL D 3 80 ? 148.227 124.156 166.382 1.00 96.07 80 VAL D N 1
ATOM 12483 C CA . VAL D 3 80 ? 147.068 124.889 165.955 1.00 96.07 80 VAL D CA 1
ATOM 12484 C C . VAL D 3 80 ? 147.487 126.162 165.295 1.00 96.07 80 VAL D C 1
ATOM 12485 O O . VAL D 3 80 ? 146.919 126.552 164.277 1.00 96.07 80 VAL D O 1
ATOM 12489 N N . LEU D 3 81 ? 148.499 126.846 165.858 1.00 140.30 81 LEU D N 1
ATOM 12490 C CA . LEU D 3 81 ? 148.952 128.090 165.298 1.00 140.30 81 LEU D CA 1
ATOM 12491 C C . LEU D 3 81 ? 149.482 127.859 163.920 1.00 140.30 81 LEU D C 1
ATOM 12492 O O . LEU D 3 81 ? 149.203 128.629 163.002 1.00 140.30 81 LEU D O 1
ATOM 12497 N N . LEU D 3 82 ? 150.258 126.780 163.727 1.00 37.76 82 LEU D N 1
ATOM 12498 C CA . LEU D 3 82 ? 150.842 126.577 162.439 1.00 37.76 82 LEU D CA 1
ATOM 12499 C C . LEU D 3 82 ? 149.745 126.388 161.442 1.00 37.76 82 LEU D C 1
ATOM 12500 O O . LEU D 3 82 ? 149.788 126.946 160.348 1.00 37.76 82 LEU D O 1
ATOM 12505 N N . LYS D 3 83 ? 148.728 125.584 161.791 1.00 51.66 83 LYS D N 1
ATOM 12506 C CA . LYS D 3 83 ? 147.673 125.322 160.857 1.00 51.66 83 LYS D CA 1
ATOM 12507 C C . LYS D 3 83 ? 146.852 126.555 160.600 1.00 51.66 83 LYS D C 1
ATOM 12508 O O . LYS D 3 83 ? 146.574 126.900 159.453 1.00 51.66 83 LYS D O 1
ATOM 12514 N N . TYR D 3 84 ? 146.415 127.223 161.682 1.00 114.85 84 TYR D N 1
ATOM 12515 C CA . TYR D 3 84 ? 145.512 128.341 161.659 1.00 114.85 84 TYR D CA 1
ATOM 12516 C C . TYR D 3 84 ? 146.072 129.684 161.279 1.00 114.85 84 TYR D C 1
ATOM 12517 O O . TYR D 3 84 ? 145.340 130.489 160.707 1.00 114.85 84 TYR D O 1
ATOM 12526 N N . GLU D 3 85 ? 147.325 130.028 161.643 1.00 138.77 85 GLU D N 1
ATOM 12527 C CA . GLU D 3 85 ? 147.770 131.350 161.281 1.00 138.77 85 GLU D CA 1
ATOM 12528 C C . GLU D 3 85 ? 149.077 131.272 160.539 1.00 138.77 85 GLU D C 1
ATOM 12529 O O . GLU D 3 85 ? 150.149 131.149 161.129 1.00 138.77 85 GLU D O 1
ATOM 12535 N N . PRO D 3 86 ? 148.998 131.362 159.237 1.00 90.24 86 PRO D N 1
ATOM 12536 C CA . PRO D 3 86 ? 150.148 131.289 158.370 1.00 90.24 86 PRO D CA 1
ATOM 12537 C C . PRO D 3 86 ? 151.030 132.498 158.407 1.00 90.24 86 PRO D C 1
ATOM 12538 O O . PRO D 3 86 ? 152.172 132.414 157.960 1.00 90.24 86 PRO D O 1
ATOM 12542 N N . ARG D 3 87 ? 150.518 133.637 158.902 1.00 106.63 87 ARG D N 1
ATOM 12543 C CA . ARG D 3 87 ? 151.256 134.869 158.911 1.00 106.63 87 ARG D CA 1
ATOM 12544 C C . ARG D 3 87 ? 152.425 134.776 159.836 1.00 106.63 87 ARG D C 1
ATOM 12545 O O . ARG D 3 87 ? 153.429 135.455 159.634 1.00 106.63 87 ARG D O 1
ATOM 12553 N N . ILE D 3 88 ? 152.318 133.963 160.900 1.00 88.94 88 ILE D N 1
ATOM 12554 C CA . ILE D 3 88 ? 153.378 133.872 161.863 1.00 88.94 88 ILE D CA 1
ATOM 12555 C C . ILE D 3 88 ? 154.506 133.083 161.287 1.00 88.94 88 ILE D C 1
ATOM 12556 O O . ILE D 3 88 ? 154.296 132.062 160.636 1.00 88.94 88 ILE D O 1
ATOM 12561 N N . LYS D 3 89 ? 155.750 133.551 161.513 1.00 228.84 89 LYS D N 1
ATOM 12562 C CA . LYS D 3 89 ? 156.876 132.832 160.998 1.00 228.84 89 LYS D CA 1
ATOM 12563 C C . LYS D 3 89 ? 157.511 132.132 162.158 1.00 228.84 89 LYS D C 1
ATOM 12564 O O . LYS D 3 89 ? 157.177 130.985 162.452 1.00 228.84 89 LYS D O 1
ATOM 12570 N N . ARG D 3 90 ? 158.460 132.804 162.843 1.00 100.39 90 ARG D N 1
ATOM 12571 C CA . ARG D 3 90 ? 159.132 132.194 163.960 1.00 100.39 90 ARG D CA 1
ATOM 12572 C C . ARG D 3 90 ? 158.139 132.062 165.068 1.00 100.39 90 ARG D C 1
ATOM 12573 O O . ARG D 3 90 ? 157.388 132.997 165.349 1.00 100.39 90 ARG D O 1
ATOM 12581 N N . VAL D 3 91 ? 158.101 130.885 165.728 1.00 55.52 91 VAL D N 1
ATOM 12582 C CA . VAL D 3 91 ? 157.147 130.709 166.786 1.00 55.52 91 VAL D CA 1
ATOM 12583 C C . VAL D 3 91 ? 157.766 129.925 167.901 1.00 55.52 91 VAL D C 1
ATOM 12584 O O . VAL D 3 91 ? 158.498 128.963 167.670 1.00 55.52 91 VAL D O 1
ATOM 12588 N N . ASP D 3 92 ? 157.479 130.337 169.151 1.00 52.17 92 ASP D N 1
ATOM 12589 C CA . ASP D 3 92 ? 157.946 129.639 170.317 1.00 52.17 92 ASP D CA 1
ATOM 12590 C C . ASP D 3 92 ? 156.856 129.740 171.340 1.00 52.17 92 ASP D C 1
ATOM 12591 O O . ASP D 3 92 ? 156.401 130.838 171.653 1.00 52.17 92 ASP D O 1
ATOM 12596 N N . VAL D 3 93 ? 156.391 128.593 171.883 1.00 33.81 93 VAL D N 1
ATOM 12597 C CA . VAL D 3 93 ? 155.348 128.649 172.869 1.00 33.81 93 VAL D CA 1
ATOM 12598 C C . VAL D 3 93 ? 155.872 128.050 174.137 1.00 33.81 93 VAL D C 1
ATOM 12599 O O . VAL D 3 93 ? 156.509 126.997 174.123 1.00 33.81 93 VAL D O 1
ATOM 12603 N N . THR D 3 94 ? 155.627 128.726 175.277 1.00 99.42 94 THR D N 1
ATOM 12604 C CA . THR D 3 94 ? 156.063 128.197 176.537 1.00 99.42 94 THR D CA 1
ATOM 12605 C C . THR D 3 94 ? 154.892 128.215 177.467 1.00 99.42 94 THR D C 1
ATOM 12606 O O . THR D 3 94 ? 154.145 129.192 177.518 1.00 99.42 94 THR D O 1
ATOM 12610 N N . MET D 3 95 ? 154.693 127.117 178.227 1.00 143.07 95 MET D N 1
ATOM 12611 C CA . MET D 3 95 ? 153.598 127.080 179.154 1.00 143.07 95 MET D CA 1
ATOM 12612 C C . MET D 3 95 ? 154.151 127.066 180.534 1.00 143.07 95 MET D C 1
ATOM 12613 O O . MET D 3 95 ? 155.048 126.285 180.846 1.00 143.07 95 MET D O 1
ATOM 12618 N N . GLN D 3 96 ? 153.601 127.930 181.406 1.00 86.81 96 GLN D N 1
ATOM 12619 C CA . GLN D 3 96 ? 153.996 127.918 182.778 1.00 86.81 96 GLN D CA 1
ATOM 12620 C C . GLN D 3 96 ? 152.778 127.491 183.526 1.00 86.81 96 GLN D C 1
ATOM 12621 O O . GLN D 3 96 ? 151.757 128.175 183.513 1.00 86.81 96 GLN D O 1
ATOM 12627 N N . GLU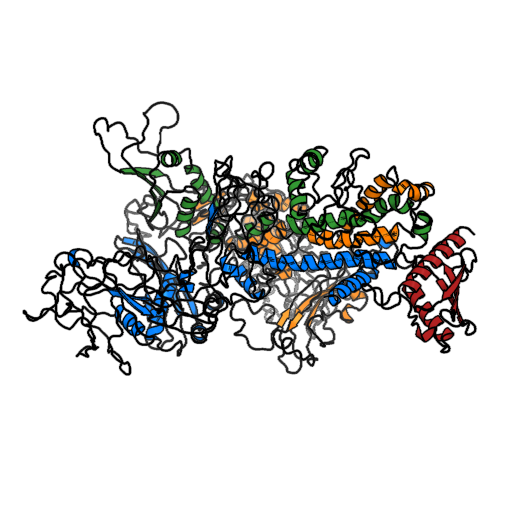 D 3 97 ? 152.846 126.328 184.195 1.00 133.35 97 GLU D N 1
ATOM 12628 C CA . GLU D 3 97 ? 151.681 125.875 184.890 1.00 133.35 97 GLU D CA 1
ATOM 12629 C C . GLU D 3 97 ? 151.756 126.345 186.300 1.00 133.35 97 GLU D C 1
ATOM 12630 O O . GLU D 3 97 ? 152.745 126.128 186.998 1.00 133.35 97 GLU D O 1
ATOM 12636 N N . GLN D 3 98 ? 150.693 127.039 186.748 1.00 91.88 98 GLN D N 1
ATOM 12637 C CA . GLN D 3 98 ? 150.673 127.482 188.105 1.00 91.88 98 GLN D CA 1
ATOM 12638 C C . GLN D 3 98 ? 149.750 126.585 188.854 1.00 91.88 98 GLN D C 1
ATOM 12639 O O . GLN D 3 98 ? 148.528 126.701 188.766 1.00 91.88 98 GLN D O 1
ATOM 12645 N N . THR D 3 99 ? 150.353 125.649 189.607 1.00 107.98 99 THR D N 1
ATOM 12646 C CA . THR D 3 99 ? 149.655 124.717 190.438 1.00 107.98 99 THR D CA 1
ATOM 12647 C C . THR D 3 99 ? 149.085 125.492 191.575 1.00 107.98 99 THR D C 1
ATOM 12648 O O . THR D 3 99 ? 148.040 125.148 192.127 1.00 107.98 99 THR D O 1
ATOM 12652 N N . GLN D 3 100 ? 149.767 126.596 191.922 1.00 95.03 100 GLN D N 1
ATOM 12653 C CA . GLN D 3 100 ? 149.420 127.410 193.046 1.00 95.03 100 GLN D CA 1
ATOM 12654 C C . GLN D 3 100 ? 147.987 127.814 192.905 1.00 95.03 100 GLN D C 1
ATOM 12655 O O . GLN D 3 100 ? 147.261 127.827 193.897 1.00 95.03 100 GLN D O 1
ATOM 12661 N N . PRO D 3 101 ? 147.527 128.139 191.732 1.00 182.72 101 PRO D N 1
ATOM 12662 C CA . PRO D 3 101 ? 146.143 128.494 191.629 1.00 182.72 101 PRO D CA 1
ATOM 12663 C C . PRO D 3 101 ? 145.301 127.297 191.913 1.00 182.72 101 PRO D C 1
ATOM 12664 O O . PRO D 3 101 ? 145.681 126.195 191.522 1.00 182.72 101 PRO D O 1
ATOM 12668 N N . GLY D 3 102 ? 144.156 127.490 192.593 1.00 139.26 102 GLY D N 1
ATOM 12669 C CA . GLY D 3 102 ? 143.306 126.388 192.927 1.00 139.26 102 GLY D CA 1
ATOM 12670 C C . GLY D 3 102 ? 141.905 126.866 192.759 1.00 139.26 102 GLY D C 1
ATOM 12671 O O . GLY D 3 102 ? 141.680 128.048 192.501 1.00 139.26 102 GLY D O 1
ATOM 12672 N N . GLU D 3 103 ? 140.924 125.951 192.897 1.00 245.24 103 GLU D N 1
ATOM 12673 C CA . GLU D 3 103 ? 139.562 126.351 192.713 1.00 245.24 103 GLU D CA 1
ATOM 12674 C C . GLU D 3 103 ? 139.424 126.602 191.254 1.00 245.24 103 GLU D C 1
ATOM 12675 O O . GLU D 3 103 ? 140.179 126.043 190.461 1.00 245.24 103 GLU D O 1
ATOM 12681 N N . LEU D 3 104 ? 138.431 127.414 190.847 1.00 215.64 104 LEU D N 1
ATOM 12682 C CA . LEU D 3 104 ? 138.337 127.710 189.452 1.00 215.64 104 LEU D CA 1
ATOM 12683 C C . LEU D 3 104 ? 139.454 128.662 189.184 1.00 215.64 104 LEU D C 1
ATOM 12684 O O . LEU D 3 104 ? 139.285 129.880 189.224 1.00 215.64 104 LEU D O 1
ATOM 12689 N N . HIS D 3 105 ? 140.639 128.092 188.907 1.00 238.03 105 HIS D N 1
ATOM 12690 C CA . HIS D 3 105 ? 141.847 128.817 188.663 1.00 238.03 105 HIS D CA 1
ATOM 12691 C C . HIS D 3 105 ? 142.795 127.805 188.114 1.00 238.03 105 HIS D C 1
ATOM 12692 O O . HIS D 3 105 ? 142.515 127.192 187.085 1.00 238.03 105 HIS D O 1
ATOM 12699 N N . TYR D 3 106 ? 143.927 127.590 188.821 1.00 302.42 106 TYR D N 1
ATOM 12700 C CA . TYR D 3 106 ? 144.942 126.675 188.379 1.00 302.42 106 TYR D CA 1
ATOM 12701 C C . TYR D 3 106 ? 145.239 127.094 186.982 1.00 302.42 106 TYR D C 1
ATOM 12702 O O . TYR D 3 106 ? 145.111 126.331 186.027 1.00 302.42 106 TYR D O 1
ATOM 12711 N N . VAL D 3 107 ? 145.609 128.377 186.854 1.00 147.00 107 VAL D N 1
ATOM 12712 C CA . VAL D 3 107 ? 145.819 129.008 185.592 1.00 147.00 107 VAL D CA 1
ATOM 12713 C C . VAL D 3 107 ? 147.075 128.508 184.969 1.00 147.00 107 VAL D C 1
ATOM 12714 O O . VAL D 3 107 ? 148.004 128.066 185.642 1.00 147.00 107 VAL D O 1
ATOM 12718 N N . ILE D 3 108 ? 147.087 128.544 183.624 1.00 46.84 108 ILE D N 1
ATOM 12719 C CA . ILE D 3 108 ? 148.217 128.168 182.833 1.00 46.84 108 ILE D CA 1
ATOM 12720 C C . ILE D 3 108 ? 148.647 129.425 182.160 1.00 46.84 108 ILE D C 1
ATOM 12721 O O . ILE D 3 108 ? 147.818 130.173 181.644 1.00 46.84 108 ILE D O 1
ATOM 12726 N N . ASP D 3 109 ? 149.959 129.714 182.178 1.00 51.57 109 ASP D N 1
ATOM 12727 C CA . ASP D 3 109 ? 150.416 130.910 181.539 1.00 51.57 109 ASP D CA 1
ATOM 12728 C C . ASP D 3 109 ? 150.922 130.514 180.192 1.00 51.57 109 ASP D C 1
ATOM 12729 O O . ASP D 3 109 ? 151.802 129.662 180.076 1.00 51.57 109 ASP D O 1
ATOM 12734 N N . ALA D 3 110 ? 150.356 131.109 179.125 1.00 37.56 110 ALA D N 1
ATOM 12735 C CA . ALA D 3 110 ? 150.839 130.776 177.821 1.00 37.56 110 ALA D CA 1
ATOM 12736 C C . ALA D 3 110 ? 151.590 131.960 177.319 1.00 37.56 110 ALA D C 1
ATOM 12737 O O . ALA D 3 110 ? 151.064 133.071 177.266 1.00 37.56 110 ALA D O 1
ATOM 12739 N N . GLU D 3 111 ? 152.865 131.744 176.944 1.00 39.63 111 GLU D N 1
ATOM 12740 C CA . GLU D 3 111 ? 153.643 132.817 176.405 1.00 39.63 111 GLU D CA 1
ATOM 12741 C C . GLU D 3 111 ? 153.922 132.464 174.988 1.00 39.63 111 GLU D C 1
ATOM 12742 O O . GLU D 3 111 ? 154.481 131.407 174.701 1.00 39.63 111 GLU D O 1
ATOM 12748 N N . LEU D 3 112 ? 153.529 133.344 174.053 1.00 130.93 112 LEU D N 1
ATOM 12749 C CA . LEU D 3 112 ? 153.780 133.041 172.681 1.00 130.93 112 LEU D CA 1
ATOM 12750 C C . LEU D 3 112 ? 154.729 134.059 172.141 1.00 130.93 112 LEU D C 1
ATOM 12751 O O . LEU D 3 112 ? 154.479 135.261 172.220 1.00 130.93 112 LEU D O 1
ATOM 12756 N N . LYS D 3 113 ? 155.863 133.579 171.592 1.00 57.79 113 LYS D N 1
ATOM 12757 C CA . LYS D 3 113 ? 156.841 134.417 170.962 1.00 57.79 113 LYS D CA 1
ATOM 12758 C C . LYS D 3 113 ? 156.548 134.277 169.503 1.00 57.79 113 LYS D C 1
ATOM 12759 O O . LYS D 3 113 ? 156.191 133.192 169.047 1.00 57.79 113 LYS D O 1
ATOM 12765 N N . ASP D 3 114 ? 156.681 135.371 168.727 1.00 97.65 114 ASP D N 1
ATOM 12766 C CA . ASP D 3 114 ? 156.199 135.301 167.379 1.00 97.65 114 ASP D CA 1
ATOM 12767 C C . ASP D 3 114 ? 157.020 136.141 166.453 1.00 97.65 114 ASP D C 1
ATOM 12768 O O . ASP D 3 114 ? 157.656 137.115 166.857 1.00 97.65 114 ASP D O 1
ATOM 12773 N N . ALA D 3 115 ? 157.012 135.738 165.164 1.00 57.34 115 ALA D N 1
ATOM 12774 C CA . ALA D 3 115 ? 157.652 136.427 164.083 1.00 57.34 115 ALA D CA 1
ATOM 12775 C C . ALA D 3 115 ? 156.599 136.573 163.023 1.00 57.34 115 ALA D C 1
ATOM 12776 O O . ALA D 3 115 ? 155.697 135.743 162.943 1.00 57.34 115 ALA D O 1
ATOM 12778 N N . GLY D 3 116 ? 156.665 137.633 162.186 1.00 52.25 116 GLY D N 1
ATOM 12779 C CA . GLY D 3 116 ? 155.660 137.825 161.178 1.00 52.25 116 GLY D CA 1
ATOM 12780 C C . GLY D 3 116 ? 156.291 137.573 159.842 1.00 52.25 116 GLY D C 1
ATOM 12781 O O . GLY D 3 116 ? 157.313 138.160 159.501 1.00 52.25 116 GLY D O 1
ATOM 12782 N N . LEU D 3 117 ? 155.677 136.654 159.073 1.00 153.40 117 LEU D N 1
ATOM 12783 C CA . LEU D 3 117 ? 156.033 136.219 157.749 1.00 153.40 117 LEU D CA 1
ATOM 12784 C C . LEU D 3 117 ? 155.711 137.299 156.773 1.00 153.40 117 LEU D C 1
ATOM 12785 O O . LEU D 3 117 ? 156.370 137.418 155.741 1.00 153.40 117 LEU D O 1
ATOM 12790 N N . VAL D 3 118 ? 154.669 138.087 157.101 1.00 57.71 118 VAL D N 1
ATOM 12791 C CA . VAL D 3 118 ? 154.082 139.124 156.298 1.00 57.71 118 VAL D CA 1
ATOM 12792 C C . VAL D 3 118 ? 155.158 139.949 155.658 1.00 57.71 118 VAL D C 1
ATOM 12793 O O . VAL D 3 118 ? 156.317 139.912 156.058 1.00 57.71 118 VAL D O 1
ATOM 12797 N N . ARG D 3 119 ? 154.786 140.724 154.619 1.00 44.15 119 ARG D N 1
ATOM 12798 C CA . ARG D 3 119 ? 155.736 141.477 153.856 1.00 44.15 119 ARG D CA 1
ATOM 12799 C C . ARG D 3 119 ? 156.533 142.330 154.779 1.00 44.15 119 ARG D C 1
ATOM 12800 O O . ARG D 3 119 ? 157.746 142.439 154.601 1.00 44.15 119 ARG D O 1
ATOM 12808 N N . TYR D 3 120 ? 155.894 142.971 155.779 1.00 65.21 120 TYR D N 1
ATOM 12809 C CA . TYR D 3 120 ? 156.713 143.728 156.679 1.00 65.21 120 TYR D CA 1
ATOM 12810 C C . TYR D 3 120 ? 157.634 142.739 157.314 1.00 65.21 120 TYR D C 1
ATOM 12811 O O . TYR D 3 120 ? 158.850 142.929 157.295 1.00 65.21 120 TYR D O 1
ATOM 12820 N N . GLY D 3 121 ? 157.071 141.635 157.854 1.00 212.60 121 GLY D N 1
ATOM 12821 C CA . GLY D 3 121 ? 157.890 140.568 158.340 1.00 212.60 121 GLY D CA 1
ATOM 12822 C C . GLY D 3 121 ? 158.850 141.113 159.335 1.00 212.60 121 GLY D C 1
ATOM 12823 O O . GLY D 3 121 ? 160.045 140.828 159.278 1.00 212.60 121 GLY D O 1
ATOM 12824 N N . THR D 3 122 ? 158.358 141.934 160.272 1.00 203.17 122 THR D N 1
ATOM 12825 C CA . THR D 3 122 ? 159.270 142.543 161.188 1.00 203.17 122 THR D CA 1
ATOM 12826 C C . THR D 3 122 ? 159.396 141.685 162.404 1.00 203.17 122 THR D C 1
ATOM 12827 O O . THR D 3 122 ? 158.733 141.916 163.411 1.00 203.17 122 THR D O 1
ATOM 12831 N N . THR D 3 123 ? 160.290 140.674 162.346 1.00 247.83 123 THR D N 1
ATOM 12832 C CA . THR D 3 123 ? 160.446 139.793 163.466 1.00 247.83 123 THR D CA 1
ATOM 12833 C C . THR D 3 123 ? 161.802 139.164 163.479 1.00 247.83 123 THR D C 1
ATOM 12834 O O . THR D 3 123 ? 162.735 139.639 162.835 1.00 247.83 123 THR D O 1
ATOM 12838 N N . PHE D 3 124 ? 161.965 138.120 164.321 1.00 116.87 124 PHE D N 1
ATOM 12839 C CA . PHE D 3 124 ? 163.241 137.476 164.416 1.00 116.87 124 PHE D CA 1
ATOM 12840 C C . PHE D 3 124 ? 163.565 136.777 163.128 1.00 116.87 124 PHE D C 1
ATOM 12841 O O . PHE D 3 124 ? 164.509 137.162 162.440 1.00 116.87 124 PHE D O 1
ATOM 12849 N N . ILE D 3 125 ? 162.785 135.732 162.748 1.00 215.25 125 ILE D N 1
ATOM 12850 C CA . ILE D 3 125 ? 163.142 135.070 161.523 1.00 215.25 125 ILE D CA 1
ATOM 12851 C C . ILE D 3 125 ? 162.747 135.856 160.309 1.00 215.25 125 ILE D C 1
ATOM 12852 O O . ILE D 3 125 ? 163.604 136.024 159.442 1.00 215.25 125 ILE D O 1
ATOM 12857 N N . PRO D 3 126 ? 161.553 136.380 160.128 1.00 269.41 126 PRO D N 1
ATOM 12858 C CA . PRO D 3 126 ? 161.437 137.238 158.998 1.00 269.41 126 PRO D CA 1
ATOM 12859 C C . PRO D 3 126 ? 162.185 138.370 159.554 1.00 269.41 126 PRO D C 1
ATOM 12860 O O . PRO D 3 126 ? 161.814 138.792 160.646 1.00 269.41 126 PRO D O 1
ATOM 12864 N N . GLU D 3 127 ? 163.223 138.866 158.870 1.00 131.83 127 GLU D N 1
ATOM 12865 C CA . GLU D 3 127 ? 163.961 139.873 159.551 1.00 131.83 127 GLU D CA 1
ATOM 12866 C C . GLU D 3 127 ? 163.071 141.046 159.733 1.00 131.83 127 GLU D C 1
ATOM 12867 O O . GLU D 3 127 ? 162.714 141.365 160.867 1.00 131.83 127 GLU D O 1
ATOM 12873 N N . GLY D 3 128 ? 162.615 141.626 158.598 1.00 95.25 128 GLY D N 1
ATOM 12874 C CA . GLY D 3 128 ? 161.815 142.816 158.625 1.00 95.25 128 GLY D CA 1
ATOM 12875 C C . GLY D 3 128 ? 162.567 143.727 159.525 1.00 95.25 128 GLY D C 1
ATOM 12876 O O . GLY D 3 128 ? 163.790 143.825 159.446 1.00 95.25 128 GLY D O 1
ATOM 12877 N N . ARG D 3 129 ? 161.846 144.422 160.418 1.00 259.32 129 ARG D N 1
ATOM 12878 C CA . ARG D 3 129 ? 162.578 145.093 161.441 1.00 259.32 129 ARG D CA 1
ATOM 12879 C C . ARG D 3 129 ? 162.709 143.997 162.449 1.00 259.32 129 ARG D C 1
ATOM 12880 O O . ARG D 3 129 ? 161.857 143.110 162.497 1.00 259.32 129 ARG D O 1
ATOM 12888 N N . VAL D 3 130 ? 163.768 143.968 163.270 1.00 124.22 130 VAL D N 1
ATOM 12889 C CA . VAL D 3 130 ? 163.804 142.826 164.132 1.00 124.22 130 VAL D CA 1
ATOM 12890 C C . VAL D 3 130 ? 162.854 143.055 165.259 1.00 124.22 130 VAL D C 1
ATOM 12891 O O . VAL D 3 130 ? 163.083 143.895 166.127 1.00 124.22 130 VAL D O 1
ATOM 12895 N N . LEU D 3 131 ? 161.725 142.316 165.254 1.00 100.97 131 LEU D N 1
ATOM 12896 C CA . LEU D 3 131 ? 160.798 142.497 166.328 1.00 100.97 131 LEU D CA 1
ATOM 12897 C C . LEU D 3 131 ? 160.253 141.168 166.732 1.00 100.97 131 LEU D C 1
ATOM 12898 O O . LEU D 3 131 ? 159.575 140.490 165.960 1.00 100.97 131 LEU D O 1
ATOM 12903 N N . LEU D 3 132 ? 160.530 140.757 167.979 1.00 102.63 132 LEU D N 1
ATOM 12904 C CA . LEU D 3 132 ? 159.953 139.531 168.431 1.00 102.63 132 LEU D CA 1
ATOM 12905 C C . LEU D 3 132 ? 158.715 139.954 169.139 1.00 102.63 132 LEU D C 1
ATOM 12906 O O . LEU D 3 132 ? 158.785 140.575 170.199 1.00 102.63 132 LEU D O 1
ATOM 12911 N N . ARG D 3 133 ? 157.539 139.661 168.558 1.00 163.96 133 ARG D N 1
ATOM 12912 C CA . ARG D 3 133 ? 156.343 140.068 169.228 1.00 163.96 133 ARG D CA 1
ATOM 12913 C C . ARG D 3 133 ? 155.961 138.974 170.164 1.00 163.96 133 ARG D C 1
ATOM 12914 O O . ARG D 3 133 ? 156.318 137.817 169.950 1.00 163.96 133 ARG D O 1
ATOM 12922 N N . HIS D 3 134 ? 155.249 139.312 171.256 1.00 84.47 134 HIS D N 1
ATOM 12923 C CA . HIS D 3 134 ? 154.866 138.272 172.160 1.00 84.47 134 HIS D CA 1
ATOM 12924 C C . HIS D 3 134 ? 153.516 138.590 172.715 1.00 84.47 134 HIS D C 1
ATOM 12925 O O . HIS D 3 134 ? 153.092 139.744 172.747 1.00 84.47 134 HIS D O 1
ATOM 12932 N N . LEU D 3 135 ? 152.791 137.536 173.133 1.00 103.27 135 LEU D N 1
ATOM 12933 C CA . LEU D 3 135 ? 151.507 137.702 173.742 1.00 103.27 135 LEU D CA 1
ATOM 12934 C C . LEU D 3 135 ? 151.514 136.799 174.932 1.00 103.27 135 LEU D C 1
ATOM 12935 O O . LEU D 3 135 ? 152.081 135.710 174.884 1.00 103.27 135 LEU D O 1
ATOM 12940 N N . LYS D 3 136 ? 150.908 137.252 176.050 1.00 144.14 136 LYS D N 1
ATOM 12941 C CA . LYS D 3 136 ? 150.831 136.442 177.231 1.00 144.14 136 LYS D CA 1
ATOM 12942 C C . LYS D 3 136 ? 149.385 136.301 177.576 1.00 144.14 136 LYS D C 1
ATOM 12943 O O . LYS D 3 136 ? 148.630 137.271 177.531 1.00 144.14 136 LYS D O 1
ATOM 12949 N N . GLN D 3 137 ? 148.956 135.072 177.925 1.00 46.27 137 GLN D N 1
ATOM 12950 C CA . GLN D 3 137 ? 147.589 134.887 178.309 1.00 46.27 137 GLN D CA 1
ATOM 12951 C C . GLN D 3 137 ? 147.561 133.930 179.452 1.00 46.27 137 GLN D C 1
ATOM 12952 O O . GLN D 3 137 ? 148.526 133.209 179.695 1.00 46.27 137 GLN D O 1
ATOM 12958 N N . GLN D 3 138 ? 146.444 133.934 180.205 1.00 76.09 138 GLN D N 1
ATOM 12959 C CA . GLN D 3 138 ? 146.268 133.005 181.281 1.00 76.09 138 GLN D CA 1
ATOM 12960 C C . GLN D 3 138 ? 145.122 132.131 180.895 1.00 76.09 138 GLN D C 1
ATOM 12961 O O . GLN D 3 138 ? 144.171 132.580 180.258 1.00 76.09 138 GLN D O 1
ATOM 12967 N N . ARG D 3 139 ? 145.191 130.841 181.272 1.00 141.32 139 ARG D N 1
ATOM 12968 C CA . ARG D 3 139 ? 144.149 129.926 180.919 1.00 141.32 139 ARG D CA 1
ATOM 12969 C C . ARG D 3 139 ? 143.372 129.647 182.161 1.00 141.32 139 ARG D C 1
ATOM 12970 O O . ARG D 3 139 ? 143.915 129.670 183.264 1.00 141.32 139 ARG D O 1
ATOM 12978 N N . TYR D 3 140 ? 142.065 129.374 181.992 1.00 59.33 140 TYR D N 1
ATOM 12979 C CA . TYR D 3 140 ? 141.179 129.154 183.095 1.00 59.33 140 TYR D CA 1
ATOM 12980 C C . TYR D 3 140 ? 140.421 127.904 182.786 1.00 59.33 140 TYR D C 1
ATOM 12981 O O . TYR D 3 140 ? 140.595 127.302 181.728 1.00 59.33 140 TYR D O 1
ATOM 12990 N N . VAL D 3 141 ? 139.576 127.457 183.734 1.00 109.42 141 VAL D N 1
ATOM 12991 C CA . VAL D 3 141 ? 138.799 126.278 183.503 1.00 109.42 141 VAL D CA 1
ATOM 12992 C C . VAL D 3 141 ? 137.360 126.660 183.594 1.00 109.42 141 VAL D C 1
ATOM 12993 O O . VAL D 3 141 ? 137.004 127.643 184.241 1.00 109.42 141 VAL D O 1
ATOM 12997 N N . GLN D 3 142 ? 136.497 125.884 182.911 1.00 207.25 142 GLN D N 1
ATOM 12998 C CA . GLN D 3 142 ? 135.090 126.137 182.947 1.00 207.25 142 GLN D CA 1
ATOM 12999 C C . GLN D 3 142 ? 134.512 125.254 184.002 1.00 207.25 142 GLN D C 1
ATOM 13000 O O . GLN D 3 142 ? 134.879 124.085 184.120 1.00 207.25 142 GLN D O 1
ATOM 13006 N N . THR D 3 143 ? 133.596 125.805 184.817 1.00 94.65 143 THR D N 1
ATOM 13007 C CA . THR D 3 143 ? 132.989 125.004 185.836 1.00 94.65 143 THR D CA 1
ATOM 13008 C C . THR D 3 143 ? 131.620 124.592 185.318 1.00 94.65 143 THR D C 1
ATOM 13009 O O . THR D 3 143 ? 131.280 124.991 184.172 1.00 94.65 143 THR D O 1
#